Protein 2K49 (pdb70)

InterPro domains:
  IPR010879 Domain of unknown function DUF1508 [PF07411] (11-56)
  IPR010879 Domain of unknown function DUF1508 [PF07411] (61-108)
  IPR036913 YegP-like superfamily [SSF160113] (1-55)
  IPR036913 YegP-like superfamily [SSF160113] (62-109)
  IPR051141 UPF0339 domain-containing protein [PTHR40606] (1-110)

Sequence (118 aa):
MSGWYELSKSSNDQFKFVLKAGNGEVILTSELYTGKSGAMNGIESVQTNSPIEARYAKEVAKNDKPYFNLKAANHQIIGTSQMYSSTAARDNGIKSVMENGKTTTIKDLTLEHHHHHHMSGWYELSKSSNDQFKFVLKAGNGEVILTSELYTGKSGAMNGIESVQTNSPIEARYAKEVAKNDKPYFNLKAANHQIIGTSQMYSSTAARDNGIKSVMENGKTTTIKDLTLEHHHHHHMSGWYELSKSSNDQFKFVLKAGNGEVILTSELYTGKSGAMNGIESVQTNSPIEARYAKEVAKNDKPYFNLKAANHQIIGTSQMYSSTAARDNGIKSVMENGKTTTIKDLTLEHHHHHHMSGWYELSKSSNDQFKFVLKAGNGEVILTSELYTGKSGAMNGIESVQTNSPIEARYAKEVAKNDKPYFNLKAANHQIIGTSQMYSSTAARDNGIKSVMENGKTTTIKDLTLEHHHHHHMSGWYELSKSSNDQFKFVLKAGNGEVILTSELYTGKSGAMNGIESVQTNSPIEARYAKEVAKNDKPYFNLKAANHQIIGTSQMYSSTAARDNGIKSVMENGKTTTIKDLTLEHHHHHHMSGWYELSKSSNDQFKFVLKAGNGEVILTSELYTGKSGAMNGIESVQTNSPIEARYAKEVAKNDKPYFNLKAANHQIIGTSQMYSSTAARDNGIKSVMENGKTTTIKDLTLEHHHHHHMSGWYELSKSSNDQFKFVLKAGNGEVILTSELYTGKSGAMNGIESVQTNSPIEARYAKEVAKNDKPYFNLKAANHQIIGTSQMYSSTAARDNGIKSVMENGKTTTIKDLTLEHHHHHHMSGWYELSKSSNDQFKFVLKAGNGEVILTSELYTGKSGAMNGIESVQTNSPIEARYAKEVAKNDKPYFNLKAANHQIIGTSQMYSSTAARDNGIKSVMENGKTTTIKDLTLEHHHHHHMSGWYELSKSSNDQFKFVLKAGNGEVILTSELYTGKSGAMNGIESVQTNSPIEARYAKEVAKNDKPYFNLKAANHQIIGTSQMYSSTAARDNGIKSVMENGKTTTIKDLTLEHHHHHHMSGWYELSKSSNDQFKFVLKAGNGEVILTSELYTGKSGAMNGIESVQTNSPIEARYAKEVAKNDKPYFNLKAANHQIIGTSQMYSSTAARDNGIKSVMENGKTTTIKDLTLEHHHHHHMSGWYELSKSSNDQFKFVLKAGNGEVILTSELYTGKSGAMNGIESVQTNSPIEARYAKEVAKNDKPYFNLKAANHQIIGTSQMYSSTAARDNGIKSVMENGKTTTIKDLTLEHHHHHHMSGWYELSKSSNDQFKFVLKAGNGEVILTSELYTGKSGAMNGIESVQTNSPIEARYAKEVAKNDKPYFNLKAANHQIIGTSQMYSSTAARDNGIKSVMENGKTTTIKDLTLEHHHHHHMSGWYELSKSSNDQFKFVLKAGNGEVILTSELYTGKSGAMNGIESVQTNSPIEARYAKEVAKNDKPYFNLKAANHQIIGTSQMYSSTAARDNGIKSVMENGKTTTIKDLTLEHHHHHHMSGWYELSKSSNDQFKFVLKAGNGEVILTSELYTGKSGAMNGIESVQTNSPIEARYAKEVAKNDKPYFNLKAANHQIIGTSQMYSSTAARDNGIKSVMENGKTTTIKDLTLEHHHHHHMSGWYELSKSSNDQFKFVLKAGNGEVILTSELYTGKSGAMNGIESVQTNSPIEARYAKEVAKNDKPYFNLKAANHQIIGTSQMYSSTAARDNGIKSVMENGKTTTIKDLTLEHHHHHHMSGWYELSKSSNDQFKFVLKAGNGEVILTSELYTGKSGAMNGIESVQTNSPIEARYAKEVAKNDKPYFNLKAANHQIIGTSQMYSSTAARDNGIKSVMENGKTTTIKDLTLEHHHHHHMSGWYELSKSSNDQFKFVLKAGNGEVILTSELYTGKSGAMNGIESVQTNSPIEARYAKEVAKNDKPYFNLKAANHQIIGTSQMYSSTAARDNGIKSVMENGKTTTIKDLTLEHHHHHHMSGWYELSKSSNDQFKFVLKAGNGEVILTSELYTGKSGAMNGIESVQTNSPIEARYAKEVAKNDKPYFNLKAANHQIIGTSQMYSSTAARDNGIKSVMENGKTTTIKDLTLEHHHHHHMSGWYELSKSSNDQFKFVLKAGNGEVILTSELYTGKSGAMNGIESVQTNSPIEARYAKEVAKNDKPYFNLKAANHQIIGTSQMYSSTAARDNGIKSVMENGKTTTIKDLTLEHHHHHHMSGWYELSKSSNDQFKFVLKAGNGEVILTSELYTGKSGAMNGIESVQTNSPIEARYAKEVAKNDKPYFNLKAANHQIIGTSQMYSSTAARDNGIKSVMENGKTTTIKDLTLEHHHHHH

Foldseek 3Di:
DAWEKEWAADPVRFIWIFTDLNVRHTFWIADTHPDPVVLVVLLVQLLVCLLVCVQKAWDADPVQFIAIFGAGPVRDTSITGDGDNDPVVRVVSSVSSSVHSNDPHYHYCHPPDDDDPD

Structure (mmCIF, N/CA/C/O backbone):
data_2K49
#
_entry.id   2K49
#
loop_
_atom_site.group_PDB
_atom_site.id
_atom_site.type_symbol
_atom_site.label_atom_id
_atom_site.label_alt_id
_atom_site.label_comp_id
_atom_site.label_asym_id
_atom_site.label_entity_id
_atom_site.label_seq_id
_atom_site.pdbx_PDB_ins_code
_atom_site.Cartn_x
_atom_site.Cartn_y
_atom_site.Cartn_z
_atom_site.occupancy
_atom_site.B_iso_or_equiv
_atom_site.auth_seq_id
_atom_site.auth_comp_id
_atom_site.auth_asym_id
_atom_site.auth_atom_id
_atom_site.pdbx_PDB_model_num
ATOM 1 N N . MET A 1 1 ? 9.133 12.968 -2.784 1.00 43.14 1 MET A N 1
ATOM 2 C CA . MET A 1 1 ? 8.345 11.878 -3.427 1.00 43.44 1 MET A CA 1
ATOM 3 C C . MET A 1 1 ? 9.259 10.975 -4.276 1.00 1.32 1 MET A C 1
ATOM 4 O O . MET A 1 1 ? 9.403 11.181 -5.480 1.00 4.13 1 MET A O 1
ATOM 20 N N . SER A 1 2 ? 9.886 9.990 -3.637 1.00 63.42 2 SER A N 1
ATOM 21 C CA . SER A 1 2 ? 10.874 9.125 -4.307 1.00 41.35 2 SER A CA 1
ATOM 22 C C . SER A 1 2 ? 10.235 7.904 -4.990 1.00 44.41 2 SER A C 1
ATOM 23 O O . SER A 1 2 ? 10.859 7.263 -5.836 1.00 64.32 2 SER A O 1
ATOM 31 N N . GLY A 1 3 ? 8.992 7.593 -4.637 1.00 75.03 3 GLY A N 1
ATOM 32 C CA . GLY A 1 3 ? 8.365 6.357 -5.110 1.00 53.14 3 GLY A CA 1
ATOM 33 C C . GLY A 1 3 ? 7.171 6.559 -6.038 1.00 60.02 3 GLY A C 1
ATOM 34 O O . GLY A 1 3 ? 6.764 7.688 -6.319 1.00 54.15 3 GLY A O 1
ATOM 38 N N . TRP A 1 4 ? 6.603 5.443 -6.503 1.00 62.23 4 TRP A N 1
ATOM 39 C CA . TRP A 1 4 ? 5.490 5.464 -7.462 1.00 53.24 4 TRP A CA 1
ATOM 40 C C . TRP A 1 4 ? 4.594 4.222 -7.304 1.00 54.24 4 TRP A C 1
ATOM 41 O O . TRP A 1 4 ? 4.936 3.281 -6.579 1.00 44.23 4 TRP A O 1
ATOM 62 N N . TYR A 1 5 ? 3.460 4.218 -8.005 1.00 42.30 5 TYR A N 1
ATOM 63 C CA . TYR A 1 5 ? 2.510 3.097 -7.957 1.00 50.41 5 TYR A CA 1
ATOM 64 C C . TYR A 1 5 ? 2.527 2.271 -9.253 1.00 31.42 5 TYR A C 1
ATOM 65 O O . TYR A 1 5 ? 2.631 2.816 -10.353 1.00 52.13 5 TYR A O 1
ATOM 83 N N . GLU A 1 6 ? 2.420 0.953 -9.109 1.00 1.12 6 GLU A N 1
ATOM 84 C CA . GLU A 1 6 ? 2.292 0.035 -10.252 1.00 73.13 6 GLU A CA 1
ATOM 85 C C . GLU A 1 6 ? 1.107 -0.924 -10.061 1.00 15.03 6 GLU A C 1
ATOM 86 O O . GLU A 1 6 ? 1.108 -1.750 -9.148 1.00 55.41 6 GLU A O 1
ATOM 98 N N . LEU A 1 7 ? 0.099 -0.804 -10.920 1.00 51.22 7 LEU A N 1
ATOM 99 C CA . LEU A 1 7 ? -1.074 -1.684 -10.880 1.00 22.02 7 LEU A CA 1
ATOM 100 C C . LEU A 1 7 ? -0.897 -2.873 -11.835 1.00 44.25 7 LEU A C 1
ATOM 101 O O . LEU A 1 7 ? -0.622 -2.686 -13.018 1.00 73.34 7 LEU A O 1
ATOM 117 N N . SER A 1 8 ? -1.082 -4.093 -11.338 1.00 53.24 8 SER A N 1
ATOM 118 C CA . SER A 1 8 ? -0.905 -5.294 -12.171 1.00 31.23 8 SER A CA 1
ATOM 119 C C . SER A 1 8 ? -2.098 -6.253 -12.064 1.00 3.22 8 SER A C 1
ATOM 120 O O . SER A 1 8 ? -2.856 -6.221 -11.093 1.00 4.32 8 SER A O 1
ATOM 128 N N . LYS A 1 9 ? -2.262 -7.100 -13.083 1.00 41.30 9 LYS A N 1
ATOM 129 C CA . LYS A 1 9 ? -3.341 -8.094 -13.117 1.00 1.00 9 LYS A CA 1
ATOM 130 C C . LYS A 1 9 ? -2.853 -9.472 -12.635 1.00 12.02 9 LYS A C 1
ATOM 131 O O . LYS A 1 9 ? -1.749 -9.905 -12.965 1.00 63.01 9 LYS A O 1
ATOM 150 N N . SER A 1 10 ? -3.690 -10.150 -11.857 1.00 65.03 10 SER A N 1
ATOM 151 C CA . SER A 1 10 ? -3.397 -11.504 -11.370 1.00 12.31 10 SER A CA 1
ATOM 152 C C . SER A 1 10 ? -4.045 -12.568 -12.267 1.00 71.11 10 SER A C 1
ATOM 153 O O . SER A 1 10 ? -4.752 -12.244 -13.222 1.00 21.42 10 SER A O 1
ATOM 161 N N . SER A 1 11 ? -3.824 -13.840 -11.940 1.00 53.25 11 SER A N 1
ATOM 162 C CA . SER A 1 11 ? -4.365 -14.958 -12.731 1.00 71.22 11 SER A CA 1
ATOM 163 C C . SER A 1 11 ? -5.902 -14.955 -12.751 1.00 61.02 11 SER A C 1
ATOM 164 O O . SER A 1 11 ? -6.521 -15.438 -13.700 1.00 23.10 11 SER A O 1
ATOM 172 N N . ASN A 1 12 ? -6.515 -14.408 -11.700 1.00 44.53 12 ASN A N 1
ATOM 173 C CA . ASN A 1 12 ? -7.983 -14.299 -11.614 1.00 72.42 12 ASN A CA 1
ATOM 174 C C . ASN A 1 12 ? -8.499 -13.016 -12.289 1.00 55.44 12 ASN A C 1
ATOM 175 O O . ASN A 1 12 ? -9.666 -12.652 -12.137 1.00 71.03 12 ASN A O 1
ATOM 186 N N . ASP A 1 13 ? -7.615 -12.331 -13.021 1.00 50.41 13 ASP A N 1
ATOM 187 C CA . ASP A 1 13 ? -7.914 -11.021 -13.626 1.00 62.51 13 ASP A CA 1
ATOM 188 C C . ASP A 1 13 ? -8.024 -9.907 -12.568 1.00 12.43 13 ASP A C 1
ATOM 189 O O . ASP A 1 13 ? -8.190 -8.735 -12.913 1.00 50.44 13 ASP A O 1
ATOM 198 N N . GLN A 1 14 ? -7.900 -10.275 -11.292 1.00 32.13 14 GLN A N 1
ATOM 199 C CA . GLN A 1 14 ? -7.973 -9.309 -10.191 1.00 61.21 14 GLN A CA 1
ATOM 200 C C . GLN A 1 14 ? -6.763 -8.367 -10.199 1.00 42.43 14 GLN A C 1
ATOM 201 O O . GLN A 1 14 ? -5.650 -8.771 -10.534 1.00 44.04 14 GLN A O 1
ATOM 215 N N . PHE A 1 15 ? -6.984 -7.119 -9.814 1.00 34.33 15 PHE A N 1
ATOM 216 C CA . PHE A 1 15 ? -5.946 -6.088 -9.886 1.00 11.02 15 PHE A CA 1
ATOM 217 C C . PHE A 1 15 ? -5.339 -5.799 -8.506 1.00 12.22 15 PHE A C 1
ATOM 218 O O . PHE A 1 15 ? -6.057 -5.669 -7.517 1.00 5.21 15 PHE A O 1
ATOM 235 N N . LYS A 1 16 ? -4.013 -5.695 -8.446 1.00 31.41 16 LYS A N 1
ATOM 236 C CA . LYS A 1 16 ? -3.332 -5.276 -7.216 1.00 15.33 16 LYS A CA 1
ATOM 237 C C . LYS A 1 16 ? -2.193 -4.297 -7.539 1.00 4.33 16 LYS A C 1
ATOM 238 O O . LYS A 1 16 ? -1.420 -4.510 -8.477 1.00 10.15 16 LYS A O 1
ATOM 257 N N . PHE A 1 17 ? -2.108 -3.208 -6.777 1.00 74.03 17 PHE A N 1
ATOM 258 C CA . PHE A 1 17 ? -1.075 -2.191 -7.000 1.00 53.02 17 PHE A CA 1
ATOM 259 C C . PHE A 1 17 ? -0.005 -2.223 -5.901 1.00 30.43 17 PHE A C 1
ATOM 260 O O . PHE A 1 17 ? -0.299 -2.478 -4.730 1.00 23.23 17 PHE A O 1
ATOM 277 N N . VAL A 1 18 ? 1.239 -1.967 -6.293 1.00 22.04 18 VAL A N 1
ATOM 278 C CA . VAL A 1 18 ? 2.366 -1.971 -5.355 1.00 54.43 18 VAL A CA 1
ATOM 279 C C . VAL A 1 18 ? 3.086 -0.611 -5.328 1.00 22.02 18 VAL A C 1
ATOM 280 O O . VAL A 1 18 ? 3.423 -0.044 -6.371 1.00 23.21 18 VAL A O 1
ATOM 293 N N . LEU A 1 19 ? 3.304 -0.092 -4.125 1.00 52.03 19 LEU A N 1
ATOM 294 C CA . LEU A 1 19 ? 4.021 1.173 -3.934 1.00 24.34 19 LEU A CA 1
ATOM 295 C C . LEU A 1 19 ? 5.504 0.916 -3.629 1.00 42.15 19 LEU A C 1
ATOM 296 O O . LEU A 1 19 ? 5.838 0.190 -2.691 1.00 31.33 19 LEU A O 1
ATOM 312 N N . LYS A 1 20 ? 6.390 1.506 -4.431 1.00 33.45 20 LYS A N 1
ATOM 313 C CA . LYS A 1 20 ? 7.837 1.352 -4.228 1.00 63.43 20 LYS A CA 1
ATOM 314 C C . LYS A 1 20 ? 8.451 2.586 -3.550 1.00 41.42 20 LYS A C 1
ATOM 315 O O . LYS A 1 20 ? 8.049 3.714 -3.819 1.00 10.34 20 LYS A O 1
ATOM 334 N N . ALA A 1 21 ? 9.428 2.352 -2.671 1.00 15.14 21 ALA A N 1
ATOM 335 C CA . ALA A 1 21 ? 10.115 3.432 -1.950 1.00 74.41 21 ALA A CA 1
ATOM 336 C C . ALA A 1 21 ? 10.840 4.396 -2.906 1.00 70.03 21 ALA A C 1
ATOM 337 O O . ALA A 1 21 ? 10.640 5.609 -2.844 1.00 2.32 21 ALA A O 1
ATOM 344 N N . GLY A 1 22 ? 11.682 3.840 -3.777 1.00 32.43 22 GLY A N 1
ATOM 345 C CA . GLY A 1 22 ? 12.417 4.656 -4.743 1.00 65.25 22 GLY A CA 1
ATOM 346 C C . GLY A 1 22 ? 13.304 3.833 -5.674 1.00 43.13 22 GLY A C 1
ATOM 347 O O . GLY A 1 22 ? 13.199 3.930 -6.893 1.00 21.33 22 GLY A O 1
ATOM 351 N N . ASN A 1 23 ? 14.167 3.000 -5.096 1.00 64.32 23 ASN A N 1
ATOM 352 C CA . ASN A 1 23 ? 15.101 2.174 -5.885 1.00 13.20 23 ASN A CA 1
ATOM 353 C C . ASN A 1 23 ? 14.403 0.985 -6.576 1.00 64.53 23 ASN A C 1
ATOM 354 O O . ASN A 1 23 ? 15.057 0.162 -7.218 1.00 4.43 23 ASN A O 1
ATOM 365 N N . GLY A 1 24 ? 13.081 0.900 -6.452 1.00 13.42 24 GLY A N 1
ATOM 366 C CA . GLY A 1 24 ? 12.345 -0.253 -6.968 1.00 11.14 24 GLY A CA 1
ATOM 367 C C . GLY A 1 24 ? 11.843 -1.172 -5.857 1.00 21.53 24 GLY A C 1
ATOM 368 O O . GLY A 1 24 ? 10.939 -1.981 -6.068 1.00 12.42 24 GLY A O 1
ATOM 372 N N . GLU A 1 25 ? 12.440 -1.042 -4.675 1.00 54.13 25 GLU A N 1
ATOM 373 C CA . GLU A 1 25 ? 12.017 -1.788 -3.482 1.00 3.13 25 GLU A CA 1
ATOM 374 C C . GLU A 1 25 ? 10.554 -1.474 -3.113 1.00 52.25 25 GLU A C 1
ATOM 375 O O . GLU A 1 25 ? 10.193 -0.313 -2.913 1.00 55.42 25 GLU A O 1
ATOM 387 N N . VAL A 1 26 ? 9.719 -2.509 -3.029 1.00 55.41 26 VAL A N 1
ATOM 388 C CA . VAL A 1 26 ? 8.293 -2.340 -2.714 1.00 44.33 26 VAL A CA 1
ATOM 389 C C . VAL A 1 26 ? 8.057 -2.237 -1.197 1.00 35.44 26 VAL A C 1
ATOM 390 O O . VAL A 1 26 ? 8.505 -3.089 -0.430 1.00 45.23 26 VAL A O 1
ATOM 403 N N . ILE A 1 27 ? 7.346 -1.191 -0.773 1.00 4.41 27 ILE A N 1
ATOM 404 C CA . ILE A 1 27 ? 7.030 -0.986 0.647 1.00 4.54 27 ILE A CA 1
ATOM 405 C C . ILE A 1 27 ? 5.568 -1.348 0.975 1.00 3.14 27 ILE A C 1
ATOM 406 O O . ILE A 1 27 ? 5.275 -1.837 2.064 1.00 23.10 27 ILE A O 1
ATOM 422 N N . LEU A 1 28 ? 4.654 -1.107 0.029 1.00 4.22 28 LEU A N 1
ATOM 423 C CA . LEU A 1 28 ? 3.226 -1.431 0.210 1.00 60.34 28 LEU A CA 1
ATOM 424 C C . LEU A 1 28 ? 2.710 -2.337 -0.916 1.00 13.24 28 LEU A C 1
ATOM 425 O O . LEU A 1 28 ? 2.926 -2.061 -2.095 1.00 51.11 28 LEU A O 1
ATOM 441 N N . THR A 1 29 ? 2.027 -3.415 -0.540 1.00 42.25 29 THR A N 1
ATOM 442 C CA . THR A 1 29 ? 1.398 -4.329 -1.505 1.00 3.53 29 THR A CA 1
ATOM 443 C C . THR A 1 29 ? -0.089 -4.530 -1.181 1.00 50.11 29 THR A C 1
ATOM 444 O O . THR A 1 29 ? -0.436 -5.182 -0.195 1.00 2.20 29 THR A O 1
ATOM 455 N N . SER A 1 30 ? -0.966 -3.964 -2.002 1.00 12.02 30 SER A N 1
ATOM 456 C CA . SER A 1 30 ? -2.415 -4.109 -1.802 1.00 32.42 30 SER A CA 1
ATOM 457 C C . SER A 1 30 ? -2.917 -5.478 -2.279 1.00 71.31 30 SER A C 1
ATOM 458 O O . SER A 1 30 ? -2.366 -6.063 -3.210 1.00 12.20 30 SER A O 1
ATOM 466 N N . GLU A 1 31 ? -3.971 -5.977 -1.634 1.00 73.33 31 GLU A N 1
ATOM 467 C CA . GLU A 1 31 ? -4.517 -7.305 -1.944 1.00 3.32 31 GLU A CA 1
ATOM 468 C C . GLU A 1 31 ? -5.400 -7.270 -3.211 1.00 40.31 31 GLU A C 1
ATOM 469 O O . GLU A 1 31 ? -5.730 -6.200 -3.721 1.00 52.34 31 GLU A O 1
ATOM 481 N N . LEU A 1 32 ? -5.778 -8.448 -3.709 1.00 31.41 32 LEU A N 1
ATOM 482 C CA . LEU A 1 32 ? -6.494 -8.574 -4.988 1.00 40.14 32 LEU A CA 1
ATOM 483 C C . LEU A 1 32 ? -7.866 -7.870 -5.000 1.00 75.44 32 LEU A C 1
ATOM 484 O O . LEU A 1 32 ? -8.808 -8.295 -4.327 1.00 53.22 32 LEU A O 1
ATOM 500 N N . TYR A 1 33 ? -7.965 -6.790 -5.775 1.00 11.35 33 TYR A N 1
ATOM 501 C CA . TYR A 1 33 ? -9.249 -6.138 -6.051 1.00 11.52 33 TYR A CA 1
ATOM 502 C C . TYR A 1 33 ? -9.951 -6.803 -7.244 1.00 23.01 33 TYR A C 1
ATOM 503 O O . TYR A 1 33 ? -9.325 -7.082 -8.265 1.00 43.55 33 TYR A O 1
ATOM 521 N N . THR A 1 34 ? -11.253 -7.044 -7.126 1.00 23.34 34 THR A N 1
ATOM 522 C CA . THR A 1 34 ? -12.024 -7.667 -8.217 1.00 0.23 34 THR A CA 1
ATOM 523 C C . THR A 1 34 ? -12.409 -6.652 -9.305 1.00 51.22 34 THR A C 1
ATOM 524 O O . THR A 1 34 ? -13.006 -7.010 -10.319 1.00 71.32 34 THR A O 1
ATOM 535 N N . GLY A 1 35 ? -12.063 -5.386 -9.087 1.00 32.43 35 GLY A N 1
ATOM 536 C CA . GLY A 1 35 ? -12.350 -4.339 -10.064 1.00 11.33 35 GLY A CA 1
ATOM 537 C C . GLY A 1 35 ? -11.308 -3.223 -10.037 1.00 4.14 35 GLY A C 1
ATOM 538 O O . GLY A 1 35 ? -10.841 -2.834 -8.963 1.00 4.34 35 GLY A O 1
ATOM 542 N N . LYS A 1 36 ? -10.949 -2.697 -11.208 1.00 34.30 36 LYS A N 1
ATOM 543 C CA . LYS A 1 36 ? -9.908 -1.662 -11.301 1.00 51.21 36 LYS A CA 1
ATOM 544 C C . LYS A 1 36 ? -10.348 -0.358 -10.615 1.00 14.33 36 LYS A C 1
ATOM 545 O O . LYS A 1 36 ? -9.536 0.323 -9.991 1.00 14.21 36 LYS A O 1
ATOM 564 N N . SER A 1 37 ? -11.637 -0.030 -10.725 1.00 24.11 37 SER A N 1
ATOM 565 C CA . SER A 1 37 ? -12.206 1.158 -10.064 1.00 42.53 37 SER A CA 1
ATOM 566 C C . SER A 1 37 ? -11.841 1.196 -8.573 1.00 4.25 37 SER A C 1
ATOM 567 O O . SER A 1 37 ? -11.376 2.213 -8.064 1.00 74.34 37 SER A O 1
ATOM 575 N N . GLY A 1 38 ? -12.040 0.071 -7.881 1.00 5.13 38 GLY A N 1
ATOM 576 C CA . GLY A 1 38 ? -11.691 -0.019 -6.465 1.00 65.42 38 GLY A CA 1
ATOM 577 C C . GLY A 1 38 ? -10.193 0.119 -6.202 1.00 20.51 38 GLY A C 1
ATOM 578 O O . GLY A 1 38 ? -9.782 0.729 -5.212 1.00 35.31 38 GLY A O 1
ATOM 582 N N . ALA A 1 39 ? -9.375 -0.451 -7.084 1.00 14.51 39 ALA A N 1
ATOM 583 C CA . ALA A 1 39 ? -7.916 -0.366 -6.955 1.00 2.15 39 ALA A CA 1
ATOM 584 C C . ALA A 1 39 ? -7.414 1.079 -7.131 1.00 43.23 39 ALA A C 1
ATOM 585 O O . ALA A 1 39 ? -6.716 1.617 -6.269 1.00 65.03 39 ALA A O 1
ATOM 592 N N . MET A 1 40 ? -7.786 1.701 -8.247 1.00 3.10 40 MET A N 1
ATOM 593 C CA . MET A 1 40 ? -7.380 3.081 -8.541 1.00 23.33 40 MET A CA 1
ATOM 594 C C . MET A 1 40 ? -7.929 4.060 -7.491 1.00 42.24 40 MET A C 1
ATOM 595 O O . MET A 1 40 ? -7.181 4.866 -6.930 1.00 12.52 40 MET A O 1
ATOM 609 N N . ASN A 1 41 ? -9.235 3.982 -7.223 1.00 54.43 41 ASN A N 1
ATOM 610 C CA . ASN A 1 41 ? -9.854 4.788 -6.164 1.00 55.45 41 ASN A CA 1
ATOM 611 C C . ASN A 1 41 ? -9.162 4.529 -4.817 1.00 34.44 41 ASN A C 1
ATOM 612 O O . ASN A 1 41 ? -9.037 5.428 -3.983 1.00 2.44 41 ASN A O 1
ATOM 623 N N . GLY A 1 42 ? -8.703 3.292 -4.623 1.00 72.21 42 GLY A N 1
ATOM 624 C CA . GLY A 1 42 ? -7.892 2.966 -3.460 1.00 21.21 42 GLY A CA 1
ATOM 625 C C . GLY A 1 42 ? -6.599 3.775 -3.407 1.00 52.31 42 GLY A C 1
ATOM 626 O O . GLY A 1 42 ? -6.209 4.261 -2.346 1.00 32.41 42 GLY A O 1
ATOM 630 N N . ILE A 1 43 ? -5.946 3.944 -4.562 1.00 11.41 43 ILE A N 1
ATOM 631 C CA . ILE A 1 43 ? -4.716 4.744 -4.647 1.00 54.22 43 ILE A CA 1
ATOM 632 C C . ILE A 1 43 ? -4.993 6.213 -4.287 1.00 64.31 43 ILE A C 1
ATOM 633 O O . ILE A 1 43 ? -4.294 6.809 -3.465 1.00 51.11 43 ILE A O 1
ATOM 649 N N . GLU A 1 44 ? -6.028 6.785 -4.900 1.00 42.02 44 GLU A N 1
ATOM 650 C CA . GLU A 1 44 ? -6.435 8.163 -4.607 1.00 44.20 44 GLU A CA 1
ATOM 651 C C . GLU A 1 44 ? -6.822 8.313 -3.125 1.00 2.01 44 GLU A C 1
ATOM 652 O O . GLU A 1 44 ? -6.565 9.348 -2.500 1.00 34.34 44 GLU A O 1
ATOM 664 N N . SER A 1 45 ? -7.431 7.267 -2.566 1.00 71.45 45 SER A N 1
ATOM 665 C CA . SER A 1 45 ? -7.729 7.223 -1.129 1.00 64.43 45 SER A CA 1
ATOM 666 C C . SER A 1 45 ? -6.431 7.303 -0.315 1.00 65.20 45 SER A C 1
ATOM 667 O O . SER A 1 45 ? -6.324 8.094 0.620 1.00 1.10 45 SER A O 1
ATOM 675 N N . VAL A 1 46 ? -5.434 6.494 -0.694 1.00 74.53 46 VAL A N 1
ATOM 676 C CA . VAL A 1 46 ? -4.112 6.532 -0.050 1.00 11.12 46 VAL A CA 1
ATOM 677 C C . VAL A 1 46 ? -3.501 7.945 -0.102 1.00 70.22 46 VAL A C 1
ATOM 678 O O . VAL A 1 46 ? -2.893 8.401 0.865 1.00 14.22 46 VAL A O 1
ATOM 691 N N . GLN A 1 47 ? -3.678 8.636 -1.229 1.00 30.23 47 GLN A N 1
ATOM 692 C CA . GLN A 1 47 ? -3.191 10.017 -1.383 1.00 64.14 47 GLN A CA 1
ATOM 693 C C . GLN A 1 47 ? -3.807 10.953 -0.324 1.00 44.51 47 GLN A C 1
ATOM 694 O O . GLN A 1 47 ? -3.102 11.757 0.290 1.00 0.02 47 GLN A O 1
ATOM 708 N N . THR A 1 48 ? -5.118 10.835 -0.104 1.00 62.12 48 THR A N 1
ATOM 709 C CA . THR A 1 48 ? -5.808 11.628 0.934 1.00 52.31 48 THR A CA 1
ATOM 710 C C . THR A 1 48 ? -5.457 11.143 2.351 1.00 45.00 48 THR A C 1
ATOM 711 O O . THR A 1 48 ? -5.382 11.935 3.290 1.00 12.34 48 THR A O 1
ATOM 722 N N . ASN A 1 49 ? -5.245 9.839 2.496 1.00 41.45 49 ASN A N 1
ATOM 723 C CA . ASN A 1 49 ? -4.900 9.234 3.791 1.00 12.32 49 ASN A CA 1
ATOM 724 C C . ASN A 1 49 ? -3.433 9.498 4.172 1.00 34.54 49 ASN A C 1
ATOM 725 O O . ASN A 1 49 ? -3.088 9.548 5.350 1.00 72.52 49 ASN A O 1
ATOM 736 N N . SER A 1 50 ? -2.581 9.658 3.161 1.00 54.03 50 SER A N 1
ATOM 737 C CA . SER A 1 50 ? -1.131 9.866 3.356 1.00 14.11 50 SER A CA 1
ATOM 738 C C . SER A 1 50 ? -0.802 10.941 4.421 1.00 44.35 50 SER A C 1
ATOM 739 O O . SER A 1 50 ? 0.011 10.692 5.313 1.00 31.31 50 SER A O 1
ATOM 747 N N . PRO A 1 51 ? -1.402 12.156 4.354 1.00 52.03 51 PRO A N 1
ATOM 748 C CA . PRO A 1 51 ? -1.169 13.199 5.370 1.00 4.43 51 PRO A CA 1
ATOM 749 C C . PRO A 1 51 ? -1.944 12.952 6.677 1.00 52.32 51 PRO A C 1
ATOM 750 O O . PRO A 1 51 ? -1.650 13.558 7.711 1.00 44.31 51 PRO A O 1
ATOM 761 N N . ILE A 1 52 ? -2.934 12.060 6.624 1.00 63.31 52 ILE A N 1
ATOM 762 C CA . ILE A 1 52 ? -3.784 11.757 7.784 1.00 50.41 52 ILE A CA 1
ATOM 763 C C . ILE A 1 52 ? -3.355 10.443 8.462 1.00 25.20 52 ILE A C 1
ATOM 764 O O . ILE A 1 52 ? -3.842 9.360 8.129 1.00 63.43 52 ILE A O 1
ATOM 780 N N . GLU A 1 53 ? -2.443 10.555 9.420 1.00 72.33 53 GLU A N 1
ATOM 781 C CA . GLU A 1 53 ? -1.867 9.387 10.096 1.00 21.33 53 GLU A CA 1
ATOM 782 C C . GLU A 1 53 ? -2.934 8.548 10.821 1.00 13.30 53 GLU A C 1
ATOM 783 O O . GLU A 1 53 ? -2.792 7.338 10.955 1.00 61.14 53 GLU A O 1
ATOM 795 N N . ALA A 1 54 ? -4.022 9.183 11.247 1.00 24.34 54 ALA A N 1
ATOM 796 C CA . ALA A 1 54 ? -5.102 8.486 11.969 1.00 14.52 54 ALA A CA 1
ATOM 797 C C . ALA A 1 54 ? -5.685 7.291 11.178 1.00 12.03 54 ALA A C 1
ATOM 798 O O . ALA A 1 54 ? -6.469 6.504 11.715 1.00 2.10 54 ALA A O 1
ATOM 805 N N . ARG A 1 55 ? -5.296 7.162 9.909 1.00 23.25 55 ARG A N 1
ATOM 806 C CA . ARG A 1 55 ? -5.814 6.110 9.026 1.00 2.54 55 ARG A CA 1
ATOM 807 C C . ARG A 1 55 ? -4.950 4.826 9.031 1.00 53.14 55 ARG A C 1
ATOM 808 O O . ARG A 1 55 ? -5.335 3.821 8.422 1.00 4.12 55 ARG A O 1
ATOM 829 N N . TYR A 1 56 ? -3.797 4.843 9.711 1.00 35.41 56 TYR A N 1
ATOM 830 C CA . TYR A 1 56 ? -2.880 3.687 9.684 1.00 62.05 56 TYR A CA 1
ATOM 831 C C . TYR A 1 56 ? -3.367 2.524 10.568 1.00 22.13 56 TYR A C 1
ATOM 832 O O . TYR A 1 56 ? -4.337 2.646 11.320 1.00 5.52 56 TYR A O 1
ATOM 850 N N . ALA A 1 57 ? -2.675 1.391 10.455 1.00 63.32 57 ALA A N 1
ATOM 851 C CA . ALA A 1 57 ? -2.859 0.254 11.362 1.00 25.11 57 ALA A CA 1
ATOM 852 C C . ALA A 1 57 ? -1.529 -0.491 11.565 1.00 35.11 57 ALA A C 1
ATOM 853 O O . ALA A 1 57 ? -1.122 -1.294 10.727 1.00 54.01 57 ALA A O 1
ATOM 860 N N . LYS A 1 58 ? -0.855 -0.228 12.680 1.00 61.02 58 LYS A N 1
ATOM 861 C CA . LYS A 1 58 ? 0.480 -0.794 12.932 1.00 63.12 58 LYS A CA 1
ATOM 862 C C . LYS A 1 58 ? 0.402 -2.075 13.776 1.00 14.20 58 LYS A C 1
ATOM 863 O O . LYS A 1 58 ? -0.132 -2.075 14.888 1.00 64.40 58 LYS A O 1
ATOM 882 N N . GLU A 1 59 ? 0.949 -3.169 13.247 1.00 44.24 59 GLU A N 1
ATOM 883 C CA . GLU A 1 59 ? 0.882 -4.471 13.919 1.00 11.42 59 GLU A CA 1
ATOM 884 C C . GLU A 1 59 ? 2.249 -5.175 13.923 1.00 44.23 59 GLU A C 1
ATOM 885 O O . GLU A 1 59 ? 3.090 -4.945 13.051 1.00 51.02 59 GLU A O 1
ATOM 897 N N . VAL A 1 60 ? 2.470 -6.027 14.921 1.00 22.32 60 VAL A N 1
ATOM 898 C CA . VAL A 1 60 ? 3.696 -6.824 15.010 1.00 64.53 60 VAL A CA 1
ATOM 899 C C . VAL A 1 60 ? 3.366 -8.299 15.279 1.00 53.14 60 VAL A C 1
ATOM 900 O O . VAL A 1 60 ? 2.798 -8.636 16.319 1.00 43.34 60 VAL A O 1
ATOM 913 N N . ALA A 1 61 ? 3.723 -9.170 14.340 1.00 74.01 61 ALA A N 1
ATOM 914 C CA . ALA A 1 61 ? 3.468 -10.608 14.478 1.00 71.43 61 ALA A CA 1
ATOM 915 C C . ALA A 1 61 ? 4.192 -11.201 15.705 1.00 65.35 61 ALA A C 1
ATOM 916 O O . ALA A 1 61 ? 5.224 -10.684 16.135 1.00 53.45 61 ALA A O 1
ATOM 923 N N . LYS A 1 62 ? 3.656 -12.300 16.248 1.00 4.44 62 LYS A N 1
ATOM 924 C CA . LYS A 1 62 ? 4.209 -12.923 17.465 1.00 11.40 62 LYS A CA 1
ATOM 925 C C . LYS A 1 62 ? 5.685 -13.343 17.306 1.00 52.00 62 LYS A C 1
ATOM 926 O O . LYS A 1 62 ? 6.385 -13.549 18.295 1.00 60.32 62 LYS A O 1
ATOM 945 N N . ASN A 1 63 ? 6.149 -13.463 16.062 1.00 21.24 63 ASN A N 1
ATOM 946 C CA . ASN A 1 63 ? 7.566 -13.751 15.782 1.00 12.32 63 ASN A CA 1
ATOM 947 C C . ASN A 1 63 ? 8.383 -12.441 15.702 1.00 33.24 63 ASN A C 1
ATOM 948 O O . ASN A 1 63 ? 9.455 -12.395 15.101 1.00 2.24 63 ASN A O 1
ATOM 959 N N . ASP A 1 64 ? 7.867 -11.379 16.331 1.00 12.21 64 ASP A N 1
ATOM 960 C CA . ASP A 1 64 ? 8.514 -10.058 16.313 1.00 33.52 64 ASP A CA 1
ATOM 961 C C . ASP A 1 64 ? 8.675 -9.521 14.882 1.00 53.51 64 ASP A C 1
ATOM 962 O O . ASP A 1 64 ? 9.686 -8.898 14.546 1.00 41.44 64 ASP A O 1
ATOM 971 N N . LYS A 1 65 ? 7.662 -9.755 14.048 1.00 61.14 65 LYS A N 1
ATOM 972 C CA . LYS A 1 65 ? 7.666 -9.274 12.660 1.00 32.24 65 LYS A CA 1
ATOM 973 C C . LYS A 1 65 ? 6.824 -7.992 12.531 1.00 33.22 65 LYS A C 1
ATOM 974 O O . LYS A 1 65 ? 5.593 -8.050 12.518 1.00 61.02 65 LYS A O 1
ATOM 993 N N . PRO A 1 66 ? 7.471 -6.815 12.457 1.00 62.54 66 PRO A N 1
ATOM 994 C CA . PRO A 1 66 ? 6.766 -5.530 12.370 1.00 44.02 66 PRO A CA 1
ATOM 995 C C . PRO A 1 66 ? 6.263 -5.199 10.950 1.00 12.31 66 PRO A C 1
ATOM 996 O O . PRO A 1 66 ? 7.020 -5.245 9.979 1.00 62.23 66 PRO A O 1
ATOM 1007 N N . TYR A 1 67 ? 4.979 -4.871 10.846 1.00 24.13 67 TYR A N 1
ATOM 1008 C CA . TYR A 1 67 ? 4.370 -4.439 9.581 1.00 24.21 67 TYR A CA 1
ATOM 1009 C C . TYR A 1 67 ? 3.188 -3.491 9.849 1.00 45.21 67 TYR A C 1
ATOM 1010 O O . TYR A 1 67 ? 2.904 -3.151 11.001 1.00 72.50 67 TYR A O 1
ATOM 1028 N N . PHE A 1 68 ? 2.507 -3.052 8.794 1.00 24.23 68 PHE A N 1
ATOM 1029 C CA . PHE A 1 68 ? 1.371 -2.137 8.954 1.00 4.50 68 PHE A CA 1
ATOM 1030 C C . PHE A 1 68 ? 0.403 -2.178 7.760 1.00 64.32 68 PHE A C 1
ATOM 1031 O O . PHE A 1 68 ? 0.799 -2.428 6.620 1.00 12.41 68 PHE A O 1
ATOM 1048 N N . ASN A 1 69 ? -0.872 -1.940 8.050 1.00 64.50 69 ASN A N 1
ATOM 1049 C CA . ASN A 1 69 ? -1.917 -1.835 7.029 1.00 15.25 69 ASN A CA 1
ATOM 1050 C C . ASN A 1 69 ? -2.474 -0.402 6.980 1.00 13.04 69 ASN A C 1
ATOM 1051 O O . ASN A 1 69 ? -2.335 0.362 7.937 1.00 72.31 69 ASN A O 1
ATOM 1062 N N . LEU A 1 70 ? -3.099 -0.039 5.866 1.00 3.12 70 LEU A N 1
ATOM 1063 C CA . LEU A 1 70 ? -3.696 1.294 5.709 1.00 12.35 70 LEU A CA 1
ATOM 1064 C C . LEU A 1 70 ? -5.207 1.188 5.443 1.00 52.51 70 LEU A C 1
ATOM 1065 O O . LEU A 1 70 ? -5.639 0.449 4.550 1.00 2.32 70 LEU A O 1
ATOM 1081 N N . LYS A 1 71 ? -6.004 1.925 6.220 1.00 35.23 71 LYS A N 1
ATOM 1082 C CA . LYS A 1 71 ? -7.465 1.907 6.076 1.00 73.11 71 LYS A CA 1
ATOM 1083 C C . LYS A 1 71 ? -8.014 3.253 5.581 1.00 73.01 71 LYS A C 1
ATOM 1084 O O . LYS A 1 71 ? -7.513 4.317 5.942 1.00 2.23 71 LYS A O 1
ATOM 1103 N N . ALA A 1 72 ? -9.056 3.195 4.754 1.00 64.14 72 ALA A N 1
ATOM 1104 C CA . ALA A 1 72 ? -9.782 4.398 4.334 1.00 62.42 72 ALA A CA 1
ATOM 1105 C C . ALA A 1 72 ? -10.779 4.839 5.421 1.00 74.43 72 ALA A C 1
ATOM 1106 O O . ALA A 1 72 ? -10.918 4.172 6.448 1.00 34.50 72 ALA A O 1
ATOM 1113 N N . ALA A 1 73 ? -11.471 5.956 5.194 1.00 12.14 73 ALA A N 1
ATOM 1114 C CA . ALA A 1 73 ? -12.418 6.506 6.181 1.00 23.01 73 ALA A CA 1
ATOM 1115 C C . ALA A 1 73 ? -13.482 5.481 6.617 1.00 13.03 73 ALA A C 1
ATOM 1116 O O . ALA A 1 73 ? -13.840 5.409 7.791 1.00 75.11 73 ALA A O 1
ATOM 1123 N N . ASN A 1 74 ? -13.975 4.682 5.668 1.00 14.50 74 ASN A N 1
ATOM 1124 C CA . ASN A 1 74 ? -14.995 3.662 5.962 1.00 44.41 74 ASN A CA 1
ATOM 1125 C C . ASN A 1 74 ? -14.373 2.400 6.607 1.00 22.25 74 ASN A C 1
ATOM 1126 O O . ASN A 1 74 ? -15.018 1.355 6.708 1.00 15.02 74 ASN A O 1
ATOM 1137 N N . HIS A 1 75 ? -13.105 2.509 7.018 1.00 14.22 75 HIS A N 1
ATOM 1138 C CA . HIS A 1 75 ? -12.421 1.473 7.820 1.00 24.34 75 HIS A CA 1
ATOM 1139 C C . HIS A 1 75 ? -12.106 0.216 6.985 1.00 63.04 75 HIS A C 1
ATOM 1140 O O . HIS A 1 75 ? -11.936 -0.882 7.520 1.00 64.04 75 HIS A O 1
ATOM 1155 N N . GLN A 1 76 ? -11.995 0.406 5.675 1.00 70.15 76 GLN A N 1
ATOM 1156 C CA . GLN A 1 76 ? -11.689 -0.683 4.736 1.00 74.21 76 GLN A CA 1
ATOM 1157 C C . GLN A 1 76 ? -10.171 -0.827 4.527 1.00 71.43 76 GLN A C 1
ATOM 1158 O O . GLN A 1 76 ? -9.428 0.149 4.651 1.00 53.14 76 GLN A O 1
ATOM 1172 N N . ILE A 1 77 ? -9.715 -2.035 4.194 1.00 32.34 77 ILE A N 1
ATOM 1173 C CA . ILE A 1 77 ? -8.283 -2.295 3.979 1.00 40.03 77 ILE A CA 1
ATOM 1174 C C . ILE A 1 77 ? -7.868 -1.955 2.540 1.00 24.44 77 ILE A C 1
ATOM 1175 O O . ILE A 1 77 ? -8.107 -2.731 1.612 1.00 71.02 77 ILE A O 1
ATOM 1191 N N . ILE A 1 78 ? -7.258 -0.789 2.357 1.00 42.24 78 ILE A N 1
ATOM 1192 C CA . ILE A 1 78 ? -6.824 -0.346 1.024 1.00 51.22 78 ILE A CA 1
ATOM 1193 C C . ILE A 1 78 ? -5.345 -0.674 0.761 1.00 70.34 78 ILE A C 1
ATOM 1194 O O . ILE A 1 78 ? -4.940 -0.865 -0.388 1.00 50.21 78 ILE A O 1
ATOM 1210 N N . GLY A 1 79 ? -4.543 -0.740 1.826 1.00 72.31 79 GLY A N 1
ATOM 1211 C CA . GLY A 1 79 ? -3.118 -1.037 1.679 1.00 14.54 79 GLY A CA 1
ATOM 1212 C C . GLY A 1 79 ? -2.586 -2.007 2.734 1.00 61.14 79 GLY A C 1
ATOM 1213 O O . GLY A 1 79 ? -3.094 -2.060 3.853 1.00 22.12 79 GLY A O 1
ATOM 1217 N N . THR A 1 80 ? -1.552 -2.767 2.373 1.00 55.11 80 THR A N 1
ATOM 1218 C CA . THR A 1 80 ? -0.925 -3.738 3.289 1.00 61.41 80 THR A CA 1
ATOM 1219 C C . THR A 1 80 ? 0.586 -3.837 3.039 1.00 45.05 80 THR A C 1
ATOM 1220 O O . THR A 1 80 ? 1.017 -4.076 1.916 1.00 71.44 80 THR A O 1
ATOM 1231 N N . SER A 1 81 ? 1.385 -3.644 4.084 1.00 55.20 81 SER A N 1
ATOM 1232 C CA . SER A 1 81 ? 2.854 -3.672 3.956 1.00 70.42 81 SER A CA 1
ATOM 1233 C C . SER A 1 81 ? 3.435 -5.074 4.181 1.00 1.13 81 SER A C 1
ATOM 1234 O O . SER A 1 81 ? 2.783 -5.955 4.752 1.00 0.21 81 SER A O 1
ATOM 1242 N N . GLN A 1 82 ? 4.677 -5.271 3.739 1.00 5.15 82 GLN A N 1
ATOM 1243 C CA . GLN A 1 82 ? 5.359 -6.558 3.892 1.00 21.22 82 GLN A CA 1
ATOM 1244 C C . GLN A 1 82 ? 6.166 -6.618 5.200 1.00 62.30 82 GLN A C 1
ATOM 1245 O O . GLN A 1 82 ? 6.863 -5.668 5.560 1.00 11.14 82 GLN A O 1
ATOM 1259 N N . MET A 1 83 ? 6.062 -7.752 5.893 1.00 21.12 83 MET A N 1
ATOM 1260 C CA . MET A 1 83 ? 6.801 -8.008 7.140 1.00 20.12 83 MET A CA 1
ATOM 1261 C C . MET A 1 83 ? 8.272 -7.528 7.081 1.00 52.45 83 MET A C 1
ATOM 1262 O O . MET A 1 83 ? 9.072 -8.020 6.280 1.00 11.10 83 MET A O 1
ATOM 1276 N N . TYR A 1 84 ? 8.613 -6.554 7.932 1.00 31.51 84 TYR A N 1
ATOM 1277 C CA . TYR A 1 84 ? 9.984 -6.026 8.013 1.00 62.50 84 TYR A CA 1
ATOM 1278 C C . TYR A 1 84 ? 10.837 -6.825 9.012 1.00 11.43 84 TYR A C 1
ATOM 1279 O O . TYR A 1 84 ? 10.323 -7.658 9.759 1.00 44.01 84 TYR A O 1
ATOM 1297 N N . SER A 1 85 ? 12.141 -6.561 9.027 1.00 13.02 85 SER A N 1
ATOM 1298 C CA . SER A 1 85 ? 13.061 -7.245 9.949 1.00 52.24 85 SER A CA 1
ATOM 1299 C C . SER A 1 85 ? 13.109 -6.551 11.317 1.00 42.44 85 SER A C 1
ATOM 1300 O O . SER A 1 85 ? 12.815 -7.158 12.349 1.00 1.01 85 SER A O 1
ATOM 1308 N N . SER A 1 86 ? 13.502 -5.279 11.322 1.00 63.42 86 SER A N 1
ATOM 1309 C CA . SER A 1 86 ? 13.582 -4.489 12.559 1.00 74.23 86 SER A CA 1
ATOM 1310 C C . SER A 1 86 ? 12.373 -3.556 12.705 1.00 73.32 86 SER A C 1
ATOM 1311 O O . SER A 1 86 ? 11.706 -3.226 11.719 1.00 23.32 86 SER A O 1
ATOM 1319 N N . THR A 1 87 ? 12.093 -3.124 13.933 1.00 65.31 87 THR A N 1
ATOM 1320 C CA . THR A 1 87 ? 11.020 -2.149 14.177 1.00 45.55 87 THR A CA 1
ATOM 1321 C C . THR A 1 87 ? 11.331 -0.822 13.479 1.00 11.24 87 THR A C 1
ATOM 1322 O O . THR A 1 87 ? 10.457 -0.203 12.870 1.00 23.25 87 THR A O 1
ATOM 1333 N N . ALA A 1 88 ? 12.596 -0.405 13.561 1.00 52.20 88 ALA A N 1
ATOM 1334 C CA . ALA A 1 88 ? 13.069 0.810 12.892 1.00 21.41 88 ALA A CA 1
ATOM 1335 C C . ALA A 1 88 ? 12.811 0.757 11.376 1.00 34.01 88 ALA A C 1
ATOM 1336 O O . ALA A 1 88 ? 12.411 1.755 10.775 1.00 31.42 88 ALA A O 1
ATOM 1343 N N . ALA A 1 89 ? 13.041 -0.408 10.763 1.00 22.32 89 ALA A N 1
ATOM 1344 C CA . ALA A 1 89 ? 12.750 -0.606 9.334 1.00 24.30 89 ALA A CA 1
ATOM 1345 C C . ALA A 1 89 ? 11.290 -0.260 9.009 1.00 74.43 89 ALA A C 1
ATOM 1346 O O . ALA A 1 89 ? 10.999 0.381 7.999 1.00 61.43 89 ALA A O 1
ATOM 1353 N N . ARG A 1 90 ? 10.381 -0.684 9.883 1.00 11.00 90 ARG A N 1
ATOM 1354 C CA . ARG A 1 90 ? 8.951 -0.412 9.713 1.00 33.04 90 ARG A CA 1
ATOM 1355 C C . ARG A 1 90 ? 8.652 1.096 9.741 1.00 30.22 90 ARG A C 1
ATOM 1356 O O . ARG A 1 90 ? 8.065 1.641 8.808 1.00 73.34 90 ARG A O 1
ATOM 1377 N N . ASP A 1 91 ? 9.064 1.763 10.816 1.00 40.42 91 ASP A N 1
ATOM 1378 C CA . ASP A 1 91 ? 8.766 3.187 11.006 1.00 2.52 91 ASP A CA 1
ATOM 1379 C C . ASP A 1 91 ? 9.501 4.082 9.985 1.00 70.24 91 ASP A C 1
ATOM 1380 O O . ASP A 1 91 ? 8.964 5.108 9.551 1.00 75.01 91 ASP A O 1
ATOM 1389 N N . ASN A 1 92 ? 10.717 3.698 9.593 1.00 24.54 92 ASN A N 1
ATOM 1390 C CA . ASN A 1 92 ? 11.417 4.388 8.500 1.00 43.40 92 ASN A CA 1
ATOM 1391 C C . ASN A 1 92 ? 10.694 4.148 7.170 1.00 41.23 92 ASN A C 1
ATOM 1392 O O . ASN A 1 92 ? 10.585 5.048 6.331 1.00 5.51 92 ASN A O 1
ATOM 1403 N N . GLY A 1 93 ? 10.190 2.929 6.988 1.00 33.01 93 GLY A N 1
ATOM 1404 C CA . GLY A 1 93 ? 9.344 2.637 5.843 1.00 30.33 93 GLY A CA 1
ATOM 1405 C C . GLY A 1 93 ? 8.134 3.563 5.786 1.00 44.40 93 GLY A C 1
ATOM 1406 O O . GLY A 1 93 ? 7.849 4.154 4.747 1.00 20.01 93 GLY A O 1
ATOM 1410 N N . ILE A 1 94 ? 7.447 3.709 6.923 1.00 62.14 94 ILE A N 1
ATOM 1411 C CA . ILE A 1 94 ? 6.288 4.608 7.043 1.00 63.01 94 ILE A CA 1
ATOM 1412 C C . ILE A 1 94 ? 6.627 6.044 6.601 1.00 65.20 94 ILE A C 1
ATOM 1413 O O . ILE A 1 94 ? 5.849 6.682 5.889 1.00 33.41 94 ILE A O 1
ATOM 1429 N N . LYS A 1 95 ? 7.788 6.552 7.022 1.00 12.12 95 LYS A N 1
ATOM 1430 C CA . LYS A 1 95 ? 8.235 7.888 6.599 1.00 3.54 95 LYS A CA 1
ATOM 1431 C C . LYS A 1 95 ? 8.322 7.975 5.064 1.00 12.31 95 LYS A C 1
ATOM 1432 O O . LYS A 1 95 ? 7.893 8.962 4.450 1.00 50.22 95 LYS A O 1
ATOM 1451 N N . SER A 1 96 ? 8.874 6.930 4.450 1.00 12.50 96 SER A N 1
ATOM 1452 C CA . SER A 1 96 ? 8.935 6.835 2.987 1.00 44.14 96 SER A CA 1
ATOM 1453 C C . SER A 1 96 ? 7.523 6.782 2.387 1.00 64.41 96 SER A C 1
ATOM 1454 O O . SER A 1 96 ? 7.223 7.487 1.426 1.00 44.33 96 SER A O 1
ATOM 1462 N N . VAL A 1 97 ? 6.660 5.955 2.985 1.00 22.23 97 VAL A N 1
ATOM 1463 C CA . VAL A 1 97 ? 5.264 5.803 2.542 1.00 24.34 97 VAL A CA 1
ATOM 1464 C C . VAL A 1 97 ? 4.527 7.147 2.515 1.00 2.13 97 VAL A C 1
ATOM 1465 O O . VAL A 1 97 ? 3.820 7.463 1.560 1.00 62.41 97 VAL A O 1
ATOM 1478 N N . MET A 1 98 ? 4.684 7.935 3.575 1.00 75.31 98 MET A N 1
ATOM 1479 C CA . MET A 1 98 ? 4.060 9.256 3.635 1.00 41.35 98 MET A CA 1
ATOM 1480 C C . MET A 1 98 ? 4.594 10.166 2.521 1.00 41.34 98 MET A C 1
ATOM 1481 O O . MET A 1 98 ? 3.834 10.905 1.898 1.00 0.11 98 MET A O 1
ATOM 1495 N N . GLU A 1 99 ? 5.900 10.090 2.259 1.00 34.51 99 GLU A N 1
ATOM 1496 C CA . GLU A 1 99 ? 6.524 10.917 1.218 1.00 32.11 99 GLU A CA 1
ATOM 1497 C C . GLU A 1 99 ? 6.046 10.539 -0.201 1.00 60.22 99 GLU A C 1
ATOM 1498 O O . GLU A 1 99 ? 5.629 11.400 -0.976 1.00 44.32 99 GLU A O 1
ATOM 1510 N N . ASN A 1 100 ? 6.127 9.251 -0.544 1.00 3.11 100 ASN A N 1
ATOM 1511 C CA . ASN A 1 100 ? 5.842 8.796 -1.917 1.00 53.52 100 ASN A CA 1
ATOM 1512 C C . ASN A 1 100 ? 4.372 8.388 -2.122 1.00 23.34 100 ASN A C 1
ATOM 1513 O O . ASN A 1 100 ? 3.846 8.496 -3.227 1.00 14.11 100 ASN A O 1
ATOM 1524 N N . GLY A 1 101 ? 3.716 7.930 -1.060 1.00 34.41 101 GLY A N 1
ATOM 1525 C CA . GLY A 1 101 ? 2.311 7.520 -1.144 1.00 21.04 101 GLY A CA 1
ATOM 1526 C C . GLY A 1 101 ? 1.373 8.620 -1.650 1.00 72.40 101 GLY A C 1
ATOM 1527 O O . GLY A 1 101 ? 0.233 8.351 -2.033 1.00 3.20 101 GLY A O 1
ATOM 1531 N N . LYS A 1 102 ? 1.852 9.862 -1.651 1.00 64.32 102 LYS A N 1
ATOM 1532 C CA . LYS A 1 102 ? 1.064 11.005 -2.128 1.00 23.43 102 LYS A CA 1
ATOM 1533 C C . LYS A 1 102 ? 1.444 11.394 -3.572 1.00 33.45 102 LYS A C 1
ATOM 1534 O O . LYS A 1 102 ? 1.112 12.486 -4.037 1.00 42.10 102 LYS A O 1
ATOM 1553 N N . THR A 1 103 ? 2.137 10.496 -4.280 1.00 35.15 103 THR A N 1
ATOM 1554 C CA . THR A 1 103 ? 2.586 10.777 -5.656 1.00 14.31 103 THR A CA 1
ATOM 1555 C C . THR A 1 103 ? 1.483 10.510 -6.689 1.00 53.11 103 THR A C 1
ATOM 1556 O O . THR A 1 103 ? 0.536 9.766 -6.433 1.00 73.50 103 THR A O 1
ATOM 1567 N N . THR A 1 104 ? 1.620 11.120 -7.862 1.00 31.13 104 THR A N 1
ATOM 1568 C CA . THR A 1 104 ? 0.651 10.944 -8.954 1.00 32.22 104 THR A CA 1
ATOM 1569 C C . THR A 1 104 ? 1.164 9.969 -10.024 1.00 70.41 104 THR A C 1
ATOM 1570 O O . THR A 1 104 ? 0.440 9.627 -10.960 1.00 30.14 104 THR A O 1
ATOM 1581 N N . THR A 1 105 ? 2.415 9.529 -9.891 1.00 14.23 105 THR A N 1
ATOM 1582 C CA . THR A 1 105 ? 3.013 8.591 -10.854 1.00 20.42 105 THR A CA 1
ATOM 1583 C C . THR A 1 105 ? 2.410 7.184 -10.712 1.00 74.13 105 THR A C 1
ATOM 1584 O O . THR A 1 105 ? 2.790 6.416 -9.825 1.00 51.22 105 THR A O 1
ATOM 1595 N N . ILE A 1 106 ? 1.457 6.855 -11.586 1.00 44.22 106 ILE A N 1
ATOM 1596 C CA . ILE A 1 106 ? 0.781 5.551 -11.555 1.00 73.12 106 ILE A CA 1
ATOM 1597 C C . ILE A 1 106 ? 0.951 4.798 -12.887 1.00 32.44 106 ILE A C 1
ATOM 1598 O O . ILE A 1 106 ? 0.569 5.296 -13.949 1.00 45.14 106 ILE A O 1
ATOM 1614 N N . LYS A 1 107 ? 1.515 3.593 -12.819 1.00 22.22 107 LYS A N 1
ATOM 1615 C CA . LYS A 1 107 ? 1.743 2.759 -14.007 1.00 24.23 107 LYS A CA 1
ATOM 1616 C C . LYS A 1 107 ? 0.701 1.631 -14.109 1.00 55.21 107 LYS A C 1
ATOM 1617 O O . LYS A 1 107 ? 0.537 0.849 -13.173 1.00 60.10 107 LYS A O 1
ATOM 1636 N N . ASP A 1 108 ? -0.007 1.550 -15.237 1.00 71.14 108 ASP A N 1
ATOM 1637 C CA . ASP A 1 108 ? -0.917 0.431 -15.488 1.00 54.31 108 ASP A CA 1
ATOM 1638 C C . ASP A 1 108 ? -0.181 -0.710 -16.218 1.00 22.43 108 ASP A C 1
ATOM 1639 O O . ASP A 1 108 ? 0.368 -0.516 -17.308 1.00 0.32 108 ASP A O 1
ATOM 1648 N N . LEU A 1 109 ? -0.162 -1.889 -15.604 1.00 62.34 109 LEU A N 1
ATOM 1649 C CA . LEU A 1 109 ? 0.457 -3.083 -16.201 1.00 5.54 109 LEU A CA 1
ATOM 1650 C C . LEU A 1 109 ? -0.608 -4.150 -16.514 1.00 34.51 109 LEU A C 1
ATOM 1651 O O . LEU A 1 109 ? -0.292 -5.320 -16.745 1.00 53.33 109 LEU A O 1
ATOM 1667 N N . THR A 1 110 ? -1.872 -3.731 -16.530 1.00 1.33 110 THR A N 1
ATOM 1668 C CA . THR A 1 110 ? -2.999 -4.655 -16.729 1.00 62.42 110 THR A CA 1
ATOM 1669 C C . THR A 1 110 ? -3.425 -4.709 -18.201 1.00 13.21 110 THR A C 1
ATOM 1670 O O . THR A 1 110 ? -3.577 -5.787 -18.780 1.00 25.20 110 THR A O 1
ATOM 1681 N N . LEU A 1 111 ? -3.616 -3.534 -18.794 1.00 74.13 111 LEU A N 1
ATOM 1682 C CA . LEU A 1 111 ? -4.023 -3.418 -20.196 1.00 20.14 111 LEU A CA 1
ATOM 1683 C C . LEU A 1 111 ? -2.880 -3.839 -21.134 1.00 1.33 111 LEU A C 1
ATOM 1684 O O . LEU A 1 111 ? -3.068 -4.638 -22.056 1.00 14.50 111 LEU A O 1
ATOM 1700 N N . GLU A 1 112 ? -1.694 -3.294 -20.881 1.00 13.03 112 GLU A N 1
ATOM 1701 C CA . GLU A 1 112 ? -0.490 -3.634 -21.645 1.00 55.24 112 GLU A CA 1
ATOM 1702 C C . GLU A 1 112 ? 0.177 -4.892 -21.063 1.00 63.33 112 GLU A C 1
ATOM 1703 O O . GLU A 1 112 ? 0.188 -5.098 -19.847 1.00 50.23 112 GLU A O 1
ATOM 1715 N N . HIS A 1 113 ? 0.742 -5.725 -21.932 1.00 34.13 113 HIS A N 1
ATOM 1716 C CA . HIS A 1 113 ? 1.313 -7.013 -21.521 1.00 74.54 113 HIS A CA 1
ATOM 1717 C C . HIS A 1 113 ? 2.691 -6.845 -20.844 1.00 74.33 113 HIS A C 1
ATOM 1718 O O . HIS A 1 113 ? 3.716 -7.271 -21.374 1.00 41.54 113 HIS A O 1
ATOM 1733 N N . HIS A 1 114 ? 2.706 -6.216 -19.672 1.00 73.51 114 HIS A N 1
ATOM 1734 C CA . HIS A 1 114 ? 3.936 -6.085 -18.876 1.00 61.42 114 HIS A CA 1
ATOM 1735 C C . HIS A 1 114 ? 3.802 -6.853 -17.553 1.00 31.35 114 HIS A C 1
ATOM 1736 O O . HIS A 1 114 ? 3.756 -6.262 -16.471 1.00 54.44 114 HIS A O 1
ATOM 1751 N N . HIS A 1 115 ? 3.730 -8.178 -17.654 1.00 11.40 115 HIS A N 1
ATOM 1752 C CA . HIS A 1 115 ? 3.552 -9.040 -16.483 1.00 25.14 115 HIS A CA 1
ATOM 1753 C C . HIS A 1 115 ? 4.861 -9.145 -15.684 1.00 23.32 115 HIS A C 1
ATOM 1754 O O . HIS A 1 115 ? 5.683 -10.023 -15.934 1.00 60.33 115 HIS A O 1
ATOM 1769 N N . HIS A 1 116 ? 5.060 -8.224 -14.744 1.00 63.30 116 HIS A N 1
ATOM 1770 C CA . HIS A 1 116 ? 6.299 -8.171 -13.955 1.00 15.22 116 HIS A CA 1
ATOM 1771 C C . HIS A 1 116 ? 6.402 -9.329 -12.948 1.00 73.21 116 HIS A C 1
ATOM 1772 O O . HIS A 1 116 ? 7.428 -9.999 -12.864 1.00 53.02 116 HIS A O 1
ATOM 1787 N N . HIS A 1 117 ? 5.340 -9.553 -12.180 1.00 54.12 117 HIS A N 1
ATOM 1788 C CA . HIS A 1 117 ? 5.358 -10.562 -11.115 1.00 61.32 117 HIS A CA 1
ATOM 1789 C C . HIS A 1 117 ? 3.931 -10.977 -10.730 1.00 54.43 117 HIS A C 1
ATOM 1790 O O . HIS A 1 117 ? 3.017 -10.154 -10.744 1.00 45.11 117 HIS A O 1
ATOM 1805 N N . HIS A 1 118 ? 3.742 -12.257 -10.404 1.00 3.31 118 HIS A N 1
ATOM 1806 C CA . HIS A 1 118 ? 2.429 -12.755 -9.956 1.00 2.51 118 HIS A CA 1
ATOM 1807 C C . HIS A 1 118 ? 2.290 -12.704 -8.415 1.00 54.15 118 HIS A C 1
ATOM 1808 O O . HIS A 1 118 ? 1.545 -11.834 -7.910 1.00 37.41 118 HIS A O 1
ATOM 1824 N N . MET A 1 1 ? 12.619 10.257 -10.573 1.00 21.24 1 MET A N 2
ATOM 1825 C CA . MET A 1 1 ? 12.687 9.232 -9.497 1.00 52.41 1 MET A CA 2
ATOM 1826 C C . MET A 1 1 ? 12.189 9.791 -8.153 1.00 23.31 1 MET A C 2
ATOM 1827 O O . MET A 1 1 ? 12.948 10.387 -7.395 1.00 70.30 1 MET A O 2
ATOM 1843 N N . SER A 1 2 ? 10.904 9.597 -7.866 1.00 73.13 2 SER A N 2
ATOM 1844 C CA . SER A 1 2 ? 10.306 10.047 -6.595 1.00 73.13 2 SER A CA 2
ATOM 1845 C C . SER A 1 2 ? 9.411 8.955 -5.993 1.00 21.53 2 SER A C 2
ATOM 1846 O O . SER A 1 2 ? 9.522 8.625 -4.813 1.00 21.44 2 SER A O 2
ATOM 1854 N N . GLY A 1 3 ? 8.542 8.388 -6.825 1.00 12.20 3 GLY A N 2
ATOM 1855 C CA . GLY A 1 3 ? 7.652 7.318 -6.384 1.00 72.21 3 GLY A CA 2
ATOM 1856 C C . GLY A 1 3 ? 6.536 7.047 -7.385 1.00 40.35 3 GLY A C 2
ATOM 1857 O O . GLY A 1 3 ? 6.218 7.908 -8.212 1.00 72.01 3 GLY A O 2
ATOM 1861 N N . TRP A 1 4 ? 5.936 5.857 -7.321 1.00 72.43 4 TRP A N 2
ATOM 1862 C CA . TRP A 1 4 ? 4.836 5.496 -8.232 1.00 20.13 4 TRP A CA 2
ATOM 1863 C C . TRP A 1 4 ? 4.089 4.232 -7.775 1.00 70.22 4 TRP A C 2
ATOM 1864 O O . TRP A 1 4 ? 4.537 3.511 -6.883 1.00 63.52 4 TRP A O 2
ATOM 1885 N N . TYR A 1 5 ? 2.941 3.978 -8.401 1.00 31.01 5 TYR A N 2
ATOM 1886 C CA . TYR A 1 5 ? 2.130 2.787 -8.116 1.00 54.40 5 TYR A CA 2
ATOM 1887 C C . TYR A 1 5 ? 2.137 1.816 -9.311 1.00 65.44 5 TYR A C 2
ATOM 1888 O O . TYR A 1 5 ? 1.934 2.232 -10.449 1.00 25.42 5 TYR A O 2
ATOM 1906 N N . GLU A 1 6 ? 2.364 0.528 -9.058 1.00 71.52 6 GLU A N 2
ATOM 1907 C CA . GLU A 1 6 ? 2.280 -0.494 -10.116 1.00 60.43 6 GLU A CA 2
ATOM 1908 C C . GLU A 1 6 ? 1.122 -1.473 -9.852 1.00 64.11 6 GLU A C 2
ATOM 1909 O O . GLU A 1 6 ? 1.118 -2.200 -8.858 1.00 70.33 6 GLU A O 2
ATOM 1921 N N . LEU A 1 7 ? 0.135 -1.466 -10.749 1.00 12.24 7 LEU A N 2
ATOM 1922 C CA . LEU A 1 7 ? -1.064 -2.305 -10.620 1.00 34.33 7 LEU A CA 2
ATOM 1923 C C . LEU A 1 7 ? -0.962 -3.579 -11.474 1.00 0.12 7 LEU A C 2
ATOM 1924 O O . LEU A 1 7 ? -0.720 -3.511 -12.681 1.00 55.10 7 LEU A O 2
ATOM 1940 N N . SER A 1 8 ? -1.162 -4.739 -10.851 1.00 50.51 8 SER A N 2
ATOM 1941 C CA . SER A 1 8 ? -1.172 -6.016 -11.583 1.00 42.44 8 SER A CA 2
ATOM 1942 C C . SER A 1 8 ? -2.432 -6.834 -11.266 1.00 72.43 8 SER A C 2
ATOM 1943 O O . SER A 1 8 ? -3.053 -6.664 -10.215 1.00 21.30 8 SER A O 2
ATOM 1951 N N . LYS A 1 9 ? -2.805 -7.731 -12.179 1.00 23.42 9 LYS A N 2
ATOM 1952 C CA . LYS A 1 9 ? -4.033 -8.525 -12.036 1.00 60.30 9 LYS A CA 2
ATOM 1953 C C . LYS A 1 9 ? -3.726 -10.001 -11.734 1.00 73.45 9 LYS A C 2
ATOM 1954 O O . LYS A 1 9 ? -3.000 -10.659 -12.482 1.00 74.01 9 LYS A O 2
ATOM 1973 N N . SER A 1 10 ? -4.290 -10.512 -10.644 1.00 54.13 10 SER A N 2
ATOM 1974 C CA . SER A 1 10 ? -4.164 -11.934 -10.288 1.00 72.03 10 SER A CA 2
ATOM 1975 C C . SER A 1 10 ? -5.012 -12.822 -11.207 1.00 64.43 10 SER A C 2
ATOM 1976 O O . SER A 1 10 ? -5.949 -12.348 -11.853 1.00 14.52 10 SER A O 2
ATOM 1984 N N . SER A 1 11 ? -4.695 -14.117 -11.247 1.00 44.53 11 SER A N 2
ATOM 1985 C CA . SER A 1 11 ? -5.454 -15.084 -12.059 1.00 13.30 11 SER A CA 2
ATOM 1986 C C . SER A 1 11 ? -6.921 -15.151 -11.617 1.00 13.40 11 SER A C 2
ATOM 1987 O O . SER A 1 11 ? -7.793 -15.565 -12.378 1.00 54.54 11 SER A O 2
ATOM 1995 N N . ASN A 1 12 ? -7.182 -14.729 -10.380 1.00 32.30 12 ASN A N 2
ATOM 1996 C CA . ASN A 1 12 ? -8.548 -14.664 -9.840 1.00 34.22 12 ASN A CA 2
ATOM 1997 C C . ASN A 1 12 ? -9.317 -13.435 -10.371 1.00 74.41 12 ASN A C 2
ATOM 1998 O O . ASN A 1 12 ? -10.372 -13.076 -9.837 1.00 0.31 12 ASN A O 2
ATOM 2009 N N . ASP A 1 13 ? -8.777 -12.792 -11.416 1.00 3.54 13 ASP A N 2
ATOM 2010 C CA . ASP A 1 13 ? -9.402 -11.613 -12.034 1.00 73.00 13 ASP A CA 2
ATOM 2011 C C . ASP A 1 13 ? -9.496 -10.435 -11.048 1.00 61.43 13 ASP A C 2
ATOM 2012 O O . ASP A 1 13 ? -10.389 -9.593 -11.149 1.00 51.11 13 ASP A O 2
ATOM 2021 N N . GLN A 1 14 ? -8.559 -10.374 -10.106 1.00 55.10 14 GLN A N 2
ATOM 2022 C CA . GLN A 1 14 ? -8.542 -9.313 -9.091 1.00 50.12 14 GLN A CA 2
ATOM 2023 C C . GLN A 1 14 ? -7.284 -8.436 -9.207 1.00 45.24 14 GLN A C 2
ATOM 2024 O O . GLN A 1 14 ? -6.166 -8.940 -9.329 1.00 53.31 14 GLN A O 2
ATOM 2038 N N . PHE A 1 15 ? -7.481 -7.123 -9.153 1.00 53.50 15 PHE A N 2
ATOM 2039 C CA . PHE A 1 15 ? -6.396 -6.149 -9.311 1.00 64.03 15 PHE A CA 2
ATOM 2040 C C . PHE A 1 15 ? -5.819 -5.723 -7.951 1.00 62.21 15 PHE A C 2
ATOM 2041 O O . PHE A 1 15 ? -6.562 -5.452 -7.011 1.00 22.31 15 PHE A O 2
ATOM 2058 N N . LYS A 1 16 ? -4.492 -5.657 -7.855 1.00 61.32 16 LYS A N 2
ATOM 2059 C CA . LYS A 1 16 ? -3.823 -5.173 -6.639 1.00 31.31 16 LYS A CA 2
ATOM 2060 C C . LYS A 1 16 ? -2.538 -4.405 -6.994 1.00 12.52 16 LYS A C 2
ATOM 2061 O O . LYS A 1 16 ? -1.736 -4.851 -7.820 1.00 64.55 16 LYS A O 2
ATOM 2080 N N . PHE A 1 17 ? -2.356 -3.238 -6.378 1.00 63.22 17 PHE A N 2
ATOM 2081 C CA . PHE A 1 17 ? -1.241 -2.344 -6.720 1.00 2.23 17 PHE A CA 2
ATOM 2082 C C . PHE A 1 17 ? -0.165 -2.306 -5.625 1.00 15.42 17 PHE A C 2
ATOM 2083 O O . PHE A 1 17 ? -0.439 -2.568 -4.453 1.00 2.43 17 PHE A O 2
ATOM 2100 N N . VAL A 1 18 ? 1.058 -1.969 -6.022 1.00 64.30 18 VAL A N 2
ATOM 2101 C CA . VAL A 1 18 ? 2.175 -1.810 -5.084 1.00 61.45 18 VAL A CA 2
ATOM 2102 C C . VAL A 1 18 ? 2.760 -0.390 -5.165 1.00 60.01 18 VAL A C 2
ATOM 2103 O O . VAL A 1 18 ? 2.840 0.199 -6.243 1.00 44.40 18 VAL A O 2
ATOM 2116 N N . LEU A 1 19 ? 3.159 0.158 -4.022 1.00 34.32 19 LEU A N 2
ATOM 2117 C CA . LEU A 1 19 ? 3.740 1.504 -3.970 1.00 2.15 19 LEU A CA 2
ATOM 2118 C C . LEU A 1 19 ? 5.270 1.436 -3.878 1.00 23.12 19 LEU A C 2
ATOM 2119 O O . LEU A 1 19 ? 5.822 0.872 -2.930 1.00 5.21 19 LEU A O 2
ATOM 2135 N N . LYS A 1 20 ? 5.943 2.006 -4.872 1.00 61.33 20 LYS A N 2
ATOM 2136 C CA . LYS A 1 20 ? 7.407 2.004 -4.927 1.00 71.41 20 LYS A CA 2
ATOM 2137 C C . LYS A 1 20 ? 7.986 3.409 -4.723 1.00 52.14 20 LYS A C 2
ATOM 2138 O O . LYS A 1 20 ? 7.373 4.409 -5.102 1.00 53.35 20 LYS A O 2
ATOM 2157 N N . ALA A 1 21 ? 9.174 3.471 -4.125 1.00 60.43 21 ALA A N 2
ATOM 2158 C CA . ALA A 1 21 ? 9.927 4.723 -4.018 1.00 3.35 21 ALA A CA 2
ATOM 2159 C C . ALA A 1 21 ? 10.560 5.087 -5.373 1.00 40.21 21 ALA A C 2
ATOM 2160 O O . ALA A 1 21 ? 10.432 4.341 -6.344 1.00 43.24 21 ALA A O 2
ATOM 2167 N N . GLY A 1 22 ? 11.265 6.217 -5.431 1.00 34.31 22 GLY A N 2
ATOM 2168 C CA . GLY A 1 22 ? 11.864 6.676 -6.688 1.00 23.35 22 GLY A CA 2
ATOM 2169 C C . GLY A 1 22 ? 12.826 5.674 -7.322 1.00 52.54 22 GLY A C 2
ATOM 2170 O O . GLY A 1 22 ? 12.989 5.643 -8.544 1.00 31.41 22 GLY A O 2
ATOM 2174 N N . ASN A 1 23 ? 13.468 4.860 -6.491 1.00 35.55 23 ASN A N 2
ATOM 2175 C CA . ASN A 1 23 ? 14.405 3.832 -6.969 1.00 71.13 23 ASN A CA 2
ATOM 2176 C C . ASN A 1 23 ? 13.697 2.498 -7.280 1.00 42.31 23 ASN A C 2
ATOM 2177 O O . ASN A 1 23 ? 14.297 1.585 -7.852 1.00 41.04 23 ASN A O 2
ATOM 2188 N N . GLY A 1 24 ? 12.419 2.398 -6.921 1.00 72.12 24 GLY A N 2
ATOM 2189 C CA . GLY A 1 24 ? 11.668 1.159 -7.121 1.00 3.22 24 GLY A CA 2
ATOM 2190 C C . GLY A 1 24 ? 11.441 0.369 -5.833 1.00 53.41 24 GLY A C 2
ATOM 2191 O O . GLY A 1 24 ? 10.792 -0.676 -5.846 1.00 60.13 24 GLY A O 2
ATOM 2195 N N . GLU A 1 25 ? 11.981 0.869 -4.721 1.00 72.01 25 GLU A N 2
ATOM 2196 C CA . GLU A 1 25 ? 11.819 0.230 -3.406 1.00 24.34 25 GLU A CA 2
ATOM 2197 C C . GLU A 1 25 ? 10.330 0.075 -3.027 1.00 31.55 25 GLU A C 2
ATOM 2198 O O . GLU A 1 25 ? 9.651 1.054 -2.713 1.00 13.24 25 GLU A O 2
ATOM 2210 N N . VAL A 1 26 ? 9.832 -1.162 -3.075 1.00 72.12 26 VAL A N 2
ATOM 2211 C CA . VAL A 1 26 ? 8.426 -1.457 -2.761 1.00 13.14 26 VAL A CA 2
ATOM 2212 C C . VAL A 1 26 ? 8.146 -1.346 -1.255 1.00 34.23 26 VAL A C 2
ATOM 2213 O O . VAL A 1 26 ? 8.522 -2.227 -0.479 1.00 54.30 26 VAL A O 2
ATOM 2226 N N . ILE A 1 27 ? 7.490 -0.264 -0.846 1.00 31.50 27 ILE A N 2
ATOM 2227 C CA . ILE A 1 27 ? 7.143 -0.062 0.565 1.00 74.32 27 ILE A CA 2
ATOM 2228 C C . ILE A 1 27 ? 5.743 -0.615 0.906 1.00 13.52 27 ILE A C 2
ATOM 2229 O O . ILE A 1 27 ? 5.527 -1.139 1.999 1.00 20.25 27 ILE A O 2
ATOM 2245 N N . LEU A 1 28 ? 4.793 -0.511 -0.031 1.00 62.24 28 LEU A N 2
ATOM 2246 C CA . LEU A 1 28 ? 3.416 -0.999 0.199 1.00 11.01 28 LEU A CA 2
ATOM 2247 C C . LEU A 1 28 ? 2.955 -1.989 -0.884 1.00 62.21 28 LEU A C 2
ATOM 2248 O O . LEU A 1 28 ? 3.416 -1.956 -2.027 1.00 73.54 28 LEU A O 2
ATOM 2264 N N . THR A 1 29 ? 2.031 -2.861 -0.497 1.00 60.20 29 THR A N 2
ATOM 2265 C CA . THR A 1 29 ? 1.390 -3.821 -1.408 1.00 41.24 29 THR A CA 2
ATOM 2266 C C . THR A 1 29 ? -0.092 -3.987 -1.033 1.00 53.33 29 THR A C 2
ATOM 2267 O O . THR A 1 29 ? -0.417 -4.346 0.097 1.00 21.44 29 THR A O 2
ATOM 2278 N N . SER A 1 30 ? -0.986 -3.718 -1.977 1.00 25.15 30 SER A N 2
ATOM 2279 C CA . SER A 1 30 ? -2.429 -3.695 -1.693 1.00 2.21 30 SER A CA 2
ATOM 2280 C C . SER A 1 30 ? -3.073 -5.087 -1.790 1.00 3.11 30 SER A C 2
ATOM 2281 O O . SER A 1 30 ? -2.473 -6.035 -2.303 1.00 72.02 30 SER A O 2
ATOM 2289 N N . GLU A 1 31 ? -4.309 -5.193 -1.296 1.00 21.42 31 GLU A N 2
ATOM 2290 C CA . GLU A 1 31 ? -5.066 -6.451 -1.329 1.00 13.42 31 GLU A CA 2
ATOM 2291 C C . GLU A 1 31 ? -5.961 -6.521 -2.586 1.00 72.21 31 GLU A C 2
ATOM 2292 O O . GLU A 1 31 ? -6.167 -5.520 -3.271 1.00 1.52 31 GLU A O 2
ATOM 2304 N N . LEU A 1 32 ? -6.491 -7.708 -2.874 1.00 4.20 32 LEU A N 2
ATOM 2305 C CA . LEU A 1 32 ? -7.211 -7.975 -4.125 1.00 54.25 32 LEU A CA 2
ATOM 2306 C C . LEU A 1 32 ? -8.525 -7.174 -4.274 1.00 22.43 32 LEU A C 2
ATOM 2307 O O . LEU A 1 32 ? -9.472 -7.360 -3.509 1.00 14.15 32 LEU A O 2
ATOM 2323 N N . TYR A 1 33 ? -8.561 -6.285 -5.272 1.00 23.33 33 TYR A N 2
ATOM 2324 C CA . TYR A 1 33 ? -9.799 -5.610 -5.701 1.00 62.15 33 TYR A CA 2
ATOM 2325 C C . TYR A 1 33 ? -10.427 -6.350 -6.893 1.00 51.50 33 TYR A C 2
ATOM 2326 O O . TYR A 1 33 ? -9.716 -6.924 -7.710 1.00 33.21 33 TYR A O 2
ATOM 2344 N N . THR A 1 34 ? -11.747 -6.332 -7.006 1.00 72.31 34 THR A N 2
ATOM 2345 C CA . THR A 1 34 ? -12.428 -6.968 -8.148 1.00 65.31 34 THR A CA 2
ATOM 2346 C C . THR A 1 34 ? -12.591 -6.009 -9.336 1.00 64.11 34 THR A C 2
ATOM 2347 O O . THR A 1 34 ? -13.082 -6.405 -10.392 1.00 44.35 34 THR A O 2
ATOM 2358 N N . GLY A 1 35 ? -12.186 -4.753 -9.162 1.00 62.43 35 GLY A N 2
ATOM 2359 C CA . GLY A 1 35 ? -12.309 -3.769 -10.238 1.00 41.45 35 GLY A CA 2
ATOM 2360 C C . GLY A 1 35 ? -11.087 -2.861 -10.377 1.00 11.42 35 GLY A C 2
ATOM 2361 O O . GLY A 1 35 ? -10.502 -2.435 -9.380 1.00 74.44 35 GLY A O 2
ATOM 2365 N N . LYS A 1 36 ? -10.709 -2.558 -11.620 1.00 71.14 36 LYS A N 2
ATOM 2366 C CA . LYS A 1 36 ? -9.562 -1.681 -11.903 1.00 32.44 36 LYS A CA 2
ATOM 2367 C C . LYS A 1 36 ? -9.795 -0.264 -11.351 1.00 45.31 36 LYS A C 2
ATOM 2368 O O . LYS A 1 36 ? -8.915 0.319 -10.715 1.00 14.43 36 LYS A O 2
ATOM 2387 N N . SER A 1 37 ? -10.987 0.282 -11.592 1.00 21.44 37 SER A N 2
ATOM 2388 C CA . SER A 1 37 ? -11.334 1.625 -11.104 1.00 52.21 37 SER A CA 2
ATOM 2389 C C . SER A 1 37 ? -11.451 1.641 -9.575 1.00 72.43 37 SER A C 2
ATOM 2390 O O . SER A 1 37 ? -11.134 2.642 -8.929 1.00 75.41 37 SER A O 2
ATOM 2398 N N . GLY A 1 38 ? -11.908 0.526 -9.002 1.00 22.11 38 GLY A N 2
ATOM 2399 C CA . GLY A 1 38 ? -11.915 0.371 -7.550 1.00 11.34 38 GLY A CA 2
ATOM 2400 C C . GLY A 1 38 ? -10.505 0.396 -6.967 1.00 53.42 38 GLY A C 2
ATOM 2401 O O . GLY A 1 38 ? -10.253 1.021 -5.933 1.00 5.33 38 GLY A O 2
ATOM 2405 N N . ALA A 1 39 ? -9.582 -0.287 -7.645 1.00 1.33 39 ALA A N 2
ATOM 2406 C CA . ALA A 1 39 ? -8.167 -0.274 -7.267 1.00 34.23 39 ALA A CA 2
ATOM 2407 C C . ALA A 1 39 ? -7.585 1.148 -7.333 1.00 3.12 39 ALA A C 2
ATOM 2408 O O . ALA A 1 39 ? -6.910 1.596 -6.404 1.00 14.34 39 ALA A O 2
ATOM 2415 N N . MET A 1 40 ? -7.857 1.857 -8.432 1.00 4.14 40 MET A N 2
ATOM 2416 C CA . MET A 1 40 ? -7.415 3.248 -8.576 1.00 50.23 40 MET A CA 2
ATOM 2417 C C . MET A 1 40 ? -8.010 4.130 -7.468 1.00 23.31 40 MET A C 2
ATOM 2418 O O . MET A 1 40 ? -7.310 4.957 -6.882 1.00 63.24 40 MET A O 2
ATOM 2432 N N . ASN A 1 41 ? -9.297 3.934 -7.168 1.00 42.34 41 ASN A N 2
ATOM 2433 C CA . ASN A 1 41 ? -9.945 4.627 -6.047 1.00 71.31 41 ASN A CA 2
ATOM 2434 C C . ASN A 1 41 ? -9.144 4.408 -4.752 1.00 33.05 41 ASN A C 2
ATOM 2435 O O . ASN A 1 41 ? -8.950 5.331 -3.957 1.00 11.32 41 ASN A O 2
ATOM 2446 N N . GLY A 1 42 ? -8.676 3.175 -4.556 1.00 71.24 42 GLY A N 2
ATOM 2447 C CA . GLY A 1 42 ? -7.795 2.868 -3.436 1.00 34.10 42 GLY A CA 2
ATOM 2448 C C . GLY A 1 42 ? -6.505 3.685 -3.464 1.00 20.54 42 GLY A C 2
ATOM 2449 O O . GLY A 1 42 ? -6.031 4.142 -2.425 1.00 1.31 42 GLY A O 2
ATOM 2453 N N . ILE A 1 43 ? -5.949 3.885 -4.662 1.00 63.33 43 ILE A N 2
ATOM 2454 C CA . ILE A 1 43 ? -4.726 4.683 -4.831 1.00 61.11 43 ILE A CA 2
ATOM 2455 C C . ILE A 1 43 ? -4.962 6.142 -4.416 1.00 75.04 43 ILE A C 2
ATOM 2456 O O . ILE A 1 43 ? -4.199 6.709 -3.629 1.00 14.52 43 ILE A O 2
ATOM 2472 N N . GLU A 1 44 ? -6.027 6.743 -4.944 1.00 41.10 44 GLU A N 2
ATOM 2473 C CA . GLU A 1 44 ? -6.413 8.109 -4.567 1.00 3.44 44 GLU A CA 2
ATOM 2474 C C . GLU A 1 44 ? -6.644 8.210 -3.048 1.00 72.25 44 GLU A C 2
ATOM 2475 O O . GLU A 1 44 ? -6.369 9.238 -2.423 1.00 32.32 44 GLU A O 2
ATOM 2487 N N . SER A 1 45 ? -7.151 7.124 -2.462 1.00 52.21 45 SER A N 2
ATOM 2488 C CA . SER A 1 45 ? -7.345 7.041 -1.011 1.00 4.34 45 SER A CA 2
ATOM 2489 C C . SER A 1 45 ? -5.997 7.036 -0.274 1.00 11.12 45 SER A C 2
ATOM 2490 O O . SER A 1 45 ? -5.833 7.725 0.730 1.00 52.32 45 SER A O 2
ATOM 2498 N N . VAL A 1 46 ? -5.028 6.269 -0.788 1.00 1.24 46 VAL A N 2
ATOM 2499 C CA . VAL A 1 46 ? -3.672 6.239 -0.216 1.00 14.42 46 VAL A CA 2
ATOM 2500 C C . VAL A 1 46 ? -3.047 7.644 -0.213 1.00 22.32 46 VAL A C 2
ATOM 2501 O O . VAL A 1 46 ? -2.516 8.097 0.802 1.00 35.12 46 VAL A O 2
ATOM 2514 N N . GLN A 1 47 ? -3.133 8.331 -1.350 1.00 43.02 47 GLN A N 2
ATOM 2515 C CA . GLN A 1 47 ? -2.625 9.703 -1.474 1.00 55.11 47 GLN A CA 2
ATOM 2516 C C . GLN A 1 47 ? -3.279 10.642 -0.443 1.00 13.00 47 GLN A C 2
ATOM 2517 O O . GLN A 1 47 ? -2.615 11.493 0.150 1.00 44.24 47 GLN A O 2
ATOM 2531 N N . THR A 1 48 ? -4.585 10.474 -0.239 1.00 40.42 48 THR A N 2
ATOM 2532 C CA . THR A 1 48 ? -5.352 11.311 0.700 1.00 61.02 48 THR A CA 2
ATOM 2533 C C . THR A 1 48 ? -5.054 10.964 2.169 1.00 72.12 48 THR A C 2
ATOM 2534 O O . THR A 1 48 ? -4.977 11.849 3.022 1.00 50.12 48 THR A O 2
ATOM 2545 N N . ASN A 1 49 ? -4.890 9.675 2.456 1.00 42.23 49 ASN A N 2
ATOM 2546 C CA . ASN A 1 49 ? -4.662 9.201 3.829 1.00 15.53 49 ASN A CA 2
ATOM 2547 C C . ASN A 1 49 ? -3.195 9.335 4.266 1.00 44.31 49 ASN A C 2
ATOM 2548 O O . ASN A 1 49 ? -2.919 9.506 5.449 1.00 22.55 49 ASN A O 2
ATOM 2559 N N . SER A 1 50 ? -2.263 9.247 3.311 1.00 61.20 50 SER A N 2
ATOM 2560 C CA . SER A 1 50 ? -0.811 9.298 3.605 1.00 33.53 50 SER A CA 2
ATOM 2561 C C . SER A 1 50 ? -0.429 10.417 4.605 1.00 2.21 50 SER A C 2
ATOM 2562 O O . SER A 1 50 ? 0.275 10.156 5.583 1.00 74.44 50 SER A O 2
ATOM 2570 N N . PRO A 1 51 ? -0.867 11.685 4.386 1.00 25.33 51 PRO A N 2
ATOM 2571 C CA . PRO A 1 51 ? -0.586 12.782 5.334 1.00 32.03 51 PRO A CA 2
ATOM 2572 C C . PRO A 1 51 ? -1.305 12.601 6.685 1.00 75.13 51 PRO A C 2
ATOM 2573 O O . PRO A 1 51 ? -0.855 13.109 7.717 1.00 74.53 51 PRO A O 2
ATOM 2584 N N . ILE A 1 52 ? -2.421 11.875 6.669 1.00 30.33 52 ILE A N 2
ATOM 2585 C CA . ILE A 1 52 ? -3.236 11.661 7.872 1.00 21.05 52 ILE A CA 2
ATOM 2586 C C . ILE A 1 52 ? -2.778 10.408 8.637 1.00 22.04 52 ILE A C 2
ATOM 2587 O O . ILE A 1 52 ? -3.246 9.297 8.381 1.00 12.45 52 ILE A O 2
ATOM 2603 N N . GLU A 1 53 ? -1.864 10.598 9.586 1.00 21.11 53 GLU A N 2
ATOM 2604 C CA . GLU A 1 53 ? -1.284 9.481 10.342 1.00 51.02 53 GLU A CA 2
ATOM 2605 C C . GLU A 1 53 ? -2.350 8.706 11.141 1.00 42.33 53 GLU A C 2
ATOM 2606 O O . GLU A 1 53 ? -2.154 7.545 11.485 1.00 0.54 53 GLU A O 2
ATOM 2618 N N . ALA A 1 54 ? -3.485 9.353 11.415 1.00 64.43 54 ALA A N 2
ATOM 2619 C CA . ALA A 1 54 ? -4.592 8.723 12.154 1.00 63.53 54 ALA A CA 2
ATOM 2620 C C . ALA A 1 54 ? -5.107 7.437 11.473 1.00 71.32 54 ALA A C 2
ATOM 2621 O O . ALA A 1 54 ? -5.736 6.598 12.117 1.00 31.32 54 ALA A O 2
ATOM 2628 N N . ARG A 1 55 ? -4.830 7.279 10.176 1.00 22.55 55 ARG A N 2
ATOM 2629 C CA . ARG A 1 55 ? -5.256 6.080 9.432 1.00 64.41 55 ARG A CA 2
ATOM 2630 C C . ARG A 1 55 ? -4.266 4.910 9.620 1.00 34.54 55 ARG A C 2
ATOM 2631 O O . ARG A 1 55 ? -4.382 3.873 8.959 1.00 13.53 55 ARG A O 2
ATOM 2652 N N . TYR A 1 56 ? -3.309 5.084 10.532 1.00 32.40 56 TYR A N 2
ATOM 2653 C CA . TYR A 1 56 ? -2.240 4.099 10.768 1.00 13.35 56 TYR A CA 2
ATOM 2654 C C . TYR A 1 56 ? -2.773 2.736 11.246 1.00 51.33 56 TYR A C 2
ATOM 2655 O O . TYR A 1 56 ? -3.902 2.619 11.732 1.00 23.40 56 TYR A O 2
ATOM 2673 N N . ALA A 1 57 ? -1.928 1.715 11.112 1.00 11.45 57 ALA A N 2
ATOM 2674 C CA . ALA A 1 57 ? -2.210 0.378 11.644 1.00 30.52 57 ALA A CA 2
ATOM 2675 C C . ALA A 1 57 ? -0.943 -0.496 11.618 1.00 54.14 57 ALA A C 2
ATOM 2676 O O . ALA A 1 57 ? -0.553 -1.006 10.573 1.00 23.22 57 ALA A O 2
ATOM 2683 N N . LYS A 1 58 ? -0.288 -0.651 12.769 1.00 31.43 58 LYS A N 2
ATOM 2684 C CA . LYS A 1 58 ? 0.960 -1.426 12.845 1.00 51.22 58 LYS A CA 2
ATOM 2685 C C . LYS A 1 58 ? 0.753 -2.751 13.589 1.00 72.42 58 LYS A C 2
ATOM 2686 O O . LYS A 1 58 ? 0.336 -2.766 14.750 1.00 25.11 58 LYS A O 2
ATOM 2705 N N . GLU A 1 59 ? 1.073 -3.856 12.923 1.00 10.21 59 GLU A N 2
ATOM 2706 C CA . GLU A 1 59 ? 0.871 -5.195 13.487 1.00 31.13 59 GLU A CA 2
ATOM 2707 C C . GLU A 1 59 ? 2.138 -6.055 13.345 1.00 2.21 59 GLU A C 2
ATOM 2708 O O . GLU A 1 59 ? 2.944 -5.849 12.436 1.00 44.03 59 GLU A O 2
ATOM 2720 N N . VAL A 1 60 ? 2.311 -7.016 14.249 1.00 73.00 60 VAL A N 2
ATOM 2721 C CA . VAL A 1 60 ? 3.467 -7.919 14.216 1.00 74.34 60 VAL A CA 2
ATOM 2722 C C . VAL A 1 60 ? 3.046 -9.335 13.803 1.00 35.24 60 VAL A C 2
ATOM 2723 O O . VAL A 1 60 ? 2.169 -9.939 14.421 1.00 30.34 60 VAL A O 2
ATOM 2736 N N . ALA A 1 61 ? 3.668 -9.853 12.746 1.00 44.13 61 ALA A N 2
ATOM 2737 C CA . ALA A 1 61 ? 3.360 -11.196 12.238 1.00 20.35 61 ALA A CA 2
ATOM 2738 C C . ALA A 1 61 ? 3.608 -12.284 13.297 1.00 74.14 61 ALA A C 2
ATOM 2739 O O . ALA A 1 61 ? 4.471 -12.136 14.164 1.00 31.55 61 ALA A O 2
ATOM 2746 N N . LYS A 1 62 ? 2.866 -13.389 13.197 1.00 62.43 62 LYS A N 2
ATOM 2747 C CA . LYS A 1 62 ? 2.974 -14.506 14.154 1.00 54.14 62 LYS A CA 2
ATOM 2748 C C . LYS A 1 62 ? 4.396 -15.104 14.202 1.00 34.44 62 LYS A C 2
ATOM 2749 O O . LYS A 1 62 ? 4.770 -15.775 15.164 1.00 54.13 62 LYS A O 2
ATOM 2768 N N . ASN A 1 63 ? 5.187 -14.848 13.164 1.00 73.34 63 ASN A N 2
ATOM 2769 C CA . ASN A 1 63 ? 6.585 -15.296 13.119 1.00 2.22 63 ASN A CA 2
ATOM 2770 C C . ASN A 1 63 ? 7.520 -14.218 13.712 1.00 3.41 63 ASN A C 2
ATOM 2771 O O . ASN A 1 63 ? 8.724 -14.210 13.460 1.00 2.30 63 ASN A O 2
ATOM 2782 N N . ASP A 1 64 ? 6.946 -13.307 14.503 1.00 62.14 64 ASP A N 2
ATOM 2783 C CA . ASP A 1 64 ? 7.696 -12.210 15.127 1.00 2.52 64 ASP A CA 2
ATOM 2784 C C . ASP A 1 64 ? 8.373 -11.313 14.065 1.00 1.33 64 ASP A C 2
ATOM 2785 O O . ASP A 1 64 ? 9.601 -11.258 13.950 1.00 14.11 64 ASP A O 2
ATOM 2794 N N . LYS A 1 65 ? 7.541 -10.640 13.266 1.00 32.13 65 LYS A N 2
ATOM 2795 C CA . LYS A 1 65 ? 8.012 -9.701 12.236 1.00 11.41 65 LYS A CA 2
ATOM 2796 C C . LYS A 1 65 ? 7.089 -8.469 12.159 1.00 10.03 65 LYS A C 2
ATOM 2797 O O . LYS A 1 65 ? 5.953 -8.568 11.693 1.00 12.51 65 LYS A O 2
ATOM 2816 N N . PRO A 1 66 ? 7.554 -7.297 12.633 1.00 24.34 66 PRO A N 2
ATOM 2817 C CA . PRO A 1 66 ? 6.745 -6.065 12.639 1.00 61.30 66 PRO A CA 2
ATOM 2818 C C . PRO A 1 66 ? 6.522 -5.462 11.237 1.00 4.51 66 PRO A C 2
ATOM 2819 O O . PRO A 1 66 ? 7.469 -5.203 10.493 1.00 41.54 66 PRO A O 2
ATOM 2830 N N . TYR A 1 67 ? 5.258 -5.236 10.893 1.00 31.53 67 TYR A N 2
ATOM 2831 C CA . TYR A 1 67 ? 4.887 -4.573 9.635 1.00 15.01 67 TYR A CA 2
ATOM 2832 C C . TYR A 1 67 ? 3.793 -3.523 9.884 1.00 72.10 67 TYR A C 2
ATOM 2833 O O . TYR A 1 67 ? 3.391 -3.290 11.029 1.00 34.41 67 TYR A O 2
ATOM 2851 N N . PHE A 1 68 ? 3.324 -2.873 8.823 1.00 71.12 68 PHE A N 2
ATOM 2852 C CA . PHE A 1 68 ? 2.215 -1.926 8.942 1.00 62.40 68 PHE A CA 2
ATOM 2853 C C . PHE A 1 68 ? 1.203 -2.098 7.802 1.00 73.44 68 PHE A C 2
ATOM 2854 O O . PHE A 1 68 ? 1.488 -2.726 6.781 1.00 31.45 68 PHE A O 2
ATOM 2871 N N . ASN A 1 69 ? 0.020 -1.539 7.995 1.00 65.11 69 ASN A N 2
ATOM 2872 C CA . ASN A 1 69 ? -1.076 -1.671 7.042 1.00 10.14 69 ASN A CA 2
ATOM 2873 C C . ASN A 1 69 ? -1.916 -0.387 7.022 1.00 52.23 69 ASN A C 2
ATOM 2874 O O . ASN A 1 69 ? -2.142 0.235 8.059 1.00 60.22 69 ASN A O 2
ATOM 2885 N N . LEU A 1 70 ? -2.373 0.007 5.843 1.00 11.32 70 LEU A N 2
ATOM 2886 C CA . LEU A 1 70 ? -3.094 1.268 5.675 1.00 1.23 70 LEU A CA 2
ATOM 2887 C C . LEU A 1 70 ? -4.560 1.024 5.296 1.00 32.33 70 LEU A C 2
ATOM 2888 O O . LEU A 1 70 ? -4.858 0.296 4.336 1.00 12.05 70 LEU A O 2
ATOM 2904 N N . LYS A 1 71 ? -5.465 1.641 6.058 1.00 4.33 71 LYS A N 2
ATOM 2905 C CA . LYS A 1 71 ? -6.907 1.540 5.811 1.00 41.12 71 LYS A CA 2
ATOM 2906 C C . LYS A 1 71 ? -7.469 2.856 5.255 1.00 41.44 71 LYS A C 2
ATOM 2907 O O . LYS A 1 71 ? -6.913 3.930 5.483 1.00 23.22 71 LYS A O 2
ATOM 2926 N N . ALA A 1 72 ? -8.576 2.765 4.526 1.00 54.41 72 ALA A N 2
ATOM 2927 C CA . ALA A 1 72 ? -9.285 3.952 4.033 1.00 13.24 72 ALA A CA 2
ATOM 2928 C C . ALA A 1 72 ? -10.476 4.309 4.944 1.00 33.23 72 ALA A C 2
ATOM 2929 O O . ALA A 1 72 ? -10.756 3.604 5.914 1.00 54.15 72 ALA A O 2
ATOM 2936 N N . ALA A 1 73 ? -11.169 5.404 4.625 1.00 33.45 73 ALA A N 2
ATOM 2937 C CA . ALA A 1 73 ? -12.295 5.896 5.440 1.00 52.10 73 ALA A CA 2
ATOM 2938 C C . ALA A 1 73 ? -13.359 4.814 5.719 1.00 53.30 73 ALA A C 2
ATOM 2939 O O . ALA A 1 73 ? -13.923 4.757 6.813 1.00 23.30 73 ALA A O 2
ATOM 2946 N N . ASN A 1 74 ? -13.627 3.953 4.734 1.00 12.11 74 ASN A N 2
ATOM 2947 C CA . ASN A 1 74 ? -14.615 2.869 4.891 1.00 1.42 74 ASN A CA 2
ATOM 2948 C C . ASN A 1 74 ? -13.986 1.633 5.578 1.00 2.14 74 ASN A C 2
ATOM 2949 O O . ASN A 1 74 ? -14.546 0.537 5.551 1.00 51.23 74 ASN A O 2
ATOM 2960 N N . HIS A 1 75 ? -12.805 1.827 6.173 1.00 25.31 75 HIS A N 2
ATOM 2961 C CA . HIS A 1 75 ? -12.120 0.794 6.979 1.00 3.42 75 HIS A CA 2
ATOM 2962 C C . HIS A 1 75 ? -11.613 -0.375 6.117 1.00 11.44 75 HIS A C 2
ATOM 2963 O O . HIS A 1 75 ? -11.348 -1.470 6.616 1.00 64.01 75 HIS A O 2
ATOM 2978 N N . GLN A 1 76 ? -11.445 -0.114 4.828 1.00 24.03 76 GLN A N 2
ATOM 2979 C CA . GLN A 1 76 ? -10.975 -1.124 3.874 1.00 63.33 76 GLN A CA 2
ATOM 2980 C C . GLN A 1 76 ? -9.436 -1.172 3.821 1.00 4.51 76 GLN A C 2
ATOM 2981 O O . GLN A 1 76 ? -8.767 -0.159 4.031 1.00 41.33 76 GLN A O 2
ATOM 2995 N N . ILE A 1 77 ? -8.882 -2.348 3.531 1.00 31.11 77 ILE A N 2
ATOM 2996 C CA . ILE A 1 77 ? -7.425 -2.531 3.465 1.00 23.24 77 ILE A CA 2
ATOM 2997 C C . ILE A 1 77 ? -6.869 -2.091 2.098 1.00 75.32 77 ILE A C 2
ATOM 2998 O O . ILE A 1 77 ? -6.996 -2.805 1.099 1.00 15.34 77 ILE A O 2
ATOM 3014 N N . ILE A 1 78 ? -6.249 -0.910 2.057 1.00 72.34 78 ILE A N 2
ATOM 3015 C CA . ILE A 1 78 ? -5.769 -0.344 0.789 1.00 12.14 78 ILE A CA 2
ATOM 3016 C C . ILE A 1 78 ? -4.260 -0.553 0.566 1.00 42.24 78 ILE A C 2
ATOM 3017 O O . ILE A 1 78 ? -3.800 -0.521 -0.575 1.00 5.31 78 ILE A O 2
ATOM 3033 N N . GLY A 1 79 ? -3.483 -0.759 1.636 1.00 54.14 79 GLY A N 2
ATOM 3034 C CA . GLY A 1 79 ? -2.045 -0.995 1.450 1.00 32.44 79 GLY A CA 2
ATOM 3035 C C . GLY A 1 79 ? -1.341 -1.665 2.631 1.00 0.21 79 GLY A C 2
ATOM 3036 O O . GLY A 1 79 ? -1.193 -1.067 3.691 1.00 22.01 79 GLY A O 2
ATOM 3040 N N . THR A 1 80 ? -0.875 -2.901 2.435 1.00 40.24 80 THR A N 2
ATOM 3041 C CA . THR A 1 80 ? -0.111 -3.632 3.467 1.00 41.24 80 THR A CA 2
ATOM 3042 C C . THR A 1 80 ? 1.390 -3.665 3.121 1.00 61.41 80 THR A C 2
ATOM 3043 O O . THR A 1 80 ? 1.760 -3.885 1.970 1.00 41.34 80 THR A O 2
ATOM 3054 N N . SER A 1 81 ? 2.252 -3.448 4.113 1.00 61.34 81 SER A N 2
ATOM 3055 C CA . SER A 1 81 ? 3.710 -3.416 3.877 1.00 42.32 81 SER A CA 2
ATOM 3056 C C . SER A 1 81 ? 4.339 -4.813 3.964 1.00 44.34 81 SER A C 2
ATOM 3057 O O . SER A 1 81 ? 3.658 -5.810 4.206 1.00 63.23 81 SER A O 2
ATOM 3065 N N . GLN A 1 82 ? 5.657 -4.872 3.772 1.00 31.30 82 GLN A N 2
ATOM 3066 C CA . GLN A 1 82 ? 6.411 -6.111 3.970 1.00 11.40 82 GLN A CA 2
ATOM 3067 C C . GLN A 1 82 ? 6.666 -6.355 5.466 1.00 65.45 82 GLN A C 2
ATOM 3068 O O . GLN A 1 82 ? 6.474 -5.460 6.291 1.00 32.05 82 GLN A O 2
ATOM 3082 N N . MET A 1 83 ? 7.108 -7.560 5.807 1.00 34.41 83 MET A N 2
ATOM 3083 C CA . MET A 1 83 ? 7.424 -7.904 7.197 1.00 53.05 83 MET A CA 2
ATOM 3084 C C . MET A 1 83 ? 8.890 -7.577 7.528 1.00 22.51 83 MET A C 2
ATOM 3085 O O . MET A 1 83 ? 9.814 -8.192 6.990 1.00 32.00 83 MET A O 2
ATOM 3099 N N . TYR A 1 84 ? 9.095 -6.602 8.411 1.00 33.33 84 TYR A N 2
ATOM 3100 C CA . TYR A 1 84 ? 10.444 -6.174 8.806 1.00 54.25 84 TYR A CA 2
ATOM 3101 C C . TYR A 1 84 ? 10.961 -6.972 10.014 1.00 33.35 84 TYR A C 2
ATOM 3102 O O . TYR A 1 84 ? 10.306 -7.896 10.494 1.00 65.00 84 TYR A O 2
ATOM 3120 N N . SER A 1 85 ? 12.149 -6.606 10.490 1.00 72.23 85 SER A N 2
ATOM 3121 C CA . SER A 1 85 ? 12.716 -7.172 11.727 1.00 42.23 85 SER A CA 2
ATOM 3122 C C . SER A 1 85 ? 12.998 -6.064 12.748 1.00 11.22 85 SER A C 2
ATOM 3123 O O . SER A 1 85 ? 13.575 -6.308 13.809 1.00 51.13 85 SER A O 2
ATOM 3131 N N . SER A 1 86 ? 12.593 -4.842 12.411 1.00 22.04 86 SER A N 2
ATOM 3132 C CA . SER A 1 86 ? 12.775 -3.681 13.293 1.00 4.31 86 SER A CA 2
ATOM 3133 C C . SER A 1 86 ? 11.518 -2.807 13.327 1.00 63.43 86 SER A C 2
ATOM 3134 O O . SER A 1 86 ? 10.933 -2.503 12.286 1.00 45.21 86 SER A O 2
ATOM 3142 N N . THR A 1 87 ? 11.110 -2.396 14.524 1.00 54.50 87 THR A N 2
ATOM 3143 C CA . THR A 1 87 ? 9.949 -1.512 14.688 1.00 4.54 87 THR A CA 2
ATOM 3144 C C . THR A 1 87 ? 10.260 -0.100 14.186 1.00 75.22 87 THR A C 2
ATOM 3145 O O . THR A 1 87 ? 9.427 0.538 13.539 1.00 1.33 87 THR A O 2
ATOM 3156 N N . ALA A 1 88 ? 11.471 0.376 14.471 1.00 53.11 88 ALA A N 2
ATOM 3157 C CA . ALA A 1 88 ? 11.907 1.698 14.015 1.00 34.44 88 ALA A CA 2
ATOM 3158 C C . ALA A 1 88 ? 11.892 1.790 12.481 1.00 34.44 88 ALA A C 2
ATOM 3159 O O . ALA A 1 88 ? 11.306 2.707 11.914 1.00 13.21 88 ALA A O 2
ATOM 3166 N N . ALA A 1 89 ? 12.511 0.813 11.816 1.00 2.43 89 ALA A N 2
ATOM 3167 C CA . ALA A 1 89 ? 12.520 0.759 10.348 1.00 15.13 89 ALA A CA 2
ATOM 3168 C C . ALA A 1 89 ? 11.095 0.645 9.781 1.00 41.43 89 ALA A C 2
ATOM 3169 O O . ALA A 1 89 ? 10.810 1.114 8.677 1.00 5.20 89 ALA A O 2
ATOM 3176 N N . ARG A 1 90 ? 10.213 0.019 10.554 1.00 34.12 90 ARG A N 2
ATOM 3177 C CA . ARG A 1 90 ? 8.804 -0.148 10.181 1.00 10.24 90 ARG A CA 2
ATOM 3178 C C . ARG A 1 90 ? 8.068 1.211 10.176 1.00 52.43 90 ARG A C 2
ATOM 3179 O O . ARG A 1 90 ? 7.452 1.594 9.177 1.00 73.13 90 ARG A O 2
ATOM 3200 N N . ASP A 1 91 ? 8.144 1.943 11.291 1.00 61.12 91 ASP A N 2
ATOM 3201 C CA . ASP A 1 91 ? 7.509 3.266 11.389 1.00 24.34 91 ASP A CA 2
ATOM 3202 C C . ASP A 1 91 ? 8.206 4.289 10.469 1.00 30.33 91 ASP A C 2
ATOM 3203 O O . ASP A 1 91 ? 7.565 5.202 9.932 1.00 1.34 91 ASP A O 2
ATOM 3212 N N . ASN A 1 92 ? 9.516 4.132 10.286 1.00 3.51 92 ASN A N 2
ATOM 3213 C CA . ASN A 1 92 ? 10.258 4.928 9.302 1.00 52.32 92 ASN A CA 2
ATOM 3214 C C . ASN A 1 92 ? 9.752 4.628 7.883 1.00 73.32 92 ASN A C 2
ATOM 3215 O O . ASN A 1 92 ? 9.671 5.522 7.041 1.00 64.35 92 ASN A O 2
ATOM 3226 N N . GLY A 1 93 ? 9.401 3.365 7.631 1.00 50.22 93 GLY A N 2
ATOM 3227 C CA . GLY A 1 93 ? 8.770 2.996 6.367 1.00 41.13 93 GLY A CA 2
ATOM 3228 C C . GLY A 1 93 ? 7.471 3.759 6.132 1.00 4.43 93 GLY A C 2
ATOM 3229 O O . GLY A 1 93 ? 7.190 4.211 5.019 1.00 34.13 93 GLY A O 2
ATOM 3233 N N . ILE A 1 94 ? 6.673 3.908 7.194 1.00 72.22 94 ILE A N 2
ATOM 3234 C CA . ILE A 1 94 ? 5.468 4.745 7.147 1.00 21.44 94 ILE A CA 2
ATOM 3235 C C . ILE A 1 94 ? 5.812 6.180 6.708 1.00 3.12 94 ILE A C 2
ATOM 3236 O O . ILE A 1 94 ? 5.113 6.779 5.889 1.00 54.30 94 ILE A O 2
ATOM 3252 N N . LYS A 1 95 ? 6.902 6.722 7.254 1.00 32.51 95 LYS A N 2
ATOM 3253 C CA . LYS A 1 95 ? 7.400 8.044 6.837 1.00 62.45 95 LYS A CA 2
ATOM 3254 C C . LYS A 1 95 ? 7.735 8.064 5.334 1.00 63.05 95 LYS A C 2
ATOM 3255 O O . LYS A 1 95 ? 7.420 9.028 4.632 1.00 64.24 95 LYS A O 2
ATOM 3274 N N . SER A 1 96 ? 8.370 6.996 4.845 1.00 24.34 96 SER A N 2
ATOM 3275 C CA . SER A 1 96 ? 8.662 6.854 3.407 1.00 52.12 96 SER A CA 2
ATOM 3276 C C . SER A 1 96 ? 7.381 6.953 2.567 1.00 33.21 96 SER A C 2
ATOM 3277 O O . SER A 1 96 ? 7.393 7.467 1.449 1.00 34.34 96 SER A O 2
ATOM 3285 N N . VAL A 1 97 ? 6.275 6.454 3.114 1.00 64.35 97 VAL A N 2
ATOM 3286 C CA . VAL A 1 97 ? 4.963 6.577 2.463 1.00 61.31 97 VAL A CA 2
ATOM 3287 C C . VAL A 1 97 ? 4.506 8.044 2.426 1.00 42.42 97 VAL A C 2
ATOM 3288 O O . VAL A 1 97 ? 3.978 8.525 1.424 1.00 14.21 97 VAL A O 2
ATOM 3301 N N . MET A 1 98 ? 4.723 8.748 3.532 1.00 13.00 98 MET A N 2
ATOM 3302 C CA . MET A 1 98 ? 4.366 10.167 3.648 1.00 52.54 98 MET A CA 2
ATOM 3303 C C . MET A 1 98 ? 5.240 11.057 2.742 1.00 14.34 98 MET A C 2
ATOM 3304 O O . MET A 1 98 ? 4.835 12.154 2.355 1.00 33.15 98 MET A O 2
ATOM 3318 N N . GLU A 1 99 ? 6.446 10.591 2.427 1.00 72.12 99 GLU A N 2
ATOM 3319 C CA . GLU A 1 99 ? 7.354 11.319 1.528 1.00 30.44 99 GLU A CA 2
ATOM 3320 C C . GLU A 1 99 ? 7.166 10.930 0.049 1.00 40.42 99 GLU A C 2
ATOM 3321 O O . GLU A 1 99 ? 6.907 11.786 -0.798 1.00 63.35 99 GLU A O 2
ATOM 3333 N N . ASN A 1 100 ? 7.316 9.642 -0.256 1.00 45.11 100 ASN A N 2
ATOM 3334 C CA . ASN A 1 100 ? 7.259 9.153 -1.644 1.00 64.44 100 ASN A CA 2
ATOM 3335 C C . ASN A 1 100 ? 5.816 8.890 -2.107 1.00 51.34 100 ASN A C 2
ATOM 3336 O O . ASN A 1 100 ? 5.551 8.776 -3.304 1.00 34.24 100 ASN A O 2
ATOM 3347 N N . GLY A 1 101 ? 4.884 8.808 -1.159 1.00 52.03 101 GLY A N 2
ATOM 3348 C CA . GLY A 1 101 ? 3.487 8.537 -1.493 1.00 2.52 101 GLY A CA 2
ATOM 3349 C C . GLY A 1 101 ? 2.700 9.782 -1.898 1.00 40.34 101 GLY A C 2
ATOM 3350 O O . GLY A 1 101 ? 1.469 9.757 -1.943 1.00 3.23 101 GLY A O 2
ATOM 3354 N N . LYS A 1 102 ? 3.404 10.875 -2.194 1.00 65.53 102 LYS A N 2
ATOM 3355 C CA . LYS A 1 102 ? 2.762 12.113 -2.667 1.00 41.15 102 LYS A CA 2
ATOM 3356 C C . LYS A 1 102 ? 2.684 12.127 -4.206 1.00 70.03 102 LYS A C 2
ATOM 3357 O O . LYS A 1 102 ? 2.443 13.166 -4.827 1.00 42.14 102 LYS A O 2
ATOM 3376 N N . THR A 1 103 ? 2.890 10.960 -4.808 1.00 43.11 103 THR A N 2
ATOM 3377 C CA . THR A 1 103 ? 2.903 10.812 -6.270 1.00 25.34 103 THR A CA 2
ATOM 3378 C C . THR A 1 103 ? 1.525 10.414 -6.824 1.00 21.14 103 THR A C 2
ATOM 3379 O O . THR A 1 103 ? 0.764 9.699 -6.174 1.00 52.10 103 THR A O 2
ATOM 3390 N N . THR A 1 104 ? 1.215 10.886 -8.032 1.00 42.14 104 THR A N 2
ATOM 3391 C CA . THR A 1 104 ? -0.034 10.517 -8.722 1.00 71.34 104 THR A CA 2
ATOM 3392 C C . THR A 1 104 ? 0.249 9.607 -9.926 1.00 75.01 104 THR A C 2
ATOM 3393 O O . THR A 1 104 ? -0.644 9.306 -10.722 1.00 72.50 104 THR A O 2
ATOM 3404 N N . THR A 1 105 ? 1.505 9.163 -10.047 1.00 44.25 105 THR A N 2
ATOM 3405 C CA . THR A 1 105 ? 1.931 8.312 -11.168 1.00 11.05 105 THR A CA 2
ATOM 3406 C C . THR A 1 105 ? 1.462 6.862 -10.992 1.00 53.11 105 THR A C 2
ATOM 3407 O O . THR A 1 105 ? 1.961 6.132 -10.134 1.00 21.11 105 THR A O 2
ATOM 3418 N N . ILE A 1 106 ? 0.495 6.449 -11.810 1.00 71.51 106 ILE A N 2
ATOM 3419 C CA . ILE A 1 106 ? -0.032 5.081 -11.761 1.00 65.01 106 ILE A CA 2
ATOM 3420 C C . ILE A 1 106 ? 0.408 4.274 -12.997 1.00 13.34 106 ILE A C 2
ATOM 3421 O O . ILE A 1 106 ? 0.332 4.759 -14.127 1.00 20.21 106 ILE A O 2
ATOM 3437 N N . LYS A 1 107 ? 0.874 3.049 -12.773 1.00 22.02 107 LYS A N 2
ATOM 3438 C CA . LYS A 1 107 ? 1.324 2.164 -13.855 1.00 64.34 107 LYS A CA 2
ATOM 3439 C C . LYS A 1 107 ? 0.485 0.880 -13.914 1.00 21.31 107 LYS A C 2
ATOM 3440 O O . LYS A 1 107 ? 0.675 -0.039 -13.115 1.00 75.04 107 LYS A O 2
ATOM 3459 N N . ASP A 1 108 ? -0.447 0.822 -14.857 1.00 62.41 108 ASP A N 2
ATOM 3460 C CA . ASP A 1 108 ? -1.284 -0.364 -15.040 1.00 73.44 108 ASP A CA 2
ATOM 3461 C C . ASP A 1 108 ? -0.548 -1.435 -15.866 1.00 12.02 108 ASP A C 2
ATOM 3462 O O . ASP A 1 108 ? -0.450 -1.339 -17.093 1.00 12.25 108 ASP A O 2
ATOM 3471 N N . LEU A 1 109 ? -0.021 -2.449 -15.182 1.00 3.23 109 LEU A N 2
ATOM 3472 C CA . LEU A 1 109 ? 0.747 -3.521 -15.833 1.00 2.25 109 LEU A CA 2
ATOM 3473 C C . LEU A 1 109 ? -0.152 -4.693 -16.257 1.00 5.23 109 LEU A C 2
ATOM 3474 O O . LEU A 1 109 ? 0.334 -5.735 -16.700 1.00 75.12 109 LEU A O 2
ATOM 3490 N N . THR A 1 110 ? -1.462 -4.517 -16.127 1.00 63.33 110 THR A N 2
ATOM 3491 C CA . THR A 1 110 ? -2.415 -5.585 -16.453 1.00 71.01 110 THR A CA 2
ATOM 3492 C C . THR A 1 110 ? -2.576 -5.772 -17.969 1.00 73.14 110 THR A C 2
ATOM 3493 O O . THR A 1 110 ? -3.128 -6.777 -18.420 1.00 24.43 110 THR A O 2
ATOM 3504 N N . LEU A 1 111 ? -2.089 -4.806 -18.748 1.00 45.13 111 LEU A N 2
ATOM 3505 C CA . LEU A 1 111 ? -2.156 -4.881 -20.215 1.00 13.14 111 LEU A CA 2
ATOM 3506 C C . LEU A 1 111 ? -1.004 -5.708 -20.812 1.00 31.51 111 LEU A C 2
ATOM 3507 O O . LEU A 1 111 ? -1.234 -6.622 -21.608 1.00 61.12 111 LEU A O 2
ATOM 3523 N N . GLU A 1 112 ? 0.237 -5.389 -20.434 1.00 62.14 112 GLU A N 2
ATOM 3524 C CA . GLU A 1 112 ? 1.411 -6.059 -21.012 1.00 72.13 112 GLU A CA 2
ATOM 3525 C C . GLU A 1 112 ? 2.546 -6.237 -19.992 1.00 2.35 112 GLU A C 2
ATOM 3526 O O . GLU A 1 112 ? 2.622 -5.527 -18.988 1.00 60.14 112 GLU A O 2
ATOM 3538 N N . HIS A 1 113 ? 3.434 -7.192 -20.275 1.00 15.43 113 HIS A N 2
ATOM 3539 C CA . HIS A 1 113 ? 4.601 -7.460 -19.429 1.00 61.22 113 HIS A CA 2
ATOM 3540 C C . HIS A 1 113 ? 5.692 -8.198 -20.224 1.00 22.23 113 HIS A C 2
ATOM 3541 O O . HIS A 1 113 ? 5.585 -9.400 -20.473 1.00 11.33 113 HIS A O 2
ATOM 3556 N N . HIS A 1 114 ? 6.732 -7.479 -20.647 1.00 10.54 114 HIS A N 2
ATOM 3557 C CA . HIS A 1 114 ? 7.814 -8.103 -21.420 1.00 54.45 114 HIS A CA 2
ATOM 3558 C C . HIS A 1 114 ? 8.876 -8.753 -20.513 1.00 53.04 114 HIS A C 2
ATOM 3559 O O . HIS A 1 114 ? 9.084 -9.965 -20.577 1.00 61.33 114 HIS A O 2
ATOM 3574 N N . HIS A 1 115 ? 9.520 -7.956 -19.646 1.00 54.45 115 HIS A N 2
ATOM 3575 C CA . HIS A 1 115 ? 10.676 -8.431 -18.860 1.00 14.11 115 HIS A CA 2
ATOM 3576 C C . HIS A 1 115 ? 11.625 -9.268 -19.738 1.00 51.44 115 HIS A C 2
ATOM 3577 O O . HIS A 1 115 ? 11.942 -10.421 -19.424 1.00 62.43 115 HIS A O 2
ATOM 3592 N N . HIS A 1 116 ? 12.081 -8.660 -20.832 1.00 10.40 116 HIS A N 2
ATOM 3593 C CA . HIS A 1 116 ? 12.797 -9.377 -21.888 1.00 20.14 116 HIS A CA 2
ATOM 3594 C C . HIS A 1 116 ? 14.180 -9.854 -21.411 1.00 15.23 116 HIS A C 2
ATOM 3595 O O . HIS A 1 116 ? 14.935 -9.098 -20.799 1.00 24.52 116 HIS A O 2
ATOM 3610 N N . HIS A 1 117 ? 14.506 -11.111 -21.706 1.00 22.34 117 HIS A N 2
ATOM 3611 C CA . HIS A 1 117 ? 15.766 -11.715 -21.258 1.00 50.54 117 HIS A CA 2
ATOM 3612 C C . HIS A 1 117 ? 16.975 -11.103 -21.982 1.00 11.33 117 HIS A C 2
ATOM 3613 O O . HIS A 1 117 ? 17.274 -11.458 -23.125 1.00 40.44 117 HIS A O 2
ATOM 3628 N N . HIS A 1 118 ? 17.645 -10.167 -21.315 1.00 65.41 118 HIS A N 2
ATOM 3629 C CA . HIS A 1 118 ? 18.847 -9.524 -21.861 1.00 73.42 118 HIS A CA 2
ATOM 3630 C C . HIS A 1 118 ? 20.080 -10.446 -21.764 1.00 22.40 118 HIS A C 2
ATOM 3631 O O . HIS A 1 118 ? 20.569 -10.671 -20.637 1.00 37.55 118 HIS A O 2
ATOM 3647 N N . MET A 1 1 ? 13.837 12.403 -5.863 1.00 61.42 1 MET A N 3
ATOM 3648 C CA . MET A 1 1 ? 13.561 11.163 -5.087 1.00 3.50 1 MET A CA 3
ATOM 3649 C C . MET A 1 1 ? 12.053 10.854 -5.049 1.00 64.20 1 MET A C 3
ATOM 3650 O O . MET A 1 1 ? 11.529 10.372 -4.045 1.00 45.01 1 MET A O 3
ATOM 3666 N N . SER A 1 2 ? 11.371 11.101 -6.167 1.00 54.30 2 SER A N 3
ATOM 3667 C CA . SER A 1 2 ? 9.920 10.891 -6.264 1.00 20.22 2 SER A CA 3
ATOM 3668 C C . SER A 1 2 ? 9.570 9.404 -6.427 1.00 5.40 2 SER A C 3
ATOM 3669 O O . SER A 1 2 ? 10.320 8.640 -7.037 1.00 52.11 2 SER A O 3
ATOM 3677 N N . GLY A 1 3 ? 8.425 9.005 -5.877 1.00 64.52 3 GLY A N 3
ATOM 3678 C CA . GLY A 1 3 ? 7.972 7.618 -5.975 1.00 72.32 3 GLY A CA 3
ATOM 3679 C C . GLY A 1 3 ? 6.832 7.437 -6.973 1.00 51.00 3 GLY A C 3
ATOM 3680 O O . GLY A 1 3 ? 6.533 8.344 -7.757 1.00 3.20 3 GLY A O 3
ATOM 3684 N N . TRP A 1 4 ? 6.180 6.276 -6.941 1.00 20.20 4 TRP A N 3
ATOM 3685 C CA . TRP A 1 4 ? 5.096 5.971 -7.887 1.00 15.24 4 TRP A CA 3
ATOM 3686 C C . TRP A 1 4 ? 4.302 4.719 -7.472 1.00 62.13 4 TRP A C 3
ATOM 3687 O O . TRP A 1 4 ? 4.755 3.919 -6.652 1.00 22.25 4 TRP A O 3
ATOM 3708 N N . TYR A 1 5 ? 3.116 4.557 -8.060 1.00 34.30 5 TYR A N 3
ATOM 3709 C CA . TYR A 1 5 ? 2.281 3.366 -7.849 1.00 12.20 5 TYR A CA 3
ATOM 3710 C C . TYR A 1 5 ? 2.311 2.456 -9.089 1.00 24.22 5 TYR A C 3
ATOM 3711 O O . TYR A 1 5 ? 2.360 2.938 -10.221 1.00 25.14 5 TYR A O 3
ATOM 3729 N N . GLU A 1 6 ? 2.284 1.144 -8.874 1.00 71.31 6 GLU A N 3
ATOM 3730 C CA . GLU A 1 6 ? 2.215 0.175 -9.977 1.00 24.51 6 GLU A CA 3
ATOM 3731 C C . GLU A 1 6 ? 1.082 -0.838 -9.754 1.00 21.13 6 GLU A C 3
ATOM 3732 O O . GLU A 1 6 ? 1.064 -1.557 -8.754 1.00 65.44 6 GLU A O 3
ATOM 3744 N N . LEU A 1 7 ? 0.140 -0.892 -10.692 1.00 31.25 7 LEU A N 3
ATOM 3745 C CA . LEU A 1 7 ? -1.016 -1.793 -10.587 1.00 42.35 7 LEU A CA 3
ATOM 3746 C C . LEU A 1 7 ? -0.814 -3.074 -11.405 1.00 14.41 7 LEU A C 3
ATOM 3747 O O . LEU A 1 7 ? -0.699 -3.027 -12.628 1.00 22.43 7 LEU A O 3
ATOM 3763 N N . SER A 1 8 ? -0.799 -4.222 -10.733 1.00 40.13 8 SER A N 3
ATOM 3764 C CA . SER A 1 8 ? -0.678 -5.517 -11.418 1.00 71.05 8 SER A CA 3
ATOM 3765 C C . SER A 1 8 ? -1.972 -6.328 -11.286 1.00 44.31 8 SER A C 3
ATOM 3766 O O . SER A 1 8 ? -2.772 -6.091 -10.387 1.00 10.44 8 SER A O 3
ATOM 3774 N N . LYS A 1 9 ? -2.186 -7.279 -12.190 1.00 14.40 9 LYS A N 3
ATOM 3775 C CA . LYS A 1 9 ? -3.404 -8.097 -12.170 1.00 62.12 9 LYS A CA 3
ATOM 3776 C C . LYS A 1 9 ? -3.098 -9.558 -11.801 1.00 15.13 9 LYS A C 3
ATOM 3777 O O . LYS A 1 9 ? -2.045 -10.096 -12.155 1.00 51.03 9 LYS A O 3
ATOM 3796 N N . SER A 1 10 ? -4.022 -10.185 -11.079 1.00 0.34 10 SER A N 3
ATOM 3797 C CA . SER A 1 10 ? -3.891 -11.595 -10.678 1.00 42.32 10 SER A CA 3
ATOM 3798 C C . SER A 1 10 ? -4.501 -12.539 -11.724 1.00 23.45 10 SER A C 3
ATOM 3799 O O . SER A 1 10 ? -5.215 -12.101 -12.628 1.00 21.51 10 SER A O 3
ATOM 3807 N N . SER A 1 11 ? -4.243 -13.840 -11.575 1.00 5.42 11 SER A N 3
ATOM 3808 C CA . SER A 1 11 ? -4.751 -14.858 -12.513 1.00 32.53 11 SER A CA 3
ATOM 3809 C C . SER A 1 11 ? -6.284 -14.952 -12.483 1.00 22.21 11 SER A C 3
ATOM 3810 O O . SER A 1 11 ? -6.900 -15.524 -13.383 1.00 24.42 11 SER A O 3
ATOM 3818 N N . ASN A 1 12 ? -6.899 -14.395 -11.442 1.00 73.11 12 ASN A N 3
ATOM 3819 C CA . ASN A 1 12 ? -8.364 -14.326 -11.345 1.00 2.34 12 ASN A CA 3
ATOM 3820 C C . ASN A 1 12 ? -8.898 -13.015 -11.949 1.00 31.11 12 ASN A C 3
ATOM 3821 O O . ASN A 1 12 ? -10.076 -12.684 -11.788 1.00 33.21 12 ASN A O 3
ATOM 3832 N N . ASP A 1 13 ? -8.023 -12.280 -12.638 1.00 50.21 13 ASP A N 3
ATOM 3833 C CA . ASP A 1 13 ? -8.347 -10.955 -13.182 1.00 23.01 13 ASP A CA 3
ATOM 3834 C C . ASP A 1 13 ? -8.688 -9.939 -12.073 1.00 75.11 13 ASP A C 3
ATOM 3835 O O . ASP A 1 13 ? -9.291 -8.895 -12.329 1.00 70.44 13 ASP A O 3
ATOM 3844 N N . GLN A 1 14 ? -8.275 -10.248 -10.844 1.00 51.13 14 GLN A N 3
ATOM 3845 C CA . GLN A 1 14 ? -8.406 -9.317 -9.717 1.00 61.14 14 GLN A CA 3
ATOM 3846 C C . GLN A 1 14 ? -7.165 -8.415 -9.626 1.00 33.02 14 GLN A C 3
ATOM 3847 O O . GLN A 1 14 ? -6.030 -8.896 -9.644 1.00 44.33 14 GLN A O 3
ATOM 3861 N N . PHE A 1 15 ? -7.388 -7.111 -9.528 1.00 75.03 15 PHE A N 3
ATOM 3862 C CA . PHE A 1 15 ? -6.301 -6.127 -9.576 1.00 51.11 15 PHE A CA 3
ATOM 3863 C C . PHE A 1 15 ? -5.680 -5.877 -8.189 1.00 52.20 15 PHE A C 3
ATOM 3864 O O . PHE A 1 15 ? -6.371 -5.887 -7.176 1.00 11.23 15 PHE A O 3
ATOM 3881 N N . LYS A 1 16 ? -4.367 -5.652 -8.166 1.00 24.43 16 LYS A N 3
ATOM 3882 C CA . LYS A 1 16 ? -3.618 -5.420 -6.921 1.00 3.40 16 LYS A CA 3
ATOM 3883 C C . LYS A 1 16 ? -2.431 -4.466 -7.168 1.00 23.12 16 LYS A C 3
ATOM 3884 O O . LYS A 1 16 ? -1.565 -4.737 -8.007 1.00 64.14 16 LYS A O 3
ATOM 3903 N N . PHE A 1 17 ? -2.392 -3.349 -6.440 1.00 11.24 17 PHE A N 3
ATOM 3904 C CA . PHE A 1 17 ? -1.374 -2.311 -6.670 1.00 22.23 17 PHE A CA 3
ATOM 3905 C C . PHE A 1 17 ? -0.316 -2.255 -5.555 1.00 51.25 17 PHE A C 3
ATOM 3906 O O . PHE A 1 17 ? -0.580 -2.586 -4.397 1.00 63.41 17 PHE A O 3
ATOM 3923 N N . VAL A 1 18 ? 0.887 -1.821 -5.930 1.00 45.43 18 VAL A N 3
ATOM 3924 C CA . VAL A 1 18 ? 2.004 -1.654 -4.995 1.00 24.22 18 VAL A CA 3
ATOM 3925 C C . VAL A 1 18 ? 2.552 -0.217 -5.041 1.00 61.23 18 VAL A C 3
ATOM 3926 O O . VAL A 1 18 ? 2.416 0.479 -6.049 1.00 74.11 18 VAL A O 3
ATOM 3939 N N . LEU A 1 19 ? 3.171 0.223 -3.948 1.00 41.33 19 LEU A N 3
ATOM 3940 C CA . LEU A 1 19 ? 3.752 1.572 -3.874 1.00 50.00 19 LEU A CA 3
ATOM 3941 C C . LEU A 1 19 ? 5.287 1.527 -3.779 1.00 32.45 19 LEU A C 3
ATOM 3942 O O . LEU A 1 19 ? 5.850 0.911 -2.868 1.00 70.11 19 LEU A O 3
ATOM 3958 N N . LYS A 1 20 ? 5.952 2.186 -4.730 1.00 63.20 20 LYS A N 3
ATOM 3959 C CA . LYS A 1 20 ? 7.415 2.312 -4.731 1.00 24.12 20 LYS A CA 3
ATOM 3960 C C . LYS A 1 20 ? 7.860 3.640 -4.104 1.00 53.35 20 LYS A C 3
ATOM 3961 O O . LYS A 1 20 ? 7.251 4.687 -4.337 1.00 42.13 20 LYS A O 3
ATOM 3980 N N . ALA A 1 21 ? 8.924 3.591 -3.313 1.00 73.22 21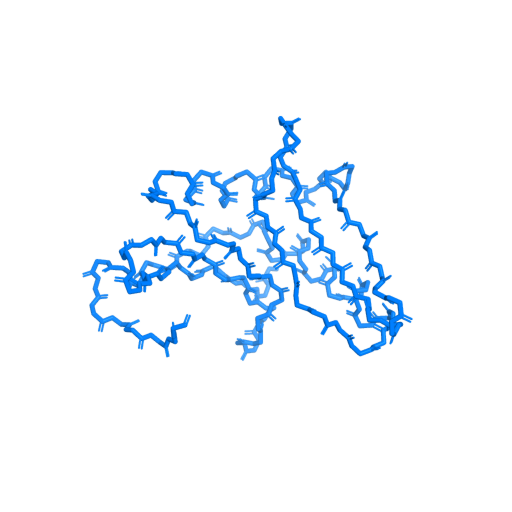 ALA A N 3
ATOM 3981 C CA . ALA A 1 21 ? 9.586 4.804 -2.838 1.00 44.52 21 ALA A CA 3
ATOM 3982 C C . ALA A 1 21 ? 10.513 5.368 -3.928 1.00 62.42 21 ALA A C 3
ATOM 3983 O O . ALA A 1 21 ? 10.645 4.780 -5.003 1.00 63.13 21 ALA A O 3
ATOM 3990 N N . GLY A 1 22 ? 11.165 6.496 -3.647 1.00 21.24 22 GLY A N 3
ATOM 3991 C CA . GLY A 1 22 ? 12.053 7.126 -4.630 1.00 40.43 22 GLY A CA 3
ATOM 3992 C C . GLY A 1 22 ? 13.162 6.210 -5.161 1.00 53.01 22 GLY A C 3
ATOM 3993 O O . GLY A 1 22 ? 13.716 6.451 -6.236 1.00 51.41 22 GLY A O 3
ATOM 3997 N N . ASN A 1 23 ? 13.485 5.160 -4.409 1.00 12.03 23 ASN A N 3
ATOM 3998 C CA . ASN A 1 23 ? 14.540 4.211 -4.794 1.00 20.31 23 ASN A CA 3
ATOM 3999 C C . ASN A 1 23 ? 13.972 2.974 -5.520 1.00 55.31 23 ASN A C 3
ATOM 4000 O O . ASN A 1 23 ? 14.711 2.048 -5.856 1.00 20.22 23 ASN A O 3
ATOM 4011 N N . GLY A 1 24 ? 12.660 2.964 -5.754 1.00 31.34 24 GLY A N 3
ATOM 4012 C CA . GLY A 1 24 ? 12.015 1.833 -6.424 1.00 41.23 24 GLY A CA 3
ATOM 4013 C C . GLY A 1 24 ? 11.729 0.656 -5.492 1.00 34.04 24 GLY A C 3
ATOM 4014 O O . GLY A 1 24 ? 11.510 -0.468 -5.950 1.00 21.24 24 GLY A O 3
ATOM 4018 N N . GLU A 1 25 ? 11.725 0.910 -4.185 1.00 25.52 25 GLU A N 3
ATOM 4019 C CA . GLU A 1 25 ? 11.479 -0.138 -3.185 1.00 3.33 25 GLU A CA 3
ATOM 4020 C C . GLU A 1 25 ? 9.992 -0.199 -2.794 1.00 70.42 25 GLU A C 3
ATOM 4021 O O . GLU A 1 25 ? 9.343 0.836 -2.628 1.00 73.21 25 GLU A O 3
ATOM 4033 N N . VAL A 1 26 ? 9.459 -1.414 -2.655 1.00 43.45 26 VAL A N 3
ATOM 4034 C CA . VAL A 1 26 ? 8.048 -1.611 -2.304 1.00 55.23 26 VAL A CA 3
ATOM 4035 C C . VAL A 1 26 ? 7.819 -1.493 -0.791 1.00 33.20 26 VAL A C 3
ATOM 4036 O O . VAL A 1 26 ? 8.395 -2.239 0.002 1.00 72.20 26 VAL A O 3
ATOM 4049 N N . ILE A 1 27 ? 6.969 -0.553 -0.403 1.00 53.13 27 ILE A N 3
ATOM 4050 C CA . ILE A 1 27 ? 6.643 -0.326 1.011 1.00 14.32 27 ILE A CA 3
ATOM 4051 C C . ILE A 1 27 ? 5.207 -0.766 1.350 1.00 73.00 27 ILE A C 3
ATOM 4052 O O . ILE A 1 27 ? 4.956 -1.338 2.410 1.00 32.11 27 ILE A O 3
ATOM 4068 N N . LEU A 1 28 ? 4.262 -0.487 0.448 1.00 3.05 28 LEU A N 3
ATOM 4069 C CA . LEU A 1 28 ? 2.858 -0.881 0.640 1.00 3.22 28 LEU A CA 3
ATOM 4070 C C . LEU A 1 28 ? 2.340 -1.712 -0.549 1.00 44.30 28 LEU A C 3
ATOM 4071 O O . LEU A 1 28 ? 2.413 -1.284 -1.701 1.00 62.22 28 LEU A O 3
ATOM 4087 N N . THR A 1 29 ? 1.815 -2.896 -0.246 1.00 45.10 29 THR A N 3
ATOM 4088 C CA . THR A 1 29 ? 1.211 -3.792 -1.250 1.00 2.23 29 THR A CA 3
ATOM 4089 C C . THR A 1 29 ? -0.194 -4.233 -0.809 1.00 62.52 29 THR A C 3
ATOM 4090 O O . THR A 1 29 ? -0.337 -4.995 0.146 1.00 64.11 29 THR A O 3
ATOM 4101 N N . SER A 1 30 ? -1.226 -3.760 -1.499 1.00 12.44 30 SER A N 3
ATOM 4102 C CA . SER A 1 30 ? -2.613 -4.086 -1.117 1.00 32.43 30 SER A CA 3
ATOM 4103 C C . SER A 1 30 ? -3.060 -5.448 -1.680 1.00 34.00 30 SER A C 3
ATOM 4104 O O . SER A 1 30 ? -2.406 -6.020 -2.556 1.00 55.34 30 SER A O 3
ATOM 4112 N N . GLU A 1 31 ? -4.179 -5.959 -1.166 1.00 3.22 31 GLU A N 3
ATOM 4113 C CA . GLU A 1 31 ? -4.734 -7.247 -1.610 1.00 12.43 31 GLU A CA 3
ATOM 4114 C C . GLU A 1 31 ? -5.505 -7.112 -2.941 1.00 31.02 31 GLU A C 3
ATOM 4115 O O . GLU A 1 31 ? -5.432 -6.086 -3.617 1.00 11.24 31 GLU A O 3
ATOM 4127 N N . LEU A 1 32 ? -6.240 -8.164 -3.309 1.00 10.12 32 LEU A N 3
ATOM 4128 C CA . LEU A 1 32 ? -6.958 -8.214 -4.591 1.00 35.24 32 LEU A CA 3
ATOM 4129 C C . LEU A 1 32 ? -8.169 -7.259 -4.638 1.00 4.11 32 LEU A C 3
ATOM 4130 O O . LEU A 1 32 ? -8.807 -6.983 -3.622 1.00 3.24 32 LEU A O 3
ATOM 4146 N N . TYR A 1 33 ? -8.467 -6.762 -5.839 1.00 15.23 33 TYR A N 3
ATOM 4147 C CA . TYR A 1 33 ? -9.650 -5.928 -6.091 1.00 31.41 33 TYR A CA 3
ATOM 4148 C C . TYR A 1 33 ? -10.457 -6.481 -7.278 1.00 75.31 33 TYR A C 3
ATOM 4149 O O . TYR A 1 33 ? -9.884 -6.944 -8.266 1.00 72.43 33 TYR A O 3
ATOM 4167 N N . THR A 1 34 ? -11.783 -6.417 -7.176 1.00 22.20 34 THR A N 3
ATOM 4168 C CA . THR A 1 34 ? -12.683 -6.949 -8.213 1.00 43.34 34 THR A CA 3
ATOM 4169 C C . THR A 1 34 ? -12.455 -6.299 -9.586 1.00 32.31 34 THR A C 3
ATOM 4170 O O . THR A 1 34 ? -12.375 -6.989 -10.603 1.00 24.12 34 THR A O 3
ATOM 4181 N N . GLY A 1 35 ? -12.363 -4.968 -9.614 1.00 50.13 35 GLY A N 3
ATOM 4182 C CA . GLY A 1 35 ? -12.152 -4.254 -10.873 1.00 44.11 35 GLY A CA 3
ATOM 4183 C C . GLY A 1 35 ? -11.110 -3.143 -10.772 1.00 51.45 35 GLY A C 3
ATOM 4184 O O . GLY A 1 35 ? -10.827 -2.641 -9.680 1.00 43.41 35 GLY A O 3
ATOM 4188 N N . LYS A 1 36 ? -10.548 -2.741 -11.917 1.00 15.24 36 LYS A N 3
ATOM 4189 C CA . LYS A 1 36 ? -9.503 -1.710 -11.948 1.00 22.31 36 LYS A CA 3
ATOM 4190 C C . LYS A 1 36 ? -10.003 -0.375 -11.375 1.00 53.23 36 LYS A C 3
ATOM 4191 O O . LYS A 1 36 ? -9.255 0.330 -10.700 1.00 70.11 36 LYS A O 3
ATOM 4210 N N . SER A 1 37 ? -11.266 -0.034 -11.638 1.00 64.32 37 SER A N 3
ATOM 4211 C CA . SER A 1 37 ? -11.861 1.206 -11.102 1.00 24.22 37 SER A CA 3
ATOM 4212 C C . SER A 1 37 ? -11.729 1.274 -9.572 1.00 15.35 37 SER A C 3
ATOM 4213 O O . SER A 1 37 ? -11.336 2.301 -9.014 1.00 52.33 37 SER A O 3
ATOM 4221 N N . GLY A 1 38 ? -12.041 0.164 -8.901 1.00 20.24 38 GLY A N 3
ATOM 4222 C CA . GLY A 1 38 ? -11.918 0.098 -7.448 1.00 0.55 38 GLY A CA 3
ATOM 4223 C C . GLY A 1 38 ? -10.467 0.187 -6.974 1.00 22.32 38 GLY A C 3
ATOM 4224 O O . GLY A 1 38 ? -10.175 0.823 -5.962 1.00 31.23 38 GLY A O 3
ATOM 4228 N N . ALA A 1 39 ? -9.560 -0.459 -7.710 1.00 40.02 39 ALA A N 3
ATOM 4229 C CA . ALA A 1 39 ? -8.127 -0.415 -7.390 1.00 44.11 39 ALA A CA 3
ATOM 4230 C C . ALA A 1 39 ? -7.566 1.009 -7.519 1.00 23.12 39 ALA A C 3
ATOM 4231 O O . ALA A 1 39 ? -6.847 1.485 -6.640 1.00 44.22 39 ALA A O 3
ATOM 4238 N N . MET A 1 40 ? -7.907 1.686 -8.616 1.00 72.31 40 MET A N 3
ATOM 4239 C CA . MET A 1 40 ? -7.508 3.081 -8.816 1.00 32.31 40 MET A CA 3
ATOM 4240 C C . MET A 1 40 ? -8.090 3.964 -7.704 1.00 73.04 40 MET A C 3
ATOM 4241 O O . MET A 1 40 ? -7.371 4.722 -7.057 1.00 34.01 40 MET A O 3
ATOM 4255 N N . ASN A 1 41 ? -9.400 3.835 -7.471 1.00 31.44 41 ASN A N 3
ATOM 4256 C CA . ASN A 1 41 ? -10.060 4.530 -6.359 1.00 11.13 41 ASN A CA 3
ATOM 4257 C C . ASN A 1 41 ? -9.330 4.260 -5.033 1.00 40.14 41 ASN A C 3
ATOM 4258 O O . ASN A 1 41 ? -9.221 5.141 -4.179 1.00 55.51 41 ASN A O 3
ATOM 4269 N N . GLY A 1 42 ? -8.827 3.036 -4.875 1.00 71.21 42 GLY A N 3
ATOM 4270 C CA . GLY A 1 42 ? -7.995 2.708 -3.726 1.00 72.41 42 GLY A CA 3
ATOM 4271 C C . GLY A 1 42 ? -6.701 3.521 -3.687 1.00 1.31 42 GLY A C 3
ATOM 4272 O O . GLY A 1 42 ? -6.306 4.015 -2.633 1.00 14.32 42 GLY A O 3
ATOM 4276 N N . ILE A 1 43 ? -6.059 3.682 -4.848 1.00 44.24 43 ILE A N 3
ATOM 4277 C CA . ILE A 1 43 ? -4.812 4.453 -4.953 1.00 11.44 43 ILE A CA 3
ATOM 4278 C C . ILE A 1 43 ? -5.039 5.930 -4.586 1.00 2.30 43 ILE A C 3
ATOM 4279 O O . ILE A 1 43 ? -4.324 6.485 -3.748 1.00 14.20 43 ILE A O 3
ATOM 4295 N N . GLU A 1 44 ? -6.038 6.556 -5.212 1.00 50.31 44 GLU A N 3
ATOM 4296 C CA . GLU A 1 44 ? -6.441 7.922 -4.850 1.00 40.43 44 GLU A CA 3
ATOM 4297 C C . GLU A 1 44 ? -6.710 8.031 -3.340 1.00 34.42 44 GLU A C 3
ATOM 4298 O O . GLU A 1 44 ? -6.292 8.992 -2.686 1.00 71.44 44 GLU A O 3
ATOM 4310 N N . SER A 1 45 ? -7.400 7.031 -2.791 1.00 1.55 45 SER A N 3
ATOM 4311 C CA . SER A 1 45 ? -7.655 6.969 -1.345 1.00 42.13 45 SER A CA 3
ATOM 4312 C C . SER A 1 45 ? -6.339 6.929 -0.554 1.00 10.14 45 SER A C 3
ATOM 4313 O O . SER A 1 45 ? -6.188 7.631 0.443 1.00 53.42 45 SER A O 3
ATOM 4321 N N . VAL A 1 46 ? -5.389 6.107 -1.002 1.00 54.52 46 VAL A N 3
ATOM 4322 C CA . VAL A 1 46 ? -4.072 6.019 -0.355 1.00 11.30 46 VAL A CA 3
ATOM 4323 C C . VAL A 1 46 ? -3.368 7.382 -0.354 1.00 51.30 46 VAL A C 3
ATOM 4324 O O . VAL A 1 46 ? -2.802 7.793 0.655 1.00 4.51 46 VAL A O 3
ATOM 4337 N N . GLN A 1 47 ? -3.426 8.085 -1.483 1.00 74.24 47 GLN A N 3
ATOM 4338 C CA . GLN A 1 47 ? -2.871 9.440 -1.582 1.00 32.14 47 GLN A CA 3
ATOM 4339 C C . GLN A 1 47 ? -3.503 10.374 -0.530 1.00 51.31 47 GLN A C 3
ATOM 4340 O O . GLN A 1 47 ? -2.834 11.242 0.032 1.00 50.14 47 GLN A O 3
ATOM 4354 N N . THR A 1 48 ? -4.795 10.180 -0.267 1.00 64.43 48 THR A N 3
ATOM 4355 C CA . THR A 1 48 ? -5.518 10.978 0.738 1.00 1.12 48 THR A CA 3
ATOM 4356 C C . THR A 1 48 ? -5.147 10.578 2.179 1.00 24.43 48 THR A C 3
ATOM 4357 O O . THR A 1 48 ? -4.906 11.438 3.027 1.00 22.50 48 THR A O 3
ATOM 4368 N N . ASN A 1 49 ? -5.095 9.269 2.449 1.00 3.53 49 ASN A N 3
ATOM 4369 C CA . ASN A 1 49 ? -4.852 8.753 3.813 1.00 50.14 49 ASN A CA 3
ATOM 4370 C C . ASN A 1 49 ? -3.362 8.778 4.209 1.00 31.23 49 ASN A C 3
ATOM 4371 O O . ASN A 1 49 ? -3.036 8.913 5.385 1.00 3.34 49 ASN A O 3
ATOM 4382 N N . SER A 1 50 ? -2.470 8.645 3.226 1.00 21.22 50 SER A N 3
ATOM 4383 C CA . SER A 1 50 ? -1.015 8.523 3.483 1.00 3.02 50 SER A CA 3
ATOM 4384 C C . SER A 1 50 ? -0.453 9.636 4.397 1.00 51.14 50 SER A C 3
ATOM 4385 O O . SER A 1 50 ? 0.225 9.336 5.381 1.00 14.23 50 SER A O 3
ATOM 4393 N N . PRO A 1 51 ? -0.712 10.936 4.104 1.00 34.25 51 PRO A N 3
ATOM 4394 C CA . PRO A 1 51 ? -0.211 12.036 4.951 1.00 54.14 51 PRO A CA 3
ATOM 4395 C C . PRO A 1 51 ? -0.950 12.148 6.300 1.00 72.05 51 PRO A C 3
ATOM 4396 O O . PRO A 1 51 ? -0.596 12.975 7.146 1.00 1.45 51 PRO A O 3
ATOM 4407 N N . ILE A 1 52 ? -1.976 11.316 6.495 1.00 63.04 52 ILE A N 3
ATOM 4408 C CA . ILE A 1 52 ? -2.759 11.314 7.737 1.00 71.31 52 ILE A CA 3
ATOM 4409 C C . ILE A 1 52 ? -2.408 10.097 8.610 1.00 13.10 52 ILE A C 3
ATOM 4410 O O . ILE A 1 52 ? -2.940 8.999 8.423 1.00 65.02 52 ILE A O 3
ATOM 4426 N N . GLU A 1 53 ? -1.513 10.308 9.572 1.00 24.23 53 GLU A N 3
ATOM 4427 C CA . GLU A 1 53 ? -1.008 9.231 10.432 1.00 62.11 53 GLU A CA 3
ATOM 4428 C C . GLU A 1 53 ? -2.135 8.520 11.203 1.00 71.24 53 GLU A C 3
ATOM 4429 O O . GLU A 1 53 ? -2.060 7.322 11.470 1.00 21.15 53 GLU A O 3
ATOM 4441 N N . ALA A 1 54 ? -3.195 9.257 11.529 1.00 74.03 54 ALA A N 3
ATOM 4442 C CA . ALA A 1 54 ? -4.328 8.699 12.282 1.00 4.20 54 ALA A CA 3
ATOM 4443 C C . ALA A 1 54 ? -5.097 7.618 11.494 1.00 23.42 54 ALA A C 3
ATOM 4444 O O . ALA A 1 54 ? -5.991 6.970 12.040 1.00 61.30 54 ALA A O 3
ATOM 4451 N N . ARG A 1 55 ? -4.748 7.429 10.218 1.00 63.30 55 ARG A N 3
ATOM 4452 C CA . ARG A 1 55 ? -5.442 6.458 9.355 1.00 64.23 55 ARG A CA 3
ATOM 4453 C C . ARG A 1 55 ? -4.697 5.113 9.239 1.00 64.35 55 ARG A C 3
ATOM 4454 O O . ARG A 1 55 ? -5.235 4.153 8.677 1.00 1.42 55 ARG A O 3
ATOM 4475 N N . TYR A 1 56 ? -3.468 5.030 9.757 1.00 40.33 56 TYR A N 3
ATOM 4476 C CA . TYR A 1 56 ? -2.658 3.809 9.598 1.00 21.53 56 TYR A CA 3
ATOM 4477 C C . TYR A 1 56 ? -2.993 2.736 10.649 1.00 32.30 56 TYR A C 3
ATOM 4478 O O . TYR A 1 56 ? -3.870 2.917 11.495 1.00 75.25 56 TYR A O 3
ATOM 4496 N N . ALA A 1 57 ? -2.278 1.617 10.587 1.00 34.12 57 ALA A N 3
ATOM 4497 C CA . ALA A 1 57 ? -2.344 0.585 11.623 1.00 1.42 57 ALA A CA 3
ATOM 4498 C C . ALA A 1 57 ? -1.018 -0.189 11.689 1.00 44.44 57 ALA A C 3
ATOM 4499 O O . ALA A 1 57 ? -0.768 -1.077 10.876 1.00 24.42 57 ALA A O 3
ATOM 4506 N N . LYS A 1 58 ? -0.161 0.156 12.651 1.00 1.43 58 LYS A N 3
ATOM 4507 C CA . LYS A 1 58 ? 1.161 -0.478 12.760 1.00 13.31 58 LYS A CA 3
ATOM 4508 C C . LYS A 1 58 ? 1.235 -1.446 13.949 1.00 62.44 58 LYS A C 3
ATOM 4509 O O . LYS A 1 58 ? 1.091 -1.048 15.109 1.00 62.22 58 LYS A O 3
ATOM 4528 N N . GLU A 1 59 ? 1.464 -2.724 13.648 1.00 54.33 59 GLU A N 3
ATOM 4529 C CA . GLU A 1 59 ? 1.542 -3.774 14.674 1.00 1.40 59 GLU A CA 3
ATOM 4530 C C . GLU A 1 59 ? 2.708 -4.734 14.392 1.00 31.10 59 GLU A C 3
ATOM 4531 O O . GLU A 1 59 ? 3.509 -4.511 13.479 1.00 45.44 59 GLU A O 3
ATOM 4543 N N . VAL A 1 60 ? 2.814 -5.790 15.192 1.00 42.11 60 VAL A N 3
ATOM 4544 C CA . VAL A 1 60 ? 3.854 -6.808 15.010 1.00 50.32 60 VAL A CA 3
ATOM 4545 C C . VAL A 1 60 ? 3.239 -8.215 14.960 1.00 73.31 60 VAL A C 3
ATOM 4546 O O . VAL A 1 60 ? 2.380 -8.557 15.774 1.00 2.52 60 VAL A O 3
ATOM 4559 N N . ALA A 1 61 ? 3.666 -9.023 13.993 1.00 74.40 61 ALA A N 3
ATOM 4560 C CA . ALA A 1 61 ? 3.218 -10.416 13.905 1.00 45.04 61 ALA A CA 3
ATOM 4561 C C . ALA A 1 61 ? 3.775 -11.251 15.067 1.00 64.11 61 ALA A C 3
ATOM 4562 O O . ALA A 1 61 ? 4.873 -10.988 15.555 1.00 34.23 61 ALA A O 3
ATOM 4569 N N . LYS A 1 62 ? 3.023 -12.271 15.482 1.00 75.25 62 LYS A N 3
ATOM 4570 C CA . LYS A 1 62 ? 3.378 -13.098 16.648 1.00 42.31 62 LYS A CA 3
ATOM 4571 C C . LYS A 1 62 ? 4.834 -13.607 16.605 1.00 1.51 62 LYS A C 3
ATOM 4572 O O . LYS A 1 62 ? 5.494 -13.714 17.639 1.00 31.12 62 LYS A O 3
ATOM 4591 N N . ASN A 1 63 ? 5.334 -13.907 15.408 1.00 52.15 63 ASN A N 3
ATOM 4592 C CA . ASN A 1 63 ? 6.706 -14.414 15.243 1.00 62.52 63 ASN A CA 3
ATOM 4593 C C . ASN A 1 63 ? 7.722 -13.253 15.118 1.00 63.10 63 ASN A C 3
ATOM 4594 O O . ASN A 1 63 ? 8.805 -13.417 14.553 1.00 32.12 63 ASN A O 3
ATOM 4605 N N . ASP A 1 64 ? 7.361 -12.087 15.666 1.00 32.21 64 ASP A N 3
ATOM 4606 C CA . ASP A 1 64 ? 8.226 -10.895 15.669 1.00 31.21 64 ASP A CA 3
ATOM 4607 C C . ASP A 1 64 ? 8.491 -10.340 14.256 1.00 30.01 64 ASP A C 3
ATOM 4608 O O . ASP A 1 64 ? 9.618 -9.963 13.920 1.00 64.34 64 ASP A O 3
ATOM 4617 N N . LYS A 1 65 ? 7.439 -10.270 13.442 1.00 33.35 65 LYS A N 3
ATOM 4618 C CA . LYS A 1 65 ? 7.505 -9.595 12.138 1.00 71.45 65 LYS A CA 3
ATOM 4619 C C . LYS A 1 65 ? 6.695 -8.286 12.160 1.00 24.02 65 LYS A C 3
ATOM 4620 O O . LYS A 1 65 ? 5.481 -8.297 11.952 1.00 64.14 65 LYS A O 3
ATOM 4639 N N . PRO A 1 66 ? 7.344 -7.142 12.446 1.00 52.44 66 PRO A N 3
ATOM 4640 C CA . PRO A 1 66 ? 6.664 -5.834 12.479 1.00 64.32 66 PRO A CA 3
ATOM 4641 C C . PRO A 1 66 ? 6.204 -5.360 11.086 1.00 43.32 66 PRO A C 3
ATOM 4642 O O . PRO A 1 66 ? 6.978 -5.358 10.130 1.00 54.12 66 PRO A O 3
ATOM 4653 N N . TYR A 1 67 ? 4.937 -4.952 10.987 1.00 63.40 67 TYR A N 3
ATOM 4654 C CA . TYR A 1 67 ? 4.368 -4.461 9.724 1.00 72.35 67 TYR A CA 3
ATOM 4655 C C . TYR A 1 67 ? 3.337 -3.348 9.986 1.00 50.41 67 TYR A C 3
ATOM 4656 O O . TYR A 1 67 ? 2.984 -3.071 11.137 1.00 62.51 67 TYR A O 3
ATOM 4674 N N . PHE A 1 68 ? 2.858 -2.708 8.921 1.00 21.23 68 PHE A N 3
ATOM 4675 C CA . PHE A 1 68 ? 1.841 -1.658 9.052 1.00 43.43 68 PHE A CA 3
ATOM 4676 C C . PHE A 1 68 ? 0.876 -1.638 7.854 1.00 64.53 68 PHE A C 3
ATOM 4677 O O . PHE A 1 68 ? 1.292 -1.679 6.696 1.00 73.31 68 PHE A O 3
ATOM 4694 N N . ASN A 1 69 ? -0.417 -1.585 8.151 1.00 34.32 69 ASN A N 3
ATOM 4695 C CA . ASN A 1 69 ? -1.459 -1.519 7.123 1.00 13.35 69 ASN A CA 3
ATOM 4696 C C . ASN A 1 69 ? -2.112 -0.127 7.093 1.00 45.41 69 ASN A C 3
ATOM 4697 O O . ASN A 1 69 ? -2.075 0.612 8.077 1.00 52.35 69 ASN A O 3
ATOM 4708 N N . LEU A 1 70 ? -2.703 0.224 5.957 1.00 71.54 70 LEU A N 3
ATOM 4709 C CA . LEU A 1 70 ? -3.396 1.507 5.795 1.00 73.10 70 LEU A CA 3
ATOM 4710 C C . LEU A 1 70 ? -4.879 1.278 5.471 1.00 14.22 70 LEU A C 3
ATOM 4711 O O . LEU A 1 70 ? -5.217 0.579 4.505 1.00 41.44 70 LEU A O 3
ATOM 4727 N N . LYS A 1 71 ? -5.761 1.863 6.280 1.00 43.05 71 LYS A N 3
ATOM 4728 C CA . LYS A 1 71 ? -7.208 1.677 6.122 1.00 21.12 71 LYS A CA 3
ATOM 4729 C C . LYS A 1 71 ? -7.924 3.006 5.832 1.00 64.03 71 LYS A C 3
ATOM 4730 O O . LYS A 1 71 ? -7.659 4.021 6.477 1.00 31.44 71 LYS A O 3
ATOM 4749 N N . ALA A 1 72 ? -8.843 2.987 4.864 1.00 72.42 72 ALA A N 3
ATOM 4750 C CA . ALA A 1 72 ? -9.644 4.173 4.522 1.00 22.04 72 ALA A CA 3
ATOM 4751 C C . ALA A 1 72 ? -10.695 4.473 5.605 1.00 62.04 72 ALA A C 3
ATOM 4752 O O . ALA A 1 72 ? -10.820 3.730 6.577 1.00 63.42 72 ALA A O 3
ATOM 4759 N N . ALA A 1 73 ? -11.449 5.561 5.430 1.00 30.10 73 ALA A N 3
ATOM 4760 C CA . ALA A 1 73 ? -12.454 5.993 6.419 1.00 70.24 73 ALA A CA 3
ATOM 4761 C C . ALA A 1 73 ? -13.417 4.858 6.826 1.00 23.21 73 ALA A C 3
ATOM 4762 O O . ALA A 1 73 ? -13.710 4.676 8.007 1.00 51.31 73 ALA A O 3
ATOM 4769 N N . ASN A 1 74 ? -13.895 4.088 5.845 1.00 35.21 74 ASN A N 3
ATOM 4770 C CA . ASN A 1 74 ? -14.821 2.969 6.109 1.00 13.14 74 ASN A CA 3
ATOM 4771 C C . ASN A 1 74 ? -14.085 1.749 6.711 1.00 70.10 74 ASN A C 3
ATOM 4772 O O . ASN A 1 74 ? -14.661 0.671 6.849 1.00 73.11 74 ASN A O 3
ATOM 4783 N N . HIS A 1 75 ? -12.806 1.938 7.053 1.00 71.33 75 HIS A N 3
ATOM 4784 C CA . HIS A 1 75 ? -11.982 0.914 7.731 1.00 42.02 75 HIS A CA 3
ATOM 4785 C C . HIS A 1 75 ? -11.597 -0.235 6.783 1.00 34.41 75 HIS A C 3
ATOM 4786 O O . HIS A 1 75 ? -11.255 -1.335 7.219 1.00 74.33 75 HIS A O 3
ATOM 4801 N N . GLN A 1 76 ? -11.606 0.058 5.487 1.00 52.11 76 GLN A N 3
ATOM 4802 C CA . GLN A 1 76 ? -11.273 -0.926 4.454 1.00 44.14 76 GLN A CA 3
ATOM 4803 C C . GLN A 1 76 ? -9.767 -0.912 4.142 1.00 3.33 76 GLN A C 3
ATOM 4804 O O . GLN A 1 76 ? -9.119 0.136 4.211 1.00 60.33 76 GLN A O 3
ATOM 4818 N N . ILE A 1 77 ? -9.215 -2.073 3.799 1.00 30.13 77 ILE A N 3
ATOM 4819 C CA . ILE A 1 77 ? -7.788 -2.180 3.470 1.00 3.14 77 ILE A CA 3
ATOM 4820 C C . ILE A 1 77 ? -7.469 -1.533 2.113 1.00 73.53 77 ILE A C 3
ATOM 4821 O O . ILE A 1 77 ? -7.927 -1.995 1.067 1.00 21.13 77 ILE A O 3
ATOM 4837 N N . ILE A 1 78 ? -6.693 -0.453 2.142 1.00 54.02 78 ILE A N 3
ATOM 4838 C CA . ILE A 1 78 ? -6.201 0.185 0.914 1.00 34.55 78 ILE A CA 3
ATOM 4839 C C . ILE A 1 78 ? -4.677 0.035 0.786 1.00 15.13 78 ILE A C 3
ATOM 4840 O O . ILE A 1 78 ? -4.097 0.311 -0.263 1.00 42.13 78 ILE A O 3
ATOM 4856 N N . GLY A 1 79 ? -4.033 -0.402 1.869 1.00 24.45 79 GLY A N 3
ATOM 4857 C CA . GLY A 1 79 ? -2.597 -0.662 1.840 1.00 34.41 79 GLY A CA 3
ATOM 4858 C C . GLY A 1 79 ? -2.160 -1.702 2.868 1.00 33.53 79 GLY A C 3
ATOM 4859 O O . GLY A 1 79 ? -2.676 -1.732 3.984 1.00 55.11 79 GLY A O 3
ATOM 4863 N N . THR A 1 80 ? -1.205 -2.553 2.498 1.00 65.13 80 THR A N 3
ATOM 4864 C CA . THR A 1 80 ? -0.675 -3.578 3.413 1.00 23.33 80 THR A CA 3
ATOM 4865 C C . THR A 1 80 ? 0.840 -3.738 3.235 1.00 12.45 80 THR A C 3
ATOM 4866 O O . THR A 1 80 ? 1.307 -4.091 2.158 1.00 25.21 80 THR A O 3
ATOM 4877 N N . SER A 1 81 ? 1.607 -3.472 4.285 1.00 74.55 81 SER A N 3
ATOM 4878 C CA . SER A 1 81 ? 3.070 -3.604 4.212 1.00 72.11 81 SER A CA 3
ATOM 4879 C C . SER A 1 81 ? 3.517 -5.054 4.456 1.00 65.24 81 SER A C 3
ATOM 4880 O O . SER A 1 81 ? 2.713 -5.905 4.837 1.00 4.24 81 SER A O 3
ATOM 4888 N N . GLN A 1 82 ? 4.804 -5.323 4.245 1.00 62.01 82 GLN A N 3
ATOM 4889 C CA . GLN A 1 82 ? 5.347 -6.683 4.365 1.00 62.54 82 GLN A CA 3
ATOM 4890 C C . GLN A 1 82 ? 5.941 -6.943 5.759 1.00 3.33 82 GLN A C 3
ATOM 4891 O O . GLN A 1 82 ? 6.263 -6.017 6.501 1.00 40.41 82 GLN A O 3
ATOM 4905 N N . MET A 1 83 ? 6.076 -8.220 6.104 1.00 43.31 83 MET A N 3
ATOM 4906 C CA . MET A 1 83 ? 6.667 -8.629 7.381 1.00 74.31 83 MET A CA 3
ATOM 4907 C C . MET A 1 83 ? 8.165 -8.270 7.457 1.00 73.20 83 MET A C 3
ATOM 4908 O O . MET A 1 83 ? 9.016 -8.981 6.915 1.00 43.14 83 MET A O 3
ATOM 4922 N N . TYR A 1 84 ? 8.478 -7.159 8.124 1.00 71.34 84 TYR A N 3
ATOM 4923 C CA . TYR A 1 84 ? 9.866 -6.698 8.265 1.00 33.45 84 TYR A CA 3
ATOM 4924 C C . TYR A 1 84 ? 10.653 -7.511 9.305 1.00 72.25 84 TYR A C 3
ATOM 4925 O O . TYR A 1 84 ? 10.081 -8.190 10.160 1.00 53.30 84 TYR A O 3
ATOM 4943 N N . SER A 1 85 ? 11.979 -7.429 9.223 1.00 72.10 85 SER A N 3
ATOM 4944 C CA . SER A 1 85 ? 12.862 -8.066 10.209 1.00 5.35 85 SER A CA 3
ATOM 4945 C C . SER A 1 85 ? 13.004 -7.199 11.467 1.00 24.11 85 SER A C 3
ATOM 4946 O O . SER A 1 85 ? 13.027 -7.706 12.593 1.00 71.35 85 SER A O 3
ATOM 4954 N N . SER A 1 86 ? 13.078 -5.884 11.268 1.00 44.42 86 SER A N 3
ATOM 4955 C CA . SER A 1 86 ? 13.310 -4.936 12.369 1.00 24.42 86 SER A CA 3
ATOM 4956 C C . SER A 1 86 ? 12.188 -3.892 12.464 1.00 1.12 86 SER A C 3
ATOM 4957 O O . SER A 1 86 ? 11.598 -3.507 11.451 1.00 52.03 86 SER A O 3
ATOM 4965 N N . THR A 1 87 ? 11.911 -3.422 13.681 1.00 42.22 87 THR A N 3
ATOM 4966 C CA . THR A 1 87 ? 10.874 -2.400 13.907 1.00 23.12 87 THR A CA 3
ATOM 4967 C C . THR A 1 87 ? 11.253 -1.069 13.244 1.00 22.13 87 THR A C 3
ATOM 4968 O O . THR A 1 87 ? 10.397 -0.368 12.695 1.00 15.12 87 THR A O 3
ATOM 4979 N N . ALA A 1 88 ? 12.540 -0.727 13.304 1.00 12.42 88 ALA A N 3
ATOM 4980 C CA . ALA A 1 88 ? 13.068 0.467 12.631 1.00 73.24 88 ALA A CA 3
ATOM 4981 C C . ALA A 1 88 ? 12.772 0.438 11.124 1.00 70.41 88 ALA A C 3
ATOM 4982 O O . ALA A 1 88 ? 12.345 1.439 10.546 1.00 14.25 88 ALA A O 3
ATOM 4989 N N . ALA A 1 89 ? 12.985 -0.723 10.501 1.00 3.33 89 ALA A N 3
ATOM 4990 C CA . ALA A 1 89 ? 12.684 -0.911 9.075 1.00 45.02 89 ALA A CA 3
ATOM 4991 C C . ALA A 1 89 ? 11.215 -0.581 8.768 1.00 54.45 89 ALA A C 3
ATOM 4992 O O . ALA A 1 89 ? 10.905 0.063 7.765 1.00 74.13 89 ALA A O 3
ATOM 4999 N N . ARG A 1 90 ? 10.320 -1.024 9.650 1.00 55.22 90 ARG A N 3
ATOM 5000 C CA . ARG A 1 90 ? 8.892 -0.706 9.540 1.00 52.11 90 ARG A CA 3
ATOM 5001 C C . ARG A 1 90 ? 8.662 0.817 9.553 1.00 3.21 90 ARG A C 3
ATOM 5002 O O . ARG A 1 90 ? 7.896 1.351 8.748 1.00 61.51 90 ARG A O 3
ATOM 5023 N N . ASP A 1 91 ? 9.342 1.504 10.472 1.00 40.40 91 ASP A N 3
ATOM 5024 C CA . ASP A 1 91 ? 9.224 2.959 10.603 1.00 1.35 91 ASP A CA 3
ATOM 5025 C C . ASP A 1 91 ? 9.756 3.665 9.341 1.00 2.41 91 ASP A C 3
ATOM 5026 O O . ASP A 1 91 ? 9.186 4.661 8.885 1.00 31.04 91 ASP A O 3
ATOM 5035 N N . ASN A 1 92 ? 10.840 3.131 8.773 1.00 12.02 92 ASN A N 3
ATOM 5036 C CA . ASN A 1 92 ? 11.386 3.643 7.509 1.00 74.22 92 ASN A CA 3
ATOM 5037 C C . ASN A 1 92 ? 10.342 3.558 6.388 1.00 73.44 92 ASN A C 3
ATOM 5038 O O . ASN A 1 92 ? 10.216 4.470 5.564 1.00 42.02 92 ASN A O 3
ATOM 5049 N N . GLY A 1 93 ? 9.602 2.451 6.357 1.00 51.25 93 GLY A N 3
ATOM 5050 C CA . GLY A 1 93 ? 8.491 2.316 5.423 1.00 34.23 93 GLY A CA 3
ATOM 5051 C C . GLY A 1 93 ? 7.442 3.410 5.610 1.00 1.15 93 GLY A C 3
ATOM 5052 O O . GLY A 1 93 ? 6.938 3.974 4.634 1.00 0.12 93 GLY A O 3
ATOM 5056 N N . ILE A 1 94 ? 7.126 3.718 6.869 1.00 2.11 94 ILE A N 3
ATOM 5057 C CA . ILE A 1 94 ? 6.180 4.794 7.195 1.00 51.04 94 ILE A CA 3
ATOM 5058 C C . ILE A 1 94 ? 6.661 6.150 6.642 1.00 13.40 94 ILE A C 3
ATOM 5059 O O . ILE A 1 94 ? 5.894 6.882 6.012 1.00 42.43 94 ILE A O 3
ATOM 5075 N N . LYS A 1 95 ? 7.936 6.476 6.874 1.00 12.31 95 LYS A N 3
ATOM 5076 C CA . LYS A 1 95 ? 8.535 7.707 6.323 1.00 73.42 95 LYS A CA 3
ATOM 5077 C C . LYS A 1 95 ? 8.363 7.757 4.797 1.00 52.44 95 LYS A C 3
ATOM 5078 O O . LYS A 1 95 ? 7.981 8.782 4.219 1.00 14.43 95 LYS A O 3
ATOM 5097 N N . SER A 1 96 ? 8.654 6.627 4.162 1.00 1.50 96 SER A N 3
ATOM 5098 C CA . SER A 1 96 ? 8.618 6.511 2.704 1.00 14.21 96 SER A CA 3
ATOM 5099 C C . SER A 1 96 ? 7.210 6.728 2.131 1.00 12.31 96 SER A C 3
ATOM 5100 O O . SER A 1 96 ? 7.048 7.436 1.139 1.00 54.53 96 SER A O 3
ATOM 5108 N N . VAL A 1 97 ? 6.192 6.125 2.747 1.00 1.14 97 VAL A N 3
ATOM 5109 C CA . VAL A 1 97 ? 4.820 6.248 2.233 1.00 20.53 97 VAL A CA 3
ATOM 5110 C C . VAL A 1 97 ? 4.240 7.658 2.453 1.00 15.24 97 VAL A C 3
ATOM 5111 O O . VAL A 1 97 ? 3.674 8.244 1.529 1.00 0.55 97 VAL A O 3
ATOM 5124 N N . MET A 1 98 ? 4.403 8.217 3.657 1.00 72.42 98 MET A N 3
ATOM 5125 C CA . MET A 1 98 ? 3.898 9.571 3.943 1.00 33.31 98 MET A CA 3
ATOM 5126 C C . MET A 1 98 ? 4.542 10.611 3.006 1.00 22.55 98 MET A C 3
ATOM 5127 O O . MET A 1 98 ? 3.915 11.609 2.644 1.00 51.02 98 MET A O 3
ATOM 5141 N N . GLU A 1 99 ? 5.800 10.374 2.628 1.00 41.32 99 GLU A N 3
ATOM 5142 C CA . GLU A 1 99 ? 6.502 11.242 1.673 1.00 25.35 99 GLU A CA 3
ATOM 5143 C C . GLU A 1 99 ? 6.040 10.989 0.226 1.00 45.35 99 GLU A C 3
ATOM 5144 O O . GLU A 1 99 ? 5.589 11.905 -0.466 1.00 32.11 99 GLU A O 3
ATOM 5156 N N . ASN A 1 100 ? 6.142 9.737 -0.223 1.00 14.41 100 ASN A N 3
ATOM 5157 C CA . ASN A 1 100 ? 5.835 9.379 -1.616 1.00 0.52 100 ASN A CA 3
ATOM 5158 C C . ASN A 1 100 ? 4.338 9.097 -1.836 1.00 13.42 100 ASN A C 3
ATOM 5159 O O . ASN A 1 100 ? 3.947 8.577 -2.877 1.00 1.01 100 ASN A O 3
ATOM 5170 N N . GLY A 1 101 ? 3.502 9.457 -0.863 1.00 60.15 101 GLY A N 3
ATOM 5171 C CA . GLY A 1 101 ? 2.054 9.307 -1.019 1.00 24.01 101 GLY A CA 3
ATOM 5172 C C . GLY A 1 101 ? 1.392 10.499 -1.708 1.00 45.10 101 GLY A C 3
ATOM 5173 O O . GLY A 1 101 ? 0.172 10.655 -1.659 1.00 75.35 101 GLY A O 3
ATOM 5177 N N . LYS A 1 102 ? 2.194 11.351 -2.348 1.00 60.33 102 LYS A N 3
ATOM 5178 C CA . LYS A 1 102 ? 1.668 12.514 -3.081 1.00 0.21 102 LYS A CA 3
ATOM 5179 C C . LYS A 1 102 ? 1.794 12.320 -4.601 1.00 44.02 102 LYS A C 3
ATOM 5180 O O . LYS A 1 102 ? 1.300 13.135 -5.382 1.00 50.53 102 LYS A O 3
ATOM 5199 N N . THR A 1 103 ? 2.454 11.238 -5.013 1.00 32.13 103 THR A N 3
ATOM 5200 C CA . THR A 1 103 ? 2.697 10.972 -6.440 1.00 5.30 103 THR A CA 3
ATOM 5201 C C . THR A 1 103 ? 1.435 10.473 -7.158 1.00 45.32 103 THR A C 3
ATOM 5202 O O . THR A 1 103 ? 0.749 9.569 -6.680 1.00 24.32 103 THR A O 3
ATOM 5213 N N . THR A 1 104 ? 1.136 11.070 -8.312 1.00 62.13 104 THR A N 3
ATOM 5214 C CA . THR A 1 104 ? -0.032 10.672 -9.117 1.00 2.52 104 THR A CA 3
ATOM 5215 C C . THR A 1 104 ? 0.366 9.709 -10.243 1.00 23.30 104 THR A C 3
ATOM 5216 O O . THR A 1 104 ? -0.464 9.326 -11.071 1.00 55.35 104 THR A O 3
ATOM 5227 N N . THR A 1 105 ? 1.639 9.317 -10.261 1.00 24.44 105 THR A N 3
ATOM 5228 C CA . THR A 1 105 ? 2.165 8.411 -11.289 1.00 12.14 105 THR A CA 3
ATOM 5229 C C . THR A 1 105 ? 1.735 6.961 -11.032 1.00 14.14 105 THR A C 3
ATOM 5230 O O . THR A 1 105 ? 2.196 6.325 -10.083 1.00 24.41 105 THR A O 3
ATOM 5241 N N . ILE A 1 106 ? 0.847 6.450 -11.880 1.00 12.45 106 ILE A N 3
ATOM 5242 C CA . ILE A 1 106 ? 0.350 5.073 -11.763 1.00 5.32 106 ILE A CA 3
ATOM 5243 C C . ILE A 1 106 ? 0.694 4.256 -13.019 1.00 22.35 106 ILE A C 3
ATOM 5244 O O . ILE A 1 106 ? 0.208 4.551 -14.112 1.00 65.32 106 ILE A O 3
ATOM 5260 N N . LYS A 1 107 ? 1.541 3.242 -12.869 1.00 70.23 107 LYS A N 3
ATOM 5261 C CA . LYS A 1 107 ? 1.911 2.372 -13.992 1.00 11.53 107 LYS A CA 3
ATOM 5262 C C . LYS A 1 107 ? 0.942 1.189 -14.121 1.00 3.10 107 LYS A C 3
ATOM 5263 O O . LYS A 1 107 ? 0.773 0.406 -13.184 1.00 60.01 107 LYS A O 3
ATOM 5282 N N . ASP A 1 108 ? 0.308 1.059 -15.281 1.00 43.23 108 ASP A N 3
ATOM 5283 C CA . ASP A 1 108 ? -0.536 -0.102 -15.565 1.00 31.53 108 ASP A CA 3
ATOM 5284 C C . ASP A 1 108 ? 0.335 -1.319 -15.929 1.00 62.20 108 ASP A C 3
ATOM 5285 O O . ASP A 1 108 ? 0.986 -1.341 -16.976 1.00 63.44 108 ASP A O 3
ATOM 5294 N N . LEU A 1 109 ? 0.360 -2.317 -15.050 1.00 74.15 109 LEU A N 3
ATOM 5295 C CA . LEU A 1 109 ? 1.101 -3.557 -15.308 1.00 22.35 109 LEU A CA 3
ATOM 5296 C C . LEU A 1 109 ? 0.156 -4.676 -15.775 1.00 64.20 109 LEU A C 3
ATOM 5297 O O . LEU A 1 109 ? 0.564 -5.833 -15.908 1.00 52.03 109 LEU A O 3
ATOM 5313 N N . THR A 1 110 ? -1.103 -4.330 -16.026 1.00 75.32 110 THR A N 3
ATOM 5314 C CA . THR A 1 110 ? -2.117 -5.325 -16.406 1.00 52.42 110 THR A CA 3
ATOM 5315 C C . THR A 1 110 ? -2.115 -5.575 -17.916 1.00 54.01 110 THR A C 3
ATOM 5316 O O . THR A 1 110 ? -2.491 -6.653 -18.379 1.00 3.01 110 THR A O 3
ATOM 5327 N N . LEU A 1 111 ? -1.701 -4.570 -18.683 1.00 4.32 111 LEU A N 3
ATOM 5328 C CA . LEU A 1 111 ? -1.592 -4.699 -20.140 1.00 74.30 111 LEU A CA 3
ATOM 5329 C C . LEU A 1 111 ? -0.413 -5.602 -20.547 1.00 64.03 111 LEU A C 3
ATOM 5330 O O . LEU A 1 111 ? -0.605 -6.645 -21.180 1.00 4.11 111 LEU A O 3
ATOM 5346 N N . GLU A 1 112 ? 0.803 -5.205 -20.163 1.00 20.40 112 GLU A N 3
ATOM 5347 C CA . GLU A 1 112 ? 2.025 -5.896 -20.608 1.00 15.21 112 GLU A CA 3
ATOM 5348 C C . GLU A 1 112 ? 3.159 -5.793 -19.572 1.00 40.42 112 GLU A C 3
ATOM 5349 O O . GLU A 1 112 ? 3.180 -4.880 -18.742 1.00 71.21 112 GLU A O 3
ATOM 5361 N N . HIS A 1 113 ? 4.100 -6.739 -19.628 1.00 50.44 113 HIS A N 3
ATOM 5362 C CA . HIS A 1 113 ? 5.325 -6.659 -18.824 1.00 41.15 113 HIS A CA 3
ATOM 5363 C C . HIS A 1 113 ? 6.347 -5.712 -19.472 1.00 42.54 113 HIS A C 3
ATOM 5364 O O . HIS A 1 113 ? 6.796 -5.934 -20.598 1.00 64.34 113 HIS A O 3
ATOM 5379 N N . HIS A 1 114 ? 6.709 -4.658 -18.751 1.00 52.34 114 HIS A N 3
ATOM 5380 C CA . HIS A 1 114 ? 7.685 -3.680 -19.240 1.00 22.30 114 HIS A CA 3
ATOM 5381 C C . HIS A 1 114 ? 9.123 -4.205 -19.063 1.00 3.24 114 HIS A C 3
ATOM 5382 O O . HIS A 1 114 ? 9.524 -4.583 -17.961 1.00 13.24 114 HIS A O 3
ATOM 5397 N N . HIS A 1 115 ? 9.887 -4.235 -20.153 1.00 45.32 115 HIS A N 3
ATOM 5398 C CA . HIS A 1 115 ? 11.261 -4.757 -20.129 1.00 72.11 115 HIS A CA 3
ATOM 5399 C C . HIS A 1 115 ? 12.298 -3.619 -20.133 1.00 12.22 115 HIS A C 3
ATOM 5400 O O . HIS A 1 115 ? 12.994 -3.391 -19.140 1.00 74.40 115 HIS A O 3
ATOM 5415 N N . HIS A 1 116 ? 12.393 -2.903 -21.254 1.00 61.53 116 HIS A N 3
ATOM 5416 C CA . HIS A 1 116 ? 13.348 -1.800 -21.382 1.00 14.40 116 HIS A CA 3
ATOM 5417 C C . HIS A 1 116 ? 12.775 -0.498 -20.808 1.00 53.43 116 HIS A C 3
ATOM 5418 O O . HIS A 1 116 ? 11.756 0.014 -21.280 1.00 45.01 116 HIS A O 3
ATOM 5433 N N . HIS A 1 117 ? 13.443 0.033 -19.794 1.00 42.11 117 HIS A N 3
ATOM 5434 C CA . HIS A 1 117 ? 13.040 1.289 -19.160 1.00 35.41 117 HIS A CA 3
ATOM 5435 C C . HIS A 1 117 ? 14.274 2.125 -18.796 1.00 72.43 117 HIS A C 3
ATOM 5436 O O . HIS A 1 117 ? 15.156 1.660 -18.070 1.00 74.05 117 HIS A O 3
ATOM 5451 N N . HIS A 1 118 ? 14.338 3.350 -19.311 1.00 43.54 118 HIS A N 3
ATOM 5452 C CA . HIS A 1 118 ? 15.464 4.251 -19.036 1.00 2.23 118 HIS A CA 3
ATOM 5453 C C . HIS A 1 118 ? 15.371 4.851 -17.617 1.00 73.42 118 HIS A C 3
ATOM 5454 O O . HIS A 1 118 ? 14.610 5.827 -17.428 1.00 38.18 118 HIS A O 3
ATOM 5470 N N . MET A 1 1 ? 8.344 12.137 -1.619 1.00 74.40 1 MET A N 4
ATOM 5471 C CA . MET A 1 1 ? 8.264 12.997 -2.829 1.00 23.43 1 MET A CA 4
ATOM 5472 C C . MET A 1 1 ? 8.408 12.154 -4.113 1.00 73.32 1 MET A C 4
ATOM 5473 O O . MET A 1 1 ? 7.569 12.228 -5.012 1.00 60.21 1 MET A O 4
ATOM 5489 N N . SER A 1 2 ? 9.463 11.335 -4.184 1.00 42.43 2 SER A N 4
ATOM 5490 C CA . SER A 1 2 ? 9.721 10.496 -5.372 1.00 42.54 2 SER A CA 4
ATOM 5491 C C . SER A 1 2 ? 9.279 9.037 -5.160 1.00 33.33 2 SER A C 4
ATOM 5492 O O . SER A 1 2 ? 9.839 8.323 -4.328 1.00 22.21 2 SER A O 4
ATOM 5500 N N . GLY A 1 3 ? 8.278 8.602 -5.929 1.00 1.32 3 GLY A N 4
ATOM 5501 C CA . GLY A 1 3 ? 7.782 7.227 -5.843 1.00 73.33 3 GLY A CA 4
ATOM 5502 C C . GLY A 1 3 ? 6.728 6.922 -6.906 1.00 52.53 3 GLY A C 4
ATOM 5503 O O . GLY A 1 3 ? 6.297 7.824 -7.627 1.00 31.42 3 GLY A O 4
ATOM 5507 N N . TRP A 1 4 ? 6.308 5.660 -7.013 1.00 71.33 4 TRP A N 4
ATOM 5508 C CA . TRP A 1 4 ? 5.306 5.269 -8.020 1.00 2.13 4 TRP A CA 4
ATOM 5509 C C . TRP A 1 4 ? 4.527 3.997 -7.628 1.00 65.35 4 TRP A C 4
ATOM 5510 O O . TRP A 1 4 ? 4.981 3.193 -6.810 1.00 11.23 4 TRP A O 4
ATOM 5531 N N . TYR A 1 5 ? 3.349 3.829 -8.230 1.00 44.45 5 TYR A N 4
ATOM 5532 C CA . TYR A 1 5 ? 2.509 2.641 -8.016 1.00 63.20 5 TYR A CA 4
ATOM 5533 C C . TYR A 1 5 ? 2.536 1.716 -9.242 1.00 71.22 5 TYR A C 4
ATOM 5534 O O . TYR A 1 5 ? 2.298 2.163 -10.361 1.00 21.45 5 TYR A O 4
ATOM 5552 N N . GLU A 1 6 ? 2.820 0.433 -9.037 1.00 32.25 6 GLU A N 4
ATOM 5553 C CA . GLU A 1 6 ? 2.763 -0.553 -10.127 1.00 54.21 6 GLU A CA 4
ATOM 5554 C C . GLU A 1 6 ? 1.532 -1.460 -9.991 1.00 11.25 6 GLU A C 4
ATOM 5555 O O . GLU A 1 6 ? 1.398 -2.202 -9.016 1.00 11.52 6 GLU A O 4
ATOM 5567 N N . LEU A 1 7 ? 0.630 -1.387 -10.971 1.00 0.03 7 LEU A N 4
ATOM 5568 C CA . LEU A 1 7 ? -0.598 -2.192 -10.969 1.00 43.42 7 LEU A CA 4
ATOM 5569 C C . LEU A 1 7 ? -0.449 -3.467 -11.815 1.00 42.15 7 LEU A C 4
ATOM 5570 O O . LEU A 1 7 ? -0.004 -3.420 -12.963 1.00 31.31 7 LEU A O 4
ATOM 5586 N N . SER A 1 8 ? -0.848 -4.598 -11.243 1.00 43.14 8 SER A N 4
ATOM 5587 C CA . SER A 1 8 ? -0.805 -5.891 -11.936 1.00 15.51 8 SER A CA 4
ATOM 5588 C C . SER A 1 8 ? -2.115 -6.659 -11.726 1.00 15.05 8 SER A C 4
ATOM 5589 O O . SER A 1 8 ? -2.849 -6.396 -10.777 1.00 20.15 8 SER A O 4
ATOM 5597 N N . LYS A 1 9 ? -2.416 -7.605 -12.613 1.00 2.14 9 LYS A N 4
ATOM 5598 C CA . LYS A 1 9 ? -3.640 -8.407 -12.491 1.00 11.50 9 LYS A CA 4
ATOM 5599 C C . LYS A 1 9 ? -3.314 -9.900 -12.319 1.00 1.23 9 LYS A C 4
ATOM 5600 O O . LYS A 1 9 ? -2.492 -10.454 -13.047 1.00 4.14 9 LYS A O 4
ATOM 5619 N N . SER A 1 10 ? -3.967 -10.540 -11.349 1.00 15.22 10 SER A N 4
ATOM 5620 C CA . SER A 1 10 ? -3.709 -11.954 -11.024 1.00 25.13 10 SER A CA 4
ATOM 5621 C C . SER A 1 10 ? -4.473 -12.908 -11.953 1.00 75.20 10 SER A C 4
ATOM 5622 O O . SER A 1 10 ? -5.313 -12.485 -12.749 1.00 62.23 10 SER A O 4
ATOM 5630 N N . SER A 1 11 ? -4.190 -14.205 -11.822 1.00 71.24 11 SER A N 4
ATOM 5631 C CA . SER A 1 11 ? -4.855 -15.243 -12.630 1.00 33.43 11 SER A CA 4
ATOM 5632 C C . SER A 1 11 ? -6.384 -15.218 -12.450 1.00 65.10 11 SER A C 4
ATOM 5633 O O . SER A 1 11 ? -7.126 -15.684 -13.314 1.00 23.12 11 SER A O 4
ATOM 5641 N N . ASN A 1 12 ? -6.844 -14.665 -11.323 1.00 74.13 12 ASN A N 4
ATOM 5642 C CA . ASN A 1 12 ? -8.283 -14.561 -11.029 1.00 13.11 12 ASN A CA 4
ATOM 5643 C C . ASN A 1 12 ? -8.910 -13.336 -11.713 1.00 42.13 12 ASN A C 4
ATOM 5644 O O . ASN A 1 12 ? -10.076 -13.015 -11.482 1.00 62.11 12 ASN A O 4
ATOM 5655 N N . ASP A 1 13 ? -8.120 -12.652 -12.543 1.00 3.34 13 ASP A N 4
ATOM 5656 C CA . ASP A 1 13 ? -8.548 -11.419 -13.215 1.00 60.15 13 ASP A CA 4
ATOM 5657 C C . ASP A 1 13 ? -8.824 -10.300 -12.184 1.00 20.12 13 ASP A C 4
ATOM 5658 O O . ASP A 1 13 ? -9.568 -9.355 -12.443 1.00 15.15 13 ASP A O 4
ATOM 5667 N N . GLN A 1 14 ? -8.190 -10.415 -11.012 1.00 4.32 14 GLN A N 4
ATOM 5668 C CA . GLN A 1 14 ? -8.305 -9.406 -9.950 1.00 42.15 14 GLN A CA 4
ATOM 5669 C C . GLN A 1 14 ? -7.060 -8.507 -9.910 1.00 72.02 14 GLN A C 4
ATOM 5670 O O . GLN A 1 14 ? -5.938 -8.977 -10.099 1.00 63.54 14 GLN A O 4
ATOM 5684 N N . PHE A 1 15 ? -7.262 -7.224 -9.638 1.00 65.33 15 PHE A N 4
ATOM 5685 C CA . PHE A 1 15 ? -6.179 -6.237 -9.692 1.00 61.55 15 PHE A CA 4
ATOM 5686 C C . PHE A 1 15 ? -5.495 -6.040 -8.328 1.00 12.12 15 PHE A C 4
ATOM 5687 O O . PHE A 1 15 ? -6.152 -5.937 -7.296 1.00 45.03 15 PHE A O 4
ATOM 5704 N N . LYS A 1 16 ? -4.167 -5.983 -8.352 1.00 32.43 16 LYS A N 4
ATOM 5705 C CA . LYS A 1 16 ? -3.354 -5.737 -7.155 1.00 73.45 16 LYS A CA 4
ATOM 5706 C C . LYS A 1 16 ? -2.206 -4.765 -7.485 1.00 14.50 16 LYS A C 4
ATOM 5707 O O . LYS A 1 16 ? -1.488 -4.947 -8.474 1.00 53.04 16 LYS A O 4
ATOM 5726 N N . PHE A 1 17 ? -2.035 -3.733 -6.665 1.00 73.33 17 PHE A N 4
ATOM 5727 C CA . PHE A 1 17 ? -1.010 -2.712 -6.913 1.00 5.21 17 PHE A CA 4
ATOM 5728 C C . PHE A 1 17 ? -0.010 -2.608 -5.751 1.00 74.14 17 PHE A C 4
ATOM 5729 O O . PHE A 1 17 ? -0.345 -2.877 -4.596 1.00 5.42 17 PHE A O 4
ATOM 5746 N N . VAL A 1 18 ? 1.226 -2.232 -6.076 1.00 21.34 18 VAL A N 4
ATOM 5747 C CA . VAL A 1 18 ? 2.285 -2.070 -5.073 1.00 52.13 18 VAL A CA 4
ATOM 5748 C C . VAL A 1 18 ? 2.947 -0.686 -5.178 1.00 61.44 18 VAL A C 4
ATOM 5749 O O . VAL A 1 18 ? 3.194 -0.186 -6.277 1.00 13.43 18 VAL A O 4
ATOM 5762 N N . LEU A 1 19 ? 3.227 -0.072 -4.033 1.00 0.32 19 LEU A N 4
ATOM 5763 C CA . LEU A 1 19 ? 3.887 1.239 -3.996 1.00 32.10 19 LEU A CA 4
ATOM 5764 C C . LEU A 1 19 ? 5.401 1.088 -3.780 1.00 63.25 19 LEU A C 4
ATOM 5765 O O . LEU A 1 19 ? 5.846 0.501 -2.790 1.00 2.11 19 LEU A O 4
ATOM 5781 N N . LYS A 1 20 ? 6.182 1.618 -4.719 1.00 1.31 20 LYS A N 4
ATOM 5782 C CA . LYS A 1 20 ? 7.645 1.569 -4.638 1.00 33.43 20 LYS A CA 4
ATOM 5783 C C . LYS A 1 20 ? 8.241 2.951 -4.343 1.00 4.54 20 LYS A C 4
ATOM 5784 O O . LYS A 1 20 ? 7.734 3.976 -4.808 1.00 3.32 20 LYS A O 4
ATOM 5803 N N . ALA A 1 21 ? 9.319 2.971 -3.566 1.00 64.54 21 ALA A N 4
ATOM 5804 C CA . ALA A 1 21 ? 10.052 4.209 -3.287 1.00 42.23 21 ALA A CA 4
ATOM 5805 C C . ALA A 1 21 ? 11.002 4.563 -4.445 1.00 54.33 21 ALA A C 4
ATOM 5806 O O . ALA A 1 21 ? 11.037 3.868 -5.465 1.00 11.31 21 ALA A O 4
ATOM 5813 N N . GLY A 1 22 ? 11.783 5.633 -4.284 1.00 11.23 22 GLY A N 4
ATOM 5814 C CA . GLY A 1 22 ? 12.696 6.073 -5.338 1.00 21.12 22 GLY A CA 4
ATOM 5815 C C . GLY A 1 22 ? 13.723 5.014 -5.735 1.00 24.24 22 GLY A C 4
ATOM 5816 O O . GLY A 1 22 ? 14.204 4.998 -6.873 1.00 14.54 22 GLY A O 4
ATOM 5820 N N . ASN A 1 23 ? 14.065 4.132 -4.797 1.00 21.10 23 ASN A N 4
ATOM 5821 C CA . ASN A 1 23 ? 15.032 3.053 -5.049 1.00 30.32 23 ASN A CA 4
ATOM 5822 C C . ASN A 1 23 ? 14.381 1.854 -5.768 1.00 11.15 23 ASN A C 4
ATOM 5823 O O . ASN A 1 23 ? 15.068 0.927 -6.199 1.00 52.01 23 ASN A O 4
ATOM 5834 N N . GLY A 1 24 ? 13.054 1.876 -5.892 1.00 73.31 24 GLY A N 4
ATOM 5835 C CA . GLY A 1 24 ? 12.338 0.788 -6.552 1.00 33.44 24 GLY A CA 4
ATOM 5836 C C . GLY A 1 24 ? 11.959 -0.358 -5.614 1.00 71.44 24 GLY A C 4
ATOM 5837 O O . GLY A 1 24 ? 11.567 -1.435 -6.069 1.00 73.32 24 GLY A O 4
ATOM 5841 N N . GLU A 1 25 ? 12.072 -0.137 -4.306 1.00 63.21 25 GLU A N 4
ATOM 5842 C CA . GLU A 1 25 ? 11.695 -1.158 -3.317 1.00 23.33 25 GLU A CA 4
ATOM 5843 C C . GLU A 1 25 ? 10.230 -0.992 -2.876 1.00 62.42 25 GLU A C 4
ATOM 5844 O O . GLU A 1 25 ? 9.755 0.128 -2.676 1.00 10.12 25 GLU A O 4
ATOM 5856 N N . VAL A 1 26 ? 9.523 -2.114 -2.732 1.00 3.21 26 VAL A N 4
ATOM 5857 C CA . VAL A 1 26 ? 8.094 -2.096 -2.387 1.00 52.55 26 VAL A CA 4
ATOM 5858 C C . VAL A 1 26 ? 7.864 -1.876 -0.882 1.00 10.25 26 VAL A C 4
ATOM 5859 O O . VAL A 1 26 ? 8.265 -2.692 -0.052 1.00 30.24 26 VAL A O 4
ATOM 5872 N N . ILE A 1 27 ? 7.200 -0.776 -0.539 1.00 42.41 27 ILE A N 4
ATOM 5873 C CA . ILE A 1 27 ? 6.865 -0.474 0.858 1.00 53.13 27 ILE A CA 4
ATOM 5874 C C . ILE A 1 27 ? 5.438 -0.931 1.217 1.00 53.11 27 ILE A C 4
ATOM 5875 O O . ILE A 1 27 ? 5.204 -1.475 2.298 1.00 43.54 27 ILE A O 4
ATOM 5891 N N . LEU A 1 28 ? 4.494 -0.732 0.294 1.00 11.12 28 LEU A N 4
ATOM 5892 C CA . LEU A 1 28 ? 3.083 -1.097 0.519 1.00 22.14 28 LEU A CA 4
ATOM 5893 C C . LEU A 1 28 ? 2.570 -2.046 -0.574 1.00 71.43 28 LEU A C 4
ATOM 5894 O O . LEU A 1 28 ? 2.750 -1.794 -1.767 1.00 4.34 28 LEU A O 4
ATOM 5910 N N . THR A 1 29 ? 1.918 -3.126 -0.151 1.00 22.45 29 THR A N 4
ATOM 5911 C CA . THR A 1 29 ? 1.332 -4.108 -1.073 1.00 34.21 29 THR A CA 4
ATOM 5912 C C . THR A 1 29 ? -0.163 -4.303 -0.784 1.00 33.21 29 THR A C 4
ATOM 5913 O O . THR A 1 29 ? -0.544 -4.685 0.323 1.00 5.30 29 THR A O 4
ATOM 5924 N N . SER A 1 30 ? -1.010 -4.034 -1.774 1.00 73.22 30 SER A N 4
ATOM 5925 C CA . SER A 1 30 ? -2.468 -4.174 -1.606 1.00 23.50 30 SER A CA 4
ATOM 5926 C C . SER A 1 30 ? -2.958 -5.573 -2.007 1.00 24.14 30 SER A C 4
ATOM 5927 O O . SER A 1 30 ? -2.296 -6.286 -2.766 1.00 70.22 30 SER A O 4
ATOM 5935 N N . GLU A 1 31 ? -4.127 -5.954 -1.494 1.00 32.22 31 GLU A N 4
ATOM 5936 C CA . GLU A 1 31 ? -4.730 -7.256 -1.799 1.00 64.21 31 GLU A CA 4
ATOM 5937 C C . GLU A 1 31 ? -5.463 -7.243 -3.155 1.00 32.53 31 GLU A C 4
ATOM 5938 O O . GLU A 1 31 ? -5.381 -6.274 -3.911 1.00 21.44 31 GLU A O 4
ATOM 5950 N N . LEU A 1 32 ? -6.174 -8.330 -3.458 1.00 43.44 32 LEU A N 4
ATOM 5951 C CA . LEU A 1 32 ? -6.872 -8.469 -4.743 1.00 31.42 32 LEU A CA 4
ATOM 5952 C C . LEU A 1 32 ? -8.203 -7.692 -4.778 1.00 15.03 32 LEU A C 4
ATOM 5953 O O . LEU A 1 32 ? -9.071 -7.878 -3.923 1.00 52.33 32 LEU A O 4
ATOM 5969 N N . TYR A 1 33 ? -8.341 -6.819 -5.774 1.00 52.00 33 TYR A N 4
ATOM 5970 C CA . TYR A 1 33 ? -9.589 -6.083 -6.023 1.00 14.02 33 TYR A CA 4
ATOM 5971 C C . TYR A 1 33 ? -10.320 -6.644 -7.257 1.00 33.42 33 TYR A C 4
ATOM 5972 O O . TYR A 1 33 ? -9.687 -7.020 -8.243 1.00 53.10 33 TYR A O 4
ATOM 5990 N N . THR A 1 34 ? -11.650 -6.693 -7.201 1.00 2.42 34 THR A N 4
ATOM 5991 C CA . THR A 1 34 ? -12.456 -7.216 -8.319 1.00 5.34 34 THR A CA 4
ATOM 5992 C C . THR A 1 34 ? -12.540 -6.228 -9.498 1.00 70.12 34 THR A C 4
ATOM 5993 O O . THR A 1 34 ? -12.980 -6.592 -10.593 1.00 74.53 34 THR A O 4
ATOM 6004 N N . GLY A 1 35 ? -12.121 -4.983 -9.271 1.00 63.01 35 GLY A N 4
ATOM 6005 C CA . GLY A 1 35 ? -12.158 -3.967 -10.319 1.00 65.34 35 GLY A CA 4
ATOM 6006 C C . GLY A 1 35 ? -10.971 -3.007 -10.276 1.00 61.41 35 GLY A C 4
ATOM 6007 O O . GLY A 1 35 ? -10.472 -2.659 -9.201 1.00 2.14 35 GLY A O 4
ATOM 6011 N N . LYS A 1 36 ? -10.527 -2.562 -11.451 1.00 20.33 36 LYS A N 4
ATOM 6012 C CA . LYS A 1 36 ? -9.399 -1.631 -11.555 1.00 21.11 36 LYS A CA 4
ATOM 6013 C C . LYS A 1 36 ? -9.785 -0.232 -11.058 1.00 43.11 36 LYS A C 4
ATOM 6014 O O . LYS A 1 36 ? -8.973 0.471 -10.456 1.00 54.41 36 LYS A O 4
ATOM 6033 N N . SER A 1 37 ? -11.029 0.166 -11.318 1.00 73.23 37 SER A N 4
ATOM 6034 C CA . SER A 1 37 ? -11.548 1.454 -10.841 1.00 5.40 37 SER A CA 4
ATOM 6035 C C . SER A 1 37 ? -11.435 1.564 -9.315 1.00 61.33 37 SER A C 4
ATOM 6036 O O . SER A 1 37 ? -10.918 2.552 -8.791 1.00 11.30 37 SER A O 4
ATOM 6044 N N . GLY A 1 38 ? -11.912 0.534 -8.610 1.00 43.42 38 GLY A N 4
ATOM 6045 C CA . GLY A 1 38 ? -11.787 0.480 -7.156 1.00 24.42 38 GLY A CA 4
ATOM 6046 C C . GLY A 1 38 ? -10.338 0.421 -6.682 1.00 14.32 38 GLY A C 4
ATOM 6047 O O . GLY A 1 38 ? -9.982 1.038 -5.678 1.00 52.25 38 GLY A O 4
ATOM 6051 N N . ALA A 1 39 ? -9.500 -0.322 -7.407 1.00 62.22 39 ALA A N 4
ATOM 6052 C CA . ALA A 1 39 ? -8.065 -0.401 -7.099 1.00 60.43 39 ALA A CA 4
ATOM 6053 C C . ALA A 1 39 ? -7.391 0.981 -7.183 1.00 2.42 39 ALA A C 4
ATOM 6054 O O . ALA A 1 39 ? -6.735 1.427 -6.236 1.00 53.20 39 ALA A O 4
ATOM 6061 N N . MET A 1 40 ? -7.556 1.659 -8.321 1.00 24.44 40 MET A N 4
ATOM 6062 C CA . MET A 1 40 ? -7.023 3.015 -8.495 1.00 13.22 40 MET A CA 4
ATOM 6063 C C . MET A 1 40 ? -7.647 3.976 -7.472 1.00 15.03 40 MET A C 4
ATOM 6064 O O . MET A 1 40 ? -6.961 4.817 -6.895 1.00 34.55 40 MET A O 4
ATOM 6078 N N . ASN A 1 41 ? -8.951 3.826 -7.235 1.00 70.02 41 ASN A N 4
ATOM 6079 C CA . ASN A 1 41 ? -9.643 4.576 -6.180 1.00 41.32 41 ASN A CA 4
ATOM 6080 C C . ASN A 1 41 ? -8.961 4.351 -4.816 1.00 24.44 41 ASN A C 4
ATOM 6081 O O . ASN A 1 41 ? -8.859 5.269 -3.997 1.00 12.33 41 ASN A O 4
ATOM 6092 N N . GLY A 1 42 ? -8.502 3.121 -4.581 1.00 33.33 42 GLY A N 4
ATOM 6093 C CA . GLY A 1 42 ? -7.686 2.835 -3.409 1.00 21.53 42 GLY A CA 4
ATOM 6094 C C . GLY A 1 42 ? -6.401 3.656 -3.388 1.00 52.33 42 GLY A C 4
ATOM 6095 O O . GLY A 1 42 ? -5.985 4.140 -2.335 1.00 63.44 42 GLY A O 4
ATOM 6099 N N . ILE A 1 43 ? -5.782 3.832 -4.560 1.00 23.45 43 ILE A N 4
ATOM 6100 C CA . ILE A 1 43 ? -4.572 4.663 -4.686 1.00 62.12 43 ILE A CA 4
ATOM 6101 C C . ILE A 1 43 ? -4.877 6.131 -4.333 1.00 10.11 43 ILE A C 4
ATOM 6102 O O . ILE A 1 43 ? -4.151 6.763 -3.564 1.00 14.11 43 ILE A O 4
ATOM 6118 N N . GLU A 1 44 ? -5.961 6.660 -4.902 1.00 12.32 44 GLU A N 4
ATOM 6119 C CA . GLU A 1 44 ? -6.456 7.999 -4.552 1.00 54.41 44 GLU A CA 4
ATOM 6120 C C . GLU A 1 44 ? -6.626 8.125 -3.028 1.00 23.20 44 GLU A C 4
ATOM 6121 O O . GLU A 1 44 ? -6.222 9.118 -2.409 1.00 70.15 44 GLU A O 4
ATOM 6133 N N . SER A 1 45 ? -7.219 7.091 -2.431 1.00 42.14 45 SER A N 4
ATOM 6134 C CA . SER A 1 45 ? -7.409 7.031 -0.977 1.00 23.53 45 SER A CA 4
ATOM 6135 C C . SER A 1 45 ? -6.065 7.062 -0.236 1.00 53.33 45 SER A C 4
ATOM 6136 O O . SER A 1 45 ? -5.945 7.703 0.804 1.00 52.12 45 SER A O 4
ATOM 6144 N N . VAL A 1 46 ? -5.057 6.371 -0.774 1.00 31.24 46 VAL A N 4
ATOM 6145 C CA . VAL A 1 46 ? -3.702 6.398 -0.198 1.00 74.05 46 VAL A CA 4
ATOM 6146 C C . VAL A 1 46 ? -3.168 7.839 -0.119 1.00 21.51 46 VAL A C 4
ATOM 6147 O O . VAL A 1 46 ? -2.571 8.239 0.884 1.00 24.25 46 VAL A O 4
ATOM 6160 N N . GLN A 1 47 ? -3.403 8.612 -1.178 1.00 55.12 47 GLN A N 4
ATOM 6161 C CA . GLN A 1 47 ? -3.007 10.024 -1.214 1.00 72.25 47 GLN A CA 4
ATOM 6162 C C . GLN A 1 47 ? -3.676 10.814 -0.076 1.00 25.42 47 GLN A C 4
ATOM 6163 O O . GLN A 1 47 ? -3.031 11.616 0.606 1.00 65.14 47 GLN A O 4
ATOM 6177 N N . THR A 1 48 ? -4.975 10.576 0.121 1.00 33.10 48 THR A N 4
ATOM 6178 C CA . THR A 1 48 ? -5.738 11.222 1.206 1.00 74.45 48 THR A CA 4
ATOM 6179 C C . THR A 1 48 ? -5.268 10.756 2.596 1.00 24.11 48 THR A C 4
ATOM 6180 O O . THR A 1 48 ? -5.170 11.551 3.530 1.00 12.41 48 THR A O 4
ATOM 6191 N N . ASN A 1 49 ? -4.985 9.459 2.717 1.00 72.33 49 ASN A N 4
ATOM 6192 C CA . ASN A 1 49 ? -4.547 8.855 3.986 1.00 50.13 49 ASN A CA 4
ATOM 6193 C C . ASN A 1 49 ? -3.112 9.259 4.360 1.00 4.15 49 ASN A C 4
ATOM 6194 O O . ASN A 1 49 ? -2.755 9.288 5.536 1.00 75.32 49 ASN A O 4
ATOM 6205 N N . SER A 1 50 ? -2.304 9.545 3.341 1.00 1.30 50 SER A N 4
ATOM 6206 C CA . SER A 1 50 ? -0.870 9.862 3.495 1.00 72.14 50 SER A CA 4
ATOM 6207 C C . SER A 1 50 ? -0.534 10.765 4.714 1.00 33.23 50 SER A C 4
ATOM 6208 O O . SER A 1 50 ? 0.332 10.414 5.516 1.00 73.32 50 SER A O 4
ATOM 6216 N N . PRO A 1 51 ? -1.189 11.941 4.886 1.00 43.20 51 PRO A N 4
ATOM 6217 C CA . PRO A 1 51 ? -0.882 12.851 6.008 1.00 50.12 51 PRO A CA 4
ATOM 6218 C C . PRO A 1 51 ? -1.619 12.509 7.319 1.00 30.13 51 PRO A C 4
ATOM 6219 O O . PRO A 1 51 ? -1.541 13.260 8.296 1.00 55.33 51 PRO A O 4
ATOM 6230 N N . ILE A 1 52 ? -2.323 11.378 7.350 1.00 71.11 52 ILE A N 4
ATOM 6231 C CA . ILE A 1 52 ? -3.159 11.016 8.508 1.00 23.10 52 ILE A CA 4
ATOM 6232 C C . ILE A 1 52 ? -2.606 9.789 9.263 1.00 21.11 52 ILE A C 4
ATOM 6233 O O . ILE A 1 52 ? -2.712 8.656 8.791 1.00 32.34 52 ILE A O 4
ATOM 6249 N N . GLU A 1 53 ? -2.038 10.025 10.449 1.00 65.32 53 GLU A N 4
ATOM 6250 C CA . GLU A 1 53 ? -1.488 8.946 11.291 1.00 14.43 53 GLU A CA 4
ATOM 6251 C C . GLU A 1 53 ? -2.551 7.877 11.621 1.00 63.33 53 GLU A C 4
ATOM 6252 O O . GLU A 1 53 ? -2.257 6.683 11.657 1.00 42.43 53 GLU A O 4
ATOM 6264 N N . ALA A 1 54 ? -3.791 8.322 11.849 1.00 63.31 54 ALA A N 4
ATOM 6265 C CA . ALA A 1 54 ? -4.906 7.424 12.199 1.00 75.05 54 ALA A CA 4
ATOM 6266 C C . ALA A 1 54 ? -5.187 6.360 11.119 1.00 23.40 54 ALA A C 4
ATOM 6267 O O . ALA A 1 54 ? -5.886 5.375 11.372 1.00 64.01 54 ALA A O 4
ATOM 6274 N N . ARG A 1 55 ? -4.657 6.565 9.914 1.00 54.44 55 ARG A N 4
ATOM 6275 C CA . ARG A 1 55 ? -4.847 5.610 8.815 1.00 22.00 55 ARG A CA 4
ATOM 6276 C C . ARG A 1 55 ? -3.741 4.543 8.809 1.00 45.13 55 ARG A C 4
ATOM 6277 O O . ARG A 1 55 ? -3.909 3.462 8.244 1.00 31.44 55 ARG A O 4
ATOM 6298 N N . TYR A 1 56 ? -2.614 4.854 9.448 1.00 13.30 56 TYR A N 4
ATOM 6299 C CA . TYR A 1 56 ? -1.492 3.917 9.545 1.00 64.54 56 TYR A CA 4
ATOM 6300 C C . TYR A 1 56 ? -1.587 3.065 10.820 1.00 74.11 56 TYR A C 4
ATOM 6301 O O . TYR A 1 56 ? -1.158 3.481 11.899 1.00 74.11 56 TYR A O 4
ATOM 6319 N N . ALA A 1 57 ? -2.167 1.875 10.687 1.00 13.42 57 ALA A N 4
ATOM 6320 C CA . ALA A 1 57 ? -2.315 0.947 11.813 1.00 73.03 57 ALA A CA 4
ATOM 6321 C C . ALA A 1 57 ? -1.184 -0.092 11.821 1.00 73.43 57 ALA A C 4
ATOM 6322 O O . ALA A 1 57 ? -1.177 -1.022 11.017 1.00 4.52 57 ALA A O 4
ATOM 6329 N N . LYS A 1 58 ? -0.236 0.063 12.743 1.00 44.23 58 LYS A N 4
ATOM 6330 C CA . LYS A 1 58 ? 0.970 -0.778 12.765 1.00 63.32 58 LYS A CA 4
ATOM 6331 C C . LYS A 1 58 ? 0.897 -1.870 13.844 1.00 11.21 58 LYS A C 4
ATOM 6332 O O . LYS A 1 58 ? 0.623 -1.596 15.013 1.00 52.20 58 LYS A O 4
ATOM 6351 N N . GLU A 1 59 ? 1.162 -3.112 13.433 1.00 52.23 59 GLU A N 4
ATOM 6352 C CA . GLU A 1 59 ? 1.134 -4.268 14.339 1.00 72.43 59 GLU A CA 4
ATOM 6353 C C . GLU A 1 59 ? 2.369 -5.158 14.129 1.00 24.55 59 GLU A C 4
ATOM 6354 O O . GLU A 1 59 ? 3.281 -4.811 13.373 1.00 33.52 59 GLU A O 4
ATOM 6366 N N . VAL A 1 60 ? 2.402 -6.299 14.810 1.00 60.05 60 VAL A N 4
ATOM 6367 C CA . VAL A 1 60 ? 3.507 -7.256 14.678 1.00 34.24 60 VAL A CA 4
ATOM 6368 C C . VAL A 1 60 ? 2.995 -8.640 14.255 1.00 11.13 60 VAL A C 4
ATOM 6369 O O . VAL A 1 60 ? 2.093 -9.197 14.883 1.00 23.14 60 VAL A O 4
ATOM 6382 N N . ALA A 1 61 ? 3.575 -9.183 13.185 1.00 3.03 61 ALA A N 4
ATOM 6383 C CA . ALA A 1 61 ? 3.207 -10.513 12.688 1.00 15.23 61 ALA A CA 4
ATOM 6384 C C . ALA A 1 61 ? 3.481 -11.609 13.732 1.00 23.31 61 ALA A C 4
ATOM 6385 O O . ALA A 1 61 ? 4.332 -11.448 14.608 1.00 40.21 61 ALA A O 4
ATOM 6392 N N . LYS A 1 62 ? 2.765 -12.727 13.611 1.00 41.11 62 LYS A N 4
ATOM 6393 C CA . LYS A 1 62 ? 2.856 -13.837 14.575 1.00 3.12 62 LYS A CA 4
ATOM 6394 C C . LYS A 1 62 ? 4.301 -14.342 14.766 1.00 42.12 62 LYS A C 4
ATOM 6395 O O . LYS A 1 62 ? 4.672 -14.784 15.856 1.00 42.42 62 LYS A O 4
ATOM 6414 N N . ASN A 1 63 ? 5.112 -14.268 13.710 1.00 1.20 63 ASN A N 4
ATOM 6415 C CA . ASN A 1 63 ? 6.522 -14.685 13.782 1.00 43.32 63 ASN A CA 4
ATOM 6416 C C . ASN A 1 63 ? 7.423 -13.539 14.290 1.00 63.34 63 ASN A C 4
ATOM 6417 O O . ASN A 1 63 ? 8.645 -13.580 14.129 1.00 5.41 63 ASN A O 4
ATOM 6428 N N . ASP A 1 64 ? 6.807 -12.525 14.895 1.00 31.23 64 ASP A N 4
ATOM 6429 C CA . ASP A 1 64 ? 7.511 -11.336 15.386 1.00 1.12 64 ASP A CA 4
ATOM 6430 C C . ASP A 1 64 ? 8.166 -10.544 14.235 1.00 70.13 64 ASP A C 4
ATOM 6431 O O . ASP A 1 64 ? 9.386 -10.551 14.059 1.00 42.24 64 ASP A O 4
ATOM 6440 N N . LYS A 1 65 ? 7.322 -9.909 13.420 1.00 32.31 65 LYS A N 4
ATOM 6441 C CA . LYS A 1 65 ? 7.775 -8.980 12.372 1.00 41.14 65 LYS A CA 4
ATOM 6442 C C . LYS A 1 65 ? 6.884 -7.724 12.355 1.00 75.53 65 LYS A C 4
ATOM 6443 O O . LYS A 1 65 ? 5.711 -7.792 11.984 1.00 35.24 65 LYS A O 4
ATOM 6462 N N . PRO A 1 66 ? 7.425 -6.565 12.766 1.00 60.02 66 PRO A N 4
ATOM 6463 C CA . PRO A 1 66 ? 6.648 -5.318 12.844 1.00 12.32 66 PRO A CA 4
ATOM 6464 C C . PRO A 1 66 ? 6.366 -4.687 11.468 1.00 72.45 66 PRO A C 4
ATOM 6465 O O . PRO A 1 66 ? 7.285 -4.307 10.742 1.00 54.34 66 PRO A O 4
ATOM 6476 N N . TYR A 1 67 ? 5.086 -4.573 11.118 1.00 0.42 67 TYR A N 4
ATOM 6477 C CA . TYR A 1 67 ? 4.672 -3.923 9.866 1.00 24.42 67 TYR A CA 4
ATOM 6478 C C . TYR A 1 67 ? 3.435 -3.042 10.101 1.00 55.24 67 TYR A C 4
ATOM 6479 O O . TYR A 1 67 ? 2.945 -2.941 11.228 1.00 72.53 67 TYR A O 4
ATOM 6497 N N . PHE A 1 68 ? 2.927 -2.407 9.048 1.00 63.02 68 PHE A N 4
ATOM 6498 C CA . PHE A 1 68 ? 1.770 -1.514 9.185 1.00 21.22 68 PHE A CA 4
ATOM 6499 C C . PHE A 1 68 ? 0.770 -1.673 8.030 1.00 44.22 68 PHE A C 4
ATOM 6500 O O . PHE A 1 68 ? 1.136 -1.994 6.899 1.00 14.32 68 PHE A O 4
ATOM 6517 N N . ASN A 1 69 ? -0.503 -1.458 8.338 1.00 71.52 69 ASN A N 4
ATOM 6518 C CA . ASN A 1 69 ? -1.568 -1.466 7.335 1.00 70.12 69 ASN A CA 4
ATOM 6519 C C . ASN A 1 69 ? -2.091 -0.045 7.097 1.00 35.54 69 ASN A C 4
ATOM 6520 O O . ASN A 1 69 ? -2.046 0.804 7.990 1.00 45.21 69 ASN A O 4
ATOM 6531 N N . LEU A 1 70 ? -2.601 0.204 5.897 1.00 25.32 70 LEU A N 4
ATOM 6532 C CA . LEU A 1 70 ? -3.151 1.513 5.549 1.00 73.50 70 LEU A CA 4
ATOM 6533 C C . LEU A 1 70 ? -4.671 1.424 5.358 1.00 23.01 70 LEU A C 4
ATOM 6534 O O . LEU A 1 70 ? -5.164 0.712 4.468 1.00 12.34 70 LEU A O 4
ATOM 6550 N N . LYS A 1 71 ? -5.402 2.140 6.211 1.00 51.22 71 LYS A N 4
ATOM 6551 C CA . LYS A 1 71 ? -6.866 2.120 6.204 1.00 23.03 71 LYS A CA 4
ATOM 6552 C C . LYS A 1 71 ? -7.455 3.397 5.585 1.00 53.10 71 LYS A C 4
ATOM 6553 O O . LYS A 1 71 ? -6.900 4.483 5.729 1.00 33.15 71 LYS A O 4
ATOM 6572 N N . ALA A 1 72 ? -8.582 3.250 4.890 1.00 24.34 72 ALA A N 4
ATOM 6573 C CA . ALA A 1 72 ? -9.317 4.397 4.337 1.00 3.31 72 ALA A CA 4
ATOM 6574 C C . ALA A 1 72 ? -10.255 5.023 5.387 1.00 53.04 72 ALA A C 4
ATOM 6575 O O . ALA A 1 72 ? -10.351 4.529 6.511 1.00 71.42 72 ALA A O 4
ATOM 6582 N N . ALA A 1 73 ? -10.941 6.107 5.011 1.00 31.55 73 ALA A N 4
ATOM 6583 C CA . ALA A 1 73 ? -11.825 6.854 5.929 1.00 24.44 73 ALA A CA 4
ATOM 6584 C C . ALA A 1 73 ? -12.843 5.958 6.667 1.00 2.44 73 ALA A C 4
ATOM 6585 O O . ALA A 1 73 ? -13.103 6.154 7.856 1.00 50.42 73 ALA A O 4
ATOM 6592 N N . ASN A 1 74 ? -13.414 4.977 5.967 1.00 31.24 74 ASN A N 4
ATOM 6593 C CA . ASN A 1 74 ? -14.398 4.055 6.572 1.00 12.54 74 ASN A CA 4
ATOM 6594 C C . ASN A 1 74 ? -13.704 2.972 7.436 1.00 65.11 74 ASN A C 4
ATOM 6595 O O . ASN A 1 74 ? -14.344 2.040 7.914 1.00 62.21 74 ASN A O 4
ATOM 6606 N N . HIS A 1 75 ? -12.391 3.121 7.634 1.00 1.42 75 HIS A N 4
ATOM 6607 C CA . HIS A 1 75 ? -11.584 2.174 8.428 1.00 21.40 75 HIS A CA 4
ATOM 6608 C C . HIS A 1 75 ? -11.521 0.796 7.753 1.00 60.44 75 HIS A C 4
ATOM 6609 O O . HIS A 1 75 ? -12.031 -0.198 8.273 1.00 55.52 75 HIS A O 4
ATOM 6624 N N . GLN A 1 76 ? -10.907 0.761 6.575 1.00 12.32 76 GLN A N 4
ATOM 6625 C CA . GLN A 1 76 ? -10.803 -0.467 5.777 1.00 63.13 76 GLN A CA 4
ATOM 6626 C C . GLN A 1 76 ? -9.375 -0.655 5.234 1.00 4.34 76 GLN A C 4
ATOM 6627 O O . GLN A 1 76 ? -8.730 0.314 4.827 1.00 32.15 76 GLN A O 4
ATOM 6641 N N . ILE A 1 77 ? -8.887 -1.894 5.217 1.00 40.11 77 ILE A N 4
ATOM 6642 C CA . ILE A 1 77 ? -7.526 -2.184 4.739 1.00 43.44 77 ILE A CA 4
ATOM 6643 C C . ILE A 1 77 ? -7.421 -2.037 3.214 1.00 72.30 77 ILE A C 4
ATOM 6644 O O . ILE A 1 77 ? -7.791 -2.942 2.460 1.00 63.01 77 ILE A O 4
ATOM 6660 N N . ILE A 1 78 ? -6.937 -0.886 2.755 1.00 64.10 78 ILE A N 4
ATOM 6661 C CA . ILE A 1 78 ? -6.703 -0.675 1.322 1.00 53.44 78 ILE A CA 4
ATOM 6662 C C . ILE A 1 78 ? -5.262 -1.044 0.938 1.00 72.12 78 ILE A C 4
ATOM 6663 O O . ILE A 1 78 ? -4.970 -1.305 -0.230 1.00 32.34 78 ILE A O 4
ATOM 6679 N N . GLY A 1 79 ? -4.365 -1.050 1.929 1.00 5.32 79 GLY A N 4
ATOM 6680 C CA . GLY A 1 79 ? -2.977 -1.451 1.689 1.00 54.23 79 GLY A CA 4
ATOM 6681 C C . GLY A 1 79 ? -2.344 -2.164 2.885 1.00 2.53 79 GLY A C 4
ATOM 6682 O O . GLY A 1 79 ? -2.680 -1.880 4.035 1.00 42.42 79 GLY A O 4
ATOM 6686 N N . THR A 1 80 ? -1.426 -3.092 2.615 1.00 43.41 80 THR A N 4
ATOM 6687 C CA . THR A 1 80 ? -0.708 -3.824 3.673 1.00 43.40 80 THR A CA 4
ATOM 6688 C C . THR A 1 80 ? 0.800 -3.864 3.381 1.00 42.43 80 THR A C 4
ATOM 6689 O O . THR A 1 80 ? 1.217 -4.321 2.317 1.00 43.32 80 THR A O 4
ATOM 6700 N N . SER A 1 81 ? 1.623 -3.381 4.311 1.00 73.51 81 SER A N 4
ATOM 6701 C CA . SER A 1 81 ? 3.082 -3.371 4.108 1.00 31.14 81 SER A CA 4
ATOM 6702 C C . SER A 1 81 ? 3.680 -4.772 4.278 1.00 34.33 81 SER A C 4
ATOM 6703 O O . SER A 1 81 ? 3.079 -5.652 4.904 1.00 62.00 81 SER A O 4
ATOM 6711 N N . GLN A 1 82 ? 4.869 -4.974 3.723 1.00 63.34 82 GLN A N 4
ATOM 6712 C CA . GLN A 1 82 ? 5.575 -6.249 3.867 1.00 61.01 82 GLN A CA 4
ATOM 6713 C C . GLN A 1 82 ? 6.198 -6.370 5.267 1.00 20.24 82 GLN A C 4
ATOM 6714 O O . GLN A 1 82 ? 6.342 -5.377 5.984 1.00 22.41 82 GLN A O 4
ATOM 6728 N N . MET A 1 83 ? 6.563 -7.590 5.654 1.00 20.32 83 MET A N 4
ATOM 6729 C CA . MET A 1 83 ? 7.167 -7.835 6.969 1.00 14.13 83 MET A CA 4
ATOM 6730 C C . MET A 1 83 ? 8.582 -7.228 7.061 1.00 4.04 83 MET A C 4
ATOM 6731 O O . MET A 1 83 ? 9.482 -7.590 6.300 1.00 14.22 83 MET A O 4
ATOM 6745 N N . TYR A 1 84 ? 8.764 -6.284 7.984 1.00 4.11 84 TYR A N 4
ATOM 6746 C CA . TYR A 1 84 ? 10.069 -5.647 8.197 1.00 3.05 84 TYR A CA 4
ATOM 6747 C C . TYR A 1 84 ? 10.895 -6.403 9.249 1.00 71.20 84 TYR A C 4
ATOM 6748 O O . TYR A 1 84 ? 10.401 -7.329 9.897 1.00 75.40 84 TYR A O 4
ATOM 6766 N N . SER A 1 85 ? 12.157 -6.011 9.408 1.00 15.45 85 SER A N 4
ATOM 6767 C CA . SER A 1 85 ? 13.046 -6.629 10.405 1.00 35.15 85 SER A CA 4
ATOM 6768 C C . SER A 1 85 ? 12.788 -6.071 11.813 1.00 14.55 85 SER A C 4
ATOM 6769 O O . SER A 1 85 ? 12.338 -6.791 12.706 1.00 31.00 85 SER A O 4
ATOM 6777 N N . SER A 1 86 ? 13.082 -4.787 12.008 1.00 22.44 86 SER A N 4
ATOM 6778 C CA . SER A 1 86 ? 12.857 -4.125 13.302 1.00 33.14 86 SER A CA 4
ATOM 6779 C C . SER A 1 86 ? 11.837 -2.987 13.185 1.00 33.11 86 SER A C 4
ATOM 6780 O O . SER A 1 86 ? 11.381 -2.645 12.092 1.00 32.33 86 SER A O 4
ATOM 6788 N N . THR A 1 87 ? 11.490 -2.396 14.327 1.00 52.54 87 THR A N 4
ATOM 6789 C CA . THR A 1 87 ? 10.541 -1.273 14.373 1.00 20.50 87 THR A CA 4
ATOM 6790 C C . THR A 1 87 ? 11.031 -0.072 13.553 1.00 33.31 87 THR A C 4
ATOM 6791 O O . THR A 1 87 ? 10.237 0.621 12.917 1.00 22.11 87 THR A O 4
ATOM 6802 N N . ALA A 1 88 ? 12.341 0.169 13.578 1.00 41.34 88 ALA A N 4
ATOM 6803 C CA . ALA A 1 88 ? 12.955 1.252 12.794 1.00 4.34 88 ALA A CA 4
ATOM 6804 C C . ALA A 1 88 ? 12.624 1.130 11.296 1.00 0.22 88 ALA A C 4
ATOM 6805 O O . ALA A 1 88 ? 12.259 2.114 10.648 1.00 55.44 88 ALA A O 4
ATOM 6812 N N . ALA A 1 89 ? 12.751 -0.084 10.759 1.00 0.04 89 ALA A N 4
ATOM 6813 C CA . ALA A 1 89 ? 12.401 -0.357 9.360 1.00 20.43 89 ALA A CA 4
ATOM 6814 C C . ALA A 1 89 ? 10.914 -0.072 9.078 1.00 30.10 89 ALA A C 4
ATOM 6815 O O . ALA A 1 89 ? 10.559 0.428 8.010 1.00 21.00 89 ALA A O 4
ATOM 6822 N N . ARG A 1 90 ? 10.051 -0.396 10.042 1.00 60.20 90 ARG A N 4
ATOM 6823 C CA . ARG A 1 90 ? 8.614 -0.113 9.925 1.00 12.42 90 ARG A CA 4
ATOM 6824 C C . ARG A 1 90 ? 8.354 1.402 9.889 1.00 72.21 90 ARG A C 4
ATOM 6825 O O . ARG A 1 90 ? 7.631 1.901 9.025 1.00 14.22 90 ARG A O 4
ATOM 6846 N N . ASP A 1 91 ? 8.956 2.123 10.832 1.00 0.35 91 ASP A N 4
ATOM 6847 C CA . ASP A 1 91 ? 8.867 3.586 10.877 1.00 10.13 91 ASP A CA 4
ATOM 6848 C C . ASP A 1 91 ? 9.379 4.197 9.557 1.00 43.32 91 ASP A C 4
ATOM 6849 O O . ASP A 1 91 ? 8.845 5.195 9.066 1.00 71.31 91 ASP A O 4
ATOM 6858 N N . ASN A 1 92 ? 10.413 3.575 8.990 1.00 73.43 92 ASN A N 4
ATOM 6859 C CA . ASN A 1 92 ? 10.946 3.970 7.681 1.00 71.24 92 ASN A CA 4
ATOM 6860 C C . ASN A 1 92 ? 9.893 3.776 6.578 1.00 65.31 92 ASN A C 4
ATOM 6861 O O . ASN A 1 92 ? 9.720 4.634 5.706 1.00 13.24 92 ASN A O 4
ATOM 6872 N N . GLY A 1 93 ? 9.198 2.639 6.618 1.00 14.41 93 GLY A N 4
ATOM 6873 C CA . GLY A 1 93 ? 8.114 2.391 5.676 1.00 20.41 93 GLY A CA 4
ATOM 6874 C C . GLY A 1 93 ? 7.027 3.462 5.744 1.00 3.43 93 GLY A C 4
ATOM 6875 O O . GLY A 1 93 ? 6.581 3.970 4.715 1.00 33.23 93 GLY A O 4
ATOM 6879 N N . ILE A 1 94 ? 6.622 3.819 6.963 1.00 65.34 94 ILE A N 4
ATOM 6880 C CA . ILE A 1 94 ? 5.589 4.841 7.180 1.00 52.32 94 ILE A CA 4
ATOM 6881 C C . ILE A 1 94 ? 5.986 6.203 6.575 1.00 65.24 94 ILE A C 4
ATOM 6882 O O . ILE A 1 94 ? 5.249 6.768 5.769 1.00 21.20 94 ILE A O 4
ATOM 6898 N N . LYS A 1 95 ? 7.156 6.719 6.948 1.00 51.42 95 LYS A N 4
ATOM 6899 C CA . LYS A 1 95 ? 7.604 8.038 6.467 1.00 34.23 95 LYS A CA 4
ATOM 6900 C C . LYS A 1 95 ? 7.775 8.073 4.936 1.00 21.01 95 LYS A C 4
ATOM 6901 O O . LYS A 1 95 ? 7.541 9.103 4.300 1.00 64.20 95 LYS A O 4
ATOM 6920 N N . SER A 1 96 ? 8.170 6.943 4.345 1.00 64.31 96 SER A N 4
ATOM 6921 C CA . SER A 1 96 ? 8.351 6.865 2.885 1.00 3.11 96 SER A CA 4
ATOM 6922 C C . SER A 1 96 ? 7.004 6.949 2.148 1.00 25.33 96 SER A C 4
ATOM 6923 O O . SER A 1 96 ? 6.854 7.725 1.204 1.00 43.31 96 SER A O 4
ATOM 6931 N N . VAL A 1 97 ? 6.021 6.155 2.582 1.00 13.42 97 VAL A N 4
ATOM 6932 C CA . VAL A 1 97 ? 4.679 6.195 1.983 1.00 72.40 97 VAL A CA 4
ATOM 6933 C C . VAL A 1 97 ? 3.976 7.538 2.255 1.00 20.24 97 VAL A C 4
ATOM 6934 O O . VAL A 1 97 ? 3.235 8.039 1.410 1.00 43.32 97 VAL A O 4
ATOM 6947 N N . MET A 1 98 ? 4.217 8.127 3.426 1.00 24.34 98 MET A N 4
ATOM 6948 C CA . MET A 1 98 ? 3.714 9.477 3.718 1.00 72.05 98 MET A CA 4
ATOM 6949 C C . MET A 1 98 ? 4.287 10.494 2.718 1.00 20.53 98 MET A C 4
ATOM 6950 O O . MET A 1 98 ? 3.605 11.426 2.294 1.00 72.15 98 MET A O 4
ATOM 6964 N N . GLU A 1 99 ? 5.546 10.297 2.341 1.00 65.12 99 GLU A N 4
ATOM 6965 C CA . GLU A 1 99 ? 6.228 11.192 1.400 1.00 61.32 99 GLU A CA 4
ATOM 6966 C C . GLU A 1 99 ? 5.879 10.911 -0.073 1.00 60.23 99 GLU A C 4
ATOM 6967 O O . GLU A 1 99 ? 5.750 11.839 -0.873 1.00 52.11 99 GLU A O 4
ATOM 6979 N N . ASN A 1 100 ? 5.756 9.640 -0.442 1.00 53.41 100 ASN A N 4
ATOM 6980 C CA . ASN A 1 100 ? 5.602 9.261 -1.855 1.00 4.44 100 ASN A CA 4
ATOM 6981 C C . ASN A 1 100 ? 4.155 8.914 -2.232 1.00 51.55 100 ASN A C 4
ATOM 6982 O O . ASN A 1 100 ? 3.774 9.023 -3.396 1.00 13.01 100 ASN A O 4
ATOM 6993 N N . GLY A 1 101 ? 3.348 8.527 -1.252 1.00 32.03 101 GLY A N 4
ATOM 6994 C CA . GLY A 1 101 ? 1.975 8.100 -1.526 1.00 2.55 101 GLY A CA 4
ATOM 6995 C C . GLY A 1 101 ? 1.067 9.208 -2.070 1.00 44.42 101 GLY A C 4
ATOM 6996 O O . GLY A 1 101 ? -0.089 8.955 -2.410 1.00 24.33 101 GLY A O 4
ATOM 7000 N N . LYS A 1 102 ? 1.583 10.435 -2.159 1.00 72.03 102 LYS A N 4
ATOM 7001 C CA . LYS A 1 102 ? 0.791 11.578 -2.633 1.00 15.44 102 LYS A CA 4
ATOM 7002 C C . LYS A 1 102 ? 0.781 11.682 -4.171 1.00 24.32 102 LYS A C 4
ATOM 7003 O O . LYS A 1 102 ? -0.117 12.300 -4.750 1.00 74.21 102 LYS A O 4
ATOM 7022 N N . THR A 1 103 ? 1.776 11.083 -4.831 1.00 42.44 103 THR A N 4
ATOM 7023 C CA . THR A 1 103 ? 1.950 11.250 -6.288 1.00 44.55 103 THR A CA 4
ATOM 7024 C C . THR A 1 103 ? 0.901 10.481 -7.107 1.00 32.20 103 THR A C 4
ATOM 7025 O O . THR A 1 103 ? 0.256 9.555 -6.612 1.00 62.44 103 THR A O 4
ATOM 7036 N N . THR A 1 104 ? 0.737 10.883 -8.370 1.00 23.32 104 THR A N 4
ATOM 7037 C CA . THR A 1 104 ? -0.176 10.200 -9.304 1.00 3.41 104 THR A CA 4
ATOM 7038 C C . THR A 1 104 ? 0.594 9.309 -10.287 1.00 22.13 104 THR A C 4
ATOM 7039 O O . THR A 1 104 ? 0.014 8.757 -11.224 1.00 12.24 104 THR A O 4
ATOM 7050 N N . THR A 1 105 ? 1.906 9.183 -10.076 1.00 1.22 105 THR A N 4
ATOM 7051 C CA . THR A 1 105 ? 2.765 8.355 -10.937 1.00 50.41 105 THR A CA 4
ATOM 7052 C C . THR A 1 105 ? 2.391 6.866 -10.830 1.00 5.03 105 THR A C 4
ATOM 7053 O O . THR A 1 105 ? 2.731 6.196 -9.853 1.00 1.14 105 THR A O 4
ATOM 7064 N N . ILE A 1 106 ? 1.679 6.354 -11.836 1.00 13.43 106 ILE A N 4
ATOM 7065 C CA . ILE A 1 106 ? 1.183 4.967 -11.812 1.00 2.21 106 ILE A CA 4
ATOM 7066 C C . ILE A 1 106 ? 1.562 4.195 -13.092 1.00 70.12 106 ILE A C 4
ATOM 7067 O O . ILE A 1 106 ? 1.246 4.618 -14.203 1.00 62.11 106 ILE A O 4
ATOM 7083 N N . LYS A 1 107 ? 2.254 3.070 -12.921 1.00 62.24 107 LYS A N 4
ATOM 7084 C CA . LYS A 1 107 ? 2.579 2.167 -14.033 1.00 2.21 107 LYS A CA 4
ATOM 7085 C C . LYS A 1 107 ? 1.526 1.051 -14.141 1.00 71.22 107 LYS A C 4
ATOM 7086 O O . LYS A 1 107 ? 1.301 0.310 -13.181 1.00 61.23 107 LYS A O 4
ATOM 7105 N N . ASP A 1 108 ? 0.888 0.919 -15.303 1.00 74.25 108 ASP A N 4
ATOM 7106 C CA . ASP A 1 108 ? -0.118 -0.128 -15.511 1.00 54.11 108 ASP A CA 4
ATOM 7107 C C . ASP A 1 108 ? 0.454 -1.302 -16.323 1.00 4.05 108 ASP A C 4
ATOM 7108 O O . ASP A 1 108 ? 0.983 -1.118 -17.420 1.00 53.21 108 ASP A O 4
ATOM 7117 N N . LEU A 1 109 ? 0.329 -2.512 -15.776 1.00 42.23 109 LEU A N 4
ATOM 7118 C CA . LEU A 1 109 ? 0.817 -3.724 -16.446 1.00 31.31 109 LEU A CA 4
ATOM 7119 C C . LEU A 1 109 ? -0.347 -4.632 -16.893 1.00 55.14 109 LEU A C 4
ATOM 7120 O O . LEU A 1 109 ? -0.140 -5.800 -17.226 1.00 3.25 109 LEU A O 4
ATOM 7136 N N . THR A 1 110 ? -1.567 -4.084 -16.922 1.00 24.10 110 THR A N 4
ATOM 7137 C CA . THR A 1 110 ? -2.773 -4.874 -17.239 1.00 2.04 110 THR A CA 4
ATOM 7138 C C . THR A 1 110 ? -3.232 -4.676 -18.694 1.00 54.22 110 THR A C 4
ATOM 7139 O O . THR A 1 110 ? -3.687 -5.621 -19.344 1.00 13.52 110 THR A O 4
ATOM 7150 N N . LEU A 1 111 ? -3.126 -3.442 -19.187 1.00 25.03 111 LEU A N 4
ATOM 7151 C CA . LEU A 1 111 ? -3.483 -3.108 -20.574 1.00 42.30 111 LEU A CA 4
ATOM 7152 C C . LEU A 1 111 ? -2.456 -3.652 -21.575 1.00 2.15 111 LEU A C 4
ATOM 7153 O O . LEU A 1 111 ? -2.778 -3.906 -22.739 1.00 65.12 111 LEU A O 4
ATOM 7169 N N . GLU A 1 112 ? -1.223 -3.822 -21.116 1.00 52.40 112 GLU A N 4
ATOM 7170 C CA . GLU A 1 112 ? -0.120 -4.247 -21.979 1.00 72.42 112 GLU A CA 4
ATOM 7171 C C . GLU A 1 112 ? -0.234 -5.728 -22.383 1.00 42.34 112 GLU A C 4
ATOM 7172 O O . GLU A 1 112 ? -0.725 -6.565 -21.617 1.00 53.43 112 GLU A O 4
ATOM 7184 N N . HIS A 1 113 ? 0.256 -6.042 -23.582 1.00 54.01 113 HIS A N 4
ATOM 7185 C CA . HIS A 1 113 ? 0.051 -7.354 -24.208 1.00 24.23 113 HIS A CA 4
ATOM 7186 C C . HIS A 1 113 ? 0.999 -8.438 -23.649 1.00 20.42 113 HIS A C 4
ATOM 7187 O O . HIS A 1 113 ? 1.876 -8.942 -24.357 1.00 52.53 113 HIS A O 4
ATOM 7202 N N . HIS A 1 114 ? 0.794 -8.797 -22.379 1.00 62.50 114 HIS A N 4
ATOM 7203 C CA . HIS A 1 114 ? 1.557 -9.863 -21.700 1.00 64.43 114 HIS A CA 4
ATOM 7204 C C . HIS A 1 114 ? 3.067 -9.564 -21.591 1.00 20.33 114 HIS A C 4
ATOM 7205 O O . HIS A 1 114 ? 3.688 -9.033 -22.514 1.00 22.04 114 HIS A O 4
ATOM 7220 N N . HIS A 1 115 ? 3.654 -9.940 -20.454 1.00 1.21 115 HIS A N 4
ATOM 7221 C CA . HIS A 1 115 ? 5.092 -9.742 -20.205 1.00 33.12 115 HIS A CA 4
ATOM 7222 C C . HIS A 1 115 ? 5.685 -10.877 -19.358 1.00 33.43 115 HIS A C 4
ATOM 7223 O O . HIS A 1 115 ? 5.112 -11.284 -18.348 1.00 31.15 115 HIS A O 4
ATOM 7238 N N . HIS A 1 116 ? 6.847 -11.370 -19.781 1.00 71.44 116 HIS A N 4
ATOM 7239 C CA . HIS A 1 116 ? 7.563 -12.426 -19.057 1.00 71.43 116 HIS A CA 4
ATOM 7240 C C . HIS A 1 116 ? 7.963 -11.978 -17.639 1.00 51.14 116 HIS A C 4
ATOM 7241 O O . HIS A 1 116 ? 8.257 -10.804 -17.404 1.00 74.54 116 HIS A O 4
ATOM 7256 N N . HIS A 1 117 ? 7.975 -12.919 -16.700 1.00 53.03 117 HIS A N 4
ATOM 7257 C CA . HIS A 1 117 ? 8.370 -12.623 -15.320 1.00 73.34 117 HIS A CA 4
ATOM 7258 C C . HIS A 1 117 ? 8.824 -13.888 -14.576 1.00 71.30 117 HIS A C 4
ATOM 7259 O O . HIS A 1 117 ? 8.591 -15.009 -15.027 1.00 15.44 117 HIS A O 4
ATOM 7274 N N . HIS A 1 118 ? 9.481 -13.691 -13.437 1.00 23.13 118 HIS A N 4
ATOM 7275 C CA . HIS A 1 118 ? 9.846 -14.801 -12.544 1.00 72.10 118 HIS A CA 4
ATOM 7276 C C . HIS A 1 118 ? 8.591 -15.470 -11.937 1.00 73.43 118 HIS A C 4
ATOM 7277 O O . HIS A 1 118 ? 8.439 -16.706 -12.070 1.00 38.26 118 HIS A O 4
ATOM 7293 N N . MET A 1 1 ? 11.543 12.305 -9.679 1.00 65.24 1 MET A N 5
ATOM 7294 C CA . MET A 1 1 ? 10.240 11.639 -9.413 1.00 63.34 1 MET A CA 5
ATOM 7295 C C . MET A 1 1 ? 10.393 10.531 -8.360 1.00 34.31 1 MET A C 5
ATOM 7296 O O . MET A 1 1 ? 10.661 9.376 -8.689 1.00 32.02 1 MET A O 5
ATOM 7312 N N . SER A 1 2 ? 10.238 10.895 -7.091 1.00 62.42 2 SER A N 5
ATOM 7313 C CA . SER A 1 2 ? 10.365 9.940 -5.982 1.00 72.24 2 SER A CA 5
ATOM 7314 C C . SER A 1 2 ? 8.993 9.431 -5.527 1.00 54.35 2 SER A C 5
ATOM 7315 O O . SER A 1 2 ? 8.196 10.185 -4.968 1.00 32.02 2 SER A O 5
ATOM 7323 N N . GLY A 1 3 ? 8.721 8.152 -5.786 1.00 33.24 3 GLY A N 5
ATOM 7324 C CA . GLY A 1 3 ? 7.458 7.545 -5.371 1.00 61.52 3 GLY A CA 5
ATOM 7325 C C . GLY A 1 3 ? 6.489 7.315 -6.528 1.00 44.24 3 GLY A C 5
ATOM 7326 O O . GLY A 1 3 ? 6.209 8.233 -7.308 1.00 53.34 3 GLY A O 5
ATOM 7330 N N . TRP A 1 4 ? 5.973 6.089 -6.643 1.00 55.05 4 TRP A N 5
ATOM 7331 C CA . TRP A 1 4 ? 5.004 5.747 -7.691 1.00 74.12 4 TRP A CA 5
ATOM 7332 C C . TRP A 1 4 ? 4.217 4.472 -7.348 1.00 54.11 4 TRP A C 5
ATOM 7333 O O . TRP A 1 4 ? 4.622 3.682 -6.492 1.00 31.42 4 TRP A O 5
ATOM 7354 N N . TYR A 1 5 ? 3.087 4.282 -8.027 1.00 21.14 5 TYR A N 5
ATOM 7355 C CA . TYR A 1 5 ? 2.272 3.069 -7.875 1.00 33.11 5 TYR A CA 5
ATOM 7356 C C . TYR A 1 5 ? 2.438 2.157 -9.095 1.00 3.42 5 TYR A C 5
ATOM 7357 O O . TYR A 1 5 ? 2.613 2.636 -10.212 1.00 3.15 5 TYR A O 5
ATOM 7375 N N . GLU A 1 6 ? 2.374 0.847 -8.883 1.00 62.33 6 GLU A N 5
ATOM 7376 C CA . GLU A 1 6 ? 2.377 -0.117 -9.993 1.00 73.03 6 GLU A CA 5
ATOM 7377 C C . GLU A 1 6 ? 1.241 -1.137 -9.835 1.00 73.33 6 GLU A C 5
ATOM 7378 O O . GLU A 1 6 ? 1.267 -1.972 -8.929 1.00 21.05 6 GLU A O 5
ATOM 7390 N N . LEU A 1 7 ? 0.242 -1.059 -10.713 1.00 31.14 7 LEU A N 5
ATOM 7391 C CA . LEU A 1 7 ? -0.924 -1.952 -10.644 1.00 71.54 7 LEU A CA 5
ATOM 7392 C C . LEU A 1 7 ? -0.714 -3.229 -11.467 1.00 62.14 7 LEU A C 5
ATOM 7393 O O . LEU A 1 7 ? -0.488 -3.168 -12.676 1.00 43.42 7 LEU A O 5
ATOM 7409 N N . SER A 1 8 ? -0.815 -4.383 -10.813 1.00 43.31 8 SER A N 5
ATOM 7410 C CA . SER A 1 8 ? -0.700 -5.677 -11.504 1.00 11.43 8 SER A CA 5
ATOM 7411 C C . SER A 1 8 ? -1.993 -6.488 -11.370 1.00 22.04 8 SER A C 5
ATOM 7412 O O . SER A 1 8 ? -2.719 -6.364 -10.383 1.00 3.21 8 SER A O 5
ATOM 7420 N N . LYS A 1 9 ? -2.283 -7.317 -12.368 1.00 63.10 9 LYS A N 5
ATOM 7421 C CA . LYS A 1 9 ? -3.512 -8.122 -12.373 1.00 53.34 9 LYS A CA 5
ATOM 7422 C C . LYS A 1 9 ? -3.227 -9.603 -12.085 1.00 42.44 9 LYS A C 5
ATOM 7423 O O . LYS A 1 9 ? -2.255 -10.176 -12.583 1.00 64.23 9 LYS A O 5
ATOM 7442 N N . SER A 1 10 ? -4.083 -10.215 -11.278 1.00 53.42 10 SER A N 5
ATOM 7443 C CA . SER A 1 10 ? -4.065 -11.669 -11.083 1.00 20.31 10 SER A CA 5
ATOM 7444 C C . SER A 1 10 ? -4.935 -12.352 -12.146 1.00 20.11 10 SER A C 5
ATOM 7445 O O . SER A 1 10 ? -5.951 -11.799 -12.567 1.00 71.50 10 SER A O 5
ATOM 7453 N N . SER A 1 11 ? -4.552 -13.559 -12.567 1.00 40.52 11 SER A N 5
ATOM 7454 C CA . SER A 1 11 ? -5.307 -14.299 -13.599 1.00 31.11 11 SER A CA 5
ATOM 7455 C C . SER A 1 11 ? -6.769 -14.548 -13.184 1.00 55.14 11 SER A C 5
ATOM 7456 O O . SER A 1 11 ? -7.591 -14.978 -13.992 1.00 62.41 11 SER A O 5
ATOM 7464 N N . ASN A 1 12 ? -7.085 -14.275 -11.918 1.00 33.42 12 ASN A N 5
ATOM 7465 C CA . ASN A 1 12 ? -8.462 -14.367 -11.415 1.00 70.43 12 ASN A CA 5
ATOM 7466 C C . ASN A 1 12 ? -9.266 -13.087 -11.721 1.00 3.31 12 ASN A C 5
ATOM 7467 O O . ASN A 1 12 ? -10.372 -12.909 -11.209 1.00 30.21 12 ASN A O 5
ATOM 7478 N N . ASP A 1 13 ? -8.694 -12.205 -12.552 1.00 30.45 13 ASP A N 5
ATOM 7479 C CA . ASP A 1 13 ? -9.317 -10.919 -12.921 1.00 45.43 13 ASP A CA 5
ATOM 7480 C C . ASP A 1 13 ? -9.372 -9.940 -11.734 1.00 0.22 13 ASP A C 5
ATOM 7481 O O . ASP A 1 13 ? -10.085 -8.935 -11.777 1.00 35.21 13 ASP A O 5
ATOM 7490 N N . GLN A 1 14 ? -8.600 -10.227 -10.687 1.00 72.34 14 GLN A N 5
ATOM 7491 C CA . GLN A 1 14 ? -8.522 -9.350 -9.515 1.00 34.51 14 GLN A CA 5
ATOM 7492 C C . GLN A 1 14 ? -7.190 -8.588 -9.484 1.00 74.12 14 GLN A C 5
ATOM 7493 O O . GLN A 1 14 ? -6.122 -9.166 -9.685 1.00 31.02 14 GLN A O 5
ATOM 7507 N N . PHE A 1 15 ? -7.263 -7.290 -9.216 1.00 34.24 15 PHE A N 5
ATOM 7508 C CA . PHE A 1 15 ? -6.101 -6.401 -9.319 1.00 23.23 15 PHE A CA 5
ATOM 7509 C C . PHE A 1 15 ? -5.473 -6.097 -7.953 1.00 12.24 15 PHE A C 5
ATOM 7510 O O . PHE A 1 15 ? -6.169 -5.974 -6.946 1.00 54.41 15 PHE A O 5
ATOM 7527 N N . LYS A 1 16 ? -4.149 -5.969 -7.936 1.00 64.12 16 LYS A N 5
ATOM 7528 C CA . LYS A 1 16 ? -3.416 -5.549 -6.741 1.00 73.33 16 LYS A CA 5
ATOM 7529 C C . LYS A 1 16 ? -2.223 -4.660 -7.136 1.00 33.00 16 LYS A C 5
ATOM 7530 O O . LYS A 1 16 ? -1.439 -5.002 -8.029 1.00 3.01 16 LYS A O 5
ATOM 7549 N N . PHE A 1 17 ? -2.098 -3.504 -6.489 1.00 53.34 17 PHE A N 5
ATOM 7550 C CA . PHE A 1 17 ? -1.027 -2.555 -6.806 1.00 63.21 17 PHE A CA 5
ATOM 7551 C C . PHE A 1 17 ? 0.011 -2.468 -5.680 1.00 53.00 17 PHE A C 5
ATOM 7552 O O . PHE A 1 17 ? -0.283 -2.754 -4.516 1.00 14.21 17 PHE A O 5
ATOM 7569 N N . VAL A 1 18 ? 1.224 -2.066 -6.042 1.00 73.02 18 VAL A N 5
ATOM 7570 C CA . VAL A 1 18 ? 2.308 -1.892 -5.073 1.00 32.22 18 VAL A CA 5
ATOM 7571 C C . VAL A 1 18 ? 2.819 -0.445 -5.081 1.00 11.42 18 VAL A C 5
ATOM 7572 O O . VAL A 1 18 ? 2.920 0.187 -6.133 1.00 70.22 18 VAL A O 5
ATOM 7585 N N . LEU A 1 19 ? 3.111 0.079 -3.900 1.00 23.22 19 LEU A N 5
ATOM 7586 C CA . LEU A 1 19 ? 3.645 1.436 -3.766 1.00 0.53 19 LEU A CA 5
ATOM 7587 C C . LEU A 1 19 ? 5.156 1.402 -3.508 1.00 41.13 19 LEU A C 5
ATOM 7588 O O . LEU A 1 19 ? 5.614 0.847 -2.503 1.00 45.32 19 LEU A O 5
ATOM 7604 N N . LYS A 1 20 ? 5.921 1.983 -4.427 1.00 13.54 20 LYS A N 5
ATOM 7605 C CA . LYS A 1 20 ? 7.380 2.021 -4.316 1.00 25.10 20 LYS A CA 5
ATOM 7606 C C . LYS A 1 20 ? 7.884 3.447 -4.070 1.00 71.33 20 LYS A C 5
ATOM 7607 O O . LYS A 1 20 ? 7.431 4.400 -4.708 1.00 73.13 20 LYS A O 5
ATOM 7626 N N . ALA A 1 21 ? 8.819 3.585 -3.137 1.00 34.43 21 ALA A N 5
ATOM 7627 C CA . ALA A 1 21 ? 9.448 4.875 -2.858 1.00 33.32 21 ALA A CA 5
ATOM 7628 C C . ALA A 1 21 ? 10.490 5.237 -3.933 1.00 33.34 21 ALA A C 5
ATOM 7629 O O . ALA A 1 21 ? 10.683 4.492 -4.895 1.00 52.22 21 ALA A O 5
ATOM 7636 N N . GLY A 1 22 ? 11.167 6.375 -3.758 1.00 64.32 22 GLY A N 5
ATOM 7637 C CA . GLY A 1 22 ? 12.170 6.823 -4.733 1.00 62.33 22 GLY A CA 5
ATOM 7638 C C . GLY A 1 22 ? 13.269 5.792 -4.998 1.00 61.21 22 GLY A C 5
ATOM 7639 O O . GLY A 1 22 ? 13.866 5.768 -6.073 1.00 10.55 22 GLY A O 5
ATOM 7643 N N . ASN A 1 23 ? 13.535 4.942 -4.009 1.00 61.24 23 ASN A N 5
ATOM 7644 C CA . ASN A 1 23 ? 14.542 3.874 -4.127 1.00 54.33 23 ASN A CA 5
ATOM 7645 C C . ASN A 1 23 ? 13.967 2.613 -4.816 1.00 71.15 23 ASN A C 5
ATOM 7646 O O . ASN A 1 23 ? 14.627 1.576 -4.885 1.00 4.51 23 ASN A O 5
ATOM 7657 N N . GLY A 1 24 ? 12.743 2.705 -5.336 1.00 21.33 24 GLY A N 5
ATOM 7658 C CA . GLY A 1 24 ? 12.059 1.516 -5.843 1.00 21.34 24 GLY A CA 5
ATOM 7659 C C . GLY A 1 24 ? 11.702 0.554 -4.712 1.00 11.15 24 GLY A C 5
ATOM 7660 O O . GLY A 1 24 ? 11.442 -0.633 -4.930 1.00 63.40 24 GLY A O 5
ATOM 7664 N N . GLU A 1 25 ? 11.688 1.100 -3.500 1.00 0.10 25 GLU A N 5
ATOM 7665 C CA . GLU A 1 25 ? 11.476 0.337 -2.268 1.00 73.23 25 GLU A CA 5
ATOM 7666 C C . GLU A 1 25 ? 9.986 0.019 -2.055 1.00 43.33 25 GLU A C 5
ATOM 7667 O O . GLU A 1 25 ? 9.172 0.922 -1.849 1.00 63.20 25 GLU A O 5
ATOM 7679 N N . VAL A 1 26 ? 9.633 -1.267 -2.126 1.00 63.31 26 VAL A N 5
ATOM 7680 C CA . VAL A 1 26 ? 8.247 -1.704 -1.914 1.00 71.00 26 VAL A CA 5
ATOM 7681 C C . VAL A 1 26 ? 7.845 -1.572 -0.438 1.00 74.25 26 VAL A C 5
ATOM 7682 O O . VAL A 1 26 ? 8.298 -2.334 0.419 1.00 3.50 26 VAL A O 5
ATOM 7695 N N . ILE A 1 27 ? 6.997 -0.592 -0.149 1.00 74.10 27 ILE A N 5
ATOM 7696 C CA . ILE A 1 27 ? 6.563 -0.321 1.226 1.00 4.34 27 ILE A CA 5
ATOM 7697 C C . ILE A 1 27 ? 5.121 -0.794 1.488 1.00 34.25 27 ILE A C 5
ATOM 7698 O O . ILE A 1 27 ? 4.832 -1.382 2.530 1.00 74.42 27 ILE A O 5
ATOM 7714 N N . LEU A 1 28 ? 4.216 -0.541 0.539 1.00 33.53 28 LEU A N 5
ATOM 7715 C CA . LEU A 1 28 ? 2.806 -0.946 0.677 1.00 13.10 28 LEU A CA 5
ATOM 7716 C C . LEU A 1 28 ? 2.342 -1.798 -0.516 1.00 54.02 28 LEU A C 5
ATOM 7717 O O . LEU A 1 28 ? 2.798 -1.615 -1.645 1.00 31.21 28 LEU A O 5
ATOM 7733 N N . THR A 1 29 ? 1.439 -2.737 -0.250 1.00 14.32 29 THR A N 5
ATOM 7734 C CA . THR A 1 29 ? 0.806 -3.545 -1.303 1.00 43.04 29 THR A CA 5
ATOM 7735 C C . THR A 1 29 ? -0.684 -3.751 -0.992 1.00 35.34 29 THR A C 5
ATOM 7736 O O . THR A 1 29 ? -1.046 -4.051 0.144 1.00 2.43 29 THR A O 5
ATOM 7747 N N . SER A 1 30 ? -1.546 -3.592 -1.991 1.00 34.11 30 SER A N 5
ATOM 7748 C CA . SER A 1 30 ? -3.001 -3.694 -1.776 1.00 70.32 30 SER A CA 5
ATOM 7749 C C . SER A 1 30 ? -3.497 -5.143 -1.838 1.00 21.54 30 SER A C 5
ATOM 7750 O O . SER A 1 30 ? -2.746 -6.067 -2.174 1.00 52.41 30 SER A O 5
ATOM 7758 N N . GLU A 1 31 ? -4.772 -5.335 -1.507 1.00 72.43 31 GLU A N 5
ATOM 7759 C CA . GLU A 1 31 ? -5.423 -6.643 -1.639 1.00 22.15 31 GLU A CA 5
ATOM 7760 C C . GLU A 1 31 ? -5.978 -6.839 -3.061 1.00 70.54 31 GLU A C 5
ATOM 7761 O O . GLU A 1 31 ? -5.759 -6.006 -3.945 1.00 1.13 31 GLU A O 5
ATOM 7773 N N . LEU A 1 32 ? -6.694 -7.941 -3.279 1.00 75.31 32 LEU A N 5
ATOM 7774 C CA . LEU A 1 32 ? -7.240 -8.260 -4.604 1.00 71.32 32 LEU A CA 5
ATOM 7775 C C . LEU A 1 32 ? -8.586 -7.559 -4.864 1.00 1.14 32 LEU A C 5
ATOM 7776 O O . LEU A 1 32 ? -9.641 -8.030 -4.433 1.00 44.34 32 LEU A O 5
ATOM 7792 N N . TYR A 1 33 ? -8.535 -6.431 -5.568 1.00 61.34 33 TYR A N 5
ATOM 7793 C CA . TYR A 1 33 ? -9.749 -5.720 -5.989 1.00 21.33 33 TYR A CA 5
ATOM 7794 C C . TYR A 1 33 ? -10.460 -6.469 -7.125 1.00 43.54 33 TYR A C 5
ATOM 7795 O O . TYR A 1 33 ? -9.824 -6.911 -8.080 1.00 74.21 33 TYR A O 5
ATOM 7813 N N . THR A 1 34 ? -11.780 -6.589 -7.029 1.00 65.55 34 THR A N 5
ATOM 7814 C CA . THR A 1 34 ? -12.574 -7.300 -8.045 1.00 13.45 34 THR A CA 5
ATOM 7815 C C . THR A 1 34 ? -12.880 -6.418 -9.267 1.00 60.33 34 THR A C 5
ATOM 7816 O O . THR A 1 34 ? -13.620 -6.817 -10.171 1.00 52.33 34 THR A O 5
ATOM 7827 N N . GLY A 1 35 ? -12.294 -5.221 -9.295 1.00 73.55 35 GLY A N 5
ATOM 7828 C CA . GLY A 1 35 ? -12.474 -4.310 -10.421 1.00 3.41 35 GLY A CA 5
ATOM 7829 C C . GLY A 1 35 ? -11.317 -3.328 -10.577 1.00 65.40 35 GLY A C 5
ATOM 7830 O O . GLY A 1 35 ? -10.787 -2.822 -9.583 1.00 71.13 35 GLY A O 5
ATOM 7834 N N . LYS A 1 36 ? -10.925 -3.042 -11.821 1.00 11.43 36 LYS A N 5
ATOM 7835 C CA . LYS A 1 36 ? -9.789 -2.146 -12.082 1.00 54.01 36 LYS A CA 5
ATOM 7836 C C . LYS A 1 36 ? -10.122 -0.698 -11.690 1.00 1.01 36 LYS A C 5
ATOM 7837 O O . LYS A 1 36 ? -9.290 -0.002 -11.112 1.00 23.50 36 LYS A O 5
ATOM 7856 N N . SER A 1 37 ? -11.341 -0.257 -12.005 1.00 42.14 37 SER A N 5
ATOM 7857 C CA . SER A 1 37 ? -11.819 1.071 -11.584 1.00 12.25 37 SER A CA 5
ATOM 7858 C C . SER A 1 37 ? -11.756 1.207 -10.057 1.00 22.54 37 SER A C 5
ATOM 7859 O O . SER A 1 37 ? -11.320 2.230 -9.526 1.00 2.54 37 SER A O 5
ATOM 7867 N N . GLY A 1 38 ? -12.186 0.157 -9.357 1.00 14.32 38 GLY A N 5
ATOM 7868 C CA . GLY A 1 38 ? -12.078 0.124 -7.901 1.00 10.40 38 GLY A CA 5
ATOM 7869 C C . GLY A 1 38 ? -10.630 0.184 -7.414 1.00 62.30 38 GLY A C 5
ATOM 7870 O O . GLY A 1 38 ? -10.324 0.866 -6.435 1.00 5.03 38 GLY A O 5
ATOM 7874 N N . ALA A 1 39 ? -9.738 -0.533 -8.100 1.00 22.13 39 ALA A N 5
ATOM 7875 C CA . ALA A 1 39 ? -8.305 -0.503 -7.776 1.00 44.40 39 ALA A CA 5
ATOM 7876 C C . ALA A 1 39 ? -7.709 0.894 -8.002 1.00 4.20 39 ALA A C 5
ATOM 7877 O O . ALA A 1 39 ? -6.910 1.380 -7.200 1.00 42.15 39 ALA A O 5
ATOM 7884 N N . MET A 1 40 ? -8.104 1.539 -9.100 1.00 34.42 40 MET A N 5
ATOM 7885 C CA . MET A 1 40 ? -7.674 2.910 -9.388 1.00 33.22 40 MET A CA 5
ATOM 7886 C C . MET A 1 40 ? -8.129 3.860 -8.270 1.00 71.13 40 MET A C 5
ATOM 7887 O O . MET A 1 40 ? -7.322 4.591 -7.688 1.00 51.32 40 MET A O 5
ATOM 7901 N N . ASN A 1 41 ? -9.429 3.825 -7.968 1.00 13.53 41 ASN A N 5
ATOM 7902 C CA . ASN A 1 41 ? -10.004 4.642 -6.892 1.00 10.41 41 ASN A CA 5
ATOM 7903 C C . ASN A 1 41 ? -9.317 4.339 -5.550 1.00 53.45 41 ASN A C 5
ATOM 7904 O O . ASN A 1 41 ? -9.110 5.232 -4.725 1.00 44.50 41 ASN A O 5
ATOM 7915 N N . GLY A 1 42 ? -8.965 3.068 -5.346 1.00 24.30 42 GLY A N 5
ATOM 7916 C CA . GLY A 1 42 ? -8.199 2.672 -4.171 1.00 1.50 42 GLY A CA 5
ATOM 7917 C C . GLY A 1 42 ? -6.863 3.397 -4.080 1.00 62.31 42 GLY A C 5
ATOM 7918 O O . GLY A 1 42 ? -6.431 3.791 -2.995 1.00 42.44 42 GLY A O 5
ATOM 7922 N N . ILE A 1 43 ? -6.214 3.589 -5.229 1.00 63.43 43 ILE A N 5
ATOM 7923 C CA . ILE A 1 43 ? -4.954 4.331 -5.287 1.00 11.43 43 ILE A CA 5
ATOM 7924 C C . ILE A 1 43 ? -5.167 5.796 -4.885 1.00 55.41 43 ILE A C 5
ATOM 7925 O O . ILE A 1 43 ? -4.411 6.350 -4.090 1.00 54.20 43 ILE A O 5
ATOM 7941 N N . GLU A 1 44 ? -6.217 6.408 -5.430 1.00 74.22 44 GLU A N 5
ATOM 7942 C CA . GLU A 1 44 ? -6.576 7.790 -5.088 1.00 3.33 44 GLU A CA 5
ATOM 7943 C C . GLU A 1 44 ? -6.897 7.921 -3.587 1.00 74.11 44 GLU A C 5
ATOM 7944 O O . GLU A 1 44 ? -6.628 8.955 -2.964 1.00 61.33 44 GLU A O 5
ATOM 7956 N N . SER A 1 45 ? -7.463 6.859 -3.008 1.00 21.42 45 SER A N 5
ATOM 7957 C CA . SER A 1 45 ? -7.663 6.793 -1.554 1.00 41.01 45 SER A CA 5
ATOM 7958 C C . SER A 1 45 ? -6.312 6.828 -0.827 1.00 10.52 45 SER A C 5
ATOM 7959 O O . SER A 1 45 ? -6.107 7.635 0.076 1.00 14.52 45 SER A O 5
ATOM 7967 N N . VAL A 1 46 ? -5.381 5.968 -1.251 1.00 24.32 46 VAL A N 5
ATOM 7968 C CA . VAL A 1 46 ? -4.024 5.942 -0.679 1.00 71.51 46 VAL A CA 5
ATOM 7969 C C . VAL A 1 46 ? -3.346 7.318 -0.792 1.00 41.22 46 VAL A C 5
ATOM 7970 O O . VAL A 1 46 ? -2.718 7.789 0.156 1.00 34.34 46 VAL A O 5
ATOM 7983 N N . GLN A 1 47 ? -3.490 7.960 -1.951 1.00 74.44 47 GLN A N 5
ATOM 7984 C CA . GLN A 1 47 ? -2.984 9.323 -2.158 1.00 33.45 47 GLN A CA 5
ATOM 7985 C C . GLN A 1 47 ? -3.583 10.302 -1.132 1.00 43.43 47 GLN A C 5
ATOM 7986 O O . GLN A 1 47 ? -2.918 11.235 -0.683 1.00 13.21 47 GLN A O 5
ATOM 8000 N N . THR A 1 48 ? -4.848 10.078 -0.767 1.00 74.13 48 THR A N 5
ATOM 8001 C CA . THR A 1 48 ? -5.528 10.902 0.248 1.00 14.15 48 THR A CA 5
ATOM 8002 C C . THR A 1 48 ? -5.099 10.501 1.673 1.00 5.03 48 THR A C 5
ATOM 8003 O O . THR A 1 48 ? -5.044 11.334 2.577 1.00 24.23 48 THR A O 5
ATOM 8014 N N . ASN A 1 49 ? -4.787 9.220 1.858 1.00 12.34 49 ASN A N 5
ATOM 8015 C CA . ASN A 1 49 ? -4.403 8.680 3.171 1.00 50.00 49 ASN A CA 5
ATOM 8016 C C . ASN A 1 49 ? -2.935 8.984 3.525 1.00 23.24 49 ASN A C 5
ATOM 8017 O O . ASN A 1 49 ? -2.587 9.115 4.696 1.00 42.23 49 ASN A O 5
ATOM 8028 N N . SER A 1 50 ? -2.083 9.092 2.507 1.00 52.00 50 SER A N 5
ATOM 8029 C CA . SER A 1 50 ? -0.644 9.364 2.701 1.00 43.32 50 SER A CA 5
ATOM 8030 C C . SER A 1 50 ? -0.377 10.622 3.563 1.00 42.24 50 SER A C 5
ATOM 8031 O O . SER A 1 50 ? 0.444 10.578 4.484 1.00 11.51 50 SER A O 5
ATOM 8039 N N . PRO A 1 51 ? -1.038 11.772 3.280 1.00 5.54 51 PRO A N 5
ATOM 8040 C CA . PRO A 1 51 ? -0.878 12.988 4.097 1.00 13.21 51 PRO A CA 5
ATOM 8041 C C . PRO A 1 51 ? -1.657 12.939 5.428 1.00 53.33 51 PRO A C 5
ATOM 8042 O O . PRO A 1 51 ? -1.691 13.922 6.172 1.00 52.44 51 PRO A O 5
ATOM 8053 N N . ILE A 1 52 ? -2.284 11.796 5.724 1.00 61.25 52 ILE A N 5
ATOM 8054 C CA . ILE A 1 52 ? -3.036 11.615 6.974 1.00 42.11 52 ILE A CA 5
ATOM 8055 C C . ILE A 1 52 ? -2.478 10.428 7.785 1.00 12.53 52 ILE A C 5
ATOM 8056 O O . ILE A 1 52 ? -2.871 9.278 7.581 1.00 55.44 52 ILE A O 5
ATOM 8072 N N . GLU A 1 53 ? -1.557 10.719 8.705 1.00 64.31 53 GLU A N 5
ATOM 8073 C CA . GLU A 1 53 ? -0.910 9.678 9.524 1.00 1.51 53 GLU A CA 5
ATOM 8074 C C . GLU A 1 53 ? -1.934 8.799 10.268 1.00 60.32 53 GLU A C 5
ATOM 8075 O O . GLU A 1 53 ? -1.725 7.601 10.450 1.00 70.32 53 GLU A O 5
ATOM 8087 N N . ALA A 1 54 ? -3.059 9.391 10.662 1.00 2.14 54 ALA A N 5
ATOM 8088 C CA . ALA A 1 54 ? -4.099 8.677 11.422 1.00 53.01 54 ALA A CA 5
ATOM 8089 C C . ALA A 1 54 ? -4.700 7.472 10.659 1.00 23.44 54 ALA A C 5
ATOM 8090 O O . ALA A 1 54 ? -5.561 6.768 11.189 1.00 51.23 54 ALA A O 5
ATOM 8097 N N . ARG A 1 55 ? -4.254 7.240 9.422 1.00 42.03 55 ARG A N 5
ATOM 8098 C CA . ARG A 1 55 ? -4.770 6.133 8.606 1.00 21.44 55 ARG A CA 5
ATOM 8099 C C . ARG A 1 55 ? -4.003 4.812 8.818 1.00 3.34 55 ARG A C 5
ATOM 8100 O O . ARG A 1 55 ? -4.577 3.733 8.645 1.00 32.42 55 ARG A O 5
ATOM 8121 N N . TYR A 1 56 ? -2.718 4.879 9.180 1.00 15.20 56 TYR A N 5
ATOM 8122 C CA . TYR A 1 56 ? -1.909 3.652 9.288 1.00 42.44 56 TYR A CA 5
ATOM 8123 C C . TYR A 1 56 ? -2.277 2.819 10.531 1.00 73.30 56 TYR A C 5
ATOM 8124 O O . TYR A 1 56 ? -2.944 3.297 11.452 1.00 15.42 56 TYR A O 5
ATOM 8142 N N . ALA A 1 57 ? -1.842 1.565 10.537 1.00 11.32 57 ALA A N 5
ATOM 8143 C CA . ALA A 1 57 ? -2.101 0.648 11.649 1.00 5.11 57 ALA A CA 5
ATOM 8144 C C . ALA A 1 57 ? -0.870 -0.238 11.918 1.00 50.40 57 ALA A C 5
ATOM 8145 O O . ALA A 1 57 ? -0.554 -1.125 11.125 1.00 12.42 57 ALA A O 5
ATOM 8152 N N . LYS A 1 58 ? -0.171 0.008 13.031 1.00 54.11 58 LYS A N 5
ATOM 8153 C CA . LYS A 1 58 ? 1.115 -0.660 13.308 1.00 30.11 58 LYS A CA 5
ATOM 8154 C C . LYS A 1 58 ? 0.950 -1.941 14.143 1.00 32.54 58 LYS A C 5
ATOM 8155 O O . LYS A 1 58 ? 0.241 -1.952 15.150 1.00 64.23 58 LYS A O 5
ATOM 8174 N N . GLU A 1 59 ? 1.625 -3.017 13.726 1.00 52.32 59 GLU A N 5
ATOM 8175 C CA . GLU A 1 59 ? 1.636 -4.272 14.490 1.00 61.15 59 GLU A CA 5
ATOM 8176 C C . GLU A 1 59 ? 2.864 -5.135 14.134 1.00 73.25 59 GLU A C 5
ATOM 8177 O O . GLU A 1 59 ? 3.403 -5.053 13.027 1.00 41.44 59 GLU A O 5
ATOM 8189 N N . VAL A 1 60 ? 3.316 -5.943 15.091 1.00 71.43 60 VAL A N 5
ATOM 8190 C CA . VAL A 1 60 ? 4.427 -6.876 14.874 1.00 10.43 60 VAL A CA 5
ATOM 8191 C C . VAL A 1 60 ? 3.963 -8.327 15.086 1.00 54.54 60 VAL A C 5
ATOM 8192 O O . VAL A 1 60 ? 3.594 -8.712 16.195 1.00 65.31 60 VAL A O 5
ATOM 8205 N N . ALA A 1 61 ? 3.990 -9.124 14.018 1.00 61.33 61 ALA A N 5
ATOM 8206 C CA . ALA A 1 61 ? 3.524 -10.518 14.069 1.00 14.33 61 ALA A CA 5
ATOM 8207 C C . ALA A 1 61 ? 4.246 -11.342 15.153 1.00 51.30 61 ALA A C 5
ATOM 8208 O O . ALA A 1 61 ? 5.371 -11.025 15.550 1.00 20.33 61 ALA A O 5
ATOM 8215 N N . LYS A 1 62 ? 3.593 -12.408 15.619 1.00 12.15 62 LYS A N 5
ATOM 8216 C CA . LYS A 1 62 ? 4.148 -13.267 16.677 1.00 21.40 62 LYS A CA 5
ATOM 8217 C C . LYS A 1 62 ? 5.440 -13.966 16.221 1.00 54.24 62 LYS A C 5
ATOM 8218 O O . LYS A 1 62 ? 6.277 -14.340 17.042 1.00 63.04 62 LYS A O 5
ATOM 8237 N N . ASN A 1 63 ? 5.609 -14.121 14.910 1.00 73.42 63 ASN A N 5
ATOM 8238 C CA . ASN A 1 63 ? 6.869 -14.630 14.349 1.00 14.11 63 ASN A CA 5
ATOM 8239 C C . ASN A 1 63 ? 7.934 -13.508 14.297 1.00 60.14 63 ASN A C 5
ATOM 8240 O O . ASN A 1 63 ? 8.972 -13.643 13.649 1.00 60.43 63 ASN A O 5
ATOM 8251 N N . ASP A 1 64 ? 7.653 -12.401 14.995 1.00 25.22 64 ASP A N 5
ATOM 8252 C CA . ASP A 1 64 ? 8.543 -11.233 15.051 1.00 33.23 64 ASP A CA 5
ATOM 8253 C C . ASP A 1 64 ? 8.730 -10.587 13.671 1.00 64.02 64 ASP A C 5
ATOM 8254 O O . ASP A 1 64 ? 9.832 -10.193 13.283 1.00 53.30 64 ASP A O 5
ATOM 8263 N N . LYS A 1 65 ? 7.621 -10.463 12.942 1.00 63.42 65 LYS A N 5
ATOM 8264 C CA . LYS A 1 65 ? 7.604 -9.764 11.657 1.00 72.30 65 LYS A CA 5
ATOM 8265 C C . LYS A 1 65 ? 6.929 -8.390 11.808 1.00 22.04 65 LYS A C 5
ATOM 8266 O O . LYS A 1 65 ? 5.702 -8.302 11.874 1.00 12.22 65 LYS A O 5
ATOM 8285 N N . PRO A 1 66 ? 7.717 -7.304 11.910 1.00 50.01 66 PRO A N 5
ATOM 8286 C CA . PRO A 1 66 ? 7.169 -5.943 12.001 1.00 53.03 66 PRO A CA 5
ATOM 8287 C C . PRO A 1 66 ? 6.576 -5.452 10.668 1.00 54.15 66 PRO A C 5
ATOM 8288 O O . PRO A 1 66 ? 7.262 -5.418 9.644 1.00 21.42 66 PRO A O 5
ATOM 8299 N N . TYR A 1 67 ? 5.294 -5.081 10.689 1.00 22.33 67 TYR A N 5
ATOM 8300 C CA . TYR A 1 67 ? 4.620 -4.545 9.500 1.00 21.13 67 TYR A CA 5
ATOM 8301 C C . TYR A 1 67 ? 3.535 -3.528 9.893 1.00 24.21 67 TYR A C 5
ATOM 8302 O O . TYR A 1 67 ? 3.380 -3.187 11.071 1.00 14.32 67 TYR A O 5
ATOM 8320 N N . PHE A 1 68 ? 2.814 -3.013 8.903 1.00 41.23 68 PHE A N 5
ATOM 8321 C CA . PHE A 1 68 ? 1.718 -2.075 9.157 1.00 34.22 68 PHE A CA 5
ATOM 8322 C C . PHE A 1 68 ? 0.678 -2.103 8.029 1.00 14.45 68 PHE A C 5
ATOM 8323 O O . PHE A 1 68 ? 1.005 -2.348 6.866 1.00 64.30 68 PHE A O 5
ATOM 8340 N N . ASN A 1 69 ? -0.578 -1.864 8.390 1.00 34.42 69 ASN A N 5
ATOM 8341 C CA . ASN A 1 69 ? -1.679 -1.835 7.424 1.00 21.12 69 ASN A CA 5
ATOM 8342 C C . ASN A 1 69 ? -2.182 -0.401 7.210 1.00 71.34 69 ASN A C 5
ATOM 8343 O O . ASN A 1 69 ? -2.013 0.460 8.072 1.00 54.33 69 ASN A O 5
ATOM 8354 N N . LEU A 1 70 ? -2.802 -0.149 6.062 1.00 63.42 70 LEU A N 5
ATOM 8355 C CA . LEU A 1 70 ? -3.327 1.180 5.740 1.00 64.44 70 LEU A CA 5
ATOM 8356 C C . LEU A 1 70 ? -4.861 1.169 5.671 1.00 32.23 70 LEU A C 5
ATOM 8357 O O . LEU A 1 70 ? -5.460 0.399 4.907 1.00 60.31 70 LEU A O 5
ATOM 8373 N N . LYS A 1 71 ? -5.487 2.032 6.472 1.00 42.01 71 LYS A N 5
ATOM 8374 C CA . LYS A 1 71 ? -6.948 2.148 6.512 1.00 13.24 71 LYS A CA 5
ATOM 8375 C C . LYS A 1 71 ? -7.446 3.312 5.639 1.00 61.35 71 LYS A C 5
ATOM 8376 O O . LYS A 1 71 ? -6.814 4.364 5.565 1.00 61.13 71 LYS A O 5
ATOM 8395 N N . ALA A 1 72 ? -8.582 3.107 4.979 1.00 64.42 72 ALA A N 5
ATOM 8396 C CA . ALA A 1 72 ? -9.226 4.154 4.176 1.00 0.12 72 ALA A CA 5
ATOM 8397 C C . ALA A 1 72 ? -10.206 4.987 5.024 1.00 32.23 72 ALA A C 5
ATOM 8398 O O . ALA A 1 72 ? -10.398 4.715 6.208 1.00 50.23 72 ALA A O 5
ATOM 8405 N N . ALA A 1 73 ? -10.822 6.000 4.410 1.00 42.31 73 ALA A N 5
ATOM 8406 C CA . ALA A 1 73 ? -11.760 6.894 5.114 1.00 40.03 73 ALA A CA 5
ATOM 8407 C C . ALA A 1 73 ? -12.879 6.125 5.849 1.00 12.33 73 ALA A C 5
ATOM 8408 O O . ALA A 1 73 ? -13.292 6.510 6.945 1.00 43.33 73 ALA A O 5
ATOM 8415 N N . ASN A 1 74 ? -13.368 5.038 5.244 1.00 62.41 74 ASN A N 5
ATOM 8416 C CA . ASN A 1 74 ? -14.427 4.213 5.854 1.00 14.11 74 ASN A CA 5
ATOM 8417 C C . ASN A 1 74 ? -13.825 3.143 6.793 1.00 20.41 74 ASN A C 5
ATOM 8418 O O . ASN A 1 74 ? -14.460 2.132 7.095 1.00 2.10 74 ASN A O 5
ATOM 8429 N N . HIS A 1 75 ? -12.571 3.362 7.213 1.00 34.54 75 HIS A N 5
ATOM 8430 C CA . HIS A 1 75 ? -11.915 2.540 8.253 1.00 3.54 75 HIS A CA 5
ATOM 8431 C C . HIS A 1 75 ? -11.501 1.148 7.721 1.00 54.31 75 HIS A C 5
ATOM 8432 O O . HIS A 1 75 ? -10.934 0.333 8.448 1.00 2.45 75 HIS A O 5
ATOM 8447 N N . GLN A 1 76 ? -11.754 0.899 6.442 1.00 12.30 76 GLN A N 5
ATOM 8448 C CA . GLN A 1 76 ? -11.476 -0.406 5.827 1.00 52.31 76 GLN A CA 5
ATOM 8449 C C . GLN A 1 76 ? -9.971 -0.602 5.547 1.00 63.13 76 GLN A C 5
ATOM 8450 O O . GLN A 1 76 ? -9.256 0.356 5.243 1.00 45.20 76 GLN A O 5
ATOM 8464 N N . ILE A 1 77 ? -9.497 -1.846 5.652 1.00 44.24 77 ILE A N 5
ATOM 8465 C CA . ILE A 1 77 ? -8.095 -2.173 5.356 1.00 51.31 77 ILE A CA 5
ATOM 8466 C C . ILE A 1 77 ? -7.870 -2.314 3.840 1.00 13.20 77 ILE A C 5
ATOM 8467 O O . ILE A 1 77 ? -8.180 -3.353 3.248 1.00 42.14 77 ILE A O 5
ATOM 8483 N N . ILE A 1 78 ? -7.346 -1.261 3.215 1.00 45.11 78 ILE A N 5
ATOM 8484 C CA . ILE A 1 78 ? -7.095 -1.262 1.764 1.00 64.11 78 ILE A CA 5
ATOM 8485 C C . ILE A 1 78 ? -5.652 -1.672 1.429 1.00 31.31 78 ILE A C 5
ATOM 8486 O O . ILE A 1 78 ? -5.399 -2.299 0.399 1.00 1.51 78 ILE A O 5
ATOM 8502 N N . GLY A 1 79 ? -4.709 -1.320 2.303 1.00 14.23 79 GLY A N 5
ATOM 8503 C CA . GLY A 1 79 ? -3.304 -1.615 2.043 1.00 62.43 79 GLY A CA 5
ATOM 8504 C C . GLY A 1 79 ? -2.636 -2.434 3.141 1.00 31.53 79 GLY A C 5
ATOM 8505 O O . GLY A 1 79 ? -2.999 -2.337 4.313 1.00 65.23 79 GLY A O 5
ATOM 8509 N N . THR A 1 80 ? -1.655 -3.244 2.758 1.00 11.44 80 THR A N 5
ATOM 8510 C CA . THR A 1 80 ? -0.875 -4.042 3.714 1.00 33.44 80 THR A CA 5
ATOM 8511 C C . THR A 1 80 ? 0.614 -3.999 3.361 1.00 43.04 80 THR A C 5
ATOM 8512 O O . THR A 1 80 ? 0.992 -4.174 2.201 1.00 63.02 80 THR A O 5
ATOM 8523 N N . SER A 1 81 ? 1.459 -3.750 4.353 1.00 13.35 81 SER A N 5
ATOM 8524 C CA . SER A 1 81 ? 2.909 -3.721 4.130 1.00 42.34 81 SER A CA 5
ATOM 8525 C C . SER A 1 81 ? 3.519 -5.130 4.182 1.00 53.03 81 SER A C 5
ATOM 8526 O O . SER A 1 81 ? 2.827 -6.117 4.461 1.00 33.41 81 SER A O 5
ATOM 8534 N N . GLN A 1 82 ? 4.816 -5.219 3.910 1.00 14.52 82 GLN A N 5
ATOM 8535 C CA . GLN A 1 82 ? 5.529 -6.499 3.930 1.00 41.13 82 GLN A CA 5
ATOM 8536 C C . GLN A 1 82 ? 6.216 -6.736 5.282 1.00 22.25 82 GLN A C 5
ATOM 8537 O O . GLN A 1 82 ? 6.202 -5.876 6.162 1.00 33.50 82 GLN A O 5
ATOM 8551 N N . MET A 1 83 ? 6.814 -7.911 5.438 1.00 32.55 83 MET A N 5
ATOM 8552 C CA . MET A 1 83 ? 7.532 -8.256 6.668 1.00 11.03 83 MET A CA 5
ATOM 8553 C C . MET A 1 83 ? 8.963 -7.679 6.670 1.00 73.31 83 MET A C 5
ATOM 8554 O O . MET A 1 83 ? 9.835 -8.141 5.928 1.00 42.34 83 MET A O 5
ATOM 8568 N N . TYR A 1 84 ? 9.188 -6.653 7.490 1.00 2.20 84 TYR A N 5
ATOM 8569 C CA . TYR A 1 84 ? 10.517 -6.040 7.627 1.00 62.50 84 TYR A CA 5
ATOM 8570 C C . TYR A 1 84 ? 11.415 -6.868 8.560 1.00 62.21 84 TYR A C 5
ATOM 8571 O O . TYR A 1 84 ? 10.929 -7.673 9.353 1.00 41.43 84 TYR A O 5
ATOM 8589 N N . SER A 1 85 ? 12.729 -6.666 8.467 1.00 21.33 85 SER A N 5
ATOM 8590 C CA . SER A 1 85 ? 13.688 -7.381 9.326 1.00 32.42 85 SER A CA 5
ATOM 8591 C C . SER A 1 85 ? 14.080 -6.557 10.560 1.00 3.11 85 SER A C 5
ATOM 8592 O O . SER A 1 85 ? 14.806 -7.038 11.433 1.00 61.23 85 SER A O 5
ATOM 8600 N N . SER A 1 86 ? 13.596 -5.317 10.632 1.00 74.34 86 SER A N 5
ATOM 8601 C CA . SER A 1 86 ? 13.865 -4.432 11.779 1.00 54.24 86 SER A CA 5
ATOM 8602 C C . SER A 1 86 ? 12.633 -3.583 12.120 1.00 15.30 86 SER A C 5
ATOM 8603 O O . SER A 1 86 ? 11.931 -3.105 11.227 1.00 14.01 86 SER A O 5
ATOM 8611 N N . THR A 1 87 ? 12.384 -3.381 13.414 1.00 52.42 87 THR A N 5
ATOM 8612 C CA . THR A 1 87 ? 11.208 -2.626 13.875 1.00 0.44 87 THR A CA 5
ATOM 8613 C C . THR A 1 87 ? 11.269 -1.156 13.437 1.00 70.34 87 THR A C 5
ATOM 8614 O O . THR A 1 87 ? 10.299 -0.611 12.902 1.00 24.31 87 THR A O 5
ATOM 8625 N N . ALA A 1 88 ? 12.424 -0.527 13.648 1.00 53.41 88 ALA A N 5
ATOM 8626 C CA . ALA A 1 88 ? 12.640 0.857 13.215 1.00 24.11 88 ALA A CA 5
ATOM 8627 C C . ALA A 1 88 ? 12.415 1.010 11.704 1.00 11.20 88 ALA A C 5
ATOM 8628 O O . ALA A 1 88 ? 11.846 2.000 11.249 1.00 31.14 88 ALA A O 5
ATOM 8635 N N . ALA A 1 89 ? 12.855 0.011 10.936 1.00 42.02 89 ALA A N 5
ATOM 8636 C CA . ALA A 1 89 ? 12.660 -0.002 9.479 1.00 43.35 89 ALA A CA 5
ATOM 8637 C C . ALA A 1 89 ? 11.170 -0.012 9.109 1.00 40.35 89 ALA A C 5
ATOM 8638 O O . ALA A 1 89 ? 10.768 0.541 8.086 1.00 11.44 89 ALA A O 5
ATOM 8645 N N . ARG A 1 90 ? 10.356 -0.643 9.952 1.00 32.23 90 ARG A N 5
ATOM 8646 C CA . ARG A 1 90 ? 8.903 -0.673 9.757 1.00 0.21 90 ARG A CA 5
ATOM 8647 C C . ARG A 1 90 ? 8.311 0.734 9.926 1.00 61.44 90 ARG A C 5
ATOM 8648 O O . ARG A 1 90 ? 7.589 1.230 9.056 1.00 2.24 90 ARG A O 5
ATOM 8669 N N . ASP A 1 91 ? 8.614 1.373 11.054 1.00 4.44 91 ASP A N 5
ATOM 8670 C CA . ASP A 1 91 ? 8.173 2.752 11.296 1.00 63.33 91 ASP A CA 5
ATOM 8671 C C . ASP A 1 91 ? 8.794 3.730 10.276 1.00 13.03 91 ASP A C 5
ATOM 8672 O O . ASP A 1 91 ? 8.197 4.758 9.944 1.00 22.44 91 ASP A O 5
ATOM 8681 N N . ASN A 1 92 ? 9.989 3.403 9.781 1.00 35.22 92 ASN A N 5
ATOM 8682 C CA . ASN A 1 92 ? 10.610 4.164 8.687 1.00 1.51 92 ASN A CA 5
ATOM 8683 C C . ASN A 1 92 ? 9.867 3.931 7.362 1.00 44.21 92 ASN A C 5
ATOM 8684 O O . ASN A 1 92 ? 9.775 4.832 6.528 1.00 70.22 92 ASN A O 5
ATOM 8695 N N . GLY A 1 93 ? 9.334 2.722 7.173 1.00 30.23 93 GLY A N 5
ATOM 8696 C CA . GLY A 1 93 ? 8.474 2.451 6.023 1.00 74.51 93 GLY A CA 5
ATOM 8697 C C . GLY A 1 93 ? 7.235 3.342 6.017 1.00 71.25 93 GLY A C 5
ATOM 8698 O O . GLY A 1 93 ? 6.789 3.811 4.968 1.00 51.31 93 GLY A O 5
ATOM 8702 N N . ILE A 1 94 ? 6.685 3.582 7.207 1.00 42.21 94 ILE A N 5
ATOM 8703 C CA . ILE A 1 94 ? 5.575 4.527 7.378 1.00 73.43 94 ILE A CA 5
ATOM 8704 C C . ILE A 1 94 ? 6.001 5.949 6.978 1.00 23.24 94 ILE A C 5
ATOM 8705 O O . ILE A 1 94 ? 5.278 6.661 6.280 1.00 42.24 94 ILE A O 5
ATOM 8721 N N . LYS A 1 95 ? 7.187 6.351 7.419 1.00 4.12 95 LYS A N 5
ATOM 8722 C CA . LYS A 1 95 ? 7.781 7.620 6.993 1.00 42.30 95 LYS A CA 5
ATOM 8723 C C . LYS A 1 95 ? 7.968 7.645 5.463 1.00 1.44 95 LYS A C 5
ATOM 8724 O O . LYS A 1 95 ? 7.764 8.670 4.808 1.00 32.44 95 LYS A O 5
ATOM 8743 N N . SER A 1 96 ? 8.326 6.496 4.901 1.00 24.02 96 SER A N 5
ATOM 8744 C CA . SER A 1 96 ? 8.512 6.358 3.452 1.00 51.31 96 SER A CA 5
ATOM 8745 C C . SER A 1 96 ? 7.190 6.558 2.690 1.00 21.22 96 SER A C 5
ATOM 8746 O O . SER A 1 96 ? 7.166 7.206 1.644 1.00 0.45 96 SER A O 5
ATOM 8754 N N . VAL A 1 97 ? 6.085 6.016 3.218 1.00 30.33 97 VAL A N 5
ATOM 8755 C CA . VAL A 1 97 ? 4.778 6.155 2.553 1.00 64.03 97 VAL A CA 5
ATOM 8756 C C . VAL A 1 97 ? 4.158 7.551 2.757 1.00 12.22 97 VAL A C 5
ATOM 8757 O O . VAL A 1 97 ? 3.455 8.047 1.880 1.00 52.01 97 VAL A O 5
ATOM 8770 N N . MET A 1 98 ? 4.412 8.195 3.894 1.00 22.21 98 MET A N 5
ATOM 8771 C CA . MET A 1 98 ? 3.921 9.565 4.099 1.00 1.25 98 MET A CA 5
ATOM 8772 C C . MET A 1 98 ? 4.681 10.562 3.199 1.00 14.42 98 MET A C 5
ATOM 8773 O O . MET A 1 98 ? 4.162 11.627 2.857 1.00 22.41 98 MET A O 5
ATOM 8787 N N . GLU A 1 99 ? 5.920 10.217 2.840 1.00 50.44 99 GLU A N 5
ATOM 8788 C CA . GLU A 1 99 ? 6.704 11.004 1.874 1.00 51.14 99 GLU A CA 5
ATOM 8789 C C . GLU A 1 99 ? 6.323 10.680 0.411 1.00 61.14 99 GLU A C 5
ATOM 8790 O O . GLU A 1 99 ? 5.915 11.562 -0.345 1.00 60.13 99 GLU A O 5
ATOM 8802 N N . ASN A 1 100 ? 6.443 9.407 0.027 1.00 35.55 100 ASN A N 5
ATOM 8803 C CA . ASN A 1 100 ? 6.298 8.993 -1.383 1.00 30.42 100 ASN A CA 5
ATOM 8804 C C . ASN A 1 100 ? 4.879 8.506 -1.732 1.00 3.21 100 ASN A C 5
ATOM 8805 O O . ASN A 1 100 ? 4.593 8.209 -2.889 1.00 44.52 100 ASN A O 5
ATOM 8816 N N . GLY A 1 101 ? 4.002 8.419 -0.736 1.00 64.10 101 GLY A N 5
ATOM 8817 C CA . GLY A 1 101 ? 2.656 7.891 -0.962 1.00 73.10 101 GLY A CA 5
ATOM 8818 C C . GLY A 1 101 ? 1.745 8.833 -1.743 1.00 12.32 101 GLY A C 5
ATOM 8819 O O . GLY A 1 101 ? 1.016 8.401 -2.632 1.00 12.42 101 GLY A O 5
ATOM 8823 N N . LYS A 1 102 ? 1.784 10.121 -1.411 1.00 74.11 102 LYS A N 5
ATOM 8824 C CA . LYS A 1 102 ? 0.928 11.130 -2.063 1.00 54.34 102 LYS A CA 5
ATOM 8825 C C . LYS A 1 102 ? 1.437 11.519 -3.469 1.00 24.32 102 LYS A C 5
ATOM 8826 O O . LYS A 1 102 ? 1.443 12.691 -3.846 1.00 41.42 102 LYS A O 5
ATOM 8845 N N . THR A 1 103 ? 1.837 10.515 -4.249 1.00 3.03 103 THR A N 5
ATOM 8846 C CA . THR A 1 103 ? 2.292 10.719 -5.633 1.00 31.31 103 THR A CA 5
ATOM 8847 C C . THR A 1 103 ? 1.175 10.423 -6.647 1.00 33.33 103 THR A C 5
ATOM 8848 O O . THR A 1 103 ? 0.462 9.425 -6.531 1.00 73.52 103 THR A O 5
ATOM 8859 N N . THR A 1 104 ? 1.029 11.281 -7.657 1.00 3.11 104 THR A N 5
ATOM 8860 C CA . THR A 1 104 ? 0.012 11.079 -8.706 1.00 30.41 104 THR A CA 5
ATOM 8861 C C . THR A 1 104 ? 0.533 10.171 -9.830 1.00 62.03 104 THR A C 5
ATOM 8862 O O . THR A 1 104 ? -0.153 9.932 -10.831 1.00 63.42 104 THR A O 5
ATOM 8873 N N . THR A 1 105 ? 1.747 9.654 -9.648 1.00 20.42 105 THR A N 5
ATOM 8874 C CA . THR A 1 105 ? 2.401 8.805 -10.652 1.00 23.13 105 THR A CA 5
ATOM 8875 C C . THR A 1 105 ? 1.923 7.348 -10.559 1.00 51.22 105 THR A C 5
ATOM 8876 O O . THR A 1 105 ? 2.380 6.583 -9.707 1.00 33.14 105 THR A O 5
ATOM 8887 N N . ILE A 1 106 ? 0.993 6.974 -11.434 1.00 4.22 106 ILE A N 5
ATOM 8888 C CA . ILE A 1 106 ? 0.429 5.618 -11.442 1.00 73.32 106 ILE A CA 5
ATOM 8889 C C . ILE A 1 106 ? 0.876 4.831 -12.687 1.00 55.43 106 ILE A C 5
ATOM 8890 O O . ILE A 1 106 ? 0.670 5.273 -13.818 1.00 71.23 106 ILE A O 5
ATOM 8906 N N . LYS A 1 107 ? 1.486 3.667 -12.476 1.00 32.55 107 LYS A N 5
ATOM 8907 C CA . LYS A 1 107 ? 1.934 2.806 -13.580 1.00 11.13 107 LYS A CA 5
ATOM 8908 C C . LYS A 1 107 ? 0.971 1.632 -13.805 1.00 2.22 107 LYS A C 5
ATOM 8909 O O . LYS A 1 107 ? 0.335 1.140 -12.867 1.00 15.20 107 LYS A O 5
ATOM 8928 N N . ASP A 1 108 ? 0.887 1.172 -15.052 1.00 35.22 108 ASP A N 5
ATOM 8929 C CA . ASP A 1 108 ? -0.003 0.065 -15.420 1.00 54.35 108 ASP A CA 5
ATOM 8930 C C . ASP A 1 108 ? 0.809 -1.182 -15.824 1.00 1.44 108 ASP A C 5
ATOM 8931 O O . ASP A 1 108 ? 1.515 -1.179 -16.837 1.00 34.32 108 ASP A O 5
ATOM 8940 N N . LEU A 1 109 ? 0.710 -2.244 -15.022 1.00 42.34 109 LEU A N 5
ATOM 8941 C CA . LEU A 1 109 ? 1.368 -3.522 -15.328 1.00 74.33 109 LEU A CA 5
ATOM 8942 C C . LEU A 1 109 ? 0.339 -4.602 -15.700 1.00 63.11 109 LEU A C 5
ATOM 8943 O O . LEU A 1 109 ? 0.673 -5.783 -15.798 1.00 32.03 109 LEU A O 5
ATOM 8959 N N . THR A 1 110 ? -0.911 -4.189 -15.916 1.00 32.35 110 THR A N 5
ATOM 8960 C CA . THR A 1 110 ? -1.984 -5.129 -16.280 1.00 34.12 110 THR A CA 5
ATOM 8961 C C . THR A 1 110 ? -2.112 -5.259 -17.801 1.00 40.44 110 THR A C 5
ATOM 8962 O O . THR A 1 110 ? -2.756 -6.178 -18.304 1.00 22.23 110 THR A O 5
ATOM 8973 N N . LEU A 1 111 ? -1.512 -4.316 -18.527 1.00 14.53 111 LEU A N 5
ATOM 8974 C CA . LEU A 1 111 ? -1.469 -4.366 -19.993 1.00 20.54 111 LEU A CA 5
ATOM 8975 C C . LEU A 1 111 ? -0.767 -5.638 -20.497 1.00 14.02 111 LEU A C 5
ATOM 8976 O O . LEU A 1 111 ? -1.348 -6.435 -21.239 1.00 61.34 111 LEU A O 5
ATOM 8992 N N . GLU A 1 112 ? 0.482 -5.823 -20.080 1.00 52.04 112 GLU A N 5
ATOM 8993 C CA . GLU A 1 112 ? 1.315 -6.932 -20.558 1.00 70.22 112 GLU A CA 5
ATOM 8994 C C . GLU A 1 112 ? 1.153 -8.191 -19.695 1.00 23.22 112 GLU A C 5
ATOM 8995 O O . GLU A 1 112 ? 1.332 -8.147 -18.475 1.00 34.23 112 GLU A O 5
ATOM 9007 N N . HIS A 1 113 ? 0.813 -9.315 -20.328 1.00 65.41 113 HIS A N 5
ATOM 9008 C CA . HIS A 1 113 ? 0.900 -10.618 -19.657 1.00 21.10 113 HIS A CA 5
ATOM 9009 C C . HIS A 1 113 ? 2.381 -10.971 -19.413 1.00 13.14 113 HIS A C 5
ATOM 9010 O O . HIS A 1 113 ? 2.953 -11.849 -20.065 1.00 23.44 113 HIS A O 5
ATOM 9025 N N . HIS A 1 114 ? 2.992 -10.245 -18.474 1.00 0.22 114 HIS A N 5
ATOM 9026 C CA . HIS A 1 114 ? 4.444 -10.291 -18.241 1.00 54.10 114 HIS A CA 5
ATOM 9027 C C . HIS A 1 114 ? 4.995 -11.720 -18.099 1.00 10.54 114 HIS A C 5
ATOM 9028 O O . HIS A 1 114 ? 4.895 -12.344 -17.041 1.00 53.13 114 HIS A O 5
ATOM 9043 N N . HIS A 1 115 ? 5.582 -12.225 -19.183 1.00 70.20 115 HIS A N 5
ATOM 9044 C CA . HIS A 1 115 ? 6.222 -13.542 -19.179 1.00 33.54 115 HIS A CA 5
ATOM 9045 C C . HIS A 1 115 ? 7.686 -13.422 -18.725 1.00 11.22 115 HIS A C 5
ATOM 9046 O O . HIS A 1 115 ? 8.572 -13.055 -19.501 1.00 15.33 115 HIS A O 5
ATOM 9061 N N . HIS A 1 116 ? 7.925 -13.701 -17.449 1.00 61.32 116 HIS A N 5
ATOM 9062 C CA . HIS A 1 116 ? 9.255 -13.555 -16.855 1.00 52.14 116 HIS A CA 5
ATOM 9063 C C . HIS A 1 116 ? 10.023 -14.885 -16.897 1.00 1.15 116 HIS A C 5
ATOM 9064 O O . HIS A 1 116 ? 9.923 -15.708 -15.983 1.00 42.50 116 HIS A O 5
ATOM 9079 N N . HIS A 1 117 ? 10.777 -15.092 -17.976 1.00 54.32 117 HIS A N 5
ATOM 9080 C CA . HIS A 1 117 ? 11.529 -16.336 -18.173 1.00 50.11 117 HIS A CA 5
ATOM 9081 C C . HIS A 1 117 ? 13.034 -16.070 -18.340 1.00 52.33 117 HIS A C 5
ATOM 9082 O O . HIS A 1 117 ? 13.443 -15.207 -19.121 1.00 71.13 117 HIS A O 5
ATOM 9097 N N . HIS A 1 118 ? 13.849 -16.827 -17.611 1.00 53.14 118 HIS A N 5
ATOM 9098 C CA . HIS A 1 118 ? 15.311 -16.731 -17.715 1.00 41.43 118 HIS A CA 5
ATOM 9099 C C . HIS A 1 118 ? 15.860 -17.659 -18.827 1.00 13.25 118 HIS A C 5
ATOM 9100 O O . HIS A 1 118 ? 16.043 -18.870 -18.566 1.00 38.11 118 HIS A O 5
ATOM 9116 N N . MET A 1 1 ? 14.325 11.713 -5.177 1.00 53.12 1 MET A N 6
ATOM 9117 C CA . MET A 1 1 ? 13.537 10.630 -5.832 1.00 2.14 1 MET A CA 6
ATOM 9118 C C . MET A 1 1 ? 12.056 10.707 -5.446 1.00 50.45 1 MET A C 6
ATOM 9119 O O . MET A 1 1 ? 11.664 11.497 -4.591 1.00 74.51 1 MET A O 6
ATOM 9135 N N . SER A 1 2 ? 11.236 9.888 -6.100 1.00 30.21 2 SER A N 6
ATOM 9136 C CA . SER A 1 2 ? 9.815 9.766 -5.747 1.00 23.32 2 SER A CA 6
ATOM 9137 C C . SER A 1 2 ? 9.281 8.383 -6.131 1.00 61.24 2 SER A C 6
ATOM 9138 O O . SER A 1 2 ? 9.846 7.701 -6.993 1.00 42.40 2 SER A O 6
ATOM 9146 N N . GLY A 1 3 ? 8.192 7.970 -5.491 1.00 1.04 3 GLY A N 6
ATOM 9147 C CA . GLY A 1 3 ? 7.647 6.632 -5.711 1.00 71.55 3 GLY A CA 6
ATOM 9148 C C . GLY A 1 3 ? 6.620 6.562 -6.834 1.00 20.45 3 GLY A C 6
ATOM 9149 O O . GLY A 1 3 ? 6.380 7.546 -7.540 1.00 10.14 3 GLY A O 6
ATOM 9153 N N . TRP A 1 4 ? 6.017 5.387 -6.999 1.00 64.20 4 TRP A N 6
ATOM 9154 C CA . TRP A 1 4 ? 4.986 5.169 -8.018 1.00 34.44 4 TRP A CA 6
ATOM 9155 C C . TRP A 1 4 ? 4.162 3.909 -7.714 1.00 52.32 4 TRP A C 6
ATOM 9156 O O . TRP A 1 4 ? 4.558 3.081 -6.888 1.00 42.32 4 TRP A O 6
ATOM 9177 N N . TYR A 1 5 ? 3.020 3.772 -8.387 1.00 64.22 5 TYR A N 6
ATOM 9178 C CA . TYR A 1 5 ? 2.157 2.592 -8.232 1.00 22.11 5 TYR A CA 6
ATOM 9179 C C . TYR A 1 5 ? 2.253 1.670 -9.459 1.00 3.00 5 TYR A C 6
ATOM 9180 O O . TYR A 1 5 ? 2.145 2.131 -10.592 1.00 2.22 5 TYR A O 6
ATOM 9198 N N . GLU A 1 6 ? 2.454 0.376 -9.232 1.00 62.41 6 GLU A N 6
ATOM 9199 C CA . GLU A 1 6 ? 2.413 -0.616 -10.319 1.00 24.02 6 GLU A CA 6
ATOM 9200 C C . GLU A 1 6 ? 1.183 -1.528 -10.185 1.00 42.32 6 GLU A C 6
ATOM 9201 O O . GLU A 1 6 ? 1.102 -2.361 -9.278 1.00 13.22 6 GLU A O 6
ATOM 9213 N N . LEU A 1 7 ? 0.226 -1.356 -11.094 1.00 22.45 7 LEU A N 6
ATOM 9214 C CA . LEU A 1 7 ? -1.019 -2.136 -11.081 1.00 13.31 7 LEU A CA 6
ATOM 9215 C C . LEU A 1 7 ? -0.932 -3.338 -12.033 1.00 74.14 7 LEU A C 6
ATOM 9216 O O . LEU A 1 7 ? -0.578 -3.189 -13.199 1.00 63.23 7 LEU A O 6
ATOM 9232 N N . SER A 1 8 ? -1.248 -4.532 -11.538 1.00 74.42 8 SER A N 6
ATOM 9233 C CA . SER A 1 8 ? -1.255 -5.738 -12.384 1.00 55.32 8 SER A CA 6
ATOM 9234 C C . SER A 1 8 ? -2.504 -6.600 -12.148 1.00 41.42 8 SER A C 6
ATOM 9235 O O . SER A 1 8 ? -3.115 -6.555 -11.077 1.00 44.31 8 SER A O 6
ATOM 9243 N N . LYS A 1 9 ? -2.877 -7.388 -13.164 1.00 15.11 9 LYS A N 6
ATOM 9244 C CA . LYS A 1 9 ? -4.044 -8.277 -13.086 1.00 53.52 9 LYS A CA 6
ATOM 9245 C C . LYS A 1 9 ? -3.634 -9.733 -12.789 1.00 35.44 9 LYS A C 6
ATOM 9246 O O . LYS A 1 9 ? -2.861 -10.341 -13.538 1.00 21.51 9 LYS A O 6
ATOM 9265 N N . SER A 1 10 ? -4.154 -10.288 -11.698 1.00 45.30 10 SER A N 6
ATOM 9266 C CA . SER A 1 10 ? -3.953 -11.707 -11.380 1.00 5.22 10 SER A CA 6
ATOM 9267 C C . SER A 1 10 ? -4.762 -12.601 -12.335 1.00 41.44 10 SER A C 6
ATOM 9268 O O . SER A 1 10 ? -5.650 -12.126 -13.044 1.00 11.20 10 SER A O 6
ATOM 9276 N N . SER A 1 11 ? -4.471 -13.899 -12.330 1.00 14.40 11 SER A N 6
ATOM 9277 C CA . SER A 1 11 ? -5.071 -14.849 -13.287 1.00 75.53 11 SER A CA 6
ATOM 9278 C C . SER A 1 11 ? -6.611 -14.891 -13.212 1.00 13.21 11 SER A C 6
ATOM 9279 O O . SER A 1 11 ? -7.268 -15.330 -14.154 1.00 0.31 11 SER A O 6
ATOM 9287 N N . ASN A 1 12 ? -7.183 -14.434 -12.102 1.00 40.40 12 ASN A N 6
ATOM 9288 C CA . ASN A 1 12 ? -8.645 -14.420 -11.923 1.00 32.20 12 ASN A CA 6
ATOM 9289 C C . ASN A 1 12 ? -9.250 -13.025 -12.177 1.00 23.43 12 ASN A C 6
ATOM 9290 O O . ASN A 1 12 ? -10.334 -12.707 -11.680 1.00 2.23 12 ASN A O 6
ATOM 9301 N N . ASP A 1 13 ? -8.541 -12.207 -12.959 1.00 50.41 13 ASP A N 6
ATOM 9302 C CA . ASP A 1 13 ? -8.996 -10.857 -13.335 1.00 44.35 13 ASP A CA 6
ATOM 9303 C C . ASP A 1 13 ? -9.003 -9.870 -12.152 1.00 22.31 13 ASP A C 6
ATOM 9304 O O . ASP A 1 13 ? -9.422 -8.722 -12.305 1.00 73.43 13 ASP A O 6
ATOM 9313 N N . GLN A 1 14 ? -8.528 -10.301 -10.984 1.00 65.24 14 GLN A N 6
ATOM 9314 C CA . GLN A 1 14 ? -8.463 -9.413 -9.819 1.00 30.34 14 GLN A CA 6
ATOM 9315 C C . GLN A 1 14 ? -7.235 -8.493 -9.897 1.00 12.34 14 GLN A C 6
ATOM 9316 O O . GLN A 1 14 ? -6.140 -8.923 -10.263 1.00 12.41 14 GLN A O 6
ATOM 9330 N N . PHE A 1 15 ? -7.433 -7.224 -9.555 1.00 43.03 15 PHE A N 6
ATOM 9331 C CA . PHE A 1 15 ? -6.376 -6.210 -9.664 1.00 41.00 15 PHE A CA 6
ATOM 9332 C C . PHE A 1 15 ? -5.742 -5.889 -8.306 1.00 12.23 15 PHE A C 6
ATOM 9333 O O . PHE A 1 15 ? -6.435 -5.788 -7.295 1.00 32.21 15 PHE A O 6
ATOM 9350 N N . LYS A 1 16 ? -4.427 -5.717 -8.294 1.00 14.23 16 LYS A N 6
ATOM 9351 C CA . LYS A 1 16 ? -3.720 -5.233 -7.100 1.00 24.21 16 LYS A CA 6
ATOM 9352 C C . LYS A 1 16 ? -2.549 -4.330 -7.510 1.00 42.43 16 LYS A C 6
ATOM 9353 O O . LYS A 1 16 ? -1.964 -4.506 -8.583 1.00 10.43 16 LYS A O 6
ATOM 9372 N N . PHE A 1 17 ? -2.224 -3.350 -6.675 1.00 23.42 17 PHE A N 6
ATOM 9373 C CA . PHE A 1 17 ? -1.143 -2.407 -6.983 1.00 71.34 17 PHE A CA 6
ATOM 9374 C C . PHE A 1 17 ? -0.096 -2.358 -5.864 1.00 40.45 17 PHE A C 6
ATOM 9375 O O . PHE A 1 17 ? -0.402 -2.605 -4.695 1.00 4.22 17 PHE A O 6
ATOM 9392 N N . VAL A 1 18 ? 1.142 -2.036 -6.240 1.00 11.31 18 VAL A N 6
ATOM 9393 C CA . VAL A 1 18 ? 2.251 -1.918 -5.287 1.00 2.21 18 VAL A CA 6
ATOM 9394 C C . VAL A 1 18 ? 2.860 -0.507 -5.323 1.00 43.43 18 VAL A C 6
ATOM 9395 O O . VAL A 1 18 ? 3.016 0.091 -6.391 1.00 10.23 18 VAL A O 6
ATOM 9408 N N . LEU A 1 19 ? 3.192 0.025 -4.151 1.00 53.24 19 LEU A N 6
ATOM 9409 C CA . LEU A 1 19 ? 3.760 1.372 -4.034 1.00 52.12 19 LEU A CA 6
ATOM 9410 C C . LEU A 1 19 ? 5.265 1.321 -3.733 1.00 73.22 19 LEU A C 6
ATOM 9411 O O . LEU A 1 19 ? 5.697 0.703 -2.760 1.00 54.31 19 LEU A O 6
ATOM 9427 N N . LYS A 1 20 ? 6.058 1.975 -4.578 1.00 54.53 20 LYS A N 6
ATOM 9428 C CA . LYS A 1 20 ? 7.516 2.029 -4.406 1.00 4.52 20 LYS A CA 6
ATOM 9429 C C . LYS A 1 20 ? 7.948 3.194 -3.496 1.00 44.41 20 LYS A C 6
ATOM 9430 O O . LYS A 1 20 ? 7.350 4.268 -3.514 1.00 75.33 20 LYS A O 6
ATOM 9449 N N . ALA A 1 21 ? 9.014 2.975 -2.722 1.00 44.12 21 ALA A N 6
ATOM 9450 C CA . ALA A 1 21 ? 9.574 4.004 -1.829 1.00 70.35 21 ALA A CA 6
ATOM 9451 C C . ALA A 1 21 ? 10.574 4.916 -2.559 1.00 34.02 21 ALA A C 6
ATOM 9452 O O . ALA A 1 21 ? 11.486 5.477 -1.949 1.00 33.52 21 ALA A O 6
ATOM 9459 N N . GLY A 1 22 ? 10.388 5.067 -3.863 1.00 41.44 22 GLY A N 6
ATOM 9460 C CA . GLY A 1 22 ? 11.289 5.887 -4.665 1.00 23.45 22 GLY A CA 6
ATOM 9461 C C . GLY A 1 22 ? 12.502 5.116 -5.171 1.00 34.40 22 GLY A C 6
ATOM 9462 O O . GLY A 1 22 ? 12.850 5.194 -6.350 1.00 64.05 22 GLY A O 6
ATOM 9466 N N . ASN A 1 23 ? 13.141 4.363 -4.280 1.00 64.04 23 ASN A N 6
ATOM 9467 C CA . ASN A 1 23 ? 14.336 3.584 -4.630 1.00 43.25 23 ASN A CA 6
ATOM 9468 C C . ASN A 1 23 ? 13.990 2.326 -5.449 1.00 42.11 23 ASN A C 6
ATOM 9469 O O . ASN A 1 23 ? 14.879 1.650 -5.976 1.00 3.41 23 ASN A O 6
ATOM 9480 N N . GLY A 1 24 ? 12.700 2.014 -5.549 1.00 23.41 24 GLY A N 6
ATOM 9481 C CA . GLY A 1 24 ? 12.260 0.849 -6.313 1.00 62.34 24 GLY A CA 6
ATOM 9482 C C . GLY A 1 24 ? 11.617 -0.243 -5.457 1.00 41.43 24 GLY A C 6
ATOM 9483 O O . GLY A 1 24 ? 10.905 -1.102 -5.977 1.00 13.23 24 GLY A O 6
ATOM 9487 N N . GLU A 1 25 ? 11.852 -0.211 -4.144 1.00 71.14 25 GLU A N 6
ATOM 9488 C CA . GLU A 1 25 ? 11.303 -1.231 -3.238 1.00 51.12 25 GLU A CA 6
ATOM 9489 C C . GLU A 1 25 ? 9.824 -0.960 -2.906 1.00 22.23 25 GLU A C 6
ATOM 9490 O O . GLU A 1 25 ? 9.391 0.191 -2.853 1.00 71.32 25 GLU A O 6
ATOM 9502 N N . VAL A 1 26 ? 9.061 -2.029 -2.681 1.00 24.03 26 VAL A N 6
ATOM 9503 C CA . VAL A 1 26 ? 7.625 -1.920 -2.392 1.00 44.41 26 VAL A CA 6
ATOM 9504 C C . VAL A 1 26 ? 7.351 -1.739 -0.891 1.00 62.30 26 VAL A C 6
ATOM 9505 O O . VAL A 1 26 ? 7.623 -2.627 -0.082 1.00 64.00 26 VAL A O 6
ATOM 9518 N N . ILE A 1 27 ? 6.797 -0.588 -0.526 1.00 65.21 27 ILE A N 6
ATOM 9519 C CA . ILE A 1 27 ? 6.417 -0.316 0.866 1.00 41.13 27 ILE A CA 6
ATOM 9520 C C . ILE A 1 27 ? 4.976 -0.768 1.167 1.00 3.35 27 ILE A C 6
ATOM 9521 O O . ILE A 1 27 ? 4.735 -1.466 2.151 1.00 1.03 27 ILE A O 6
ATOM 9537 N N . LEU A 1 28 ? 4.024 -0.387 0.310 1.00 41.24 28 LEU A N 6
ATOM 9538 C CA . LEU A 1 28 ? 2.607 -0.739 0.519 1.00 2.13 28 LEU A CA 6
ATOM 9539 C C . LEU A 1 28 ? 2.017 -1.481 -0.692 1.00 4.51 28 LEU A C 6
ATOM 9540 O O . LEU A 1 28 ? 2.068 -0.996 -1.820 1.00 53.34 28 LEU A O 6
ATOM 9556 N N . THR A 1 29 ? 1.449 -2.654 -0.431 1.00 24.10 29 THR A N 6
ATOM 9557 C CA . THR A 1 29 ? 0.731 -3.437 -1.448 1.00 12.23 29 THR A CA 6
ATOM 9558 C C . THR A 1 29 ? -0.721 -3.660 -1.010 1.00 53.43 29 THR A C 6
ATOM 9559 O O . THR A 1 29 ? -0.974 -4.119 0.105 1.00 74.34 29 THR A O 6
ATOM 9570 N N . SER A 1 30 ? -1.673 -3.327 -1.875 1.00 32.32 30 SER A N 6
ATOM 9571 C CA . SER A 1 30 ? -3.099 -3.468 -1.533 1.00 62.23 30 SER A CA 6
ATOM 9572 C C . SER A 1 30 ? -3.618 -4.885 -1.819 1.00 32.52 30 SER A C 6
ATOM 9573 O O . SER A 1 30 ? -2.888 -5.742 -2.321 1.00 5.30 30 SER A O 6
ATOM 9581 N N . GLU A 1 31 ? -4.886 -5.119 -1.494 1.00 34.35 31 GLU A N 6
ATOM 9582 C CA . GLU A 1 31 ? -5.519 -6.428 -1.694 1.00 44.31 31 GLU A CA 6
ATOM 9583 C C . GLU A 1 31 ? -6.131 -6.559 -3.099 1.00 44.41 31 GLU A C 6
ATOM 9584 O O . GLU A 1 31 ? -6.126 -5.613 -3.888 1.00 53.33 31 GLU A O 6
ATOM 9596 N N . LEU A 1 32 ? -6.655 -7.744 -3.405 1.00 21.33 32 LEU A N 6
ATOM 9597 C CA . LEU A 1 32 ? -7.237 -8.020 -4.725 1.00 43.14 32 LEU A CA 6
ATOM 9598 C C . LEU A 1 32 ? -8.623 -7.368 -4.903 1.00 74.54 32 LEU A C 6
ATOM 9599 O O . LEU A 1 32 ? -9.585 -7.726 -4.220 1.00 23.31 32 LEU A O 6
ATOM 9615 N N . TYR A 1 33 ? -8.712 -6.406 -5.819 1.00 64.32 33 TYR A N 6
ATOM 9616 C CA . TYR A 1 33 ? -9.992 -5.783 -6.193 1.00 73.42 33 TYR A CA 6
ATOM 9617 C C . TYR A 1 33 ? -10.634 -6.524 -7.379 1.00 74.03 33 TYR A C 6
ATOM 9618 O O . TYR A 1 33 ? -9.941 -7.160 -8.170 1.00 51.14 33 TYR A O 6
ATOM 9636 N N . THR A 1 34 ? -11.956 -6.432 -7.509 1.00 23.13 34 THR A N 6
ATOM 9637 C CA . THR A 1 34 ? -12.665 -7.069 -8.633 1.00 35.41 34 THR A CA 6
ATOM 9638 C C . THR A 1 34 ? -12.681 -6.169 -9.876 1.00 12.34 34 THR A C 6
ATOM 9639 O O . THR A 1 34 ? -12.752 -6.655 -11.005 1.00 74.44 34 THR A O 6
ATOM 9650 N N . GLY A 1 35 ? -12.620 -4.853 -9.662 1.00 43.11 35 GLY A N 6
ATOM 9651 C CA . GLY A 1 35 ? -12.607 -3.904 -10.774 1.00 71.12 35 GLY A CA 6
ATOM 9652 C C . GLY A 1 35 ? -11.384 -2.985 -10.769 1.00 23.13 35 GLY A C 6
ATOM 9653 O O . GLY A 1 35 ? -10.959 -2.511 -9.713 1.00 71.13 35 GLY A O 6
ATOM 9657 N N . LYS A 1 36 ? -10.821 -2.720 -11.954 1.00 73.02 36 LYS A N 6
ATOM 9658 C CA . LYS A 1 36 ? -9.645 -1.843 -12.077 1.00 32.33 36 LYS A CA 6
ATOM 9659 C C . LYS A 1 36 ? -9.949 -0.430 -11.559 1.00 72.51 36 LYS A C 6
ATOM 9660 O O . LYS A 1 36 ? -9.115 0.199 -10.901 1.00 10.21 36 LYS A O 6
ATOM 9679 N N . SER A 1 37 ? -11.152 0.061 -11.852 1.00 51.25 37 SER A N 6
ATOM 9680 C CA . SER A 1 37 ? -11.604 1.366 -11.346 1.00 51.40 37 SER A CA 6
ATOM 9681 C C . SER A 1 37 ? -11.579 1.404 -9.809 1.00 31.21 37 SER A C 6
ATOM 9682 O O . SER A 1 37 ? -11.190 2.408 -9.208 1.00 1.01 37 SER A O 6
ATOM 9690 N N . GLY A 1 38 ? -11.984 0.296 -9.182 1.00 20.42 38 GLY A N 6
ATOM 9691 C CA . GLY A 1 38 ? -11.952 0.198 -7.724 1.00 30.21 38 GLY A CA 6
ATOM 9692 C C . GLY A 1 38 ? -10.534 0.224 -7.163 1.00 14.52 38 GLY A C 6
ATOM 9693 O O . GLY A 1 38 ? -10.264 0.885 -6.159 1.00 44.30 38 GLY A O 6
ATOM 9697 N N . ALA A 1 39 ? -9.624 -0.497 -7.815 1.00 52.31 39 ALA A N 6
ATOM 9698 C CA . ALA A 1 39 ? -8.208 -0.493 -7.432 1.00 44.54 39 ALA A CA 6
ATOM 9699 C C . ALA A 1 39 ? -7.630 0.931 -7.448 1.00 3.54 39 ALA A C 6
ATOM 9700 O O . ALA A 1 39 ? -6.997 1.376 -6.487 1.00 64.41 39 ALA A O 6
ATOM 9707 N N . MET A 1 40 ? -7.864 1.654 -8.543 1.00 52.52 40 MET A N 6
ATOM 9708 C CA . MET A 1 40 ? -7.405 3.040 -8.652 1.00 25.00 40 MET A CA 6
ATOM 9709 C C . MET A 1 40 ? -8.103 3.931 -7.609 1.00 11.11 40 MET A C 6
ATOM 9710 O O . MET A 1 40 ? -7.481 4.814 -7.024 1.00 13.20 40 MET A O 6
ATOM 9724 N N . ASN A 1 41 ? -9.390 3.673 -7.358 1.00 51.34 41 ASN A N 6
ATOM 9725 C CA . ASN A 1 41 ? -10.119 4.353 -6.274 1.00 20.42 41 ASN A CA 6
ATOM 9726 C C . ASN A 1 41 ? -9.391 4.148 -4.934 1.00 15.53 41 ASN A C 6
ATOM 9727 O O . ASN A 1 41 ? -9.307 5.060 -4.105 1.00 42.30 41 ASN A O 6
ATOM 9738 N N . GLY A 1 42 ? -8.862 2.939 -4.737 1.00 35.54 42 GLY A N 6
ATOM 9739 C CA . GLY A 1 42 ? -8.010 2.668 -3.589 1.00 55.43 42 GLY A CA 6
ATOM 9740 C C . GLY A 1 42 ? -6.767 3.552 -3.574 1.00 12.03 42 GLY A C 6
ATOM 9741 O O . GLY A 1 42 ? -6.354 4.037 -2.521 1.00 24.23 42 GLY A O 6
ATOM 9745 N N . ILE A 1 43 ? -6.185 3.783 -4.754 1.00 32.20 43 ILE A N 6
ATOM 9746 C CA . ILE A 1 43 ? -5.015 4.662 -4.884 1.00 11.04 43 ILE A CA 6
ATOM 9747 C C . ILE A 1 43 ? -5.361 6.105 -4.483 1.00 42.31 43 ILE A C 6
ATOM 9748 O O . ILE A 1 43 ? -4.601 6.764 -3.770 1.00 45.53 43 ILE A O 6
ATOM 9764 N N . GLU A 1 44 ? -6.516 6.589 -4.941 1.00 63.33 44 GLU A N 6
ATOM 9765 C CA . GLU A 1 44 ? -7.006 7.918 -4.551 1.00 70.15 44 GLU A CA 6
ATOM 9766 C C . GLU A 1 44 ? -7.217 7.989 -3.029 1.00 3.21 44 GLU A C 6
ATOM 9767 O O . GLU A 1 44 ? -6.906 8.996 -2.389 1.00 3.13 44 GLU A O 6
ATOM 9779 N N . SER A 1 45 ? -7.728 6.901 -2.451 1.00 31.33 45 SER A N 6
ATOM 9780 C CA . SER A 1 45 ? -7.873 6.795 -0.991 1.00 64.44 45 SER A CA 6
ATOM 9781 C C . SER A 1 45 ? -6.503 6.861 -0.297 1.00 41.30 45 SER A C 6
ATOM 9782 O O . SER A 1 45 ? -6.366 7.453 0.776 1.00 61.35 45 SER A O 6
ATOM 9790 N N . VAL A 1 46 ? -5.491 6.252 -0.919 1.00 51.42 46 VAL A N 6
ATOM 9791 C CA . VAL A 1 46 ? -4.106 6.358 -0.436 1.00 12.44 46 VAL A CA 6
ATOM 9792 C C . VAL A 1 46 ? -3.614 7.813 -0.492 1.00 64.23 46 VAL A C 6
ATOM 9793 O O . VAL A 1 46 ? -2.969 8.294 0.435 1.00 52.44 46 VAL A O 6
ATOM 9806 N N . GLN A 1 47 ? -3.936 8.514 -1.580 1.00 63.42 47 GLN A N 6
ATOM 9807 C CA . GLN A 1 47 ? -3.593 9.938 -1.725 1.00 21.22 47 GLN A CA 6
ATOM 9808 C C . GLN A 1 47 ? -4.197 10.781 -0.588 1.00 11.03 47 GLN A C 6
ATOM 9809 O O . GLN A 1 47 ? -3.610 11.771 -0.148 1.00 22.13 47 GLN A O 6
ATOM 9823 N N . THR A 1 48 ? -5.384 10.391 -0.131 1.00 21.44 48 THR A N 6
ATOM 9824 C CA . THR A 1 48 ? -6.065 11.085 0.975 1.00 61.42 48 THR A CA 6
ATOM 9825 C C . THR A 1 48 ? -5.445 10.737 2.341 1.00 11.20 48 THR A C 6
ATOM 9826 O O . THR A 1 48 ? -5.189 11.618 3.162 1.00 22.35 48 THR A O 6
ATOM 9837 N N . ASN A 1 49 ? -5.212 9.446 2.572 1.00 71.23 49 ASN A N 6
ATOM 9838 C CA . ASN A 1 49 ? -4.749 8.949 3.878 1.00 24.04 49 ASN A CA 6
ATOM 9839 C C . ASN A 1 49 ? -3.228 9.105 4.085 1.00 24.50 49 ASN A C 6
ATOM 9840 O O . ASN A 1 49 ? -2.771 9.229 5.218 1.00 3.02 49 ASN A O 6
ATOM 9851 N N . SER A 1 50 ? -2.455 9.081 2.996 1.00 1.11 50 SER A N 6
ATOM 9852 C CA . SER A 1 50 ? -0.976 9.167 3.070 1.00 11.43 50 SER A CA 6
ATOM 9853 C C . SER A 1 50 ? -0.480 10.308 3.988 1.00 2.21 50 SER A C 6
ATOM 9854 O O . SER A 1 50 ? 0.375 10.080 4.844 1.00 22.13 50 SER A O 6
ATOM 9862 N N . PRO A 1 51 ? -0.989 11.557 3.835 1.00 33.11 51 PRO A N 6
ATOM 9863 C CA . PRO A 1 51 ? -0.574 12.677 4.696 1.00 61.15 51 PRO A CA 6
ATOM 9864 C C . PRO A 1 51 ? -1.289 12.708 6.064 1.00 22.11 51 PRO A C 6
ATOM 9865 O O . PRO A 1 51 ? -1.120 13.656 6.838 1.00 74.51 51 PRO A O 6
ATOM 9876 N N . ILE A 1 52 ? -2.073 11.674 6.368 1.00 41.51 52 ILE A N 6
ATOM 9877 C CA . ILE A 1 52 ? -2.851 11.624 7.617 1.00 1.11 52 ILE A CA 6
ATOM 9878 C C . ILE A 1 52 ? -2.487 10.399 8.474 1.00 53.01 52 ILE A C 6
ATOM 9879 O O . ILE A 1 52 ? -2.937 9.280 8.208 1.00 73.42 52 ILE A O 6
ATOM 9895 N N . GLU A 1 53 ? -1.688 10.618 9.518 1.00 61.13 53 GLU A N 6
ATOM 9896 C CA . GLU A 1 53 ? -1.280 9.534 10.422 1.00 1.32 53 GLU A CA 6
ATOM 9897 C C . GLU A 1 53 ? -2.485 8.920 11.155 1.00 34.54 53 GLU A C 6
ATOM 9898 O O . GLU A 1 53 ? -2.447 7.765 11.560 1.00 22.11 53 GLU A O 6
ATOM 9910 N N . ALA A 1 54 ? -3.566 9.686 11.301 1.00 72.21 54 ALA A N 6
ATOM 9911 C CA . ALA A 1 54 ? -4.781 9.191 11.971 1.00 74.22 54 ALA A CA 6
ATOM 9912 C C . ALA A 1 54 ? -5.382 7.946 11.280 1.00 13.52 54 ALA A C 6
ATOM 9913 O O . ALA A 1 54 ? -6.286 7.304 11.818 1.00 64.31 54 ALA A O 6
ATOM 9920 N N . ARG A 1 55 ? -4.884 7.612 10.086 1.00 13.44 55 ARG A N 6
ATOM 9921 C CA . ARG A 1 55 ? -5.326 6.410 9.359 1.00 45.55 55 ARG A CA 6
ATOM 9922 C C . ARG A 1 55 ? -4.274 5.288 9.457 1.00 61.13 55 ARG A C 6
ATOM 9923 O O . ARG A 1 55 ? -4.254 4.361 8.644 1.00 1.53 55 ARG A O 6
ATOM 9944 N N . TYR A 1 56 ? -3.419 5.379 10.475 1.00 72.05 56 TYR A N 6
ATOM 9945 C CA . TYR A 1 56 ? -2.297 4.449 10.654 1.00 12.34 56 TYR A CA 6
ATOM 9946 C C . TYR A 1 56 ? -2.748 3.033 11.050 1.00 24.31 56 TYR A C 6
ATOM 9947 O O . TYR A 1 56 ? -3.838 2.828 11.592 1.00 44.02 56 TYR A O 6
ATOM 9965 N N . ALA A 1 57 ? -1.880 2.064 10.777 1.00 65.25 57 ALA A N 6
ATOM 9966 C CA . ALA A 1 57 ? -1.990 0.726 11.356 1.00 31.41 57 ALA A CA 6
ATOM 9967 C C . ALA A 1 57 ? -0.592 0.170 11.660 1.00 74.22 57 ALA A C 6
ATOM 9968 O O . ALA A 1 57 ? 0.097 -0.326 10.771 1.00 64.23 57 ALA A O 6
ATOM 9975 N N . LYS A 1 58 ? -0.175 0.271 12.918 1.00 74.22 58 LYS A N 6
ATOM 9976 C CA . LYS A 1 58 ? 1.147 -0.200 13.351 1.00 65.43 58 LYS A CA 6
ATOM 9977 C C . LYS A 1 58 ? 0.997 -1.507 14.144 1.00 52.11 58 LYS A C 6
ATOM 9978 O O . LYS A 1 58 ? 0.417 -1.516 15.231 1.00 2.50 58 LYS A O 6
ATOM 9997 N N . GLU A 1 59 ? 1.500 -2.612 13.596 1.00 50.43 59 GLU A N 6
ATOM 9998 C CA . GLU A 1 59 ? 1.267 -3.934 14.191 1.00 21.10 59 GLU A CA 6
ATOM 9999 C C . GLU A 1 59 ? 2.554 -4.784 14.233 1.00 33.13 59 GLU A C 6
ATOM 10000 O O . GLU A 1 59 ? 3.600 -4.387 13.701 1.00 12.14 59 GLU A O 6
ATOM 10012 N N . VAL A 1 60 ? 2.477 -5.939 14.894 1.00 51.24 60 VAL A N 6
ATOM 10013 C CA . VAL A 1 60 ? 3.594 -6.886 14.962 1.00 15.11 60 VAL A CA 6
ATOM 10014 C C . VAL A 1 60 ? 3.115 -8.313 14.645 1.00 10.31 60 VAL A C 6
ATOM 10015 O O . VAL A 1 60 ? 2.081 -8.755 15.146 1.00 4.21 60 VAL A O 6
ATOM 10028 N N . ALA A 1 61 ? 3.864 -9.023 13.804 1.00 73.11 61 ALA A N 6
ATOM 10029 C CA . ALA A 1 61 ? 3.529 -10.407 13.447 1.00 51.23 61 ALA A CA 6
ATOM 10030 C C . ALA A 1 61 ? 3.784 -11.374 14.615 1.00 5.53 61 ALA A C 6
ATOM 10031 O O . ALA A 1 61 ? 4.576 -11.086 15.513 1.00 71.34 61 ALA A O 6
ATOM 10038 N N . LYS A 1 62 ? 3.130 -12.535 14.577 1.00 24.15 62 LYS A N 6
ATOM 10039 C CA . LYS A 1 62 ? 3.266 -13.550 15.634 1.00 1.33 62 LYS A CA 6
ATOM 10040 C C . LYS A 1 62 ? 4.711 -14.067 15.756 1.00 71.41 62 LYS A C 6
ATOM 10041 O O . LYS A 1 62 ? 5.085 -14.666 16.761 1.00 35.21 62 LYS A O 6
ATOM 10060 N N . ASN A 1 63 ? 5.520 -13.823 14.726 1.00 72.02 63 ASN A N 6
ATOM 10061 C CA . ASN A 1 63 ? 6.956 -14.131 14.770 1.00 41.04 63 ASN A CA 6
ATOM 10062 C C . ASN A 1 63 ? 7.755 -12.997 15.447 1.00 33.33 63 ASN A C 6
ATOM 10063 O O . ASN A 1 63 ? 8.982 -12.959 15.358 1.00 50.03 63 ASN A O 6
ATOM 10074 N N . ASP A 1 64 ? 7.047 -12.076 16.114 1.00 73.23 64 ASP A N 6
ATOM 10075 C CA . ASP A 1 64 ? 7.668 -10.910 16.763 1.00 62.25 64 ASP A CA 6
ATOM 10076 C C . ASP A 1 64 ? 8.302 -9.972 15.710 1.00 34.23 64 ASP A C 6
ATOM 10077 O O . ASP A 1 64 ? 9.148 -9.131 16.019 1.00 45.53 64 ASP A O 6
ATOM 10086 N N . LYS A 1 65 ? 7.855 -10.111 14.463 1.00 12.22 65 LYS A N 6
ATOM 10087 C CA . LYS A 1 65 ? 8.358 -9.300 13.347 1.00 32.13 65 LYS A CA 6
ATOM 10088 C C . LYS A 1 65 ? 7.384 -8.155 13.021 1.00 40.13 65 LYS A C 6
ATOM 10089 O O . LYS A 1 65 ? 6.271 -8.397 12.553 1.00 34.32 65 LYS A O 6
ATOM 10108 N N . PRO A 1 66 ? 7.782 -6.895 13.271 1.00 4.12 66 PRO A N 6
ATOM 10109 C CA . PRO A 1 66 ? 6.890 -5.737 13.103 1.00 42.34 66 PRO A CA 6
ATOM 10110 C C . PRO A 1 66 ? 6.605 -5.370 11.633 1.00 0.13 66 PRO A C 6
ATOM 10111 O O . PRO A 1 66 ? 7.442 -5.557 10.751 1.00 43.23 66 PRO A O 6
ATOM 10122 N N . TYR A 1 67 ? 5.405 -4.848 11.387 1.00 23.12 67 TYR A N 6
ATOM 10123 C CA . TYR A 1 67 ? 5.015 -4.346 10.064 1.00 61.23 67 TYR A CA 6
ATOM 10124 C C . TYR A 1 67 ? 3.815 -3.398 10.199 1.00 65.21 67 TYR A C 6
ATOM 10125 O O . TYR A 1 67 ? 3.332 -3.155 11.309 1.00 22.21 67 TYR A O 6
ATOM 10143 N N . PHE A 1 68 ? 3.330 -2.855 9.090 1.00 30.13 68 PHE A N 6
ATOM 10144 C CA . PHE A 1 68 ? 2.218 -1.904 9.149 1.00 64.24 68 PHE A CA 6
ATOM 10145 C C . PHE A 1 68 ? 1.269 -2.039 7.952 1.00 63.21 68 PHE A C 6
ATOM 10146 O O . PHE A 1 68 ? 1.569 -2.712 6.965 1.00 74.04 68 PHE A O 6
ATOM 10163 N N . ASN A 1 69 ? 0.115 -1.391 8.066 1.00 14.53 69 ASN A N 6
ATOM 10164 C CA . ASN A 1 69 ? -0.895 -1.381 7.004 1.00 13.44 69 ASN A CA 6
ATOM 10165 C C . ASN A 1 69 ? -1.482 0.025 6.823 1.00 60.43 69 ASN A C 6
ATOM 10166 O O . ASN A 1 69 ? -1.409 0.861 7.725 1.00 1.22 69 ASN A O 6
ATOM 10177 N N . LEU A 1 70 ? -2.059 0.278 5.655 1.00 53.20 70 LEU A N 6
ATOM 10178 C CA . LEU A 1 70 ? -2.777 1.527 5.395 1.00 71.35 70 LEU A CA 6
ATOM 10179 C C . LEU A 1 70 ? -4.273 1.240 5.216 1.00 1.03 70 LEU A C 6
ATOM 10180 O O . LEU A 1 70 ? -4.660 0.359 4.440 1.00 44.41 70 LEU A O 6
ATOM 10196 N N . LYS A 1 71 ? -5.107 1.977 5.944 1.00 74.32 71 LYS A N 6
ATOM 10197 C CA . LYS A 1 71 ? -6.551 1.735 5.951 1.00 53.02 71 LYS A CA 6
ATOM 10198 C C . LYS A 1 71 ? -7.345 2.932 5.414 1.00 71.42 71 LYS A C 6
ATOM 10199 O O . LYS A 1 71 ? -6.881 4.072 5.448 1.00 73.42 71 LYS A O 6
ATOM 10218 N N . ALA A 1 72 ? -8.542 2.653 4.907 1.00 45.25 72 ALA A N 6
ATOM 10219 C CA . ALA A 1 72 ? -9.496 3.703 4.540 1.00 42.15 72 ALA A CA 6
ATOM 10220 C C . ALA A 1 72 ? -10.413 4.032 5.728 1.00 65.42 72 ALA A C 6
ATOM 10221 O O . ALA A 1 72 ? -10.338 3.386 6.776 1.00 62.43 72 ALA A O 6
ATOM 10228 N N . ALA A 1 73 ? -11.289 5.024 5.560 1.00 53.34 73 ALA A N 6
ATOM 10229 C CA . ALA A 1 73 ? -12.179 5.475 6.643 1.00 24.33 73 ALA A CA 6
ATOM 10230 C C . ALA A 1 73 ? -12.945 4.317 7.312 1.00 55.50 73 ALA A C 6
ATOM 10231 O O . ALA A 1 73 ? -13.071 4.272 8.537 1.00 33.23 73 ALA A O 6
ATOM 10238 N N . ASN A 1 74 ? -13.438 3.368 6.513 1.00 20.21 74 ASN A N 6
ATOM 10239 C CA . ASN A 1 74 ? -14.203 2.227 7.044 1.00 2.02 74 ASN A CA 6
ATOM 10240 C C . ASN A 1 74 ? -13.274 1.096 7.546 1.00 3.13 74 ASN A C 6
ATOM 10241 O O . ASN A 1 74 ? -13.678 -0.059 7.636 1.00 14.23 74 ASN A O 6
ATOM 10252 N N . HIS A 1 75 ? -12.024 1.445 7.860 1.00 74.51 75 HIS A N 6
ATOM 10253 C CA . HIS A 1 75 ? -11.075 0.528 8.530 1.00 41.14 75 HIS A CA 6
ATOM 10254 C C . HIS A 1 75 ? -10.630 -0.632 7.624 1.00 22.11 75 HIS A C 6
ATOM 10255 O O . HIS A 1 75 ? -10.023 -1.598 8.089 1.00 53.41 75 HIS A O 6
ATOM 10270 N N . GLN A 1 76 ? -10.908 -0.518 6.332 1.00 24.32 76 GLN A N 6
ATOM 10271 C CA . GLN A 1 76 ? -10.554 -1.559 5.359 1.00 63.33 76 GLN A CA 6
ATOM 10272 C C . GLN A 1 76 ? -9.092 -1.434 4.908 1.00 42.13 76 GLN A C 6
ATOM 10273 O O . GLN A 1 76 ? -8.541 -0.331 4.849 1.00 54.31 76 GLN A O 6
ATOM 10287 N N . ILE A 1 77 ? -8.474 -2.562 4.579 1.00 55.05 77 ILE A N 6
ATOM 10288 C CA . ILE A 1 77 ? -7.069 -2.583 4.170 1.00 1.52 77 ILE A CA 6
ATOM 10289 C C . ILE A 1 77 ? -6.895 -2.132 2.710 1.00 12.55 77 ILE A C 6
ATOM 10290 O O . ILE A 1 77 ? -7.317 -2.820 1.780 1.00 73.02 77 ILE A O 6
ATOM 10306 N N . ILE A 1 78 ? -6.289 -0.962 2.520 1.00 11.02 78 ILE A N 6
ATOM 10307 C CA . ILE A 1 78 ? -5.953 -0.471 1.175 1.00 24.31 78 ILE A CA 6
ATOM 10308 C C . ILE A 1 78 ? -4.436 -0.518 0.937 1.00 65.25 78 ILE A C 6
ATOM 10309 O O . ILE A 1 78 ? -3.951 -0.187 -0.144 1.00 41.33 78 ILE A O 6
ATOM 10325 N N . GLY A 1 79 ? -3.691 -0.916 1.968 1.00 74.44 79 GLY A N 6
ATOM 10326 C CA . GLY A 1 79 ? -2.247 -1.089 1.841 1.00 55.11 79 GLY A CA 6
ATOM 10327 C C . GLY A 1 79 ? -1.664 -2.026 2.896 1.00 62.53 79 GLY A C 6
ATOM 10328 O O . GLY A 1 79 ? -2.084 -2.003 4.050 1.00 25.33 79 GLY A O 6
ATOM 10332 N N . THR A 1 80 ? -0.696 -2.848 2.501 1.00 72.50 80 THR A N 6
ATOM 10333 C CA . THR A 1 80 ? -0.017 -3.771 3.428 1.00 55.50 80 THR A CA 6
ATOM 10334 C C . THR A 1 80 ? 1.498 -3.763 3.193 1.00 11.35 80 THR A C 6
ATOM 10335 O O . THR A 1 80 ? 1.950 -3.848 2.052 1.00 44.34 80 THR A O 6
ATOM 10346 N N . SER A 1 81 ? 2.281 -3.660 4.264 1.00 3.32 81 SER A N 6
ATOM 10347 C CA . SER A 1 81 ? 3.748 -3.655 4.143 1.00 0.31 81 SER A CA 6
ATOM 10348 C C . SER A 1 81 ? 4.322 -5.071 4.220 1.00 30.23 81 SER A C 6
ATOM 10349 O O . SER A 1 81 ? 3.619 -6.028 4.552 1.00 53.34 81 SER A O 6
ATOM 10357 N N . GLN A 1 82 ? 5.608 -5.200 3.909 1.00 54.54 82 GLN A N 6
ATOM 10358 C CA . GLN A 1 82 ? 6.320 -6.468 4.084 1.00 41.41 82 GLN A CA 6
ATOM 10359 C C . GLN A 1 82 ? 6.622 -6.720 5.570 1.00 55.31 82 GLN A C 6
ATOM 10360 O O . GLN A 1 82 ? 6.639 -5.788 6.376 1.00 32.13 82 GLN A O 6
ATOM 10374 N N . MET A 1 83 ? 6.840 -7.981 5.928 1.00 35.44 83 MET A N 6
ATOM 10375 C CA . MET A 1 83 ? 7.240 -8.336 7.297 1.00 70.11 83 MET A CA 6
ATOM 10376 C C . MET A 1 83 ? 8.671 -7.850 7.600 1.00 72.23 83 MET A C 6
ATOM 10377 O O . MET A 1 83 ? 9.647 -8.405 7.094 1.00 63.32 83 MET A O 6
ATOM 10391 N N . TYR A 1 84 ? 8.788 -6.800 8.414 1.00 34.31 84 TYR A N 6
ATOM 10392 C CA . TYR A 1 84 ? 10.096 -6.218 8.744 1.00 33.22 84 TYR A CA 6
ATOM 10393 C C . TYR A 1 84 ? 10.789 -6.968 9.890 1.00 43.02 84 TYR A C 6
ATOM 10394 O O . TYR A 1 84 ? 10.170 -7.759 10.604 1.00 44.54 84 TYR A O 6
ATOM 10412 N N . SER A 1 85 ? 12.081 -6.703 10.056 1.00 52.21 85 SER A N 6
ATOM 10413 C CA . SER A 1 85 ? 12.875 -7.304 11.134 1.00 52.44 85 SER A CA 6
ATOM 10414 C C . SER A 1 85 ? 12.972 -6.360 12.343 1.00 12.33 85 SER A C 6
ATOM 10415 O O . SER A 1 85 ? 12.981 -6.805 13.494 1.00 14.34 85 SER A O 6
ATOM 10423 N N . SER A 1 86 ? 13.051 -5.057 12.075 1.00 40.13 86 SER A N 6
ATOM 10424 C CA . SER A 1 86 ? 13.169 -4.045 13.138 1.00 63.11 86 SER A CA 6
ATOM 10425 C C . SER A 1 86 ? 11.964 -3.098 13.152 1.00 23.03 86 SER A C 6
ATOM 10426 O O . SER A 1 86 ? 11.375 -2.805 12.109 1.00 33.22 86 SER A O 6
ATOM 10434 N N . THR A 1 87 ? 11.600 -2.615 14.341 1.00 64.51 87 THR A N 6
ATOM 10435 C CA . THR A 1 87 ? 10.516 -1.628 14.468 1.00 74.03 87 THR A CA 6
ATOM 10436 C C . THR A 1 87 ? 10.894 -0.320 13.766 1.00 52.33 87 THR A C 6
ATOM 10437 O O . THR A 1 87 ? 10.037 0.376 13.212 1.00 4.22 87 THR A O 6
ATOM 10448 N N . ALA A 1 88 ? 12.188 -0.001 13.794 1.00 41.24 88 ALA A N 6
ATOM 10449 C CA . ALA A 1 88 ? 12.722 1.178 13.106 1.00 0.21 88 ALA A CA 6
ATOM 10450 C C . ALA A 1 88 ? 12.419 1.133 11.601 1.00 23.13 88 ALA A C 6
ATOM 10451 O O . ALA A 1 88 ? 11.905 2.096 11.033 1.00 64.23 88 ALA A O 6
ATOM 10458 N N . ALA A 1 89 ? 12.724 0.000 10.960 1.00 4.05 89 ALA A N 6
ATOM 10459 C CA . ALA A 1 89 ? 12.453 -0.177 9.528 1.00 22.13 89 ALA A CA 6
ATOM 10460 C C . ALA A 1 89 ? 10.954 -0.038 9.220 1.00 70.21 89 ALA A C 6
ATOM 10461 O O . ALA A 1 89 ? 10.566 0.500 8.179 1.00 13.01 89 ALA A O 6
ATOM 10468 N N . ARG A 1 90 ? 10.116 -0.521 10.138 1.00 54.34 90 ARG A N 6
ATOM 10469 C CA . ARG A 1 90 ? 8.660 -0.387 10.013 1.00 51.44 90 ARG A CA 6
ATOM 10470 C C . ARG A 1 90 ? 8.236 1.093 9.946 1.00 41.03 90 ARG A C 6
ATOM 10471 O O . ARG A 1 90 ? 7.516 1.508 9.034 1.00 23.12 90 ARG A O 6
ATOM 10492 N N . ASP A 1 91 ? 8.688 1.889 10.916 1.00 74.02 91 ASP A N 6
ATOM 10493 C CA . ASP A 1 91 ? 8.337 3.315 10.962 1.00 60.13 91 ASP A CA 6
ATOM 10494 C C . ASP A 1 91 ? 9.029 4.089 9.823 1.00 21.43 91 ASP A C 6
ATOM 10495 O O . ASP A 1 91 ? 8.528 5.115 9.353 1.00 44.54 91 ASP A O 6
ATOM 10504 N N . ASN A 1 92 ? 10.192 3.599 9.387 1.00 5.33 92 ASN A N 6
ATOM 10505 C CA . ASN A 1 92 ? 10.844 4.115 8.177 1.00 25.11 92 ASN A CA 6
ATOM 10506 C C . ASN A 1 92 ? 9.925 3.946 6.958 1.00 73.20 92 ASN A C 6
ATOM 10507 O O . ASN A 1 92 ? 9.786 4.856 6.141 1.00 30.21 92 ASN A O 6
ATOM 10518 N N . GLY A 1 93 ? 9.297 2.773 6.851 1.00 21.33 93 GLY A N 6
ATOM 10519 C CA . GLY A 1 93 ? 8.317 2.533 5.797 1.00 2.10 93 GLY A CA 6
ATOM 10520 C C . GLY A 1 93 ? 7.152 3.518 5.849 1.00 3.25 93 GLY A C 6
ATOM 10521 O O . GLY A 1 93 ? 6.754 4.079 4.826 1.00 20.25 93 GLY A O 6
ATOM 10525 N N . ILE A 1 94 ? 6.616 3.738 7.051 1.00 51.24 94 ILE A N 6
ATOM 10526 C CA . ILE A 1 94 ? 5.555 4.733 7.260 1.00 44.33 94 ILE A CA 6
ATOM 10527 C C . ILE A 1 94 ? 5.996 6.127 6.775 1.00 11.33 94 ILE A C 6
ATOM 10528 O O . ILE A 1 94 ? 5.261 6.821 6.070 1.00 61.15 94 ILE A O 6
ATOM 10544 N N . LYS A 1 95 ? 7.207 6.532 7.147 1.00 13.11 95 LYS A N 6
ATOM 10545 C CA . LYS A 1 95 ? 7.773 7.794 6.664 1.00 12.02 95 LYS A CA 6
ATOM 10546 C C . LYS A 1 95 ? 7.983 7.762 5.137 1.00 35.11 95 LYS A C 6
ATOM 10547 O O . LYS A 1 95 ? 7.834 8.777 4.458 1.00 50.24 95 LYS A O 6
ATOM 10566 N N . SER A 1 96 ? 8.301 6.581 4.603 1.00 13.33 96 SER A N 6
ATOM 10567 C CA . SER A 1 96 ? 8.525 6.412 3.158 1.00 65.41 96 SER A CA 6
ATOM 10568 C C . SER A 1 96 ? 7.228 6.587 2.354 1.00 31.30 96 SER A C 6
ATOM 10569 O O . SER A 1 96 ? 7.250 7.122 1.245 1.00 15.24 96 SER A O 6
ATOM 10577 N N . VAL A 1 97 ? 6.097 6.134 2.905 1.00 30.12 97 VAL A N 6
ATOM 10578 C CA . VAL A 1 97 ? 4.799 6.309 2.233 1.00 21.24 97 VAL A CA 6
ATOM 10579 C C . VAL A 1 97 ? 4.267 7.747 2.391 1.00 15.02 97 VAL A C 6
ATOM 10580 O O . VAL A 1 97 ? 3.548 8.247 1.530 1.00 65.11 97 VAL A O 6
ATOM 10593 N N . MET A 1 98 ? 4.633 8.420 3.482 1.00 34.42 98 MET A N 6
ATOM 10594 C CA . MET A 1 98 ? 4.306 9.845 3.640 1.00 55.44 98 MET A CA 6
ATOM 10595 C C . MET A 1 98 ? 5.184 10.716 2.723 1.00 4.30 98 MET A C 6
ATOM 10596 O O . MET A 1 98 ? 4.793 11.814 2.332 1.00 14.05 98 MET A O 6
ATOM 10610 N N . GLU A 1 99 ? 6.379 10.225 2.402 1.00 73.33 99 GLU A N 6
ATOM 10611 C CA . GLU A 1 99 ? 7.283 10.907 1.462 1.00 4.23 99 GLU A CA 6
ATOM 10612 C C . GLU A 1 99 ? 6.902 10.641 -0.008 1.00 4.41 99 GLU A C 6
ATOM 10613 O O . GLU A 1 99 ? 6.629 11.569 -0.772 1.00 35.44 99 GLU A O 6
ATOM 10625 N N . ASN A 1 100 ? 6.873 9.365 -0.390 1.00 1.14 100 ASN A N 6
ATOM 10626 C CA . ASN A 1 100 ? 6.675 8.973 -1.796 1.00 22.43 100 ASN A CA 6
ATOM 10627 C C . ASN A 1 100 ? 5.207 8.657 -2.125 1.00 53.22 100 ASN A C 6
ATOM 10628 O O . ASN A 1 100 ? 4.794 8.770 -3.278 1.00 14.23 100 ASN A O 6
ATOM 10639 N N . GLY A 1 101 ? 4.428 8.275 -1.114 1.00 11.03 101 GLY A N 6
ATOM 10640 C CA . GLY A 1 101 ? 3.052 7.823 -1.340 1.00 0.55 101 GLY A CA 6
ATOM 10641 C C . GLY A 1 101 ? 2.169 8.840 -2.058 1.00 1.43 101 GLY A C 6
ATOM 10642 O O . GLY A 1 101 ? 1.340 8.470 -2.885 1.00 33.03 101 GLY A O 6
ATOM 10646 N N . LYS A 1 102 ? 2.358 10.121 -1.759 1.00 10.34 102 LYS A N 6
ATOM 10647 C CA . LYS A 1 102 ? 1.576 11.196 -2.390 1.00 14.02 102 LYS A CA 6
ATOM 10648 C C . LYS A 1 102 ? 2.075 11.513 -3.819 1.00 52.14 102 LYS A C 6
ATOM 10649 O O . LYS A 1 102 ? 2.168 12.675 -4.224 1.00 20.41 102 LYS A O 6
ATOM 10668 N N . THR A 1 103 ? 2.368 10.459 -4.585 1.00 20.50 103 THR A N 6
ATOM 10669 C CA . THR A 1 103 ? 2.813 10.585 -5.984 1.00 43.14 103 THR A CA 6
ATOM 10670 C C . THR A 1 103 ? 1.667 10.295 -6.962 1.00 55.41 103 THR A C 6
ATOM 10671 O O . THR A 1 103 ? 0.807 9.460 -6.695 1.00 64.20 103 THR A O 6
ATOM 10682 N N . THR A 1 104 ? 1.663 10.980 -8.099 1.00 55.44 104 THR A N 6
ATOM 10683 C CA . THR A 1 104 ? 0.628 10.775 -9.121 1.00 74.21 104 THR A CA 6
ATOM 10684 C C . THR A 1 104 ? 1.141 9.924 -10.290 1.00 72.35 104 THR A C 6
ATOM 10685 O O . THR A 1 104 ? 0.468 9.788 -11.312 1.00 24.13 104 THR A O 6
ATOM 10696 N N . THR A 1 105 ? 2.334 9.344 -10.134 1.00 62.14 105 THR A N 6
ATOM 10697 C CA . THR A 1 105 ? 2.897 8.445 -11.154 1.00 71.51 105 THR A CA 6
ATOM 10698 C C . THR A 1 105 ? 2.351 7.016 -10.995 1.00 73.33 105 THR A C 6
ATOM 10699 O O . THR A 1 105 ? 2.735 6.291 -10.074 1.00 41.23 105 THR A O 6
ATOM 10710 N N . ILE A 1 106 ? 1.451 6.615 -11.889 1.00 13.54 106 ILE A N 6
ATOM 10711 C CA . ILE A 1 106 ? 0.849 5.276 -11.837 1.00 20.43 106 ILE A CA 6
ATOM 10712 C C . ILE A 1 106 ? 1.130 4.484 -13.126 1.00 74.15 106 ILE A C 6
ATOM 10713 O O . ILE A 1 106 ? 0.722 4.886 -14.217 1.00 54.23 106 ILE A O 6
ATOM 10729 N N . LYS A 1 107 ? 1.844 3.370 -12.991 1.00 50.12 107 LYS A N 6
ATOM 10730 C CA . LYS A 1 107 ? 2.167 2.495 -14.127 1.00 14.34 107 LYS A CA 6
ATOM 10731 C C . LYS A 1 107 ? 1.191 1.304 -14.199 1.00 12.42 107 LYS A C 6
ATOM 10732 O O . LYS A 1 107 ? 1.159 0.462 -13.297 1.00 63.12 107 LYS A O 6
ATOM 10751 N N . ASP A 1 108 ? 0.390 1.234 -15.262 1.00 12.42 108 ASP A N 6
ATOM 10752 C CA . ASP A 1 108 ? -0.522 0.104 -15.460 1.00 15.11 108 ASP A CA 6
ATOM 10753 C C . ASP A 1 108 ? 0.163 -1.018 -16.258 1.00 54.23 108 ASP A C 6
ATOM 10754 O O . ASP A 1 108 ? 0.685 -0.795 -17.351 1.00 11.21 108 ASP A O 6
ATOM 10763 N N . LEU A 1 109 ? 0.155 -2.225 -15.702 1.00 40.41 109 LEU A N 6
ATOM 10764 C CA . LEU A 1 109 ? 0.772 -3.385 -16.354 1.00 42.03 109 LEU A CA 6
ATOM 10765 C C . LEU A 1 109 ? -0.286 -4.391 -16.840 1.00 0.23 109 LEU A C 6
ATOM 10766 O O . LEU A 1 109 ? 0.045 -5.509 -17.241 1.00 41.50 109 LEU A O 6
ATOM 10782 N N . THR A 1 110 ? -1.559 -3.992 -16.807 1.00 71.14 110 THR A N 6
ATOM 10783 C CA . THR A 1 110 ? -2.654 -4.873 -17.246 1.00 51.33 110 THR A CA 6
ATOM 10784 C C . THR A 1 110 ? -2.898 -4.726 -18.751 1.00 14.35 110 THR A C 6
ATOM 10785 O O . THR A 1 110 ? -3.194 -5.700 -19.447 1.00 71.13 110 THR A O 6
ATOM 10796 N N . LEU A 1 111 ? -2.772 -3.496 -19.235 1.00 52.14 111 LEU A N 6
ATOM 10797 C CA . LEU A 1 111 ? -2.910 -3.182 -20.658 1.00 12.35 111 LEU A CA 6
ATOM 10798 C C . LEU A 1 111 ? -1.549 -3.268 -21.372 1.00 53.11 111 LEU A C 6
ATOM 10799 O O . LEU A 1 111 ? -1.374 -4.036 -22.319 1.00 3.02 111 LEU A O 6
ATOM 10815 N N . GLU A 1 112 ? -0.586 -2.476 -20.895 1.00 43.04 112 GLU A N 6
ATOM 10816 C CA . GLU A 1 112 ? 0.754 -2.419 -21.496 1.00 13.11 112 GLU A CA 6
ATOM 10817 C C . GLU A 1 112 ? 1.798 -3.156 -20.648 1.00 42.31 112 GLU A C 6
ATOM 10818 O O . GLU A 1 112 ? 1.938 -2.913 -19.451 1.00 43.15 112 GLU A O 6
ATOM 10830 N N . HIS A 1 113 ? 2.541 -4.053 -21.288 1.00 2.52 113 HIS A N 6
ATOM 10831 C CA . HIS A 1 113 ? 3.615 -4.788 -20.620 1.00 1.33 113 HIS A CA 6
ATOM 10832 C C . HIS A 1 113 ? 4.955 -4.067 -20.836 1.00 51.21 113 HIS A C 6
ATOM 10833 O O . HIS A 1 113 ? 5.808 -4.519 -21.606 1.00 74.31 113 HIS A O 6
ATOM 10848 N N . HIS A 1 114 ? 5.114 -2.927 -20.165 1.00 61.41 114 HIS A N 6
ATOM 10849 C CA . HIS A 1 114 ? 6.270 -2.051 -20.377 1.00 54.20 114 HIS A CA 6
ATOM 10850 C C . HIS A 1 114 ? 7.569 -2.659 -19.814 1.00 54.23 114 HIS A C 6
ATOM 10851 O O . HIS A 1 114 ? 7.916 -2.452 -18.651 1.00 1.22 114 HIS A O 6
ATOM 10866 N N . HIS A 1 115 ? 8.280 -3.408 -20.654 1.00 53.42 115 HIS A N 6
ATOM 10867 C CA . HIS A 1 115 ? 9.549 -4.037 -20.268 1.00 52.01 115 HIS A CA 6
ATOM 10868 C C . HIS A 1 115 ? 10.741 -3.138 -20.645 1.00 23.02 115 HIS A C 6
ATOM 10869 O O . HIS A 1 115 ? 10.962 -2.840 -21.821 1.00 51.45 115 HIS A O 6
ATOM 10884 N N . HIS A 1 116 ? 11.514 -2.716 -19.642 1.00 3.12 116 HIS A N 6
ATOM 10885 C CA . HIS A 1 116 ? 12.586 -1.731 -19.850 1.00 72.24 116 HIS A CA 6
ATOM 10886 C C . HIS A 1 116 ? 13.986 -2.340 -19.675 1.00 33.31 116 HIS A C 6
ATOM 10887 O O . HIS A 1 116 ? 14.280 -2.987 -18.670 1.00 70.20 116 HIS A O 6
ATOM 10902 N N . HIS A 1 117 ? 14.846 -2.120 -20.667 1.00 41.33 117 HIS A N 6
ATOM 10903 C CA . HIS A 1 117 ? 16.248 -2.552 -20.595 1.00 30.43 117 HIS A CA 6
ATOM 10904 C C . HIS A 1 117 ? 17.086 -1.584 -19.748 1.00 74.22 117 HIS A C 6
ATOM 10905 O O . HIS A 1 117 ? 18.135 -1.952 -19.220 1.00 41.32 117 HIS A O 6
ATOM 10920 N N . HIS A 1 118 ? 16.618 -0.340 -19.636 1.00 51.20 118 HIS A N 6
ATOM 10921 C CA . HIS A 1 118 ? 17.251 0.660 -18.765 1.00 73.51 118 HIS A CA 6
ATOM 10922 C C . HIS A 1 118 ? 16.488 0.781 -17.428 1.00 40.24 118 HIS A C 6
ATOM 10923 O O . HIS A 1 118 ? 15.447 1.473 -17.387 1.00 37.31 118 HIS A O 6
ATOM 10939 N N . MET A 1 1 ? 7.827 12.151 -2.766 1.00 3.31 1 MET A N 7
ATOM 10940 C CA . MET A 1 1 ? 6.922 11.962 -3.934 1.00 20.31 1 MET A CA 7
ATOM 10941 C C . MET A 1 1 ? 7.644 11.250 -5.098 1.00 51.34 1 MET A C 7
ATOM 10942 O O . MET A 1 1 ? 7.027 10.909 -6.105 1.00 32.24 1 MET A O 7
ATOM 10958 N N . SER A 1 2 ? 8.951 11.010 -4.942 1.00 2.12 2 SER A N 7
ATOM 10959 C CA . SER A 1 2 ? 9.759 10.355 -5.990 1.00 64.44 2 SER A CA 7
ATOM 10960 C C . SER A 1 2 ? 9.341 8.894 -6.235 1.00 12.25 2 SER A C 7
ATOM 10961 O O . SER A 1 2 ? 9.683 8.308 -7.267 1.00 62.41 2 SER A O 7
ATOM 10969 N N . GLY A 1 3 ? 8.611 8.314 -5.285 1.00 75.13 3 GLY A N 7
ATOM 10970 C CA . GLY A 1 3 ? 8.128 6.944 -5.428 1.00 51.03 3 GLY A CA 7
ATOM 10971 C C . GLY A 1 3 ? 6.992 6.812 -6.435 1.00 51.45 3 GLY A C 7
ATOM 10972 O O . GLY A 1 3 ? 6.486 7.813 -6.946 1.00 11.41 3 GLY A O 7
ATOM 10976 N N . TRP A 1 4 ? 6.577 5.578 -6.714 1.00 1.22 4 TRP A N 7
ATOM 10977 C CA . TRP A 1 4 ? 5.538 5.328 -7.720 1.00 71.20 4 TRP A CA 7
ATOM 10978 C C . TRP A 1 4 ? 4.736 4.048 -7.428 1.00 22.23 4 TRP A C 7
ATOM 10979 O O . TRP A 1 4 ? 5.160 3.195 -6.642 1.00 0.43 4 TRP A O 7
ATOM 11000 N N . TYR A 1 5 ? 3.579 3.928 -8.080 1.00 34.21 5 TYR A N 7
ATOM 11001 C CA . TYR A 1 5 ? 2.719 2.744 -7.956 1.00 1.23 5 TYR A CA 7
ATOM 11002 C C . TYR A 1 5 ? 2.789 1.869 -9.215 1.00 11.31 5 TYR A C 7
ATOM 11003 O O . TYR A 1 5 ? 2.856 2.374 -10.333 1.00 55.44 5 TYR A O 7
ATOM 11021 N N . GLU A 1 6 ? 2.770 0.555 -9.026 1.00 43.00 6 GLU A N 7
ATOM 11022 C CA . GLU A 1 6 ? 2.690 -0.394 -10.144 1.00 11.44 6 GLU A CA 7
ATOM 11023 C C . GLU A 1 6 ? 1.507 -1.354 -9.955 1.00 3.33 6 GLU A C 7
ATOM 11024 O O . GLU A 1 6 ? 1.461 -2.118 -8.988 1.00 65.52 6 GLU A O 7
ATOM 11036 N N . LEU A 1 7 ? 0.543 -1.294 -10.871 1.00 14.51 7 LEU A N 7
ATOM 11037 C CA . LEU A 1 7 ? -0.660 -2.127 -10.785 1.00 54.23 7 LEU A CA 7
ATOM 11038 C C . LEU A 1 7 ? -0.484 -3.448 -11.549 1.00 30.42 7 LEU A C 7
ATOM 11039 O O . LEU A 1 7 ? -0.209 -3.450 -12.750 1.00 70.22 7 LEU A O 7
ATOM 11055 N N . SER A 1 8 ? -0.660 -4.566 -10.850 1.00 64.12 8 SER A N 7
ATOM 11056 C CA . SER A 1 8 ? -0.551 -5.898 -11.463 1.00 35.22 8 SER A CA 7
ATOM 11057 C C . SER A 1 8 ? -1.875 -6.668 -11.349 1.00 21.21 8 SER A C 7
ATOM 11058 O O . SER A 1 8 ? -2.714 -6.355 -10.506 1.00 65.10 8 SER A O 7
ATOM 11066 N N . LYS A 1 9 ? -2.068 -7.666 -12.211 1.00 22.24 9 LYS A N 7
ATOM 11067 C CA . LYS A 1 9 ? -3.332 -8.415 -12.251 1.00 63.33 9 LYS A CA 7
ATOM 11068 C C . LYS A 1 9 ? -3.119 -9.903 -11.928 1.00 53.11 9 LYS A C 7
ATOM 11069 O O . LYS A 1 9 ? -2.270 -10.567 -12.527 1.00 35.42 9 LYS A O 7
ATOM 11088 N N . SER A 1 10 ? -3.892 -10.417 -10.974 1.00 40.11 10 SER A N 7
ATOM 11089 C CA . SER A 1 10 ? -3.812 -11.832 -10.575 1.00 24.53 10 SER A CA 7
ATOM 11090 C C . SER A 1 10 ? -4.580 -12.737 -11.554 1.00 61.15 10 SER A C 7
ATOM 11091 O O . SER A 1 10 ? -5.222 -12.256 -12.490 1.00 73.31 10 SER A O 7
ATOM 11099 N N . SER A 1 11 ? -4.528 -14.049 -11.317 1.00 55.45 11 SER A N 7
ATOM 11100 C CA . SER A 1 11 ? -5.151 -15.040 -12.214 1.00 52.21 11 SER A CA 7
ATOM 11101 C C . SER A 1 11 ? -6.660 -14.805 -12.371 1.00 11.34 11 SER A C 7
ATOM 11102 O O . SER A 1 11 ? -7.229 -15.034 -13.439 1.00 22.21 11 SER A O 7
ATOM 11110 N N . ASN A 1 12 ? -7.305 -14.350 -11.302 1.00 71.24 12 ASN A N 7
ATOM 11111 C CA . ASN A 1 12 ? -8.755 -14.104 -11.309 1.00 62.21 12 ASN A CA 7
ATOM 11112 C C . ASN A 1 12 ? -9.104 -12.724 -11.898 1.00 63.54 12 ASN A C 7
ATOM 11113 O O . ASN A 1 12 ? -10.209 -12.220 -11.687 1.00 65.13 12 ASN A O 7
ATOM 11124 N N . ASP A 1 13 ? -8.162 -12.118 -12.631 1.00 41.11 13 ASP A N 7
ATOM 11125 C CA . ASP A 1 13 ? -8.332 -10.759 -13.170 1.00 63.01 13 ASP A CA 7
ATOM 11126 C C . ASP A 1 13 ? -8.544 -9.726 -12.047 1.00 75.51 13 ASP A C 7
ATOM 11127 O O . ASP A 1 13 ? -9.026 -8.620 -12.284 1.00 12.31 13 ASP A O 7
ATOM 11136 N N . GLN A 1 14 ? -8.155 -10.093 -10.827 1.00 0.34 14 GLN A N 7
ATOM 11137 C CA . GLN A 1 14 ? -8.226 -9.182 -9.679 1.00 71.34 14 GLN A CA 7
ATOM 11138 C C . GLN A 1 14 ? -6.981 -8.284 -9.623 1.00 71.21 14 GLN A C 7
ATOM 11139 O O . GLN A 1 14 ? -5.858 -8.747 -9.828 1.00 31.43 14 GLN A O 7
ATOM 11153 N N . PHE A 1 15 ? -7.188 -7.005 -9.338 1.00 51.12 15 PHE A N 7
ATOM 11154 C CA . PHE A 1 15 ? -6.126 -6.001 -9.450 1.00 33.14 15 PHE A CA 7
ATOM 11155 C C . PHE A 1 15 ? -5.445 -5.712 -8.100 1.00 50.04 15 PHE A C 7
ATOM 11156 O O . PHE A 1 15 ? -6.105 -5.544 -7.076 1.00 42.41 15 PHE A O 7
ATOM 11173 N N . LYS A 1 16 ? -4.115 -5.643 -8.123 1.00 54.01 16 LYS A N 7
ATOM 11174 C CA . LYS A 1 16 ? -3.312 -5.366 -6.926 1.00 45.50 16 LYS A CA 7
ATOM 11175 C C . LYS A 1 16 ? -2.128 -4.437 -7.262 1.00 64.42 16 LYS A C 7
ATOM 11176 O O . LYS A 1 16 ? -1.296 -4.756 -8.116 1.00 35.05 16 LYS A O 7
ATOM 11195 N N . PHE A 1 17 ? -2.050 -3.287 -6.596 1.00 31.31 17 PHE A N 7
ATOM 11196 C CA . PHE A 1 17 ? -0.964 -2.331 -6.845 1.00 43.22 17 PHE A CA 7
ATOM 11197 C C . PHE A 1 17 ? 0.062 -2.318 -5.701 1.00 20.22 17 PHE A C 7
ATOM 11198 O O . PHE A 1 17 ? -0.271 -2.565 -4.539 1.00 75.44 17 PHE A O 7
ATOM 11215 N N . VAL A 1 18 ? 1.319 -2.047 -6.052 1.00 53.11 18 VAL A N 7
ATOM 11216 C CA . VAL A 1 18 ? 2.409 -1.961 -5.073 1.00 41.11 18 VAL A CA 7
ATOM 11217 C C . VAL A 1 18 ? 3.090 -0.584 -5.120 1.00 24.24 18 VAL A C 7
ATOM 11218 O O . VAL A 1 18 ? 3.263 -0.001 -6.192 1.00 50.51 18 VAL A O 7
ATOM 11231 N N . LEU A 1 19 ? 3.468 -0.071 -3.952 1.00 34.35 19 LEU A N 7
ATOM 11232 C CA . LEU A 1 19 ? 4.115 1.244 -3.850 1.00 20.14 19 LEU A CA 7
ATOM 11233 C C . LEU A 1 19 ? 5.623 1.113 -3.580 1.00 53.41 19 LEU A C 7
ATOM 11234 O O . LEU A 1 19 ? 6.040 0.574 -2.552 1.00 32.40 19 LEU A O 7
ATOM 11250 N N . LYS A 1 20 ? 6.436 1.610 -4.514 1.00 24.31 20 LYS A N 7
ATOM 11251 C CA . LYS A 1 20 ? 7.897 1.619 -4.354 1.00 60.50 20 LYS A CA 7
ATOM 11252 C C . LYS A 1 20 ? 8.385 2.971 -3.804 1.00 20.33 20 LYS A C 7
ATOM 11253 O O . LYS A 1 20 ? 8.004 4.029 -4.302 1.00 11.33 20 LYS A O 7
ATOM 11272 N N . ALA A 1 21 ? 9.259 2.922 -2.801 1.00 22.23 21 ALA A N 7
ATOM 11273 C CA . ALA A 1 21 ? 9.726 4.129 -2.095 1.00 21.22 21 ALA A CA 7
ATOM 11274 C C . ALA A 1 21 ? 10.815 4.902 -2.866 1.00 40.30 21 ALA A C 7
ATOM 11275 O O . ALA A 1 21 ? 11.731 5.471 -2.266 1.00 24.15 21 ALA A O 7
ATOM 11282 N N . GLY A 1 22 ? 10.704 4.936 -4.187 1.00 42.40 22 GLY A N 7
ATOM 11283 C CA . GLY A 1 22 ? 11.658 5.680 -5.009 1.00 72.13 22 GLY A CA 7
ATOM 11284 C C . GLY A 1 22 ? 12.913 4.885 -5.363 1.00 65.24 22 GLY A C 7
ATOM 11285 O O . GLY A 1 22 ? 13.338 4.860 -6.519 1.00 53.15 22 GLY A O 7
ATOM 11289 N N . ASN A 1 23 ? 13.500 4.223 -4.369 1.00 3.54 23 ASN A N 7
ATOM 11290 C CA . ASN A 1 23 ? 14.723 3.429 -4.567 1.00 32.24 23 ASN A CA 7
ATOM 11291 C C . ASN A 1 23 ? 14.433 2.101 -5.293 1.00 33.23 23 ASN A C 7
ATOM 11292 O O . ASN A 1 23 ? 15.352 1.359 -5.642 1.00 12.15 23 ASN A O 7
ATOM 11303 N N . GLY A 1 24 ? 13.153 1.807 -5.511 1.00 70.10 24 GLY A N 7
ATOM 11304 C CA . GLY A 1 24 ? 12.759 0.556 -6.157 1.00 23.34 24 GLY A CA 7
ATOM 11305 C C . GLY A 1 24 ? 12.218 -0.474 -5.169 1.00 24.10 24 GLY A C 7
ATOM 11306 O O . GLY A 1 24 ? 11.583 -1.452 -5.561 1.00 5.12 24 GLY A O 7
ATOM 11310 N N . GLU A 1 25 ? 12.464 -0.244 -3.882 1.00 12.30 25 GLU A N 7
ATOM 11311 C CA . GLU A 1 25 ? 11.994 -1.144 -2.825 1.00 30.20 25 GLU A CA 7
ATOM 11312 C C . GLU A 1 25 ? 10.504 -0.916 -2.513 1.00 33.10 25 GLU A C 7
ATOM 11313 O O . GLU A 1 25 ? 10.065 0.216 -2.301 1.00 71.12 25 GLU A O 7
ATOM 11325 N N . VAL A 1 26 ? 9.730 -2.002 -2.501 1.00 70.04 26 VAL A N 7
ATOM 11326 C CA . VAL A 1 26 ? 8.283 -1.931 -2.254 1.00 42.13 26 VAL A CA 7
ATOM 11327 C C . VAL A 1 26 ? 7.961 -1.832 -0.753 1.00 64.32 26 VAL A C 7
ATOM 11328 O O . VAL A 1 26 ? 8.325 -2.707 0.032 1.00 53.41 26 VAL A O 7
ATOM 11341 N N . ILE A 1 27 ? 7.269 -0.763 -0.359 1.00 61.35 27 ILE A N 7
ATOM 11342 C CA . ILE A 1 27 ? 6.868 -0.586 1.040 1.00 43.33 27 ILE A CA 7
ATOM 11343 C C . ILE A 1 27 ? 5.435 -1.093 1.296 1.00 61.43 27 ILE A C 7
ATOM 11344 O O . ILE A 1 27 ? 5.164 -1.689 2.338 1.00 3.12 27 ILE A O 7
ATOM 11360 N N . LEU A 1 28 ? 4.532 -0.888 0.328 1.00 21.23 28 LEU A N 7
ATOM 11361 C CA . LEU A 1 28 ? 3.110 -1.272 0.476 1.00 32.45 28 LEU A CA 7
ATOM 11362 C C . LEU A 1 28 ? 2.650 -2.215 -0.647 1.00 13.10 28 LEU A C 7
ATOM 11363 O O . LEU A 1 28 ? 2.959 -2.004 -1.820 1.00 64.13 28 LEU A O 7
ATOM 11379 N N . THR A 1 29 ? 1.897 -3.246 -0.267 1.00 43.10 29 THR A N 7
ATOM 11380 C CA . THR A 1 29 ? 1.287 -4.184 -1.222 1.00 20.22 29 THR A CA 7
ATOM 11381 C C . THR A 1 29 ? -0.219 -4.319 -0.951 1.00 44.44 29 THR A C 7
ATOM 11382 O O . THR A 1 29 ? -0.624 -4.804 0.106 1.00 3.14 29 THR A O 7
ATOM 11393 N N . SER A 1 30 ? -1.050 -3.883 -1.894 1.00 42.24 30 SER A N 7
ATOM 11394 C CA . SER A 1 30 ? -2.512 -3.933 -1.715 1.00 75.40 30 SER A CA 7
ATOM 11395 C C . SER A 1 30 ? -3.092 -5.318 -2.037 1.00 32.34 30 SER A C 7
ATOM 11396 O O . SER A 1 30 ? -2.444 -6.151 -2.678 1.00 72.13 30 SER A O 7
ATOM 11404 N N . GLU A 1 31 ? -4.322 -5.558 -1.580 1.00 72.42 31 GLU A N 7
ATOM 11405 C CA . GLU A 1 31 ? -5.010 -6.832 -1.823 1.00 51.03 31 GLU A CA 7
ATOM 11406 C C . GLU A 1 31 ? -5.693 -6.872 -3.198 1.00 23.34 31 GLU A C 7
ATOM 11407 O O . GLU A 1 31 ? -5.573 -5.944 -4.000 1.00 51.45 31 GLU A O 7
ATOM 11419 N N . LEU A 1 32 ? -6.417 -7.959 -3.458 1.00 51.34 32 LEU A N 7
ATOM 11420 C CA . LEU A 1 32 ? -7.029 -8.192 -4.769 1.00 52.21 32 LEU A CA 7
ATOM 11421 C C . LEU A 1 32 ? -8.368 -7.454 -4.933 1.00 31.20 32 LEU A C 7
ATOM 11422 O O . LEU A 1 32 ? -9.416 -7.924 -4.484 1.00 4.24 32 LEU A O 7
ATOM 11438 N N . TYR A 1 33 ? -8.319 -6.292 -5.580 1.00 4.23 33 TYR A N 7
ATOM 11439 C CA . TYR A 1 33 ? -9.530 -5.534 -5.913 1.00 5.24 33 TYR A CA 7
ATOM 11440 C C . TYR A 1 33 ? -10.318 -6.209 -7.045 1.00 73.41 33 TYR A C 7
ATOM 11441 O O . TYR A 1 33 ? -9.743 -6.685 -8.024 1.00 52.25 33 TYR A O 7
ATOM 11459 N N . THR A 1 34 ? -11.642 -6.227 -6.916 1.00 23.45 34 THR A N 7
ATOM 11460 C CA . THR A 1 34 ? -12.523 -6.806 -7.943 1.00 22.01 34 THR A CA 7
ATOM 11461 C C . THR A 1 34 ? -12.890 -5.779 -9.030 1.00 75.04 34 THR A C 7
ATOM 11462 O O . THR A 1 34 ? -13.826 -5.986 -9.807 1.00 45.42 34 THR A O 7
ATOM 11473 N N . GLY A 1 35 ? -12.134 -4.682 -9.091 1.00 63.42 35 GLY A N 7
ATOM 11474 C CA . GLY A 1 35 ? -12.373 -3.641 -10.086 1.00 52.11 35 GLY A CA 7
ATOM 11475 C C . GLY A 1 35 ? -11.135 -2.786 -10.352 1.00 62.35 35 GLY A C 7
ATOM 11476 O O . GLY A 1 35 ? -10.498 -2.300 -9.417 1.00 2.14 35 GLY A O 7
ATOM 11480 N N . LYS A 1 36 ? -10.802 -2.599 -11.628 1.00 4.02 36 LYS A N 7
ATOM 11481 C CA . LYS A 1 36 ? -9.619 -1.826 -12.036 1.00 15.33 36 LYS A CA 7
ATOM 11482 C C . LYS A 1 36 ? -9.688 -0.374 -11.534 1.00 21.24 36 LYS A C 7
ATOM 11483 O O . LYS A 1 36 ? -8.784 0.100 -10.832 1.00 54.34 36 LYS A O 7
ATOM 11502 N N . SER A 1 37 ? -10.764 0.329 -11.887 1.00 72.44 37 SER A N 7
ATOM 11503 C CA . SER A 1 37 ? -10.995 1.690 -11.380 1.00 54.13 37 SER A CA 7
ATOM 11504 C C . SER A 1 37 ? -11.100 1.687 -9.847 1.00 14.12 37 SER A C 7
ATOM 11505 O O . SER A 1 37 ? -10.753 2.665 -9.191 1.00 63.40 37 SER A O 7
ATOM 11513 N N . GLY A 1 38 ? -11.574 0.569 -9.289 1.00 21.12 38 GLY A N 7
ATOM 11514 C CA . GLY A 1 38 ? -11.650 0.414 -7.839 1.00 0.20 38 GLY A CA 7
ATOM 11515 C C . GLY A 1 38 ? -10.274 0.393 -7.175 1.00 0.41 38 GLY A C 7
ATOM 11516 O O . GLY A 1 38 ? -10.085 0.952 -6.093 1.00 62.40 38 GLY A O 7
ATOM 11520 N N . ALA A 1 39 ? -9.309 -0.257 -7.825 1.00 42.30 39 ALA A N 7
ATOM 11521 C CA . ALA A 1 39 ? -7.922 -0.272 -7.345 1.00 4.21 39 ALA A CA 7
ATOM 11522 C C . ALA A 1 39 ? -7.326 1.142 -7.353 1.00 53.21 39 ALA A C 7
ATOM 11523 O O . ALA A 1 39 ? -6.736 1.593 -6.368 1.00 74.01 39 ALA A O 7
ATOM 11530 N N . MET A 1 40 ? -7.499 1.844 -8.470 1.00 52.22 40 MET A N 7
ATOM 11531 C CA . MET A 1 40 ? -7.066 3.240 -8.576 1.00 63.54 40 MET A CA 7
ATOM 11532 C C . MET A 1 40 ? -7.772 4.107 -7.518 1.00 54.31 40 MET A C 7
ATOM 11533 O O . MET A 1 40 ? -7.156 4.980 -6.902 1.00 0.42 40 MET A O 7
ATOM 11547 N N . ASN A 1 41 ? -9.063 3.845 -7.306 1.00 2.44 41 ASN A N 7
ATOM 11548 C CA . ASN A 1 41 ? -9.823 4.467 -6.211 1.00 72.43 41 ASN A CA 7
ATOM 11549 C C . ASN A 1 41 ? -9.135 4.220 -4.858 1.00 11.42 41 ASN A C 7
ATOM 11550 O O . ASN A 1 41 ? -9.106 5.099 -3.989 1.00 24.14 41 ASN A O 7
ATOM 11561 N N . GLY A 1 42 ? -8.583 3.020 -4.685 1.00 42.44 42 GLY A N 7
ATOM 11562 C CA . GLY A 1 42 ? -7.767 2.732 -3.514 1.00 12.20 42 GLY A CA 7
ATOM 11563 C C . GLY A 1 42 ? -6.567 3.669 -3.413 1.00 24.52 42 GLY A C 7
ATOM 11564 O O . GLY A 1 42 ? -6.217 4.133 -2.326 1.00 73.11 42 GLY A O 7
ATOM 11568 N N . ILE A 1 43 ? -5.956 3.973 -4.561 1.00 61.33 43 ILE A N 7
ATOM 11569 C CA . ILE A 1 43 ? -4.828 4.911 -4.608 1.00 41.14 43 ILE A CA 7
ATOM 11570 C C . ILE A 1 43 ? -5.274 6.331 -4.211 1.00 54.33 43 ILE A C 7
ATOM 11571 O O . ILE A 1 43 ? -4.542 7.052 -3.540 1.00 31.53 43 ILE A O 7
ATOM 11587 N N . GLU A 1 44 ? -6.487 6.720 -4.622 1.00 32.40 44 GLU A N 7
ATOM 11588 C CA . GLU A 1 44 ? -7.078 7.997 -4.185 1.00 64.42 44 GLU A CA 7
ATOM 11589 C C . GLU A 1 44 ? -7.226 8.032 -2.660 1.00 12.52 44 GLU A C 7
ATOM 11590 O O . GLU A 1 44 ? -6.942 9.043 -2.008 1.00 52.43 44 GLU A O 7
ATOM 11602 N N . SER A 1 45 ? -7.679 6.917 -2.096 1.00 74.32 45 SER A N 7
ATOM 11603 C CA . SER A 1 45 ? -7.778 6.776 -0.644 1.00 24.41 45 SER A CA 7
ATOM 11604 C C . SER A 1 45 ? -6.406 7.006 0.009 1.00 65.22 45 SER A C 7
ATOM 11605 O O . SER A 1 45 ? -6.296 7.680 1.031 1.00 22.45 45 SER A O 7
ATOM 11613 N N . VAL A 1 46 ? -5.354 6.456 -0.606 1.00 35.23 46 VAL A N 7
ATOM 11614 C CA . VAL A 1 46 ? -3.979 6.677 -0.138 1.00 63.01 46 VAL A CA 7
ATOM 11615 C C . VAL A 1 46 ? -3.553 8.148 -0.323 1.00 5.21 46 VAL A C 7
ATOM 11616 O O . VAL A 1 46 ? -2.887 8.717 0.536 1.00 12.30 46 VAL A O 7
ATOM 11629 N N . GLN A 1 47 ? -3.952 8.757 -1.445 1.00 2.33 47 GLN A N 7
ATOM 11630 C CA . GLN A 1 47 ? -3.686 10.184 -1.706 1.00 73.13 47 GLN A CA 7
ATOM 11631 C C . GLN A 1 47 ? -4.180 11.062 -0.548 1.00 63.03 47 GLN A C 7
ATOM 11632 O O . GLN A 1 47 ? -3.562 12.070 -0.206 1.00 33.11 47 GLN A O 7
ATOM 11646 N N . THR A 1 48 ? -5.308 10.675 0.039 1.00 53.01 48 THR A N 7
ATOM 11647 C CA . THR A 1 48 ? -5.872 11.393 1.191 1.00 41.30 48 THR A CA 7
ATOM 11648 C C . THR A 1 48 ? -5.181 10.990 2.505 1.00 60.24 48 THR A C 7
ATOM 11649 O O . THR A 1 48 ? -4.772 11.844 3.294 1.00 42.25 48 THR A O 7
ATOM 11660 N N . ASN A 1 49 ? -5.050 9.683 2.725 1.00 61.12 49 ASN A N 7
ATOM 11661 C CA . ASN A 1 49 ? -4.499 9.141 3.981 1.00 70.21 49 ASN A CA 7
ATOM 11662 C C . ASN A 1 49 ? -2.989 9.397 4.148 1.00 63.02 49 ASN A C 7
ATOM 11663 O O . ASN A 1 49 ? -2.496 9.453 5.270 1.00 22.32 49 ASN A O 7
ATOM 11674 N N . SER A 1 50 ? -2.267 9.522 3.032 1.00 44.04 50 SER A N 7
ATOM 11675 C CA . SER A 1 50 ? -0.786 9.620 3.031 1.00 40.45 50 SER A CA 7
ATOM 11676 C C . SER A 1 50 ? -0.211 10.508 4.162 1.00 23.52 50 SER A C 7
ATOM 11677 O O . SER A 1 50 ? 0.640 10.049 4.924 1.00 73.13 50 SER A O 7
ATOM 11685 N N . PRO A 1 51 ? -0.634 11.788 4.298 1.00 2.25 51 PRO A N 7
ATOM 11686 C CA . PRO A 1 51 ? -0.120 12.671 5.358 1.00 43.45 51 PRO A CA 7
ATOM 11687 C C . PRO A 1 51 ? -0.915 12.589 6.678 1.00 21.44 51 PRO A C 7
ATOM 11688 O O . PRO A 1 51 ? -0.625 13.314 7.634 1.00 53.23 51 PRO A O 7
ATOM 11699 N N . ILE A 1 52 ? -1.904 11.701 6.732 1.00 51.21 52 ILE A N 7
ATOM 11700 C CA . ILE A 1 52 ? -2.815 11.619 7.881 1.00 73.52 52 ILE A CA 7
ATOM 11701 C C . ILE A 1 52 ? -2.553 10.372 8.749 1.00 1.15 52 ILE A C 7
ATOM 11702 O O . ILE A 1 52 ? -3.011 9.270 8.438 1.00 53.44 52 ILE A O 7
ATOM 11718 N N . GLU A 1 53 ? -1.830 10.566 9.852 1.00 64.02 53 GLU A N 7
ATOM 11719 C CA . GLU A 1 53 ? -1.525 9.485 10.802 1.00 74.43 53 GLU A CA 7
ATOM 11720 C C . GLU A 1 53 ? -2.806 8.933 11.458 1.00 11.13 53 GLU A C 7
ATOM 11721 O O . GLU A 1 53 ? -2.856 7.780 11.870 1.00 1.40 53 GLU A O 7
ATOM 11733 N N . ALA A 1 54 ? -3.844 9.764 11.541 1.00 53.21 54 ALA A N 7
ATOM 11734 C CA . ALA A 1 54 ? -5.123 9.364 12.154 1.00 73.43 54 ALA A CA 7
ATOM 11735 C C . ALA A 1 54 ? -5.711 8.076 11.535 1.00 43.34 54 ALA A C 7
ATOM 11736 O O . ALA A 1 54 ? -6.475 7.364 12.184 1.00 11.53 54 ALA A O 7
ATOM 11743 N N . ARG A 1 55 ? -5.346 7.780 10.287 1.00 40.34 55 ARG A N 7
ATOM 11744 C CA . ARG A 1 55 ? -5.858 6.592 9.579 1.00 23.43 55 ARG A CA 7
ATOM 11745 C C . ARG A 1 55 ? -4.908 5.384 9.741 1.00 41.23 55 ARG A C 7
ATOM 11746 O O . ARG A 1 55 ? -4.931 4.450 8.937 1.00 61.04 55 ARG A O 7
ATOM 11767 N N . TYR A 1 56 ? -4.097 5.397 10.800 1.00 62.53 56 TYR A N 7
ATOM 11768 C CA . TYR A 1 56 ? -3.003 4.427 10.959 1.00 51.01 56 TYR A CA 7
ATOM 11769 C C . TYR A 1 56 ? -3.461 3.020 11.384 1.00 64.50 56 TYR A C 7
ATOM 11770 O O . TYR A 1 56 ? -4.606 2.799 11.791 1.00 2.43 56 TYR A O 7
ATOM 11788 N N . ALA A 1 57 ? -2.519 2.080 11.271 1.00 43.02 57 ALA A N 7
ATOM 11789 C CA . ALA A 1 57 ? -2.665 0.717 11.792 1.00 62.44 57 ALA A CA 7
ATOM 11790 C C . ALA A 1 57 ? -1.289 0.020 11.853 1.00 32.52 57 ALA A C 7
ATOM 11791 O O . ALA A 1 57 ? -0.751 -0.405 10.834 1.00 70.25 57 ALA A O 7
ATOM 11798 N N . LYS A 1 58 ? -0.697 -0.049 13.048 1.00 42.50 58 LYS A N 7
ATOM 11799 C CA . LYS A 1 58 ? 0.622 -0.683 13.235 1.00 11.24 58 LYS A CA 7
ATOM 11800 C C . LYS A 1 58 ? 0.480 -2.040 13.950 1.00 34.02 58 LYS A C 7
ATOM 11801 O O . LYS A 1 58 ? -0.198 -2.138 14.974 1.00 33.25 58 LYS A O 7
ATOM 11820 N N . GLU A 1 59 ? 1.119 -3.086 13.414 1.00 21.25 59 GLU A N 7
ATOM 11821 C CA . GLU A 1 59 ? 1.050 -4.430 14.019 1.00 52.44 59 GLU A CA 7
ATOM 11822 C C . GLU A 1 59 ? 2.390 -5.181 13.935 1.00 52.24 59 GLU A C 7
ATOM 11823 O O . GLU A 1 59 ? 3.319 -4.762 13.241 1.00 73.32 59 GLU A O 7
ATOM 11835 N N . VAL A 1 60 ? 2.479 -6.292 14.667 1.00 53.44 60 VAL A N 7
ATOM 11836 C CA . VAL A 1 60 ? 3.642 -7.184 14.608 1.00 64.50 60 VAL A CA 7
ATOM 11837 C C . VAL A 1 60 ? 3.191 -8.637 14.369 1.00 13.44 60 VAL A C 7
ATOM 11838 O O . VAL A 1 60 ? 2.397 -9.184 15.138 1.00 12.12 60 VAL A O 7
ATOM 11851 N N . ALA A 1 61 ? 3.686 -9.250 13.296 1.00 73.22 61 ALA A N 7
ATOM 11852 C CA . ALA A 1 61 ? 3.335 -10.634 12.959 1.00 14.14 61 ALA A CA 7
ATOM 11853 C C . ALA A 1 61 ? 3.853 -11.624 14.016 1.00 41.20 61 ALA A C 7
ATOM 11854 O O . ALA A 1 61 ? 4.844 -11.358 14.699 1.00 31.12 61 ALA A O 7
ATOM 11861 N N . LYS A 1 62 ? 3.197 -12.780 14.121 1.00 53.33 62 LYS A N 7
ATOM 11862 C CA . LYS A 1 62 ? 3.559 -13.800 15.121 1.00 4.31 62 LYS A CA 7
ATOM 11863 C C . LYS A 1 62 ? 4.968 -14.362 14.891 1.00 21.55 62 LYS A C 7
ATOM 11864 O O . LYS A 1 62 ? 5.523 -15.049 15.750 1.00 20.53 62 LYS A O 7
ATOM 11883 N N . ASN A 1 63 ? 5.546 -14.065 13.729 1.00 32.10 63 ASN A N 7
ATOM 11884 C CA . ASN A 1 63 ? 6.931 -14.446 13.430 1.00 4.44 63 ASN A CA 7
ATOM 11885 C C . ASN A 1 63 ? 7.924 -13.395 13.970 1.00 32.51 63 ASN A C 7
ATOM 11886 O O . ASN A 1 63 ? 9.113 -13.426 13.637 1.00 10.23 63 ASN A O 7
ATOM 11897 N N . ASP A 1 64 ? 7.419 -12.473 14.802 1.00 4.30 64 ASP A N 7
ATOM 11898 C CA . ASP A 1 64 ? 8.213 -11.355 15.338 1.00 53.32 64 ASP A CA 7
ATOM 11899 C C . ASP A 1 64 ? 8.653 -10.394 14.221 1.00 21.12 64 ASP A C 7
ATOM 11900 O O . ASP A 1 64 ? 9.631 -9.658 14.360 1.00 34.34 64 ASP A O 7
ATOM 11909 N N . LYS A 1 65 ? 7.905 -10.399 13.122 1.00 24.11 65 LYS A N 7
ATOM 11910 C CA . LYS A 1 65 ? 8.150 -9.489 11.998 1.00 15.25 65 LYS A CA 7
ATOM 11911 C C . LYS A 1 65 ? 7.170 -8.303 12.039 1.00 10.40 65 LYS A C 7
ATOM 11912 O O . LYS A 1 65 ? 5.966 -8.480 11.851 1.00 53.54 65 LYS A O 7
ATOM 11931 N N . PRO A 1 66 ? 7.664 -7.079 12.306 1.00 4.32 66 PRO A N 7
ATOM 11932 C CA . PRO A 1 66 ? 6.809 -5.883 12.375 1.00 70.14 66 PRO A CA 7
ATOM 11933 C C . PRO A 1 66 ? 6.349 -5.379 10.992 1.00 75.52 66 PRO A C 7
ATOM 11934 O O . PRO A 1 66 ? 7.109 -5.389 10.023 1.00 60.20 66 PRO A O 7
ATOM 11945 N N . TYR A 1 67 ? 5.100 -4.928 10.918 1.00 12.14 67 TYR A N 7
ATOM 11946 C CA . TYR A 1 67 ? 4.538 -4.369 9.680 1.00 11.13 67 TYR A CA 7
ATOM 11947 C C . TYR A 1 67 ? 3.434 -3.353 10.001 1.00 22.45 67 TYR A C 7
ATOM 11948 O O . TYR A 1 67 ? 3.156 -3.065 11.171 1.00 24.52 67 TYR A O 7
ATOM 11966 N N . PHE A 1 68 ? 2.813 -2.797 8.967 1.00 63.13 68 PHE A N 7
ATOM 11967 C CA . PHE A 1 68 ? 1.682 -1.886 9.153 1.00 54.42 68 PHE A CA 7
ATOM 11968 C C . PHE A 1 68 ? 0.720 -1.954 7.958 1.00 21.44 68 PHE A C 7
ATOM 11969 O O . PHE A 1 68 ? 1.089 -2.396 6.866 1.00 60.41 68 PHE A O 7
ATOM 11986 N N . ASN A 1 69 ? -0.514 -1.528 8.181 1.00 62.13 69 ASN A N 7
ATOM 11987 C CA . ASN A 1 69 ? -1.542 -1.525 7.141 1.00 4.42 69 ASN A CA 7
ATOM 11988 C C . ASN A 1 69 ? -2.271 -0.175 7.085 1.00 32.24 69 ASN A C 7
ATOM 11989 O O . ASN A 1 69 ? -2.400 0.524 8.090 1.00 23.12 69 ASN A O 7
ATOM 12000 N N . LEU A 1 70 ? -2.742 0.186 5.896 1.00 5.23 70 LEU A N 7
ATOM 12001 C CA . LEU A 1 70 ? -3.425 1.461 5.681 1.00 32.53 70 LEU A CA 7
ATOM 12002 C C . LEU A 1 70 ? -4.908 1.226 5.371 1.00 52.22 70 LEU A C 7
ATOM 12003 O O . LEU A 1 70 ? -5.260 0.346 4.573 1.00 70.14 70 LEU A O 7
ATOM 12019 N N . LYS A 1 71 ? -5.772 2.014 6.006 1.00 25.43 71 LYS A N 7
ATOM 12020 C CA . LYS A 1 71 ? -7.223 1.824 5.898 1.00 23.54 71 LYS A CA 7
ATOM 12021 C C . LYS A 1 71 ? -7.937 3.106 5.436 1.00 72.02 71 LYS A C 7
ATOM 12022 O O . LYS A 1 71 ? -7.550 4.216 5.800 1.00 15.51 71 LYS A O 7
ATOM 12041 N N . ALA A 1 72 ? -8.983 2.938 4.628 1.00 43.33 72 ALA A N 7
ATOM 12042 C CA . ALA A 1 72 ? -9.838 4.060 4.208 1.00 11.22 72 ALA A CA 7
ATOM 12043 C C . ALA A 1 72 ? -10.718 4.556 5.372 1.00 1.44 72 ALA A C 7
ATOM 12044 O O . ALA A 1 72 ? -10.650 4.026 6.480 1.00 14.53 72 ALA A O 7
ATOM 12051 N N . ALA A 1 73 ? -11.530 5.584 5.119 1.00 51.11 73 ALA A N 7
ATOM 12052 C CA . ALA A 1 73 ? -12.373 6.201 6.161 1.00 1.55 73 ALA A CA 7
ATOM 12053 C C . ALA A 1 73 ? -13.211 5.173 6.954 1.00 23.44 73 ALA A C 7
ATOM 12054 O O . ALA A 1 73 ? -13.378 5.305 8.166 1.00 45.22 73 ALA A O 7
ATOM 12061 N N . ASN A 1 74 ? -13.730 4.149 6.274 1.00 42.10 74 ASN A N 7
ATOM 12062 C CA . ASN A 1 74 ? -14.536 3.105 6.937 1.00 54.54 74 ASN A CA 7
ATOM 12063 C C . ASN A 1 74 ? -13.649 1.990 7.541 1.00 64.10 74 ASN A C 7
ATOM 12064 O O . ASN A 1 74 ? -14.134 0.920 7.912 1.00 14.23 74 ASN A O 7
ATOM 12075 N N . HIS A 1 75 ? -12.343 2.251 7.615 1.00 74.43 75 HIS A N 7
ATOM 12076 C CA . HIS A 1 75 ? -11.366 1.325 8.228 1.00 70.32 75 HIS A CA 7
ATOM 12077 C C . HIS A 1 75 ? -11.166 0.053 7.392 1.00 63.31 75 HIS A C 7
ATOM 12078 O O . HIS A 1 75 ? -10.666 -0.959 7.887 1.00 14.41 75 HIS A O 7
ATOM 12093 N N . GLN A 1 76 ? -11.533 0.119 6.121 1.00 4.54 76 GLN A N 7
ATOM 12094 C CA . GLN A 1 76 ? -11.342 -1.002 5.199 1.00 25.21 76 GLN A CA 7
ATOM 12095 C C . GLN A 1 76 ? -9.883 -1.073 4.716 1.00 11.04 76 GLN A C 7
ATOM 12096 O O . GLN A 1 76 ? -9.273 -0.048 4.395 1.00 31.44 76 GLN A O 7
ATOM 12110 N N . ILE A 1 77 ? -9.324 -2.281 4.677 1.00 74.53 77 ILE A N 7
ATOM 12111 C CA . ILE A 1 77 ? -7.933 -2.482 4.252 1.00 62.23 77 ILE A CA 7
ATOM 12112 C C . ILE A 1 77 ? -7.719 -2.085 2.781 1.00 54.20 77 ILE A C 7
ATOM 12113 O O . ILE A 1 77 ? -8.214 -2.747 1.867 1.00 42.43 77 ILE A O 7
ATOM 12129 N N . ILE A 1 78 ? -6.989 -0.991 2.561 1.00 53.21 78 ILE A N 7
ATOM 12130 C CA . ILE A 1 78 ? -6.648 -0.550 1.202 1.00 23.45 78 ILE A CA 7
ATOM 12131 C C . ILE A 1 78 ? -5.177 -0.849 0.864 1.00 33.34 78 ILE A C 7
ATOM 12132 O O . ILE A 1 78 ? -4.803 -0.926 -0.305 1.00 73.13 78 ILE A O 7
ATOM 12148 N N . GLY A 1 79 ? -4.342 -1.016 1.894 1.00 25.14 79 GLY A N 7
ATOM 12149 C CA . GLY A 1 79 ? -2.937 -1.350 1.669 1.00 12.34 79 GLY A CA 7
ATOM 12150 C C . GLY A 1 79 ? -2.306 -2.123 2.826 1.00 40.31 79 GLY A C 7
ATOM 12151 O O . GLY A 1 79 ? -2.575 -1.837 3.991 1.00 4.02 79 GLY A O 7
ATOM 12155 N N . THR A 1 80 ? -1.474 -3.116 2.506 1.00 24.53 80 THR A N 7
ATOM 12156 C CA . THR A 1 80 ? -0.725 -3.876 3.525 1.00 44.21 80 THR A CA 7
ATOM 12157 C C . THR A 1 80 ? 0.761 -3.961 3.181 1.00 44.11 80 THR A C 7
ATOM 12158 O O . THR A 1 80 ? 1.135 -4.485 2.133 1.00 31.51 80 THR A O 7
ATOM 12169 N N . SER A 1 81 ? 1.607 -3.450 4.066 1.00 2.44 81 SER A N 7
ATOM 12170 C CA . SER A 1 81 ? 3.059 -3.514 3.875 1.00 2.40 81 SER A CA 7
ATOM 12171 C C . SER A 1 81 ? 3.583 -4.950 3.973 1.00 74.34 81 SER A C 7
ATOM 12172 O O . SER A 1 81 ? 2.874 -5.861 4.408 1.00 61.21 81 SER A O 7
ATOM 12180 N N . GLN A 1 82 ? 4.825 -5.148 3.550 1.00 54.33 82 GLN A N 7
ATOM 12181 C CA . GLN A 1 82 ? 5.493 -6.441 3.701 1.00 42.01 82 GLN A CA 7
ATOM 12182 C C . GLN A 1 82 ? 6.040 -6.604 5.127 1.00 62.41 82 GLN A C 7
ATOM 12183 O O . GLN A 1 82 ? 6.279 -5.617 5.824 1.00 32.55 82 GLN A O 7
ATOM 12197 N N . MET A 1 83 ? 6.234 -7.847 5.555 1.00 51.40 83 MET A N 7
ATOM 12198 C CA . MET A 1 83 ? 6.784 -8.122 6.887 1.00 24.54 83 MET A CA 7
ATOM 12199 C C . MET A 1 83 ? 8.248 -7.652 6.977 1.00 54.32 83 MET A C 7
ATOM 12200 O O . MET A 1 83 ? 9.144 -8.261 6.384 1.00 34.14 83 MET A O 7
ATOM 12214 N N . TYR A 1 84 ? 8.481 -6.563 7.707 1.00 73.44 84 TYR A N 7
ATOM 12215 C CA . TYR A 1 84 ? 9.819 -5.967 7.810 1.00 61.13 84 TYR A CA 7
ATOM 12216 C C . TYR A 1 84 ? 10.714 -6.733 8.797 1.00 72.52 84 TYR A C 7
ATOM 12217 O O . TYR A 1 84 ? 10.232 -7.506 9.625 1.00 74.43 84 TYR A O 7
ATOM 12235 N N . SER A 1 85 ? 12.021 -6.507 8.698 1.00 72.23 85 SER A N 7
ATOM 12236 C CA . SER A 1 85 ? 12.991 -7.134 9.610 1.00 21.05 85 SER A CA 7
ATOM 12237 C C . SER A 1 85 ? 13.072 -6.387 10.950 1.00 20.35 85 SER A C 7
ATOM 12238 O O . SER A 1 85 ? 13.133 -7.004 12.016 1.00 43.44 85 SER A O 7
ATOM 12246 N N . SER A 1 86 ? 13.091 -5.056 10.894 1.00 52.41 86 SER A N 7
ATOM 12247 C CA . SER A 1 86 ? 13.178 -4.225 12.107 1.00 54.25 86 SER A CA 7
ATOM 12248 C C . SER A 1 86 ? 12.013 -3.236 12.198 1.00 43.05 86 SER A C 7
ATOM 12249 O O . SER A 1 86 ? 11.342 -2.947 11.202 1.00 11.22 86 SER A O 7
ATOM 12257 N N . THR A 1 87 ? 11.777 -2.704 13.398 1.00 12.51 87 THR A N 7
ATOM 12258 C CA . THR A 1 87 ? 10.753 -1.669 13.592 1.00 31.10 87 THR A CA 7
ATOM 12259 C C . THR A 1 87 ? 11.159 -0.371 12.892 1.00 4.25 87 THR A C 7
ATOM 12260 O O . THR A 1 87 ? 10.313 0.355 12.378 1.00 1.43 87 THR A O 7
ATOM 12271 N N . ALA A 1 88 ? 12.466 -0.097 12.865 1.00 62.32 88 ALA A N 7
ATOM 12272 C CA . ALA A 1 88 ? 13.004 1.074 12.164 1.00 64.21 88 ALA A CA 7
ATOM 12273 C C . ALA A 1 88 ? 12.631 1.053 10.674 1.00 22.42 88 ALA A C 7
ATOM 12274 O O . ALA A 1 88 ? 12.266 2.083 10.100 1.00 24.41 88 ALA A O 7
ATOM 12281 N N . ALA A 1 89 ? 12.727 -0.124 10.052 1.00 5.21 89 ALA A N 7
ATOM 12282 C CA . ALA A 1 89 ? 12.294 -0.302 8.662 1.00 44.54 89 ALA A CA 7
ATOM 12283 C C . ALA A 1 89 ? 10.797 0.019 8.510 1.00 12.53 89 ALA A C 7
ATOM 12284 O O . ALA A 1 89 ? 10.379 0.671 7.553 1.00 2.31 89 ALA A O 7
ATOM 12291 N N . ARG A 1 90 ? 10.000 -0.440 9.473 1.00 33.05 90 ARG A N 7
ATOM 12292 C CA . ARG A 1 90 ? 8.561 -0.145 9.501 1.00 44.12 90 ARG A CA 7
ATOM 12293 C C . ARG A 1 90 ? 8.304 1.368 9.611 1.00 74.20 90 ARG A C 7
ATOM 12294 O O . ARG A 1 90 ? 7.533 1.935 8.838 1.00 34.12 90 ARG A O 7
ATOM 12315 N N . ASP A 1 91 ? 8.962 2.008 10.575 1.00 13.24 91 ASP A N 7
ATOM 12316 C CA . ASP A 1 91 ? 8.812 3.447 10.811 1.00 11.53 91 ASP A CA 7
ATOM 12317 C C . ASP A 1 91 ? 9.188 4.269 9.567 1.00 14.34 91 ASP A C 7
ATOM 12318 O O . ASP A 1 91 ? 8.394 5.075 9.079 1.00 42.14 91 ASP A O 7
ATOM 12327 N N . ASN A 1 92 ? 10.399 4.058 9.052 1.00 64.54 92 ASN A N 7
ATOM 12328 C CA . ASN A 1 92 ? 10.849 4.757 7.843 1.00 53.22 92 ASN A CA 7
ATOM 12329 C C . ASN A 1 92 ? 10.011 4.364 6.618 1.00 71.31 92 ASN A C 7
ATOM 12330 O O . ASN A 1 92 ? 9.918 5.125 5.650 1.00 33.33 92 ASN A O 7
ATOM 12341 N N . GLY A 1 93 ? 9.398 3.182 6.664 1.00 2.30 93 GLY A N 7
ATOM 12342 C CA . GLY A 1 93 ? 8.415 2.809 5.655 1.00 72.41 93 GLY A CA 7
ATOM 12343 C C . GLY A 1 93 ? 7.193 3.722 5.703 1.00 74.54 93 GLY A C 7
ATOM 12344 O O . GLY A 1 93 ? 6.819 4.323 4.697 1.00 14.24 93 GLY A O 7
ATOM 12348 N N . ILE A 1 94 ? 6.602 3.851 6.895 1.00 41.34 94 ILE A N 7
ATOM 12349 C CA . ILE A 1 94 ? 5.474 4.767 7.123 1.00 74.14 94 ILE A CA 7
ATOM 12350 C C . ILE A 1 94 ? 5.829 6.201 6.700 1.00 14.14 94 ILE A C 7
ATOM 12351 O O . ILE A 1 94 ? 5.066 6.865 5.994 1.00 21.51 94 ILE A O 7
ATOM 12367 N N . LYS A 1 95 ? 6.998 6.669 7.138 1.00 4.31 95 LYS A N 7
ATOM 12368 C CA . LYS A 1 95 ? 7.522 7.977 6.726 1.00 53.05 95 LYS A CA 7
ATOM 12369 C C . LYS A 1 95 ? 7.538 8.107 5.194 1.00 34.15 95 LYS A C 7
ATOM 12370 O O . LYS A 1 95 ? 7.047 9.088 4.634 1.00 41.42 95 LYS A O 7
ATOM 12389 N N . SER A 1 96 ? 8.082 7.090 4.524 1.00 25.21 96 SER A N 7
ATOM 12390 C CA . SER A 1 96 ? 8.143 7.068 3.054 1.00 21.24 96 SER A CA 7
ATOM 12391 C C . SER A 1 96 ? 6.740 7.038 2.426 1.00 75.44 96 SER A C 7
ATOM 12392 O O . SER A 1 96 ? 6.542 7.528 1.314 1.00 22.23 96 SER A O 7
ATOM 12400 N N . VAL A 1 97 ? 5.770 6.460 3.135 1.00 51.43 97 VAL A N 7
ATOM 12401 C CA . VAL A 1 97 ? 4.367 6.497 2.700 1.00 31.24 97 VAL A CA 7
ATOM 12402 C C . VAL A 1 97 ? 3.819 7.931 2.768 1.00 64.32 97 VAL A C 7
ATOM 12403 O O . VAL A 1 97 ? 3.128 8.388 1.863 1.00 22.44 97 VAL A O 7
ATOM 12416 N N . MET A 1 98 ? 4.145 8.632 3.848 1.00 34.31 98 MET A N 7
ATOM 12417 C CA . MET A 1 98 ? 3.764 10.040 4.008 1.00 10.24 98 MET A CA 7
ATOM 12418 C C . MET A 1 98 ? 4.436 10.923 2.939 1.00 42.42 98 MET A C 7
ATOM 12419 O O . MET A 1 98 ? 3.927 11.985 2.579 1.00 52.44 98 MET A O 7
ATOM 12433 N N . GLU A 1 99 ? 5.591 10.478 2.451 1.00 64.34 99 GLU A N 7
ATOM 12434 C CA . GLU A 1 99 ? 6.338 11.200 1.414 1.00 42.34 99 GLU A CA 7
ATOM 12435 C C . GLU A 1 99 ? 5.875 10.850 -0.015 1.00 45.25 99 GLU A C 7
ATOM 12436 O O . GLU A 1 99 ? 5.772 11.729 -0.876 1.00 11.34 99 GLU A O 7
ATOM 12448 N N . ASN A 1 100 ? 5.608 9.568 -0.280 1.00 3.23 100 ASN A N 7
ATOM 12449 C CA . ASN A 1 100 ? 5.371 9.103 -1.659 1.00 52.51 100 ASN A CA 7
ATOM 12450 C C . ASN A 1 100 ? 3.946 8.578 -1.896 1.00 72.04 100 ASN A C 7
ATOM 12451 O O . ASN A 1 100 ? 3.531 8.433 -3.041 1.00 35.32 100 ASN A O 7
ATOM 12462 N N . GLY A 1 101 ? 3.200 8.295 -0.830 1.00 12.43 101 GLY A N 7
ATOM 12463 C CA . GLY A 1 101 ? 1.821 7.817 -0.984 1.00 22.21 101 GLY A CA 7
ATOM 12464 C C . GLY A 1 101 ? 0.954 8.775 -1.797 1.00 15.24 101 GLY A C 7
ATOM 12465 O O . GLY A 1 101 ? -0.026 8.375 -2.429 1.00 25.33 101 GLY A O 7
ATOM 12469 N N . LYS A 1 102 ? 1.334 10.049 -1.782 1.00 55.13 102 LYS A N 7
ATOM 12470 C CA . LYS A 1 102 ? 0.636 11.096 -2.530 1.00 72.15 102 LYS A CA 7
ATOM 12471 C C . LYS A 1 102 ? 1.344 11.411 -3.868 1.00 24.00 102 LYS A C 7
ATOM 12472 O O . LYS A 1 102 ? 1.368 12.562 -4.316 1.00 22.22 102 LYS A O 7
ATOM 12491 N N . THR A 1 103 ? 1.911 10.382 -4.514 1.00 32.02 103 THR A N 7
ATOM 12492 C CA . THR A 1 103 ? 2.554 10.551 -5.838 1.00 35.01 103 THR A CA 7
ATOM 12493 C C . THR A 1 103 ? 1.571 10.280 -6.984 1.00 3.24 103 THR A C 7
ATOM 12494 O O . THR A 1 103 ? 0.538 9.643 -6.789 1.00 64.25 103 THR A O 7
ATOM 12505 N N . THR A 1 104 ? 1.902 10.744 -8.186 1.00 74.11 104 THR A N 7
ATOM 12506 C CA . THR A 1 104 ? 0.999 10.608 -9.340 1.00 72.05 104 THR A CA 7
ATOM 12507 C C . THR A 1 104 ? 1.520 9.604 -10.381 1.00 14.44 104 THR A C 7
ATOM 12508 O O . THR A 1 104 ? 0.814 9.270 -11.334 1.00 75.13 104 THR A O 7
ATOM 12519 N N . THR A 1 105 ? 2.749 9.119 -10.205 1.00 33.42 105 THR A N 7
ATOM 12520 C CA . THR A 1 105 ? 3.328 8.139 -11.138 1.00 20.11 105 THR A CA 7
ATOM 12521 C C . THR A 1 105 ? 2.733 6.741 -10.916 1.00 0.42 105 THR A C 7
ATOM 12522 O O . THR A 1 105 ? 3.059 6.064 -9.941 1.00 31.24 105 THR A O 7
ATOM 12533 N N . ILE A 1 106 ? 1.852 6.316 -11.821 1.00 71.31 106 ILE A N 7
ATOM 12534 C CA . ILE A 1 106 ? 1.190 5.008 -11.708 1.00 11.54 106 ILE A CA 7
ATOM 12535 C C . ILE A 1 106 ? 1.371 4.177 -12.993 1.00 54.51 106 ILE A C 7
ATOM 12536 O O . ILE A 1 106 ? 0.821 4.512 -14.045 1.00 14.54 106 ILE A O 7
ATOM 12552 N N . LYS A 1 107 ? 2.152 3.101 -12.896 1.00 14.45 107 LYS A N 7
ATOM 12553 C CA . LYS A 1 107 ? 2.423 2.210 -14.033 1.00 22.14 107 LYS A CA 7
ATOM 12554 C C . LYS A 1 107 ? 1.361 1.096 -14.143 1.00 32.14 107 LYS A C 7
ATOM 12555 O O . LYS A 1 107 ? 1.067 0.403 -13.166 1.00 72.14 107 LYS A O 7
ATOM 12574 N N . ASP A 1 108 ? 0.792 0.922 -15.335 1.00 64.15 108 ASP A N 7
ATOM 12575 C CA . ASP A 1 108 ? -0.211 -0.124 -15.570 1.00 3.41 108 ASP A CA 7
ATOM 12576 C C . ASP A 1 108 ? 0.443 -1.379 -16.178 1.00 34.45 108 ASP A C 7
ATOM 12577 O O . ASP A 1 108 ? 0.909 -1.355 -17.320 1.00 23.04 108 ASP A O 7
ATOM 12586 N N . LEU A 1 109 ? 0.485 -2.464 -15.407 1.00 53.33 109 LEU A N 7
ATOM 12587 C CA . LEU A 1 109 ? 1.057 -3.736 -15.877 1.00 43.33 109 LEU A CA 7
ATOM 12588 C C . LEU A 1 109 ? -0.015 -4.834 -15.977 1.00 21.33 109 LEU A C 7
ATOM 12589 O O . LEU A 1 109 ? 0.301 -6.009 -16.173 1.00 31.04 109 LEU A O 7
ATOM 12605 N N . THR A 1 110 ? -1.285 -4.446 -15.861 1.00 5.42 110 THR A N 7
ATOM 12606 C CA . THR A 1 110 ? -2.397 -5.412 -15.862 1.00 10.31 110 THR A CA 7
ATOM 12607 C C . THR A 1 110 ? -2.833 -5.788 -17.277 1.00 23.44 110 THR A C 7
ATOM 12608 O O . THR A 1 110 ? -3.371 -6.875 -17.503 1.00 73.12 110 THR A O 7
ATOM 12619 N N . LEU A 1 111 ? -2.596 -4.885 -18.220 1.00 64.13 111 LEU A N 7
ATOM 12620 C CA . LEU A 1 111 ? -3.052 -5.061 -19.601 1.00 14.21 111 LEU A CA 7
ATOM 12621 C C . LEU A 1 111 ? -2.208 -6.096 -20.369 1.00 24.24 111 LEU A C 7
ATOM 12622 O O . LEU A 1 111 ? -2.706 -7.159 -20.755 1.00 20.34 111 LEU A O 7
ATOM 12638 N N . GLU A 1 112 ? -0.930 -5.789 -20.578 1.00 45.34 112 GLU A N 7
ATOM 12639 C CA . GLU A 1 112 ? -0.067 -6.616 -21.437 1.00 15.41 112 GLU A CA 7
ATOM 12640 C C . GLU A 1 112 ? 0.900 -7.515 -20.642 1.00 51.21 112 GLU A C 7
ATOM 12641 O O . GLU A 1 112 ? 1.088 -7.355 -19.432 1.00 72.03 112 GLU A O 7
ATOM 12653 N N . HIS A 1 113 ? 1.529 -8.445 -21.358 1.00 43.43 113 HIS A N 7
ATOM 12654 C CA . HIS A 1 113 ? 2.454 -9.423 -20.769 1.00 35.00 113 HIS A CA 7
ATOM 12655 C C . HIS A 1 113 ? 3.922 -9.095 -21.132 1.00 3.31 113 HIS A C 7
ATOM 12656 O O . HIS A 1 113 ? 4.748 -9.987 -21.295 1.00 15.24 113 HIS A O 7
ATOM 12671 N N . HIS A 1 114 ? 4.252 -7.807 -21.218 1.00 74.35 114 HIS A N 7
ATOM 12672 C CA . HIS A 1 114 ? 5.605 -7.379 -21.626 1.00 23.33 114 HIS A CA 7
ATOM 12673 C C . HIS A 1 114 ? 6.519 -7.106 -20.419 1.00 61.21 114 HIS A C 7
ATOM 12674 O O . HIS A 1 114 ? 7.544 -6.439 -20.546 1.00 62.32 114 HIS A O 7
ATOM 12689 N N . HIS A 1 115 ? 6.165 -7.653 -19.258 1.00 0.21 115 HIS A N 7
ATOM 12690 C CA . HIS A 1 115 ? 6.937 -7.431 -18.026 1.00 30.22 115 HIS A CA 7
ATOM 12691 C C . HIS A 1 115 ? 8.304 -8.146 -18.065 1.00 12.03 115 HIS A C 7
ATOM 12692 O O . HIS A 1 115 ? 9.166 -7.890 -17.222 1.00 13.44 115 HIS A O 7
ATOM 12707 N N . HIS A 1 116 ? 8.480 -9.047 -19.039 1.00 60.23 116 HIS A N 7
ATOM 12708 C CA . HIS A 1 116 ? 9.732 -9.802 -19.225 1.00 62.02 116 HIS A CA 7
ATOM 12709 C C . HIS A 1 116 ? 9.979 -10.794 -18.072 1.00 73.22 116 HIS A C 7
ATOM 12710 O O . HIS A 1 116 ? 9.866 -12.010 -18.247 1.00 2.53 116 HIS A O 7
ATOM 12725 N N . HIS A 1 117 ? 10.310 -10.271 -16.891 1.00 32.22 117 HIS A N 7
ATOM 12726 C CA . HIS A 1 117 ? 10.518 -11.108 -15.704 1.00 72.20 117 HIS A CA 7
ATOM 12727 C C . HIS A 1 117 ? 9.209 -11.793 -15.283 1.00 35.23 117 HIS A C 7
ATOM 12728 O O . HIS A 1 117 ? 8.166 -11.144 -15.168 1.00 24.03 117 HIS A O 7
ATOM 12743 N N . HIS A 1 118 ? 9.275 -13.099 -15.038 1.00 70.03 118 HIS A N 7
ATOM 12744 C CA . HIS A 1 118 ? 8.088 -13.881 -14.660 1.00 73.51 118 HIS A CA 7
ATOM 12745 C C . HIS A 1 118 ? 8.396 -14.874 -13.518 1.00 72.41 118 HIS A C 7
ATOM 12746 O O . HIS A 1 118 ? 9.138 -15.854 -13.748 1.00 38.74 118 HIS A O 7
ATOM 12762 N N . MET A 1 1 ? 12.467 13.697 -3.126 1.00 34.10 1 MET A N 8
ATOM 12763 C CA . MET A 1 1 ? 12.487 12.219 -3.315 1.00 60.41 1 MET A CA 8
ATOM 12764 C C . MET A 1 1 ? 11.103 11.587 -3.070 1.00 71.02 1 MET A C 8
ATOM 12765 O O . MET A 1 1 ? 10.602 11.569 -1.943 1.00 12.10 1 MET A O 8
ATOM 12781 N N . SER A 1 2 ? 10.492 11.074 -4.139 1.00 42.30 2 SER A N 8
ATOM 12782 C CA . SER A 1 2 ? 9.172 10.423 -4.061 1.00 15.01 2 SER A CA 8
ATOM 12783 C C . SER A 1 2 ? 9.150 9.119 -4.870 1.00 20.21 2 SER A C 8
ATOM 12784 O O . SER A 1 2 ? 10.106 8.798 -5.576 1.00 10.22 2 SER A O 8
ATOM 12792 N N . GLY A 1 3 ? 8.048 8.376 -4.776 1.00 51.15 3 GLY A N 8
ATOM 12793 C CA . GLY A 1 3 ? 7.943 7.095 -5.475 1.00 54.54 3 GLY A CA 8
ATOM 12794 C C . GLY A 1 3 ? 6.841 7.065 -6.530 1.00 20.34 3 GLY A C 8
ATOM 12795 O O . GLY A 1 3 ? 6.560 8.078 -7.176 1.00 43.11 3 GLY A O 8
ATOM 12799 N N . TRP A 1 4 ? 6.220 5.898 -6.710 1.00 44.33 4 TRP A N 8
ATOM 12800 C CA . TRP A 1 4 ? 5.136 5.732 -7.691 1.00 13.31 4 TRP A CA 8
ATOM 12801 C C . TRP A 1 4 ? 4.299 4.472 -7.404 1.00 34.13 4 TRP A C 8
ATOM 12802 O O . TRP A 1 4 ? 4.725 3.586 -6.662 1.00 34.35 4 TRP A O 8
ATOM 12823 N N . TYR A 1 5 ? 3.107 4.400 -7.998 1.00 50.41 5 TYR A N 8
ATOM 12824 C CA . TYR A 1 5 ? 2.201 3.253 -7.810 1.00 74.22 5 TYR A CA 8
ATOM 12825 C C . TYR A 1 5 ? 2.156 2.364 -9.063 1.00 20.52 5 TYR A C 8
ATOM 12826 O O . TYR A 1 5 ? 1.957 2.859 -10.168 1.00 5.31 5 TYR A O 8
ATOM 12844 N N . GLU A 1 6 ? 2.335 1.057 -8.891 1.00 51.03 6 GLU A N 8
ATOM 12845 C CA . GLU A 1 6 ? 2.220 0.098 -10.004 1.00 45.25 6 GLU A CA 8
ATOM 12846 C C . GLU A 1 6 ? 1.048 -0.876 -9.783 1.00 3.42 6 GLU A C 8
ATOM 12847 O O . GLU A 1 6 ? 1.028 -1.626 -8.810 1.00 32.04 6 GLU A O 8
ATOM 12859 N N . LEU A 1 7 ? 0.074 -0.861 -10.692 1.00 73.22 7 LEU A N 8
ATOM 12860 C CA . LEU A 1 7 ? -1.084 -1.763 -10.610 1.00 71.42 7 LEU A CA 8
ATOM 12861 C C . LEU A 1 7 ? -0.821 -3.078 -11.360 1.00 22.42 7 LEU A C 8
ATOM 12862 O O . LEU A 1 7 ? -0.412 -3.064 -12.520 1.00 73.11 7 LEU A O 8
ATOM 12878 N N . SER A 1 8 ? -1.083 -4.209 -10.707 1.00 63.30 8 SER A N 8
ATOM 12879 C CA . SER A 1 8 ? -0.861 -5.529 -11.322 1.00 72.41 8 SER A CA 8
ATOM 12880 C C . SER A 1 8 ? -2.150 -6.359 -11.376 1.00 2.11 8 SER A C 8
ATOM 12881 O O . SER A 1 8 ? -3.087 -6.132 -10.604 1.00 64.03 8 SER A O 8
ATOM 12889 N N . LYS A 1 9 ? -2.184 -7.327 -12.294 1.00 42.12 9 LYS A N 8
ATOM 12890 C CA . LYS A 1 9 ? -3.372 -8.163 -12.516 1.00 43.42 9 LYS A CA 8
ATOM 12891 C C . LYS A 1 9 ? -3.171 -9.566 -11.907 1.00 72.25 9 LYS A C 8
ATOM 12892 O O . LYS A 1 9 ? -2.147 -10.212 -12.129 1.00 53.44 9 LYS A O 8
ATOM 12911 N N . SER A 1 10 ? -4.155 -10.027 -11.135 1.00 42.33 10 SER A N 8
ATOM 12912 C CA . SER A 1 10 ? -4.039 -11.291 -10.383 1.00 71.22 10 SER A CA 8
ATOM 12913 C C . SER A 1 10 ? -4.558 -12.510 -11.168 1.00 43.42 10 SER A C 8
ATOM 12914 O O . SER A 1 10 ? -5.126 -12.381 -12.258 1.00 53.22 10 SER A O 8
ATOM 12922 N N . SER A 1 11 ? -4.373 -13.695 -10.581 1.00 13.44 11 SER A N 8
ATOM 12923 C CA . SER A 1 11 ? -4.808 -14.965 -11.182 1.00 2.14 11 SER A CA 8
ATOM 12924 C C . SER A 1 11 ? -6.333 -15.023 -11.322 1.00 5.11 11 SER A C 8
ATOM 12925 O O . SER A 1 11 ? -6.861 -15.553 -12.301 1.00 54.10 11 SER A O 8
ATOM 12933 N N . ASN A 1 12 ? -7.036 -14.481 -10.329 1.00 4.25 12 ASN A N 8
ATOM 12934 C CA . ASN A 1 12 ? -8.502 -14.390 -10.363 1.00 54.04 12 ASN A CA 8
ATOM 12935 C C . ASN A 1 12 ? -8.968 -13.182 -11.192 1.00 60.01 12 ASN A C 8
ATOM 12936 O O . ASN A 1 12 ? -10.145 -12.823 -11.171 1.00 71.54 12 ASN A O 8
ATOM 12947 N N . ASP A 1 13 ? -8.027 -12.559 -11.905 1.00 43.31 13 ASP A N 8
ATOM 12948 C CA . ASP A 1 13 ? -8.285 -11.342 -12.680 1.00 53.44 13 ASP A CA 8
ATOM 12949 C C . ASP A 1 13 ? -8.667 -10.154 -11.781 1.00 41.51 13 ASP A C 8
ATOM 12950 O O . ASP A 1 13 ? -9.131 -9.118 -12.260 1.00 51.13 13 ASP A O 8
ATOM 12959 N N . GLN A 1 14 ? -8.439 -10.309 -10.478 1.00 35.10 14 GLN A N 8
ATOM 12960 C CA . GLN A 1 14 ? -8.584 -9.208 -9.526 1.00 2.33 14 GLN A CA 8
ATOM 12961 C C . GLN A 1 14 ? -7.391 -8.247 -9.636 1.00 4.12 14 GLN A C 8
ATOM 12962 O O . GLN A 1 14 ? -6.361 -8.590 -10.223 1.00 62.40 14 GLN A O 8
ATOM 12976 N N . PHE A 1 15 ? -7.518 -7.051 -9.067 1.00 52.20 15 PHE A N 8
ATOM 12977 C CA . PHE A 1 15 ? -6.482 -6.019 -9.220 1.00 2.12 15 PHE A CA 8
ATOM 12978 C C . PHE A 1 15 ? -5.831 -5.640 -7.883 1.00 31.54 15 PHE A C 8
ATOM 12979 O O . PHE A 1 15 ? -6.507 -5.485 -6.868 1.00 73.01 15 PHE A O 8
ATOM 12996 N N . LYS A 1 16 ? -4.506 -5.497 -7.905 1.00 74.21 16 LYS A N 8
ATOM 12997 C CA . LYS A 1 16 ? -3.728 -5.127 -6.714 1.00 1.45 16 LYS A CA 8
ATOM 12998 C C . LYS A 1 16 ? -2.543 -4.223 -7.096 1.00 51.03 16 LYS A C 8
ATOM 12999 O O . LYS A 1 16 ? -1.799 -4.524 -8.033 1.00 22.51 16 LYS A O 8
ATOM 13018 N N . PHE A 1 17 ? -2.365 -3.122 -6.374 1.00 63.45 17 PHE A N 8
ATOM 13019 C CA . PHE A 1 17 ? -1.309 -2.153 -6.690 1.00 35.42 17 PHE A CA 8
ATOM 13020 C C . PHE A 1 17 ? -0.214 -2.114 -5.609 1.00 33.25 17 PHE A C 8
ATOM 13021 O O . PHE A 1 17 ? -0.459 -2.411 -4.437 1.00 65.21 17 PHE A O 8
ATOM 13038 N N . VAL A 1 18 ? 0.996 -1.745 -6.020 1.00 34.23 18 VAL A N 8
ATOM 13039 C CA . VAL A 1 18 ? 2.138 -1.641 -5.108 1.00 3.33 18 VAL A CA 8
ATOM 13040 C C . VAL A 1 18 ? 2.780 -0.244 -5.163 1.00 14.53 18 VAL A C 8
ATOM 13041 O O . VAL A 1 18 ? 3.071 0.280 -6.239 1.00 15.23 18 VAL A O 8
ATOM 13054 N N . LEU A 1 19 ? 2.982 0.361 -3.997 1.00 33.15 19 LEU A N 8
ATOM 13055 C CA . LEU A 1 19 ? 3.652 1.661 -3.897 1.00 54.21 19 LEU A CA 8
ATOM 13056 C C . LEU A 1 19 ? 5.165 1.488 -3.711 1.00 54.35 19 LEU A C 8
ATOM 13057 O O . LEU A 1 19 ? 5.622 0.950 -2.699 1.00 32.34 19 LEU A O 8
ATOM 13073 N N . LYS A 1 20 ? 5.933 1.932 -4.698 1.00 41.21 20 LYS A N 8
ATOM 13074 C CA . LYS A 1 20 ? 7.396 1.872 -4.638 1.00 4.43 20 LYS A CA 8
ATOM 13075 C C . LYS A 1 20 ? 7.990 3.214 -4.196 1.00 30.11 20 LYS A C 8
ATOM 13076 O O . LYS A 1 20 ? 7.520 4.275 -4.605 1.00 41.44 20 LYS A O 8
ATOM 13095 N N . ALA A 1 21 ? 9.018 3.161 -3.354 1.00 62.51 21 ALA A N 8
ATOM 13096 C CA . ALA A 1 21 ? 9.749 4.367 -2.955 1.00 14.40 21 ALA A CA 8
ATOM 13097 C C . ALA A 1 21 ? 10.730 4.804 -4.057 1.00 54.31 21 ALA A C 8
ATOM 13098 O O . ALA A 1 21 ? 10.897 4.104 -5.060 1.00 64.33 21 ALA A O 8
ATOM 13105 N N . GLY A 1 22 ? 11.380 5.951 -3.866 1.00 45.54 22 GLY A N 8
ATOM 13106 C CA . GLY A 1 22 ? 12.311 6.470 -4.871 1.00 4.15 22 GLY A CA 8
ATOM 13107 C C . GLY A 1 22 ? 13.419 5.489 -5.259 1.00 24.54 22 GLY A C 8
ATOM 13108 O O . GLY A 1 22 ? 13.934 5.536 -6.375 1.00 32.21 22 GLY A O 8
ATOM 13112 N N . ASN A 1 23 ? 13.783 4.589 -4.343 1.00 14.11 23 ASN A N 8
ATOM 13113 C CA . ASN A 1 23 ? 14.842 3.601 -4.602 1.00 5.25 23 ASN A CA 8
ATOM 13114 C C . ASN A 1 23 ? 14.326 2.374 -5.386 1.00 13.34 23 ASN A C 8
ATOM 13115 O O . ASN A 1 23 ? 15.087 1.446 -5.675 1.00 42.23 23 ASN A O 8
ATOM 13126 N N . GLY A 1 24 ? 13.034 2.371 -5.722 1.00 51.42 24 GLY A N 8
ATOM 13127 C CA . GLY A 1 24 ? 12.463 1.309 -6.554 1.00 20.51 24 GLY A CA 8
ATOM 13128 C C . GLY A 1 24 ? 11.908 0.117 -5.768 1.00 34.42 24 GLY A C 8
ATOM 13129 O O . GLY A 1 24 ? 11.445 -0.856 -6.364 1.00 11.52 24 GLY A O 8
ATOM 13133 N N . GLU A 1 25 ? 11.946 0.182 -4.436 1.00 2.41 25 GLU A N 8
ATOM 13134 C CA . GLU A 1 25 ? 11.444 -0.916 -3.593 1.00 44.44 25 GLU A CA 8
ATOM 13135 C C . GLU A 1 25 ? 9.987 -0.683 -3.158 1.00 74.45 25 GLU A C 8
ATOM 13136 O O . GLU A 1 25 ? 9.581 0.447 -2.885 1.00 73.14 25 GLU A O 8
ATOM 13148 N N . VAL A 1 26 ? 9.213 -1.764 -3.092 1.00 40.23 26 VAL A N 8
ATOM 13149 C CA . VAL A 1 26 ? 7.809 -1.697 -2.680 1.00 2.53 26 VAL A CA 8
ATOM 13150 C C . VAL A 1 26 ? 7.665 -1.568 -1.155 1.00 61.01 26 VAL A C 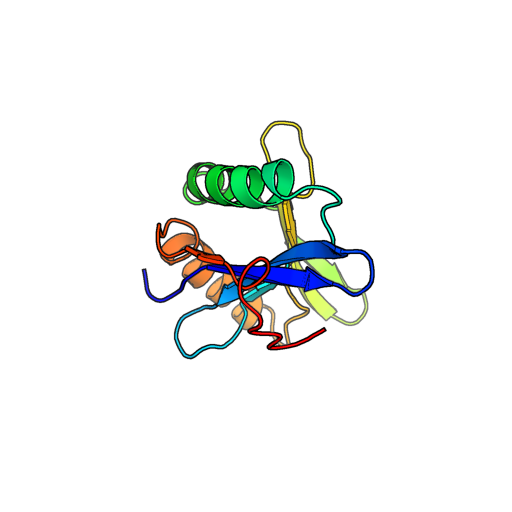8
ATOM 13151 O O . VAL A 1 26 ? 8.059 -2.464 -0.407 1.00 44.34 26 VAL A O 8
ATOM 13164 N N . ILE A 1 27 ? 7.102 -0.452 -0.701 1.00 10.40 27 ILE A N 8
ATOM 13165 C CA . ILE A 1 27 ? 6.840 -0.244 0.730 1.00 45.44 27 ILE A CA 8
ATOM 13166 C C . ILE A 1 27 ? 5.437 -0.740 1.126 1.00 21.02 27 ILE A C 8
ATOM 13167 O O . ILE A 1 27 ? 5.271 -1.401 2.149 1.00 33.20 27 ILE A O 8
ATOM 13183 N N . LEU A 1 28 ? 4.433 -0.425 0.304 1.00 63.43 28 LEU A N 8
ATOM 13184 C CA . LEU A 1 28 ? 3.031 -0.788 0.590 1.00 41.43 28 LEU A CA 8
ATOM 13185 C C . LEU A 1 28 ? 2.412 -1.587 -0.575 1.00 33.31 28 LEU A C 8
ATOM 13186 O O . LEU A 1 28 ? 2.501 -1.186 -1.731 1.00 31.44 28 LEU A O 8
ATOM 13202 N N . THR A 1 29 ? 1.796 -2.724 -0.259 1.00 5.11 29 THR A N 8
ATOM 13203 C CA . THR A 1 29 ? 1.090 -3.553 -1.256 1.00 2.04 29 THR A CA 8
ATOM 13204 C C . THR A 1 29 ? -0.395 -3.701 -0.892 1.00 32.21 29 THR A C 8
ATOM 13205 O O . THR A 1 29 ? -0.726 -3.969 0.259 1.00 62.33 29 THR A O 8
ATOM 13216 N N . SER A 1 30 ? -1.290 -3.526 -1.863 1.00 14.15 30 SER A N 8
ATOM 13217 C CA . SER A 1 30 ? -2.736 -3.646 -1.607 1.00 61.21 30 SER A CA 8
ATOM 13218 C C . SER A 1 30 ? -3.213 -5.099 -1.718 1.00 22.21 30 SER A C 8
ATOM 13219 O O . SER A 1 30 ? -2.467 -5.982 -2.146 1.00 0.52 30 SER A O 8
ATOM 13227 N N . GLU A 1 31 ? -4.464 -5.339 -1.336 1.00 50.44 31 GLU A N 8
ATOM 13228 C CA . GLU A 1 31 ? -5.082 -6.661 -1.482 1.00 3.13 31 GLU A CA 8
ATOM 13229 C C . GLU A 1 31 ? -5.810 -6.792 -2.832 1.00 42.04 31 GLU A C 8
ATOM 13230 O O . GLU A 1 31 ? -5.682 -5.933 -3.708 1.00 54.14 31 GLU A O 8
ATOM 13242 N N . LEU A 1 32 ? -6.568 -7.873 -2.988 1.00 1.51 32 LEU A N 8
ATOM 13243 C CA . LEU A 1 32 ? -7.263 -8.163 -4.248 1.00 12.22 32 LEU A CA 8
ATOM 13244 C C . LEU A 1 32 ? -8.622 -7.447 -4.341 1.00 54.20 32 LEU A C 8
ATOM 13245 O O . LEU A 1 32 ? -9.584 -7.830 -3.674 1.00 73.23 32 LEU A O 8
ATOM 13261 N N . TYR A 1 33 ? -8.691 -6.407 -5.171 1.00 1.42 33 TYR A N 8
ATOM 13262 C CA . TYR A 1 33 ? -9.950 -5.692 -5.418 1.00 3.24 33 TYR A CA 8
ATOM 13263 C C . TYR A 1 33 ? -10.838 -6.446 -6.418 1.00 24.23 33 TYR A C 8
ATOM 13264 O O . TYR A 1 33 ? -10.354 -7.253 -7.212 1.00 65.21 33 TYR A O 8
ATOM 13282 N N . THR A 1 34 ? -12.139 -6.167 -6.376 1.00 11.12 34 THR A N 8
ATOM 13283 C CA . THR A 1 34 ? -13.102 -6.785 -7.298 1.00 25.52 34 THR A CA 8
ATOM 13284 C C . THR A 1 34 ? -12.873 -6.340 -8.752 1.00 75.30 34 THR A C 8
ATOM 13285 O O . THR A 1 34 ? -12.862 -7.160 -9.671 1.00 14.31 34 THR A O 8
ATOM 13296 N N . GLY A 1 35 ? -12.695 -5.034 -8.950 1.00 65.24 35 GLY A N 8
ATOM 13297 C CA . GLY A 1 35 ? -12.443 -4.497 -10.287 1.00 1.43 35 GLY A CA 8
ATOM 13298 C C . GLY A 1 35 ? -11.461 -3.327 -10.286 1.00 14.14 35 GLY A C 8
ATOM 13299 O O . GLY A 1 35 ? -11.125 -2.780 -9.229 1.00 42.51 35 GLY A O 8
ATOM 13303 N N . LYS A 1 36 ? -11.001 -2.929 -11.473 1.00 70.21 36 LYS A N 8
ATOM 13304 C CA . LYS A 1 36 ? -10.020 -1.845 -11.599 1.00 52.32 36 LYS A CA 8
ATOM 13305 C C . LYS A 1 36 ? -10.584 -0.505 -11.100 1.00 44.32 36 LYS A C 8
ATOM 13306 O O . LYS A 1 36 ? -9.836 0.339 -10.608 1.00 62.14 36 LYS A O 8
ATOM 13325 N N . SER A 1 37 ? -11.899 -0.318 -11.213 1.00 64.11 37 SER A N 8
ATOM 13326 C CA . SER A 1 37 ? -12.547 0.910 -10.724 1.00 50.23 37 SER A CA 8
ATOM 13327 C C . SER A 1 37 ? -12.264 1.136 -9.230 1.00 13.14 37 SER A C 8
ATOM 13328 O O . SER A 1 37 ? -11.822 2.214 -8.822 1.00 51.23 37 SER A O 8
ATOM 13336 N N . GLY A 1 38 ? -12.510 0.106 -8.420 1.00 61.41 38 GLY A N 8
ATOM 13337 C CA . GLY A 1 38 ? -12.230 0.186 -6.990 1.00 1.44 38 GLY A CA 8
ATOM 13338 C C . GLY A 1 38 ? -10.735 0.174 -6.675 1.00 73.21 38 GLY A C 8
ATOM 13339 O O . GLY A 1 38 ? -10.291 0.791 -5.705 1.00 20.43 38 GLY A O 8
ATOM 13343 N N . ALA A 1 39 ? -9.960 -0.537 -7.496 1.00 64.21 39 ALA A N 8
ATOM 13344 C CA . ALA A 1 39 ? -8.501 -0.599 -7.335 1.00 41.13 39 ALA A CA 8
ATOM 13345 C C . ALA A 1 39 ? -7.849 0.783 -7.499 1.00 61.53 39 ALA A C 8
ATOM 13346 O O . ALA A 1 39 ? -7.081 1.223 -6.643 1.00 55.44 39 ALA A O 8
ATOM 13353 N N . MET A 1 40 ? -8.165 1.466 -8.601 1.00 21.24 40 MET A N 8
ATOM 13354 C CA . MET A 1 40 ? -7.629 2.809 -8.851 1.00 52.34 40 MET A CA 8
ATOM 13355 C C . MET A 1 40 ? -8.130 3.804 -7.797 1.00 54.44 40 MET A C 8
ATOM 13356 O O . MET A 1 40 ? -7.350 4.596 -7.263 1.00 52.03 40 MET A O 8
ATOM 13370 N N . ASN A 1 41 ? -9.427 3.743 -7.480 1.00 74.40 41 ASN A N 8
ATOM 13371 C CA . ASN A 1 41 ? -9.990 4.545 -6.382 1.00 41.30 41 ASN A CA 8
ATOM 13372 C C . ASN A 1 41 ? -9.205 4.299 -5.084 1.00 4.42 41 ASN A C 8
ATOM 13373 O O . ASN A 1 41 ? -8.979 5.217 -4.296 1.00 11.11 41 ASN A O 8
ATOM 13384 N N . GLY A 1 42 ? -8.785 3.050 -4.882 1.00 12.34 42 GLY A N 8
ATOM 13385 C CA . GLY A 1 42 ? -7.921 2.715 -3.760 1.00 41.13 42 GLY A CA 8
ATOM 13386 C C . GLY A 1 42 ? -6.585 3.449 -3.814 1.00 1.54 42 GLY A C 8
ATOM 13387 O O . GLY A 1 42 ? -6.092 3.924 -2.793 1.00 34.43 42 GLY A O 8
ATOM 13391 N N . ILE A 1 43 ? -6.009 3.561 -5.015 1.00 1.31 43 ILE A N 8
ATOM 13392 C CA . ILE A 1 43 ? -4.742 4.282 -5.204 1.00 72.32 43 ILE A CA 8
ATOM 13393 C C . ILE A 1 43 ? -4.907 5.763 -4.843 1.00 14.03 43 ILE A C 8
ATOM 13394 O O . ILE A 1 43 ? -4.107 6.337 -4.102 1.00 43.54 43 ILE A O 8
ATOM 13410 N N . GLU A 1 44 ? -5.965 6.368 -5.377 1.00 45.45 44 GLU A N 8
ATOM 13411 C CA . GLU A 1 44 ? -6.300 7.764 -5.086 1.00 72.24 44 GLU A CA 8
ATOM 13412 C C . GLU A 1 44 ? -6.573 7.956 -3.585 1.00 21.21 44 GLU A C 8
ATOM 13413 O O . GLU A 1 44 ? -6.170 8.957 -2.987 1.00 71.24 44 GLU A O 8
ATOM 13425 N N . SER A 1 45 ? -7.237 6.974 -2.979 1.00 73.13 45 SER A N 8
ATOM 13426 C CA . SER A 1 45 ? -7.482 6.982 -1.532 1.00 74.43 45 SER A CA 8
ATOM 13427 C C . SER A 1 45 ? -6.156 6.965 -0.755 1.00 44.31 45 SER A C 8
ATOM 13428 O O . SER A 1 45 ? -5.987 7.700 0.212 1.00 3.35 45 SER A O 8
ATOM 13436 N N . VAL A 1 46 ? -5.209 6.129 -1.198 1.00 41.24 46 VAL A N 8
ATOM 13437 C CA . VAL A 1 46 ? -3.868 6.085 -0.594 1.00 73.15 46 VAL A CA 8
ATOM 13438 C C . VAL A 1 46 ? -3.175 7.454 -0.684 1.00 52.25 46 VAL A C 8
ATOM 13439 O O . VAL A 1 46 ? -2.598 7.931 0.288 1.00 3.22 46 VAL A O 8
ATOM 13452 N N . GLN A 1 47 ? -3.245 8.085 -1.856 1.00 65.04 47 GLN A N 8
ATOM 13453 C CA . GLN A 1 47 ? -2.673 9.425 -2.055 1.00 63.22 47 GLN A CA 8
ATOM 13454 C C . GLN A 1 47 ? -3.265 10.446 -1.063 1.00 50.51 47 GLN A C 8
ATOM 13455 O O . GLN A 1 47 ? -2.583 11.373 -0.622 1.00 70.44 47 GLN A O 8
ATOM 13469 N N . THR A 1 48 ? -4.540 10.274 -0.726 1.00 14.43 48 THR A N 8
ATOM 13470 C CA . THR A 1 48 ? -5.210 11.126 0.272 1.00 73.11 48 THR A CA 8
ATOM 13471 C C . THR A 1 48 ? -4.842 10.728 1.715 1.00 11.43 48 THR A C 8
ATOM 13472 O O . THR A 1 48 ? -4.577 11.586 2.559 1.00 13.53 48 THR A O 8
ATOM 13483 N N . ASN A 1 49 ? -4.816 9.426 1.984 1.00 63.10 49 ASN A N 8
ATOM 13484 C CA . ASN A 1 49 ? -4.656 8.901 3.351 1.00 55.41 49 ASN A CA 8
ATOM 13485 C C . ASN A 1 49 ? -3.190 8.859 3.828 1.00 24.34 49 ASN A C 8
ATOM 13486 O O . ASN A 1 49 ? -2.929 8.992 5.019 1.00 15.32 49 ASN A O 8
ATOM 13497 N N . SER A 1 50 ? -2.245 8.677 2.906 1.00 54.44 50 SER A N 8
ATOM 13498 C CA . SER A 1 50 ? -0.812 8.586 3.262 1.00 2.22 50 SER A CA 8
ATOM 13499 C C . SER A 1 50 ? -0.325 9.795 4.090 1.00 3.12 50 SER A C 8
ATOM 13500 O O . SER A 1 50 ? 0.331 9.614 5.116 1.00 35.31 50 SER A O 8
ATOM 13508 N N . PRO A 1 51 ? -0.617 11.051 3.666 1.00 14.01 51 PRO A N 8
ATOM 13509 C CA . PRO A 1 51 ? -0.255 12.243 4.458 1.00 62.14 51 PRO A CA 8
ATOM 13510 C C . PRO A 1 51 ? -1.122 12.413 5.720 1.00 73.41 51 PRO A C 8
ATOM 13511 O O . PRO A 1 51 ? -0.889 13.311 6.530 1.00 22.44 51 PRO A O 8
ATOM 13522 N N . ILE A 1 52 ? -2.134 11.557 5.872 1.00 25.34 52 ILE A N 8
ATOM 13523 C CA . ILE A 1 52 ? -3.006 11.578 7.051 1.00 62.34 52 ILE A CA 8
ATOM 13524 C C . ILE A 1 52 ? -2.674 10.406 7.987 1.00 12.11 52 ILE A C 8
ATOM 13525 O O . ILE A 1 52 ? -3.229 9.310 7.866 1.00 24.41 52 ILE A O 8
ATOM 13541 N N . GLU A 1 53 ? -1.755 10.654 8.917 1.00 44.51 53 GLU A N 8
ATOM 13542 C CA . GLU A 1 53 ? -1.255 9.622 9.837 1.00 72.03 53 GLU A CA 8
ATOM 13543 C C . GLU A 1 53 ? -2.387 8.878 10.566 1.00 54.24 53 GLU A C 8
ATOM 13544 O O . GLU A 1 53 ? -2.252 7.705 10.894 1.00 62.41 53 GLU A O 8
ATOM 13556 N N . ALA A 1 54 ? -3.510 9.561 10.784 1.00 24.31 54 ALA A N 8
ATOM 13557 C CA . ALA A 1 54 ? -4.654 8.998 11.523 1.00 44.33 54 ALA A CA 8
ATOM 13558 C C . ALA A 1 54 ? -5.264 7.749 10.847 1.00 41.44 54 ALA A C 8
ATOM 13559 O O . ALA A 1 54 ? -6.156 7.108 11.407 1.00 11.41 54 ALA A O 8
ATOM 13566 N N . ARG A 1 55 ? -4.795 7.410 9.646 1.00 13.44 55 ARG A N 8
ATOM 13567 C CA . ARG A 1 55 ? -5.271 6.212 8.937 1.00 70.04 55 ARG A CA 8
ATOM 13568 C C . ARG A 1 55 ? -4.303 5.025 9.115 1.00 3.14 55 ARG A C 8
ATOM 13569 O O . ARG A 1 55 ? -4.366 4.042 8.372 1.00 43.13 55 ARG A O 8
ATOM 13590 N N . TYR A 1 56 ? -3.424 5.123 10.111 1.00 33.42 56 TYR A N 8
ATOM 13591 C CA . TYR A 1 56 ? -2.425 4.080 10.388 1.00 1.53 56 TYR A CA 8
ATOM 13592 C C . TYR A 1 56 ? -3.051 2.819 11.014 1.00 41.11 56 TYR A C 8
ATOM 13593 O O . TYR A 1 56 ? -4.082 2.881 11.685 1.00 21.33 56 TYR A O 8
ATOM 13611 N N . ALA A 1 57 ? -2.408 1.677 10.786 1.00 33.44 57 ALA A N 8
ATOM 13612 C CA . ALA A 1 57 ? -2.784 0.420 11.445 1.00 33.52 57 ALA A CA 8
ATOM 13613 C C . ALA A 1 57 ? -1.534 -0.403 11.799 1.00 3.13 57 ALA A C 8
ATOM 13614 O O . ALA A 1 57 ? -0.852 -0.933 10.918 1.00 31.54 57 ALA A O 8
ATOM 13621 N N . LYS A 1 58 ? -1.234 -0.503 13.095 1.00 30.22 58 LYS A N 8
ATOM 13622 C CA . LYS A 1 58 ? -0.001 -1.152 13.565 1.00 10.13 58 LYS A CA 8
ATOM 13623 C C . LYS A 1 58 ? -0.183 -2.673 13.724 1.00 3.00 58 LYS A C 8
ATOM 13624 O O . LYS A 1 58 ? -0.935 -3.133 14.587 1.00 75.31 58 LYS A O 8
ATOM 13643 N N . GLU A 1 59 ? 0.515 -3.447 12.891 1.00 5.41 59 GLU A N 8
ATOM 13644 C CA . GLU A 1 59 ? 0.431 -4.916 12.922 1.00 20.24 59 GLU A CA 8
ATOM 13645 C C . GLU A 1 59 ? 1.822 -5.558 13.086 1.00 31.04 59 GLU A C 8
ATOM 13646 O O . GLU A 1 59 ? 2.791 -5.128 12.464 1.00 73.45 59 GLU A O 8
ATOM 13658 N N . VAL A 1 60 ? 1.924 -6.588 13.924 1.00 65.43 60 VAL A N 8
ATOM 13659 C CA . VAL A 1 60 ? 3.190 -7.315 14.102 1.00 62.11 60 VAL A CA 8
ATOM 13660 C C . VAL A 1 60 ? 2.986 -8.831 13.980 1.00 54.24 60 VAL A C 8
ATOM 13661 O O . VAL A 1 60 ? 2.148 -9.416 14.670 1.00 12.22 60 VAL A O 8
ATOM 13674 N N . ALA A 1 61 ? 3.753 -9.464 13.095 1.00 31.01 61 ALA A N 8
ATOM 13675 C CA . ALA A 1 61 ? 3.689 -10.916 12.920 1.00 20.05 61 ALA A CA 8
ATOM 13676 C C . ALA A 1 61 ? 4.242 -11.641 14.154 1.00 73.10 61 ALA A C 8
ATOM 13677 O O . ALA A 1 61 ? 5.230 -11.207 14.742 1.00 73.22 61 ALA A O 8
ATOM 13684 N N . LYS A 1 62 ? 3.623 -12.761 14.526 1.00 24.05 62 LYS A N 8
ATOM 13685 C CA . LYS A 1 62 ? 4.014 -13.501 15.739 1.00 44.14 62 LYS A CA 8
ATOM 13686 C C . LYS A 1 62 ? 5.449 -14.062 15.664 1.00 24.20 62 LYS A C 8
ATOM 13687 O O . LYS A 1 62 ? 5.934 -14.679 16.610 1.00 13.20 62 LYS A O 8
ATOM 13706 N N . ASN A 1 63 ? 6.120 -13.839 14.537 1.00 12.51 63 ASN A N 8
ATOM 13707 C CA . ASN A 1 63 ? 7.557 -14.116 14.417 1.00 5.54 63 ASN A CA 8
ATOM 13708 C C . ASN A 1 63 ? 8.382 -12.854 14.726 1.00 40.02 63 ASN A C 8
ATOM 13709 O O . ASN A 1 63 ? 9.540 -12.741 14.320 1.00 44.15 63 ASN A O 8
ATOM 13720 N N . ASP A 1 64 ? 7.764 -11.909 15.445 1.00 53.44 64 ASP A N 8
ATOM 13721 C CA . ASP A 1 64 ? 8.401 -10.638 15.822 1.00 60.43 64 ASP A CA 8
ATOM 13722 C C . ASP A 1 64 ? 8.758 -9.785 14.592 1.00 0.00 64 ASP A C 8
ATOM 13723 O O . ASP A 1 64 ? 9.636 -8.927 14.654 1.00 35.13 64 ASP A O 8
ATOM 13732 N N . LYS A 1 65 ? 8.046 -10.009 13.490 1.00 50.31 65 LYS A N 8
ATOM 13733 C CA . LYS A 1 65 ? 8.256 -9.244 12.257 1.00 12.42 65 LYS A CA 8
ATOM 13734 C C . LYS A 1 65 ? 7.220 -8.110 12.141 1.00 4.43 65 LYS A C 8
ATOM 13735 O O . LYS A 1 65 ? 6.057 -8.354 11.809 1.00 0.43 65 LYS A O 8
ATOM 13754 N N . PRO A 1 66 ? 7.622 -6.859 12.435 1.00 52.12 66 PRO A N 8
ATOM 13755 C CA . PRO A 1 66 ? 6.701 -5.714 12.453 1.00 42.23 66 PRO A CA 8
ATOM 13756 C C . PRO A 1 66 ? 6.358 -5.164 11.056 1.00 13.13 66 PRO A C 8
ATOM 13757 O O . PRO A 1 66 ? 7.197 -5.128 10.151 1.00 45.51 66 PRO A O 8
ATOM 13768 N N . TYR A 1 67 ? 5.110 -4.727 10.906 1.00 64.14 67 TYR A N 8
ATOM 13769 C CA . TYR A 1 67 ? 4.627 -4.111 9.665 1.00 4.03 67 TYR A CA 8
ATOM 13770 C C . TYR A 1 67 ? 3.415 -3.203 9.948 1.00 42.12 67 TYR A C 8
ATOM 13771 O O . TYR A 1 67 ? 3.062 -2.965 11.107 1.00 21.12 67 TYR A O 8
ATOM 13789 N N . PHE A 1 68 ? 2.819 -2.644 8.900 1.00 33.41 68 PHE A N 8
ATOM 13790 C CA . PHE A 1 68 ? 1.630 -1.797 9.053 1.00 63.32 68 PHE A CA 8
ATOM 13791 C C . PHE A 1 68 ? 0.765 -1.819 7.788 1.00 24.40 68 PHE A C 8
ATOM 13792 O O . PHE A 1 68 ? 1.252 -2.100 6.696 1.00 0.44 68 PHE A O 8
ATOM 13809 N N . ASN A 1 69 ? -0.519 -1.524 7.935 1.00 20.03 69 ASN A N 8
ATOM 13810 C CA . ASN A 1 69 ? -1.424 -1.470 6.787 1.00 32.40 69 ASN A CA 8
ATOM 13811 C C . ASN A 1 69 ? -2.176 -0.135 6.739 1.00 44.12 69 ASN A C 8
ATOM 13812 O O . ASN A 1 69 ? -2.320 0.550 7.753 1.00 63.34 69 ASN A O 8
ATOM 13823 N N . LEU A 1 70 ? -2.635 0.235 5.550 1.00 73.25 70 LEU A N 8
ATOM 13824 C CA . LEU A 1 70 ? -3.369 1.485 5.354 1.00 74.53 70 LEU A CA 8
ATOM 13825 C C . LEU A 1 70 ? -4.829 1.193 4.984 1.00 22.03 70 LEU A C 8
ATOM 13826 O O . LEU A 1 70 ? -5.109 0.409 4.067 1.00 71.14 70 LEU A O 8
ATOM 13842 N N . LYS A 1 71 ? -5.753 1.820 5.705 1.00 31.41 71 LYS A N 8
ATOM 13843 C CA . LYS A 1 71 ? -7.188 1.625 5.479 1.00 2.51 71 LYS A CA 8
ATOM 13844 C C . LYS A 1 71 ? -7.880 2.924 5.044 1.00 1.50 71 LYS A C 8
ATOM 13845 O O . LYS A 1 71 ? -7.694 3.981 5.649 1.00 63.33 71 LYS A O 8
ATOM 13864 N N . ALA A 1 72 ? -8.678 2.829 3.982 1.00 55.44 72 ALA A N 8
ATOM 13865 C CA . ALA A 1 72 ? -9.453 3.964 3.466 1.00 43.31 72 ALA A CA 8
ATOM 13866 C C . ALA A 1 72 ? -10.561 4.399 4.445 1.00 1.04 72 ALA A C 8
ATOM 13867 O O . ALA A 1 72 ? -10.732 3.798 5.507 1.00 10.40 72 ALA A O 8
ATOM 13874 N N . ALA A 1 73 ? -11.302 5.448 4.080 1.00 11.14 73 ALA A N 8
ATOM 13875 C CA . ALA A 1 73 ? -12.403 5.961 4.914 1.00 64.43 73 ALA A CA 8
ATOM 13876 C C . ALA A 1 73 ? -13.386 4.850 5.333 1.00 53.31 73 ALA A C 8
ATOM 13877 O O . ALA A 1 73 ? -13.793 4.776 6.489 1.00 54.44 73 ALA A O 8
ATOM 13884 N N . ASN A 1 74 ? -13.749 3.976 4.391 1.00 31.05 74 ASN A N 8
ATOM 13885 C CA . ASN A 1 74 ? -14.662 2.856 4.679 1.00 75.05 74 ASN A CA 8
ATOM 13886 C C . ASN A 1 74 ? -13.952 1.735 5.472 1.00 22.10 74 ASN A C 8
AT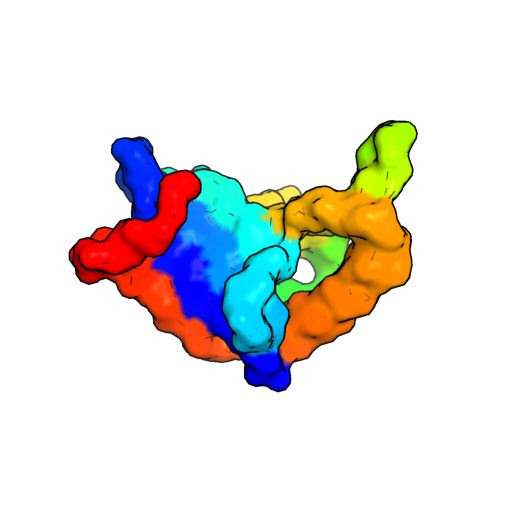OM 13887 O O . ASN A 1 74 ? -14.555 0.715 5.804 1.00 4.53 74 ASN A O 8
ATOM 13898 N N . HIS A 1 75 ? -12.662 1.939 5.751 1.00 1.22 75 HIS A N 8
ATOM 13899 C CA . HIS A 1 75 ? -11.847 1.002 6.550 1.00 13.33 75 HIS A CA 8
ATOM 13900 C C . HIS A 1 75 ? -11.516 -0.278 5.771 1.00 71.10 75 HIS A C 8
ATOM 13901 O O . HIS A 1 75 ? -11.397 -1.362 6.340 1.00 52.00 75 HIS A O 8
ATOM 13916 N N . GLN A 1 76 ? -11.325 -0.118 4.466 1.00 74.24 76 GLN A N 8
ATOM 13917 C CA . GLN A 1 76 ? -10.908 -1.216 3.587 1.00 71.33 76 GLN A CA 8
ATOM 13918 C C . GLN A 1 76 ? -9.378 -1.231 3.426 1.00 41.45 76 GLN A C 8
ATOM 13919 O O . GLN A 1 76 ? -8.742 -0.172 3.376 1.00 35.13 76 GLN A O 8
ATOM 13933 N N . ILE A 1 77 ? -8.793 -2.423 3.350 1.00 75.42 77 ILE A N 8
ATOM 13934 C CA . ILE A 1 77 ? -7.338 -2.564 3.212 1.00 54.35 77 ILE A CA 8
ATOM 13935 C C . ILE A 1 77 ? -6.854 -2.085 1.832 1.00 41.12 77 ILE A C 8
ATOM 13936 O O . ILE A 1 77 ? -6.910 -2.823 0.846 1.00 23.02 77 ILE A O 8
ATOM 13952 N N . ILE A 1 78 ? -6.405 -0.836 1.768 1.00 53.21 78 ILE A N 8
ATOM 13953 C CA . ILE A 1 78 ? -5.885 -0.268 0.519 1.00 31.04 78 ILE A CA 8
ATOM 13954 C C . ILE A 1 78 ? -4.359 -0.407 0.433 1.00 41.12 78 ILE A C 8
ATOM 13955 O O . ILE A 1 78 ? -3.769 -0.238 -0.632 1.00 61.03 78 ILE A O 8
ATOM 13971 N N . GLY A 1 79 ? -3.725 -0.716 1.561 1.00 4.22 79 GLY A N 8
ATOM 13972 C CA . GLY A 1 79 ? -2.285 -0.942 1.572 1.00 1.35 79 GLY A CA 8
ATOM 13973 C C . GLY A 1 79 ? -1.834 -1.852 2.708 1.00 33.01 79 GLY A C 8
ATOM 13974 O O . GLY A 1 79 ? -2.468 -1.903 3.758 1.00 20.34 79 GLY A O 8
ATOM 13978 N N . THR A 1 80 ? -0.754 -2.592 2.486 1.00 1.44 80 THR A N 8
ATOM 13979 C CA . THR A 1 80 ? -0.136 -3.433 3.525 1.00 15.52 80 THR A CA 8
ATOM 13980 C C . THR A 1 80 ? 1.372 -3.542 3.283 1.00 21.31 80 THR A C 8
ATOM 13981 O O . THR A 1 80 ? 1.805 -4.003 2.230 1.00 2.41 80 THR A O 8
ATOM 13992 N N . SER A 1 81 ? 2.171 -3.104 4.250 1.00 60.44 81 SER A N 8
ATOM 13993 C CA . SER A 1 81 ? 3.630 -3.072 4.090 1.00 33.12 81 SER A CA 8
ATOM 13994 C C . SER A 1 81 ? 4.246 -4.465 4.218 1.00 31.42 81 SER A C 8
ATOM 13995 O O . SER A 1 81 ? 3.654 -5.372 4.803 1.00 50.33 81 SER A O 8
ATOM 14003 N N . GLN A 1 82 ? 5.446 -4.624 3.670 1.00 14.12 82 GLN A N 8
ATOM 14004 C CA . GLN A 1 82 ? 6.206 -5.863 3.822 1.00 31.44 82 GLN A CA 8
ATOM 14005 C C . GLN A 1 82 ? 6.587 -6.090 5.296 1.00 2.12 82 GLN A C 8
ATOM 14006 O O . GLN A 1 82 ? 6.913 -5.142 6.018 1.00 1.21 82 GLN A O 8
ATOM 14020 N N . MET A 1 83 ? 6.519 -7.338 5.751 1.00 34.54 83 MET A N 8
ATOM 14021 C CA . MET A 1 83 ? 6.893 -7.669 7.127 1.00 31.23 83 MET A CA 8
ATOM 14022 C C . MET A 1 83 ? 8.412 -7.542 7.326 1.00 13.14 83 MET A C 8
ATOM 14023 O O . MET A 1 83 ? 9.177 -8.417 6.907 1.00 1.31 83 MET A O 8
ATOM 14037 N N . TYR A 1 84 ? 8.836 -6.441 7.946 1.00 14.45 84 TYR A N 8
ATOM 14038 C CA . TYR A 1 84 ? 10.258 -6.197 8.220 1.00 42.24 84 TYR A CA 8
ATOM 14039 C C . TYR A 1 84 ? 10.764 -7.073 9.377 1.00 51.42 84 TYR A C 8
ATOM 14040 O O . TYR A 1 84 ? 9.980 -7.709 10.076 1.00 30.04 84 TYR A O 8
ATOM 14058 N N . SER A 1 85 ? 12.079 -7.112 9.564 1.00 62.12 85 SER A N 8
ATOM 14059 C CA . SER A 1 85 ? 12.679 -7.873 10.671 1.00 33.42 85 SER A CA 8
ATOM 14060 C C . SER A 1 85 ? 12.896 -6.987 11.908 1.00 51.05 85 SER A C 8
ATOM 14061 O O . SER A 1 85 ? 12.543 -7.366 13.024 1.00 54.32 85 SER A O 8
ATOM 14069 N N . SER A 1 86 ? 13.478 -5.805 11.707 1.00 62.01 86 SER A N 8
ATOM 14070 C CA . SER A 1 86 ? 13.714 -4.857 12.813 1.00 11.52 86 SER A CA 8
ATOM 14071 C C . SER A 1 86 ? 12.589 -3.815 12.910 1.00 61.24 86 SER A C 8
ATOM 14072 O O . SER A 1 86 ? 12.055 -3.365 11.894 1.00 13.33 86 SER A O 8
ATOM 14080 N N . THR A 1 87 ? 12.248 -3.417 14.136 1.00 45.31 87 THR A N 8
ATOM 14081 C CA . THR A 1 87 ? 11.163 -2.447 14.369 1.00 33.52 87 THR A CA 8
ATOM 14082 C C . THR A 1 87 ? 11.471 -1.088 13.727 1.00 52.41 87 THR A C 8
ATOM 14083 O O . THR A 1 87 ? 10.604 -0.472 13.103 1.00 31.12 87 THR A O 8
ATOM 14094 N N . ALA A 1 88 ? 12.713 -0.631 13.883 1.00 42.40 88 ALA A N 8
ATOM 14095 C CA . ALA A 1 88 ? 13.172 0.631 13.284 1.00 54.10 88 ALA A CA 8
ATOM 14096 C C . ALA A 1 88 ? 12.869 0.692 11.777 1.00 32.24 88 ALA A C 8
ATOM 14097 O O . ALA A 1 88 ? 12.358 1.692 11.275 1.00 53.23 88 ALA A O 8
ATOM 14104 N N . ALA A 1 89 ? 13.174 -0.396 11.066 1.00 10.14 89 ALA A N 8
ATOM 14105 C CA . ALA A 1 89 ? 12.908 -0.488 9.623 1.00 4.45 89 ALA A CA 8
ATOM 14106 C C . ALA A 1 89 ? 11.418 -0.282 9.305 1.00 14.31 89 ALA A C 8
ATOM 14107 O O . ALA A 1 89 ? 11.062 0.304 8.280 1.00 13.33 89 ALA A O 8
ATOM 14114 N N . ARG A 1 90 ? 10.554 -0.756 10.199 1.00 34.12 90 ARG A N 8
ATOM 14115 C CA . ARG A 1 90 ? 9.104 -0.620 10.033 1.00 65.34 90 ARG A CA 8
ATOM 14116 C C . ARG A 1 90 ? 8.669 0.849 10.185 1.00 10.44 90 ARG A C 8
ATOM 14117 O O . ARG A 1 90 ? 7.868 1.356 9.393 1.00 61.11 90 ARG A O 8
ATOM 14138 N N . ASP A 1 91 ? 9.200 1.528 11.201 1.00 2.11 91 ASP A N 8
ATOM 14139 C CA . ASP A 1 91 ? 8.887 2.943 11.426 1.00 24.14 91 ASP A CA 8
ATOM 14140 C C . ASP A 1 91 ? 9.406 3.803 10.259 1.00 23.42 91 ASP A C 8
ATOM 14141 O O . ASP A 1 91 ? 8.735 4.735 9.807 1.00 54.24 91 ASP A O 8
ATOM 14150 N N . ASN A 1 92 ? 10.603 3.469 9.768 1.00 55.04 92 ASN A N 8
ATOM 14151 C CA . ASN A 1 92 ? 11.144 4.089 8.552 1.00 41.23 92 ASN A CA 8
ATOM 14152 C C . ASN A 1 92 ? 10.178 3.908 7.369 1.00 41.43 92 ASN A C 8
ATOM 14153 O O . ASN A 1 92 ? 10.001 4.813 6.552 1.00 24.43 92 ASN A O 8
ATOM 14164 N N . GLY A 1 93 ? 9.561 2.731 7.281 1.00 74.32 93 GLY A N 8
ATOM 14165 C CA . GLY A 1 93 ? 8.529 2.497 6.276 1.00 61.43 93 GLY A CA 8
ATOM 14166 C C . GLY A 1 93 ? 7.352 3.461 6.413 1.00 43.14 93 GLY A C 8
ATOM 14167 O O . GLY A 1 93 ? 6.815 3.948 5.416 1.00 0.13 93 GLY A O 8
ATOM 14171 N N . ILE A 1 94 ? 6.959 3.742 7.659 1.00 24.13 94 ILE A N 8
ATOM 14172 C CA . ILE A 1 94 ? 5.859 4.677 7.940 1.00 15.35 94 ILE A CA 8
ATOM 14173 C C . ILE A 1 94 ? 6.150 6.082 7.382 1.00 11.32 94 ILE A C 8
ATOM 14174 O O . ILE A 1 94 ? 5.340 6.647 6.639 1.00 54.24 94 ILE A O 8
ATOM 14190 N N . LYS A 1 95 ? 7.305 6.652 7.734 1.00 35.20 95 LYS A N 8
ATOM 14191 C CA . LYS A 1 95 ? 7.699 7.961 7.191 1.00 24.31 95 LYS A CA 8
ATOM 14192 C C . LYS A 1 95 ? 7.847 7.892 5.660 1.00 70.21 95 LYS A C 8
ATOM 14193 O O . LYS A 1 95 ? 7.465 8.820 4.944 1.00 70.44 95 LYS A O 8
ATOM 14212 N N . SER A 1 96 ? 8.381 6.774 5.167 1.00 40.32 96 SER A N 8
ATOM 14213 C CA . SER A 1 96 ? 8.586 6.580 3.727 1.00 25.33 96 SER A CA 8
ATOM 14214 C C . SER A 1 96 ? 7.269 6.682 2.947 1.00 45.30 96 SER A C 8
ATOM 14215 O O . SER A 1 96 ? 7.211 7.343 1.915 1.00 72.22 96 SER A O 8
ATOM 14223 N N . VAL A 1 97 ? 6.212 6.039 3.438 1.00 52.53 97 VAL A N 8
ATOM 14224 C CA . VAL A 1 97 ? 4.928 6.043 2.726 1.00 24.34 97 VAL A CA 8
ATOM 14225 C C . VAL A 1 97 ? 4.202 7.399 2.825 1.00 1.20 97 VAL A C 8
ATOM 14226 O O . VAL A 1 97 ? 3.650 7.878 1.838 1.00 73.15 97 VAL A O 8
ATOM 14239 N N . MET A 1 98 ? 4.216 8.036 3.999 1.00 33.33 98 MET A N 8
ATOM 14240 C CA . MET A 1 98 ? 3.549 9.340 4.156 1.00 70.34 98 MET A CA 8
ATOM 14241 C C . MET A 1 98 ? 4.227 10.426 3.296 1.00 52.52 98 MET A C 8
ATOM 14242 O O . MET A 1 98 ? 3.588 11.398 2.883 1.00 23.21 98 MET A O 8
ATOM 14256 N N . GLU A 1 99 ? 5.527 10.256 3.034 1.00 63.34 99 GLU A N 8
ATOM 14257 C CA . GLU A 1 99 ? 6.278 11.186 2.178 1.00 2.14 99 GLU A CA 8
ATOM 14258 C C . GLU A 1 99 ? 6.198 10.786 0.690 1.00 30.21 99 GLU A C 8
ATOM 14259 O O . GLU A 1 99 ? 5.759 11.568 -0.152 1.00 34.54 99 GLU A O 8
ATOM 14271 N N . ASN A 1 100 ? 6.613 9.561 0.373 1.00 45.31 100 ASN A N 8
ATOM 14272 C CA . ASN A 1 100 ? 6.637 9.077 -1.018 1.00 13.41 100 ASN A CA 8
ATOM 14273 C C . ASN A 1 100 ? 5.224 8.845 -1.587 1.00 1.43 100 ASN A C 8
ATOM 14274 O O . ASN A 1 100 ? 5.015 8.947 -2.795 1.00 31.54 100 ASN A O 8
ATOM 14285 N N . GLY A 1 101 ? 4.266 8.544 -0.710 1.00 1.51 101 GLY A N 8
ATOM 14286 C CA . GLY A 1 101 ? 2.894 8.255 -1.141 1.00 34.33 101 GLY A CA 8
ATOM 14287 C C . GLY A 1 101 ? 2.128 9.479 -1.643 1.00 41.14 101 GLY A C 8
ATOM 14288 O O . GLY A 1 101 ? 0.985 9.365 -2.092 1.00 1.10 101 GLY A O 8
ATOM 14292 N N . LYS A 1 102 ? 2.755 10.653 -1.575 1.00 0.22 102 LYS A N 8
ATOM 14293 C CA . LYS A 1 102 ? 2.143 11.888 -2.084 1.00 13.42 102 LYS A CA 8
ATOM 14294 C C . LYS A 1 102 ? 2.138 11.910 -3.625 1.00 4.42 102 LYS A C 8
ATOM 14295 O O . LYS A 1 102 ? 1.499 12.766 -4.243 1.00 12.51 102 LYS A O 8
ATOM 14314 N N . THR A 1 103 ? 2.853 10.959 -4.230 1.00 13.13 103 THR A N 8
ATOM 14315 C CA . THR A 1 103 ? 3.018 10.896 -5.690 1.00 14.23 103 THR A CA 8
ATOM 14316 C C . THR A 1 103 ? 1.703 10.626 -6.439 1.00 63.03 103 THR A C 8
ATOM 14317 O O . THR A 1 103 ? 0.871 9.828 -6.006 1.00 62.20 103 THR A O 8
ATOM 14328 N N . THR A 1 104 ? 1.534 11.296 -7.578 1.00 74.01 104 THR A N 8
ATOM 14329 C CA . THR A 1 104 ? 0.362 11.097 -8.444 1.00 34.32 104 THR A CA 8
ATOM 14330 C C . THR A 1 104 ? 0.687 10.165 -9.616 1.00 41.32 104 THR A C 8
ATOM 14331 O O . THR A 1 104 ? -0.149 9.928 -10.491 1.00 11.50 104 THR A O 8
ATOM 14342 N N . THR A 1 105 ? 1.899 9.623 -9.612 1.00 11.24 105 THR A N 8
ATOM 14343 C CA . THR A 1 105 ? 2.398 8.811 -10.729 1.00 3.23 105 THR A CA 8
ATOM 14344 C C . THR A 1 105 ? 1.940 7.345 -10.617 1.00 71.12 105 THR A C 8
ATOM 14345 O O . THR A 1 105 ? 2.262 6.656 -9.647 1.00 13.32 105 THR A O 8
ATOM 14356 N N . ILE A 1 106 ? 1.190 6.871 -11.616 1.00 50.33 106 ILE A N 8
ATOM 14357 C CA . ILE A 1 106 ? 0.643 5.504 -11.606 1.00 25.34 106 ILE A CA 8
ATOM 14358 C C . ILE A 1 106 ? 1.013 4.723 -12.887 1.00 14.04 106 ILE A C 8
ATOM 14359 O O . ILE A 1 106 ? 1.061 5.287 -13.982 1.00 61.44 106 ILE A O 8
ATOM 14375 N N . LYS A 1 107 ? 1.289 3.428 -12.730 1.00 34.21 107 LYS A N 8
ATOM 14376 C CA . LYS A 1 107 ? 1.554 2.514 -13.854 1.00 53.52 107 LYS A CA 8
ATOM 14377 C C . LYS A 1 107 ? 0.466 1.430 -13.945 1.00 32.25 107 LYS A C 8
ATOM 14378 O O . LYS A 1 107 ? -0.016 0.937 -12.925 1.00 21.21 107 LYS A O 8
ATOM 14397 N N . ASP A 1 108 ? 0.090 1.056 -15.166 1.00 22.44 108 ASP A N 8
ATOM 14398 C CA . ASP A 1 108 ? -0.867 -0.036 -15.375 1.00 74.34 108 ASP A CA 8
ATOM 14399 C C . ASP A 1 108 ? -0.168 -1.255 -16.007 1.00 64.22 108 ASP A C 8
ATOM 14400 O O . ASP A 1 108 ? 0.190 -1.240 -17.187 1.00 14.30 108 ASP A O 8
ATOM 14409 N N . LEU A 1 109 ? 0.027 -2.305 -15.213 1.00 21.41 109 LEU A N 8
ATOM 14410 C CA . LEU A 1 109 ? 0.667 -3.542 -15.685 1.00 23.25 109 LEU A CA 8
ATOM 14411 C C . LEU A 1 109 ? -0.376 -4.644 -15.950 1.00 31.21 109 LEU A C 8
ATOM 14412 O O . LEU A 1 109 ? -0.049 -5.833 -15.985 1.00 52.53 109 LEU A O 8
ATOM 14428 N N . THR A 1 110 ? -1.630 -4.236 -16.151 1.00 4.43 110 THR A N 8
ATOM 14429 C CA . THR A 1 110 ? -2.744 -5.186 -16.324 1.00 32.42 110 THR A CA 8
ATOM 14430 C C . THR A 1 110 ? -3.168 -5.307 -17.796 1.00 32.05 110 THR A C 8
ATOM 14431 O O . THR A 1 110 ? -3.383 -6.408 -18.306 1.00 21.12 110 THR A O 8
ATOM 14442 N N . LEU A 1 111 ? -3.290 -4.166 -18.466 1.00 33.51 111 LEU A N 8
ATOM 14443 C CA . LEU A 1 111 ? -3.674 -4.128 -19.883 1.00 32.32 111 LEU A CA 8
ATOM 14444 C C . LEU A 1 111 ? -2.560 -4.689 -20.781 1.00 33.24 111 LEU A C 8
ATOM 14445 O O . LEU A 1 111 ? -2.810 -5.487 -21.686 1.00 73.35 111 LEU A O 8
ATOM 14461 N N . GLU A 1 112 ? -1.332 -4.262 -20.518 1.00 41.45 112 GLU A N 8
ATOM 14462 C CA . GLU A 1 112 ? -0.175 -4.663 -21.320 1.00 4.35 112 GLU A CA 8
ATOM 14463 C C . GLU A 1 112 ? 0.516 -5.896 -20.728 1.00 5.42 112 GLU A C 8
ATOM 14464 O O . GLU A 1 112 ? 0.657 -6.014 -19.511 1.00 12.43 112 GLU A O 8
ATOM 14476 N N . HIS A 1 113 ? 0.976 -6.800 -21.590 1.00 12.32 113 HIS A N 8
ATOM 14477 C CA . HIS A 1 113 ? 1.753 -7.965 -21.139 1.00 25.05 113 HIS A CA 8
ATOM 14478 C C . HIS A 1 113 ? 3.240 -7.599 -20.957 1.00 53.43 113 HIS A C 8
ATOM 14479 O O . HIS A 1 113 ? 4.125 -8.444 -21.100 1.00 21.14 113 HIS A O 8
ATOM 14494 N N . HIS A 1 114 ? 3.493 -6.342 -20.591 1.00 35.44 114 HIS A N 8
ATOM 14495 C CA . HIS A 1 114 ? 4.853 -5.804 -20.453 1.00 5.35 114 HIS A CA 8
ATOM 14496 C C . HIS A 1 114 ? 5.429 -6.085 -19.047 1.00 3.21 114 HIS A C 8
ATOM 14497 O O . HIS A 1 114 ? 6.147 -5.261 -18.478 1.00 14.03 114 HIS A O 8
ATOM 14512 N N . HIS A 1 115 ? 5.124 -7.264 -18.509 1.00 31.22 115 HIS A N 8
ATOM 14513 C CA . HIS A 1 115 ? 5.607 -7.683 -17.184 1.00 24.33 115 HIS A CA 8
ATOM 14514 C C . HIS A 1 115 ? 7.134 -7.515 -17.034 1.00 22.23 115 HIS A C 8
ATOM 14515 O O . HIS A 1 115 ? 7.906 -7.959 -17.884 1.00 72.21 115 HIS A O 8
ATOM 14530 N N . HIS A 1 116 ? 7.562 -6.896 -15.934 1.00 70.55 116 HIS A N 8
ATOM 14531 C CA . HIS A 1 116 ? 8.985 -6.593 -15.706 1.00 73.52 116 HIS A CA 8
ATOM 14532 C C . HIS A 1 116 ? 9.716 -7.744 -14.978 1.00 34.35 116 HIS A C 8
ATOM 14533 O O . HIS A 1 116 ? 10.562 -7.509 -14.114 1.00 3.11 116 HIS A O 8
ATOM 14548 N N . HIS A 1 117 ? 9.395 -8.985 -15.348 1.00 4.11 117 HIS A N 8
ATOM 14549 C CA . HIS A 1 117 ? 10.020 -10.178 -14.749 1.00 62.33 117 HIS A CA 8
ATOM 14550 C C . HIS A 1 117 ? 10.042 -11.356 -15.737 1.00 31.45 117 HIS A C 8
ATOM 14551 O O . HIS A 1 117 ? 9.387 -11.325 -16.775 1.00 1.44 117 HIS A O 8
ATOM 14566 N N . HIS A 1 118 ? 10.804 -12.393 -15.402 1.00 65.24 118 HIS A N 8
ATOM 14567 C CA . HIS A 1 118 ? 10.833 -13.632 -16.191 1.00 53.25 118 HIS A CA 8
ATOM 14568 C C . HIS A 1 118 ? 10.488 -14.848 -15.310 1.00 50.22 118 HIS A C 8
ATOM 14569 O O . HIS A 1 118 ? 11.348 -15.256 -14.490 1.00 36.83 118 HIS A O 8
ATOM 14585 N N . MET A 1 1 ? 13.533 11.448 -4.283 1.00 5.23 1 MET A N 9
ATOM 14586 C CA . MET A 1 1 ? 12.300 11.495 -5.125 1.00 20.21 1 MET A CA 9
ATOM 14587 C C . MET A 1 1 ? 11.121 10.783 -4.445 1.00 11.14 1 MET A C 9
ATOM 14588 O O . MET A 1 1 ? 11.313 9.947 -3.562 1.00 14.13 1 MET A O 9
ATOM 14604 N N . SER A 1 2 ? 9.900 11.128 -4.857 1.00 3.02 2 SER A N 9
ATOM 14605 C CA . SER A 1 2 ? 8.704 10.375 -4.452 1.00 11.34 2 SER A CA 9
ATOM 14606 C C . SER A 1 2 ? 8.458 9.229 -5.441 1.00 2.42 2 SER A C 9
ATOM 14607 O O . SER A 1 2 ? 8.512 9.435 -6.654 1.00 60.10 2 SER A O 9
ATOM 14615 N N . GLY A 1 3 ? 8.193 8.034 -4.919 1.00 42.22 3 GLY A N 9
ATOM 14616 C CA . GLY A 1 3 ? 8.058 6.842 -5.757 1.00 53.51 3 GLY A CA 9
ATOM 14617 C C . GLY A 1 3 ? 6.860 6.857 -6.711 1.00 52.42 3 GLY A C 9
ATOM 14618 O O . GLY A 1 3 ? 6.494 7.896 -7.264 1.00 3.00 3 GLY A O 9
ATOM 14622 N N . TRP A 1 4 ? 6.255 5.688 -6.916 1.00 23.35 4 TRP A N 9
ATOM 14623 C CA . TRP A 1 4 ? 5.157 5.544 -7.879 1.00 25.00 4 TRP A CA 9
ATOM 14624 C C . TRP A 1 4 ? 4.249 4.348 -7.541 1.00 34.41 4 TRP A C 9
ATOM 14625 O O . TRP A 1 4 ? 4.517 3.590 -6.605 1.00 14.52 4 TRP A O 9
ATOM 14646 N N . TYR A 1 5 ? 3.181 4.192 -8.323 1.00 72.24 5 TYR A N 9
ATOM 14647 C CA . TYR A 1 5 ? 2.218 3.095 -8.149 1.00 14.32 5 TYR A CA 9
ATOM 14648 C C . TYR A 1 5 ? 2.236 2.147 -9.357 1.00 41.22 5 TYR A C 9
ATOM 14649 O O . TYR A 1 5 ? 2.178 2.596 -10.499 1.00 3.33 5 TYR A O 9
ATOM 14667 N N . GLU A 1 6 ? 2.316 0.840 -9.107 1.00 54.33 6 GLU A N 9
ATOM 14668 C CA . GLU A 1 6 ? 2.216 -0.161 -10.183 1.00 45.01 6 GLU A CA 9
ATOM 14669 C C . GLU A 1 6 ? 1.111 -1.191 -9.886 1.00 34.43 6 GLU A C 9
ATOM 14670 O O . GLU A 1 6 ? 1.179 -1.935 -8.905 1.00 23.34 6 GLU A O 9
ATOM 14682 N N . LEU A 1 7 ? 0.087 -1.216 -10.739 1.00 11.40 7 LEU A N 9
ATOM 14683 C CA . LEU A 1 7 ? -1.048 -2.136 -10.588 1.00 72.14 7 LEU A CA 9
ATOM 14684 C C . LEU A 1 7 ? -0.812 -3.445 -11.358 1.00 24.12 7 LEU A C 9
ATOM 14685 O O . LEU A 1 7 ? -0.358 -3.428 -12.497 1.00 44.34 7 LEU A O 9
ATOM 14701 N N . SER A 1 8 ? -1.145 -4.576 -10.739 1.00 70.04 8 SER A N 9
ATOM 14702 C CA . SER A 1 8 ? -0.965 -5.892 -11.373 1.00 35.04 8 SER A CA 9
ATOM 14703 C C . SER A 1 8 ? -2.235 -6.747 -11.264 1.00 33.22 8 SER A C 9
ATOM 14704 O O . SER A 1 8 ? -3.075 -6.521 -10.395 1.00 53.50 8 SER A O 9
ATOM 14712 N N . LYS A 1 9 ? -2.373 -7.729 -12.152 1.00 23.42 9 LYS A N 9
ATOM 14713 C CA . LYS A 1 9 ? -3.558 -8.595 -12.182 1.00 41.14 9 LYS A CA 9
ATOM 14714 C C . LYS A 1 9 ? -3.238 -10.019 -11.687 1.00 54.22 9 LYS A C 9
ATOM 14715 O O . LYS A 1 9 ? -2.097 -10.477 -11.761 1.00 20.35 9 LYS A O 9
ATOM 14734 N N . SER A 1 10 ? -4.258 -10.707 -11.169 1.00 73.33 10 SER A N 9
ATOM 14735 C CA . SER A 1 10 ? -4.130 -12.112 -10.737 1.00 30.51 10 SER A CA 9
ATOM 14736 C C . SER A 1 10 ? -4.888 -13.055 -11.686 1.00 54.43 10 SER A C 9
ATOM 14737 O O . SER A 1 10 ? -5.630 -12.608 -12.560 1.00 13.34 10 SER A O 9
ATOM 14745 N N . SER A 1 11 ? -4.727 -14.362 -11.480 1.00 64.25 11 SER A N 9
ATOM 14746 C CA . SER A 1 11 ? -5.362 -15.382 -12.338 1.00 20.31 11 SER A CA 9
ATOM 14747 C C . SER A 1 11 ? -6.897 -15.308 -12.285 1.00 73.35 11 SER A C 9
ATOM 14748 O O . SER A 1 11 ? -7.583 -15.826 -13.164 1.00 10.23 11 SER A O 9
ATOM 14756 N N . ASN A 1 12 ? -7.428 -14.656 -11.251 1.00 13.32 12 ASN A N 9
ATOM 14757 C CA . ASN A 1 12 ? -8.882 -14.468 -11.108 1.00 73.10 12 ASN A CA 9
ATOM 14758 C C . ASN A 1 12 ? -9.367 -13.230 -11.888 1.00 1.01 12 ASN A C 9
ATOM 14759 O O . ASN A 1 12 ? -10.532 -12.841 -11.789 1.00 21.12 12 ASN A O 9
ATOM 14770 N N . ASP A 1 13 ? -8.454 -12.617 -12.650 1.00 62.13 13 ASP A N 9
ATOM 14771 C CA . ASP A 1 13 ? -8.719 -11.360 -13.366 1.00 54.14 13 ASP A CA 9
ATOM 14772 C C . ASP A 1 13 ? -8.929 -10.193 -12.374 1.00 51.53 13 ASP A C 9
ATOM 14773 O O . ASP A 1 13 ? -9.421 -9.122 -12.731 1.00 4.45 13 ASP A O 9
ATOM 14782 N N . GLN A 1 14 ? -8.524 -10.418 -11.124 1.00 10.15 14 GLN A N 9
ATOM 14783 C CA . GLN A 1 14 ? -8.576 -9.388 -10.078 1.00 51.41 14 GLN A CA 9
ATOM 14784 C C . GLN A 1 14 ? -7.317 -8.506 -10.106 1.00 71.21 14 GLN A C 9
ATOM 14785 O O . GLN A 1 14 ? -6.328 -8.837 -10.760 1.00 11.35 14 GLN A O 9
ATOM 14799 N N . PHE A 1 15 ? -7.354 -7.394 -9.373 1.00 62.33 15 PHE A N 9
ATOM 14800 C CA . PHE A 1 15 ? -6.277 -6.395 -9.423 1.00 41.04 15 PHE A CA 9
ATOM 14801 C C . PHE A 1 15 ? -5.626 -6.163 -8.050 1.00 30.12 15 PHE A C 9
ATOM 14802 O O . PHE A 1 15 ? -6.275 -6.266 -7.016 1.00 52.23 15 PHE A O 9
ATOM 14819 N N . LYS A 1 16 ? -4.332 -5.851 -8.066 1.00 42.20 16 LYS A N 9
ATOM 14820 C CA . LYS A 1 16 ? -3.561 -5.580 -6.846 1.00 22.15 16 LYS A CA 9
ATOM 14821 C C . LYS A 1 16 ? -2.402 -4.609 -7.142 1.00 73.25 16 LYS A C 9
ATOM 14822 O O . LYS A 1 16 ? -1.549 -4.881 -7.989 1.00 52.24 16 LYS A O 9
ATOM 14841 N N . PHE A 1 17 ? -2.376 -3.469 -6.453 1.00 33.23 17 PHE A N 9
ATOM 14842 C CA . PHE A 1 17 ? -1.369 -2.431 -6.722 1.00 54.52 17 PHE A CA 9
ATOM 14843 C C . PHE A 1 17 ? -0.282 -2.376 -5.639 1.00 12.52 17 PHE A C 9
ATOM 14844 O O . PHE A 1 17 ? -0.512 -2.735 -4.480 1.00 63.42 17 PHE A O 9
ATOM 14861 N N . VAL A 1 18 ? 0.905 -1.926 -6.037 1.00 32.13 18 VAL A N 9
ATOM 14862 C CA . VAL A 1 18 ? 2.028 -1.742 -5.113 1.00 53.33 18 VAL A CA 9
ATOM 14863 C C . VAL A 1 18 ? 2.515 -0.284 -5.114 1.00 22.41 18 VAL A C 9
ATOM 14864 O O . VAL A 1 18 ? 2.502 0.387 -6.148 1.00 72.34 18 VAL A O 9
ATOM 14877 N N . LEU A 1 19 ? 2.931 0.195 -3.948 1.00 33.32 19 LEU A N 9
ATOM 14878 C CA . LEU A 1 19 ? 3.495 1.540 -3.805 1.00 61.33 19 LEU A CA 9
ATOM 14879 C C . LEU A 1 19 ? 4.994 1.463 -3.494 1.00 1.01 19 LEU A C 9
ATOM 14880 O O . LEU A 1 19 ? 5.416 0.730 -2.596 1.00 50.23 19 LEU A O 9
ATOM 14896 N N . LYS A 1 20 ? 5.793 2.226 -4.236 1.00 55.24 20 LYS A N 9
ATOM 14897 C CA . LYS A 1 20 ? 7.251 2.201 -4.081 1.00 34.10 20 LYS A CA 9
ATOM 14898 C C . LYS A 1 20 ? 7.814 3.551 -3.625 1.00 54.31 20 LYS A C 9
ATOM 14899 O O . LYS A 1 20 ? 7.168 4.593 -3.759 1.00 3.03 20 LYS A O 9
ATOM 14918 N N . ALA A 1 21 ? 9.028 3.514 -3.082 1.00 72.43 21 ALA A N 9
ATOM 14919 C CA . ALA A 1 21 ? 9.771 4.728 -2.740 1.00 73.11 21 ALA A CA 9
ATOM 14920 C C . ALA A 1 21 ? 10.590 5.224 -3.943 1.00 21.33 21 ALA A C 9
ATOM 14921 O O . ALA A 1 21 ? 10.660 4.552 -4.977 1.00 71.44 21 ALA A O 9
ATOM 14928 N N . GLY A 1 22 ? 11.220 6.390 -3.801 1.00 23.25 22 GLY A N 9
ATOM 14929 C CA . GLY A 1 22 ? 11.995 6.976 -4.897 1.00 2.10 22 GLY A CA 9
ATOM 14930 C C . GLY A 1 22 ? 13.146 6.095 -5.388 1.00 1.12 22 GLY A C 9
ATOM 14931 O O . GLY A 1 22 ? 13.654 6.288 -6.491 1.00 4.15 22 GLY A O 9
ATOM 14935 N N . ASN A 1 23 ? 13.552 5.124 -4.571 1.00 31.42 23 ASN A N 9
ATOM 14936 C CA . ASN A 1 23 ? 14.655 4.219 -4.924 1.00 64.24 23 ASN A CA 9
ATOM 14937 C C . ASN A 1 23 ? 14.171 2.971 -5.691 1.00 31.25 23 ASN A C 9
ATOM 14938 O O . ASN A 1 23 ? 14.982 2.199 -6.207 1.00 1.14 23 ASN A O 9
ATOM 14949 N N . GLY A 1 24 ? 12.852 2.779 -5.771 1.00 53.45 24 GLY A N 9
ATOM 14950 C CA . GLY A 1 24 ? 12.297 1.631 -6.488 1.00 72.55 24 GLY A CA 9
ATOM 14951 C C . GLY A 1 24 ? 11.890 0.469 -5.581 1.00 32.33 24 GLY A C 9
ATOM 14952 O O . GLY A 1 24 ? 11.394 -0.554 -6.063 1.00 5.55 24 GLY A O 9
ATOM 14956 N N . GLU A 1 25 ? 12.099 0.614 -4.275 1.00 60.01 25 GLU A N 9
ATOM 14957 C CA . GLU A 1 25 ? 11.710 -0.420 -3.305 1.00 62.33 25 GLU A CA 9
ATOM 14958 C C . GLU A 1 25 ? 10.221 -0.307 -2.932 1.00 70.40 25 GLU A C 9
ATOM 14959 O O . GLU A 1 25 ? 9.702 0.792 -2.742 1.00 44.42 25 GLU A O 9
ATOM 14971 N N . VAL A 1 26 ? 9.543 -1.448 -2.831 1.00 2.51 26 VAL A N 9
ATOM 14972 C CA . VAL A 1 26 ? 8.132 -1.479 -2.422 1.00 64.14 26 VAL A CA 9
ATOM 14973 C C . VAL A 1 26 ? 7.985 -1.246 -0.910 1.00 63.21 26 VAL A C 9
ATOM 14974 O O . VAL A 1 26 ? 8.704 -1.847 -0.108 1.00 42.10 26 VAL A O 9
ATOM 14987 N N . ILE A 1 27 ? 7.061 -0.367 -0.530 1.00 64.15 27 ILE A N 9
ATOM 14988 C CA . ILE A 1 27 ? 6.773 -0.098 0.886 1.00 14.22 27 ILE A CA 9
ATOM 14989 C C . ILE A 1 27 ? 5.374 -0.606 1.285 1.00 71.30 27 ILE A C 9
ATOM 14990 O O . ILE A 1 27 ? 5.199 -1.204 2.344 1.00 13.15 27 ILE A O 9
ATOM 15006 N N . LEU A 1 28 ? 4.377 -0.358 0.433 1.00 71.34 28 LEU A N 9
ATOM 15007 C CA . LEU A 1 28 ? 2.993 -0.795 0.696 1.00 25.32 28 LEU A CA 9
ATOM 15008 C C . LEU A 1 28 ? 2.435 -1.630 -0.472 1.00 72.30 28 LEU A C 9
ATOM 15009 O O . LEU A 1 28 ? 2.727 -1.363 -1.635 1.00 64.44 28 LEU A O 9
ATOM 15025 N N . THR A 1 29 ? 1.643 -2.653 -0.155 1.00 63.32 29 THR A N 9
ATOM 15026 C CA . THR A 1 29 ? 0.964 -3.472 -1.179 1.00 3.21 29 THR A CA 9
ATOM 15027 C C . THR A 1 29 ? -0.465 -3.821 -0.738 1.00 32.34 29 THR A C 9
ATOM 15028 O O . THR A 1 29 ? -0.708 -4.104 0.435 1.00 34.03 29 THR A O 9
ATOM 15039 N N . SER A 1 30 ? -1.414 -3.788 -1.670 1.00 60.21 30 SER A N 9
ATOM 15040 C CA . SER A 1 30 ? -2.825 -4.069 -1.345 1.00 31.24 30 SER A CA 9
ATOM 15041 C C . SER A 1 30 ? -3.233 -5.500 -1.740 1.00 4.51 30 SER A C 9
ATOM 15042 O O . SER A 1 30 ? -2.394 -6.312 -2.136 1.00 64.15 30 SER A O 9
ATOM 15050 N N . GLU A 1 31 ? -4.525 -5.803 -1.615 1.00 43.13 31 GLU A N 9
ATOM 15051 C CA . GLU A 1 31 ? -5.052 -7.142 -1.921 1.00 73.51 31 GLU A CA 9
ATOM 15052 C C . GLU A 1 31 ? -5.784 -7.180 -3.278 1.00 53.03 31 GLU A C 9
ATOM 15053 O O . GLU A 1 31 ? -5.695 -6.245 -4.073 1.00 3.14 31 GLU A O 9
ATOM 15065 N N . LEU A 1 32 ? -6.509 -8.275 -3.532 1.00 32.33 32 LEU A N 9
ATOM 15066 C CA . LEU A 1 32 ? -7.189 -8.488 -4.820 1.00 41.03 32 LEU A CA 9
ATOM 15067 C C . LEU A 1 32 ? -8.552 -7.770 -4.906 1.00 42.25 32 LEU A C 9
ATOM 15068 O O . LEU A 1 32 ? -9.545 -8.216 -4.324 1.00 1.33 32 LEU A O 9
ATOM 15084 N N . TYR A 1 33 ? -8.586 -6.657 -5.638 1.00 13.21 33 TYR A N 9
ATOM 15085 C CA . TYR A 1 33 ? -9.836 -5.957 -5.951 1.00 2.52 33 TYR A CA 9
ATOM 15086 C C . TYR A 1 33 ? -10.566 -6.634 -7.119 1.00 11.20 33 TYR A C 9
ATOM 15087 O O . TYR A 1 33 ? -9.941 -7.250 -7.982 1.00 14.22 33 TYR A O 9
ATOM 15105 N N . THR A 1 34 ? -11.890 -6.508 -7.146 1.00 13.33 34 THR A N 9
ATOM 15106 C CA . THR A 1 34 ? -12.705 -7.097 -8.216 1.00 50.01 34 THR A CA 9
ATOM 15107 C C . THR A 1 34 ? -12.596 -6.295 -9.521 1.00 34.23 34 THR A C 9
ATOM 15108 O O . THR A 1 34 ? -12.366 -6.856 -10.591 1.00 54.33 34 THR A O 9
ATOM 15119 N N . GLY A 1 35 ? -12.778 -4.978 -9.423 1.00 71.03 35 GLY A N 9
ATOM 15120 C CA . GLY A 1 35 ? -12.670 -4.108 -10.592 1.00 61.24 35 GLY A CA 9
ATOM 15121 C C . GLY A 1 35 ? -11.475 -3.158 -10.525 1.00 42.40 35 GLY A C 9
ATOM 15122 O O . GLY A 1 35 ? -11.074 -2.726 -9.439 1.00 23.34 35 GLY A O 9
ATOM 15126 N N . LYS A 1 36 ? -10.910 -2.815 -11.686 1.00 71.24 36 LYS A N 9
ATOM 15127 C CA . LYS A 1 36 ? -9.741 -1.923 -11.744 1.00 24.13 36 LYS A CA 9
ATOM 15128 C C . LYS A 1 36 ? -10.096 -0.501 -11.282 1.00 62.44 36 LYS A C 9
ATOM 15129 O O . LYS A 1 36 ? -9.254 0.212 -10.731 1.00 22.35 36 LYS A O 9
ATOM 15148 N N . SER A 1 37 ? -11.349 -0.100 -11.498 1.00 33.32 37 SER A N 9
ATOM 15149 C CA . SER A 1 37 ? -11.849 1.187 -10.990 1.00 41.04 37 SER A CA 9
ATOM 15150 C C . SER A 1 37 ? -11.722 1.261 -9.462 1.00 41.31 37 SER A C 9
ATOM 15151 O O . SER A 1 37 ? -11.198 2.233 -8.921 1.00 74.32 37 SER A O 9
ATOM 15159 N N . GLY A 1 38 ? -12.197 0.220 -8.775 1.00 52.11 38 GLY A N 9
ATOM 15160 C CA . GLY A 1 38 ? -12.054 0.143 -7.324 1.00 22.21 38 GLY A CA 9
ATOM 15161 C C . GLY A 1 38 ? -10.595 0.130 -6.873 1.00 70.45 38 GLY A C 9
ATOM 15162 O O . GLY A 1 38 ? -10.254 0.694 -5.833 1.00 42.23 38 GLY A O 9
ATOM 15166 N N . ALA A 1 39 ? -9.736 -0.517 -7.662 1.00 62.41 39 ALA A N 9
ATOM 15167 C CA . ALA A 1 39 ? -8.296 -0.554 -7.384 1.00 31.44 39 ALA A CA 9
ATOM 15168 C C . ALA A 1 39 ? -7.671 0.852 -7.457 1.00 2.23 39 ALA A C 9
ATOM 15169 O O . ALA A 1 39 ? -6.991 1.288 -6.527 1.00 64.12 39 ALA A O 9
ATOM 15176 N N . MET A 1 40 ? -7.909 1.559 -8.565 1.00 12.01 40 MET A N 9
ATOM 15177 C CA . MET A 1 40 ? -7.419 2.935 -8.721 1.00 24.40 40 MET A CA 9
ATOM 15178 C C . MET A 1 40 ? -8.004 3.840 -7.626 1.00 60.41 40 MET A C 9
ATOM 15179 O O . MET A 1 40 ? -7.288 4.634 -7.015 1.00 62.13 40 MET A O 9
ATOM 15193 N N . ASN A 1 41 ? -9.306 3.701 -7.380 1.00 42.13 41 ASN A N 9
ATOM 15194 C CA . ASN A 1 41 ? -9.983 4.410 -6.285 1.00 62.31 41 ASN A CA 9
ATOM 15195 C C . ASN A 1 41 ? -9.238 4.191 -4.957 1.00 62.15 41 ASN A C 9
ATOM 15196 O O . ASN A 1 41 ? -9.011 5.131 -4.188 1.00 71.55 41 ASN A O 9
ATOM 15207 N N . GLY A 1 42 ? -8.862 2.938 -4.698 1.00 51.02 42 GLY A N 9
ATOM 15208 C CA . GLY A 1 42 ? -8.040 2.620 -3.538 1.00 70.11 42 GLY A CA 9
ATOM 15209 C C . GLY A 1 42 ? -6.699 3.348 -3.560 1.00 32.15 42 GLY A C 9
ATOM 15210 O O . GLY A 1 42 ? -6.212 3.804 -2.524 1.00 74.34 42 GLY A O 9
ATOM 15214 N N . ILE A 1 43 ? -6.116 3.484 -4.752 1.00 44.52 43 ILE A N 9
ATOM 15215 C CA . ILE A 1 43 ? -4.846 4.200 -4.919 1.00 33.13 43 ILE A CA 9
ATOM 15216 C C . ILE A 1 43 ? -4.999 5.678 -4.538 1.00 63.55 43 ILE A C 9
ATOM 15217 O O . ILE A 1 43 ? -4.212 6.223 -3.763 1.00 42.24 43 ILE A O 9
ATOM 15233 N N . GLU A 1 44 ? -6.027 6.320 -5.091 1.00 72.42 44 GLU A N 9
ATOM 15234 C CA . GLU A 1 44 ? -6.326 7.721 -4.785 1.00 21.22 44 GLU A CA 9
ATOM 15235 C C . GLU A 1 44 ? -6.620 7.893 -3.287 1.00 21.32 44 GLU A C 9
ATOM 15236 O O . GLU A 1 44 ? -6.351 8.944 -2.701 1.00 4.20 44 GLU A O 9
ATOM 15248 N N . SER A 1 45 ? -7.171 6.843 -2.675 1.00 63.30 45 SER A N 9
ATOM 15249 C CA . SER A 1 45 ? -7.365 6.803 -1.220 1.00 33.34 45 SER A CA 9
ATOM 15250 C C . SER A 1 45 ? -6.013 6.787 -0.494 1.00 42.32 45 SER A C 9
ATOM 15251 O O . SER A 1 45 ? -5.818 7.512 0.479 1.00 33.50 45 SER A O 9
ATOM 15259 N N . VAL A 1 46 ? -5.076 5.966 -0.978 1.00 22.31 46 VAL A N 9
ATOM 15260 C CA . VAL A 1 46 ? -3.715 5.926 -0.421 1.00 73.52 46 VAL A CA 9
ATOM 15261 C C . VAL A 1 46 ? -3.048 7.307 -0.501 1.00 44.40 46 VAL A C 9
ATOM 15262 O O . VAL A 1 46 ? -2.477 7.789 0.474 1.00 22.13 46 VAL A O 9
ATOM 15275 N N . GLN A 1 47 ? -3.138 7.936 -1.670 1.00 64.30 47 GLN A N 9
ATOM 15276 C CA . GLN A 1 47 ? -2.607 9.292 -1.877 1.00 35.43 47 GLN A CA 9
ATOM 15277 C C . GLN A 1 47 ? -3.210 10.295 -0.875 1.00 32.22 47 GLN A C 9
ATOM 15278 O O . GLN A 1 47 ? -2.493 11.082 -0.253 1.00 0.24 47 GLN A O 9
ATOM 15292 N N . THR A 1 48 ? -4.533 10.256 -0.730 1.00 52.43 48 THR A N 9
ATOM 15293 C CA . THR A 1 48 ? -5.256 11.161 0.179 1.00 24.00 48 THR A CA 9
ATOM 15294 C C . THR A 1 48 ? -4.920 10.884 1.654 1.00 34.31 48 THR A C 9
ATOM 15295 O O . THR A 1 48 ? -4.784 11.810 2.458 1.00 54.23 48 THR A O 9
ATOM 15306 N N . ASN A 1 49 ? -4.785 9.607 1.996 1.00 61.24 49 ASN A N 9
ATOM 15307 C CA . ASN A 1 49 ? -4.506 9.178 3.376 1.00 0.10 49 ASN A CA 9
ATOM 15308 C C . ASN A 1 49 ? -3.014 9.295 3.731 1.00 44.21 49 ASN A C 9
ATOM 15309 O O . ASN A 1 49 ? -2.663 9.417 4.900 1.00 1.34 49 ASN A O 9
ATOM 15320 N N . SER A 1 50 ? -2.152 9.219 2.714 1.00 30.41 50 SER A N 9
ATOM 15321 C CA . SER A 1 50 ? -0.680 9.285 2.883 1.00 14.13 50 SER A CA 9
ATOM 15322 C C . SER A 1 50 ? -0.209 10.296 3.961 1.00 14.43 50 SER A C 9
ATOM 15323 O O . SER A 1 50 ? 0.545 9.925 4.861 1.00 22.32 50 SER A O 9
ATOM 15331 N N . PRO A 1 51 ? -0.626 11.586 3.902 1.00 14.40 51 PRO A N 9
ATOM 15332 C CA . PRO A 1 51 ? -0.189 12.594 4.885 1.00 63.12 51 PRO A CA 9
ATOM 15333 C C . PRO A 1 51 ? -0.999 12.582 6.199 1.00 45.21 51 PRO A C 9
ATOM 15334 O O . PRO A 1 51 ? -0.798 13.437 7.065 1.00 63.24 51 PRO A O 9
ATOM 15345 N N . ILE A 1 52 ? -1.899 11.613 6.352 1.00 51.43 52 ILE A N 9
ATOM 15346 C CA . ILE A 1 52 ? -2.787 11.556 7.525 1.00 72.33 52 ILE A CA 9
ATOM 15347 C C . ILE A 1 52 ? -2.405 10.415 8.488 1.00 15.32 52 ILE A C 9
ATOM 15348 O O . ILE A 1 52 ? -2.740 9.251 8.258 1.00 4.54 52 ILE A O 9
ATOM 15364 N N . GLU A 1 53 ? -1.716 10.762 9.577 1.00 53.11 53 GLU A N 9
ATOM 15365 C CA . GLU A 1 53 ? -1.358 9.795 10.632 1.00 63.54 53 GLU A CA 9
ATOM 15366 C C . GLU A 1 53 ? -2.608 9.073 11.179 1.00 51.33 53 GLU A C 9
ATOM 15367 O O . GLU A 1 53 ? -2.559 7.894 11.541 1.00 61.21 53 GLU A O 9
ATOM 15379 N N . ALA A 1 54 ? -3.735 9.783 11.210 1.00 23.31 54 ALA A N 9
ATOM 15380 C CA . ALA A 1 54 ? -4.996 9.235 11.731 1.00 33.22 54 ALA A CA 9
ATOM 15381 C C . ALA A 1 54 ? -5.562 8.077 10.879 1.00 51.42 54 ALA A C 9
ATOM 15382 O O . ALA A 1 54 ? -6.578 7.485 11.242 1.00 33.43 54 ALA A O 9
ATOM 15389 N N . ARG A 1 55 ? -4.931 7.762 9.742 1.00 1.32 55 ARG A N 9
ATOM 15390 C CA . ARG A 1 55 ? -5.372 6.626 8.905 1.00 33.13 55 ARG A CA 9
ATOM 15391 C C . ARG A 1 55 ? -4.390 5.447 8.995 1.00 13.10 55 ARG A C 9
ATOM 15392 O O . ARG A 1 55 ? -4.542 4.439 8.298 1.00 52.32 55 ARG A O 9
ATOM 15413 N N . TYR A 1 56 ? -3.392 5.576 9.864 1.00 71.43 56 TYR A N 9
ATOM 15414 C CA . TYR A 1 56 ? -2.329 4.574 10.000 1.00 65.22 56 TYR A CA 9
ATOM 15415 C C . TYR A 1 56 ? -2.686 3.472 11.024 1.00 2.11 56 TYR A C 9
ATOM 15416 O O . TYR A 1 56 ? -3.358 3.732 12.022 1.00 24.40 56 TYR A O 9
ATOM 15434 N N . ALA A 1 57 ? -2.217 2.243 10.768 1.00 23.43 57 ALA A N 9
ATOM 15435 C CA . ALA A 1 57 ? -2.426 1.109 11.687 1.00 62.32 57 ALA A CA 9
ATOM 15436 C C . ALA A 1 57 ? -1.179 0.204 11.768 1.00 12.20 57 ALA A C 9
ATOM 15437 O O . ALA A 1 57 ? -0.459 0.037 10.783 1.00 64.34 57 ALA A O 9
ATOM 15444 N N . LYS A 1 58 ? -0.930 -0.381 12.944 1.00 55.02 58 LYS A N 9
ATOM 15445 C CA . LYS A 1 58 ? 0.235 -1.263 13.150 1.00 65.20 58 LYS A CA 9
ATOM 15446 C C . LYS A 1 58 ? -0.177 -2.740 13.265 1.00 62.43 58 LYS A C 9
ATOM 15447 O O . LYS A 1 58 ? -1.163 -3.065 13.924 1.00 11.11 58 LYS A O 9
ATOM 15466 N N . GLU A 1 59 ? 0.600 -3.631 12.644 1.00 3.24 59 GLU A N 9
ATOM 15467 C CA . GLU A 1 59 ? 0.350 -5.079 12.717 1.00 72.02 59 GLU A CA 9
ATOM 15468 C C . GLU A 1 59 ? 1.649 -5.867 12.947 1.00 11.20 59 GLU A C 9
ATOM 15469 O O . GLU A 1 59 ? 2.602 -5.758 12.177 1.00 30.51 59 GLU A O 9
ATOM 15481 N N . VAL A 1 60 ? 1.678 -6.671 14.005 1.00 52.31 60 VAL A N 9
ATOM 15482 C CA . VAL A 1 60 ? 2.840 -7.516 14.304 1.00 50.34 60 VAL A CA 9
ATOM 15483 C C . VAL A 1 60 ? 2.450 -8.999 14.300 1.00 52.14 60 VAL A C 9
ATOM 15484 O O . VAL A 1 60 ? 1.715 -9.459 15.175 1.00 60.45 60 VAL A O 9
ATOM 15497 N N . ALA A 1 61 ? 2.932 -9.740 13.306 1.00 40.24 61 ALA A N 9
ATOM 15498 C CA . ALA A 1 61 ? 2.641 -11.174 13.209 1.00 15.20 61 ALA A CA 9
ATOM 15499 C C . ALA A 1 61 ? 3.356 -11.966 14.317 1.00 41.22 61 ALA A C 9
ATOM 15500 O O . ALA A 1 61 ? 4.456 -11.596 14.733 1.00 63.53 61 ALA A O 9
ATOM 15507 N N . LYS A 1 62 ? 2.743 -13.064 14.783 1.00 70.45 62 LYS A N 9
ATOM 15508 C CA . LYS A 1 62 ? 3.338 -13.893 15.851 1.00 41.24 62 LYS A CA 9
ATOM 15509 C C . LYS A 1 62 ? 4.698 -14.470 15.401 1.00 10.21 62 LYS A C 9
ATOM 15510 O O . LYS A 1 62 ? 5.480 -14.967 16.205 1.00 13.10 62 LYS A O 9
ATOM 15529 N N . ASN A 1 63 ? 4.978 -14.367 14.106 1.00 40.23 63 ASN A N 9
ATOM 15530 C CA . ASN A 1 63 ? 6.302 -14.684 13.554 1.00 11.13 63 ASN A CA 9
ATOM 15531 C C . ASN A 1 63 ? 7.326 -13.581 13.935 1.00 4.13 63 ASN A C 9
ATOM 15532 O O . ASN A 1 63 ? 8.433 -13.535 13.398 1.00 75.15 63 ASN A O 9
ATOM 15543 N N . ASP A 1 64 ? 6.934 -12.691 14.862 1.00 43.22 64 ASP A N 9
ATOM 15544 C CA . ASP A 1 64 ? 7.772 -11.565 15.299 1.00 5.24 64 ASP A CA 9
ATOM 15545 C C . ASP A 1 64 ? 8.147 -10.656 14.120 1.00 22.13 64 ASP A C 9
ATOM 15546 O O . ASP A 1 64 ? 9.268 -10.149 14.033 1.00 54.23 64 ASP A O 9
ATOM 15555 N N . LYS A 1 65 ? 7.186 -10.446 13.224 1.00 70.32 65 LYS A N 9
ATOM 15556 C CA . LYS A 1 65 ? 7.370 -9.560 12.073 1.00 24.54 65 LYS A CA 9
ATOM 15557 C C . LYS A 1 65 ? 6.562 -8.265 12.258 1.00 2.41 65 LYS A C 9
ATOM 15558 O O . LYS A 1 65 ? 5.344 -8.256 12.054 1.00 4.42 65 LYS A O 9
ATOM 15577 N N . PRO A 1 66 ? 7.218 -7.167 12.683 1.00 33.14 66 PRO A N 9
ATOM 15578 C CA . PRO A 1 66 ? 6.554 -5.869 12.854 1.00 33.13 66 PRO A CA 9
ATOM 15579 C C . PRO A 1 66 ? 6.340 -5.121 11.525 1.00 30.50 66 PRO A C 9
ATOM 15580 O O . PRO A 1 66 ? 7.260 -4.501 10.989 1.00 12.30 66 PRO A O 9
ATOM 15591 N N . TYR A 1 67 ? 5.125 -5.193 10.992 1.00 24.11 67 TYR A N 9
ATOM 15592 C CA . TYR A 1 67 ? 4.768 -4.465 9.769 1.00 31.55 67 TYR A CA 9
ATOM 15593 C C . TYR A 1 67 ? 3.593 -3.509 10.035 1.00 54.12 67 TYR A C 9
ATOM 15594 O O . TYR A 1 67 ? 3.162 -3.350 11.180 1.00 33.51 67 TYR A O 9
ATOM 15612 N N . PHE A 1 68 ? 3.101 -2.829 9.002 1.00 42.22 68 PHE A N 9
ATOM 15613 C CA . PHE A 1 68 ? 2.003 -1.875 9.189 1.00 72.01 68 PHE A CA 9
ATOM 15614 C C . PHE A 1 68 ? 0.995 -1.886 8.030 1.00 13.32 68 PHE A C 9
ATOM 15615 O O . PHE A 1 68 ? 1.252 -2.437 6.954 1.00 2.33 68 PHE A O 9
ATOM 15632 N N . ASN A 1 69 ? -0.163 -1.275 8.272 1.00 45.34 69 ASN A N 9
ATOM 15633 C CA . ASN A 1 69 ? -1.236 -1.195 7.277 1.00 12.55 69 ASN A CA 9
ATOM 15634 C C . ASN A 1 69 ? -1.726 0.249 7.103 1.00 60.04 69 ASN A C 9
ATOM 15635 O O . ASN A 1 69 ? -1.540 1.098 7.979 1.00 74.23 69 ASN A O 9
ATOM 15646 N N . LEU A 1 70 ? -2.359 0.510 5.967 1.00 1.25 70 LEU A N 9
ATOM 15647 C CA . LEU A 1 70 ? -3.010 1.794 5.702 1.00 72.21 70 LEU A CA 9
ATOM 15648 C C . LEU A 1 70 ? -4.492 1.562 5.367 1.00 54.42 70 LEU A C 9
ATOM 15649 O O . LEU A 1 70 ? -4.823 0.758 4.484 1.00 40.35 70 LEU A O 9
ATOM 15665 N N . LYS A 1 71 ? -5.381 2.254 6.079 1.00 65.11 71 LYS A N 9
ATOM 15666 C CA . LYS A 1 71 ? -6.827 2.058 5.916 1.00 4.24 71 LYS A CA 9
ATOM 15667 C C . LYS A 1 71 ? -7.533 3.329 5.429 1.00 41.10 71 LYS A C 9
ATOM 15668 O O . LYS A 1 71 ? -7.211 4.441 5.851 1.00 71.12 71 LYS A O 9
ATOM 15687 N N . ALA A 1 72 ? -8.511 3.152 4.546 1.00 54.54 72 ALA A N 9
ATOM 15688 C CA . ALA A 1 72 ? -9.357 4.262 4.103 1.00 71.30 72 ALA A CA 9
ATOM 15689 C C . ALA A 1 72 ? -10.365 4.652 5.200 1.00 2.32 72 ALA A C 9
ATOM 15690 O O . ALA A 1 72 ? -10.409 4.026 6.262 1.00 34.32 72 ALA A O 9
ATOM 15697 N N . ALA A 1 73 ? -11.165 5.686 4.948 1.00 50.14 73 ALA A N 9
ATOM 15698 C CA . ALA A 1 73 ? -12.151 6.172 5.928 1.00 51.31 73 ALA A CA 9
ATOM 15699 C C . ALA A 1 73 ? -13.045 5.040 6.471 1.00 41.53 73 ALA A C 9
ATOM 15700 O O . ALA A 1 73 ? -13.271 4.935 7.676 1.00 31.42 73 ALA A O 9
ATOM 15707 N N . ASN A 1 74 ? -13.523 4.176 5.575 1.00 25.44 74 ASN A N 9
ATOM 15708 C CA . ASN A 1 74 ? -14.402 3.057 5.959 1.00 21.41 74 ASN A CA 9
ATOM 15709 C C . ASN A 1 74 ? -13.611 1.875 6.572 1.00 11.15 74 ASN A C 9
ATOM 15710 O O . ASN A 1 74 ? -14.133 0.771 6.712 1.00 12.04 74 ASN A O 9
ATOM 15721 N N . HIS A 1 75 ? -12.348 2.119 6.921 1.00 73.00 75 HIS A N 9
ATOM 15722 C CA . HIS A 1 75 ? -11.508 1.143 7.653 1.00 1.53 75 HIS A CA 9
ATOM 15723 C C . HIS A 1 75 ? -11.040 -0.019 6.760 1.00 4.30 75 HIS A C 9
ATOM 15724 O O . HIS A 1 75 ? -10.478 -0.999 7.247 1.00 1.03 75 HIS A O 9
ATOM 15739 N N . GLN A 1 76 ? -11.257 0.109 5.459 1.00 12.34 76 GLN A N 9
ATOM 15740 C CA . GLN A 1 76 ? -10.894 -0.940 4.502 1.00 55.23 76 GLN A CA 9
ATOM 15741 C C . GLN A 1 76 ? -9.378 -0.964 4.239 1.00 2.52 76 GLN A C 9
ATOM 15742 O O . GLN A 1 76 ? -8.726 0.084 4.192 1.00 51.21 76 GLN A O 9
ATOM 15756 N N . ILE A 1 77 ? -8.828 -2.165 4.069 1.00 33.12 77 ILE A N 9
ATOM 15757 C CA . ILE A 1 77 ? -7.396 -2.333 3.806 1.00 30.44 77 ILE A CA 9
ATOM 15758 C C . ILE A 1 77 ? -7.030 -1.903 2.378 1.00 73.34 77 ILE A C 9
ATOM 15759 O O . ILE A 1 77 ? -7.397 -2.561 1.401 1.00 33.20 77 ILE A O 9
ATOM 15775 N N . ILE A 1 78 ? -6.323 -0.781 2.263 1.00 53.44 78 ILE A N 9
ATOM 15776 C CA . ILE A 1 78 ? -5.831 -0.302 0.966 1.00 51.54 78 ILE A CA 9
ATOM 15777 C C . ILE A 1 78 ? -4.303 -0.429 0.870 1.00 70.31 78 ILE A C 9
ATOM 15778 O O . ILE A 1 78 ? -3.730 -0.353 -0.215 1.00 30.30 78 ILE A O 9
ATOM 15794 N N . GLY A 1 79 ? -3.647 -0.616 2.016 1.00 70.21 79 GLY A N 9
ATOM 15795 C CA . GLY A 1 79 ? -2.200 -0.799 2.025 1.00 63.02 79 GLY A CA 9
ATOM 15796 C C . GLY A 1 79 ? -1.715 -1.767 3.106 1.00 72.20 79 GLY A C 9
ATOM 15797 O O . GLY A 1 79 ? -2.151 -1.698 4.252 1.00 44.11 79 GLY A O 9
ATOM 15801 N N . THR A 1 80 ? -0.822 -2.677 2.728 1.00 21.34 80 THR A N 9
ATOM 15802 C CA . THR A 1 80 ? -0.162 -3.589 3.680 1.00 0.15 80 THR A CA 9
ATOM 15803 C C . THR A 1 80 ? 1.326 -3.730 3.333 1.00 5.40 80 THR A C 9
ATOM 15804 O O . THR A 1 80 ? 1.674 -4.135 2.225 1.00 35.42 80 THR A O 9
ATOM 15815 N N . SER A 1 81 ? 2.199 -3.388 4.275 1.00 12.31 81 SER A N 9
ATOM 15816 C CA . SER A 1 81 ? 3.650 -3.371 4.022 1.00 13.40 81 SER A CA 9
ATOM 15817 C C . SER A 1 81 ? 4.255 -4.780 3.986 1.00 51.44 81 SER A C 9
ATOM 15818 O O . SER A 1 81 ? 3.595 -5.771 4.314 1.00 25.24 81 SER A O 9
ATOM 15826 N N . GLN A 1 82 ? 5.520 -4.857 3.583 1.00 63.32 82 GLN A N 9
ATOM 15827 C CA . GLN A 1 82 ? 6.268 -6.117 3.619 1.00 11.15 82 GLN A CA 9
ATOM 15828 C C . GLN A 1 82 ? 6.665 -6.473 5.062 1.00 65.32 82 GLN A C 9
ATOM 15829 O O . GLN A 1 82 ? 6.463 -5.684 5.988 1.00 4.30 82 GLN A O 9
ATOM 15843 N N . MET A 1 83 ? 7.230 -7.662 5.244 1.00 31.32 83 MET A N 9
ATOM 15844 C CA . MET A 1 83 ? 7.649 -8.118 6.572 1.00 53.43 83 MET A CA 9
ATOM 15845 C C . MET A 1 83 ? 9.024 -7.541 6.955 1.00 32.10 83 MET A C 9
ATOM 15846 O O . MET A 1 83 ? 10.060 -7.953 6.431 1.00 45.44 83 MET A O 9
ATOM 15860 N N . TYR A 1 84 ? 9.020 -6.563 7.857 1.00 13.43 84 TYR A N 9
ATOM 15861 C CA . TYR A 1 84 ? 10.264 -5.965 8.354 1.00 24.43 84 TYR A CA 9
ATOM 15862 C C . TYR A 1 84 ? 10.851 -6.800 9.498 1.00 40.02 84 TYR A C 9
ATOM 15863 O O . TYR A 1 84 ? 10.115 -7.385 10.289 1.00 64.53 84 TYR A O 9
ATOM 15881 N N . SER A 1 85 ? 12.175 -6.852 9.585 1.00 22.52 85 SER A N 9
ATOM 15882 C CA . SER A 1 85 ? 12.845 -7.571 10.678 1.00 24.32 85 SER A CA 9
ATOM 15883 C C . SER A 1 85 ? 13.221 -6.609 11.809 1.00 61.41 85 SER A C 9
ATOM 15884 O O . SER A 1 85 ? 13.206 -6.973 12.989 1.00 60.04 85 SER A O 9
ATOM 15892 N N . SER A 1 86 ? 13.556 -5.375 11.441 1.00 62.34 86 SER A N 9
ATOM 15893 C CA . SER A 1 86 ? 13.900 -4.332 12.414 1.00 74.12 86 SER A CA 9
ATOM 15894 C C . SER A 1 86 ? 12.775 -3.297 12.542 1.00 32.52 86 SER A C 9
ATOM 15895 O O . SER A 1 86 ? 12.224 -2.828 11.541 1.00 24.41 86 SER A O 9
ATOM 15903 N N . THR A 1 87 ? 12.444 -2.935 13.781 1.00 70.11 87 THR A N 9
ATOM 15904 C CA . THR A 1 87 ? 11.373 -1.966 14.056 1.00 0.44 87 THR A CA 9
ATOM 15905 C C . THR A 1 87 ? 11.670 -0.590 13.445 1.00 32.01 87 THR A C 9
ATOM 15906 O O . THR A 1 87 ? 10.777 0.059 12.897 1.00 53.11 87 THR A O 9
ATOM 15917 N N . ALA A 1 88 ? 12.930 -0.157 13.528 1.00 10.43 88 ALA A N 9
ATOM 15918 C CA . ALA A 1 88 ? 13.350 1.131 12.959 1.00 55.40 88 ALA A CA 9
ATOM 15919 C C . ALA A 1 88 ? 12.994 1.239 11.467 1.00 44.22 88 ALA A C 9
ATOM 15920 O O . ALA A 1 88 ? 12.495 2.268 11.009 1.00 33.03 88 ALA A O 9
ATOM 15927 N N . ALA A 1 89 ? 13.239 0.163 10.717 1.00 63.05 89 ALA A N 9
ATOM 15928 C CA . ALA A 1 89 ? 12.921 0.127 9.283 1.00 20.41 89 ALA A CA 9
ATOM 15929 C C . ALA A 1 89 ? 11.411 0.271 9.036 1.00 51.23 89 ALA A C 9
ATOM 15930 O O . ALA A 1 89 ? 10.980 0.820 8.019 1.00 0.31 89 ALA A O 9
ATOM 15937 N N . ARG A 1 90 ? 10.617 -0.224 9.982 1.00 53.33 90 ARG A N 9
ATOM 15938 C CA . ARG A 1 90 ? 9.155 -0.134 9.906 1.00 41.43 90 ARG A CA 9
ATOM 15939 C C . ARG A 1 90 ? 8.688 1.321 10.092 1.00 61.54 90 ARG A C 9
ATOM 15940 O O . ARG A 1 90 ? 7.918 1.843 9.285 1.00 63.14 90 ARG A O 9
ATOM 15961 N N . ASP A 1 91 ? 9.154 1.969 11.163 1.00 21.11 91 ASP A N 9
ATOM 15962 C CA . ASP A 1 91 ? 8.788 3.366 11.443 1.00 0.13 91 ASP A CA 9
ATOM 15963 C C . ASP A 1 91 ? 9.318 4.322 10.355 1.00 60.43 91 ASP A C 9
ATOM 15964 O O . ASP A 1 91 ? 8.618 5.253 9.934 1.00 55.32 91 ASP A O 9
ATOM 15973 N N . ASN A 1 92 ? 10.545 4.086 9.887 1.00 24.24 92 ASN A N 9
ATOM 15974 C CA . ASN A 1 92 ? 11.075 4.825 8.733 1.00 23.14 92 ASN A CA 9
ATOM 15975 C C . ASN A 1 92 ? 10.199 4.583 7.495 1.00 23.01 92 ASN A C 9
ATOM 15976 O O . ASN A 1 92 ? 9.986 5.487 6.684 1.00 0.23 92 ASN A O 9
ATOM 15987 N N . GLY A 1 93 ? 9.688 3.355 7.366 1.00 41.21 93 GLY A N 9
ATOM 15988 C CA . GLY A 1 93 ? 8.739 3.033 6.302 1.00 3.35 93 GLY A CA 9
ATOM 15989 C C . GLY A 1 93 ? 7.472 3.881 6.375 1.00 24.25 93 GLY A C 9
ATOM 15990 O O . GLY A 1 93 ? 6.928 4.296 5.350 1.00 41.11 93 GLY A O 9
ATOM 15994 N N . ILE A 1 94 ? 7.007 4.146 7.598 1.00 45.42 94 ILE A N 9
ATOM 15995 C CA . ILE A 1 94 ? 5.863 5.040 7.819 1.00 31.22 94 ILE A CA 9
ATOM 15996 C C . ILE A 1 94 ? 6.142 6.427 7.231 1.00 43.05 94 ILE A C 9
ATOM 15997 O O . ILE A 1 94 ? 5.351 6.961 6.451 1.00 62.21 94 ILE A O 9
ATOM 16013 N N . LYS A 1 95 ? 7.276 7.011 7.613 1.00 1.25 95 LYS A N 9
ATOM 16014 C CA . LYS A 1 95 ? 7.690 8.303 7.059 1.00 14.52 95 LYS A CA 9
ATOM 16015 C C . LYS A 1 95 ? 7.846 8.220 5.532 1.00 33.32 95 LYS A C 9
ATOM 16016 O O . LYS A 1 95 ? 7.487 9.149 4.805 1.00 4.43 95 LYS A O 9
ATOM 16035 N N . SER A 1 96 ? 8.360 7.088 5.053 1.00 72.44 96 SER A N 9
ATOM 16036 C CA . SER A 1 96 ? 8.539 6.861 3.614 1.00 34.33 96 SER A CA 9
ATOM 16037 C C . SER A 1 96 ? 7.209 6.948 2.853 1.00 41.32 96 SER A C 9
ATOM 16038 O O . SER A 1 96 ? 7.108 7.661 1.856 1.00 4.24 96 SER A O 9
ATOM 16046 N N . VAL A 1 97 ? 6.181 6.238 3.323 1.00 73.13 97 VAL A N 9
ATOM 16047 C CA . VAL A 1 97 ? 4.881 6.245 2.637 1.00 70.53 97 VAL A CA 9
ATOM 16048 C C . VAL A 1 97 ? 4.175 7.608 2.743 1.00 22.41 97 VAL A C 9
ATOM 16049 O O . VAL A 1 97 ? 3.424 7.990 1.849 1.00 21.44 97 VAL A O 9
ATOM 16062 N N . MET A 1 98 ? 4.430 8.355 3.815 1.00 53.33 98 MET A N 9
ATOM 16063 C CA . MET A 1 98 ? 3.875 9.712 3.940 1.00 21.25 98 MET A CA 9
ATOM 16064 C C . MET A 1 98 ? 4.508 10.674 2.912 1.00 62.11 98 MET A C 9
ATOM 16065 O O . MET A 1 98 ? 3.821 11.509 2.323 1.00 71.01 98 MET A O 9
ATOM 16079 N N . GLU A 1 99 ? 5.820 10.543 2.697 1.00 71.30 99 GLU A N 9
ATOM 16080 C CA . GLU A 1 99 ? 6.550 11.405 1.749 1.00 44.22 99 GLU A CA 9
ATOM 16081 C C . GLU A 1 99 ? 6.381 10.937 0.286 1.00 64.22 99 GLU A C 9
ATOM 16082 O O . GLU A 1 99 ? 6.332 11.751 -0.639 1.00 43.10 99 GLU A O 9
ATOM 16094 N N . ASN A 1 100 ? 6.290 9.626 0.082 1.00 12.22 100 ASN A N 9
ATOM 16095 C CA . ASN A 1 100 ? 6.200 9.051 -1.271 1.00 5.15 100 ASN A CA 9
ATOM 16096 C C . ASN A 1 100 ? 4.750 8.792 -1.712 1.00 62.11 100 ASN A C 9
ATOM 16097 O O . ASN A 1 100 ? 4.398 9.051 -2.857 1.00 5.44 100 ASN A O 9
ATOM 16108 N N . GLY A 1 101 ? 3.914 8.300 -0.797 1.00 1.51 101 GLY A N 9
ATOM 16109 C CA . GLY A 1 101 ? 2.536 7.926 -1.138 1.00 32.34 101 GLY A CA 9
ATOM 16110 C C . GLY A 1 101 ? 1.712 9.053 -1.764 1.00 74.32 101 GLY A C 9
ATOM 16111 O O . GLY A 1 101 ? 0.691 8.803 -2.404 1.00 41.22 101 GLY A O 9
ATOM 16115 N N . LYS A 1 102 ? 2.154 10.293 -1.585 1.00 62.35 102 LYS A N 9
ATOM 16116 C CA . LYS A 1 102 ? 1.464 11.453 -2.162 1.00 70.33 102 LYS A CA 9
ATOM 16117 C C . LYS A 1 102 ? 1.759 11.610 -3.671 1.00 23.41 102 LYS A C 9
ATOM 16118 O O . LYS A 1 102 ? 1.341 12.589 -4.292 1.00 14.41 102 LYS A O 9
ATOM 16137 N N . THR A 1 103 ? 2.480 10.644 -4.249 1.00 31.43 103 THR A N 9
ATOM 16138 C CA . THR A 1 103 ? 2.831 10.675 -5.681 1.00 25.51 103 THR A CA 9
ATOM 16139 C C . THR A 1 103 ? 1.636 10.331 -6.581 1.00 21.24 103 THR A C 9
ATOM 16140 O O . THR A 1 103 ? 0.782 9.517 -6.226 1.00 51.32 103 THR A O 9
ATOM 16151 N N . THR A 1 104 ? 1.595 10.951 -7.756 1.00 71.44 104 THR A N 9
ATOM 16152 C CA . THR A 1 104 ? 0.507 10.737 -8.721 1.00 53.30 104 THR A CA 9
ATOM 16153 C C . THR A 1 104 ? 0.960 9.906 -9.931 1.00 31.54 104 THR A C 9
ATOM 16154 O O . THR A 1 104 ? 0.205 9.726 -10.889 1.00 13.31 104 THR A O 9
ATOM 16165 N N . THR A 1 105 ? 2.191 9.396 -9.891 1.00 35.13 105 THR A N 9
ATOM 16166 C CA . THR A 1 105 ? 2.720 8.567 -10.987 1.00 55.32 105 THR A CA 9
ATOM 16167 C C . THR A 1 105 ? 2.100 7.157 -10.972 1.00 13.01 105 THR A C 9
ATOM 16168 O O . THR A 1 105 ? 2.545 6.278 -10.230 1.00 53.54 105 THR A O 9
ATOM 16179 N N . ILE A 1 106 ? 1.063 6.954 -11.783 1.00 2.11 106 ILE A N 9
ATOM 16180 C CA . ILE A 1 106 ? 0.368 5.660 -11.856 1.00 33.33 106 ILE A CA 9
ATOM 16181 C C . ILE A 1 106 ? 0.880 4.813 -13.033 1.00 74.43 106 ILE A C 9
ATOM 16182 O O . ILE A 1 106 ? 1.046 5.312 -14.146 1.00 61.25 106 ILE A O 9
ATOM 16198 N N . LYS A 1 107 ? 1.136 3.534 -12.776 1.00 3.31 107 LYS A N 9
ATOM 16199 C CA . LYS A 1 107 ? 1.571 2.593 -13.817 1.00 52.11 107 LYS A CA 9
ATOM 16200 C C . LYS A 1 107 ? 0.715 1.319 -13.795 1.00 44.31 107 LYS A C 9
ATOM 16201 O O . LYS A 1 107 ? 0.564 0.683 -12.753 1.00 54.22 107 LYS A O 9
ATOM 16220 N N . ASP A 1 108 ? 0.157 0.950 -14.941 1.00 61.50 108 ASP A N 9
ATOM 16221 C CA . ASP A 1 108 ? -0.620 -0.287 -15.050 1.00 23.35 108 ASP A CA 9
ATOM 16222 C C . ASP A 1 108 ? 0.231 -1.427 -15.637 1.00 12.22 108 ASP A C 9
ATOM 16223 O O . ASP A 1 108 ? 1.036 -1.215 -16.548 1.00 21.33 108 ASP A O 9
ATOM 16232 N N . LEU A 1 109 ? 0.064 -2.633 -15.093 1.00 12.11 109 LEU A N 9
ATOM 16233 C CA . LEU A 1 109 ? 0.768 -3.827 -15.588 1.00 72.34 109 LEU A CA 9
ATOM 16234 C C . LEU A 1 109 ? -0.227 -4.938 -15.967 1.00 22.32 109 LEU A C 9
ATOM 16235 O O . LEU A 1 109 ? 0.153 -6.101 -16.128 1.00 55.31 109 LEU A O 9
ATOM 16251 N N . THR A 1 110 ? -1.499 -4.570 -16.112 1.00 4.31 110 THR A N 9
ATOM 16252 C CA . THR A 1 110 ? -2.568 -5.537 -16.406 1.00 34.35 110 THR A CA 9
ATOM 16253 C C . THR A 1 110 ? -2.892 -5.577 -17.905 1.00 25.33 110 THR A C 9
ATOM 16254 O O . THR A 1 110 ? -3.196 -6.632 -18.462 1.00 73.04 110 THR A O 9
ATOM 16265 N N . LEU A 1 111 ? -2.851 -4.412 -18.542 1.00 50.31 111 LEU A N 9
ATOM 16266 C CA . LEU A 1 111 ? -3.050 -4.295 -19.989 1.00 13.23 111 LEU A CA 9
ATOM 16267 C C . LEU A 1 111 ? -1.752 -4.625 -20.743 1.00 42.23 111 LEU A C 9
ATOM 16268 O O . LEU A 1 111 ? -1.770 -5.254 -21.802 1.00 21.30 111 LEU A O 9
ATOM 16284 N N . GLU A 1 112 ? -0.629 -4.183 -20.181 1.00 24.42 112 GLU A N 9
ATOM 16285 C CA . GLU A 1 112 ? 0.697 -4.448 -20.752 1.00 33.30 112 GLU A CA 9
ATOM 16286 C C . GLU A 1 112 ? 1.498 -5.409 -19.852 1.00 44.10 112 GLU A C 9
ATOM 16287 O O . GLU A 1 112 ? 0.928 -6.095 -19.001 1.00 4.43 112 GLU A O 9
ATOM 16299 N N . HIS A 1 113 ? 2.817 -5.477 -20.049 1.00 23.42 113 HIS A N 9
ATOM 16300 C CA . HIS A 1 113 ? 3.673 -6.343 -19.224 1.00 44.42 113 HIS A CA 9
ATOM 16301 C C . HIS A 1 113 ? 5.078 -5.738 -19.010 1.00 64.24 113 HIS A C 9
ATOM 16302 O O . HIS A 1 113 ? 5.981 -6.411 -18.512 1.00 44.12 113 HIS A O 9
ATOM 16317 N N . HIS A 1 114 ? 5.262 -4.464 -19.359 1.00 2.22 114 HIS A N 9
ATOM 16318 C CA . HIS A 1 114 ? 6.569 -3.809 -19.187 1.00 11.42 114 HIS A CA 9
ATOM 16319 C C . HIS A 1 114 ? 6.769 -3.345 -17.736 1.00 73.51 114 HIS A C 9
ATOM 16320 O O . HIS A 1 114 ? 6.039 -2.485 -17.246 1.00 4.12 114 HIS A O 9
ATOM 16335 N N . HIS A 1 115 ? 7.768 -3.907 -17.059 1.00 73.23 115 HIS A N 9
ATOM 16336 C CA . HIS A 1 115 ? 8.036 -3.574 -15.654 1.00 13.42 115 HIS A CA 9
ATOM 16337 C C . HIS A 1 115 ? 9.476 -3.065 -15.461 1.00 63.54 115 HIS A C 9
ATOM 16338 O O . HIS A 1 115 ? 10.439 -3.738 -15.830 1.00 51.44 115 HIS A O 9
ATOM 16353 N N . HIS A 1 116 ? 9.614 -1.868 -14.890 1.00 53.30 116 HIS A N 9
ATOM 16354 C CA . HIS A 1 116 ? 10.933 -1.272 -14.636 1.00 74.22 116 HIS A CA 9
ATOM 16355 C C . HIS A 1 116 ? 11.730 -2.037 -13.567 1.00 44.12 116 HIS A C 9
ATOM 16356 O O . HIS A 1 116 ? 11.473 -1.895 -12.373 1.00 14.41 116 HIS A O 9
ATOM 16371 N N . HIS A 1 117 ? 12.680 -2.862 -14.006 1.00 53.15 117 HIS A N 9
ATOM 16372 C CA . HIS A 1 117 ? 13.713 -3.383 -13.102 1.00 11.24 117 HIS A CA 9
ATOM 16373 C C . HIS A 1 117 ? 14.690 -2.243 -12.758 1.00 3.44 117 HIS A C 9
ATOM 16374 O O . HIS A 1 117 ? 15.334 -2.235 -11.706 1.00 45.52 117 HIS A O 9
ATOM 16389 N N . HIS A 1 118 ? 14.787 -1.293 -13.689 1.00 63.44 118 HIS A N 9
ATOM 16390 C CA . HIS A 1 118 ? 15.511 -0.029 -13.498 1.00 72.34 118 HIS A CA 9
ATOM 16391 C C . HIS A 1 118 ? 14.930 1.062 -14.419 1.00 2.54 118 HIS A C 9
ATOM 16392 O O . HIS A 1 118 ? 15.309 1.107 -15.611 1.00 38.24 118 HIS A O 9
ATOM 16408 N N . MET A 1 1 ? 13.708 12.076 -8.819 1.00 21.34 1 MET A N 10
ATOM 16409 C CA . MET A 1 1 ? 12.930 10.812 -8.932 1.00 52.42 1 MET A CA 10
ATOM 16410 C C . MET A 1 1 ? 11.921 10.679 -7.779 1.00 34.52 1 MET A C 10
ATOM 16411 O O . MET A 1 1 ? 12.300 10.488 -6.624 1.00 22.15 1 MET A O 10
ATOM 16427 N N . SER A 1 2 ? 10.636 10.805 -8.099 1.00 55.20 2 SER A N 10
ATOM 16428 C CA . SER A 1 2 ? 9.563 10.655 -7.103 1.00 42.32 2 SER A CA 10
ATOM 16429 C C . SER A 1 2 ? 9.062 9.204 -7.048 1.00 74.33 2 SER A C 10
ATOM 16430 O O . SER A 1 2 ? 9.564 8.337 -7.763 1.00 15.45 2 SER A O 10
ATOM 16438 N N . GLY A 1 3 ? 8.075 8.947 -6.196 1.00 43.43 3 GLY A N 10
ATOM 16439 C CA . GLY A 1 3 ? 7.497 7.610 -6.094 1.00 62.00 3 GLY A CA 10
ATOM 16440 C C . GLY A 1 3 ? 6.369 7.380 -7.095 1.00 61.35 3 GLY A C 10
ATOM 16441 O O . GLY A 1 3 ? 5.962 8.305 -7.805 1.00 22.44 3 GLY A O 10
ATOM 16445 N N . TRP A 1 4 ? 5.852 6.153 -7.157 1.00 4.14 4 TRP A N 10
ATOM 16446 C CA . TRP A 1 4 ? 4.747 5.837 -8.071 1.00 61.55 4 TRP A CA 10
ATOM 16447 C C . TRP A 1 4 ? 3.990 4.565 -7.653 1.00 21.44 4 TRP A C 10
ATOM 16448 O O . TRP A 1 4 ? 4.457 3.784 -6.820 1.00 54.12 4 TRP A O 10
ATOM 16469 N N . TYR A 1 5 ? 2.811 4.372 -8.246 1.00 13.40 5 TYR A N 10
ATOM 16470 C CA . TYR A 1 5 ? 1.978 3.189 -7.982 1.00 44.53 5 TYR A CA 10
ATOM 16471 C C . TYR A 1 5 ? 1.932 2.254 -9.199 1.00 1.43 5 TYR A C 10
ATOM 16472 O O . TYR A 1 5 ? 1.625 2.687 -10.308 1.00 2.41 5 TYR A O 10
ATOM 16490 N N . GLU A 1 6 ? 2.226 0.975 -8.991 1.00 31.31 6 GLU A N 10
ATOM 16491 C CA . GLU A 1 6 ? 2.095 -0.033 -10.052 1.00 22.34 6 GLU A CA 10
ATOM 16492 C C . GLU A 1 6 ? 0.925 -0.991 -9.767 1.00 54.33 6 GLU A C 10
ATOM 16493 O O . GLU A 1 6 ? 0.960 -1.762 -8.810 1.00 61.32 6 GLU A O 10
ATOM 16505 N N . LEU A 1 7 ? -0.116 -0.928 -10.601 1.00 21.34 7 LEU A N 10
ATOM 16506 C CA . LEU A 1 7 ? -1.306 -1.780 -10.438 1.00 42.45 7 LEU A CA 10
ATOM 16507 C C . LEU A 1 7 ? -1.235 -3.019 -11.340 1.00 11.01 7 LEU A C 10
ATOM 16508 O O . LEU A 1 7 ? -1.164 -2.897 -12.560 1.00 14.01 7 LEU A O 10
ATOM 16524 N N . SER A 1 8 ? -1.295 -4.209 -10.745 1.00 22.11 8 SER A N 10
ATOM 16525 C CA . SER A 1 8 ? -1.172 -5.460 -11.510 1.00 13.24 8 SER A CA 10
ATOM 16526 C C . SER A 1 8 ? -2.410 -6.356 -11.372 1.00 34.54 8 SER A C 10
ATOM 16527 O O . SER A 1 8 ? -3.181 -6.238 -10.418 1.00 71.23 8 SER A O 10
ATOM 16535 N N . LYS A 1 9 ? -2.594 -7.252 -12.340 1.00 44.43 9 LYS A N 10
ATOM 16536 C CA . LYS A 1 9 ? -3.705 -8.212 -12.324 1.00 22.32 9 LYS A CA 10
ATOM 16537 C C . LYS A 1 9 ? -3.239 -9.597 -11.838 1.00 61.40 9 LYS A C 10
ATOM 16538 O O . LYS A 1 9 ? -2.271 -10.157 -12.357 1.00 41.13 9 LYS A O 10
ATOM 16557 N N . SER A 1 10 ? -3.936 -10.141 -10.843 1.00 61.40 10 SER A N 10
ATOM 16558 C CA . SER A 1 10 ? -3.628 -11.479 -10.309 1.00 1.23 10 SER A CA 10
ATOM 16559 C C . SER A 1 10 ? -4.290 -12.590 -11.146 1.00 75.32 10 SER A C 10
ATOM 16560 O O . SER A 1 10 ? -5.000 -12.316 -12.115 1.00 33.21 10 SER A O 10
ATOM 16568 N N . SER A 1 11 ? -4.067 -13.847 -10.758 1.00 65.03 11 SER A N 10
ATOM 16569 C CA . SER A 1 11 ? -4.651 -14.998 -11.470 1.00 54.44 11 SER A CA 10
ATOM 16570 C C . SER A 1 11 ? -6.183 -14.992 -11.368 1.00 30.24 11 SER A C 10
ATOM 16571 O O . SER A 1 11 ? -6.881 -15.409 -12.294 1.00 15.34 11 SER A O 10
ATOM 16579 N N . ASN A 1 12 ? -6.705 -14.494 -10.245 1.00 0.24 12 ASN A N 10
ATOM 16580 C CA . ASN A 1 12 ? -8.159 -14.344 -10.060 1.00 30.52 12 ASN A CA 10
ATOM 16581 C C . ASN A 1 12 ? -8.714 -13.160 -10.873 1.00 44.23 12 ASN A C 10
ATOM 16582 O O . ASN A 1 12 ? -9.880 -12.794 -10.724 1.00 22.33 12 ASN A O 10
ATOM 16593 N N . ASP A 1 13 ? -7.857 -12.547 -11.700 1.00 3.22 13 ASP A N 10
ATOM 16594 C CA . ASP A 1 13 ? -8.206 -11.355 -12.497 1.00 51.34 13 ASP A CA 10
ATOM 16595 C C . ASP A 1 13 ? -8.278 -10.088 -11.618 1.00 63.13 13 ASP A C 10
ATOM 16596 O O . ASP A 1 13 ? -8.147 -8.965 -12.116 1.00 3.10 13 ASP A O 10
ATOM 16605 N N . GLN A 1 14 ? -8.472 -10.287 -10.311 1.00 54.22 14 GLN A N 10
ATOM 16606 C CA . GLN A 1 14 ? -8.516 -9.195 -9.335 1.00 62.15 14 GLN A CA 10
ATOM 16607 C C . GLN A 1 14 ? -7.239 -8.338 -9.375 1.00 51.32 14 GLN A C 10
ATOM 16608 O O . GLN A 1 14 ? -6.161 -8.814 -9.736 1.00 14.25 14 GLN A O 10
ATOM 16622 N N . PHE A 1 15 ? -7.369 -7.081 -8.972 1.00 40.32 15 PHE A N 10
ATOM 16623 C CA . PHE A 1 15 ? -6.298 -6.095 -9.125 1.00 74.33 15 PHE A CA 10
ATOM 16624 C C . PHE A 1 15 ? -5.609 -5.776 -7.791 1.00 11.31 15 PHE A C 10
ATOM 16625 O O . PHE A 1 15 ? -6.263 -5.616 -6.759 1.00 4.11 15 PHE A O 10
ATOM 16642 N N . LYS A 1 16 ? -4.286 -5.689 -7.830 1.00 61.15 16 LYS A N 10
ATOM 16643 C CA . LYS A 1 16 ? -3.482 -5.358 -6.652 1.00 1.52 16 LYS A CA 10
ATOM 16644 C C . LYS A 1 16 ? -2.362 -4.373 -7.025 1.00 43.00 16 LYS A C 10
ATOM 16645 O O . LYS A 1 16 ? -1.567 -4.636 -7.932 1.00 12.53 16 LYS A O 10
ATOM 16664 N N . PHE A 1 17 ? -2.306 -3.232 -6.344 1.00 22.35 17 PHE A N 10
ATOM 16665 C CA . PHE A 1 17 ? -1.298 -2.209 -6.642 1.00 44.04 17 PHE A CA 10
ATOM 16666 C C . PHE A 1 17 ? -0.221 -2.129 -5.555 1.00 53.02 17 PHE A C 10
ATOM 16667 O O . PHE A 1 17 ? -0.466 -2.432 -4.383 1.00 52.12 17 PHE A O 10
ATOM 16684 N N . VAL A 1 18 ? 0.980 -1.720 -5.956 1.00 51.11 18 VAL A N 10
ATOM 16685 C CA . VAL A 1 18 ? 2.107 -1.582 -5.033 1.00 15.31 18 VAL A CA 10
ATOM 16686 C C . VAL A 1 18 ? 2.653 -0.142 -5.020 1.00 73.34 18 VAL A C 10
ATOM 16687 O O . VAL A 1 18 ? 2.820 0.482 -6.070 1.00 53.45 18 VAL A O 10
ATOM 16700 N N . LEU A 1 19 ? 2.912 0.382 -3.825 1.00 15.14 19 LEU A N 10
ATOM 16701 C CA . LEU A 1 19 ? 3.518 1.710 -3.672 1.00 3.13 19 LEU A CA 10
ATOM 16702 C C . LEU A 1 19 ? 5.048 1.603 -3.646 1.00 12.10 19 LEU A C 10
ATOM 16703 O O . LEU A 1 19 ? 5.624 0.954 -2.768 1.00 21.22 19 LEU A O 10
ATOM 16719 N N . LYS A 1 20 ? 5.700 2.230 -4.620 1.00 52.02 20 LYS A N 10
ATOM 16720 C CA . LYS A 1 20 ? 7.159 2.164 -4.746 1.00 71.42 20 LYS A CA 10
ATOM 16721 C C . LYS A 1 20 ? 7.804 3.542 -4.545 1.00 22.13 20 LYS A C 10
ATOM 16722 O O . LYS A 1 20 ? 7.298 4.556 -5.030 1.00 62.54 20 LYS A O 10
ATOM 16741 N N . ALA A 1 21 ? 8.921 3.569 -3.821 1.00 43.21 21 ALA A N 10
ATOM 16742 C CA . ALA A 1 21 ? 9.647 4.817 -3.552 1.00 4.42 21 ALA A CA 10
ATOM 16743 C C . ALA A 1 21 ? 10.488 5.263 -4.761 1.00 52.10 21 ALA A C 10
ATOM 16744 O O . ALA A 1 21 ? 10.552 4.567 -5.776 1.00 63.31 21 ALA A O 10
ATOM 16751 N N . GLY A 1 22 ? 11.150 6.420 -4.637 1.00 73.23 22 GLY A N 10
ATOM 16752 C CA . GLY A 1 22 ? 11.970 6.948 -5.731 1.00 54.05 22 GLY A CA 10
ATOM 16753 C C . GLY A 1 22 ? 13.138 6.038 -6.117 1.00 73.10 22 GLY A C 10
ATOM 16754 O O . GLY A 1 22 ? 13.706 6.171 -7.201 1.00 22.44 22 GLY A O 10
ATOM 16758 N N . ASN A 1 23 ? 13.502 5.115 -5.226 1.00 61.41 23 ASN A N 10
ATOM 16759 C CA . ASN A 1 23 ? 14.570 4.140 -5.496 1.00 0.14 23 ASN A CA 10
ATOM 16760 C C . ASN A 1 23 ? 14.013 2.874 -6.179 1.00 10.04 23 ASN A C 10
ATOM 16761 O O . ASN A 1 23 ? 14.762 1.964 -6.539 1.00 31.11 23 ASN A O 10
ATOM 16772 N N . GLY A 1 24 ? 12.693 2.826 -6.343 1.00 62.50 24 GLY A N 10
ATOM 16773 C CA . GLY A 1 24 ? 12.043 1.684 -6.979 1.00 2.40 24 GLY A CA 10
ATOM 16774 C C . GLY A 1 24 ? 11.744 0.529 -6.023 1.00 43.43 24 GLY A C 10
ATOM 16775 O O . GLY A 1 24 ? 11.382 -0.563 -6.460 1.00 32.31 24 GLY A O 10
ATOM 16779 N N . GLU A 1 25 ? 11.888 0.763 -4.718 1.00 65.13 25 GLU A N 10
ATOM 16780 C CA . GLU A 1 25 ? 11.617 -0.276 -3.716 1.00 60.43 25 GLU A CA 10
ATOM 16781 C C . GLU A 1 25 ? 10.133 -0.288 -3.313 1.00 2.04 25 GLU A C 10
ATOM 16782 O O . GLU A 1 25 ? 9.524 0.768 -3.116 1.00 33.43 25 GLU A O 10
ATOM 16794 N N . VAL A 1 26 ? 9.558 -1.484 -3.193 1.00 41.11 26 VAL A N 10
ATOM 16795 C CA . VAL A 1 26 ? 8.146 -1.638 -2.819 1.00 24.31 26 VAL A CA 10
ATOM 16796 C C . VAL A 1 26 ? 7.963 -1.589 -1.293 1.00 44.03 26 VAL A C 10
ATOM 16797 O O . VAL A 1 26 ? 8.616 -2.333 -0.559 1.00 5.43 26 VAL A O 10
ATOM 16810 N N . ILE A 1 27 ? 7.074 -0.715 -0.818 1.00 73.43 27 ILE A N 10
ATOM 16811 C CA . ILE A 1 27 ? 6.791 -0.602 0.622 1.00 21.30 27 ILE A CA 10
ATOM 16812 C C . ILE A 1 27 ? 5.359 -1.062 0.977 1.00 14.55 27 ILE A C 10
ATOM 16813 O O . ILE A 1 27 ? 5.139 -1.663 2.028 1.00 73.33 27 ILE A O 10
ATOM 16829 N N . LEU A 1 28 ? 4.386 -0.779 0.105 1.00 21.02 28 LEU A N 10
ATOM 16830 C CA . LEU A 1 28 ? 2.982 -1.176 0.343 1.00 40.55 28 LEU A CA 10
ATOM 16831 C C . LEU A 1 28 ? 2.411 -1.997 -0.827 1.00 41.02 28 LEU A C 10
ATOM 16832 O O . LEU A 1 28 ? 2.755 -1.774 -1.986 1.00 62.14 28 LEU A O 10
ATOM 16848 N N . THR A 1 29 ? 1.541 -2.954 -0.503 1.00 63.10 29 THR A N 10
ATOM 16849 C CA . THR A 1 29 ? 0.814 -3.748 -1.510 1.00 73.01 29 THR A CA 10
ATOM 16850 C C . THR A 1 29 ? -0.657 -3.937 -1.093 1.00 13.43 29 THR A C 10
ATOM 16851 O O . THR A 1 29 ? -0.937 -4.321 0.041 1.00 43.32 29 THR A O 10
ATOM 16862 N N . SER A 1 30 ? -1.588 -3.659 -2.005 1.00 53.45 30 SER A N 10
ATOM 16863 C CA . SER A 1 30 ? -3.029 -3.674 -1.681 1.00 11.15 30 SER A CA 10
ATOM 16864 C C . SER A 1 30 ? -3.628 -5.087 -1.679 1.00 43.33 30 SER A C 10
ATOM 16865 O O . SER A 1 30 ? -2.954 -6.073 -1.994 1.00 44.02 30 SER A O 10
ATOM 16873 N N . GLU A 1 31 ? -4.911 -5.170 -1.315 1.00 13.40 31 GLU A N 10
ATOM 16874 C CA . GLU A 1 31 ? -5.671 -6.420 -1.423 1.00 64.45 31 GLU A CA 10
ATOM 16875 C C . GLU A 1 31 ? -6.146 -6.649 -2.870 1.00 43.52 31 GLU A C 10
ATOM 16876 O O . GLU A 1 31 ? -5.790 -5.893 -3.778 1.00 70.45 31 GLU A O 10
ATOM 16888 N N . LEU A 1 32 ? -6.946 -7.694 -3.083 1.00 13.35 32 LEU A N 10
ATOM 16889 C CA . LEU A 1 32 ? -7.422 -8.044 -4.429 1.00 41.32 32 LEU A CA 10
ATOM 16890 C C . LEU A 1 32 ? -8.795 -7.420 -4.737 1.00 13.44 32 LEU A C 10
ATOM 16891 O O . LEU A 1 32 ? -9.832 -7.893 -4.264 1.00 15.20 32 LEU A O 10
ATOM 16907 N N . TYR A 1 33 ? -8.792 -6.357 -5.540 1.00 11.34 33 TYR A N 10
ATOM 16908 C CA . TYR A 1 33 ? -10.031 -5.680 -5.952 1.00 22.35 33 TYR A CA 10
ATOM 16909 C C . TYR A 1 33 ? -10.678 -6.366 -7.168 1.00 65.22 33 TYR A C 10
ATOM 16910 O O . TYR A 1 33 ? -9.989 -6.772 -8.099 1.00 11.52 33 TYR A O 10
ATOM 16928 N N . THR A 1 34 ? -12.003 -6.478 -7.158 1.00 50.20 34 THR A N 10
ATOM 16929 C CA . THR A 1 34 ? -12.739 -7.099 -8.273 1.00 42.41 34 THR A CA 10
ATOM 16930 C C . THR A 1 34 ? -12.714 -6.221 -9.536 1.00 54.30 34 THR A C 10
ATOM 16931 O O . THR A 1 34 ? -12.444 -6.706 -10.638 1.00 64.41 34 THR A O 10
ATOM 16942 N N . GLY A 1 35 ? -13.010 -4.931 -9.366 1.00 45.11 35 GLY A N 10
ATOM 16943 C CA . GLY A 1 35 ? -12.992 -3.988 -10.486 1.00 61.34 35 GLY A CA 10
ATOM 16944 C C . GLY A 1 35 ? -11.782 -3.056 -10.458 1.00 73.44 35 GLY A C 10
ATOM 16945 O O . GLY A 1 35 ? -11.374 -2.590 -9.391 1.00 21.53 35 GLY A O 10
ATOM 16949 N N . LYS A 1 36 ? -11.214 -2.765 -11.633 1.00 62.44 36 LYS A N 10
ATOM 16950 C CA . LYS A 1 36 ? -9.990 -1.953 -11.713 1.00 55.22 36 LYS A CA 10
ATOM 16951 C C . LYS A 1 36 ? -10.228 -0.498 -11.284 1.00 73.43 36 LYS A C 10
ATOM 16952 O O . LYS A 1 36 ? -9.374 0.111 -10.639 1.00 41.30 36 LYS A O 10
ATOM 16971 N N . SER A 1 37 ? -11.385 0.060 -11.637 1.00 52.22 37 SER A N 10
ATOM 16972 C CA . SER A 1 37 ? -11.720 1.437 -11.244 1.00 72.41 37 SER A CA 10
ATOM 16973 C C . SER A 1 37 ? -11.734 1.584 -9.715 1.00 52.24 37 SER A C 10
ATOM 16974 O O . SER A 1 37 ? -11.225 2.563 -9.171 1.00 74.23 37 SER A O 10
ATOM 16982 N N . GLY A 1 38 ? -12.315 0.597 -9.027 1.00 71.43 38 GLY A N 10
ATOM 16983 C CA . GLY A 1 38 ? -12.282 0.570 -7.566 1.00 3.22 38 GLY A CA 10
ATOM 16984 C C . GLY A 1 38 ? -10.860 0.482 -7.016 1.00 33.54 38 GLY A C 10
ATOM 16985 O O . GLY A 1 38 ? -10.526 1.127 -6.022 1.00 25.55 38 GLY A O 10
ATOM 16989 N N . ALA A 1 39 ? -10.022 -0.320 -7.674 1.00 64.23 39 ALA A N 10
ATOM 16990 C CA . ALA A 1 39 ? -8.606 -0.433 -7.311 1.00 40.02 39 ALA A CA 10
ATOM 16991 C C . ALA A 1 39 ? -7.882 0.915 -7.462 1.00 44.22 39 ALA A C 10
ATOM 16992 O O . ALA A 1 39 ? -7.140 1.337 -6.574 1.00 43.21 39 ALA A O 10
ATOM 16999 N N . MET A 1 40 ? -8.103 1.589 -8.593 1.00 31.45 40 MET A N 10
ATOM 17000 C CA . MET A 1 40 ? -7.521 2.916 -8.827 1.00 71.51 40 MET A CA 10
ATOM 17001 C C . MET A 1 40 ? -8.034 3.926 -7.792 1.00 2.04 40 MET A C 10
ATOM 17002 O O . MET A 1 40 ? -7.263 4.717 -7.251 1.00 24.43 40 MET A O 10
ATOM 17016 N N . ASN A 1 41 ? -9.335 3.879 -7.510 1.00 35.13 41 ASN A N 10
ATOM 17017 C CA . ASN A 1 41 ? -9.929 4.699 -6.446 1.00 43.13 41 ASN A CA 10
ATOM 17018 C C . ASN A 1 41 ? -9.196 4.455 -5.115 1.00 64.41 41 ASN A C 10
ATOM 17019 O O . ASN A 1 41 ? -8.972 5.380 -4.328 1.00 2.53 41 ASN A O 10
ATOM 17030 N N . GLY A 1 42 ? -8.824 3.196 -4.880 1.00 44.24 42 GLY A N 10
ATOM 17031 C CA . GLY A 1 42 ? -7.987 2.851 -3.737 1.00 51.05 42 GLY A CA 10
ATOM 17032 C C . GLY A 1 42 ? -6.601 3.490 -3.815 1.00 33.25 42 GLY A C 10
ATOM 17033 O O . GLY A 1 42 ? -6.062 3.941 -2.804 1.00 33.20 42 GLY A O 10
ATOM 17037 N N . ILE A 1 43 ? -6.037 3.551 -5.025 1.00 14.13 43 ILE A N 10
ATOM 17038 C CA . ILE A 1 43 ? -4.724 4.173 -5.245 1.00 34.20 43 ILE A CA 10
ATOM 17039 C C . ILE A 1 43 ? -4.750 5.653 -4.843 1.00 3.24 43 ILE A C 10
ATOM 17040 O O . ILE A 1 43 ? -3.885 6.133 -4.105 1.00 33.31 43 ILE A O 10
ATOM 17056 N N . GLU A 1 44 ? -5.756 6.369 -5.330 1.00 44.33 44 GLU A N 10
ATOM 17057 C CA . GLU A 1 44 ? -5.930 7.782 -4.995 1.00 74.33 44 GLU A CA 10
ATOM 17058 C C . GLU A 1 44 ? -6.274 7.957 -3.506 1.00 55.13 44 GLU A C 10
ATOM 17059 O O . GLU A 1 44 ? -5.915 8.962 -2.890 1.00 3.35 44 GLU A O 10
ATOM 17071 N N . SER A 1 45 ? -6.970 6.970 -2.933 1.00 53.40 45 SER A N 10
ATOM 17072 C CA . SER A 1 45 ? -7.225 6.944 -1.483 1.00 60.32 45 SER A CA 10
ATOM 17073 C C . SER A 1 45 ? -5.901 6.887 -0.706 1.00 31.40 45 SER A C 10
ATOM 17074 O O . SER A 1 45 ? -5.731 7.569 0.306 1.00 2.43 45 SER A O 10
ATOM 17082 N N . VAL A 1 46 ? -4.956 6.078 -1.200 1.00 34.54 46 VAL A N 10
ATOM 17083 C CA . VAL A 1 46 ? -3.605 6.030 -0.632 1.00 70.14 46 VAL A CA 10
ATOM 17084 C C . VAL A 1 46 ? -2.930 7.410 -0.715 1.00 22.23 46 VAL A C 10
ATOM 17085 O O . VAL A 1 46 ? -2.337 7.871 0.253 1.00 5.23 46 VAL A O 10
ATOM 17098 N N . GLN A 1 47 ? -3.040 8.074 -1.871 1.00 30.14 47 GLN A N 10
ATOM 17099 C CA . GLN A 1 47 ? -2.515 9.442 -2.035 1.00 41.42 47 GLN A CA 10
ATOM 17100 C C . GLN A 1 47 ? -3.068 10.383 -0.948 1.00 3.40 47 GLN A C 10
ATOM 17101 O O . GLN A 1 47 ? -2.374 11.283 -0.469 1.00 0.30 47 GLN A O 10
ATOM 17115 N N . THR A 1 48 ? -4.326 10.168 -0.574 1.00 60.35 48 THR A N 10
ATOM 17116 C CA . THR A 1 48 ? -4.979 10.962 0.475 1.00 30.24 48 THR A CA 10
ATOM 17117 C C . THR A 1 48 ? -4.464 10.601 1.878 1.00 72.44 48 THR A C 10
ATOM 17118 O O . THR A 1 48 ? -4.114 11.479 2.668 1.00 72.55 48 THR A O 10
ATOM 17129 N N . ASN A 1 49 ? -4.406 9.304 2.166 1.00 0.10 49 ASN A N 10
ATOM 17130 C CA . ASN A 1 49 ? -4.101 8.807 3.516 1.00 53.22 49 ASN A CA 10
ATOM 17131 C C . ASN A 1 49 ? -2.593 8.791 3.838 1.00 43.42 49 ASN A C 10
ATOM 17132 O O . ASN A 1 49 ? -2.211 8.927 4.998 1.00 53.15 49 ASN A O 10
ATOM 17143 N N . SER A 1 50 ? -1.749 8.614 2.821 1.00 23.53 50 SER A N 10
ATOM 17144 C CA . SER A 1 50 ? -0.284 8.489 3.017 1.00 15.33 50 SER A CA 10
ATOM 17145 C C . SER A 1 50 ? 0.315 9.588 3.923 1.00 64.04 50 SER A C 10
ATOM 17146 O O . SER A 1 50 ? 1.029 9.276 4.876 1.00 13.11 50 SER A O 10
ATOM 17154 N N . PRO A 1 51 ? 0.063 10.892 3.652 1.00 22.13 51 PRO A N 10
ATOM 17155 C CA . PRO A 1 51 ? 0.593 11.982 4.493 1.00 73.40 51 PRO A CA 10
ATOM 17156 C C . PRO A 1 51 ? -0.207 12.195 5.793 1.00 44.32 51 PRO A C 10
ATOM 17157 O O . PRO A 1 51 ? 0.047 13.142 6.539 1.00 23.34 51 PRO A O 10
ATOM 17168 N N . ILE A 1 52 ? -1.167 11.308 6.062 1.00 71.13 52 ILE A N 10
ATOM 17169 C CA . ILE A 1 52 ? -2.019 11.406 7.255 1.00 12.12 52 ILE A CA 10
ATOM 17170 C C . ILE A 1 52 ? -1.828 10.193 8.185 1.00 60.51 52 ILE A C 10
ATOM 17171 O O . ILE A 1 52 ? -2.427 9.135 7.974 1.00 23.23 52 ILE A O 10
ATOM 17187 N N . GLU A 1 53 ? -1.000 10.354 9.220 1.00 45.53 53 GLU A N 10
ATOM 17188 C CA . GLU A 1 53 ? -0.732 9.266 10.175 1.00 42.11 53 GLU A CA 10
ATOM 17189 C C . GLU A 1 53 ? -2.019 8.751 10.840 1.00 12.34 53 GLU A C 10
ATOM 17190 O O . GLU A 1 53 ? -2.100 7.592 11.227 1.00 1.21 53 GLU A O 10
ATOM 17202 N N . ALA A 1 54 ? -3.029 9.618 10.949 1.00 72.43 54 ALA A N 10
ATOM 17203 C CA . ALA A 1 54 ? -4.297 9.270 11.612 1.00 21.52 54 ALA A CA 10
ATOM 17204 C C . ALA A 1 54 ? -5.030 8.092 10.935 1.00 63.30 54 ALA A C 10
ATOM 17205 O O . ALA A 1 54 ? -6.040 7.606 11.447 1.00 62.21 54 ALA A O 10
ATOM 17212 N N . ARG A 1 55 ? -4.528 7.643 9.783 1.00 44.12 55 ARG A N 10
ATOM 17213 C CA . ARG A 1 55 ? -5.122 6.504 9.064 1.00 65.14 55 ARG A CA 10
ATOM 17214 C C . ARG A 1 55 ? -4.287 5.224 9.271 1.00 12.31 55 ARG A C 10
ATOM 17215 O O . ARG A 1 55 ? -4.413 4.256 8.517 1.00 12.04 55 ARG A O 10
ATOM 17236 N N . TYR A 1 56 ? -3.463 5.231 10.318 1.00 35.20 56 TYR A N 10
ATOM 17237 C CA . TYR A 1 56 ? -2.504 4.150 10.596 1.00 43.51 56 TYR A CA 10
ATOM 17238 C C . TYR A 1 56 ? -3.170 2.810 10.969 1.00 20.33 56 TYR A C 10
ATOM 17239 O O . TYR A 1 56 ? -4.365 2.738 11.266 1.00 25.11 56 TYR A O 10
ATOM 17257 N N . ALA A 1 57 ? -2.348 1.758 10.966 1.00 23.44 57 ALA A N 10
ATOM 17258 C CA . ALA A 1 57 ? -2.733 0.436 11.474 1.00 73.21 57 ALA A CA 10
ATOM 17259 C C . ALA A 1 57 ? -1.492 -0.457 11.644 1.00 64.24 57 ALA A C 10
ATOM 17260 O O . ALA A 1 57 ? -0.986 -1.016 10.679 1.00 42.40 57 ALA A O 10
ATOM 17267 N N . LYS A 1 58 ? -0.990 -0.583 12.871 1.00 71.21 58 LYS A N 10
ATOM 17268 C CA . LYS A 1 58 ? 0.212 -1.392 13.129 1.00 25.24 58 LYS A CA 10
ATOM 17269 C C . LYS A 1 58 ? -0.135 -2.734 13.789 1.00 65.30 58 LYS A C 10
ATOM 17270 O O . LYS A 1 58 ? -1.011 -2.812 14.651 1.00 1.00 58 LYS A O 10
ATOM 17289 N N . GLU A 1 59 ? 0.577 -3.778 13.372 1.00 53.43 59 GLU A N 10
ATOM 17290 C CA . GLU A 1 59 ? 0.386 -5.134 13.901 1.00 72.14 59 GLU A CA 10
ATOM 17291 C C . GLU A 1 59 ? 1.733 -5.862 14.017 1.00 11.35 59 GLU A C 10
ATOM 17292 O O . GLU A 1 59 ? 2.632 -5.655 13.202 1.00 63.21 59 GLU A O 10
ATOM 17304 N N . VAL A 1 60 ? 1.872 -6.712 15.026 1.00 53.40 60 VAL A N 10
ATOM 17305 C CA . VAL A 1 60 ? 3.090 -7.505 15.206 1.00 73.15 60 VAL A CA 10
ATOM 17306 C C . VAL A 1 60 ? 2.813 -8.992 14.950 1.00 25.32 60 VAL A C 10
ATOM 17307 O O . VAL A 1 60 ? 2.066 -9.631 15.695 1.00 20.03 60 VAL A O 10
ATOM 17320 N N . ALA A 1 61 ? 3.400 -9.539 13.886 1.00 0.31 61 ALA A N 10
ATOM 17321 C CA . ALA A 1 61 ? 3.259 -10.965 13.584 1.00 43.33 61 ALA A CA 10
ATOM 17322 C C . ALA A 1 61 ? 3.858 -11.821 14.709 1.00 23.40 61 ALA A C 10
ATOM 17323 O O . ALA A 1 61 ? 4.913 -11.489 15.259 1.00 21.22 61 ALA A O 10
ATOM 17330 N N . LYS A 1 62 ? 3.192 -12.929 15.044 1.00 22.53 62 LYS A N 10
ATOM 17331 C CA . LYS A 1 62 ? 3.632 -13.794 16.155 1.00 1.45 62 LYS A CA 10
ATOM 17332 C C . LYS A 1 62 ? 5.041 -14.377 15.922 1.00 44.11 62 LYS A C 10
ATOM 17333 O O . LYS A 1 62 ? 5.605 -15.039 16.795 1.00 34.42 62 LYS A O 10
ATOM 17352 N N . ASN A 1 63 ? 5.607 -14.115 14.744 1.00 11.32 63 ASN A N 10
ATOM 17353 C CA . ASN A 1 63 ? 7.004 -14.459 14.443 1.00 64.11 63 ASN A CA 10
ATOM 17354 C C . ASN A 1 63 ? 7.971 -13.401 15.011 1.00 10.01 63 ASN A C 10
ATOM 17355 O O . ASN A 1 63 ? 9.151 -13.370 14.645 1.00 64.12 63 ASN A O 10
ATOM 17366 N N . ASP A 1 64 ? 7.452 -12.533 15.892 1.00 3.34 64 ASP A N 10
ATOM 17367 C CA . ASP A 1 64 ? 8.220 -11.423 16.474 1.00 41.11 64 ASP A CA 10
ATOM 17368 C C . ASP A 1 64 ? 8.661 -10.432 15.384 1.00 50.44 64 ASP A C 10
ATOM 17369 O O . ASP A 1 64 ? 9.753 -9.859 15.433 1.00 24.32 64 ASP A O 10
ATOM 17378 N N . LYS A 1 65 ? 7.773 -10.222 14.412 1.00 35.04 65 LYS A N 10
ATOM 17379 C CA . LYS A 1 65 ? 8.047 -9.368 13.252 1.00 52.02 65 LYS A CA 10
ATOM 17380 C C . LYS A 1 65 ? 6.908 -8.353 13.032 1.00 51.44 65 LYS A C 10
ATOM 17381 O O . LYS A 1 65 ? 5.814 -8.719 12.600 1.00 54.51 65 LYS A O 10
ATOM 17400 N N . PRO A 1 66 ? 7.147 -7.065 13.352 1.00 72.31 66 PRO A N 10
ATOM 17401 C CA . PRO A 1 66 ? 6.131 -6.010 13.224 1.00 65.43 66 PRO A CA 10
ATOM 17402 C C . PRO A 1 66 ? 5.987 -5.448 11.797 1.00 40.51 66 PRO A C 10
ATOM 17403 O O . PRO A 1 66 ? 6.943 -5.413 11.020 1.00 41.04 66 PRO A O 10
ATOM 17414 N N . TYR A 1 67 ? 4.777 -4.997 11.471 1.00 33.30 67 TYR A N 10
ATOM 17415 C CA . TYR A 1 67 ? 4.494 -4.364 10.181 1.00 61.44 67 TYR A CA 10
ATOM 17416 C C . TYR A 1 67 ? 3.311 -3.390 10.303 1.00 1.32 67 TYR A C 10
ATOM 17417 O O . TYR A 1 67 ? 2.763 -3.192 11.393 1.00 65.21 67 TYR A O 10
ATOM 17435 N N . PHE A 1 68 ? 2.919 -2.774 9.189 1.00 73.50 68 PHE A N 10
ATOM 17436 C CA . PHE A 1 68 ? 1.803 -1.818 9.198 1.00 44.14 68 PHE A CA 10
ATOM 17437 C C . PHE A 1 68 ? 0.923 -1.937 7.941 1.00 4.12 68 PHE A C 10
ATOM 17438 O O . PHE A 1 68 ? 1.361 -2.408 6.887 1.00 74.03 68 PHE A O 10
ATOM 17455 N N . ASN A 1 69 ? -0.324 -1.504 8.068 1.00 35.23 69 ASN A N 10
ATOM 17456 C CA . ASN A 1 69 ? -1.285 -1.508 6.968 1.00 41.45 69 ASN A CA 10
ATOM 17457 C C . ASN A 1 69 ? -1.885 -0.108 6.781 1.00 21.25 69 ASN A C 10
ATOM 17458 O O . ASN A 1 69 ? -1.983 0.668 7.732 1.00 13.23 69 ASN A O 10
ATOM 17469 N N . LEU A 1 70 ? -2.277 0.211 5.555 1.00 24.43 70 LEU A N 10
ATOM 17470 C CA . LEU A 1 70 ? -2.966 1.469 5.262 1.00 11.31 70 LEU A CA 10
ATOM 17471 C C . LEU A 1 70 ? -4.414 1.179 4.844 1.00 1.54 70 LEU A C 10
ATOM 17472 O O . LEU A 1 70 ? -4.669 0.280 4.032 1.00 74.42 70 LEU A O 10
ATOM 17488 N N . LYS A 1 71 ? -5.359 1.932 5.403 1.00 51.23 71 LYS A N 10
ATOM 17489 C CA . LYS A 1 71 ? -6.784 1.648 5.206 1.00 14.41 71 LYS A CA 10
ATOM 17490 C C . LYS A 1 71 ? -7.554 2.836 4.610 1.00 71.42 71 LYS A C 10
ATOM 17491 O O . LYS A 1 71 ? -7.185 3.996 4.787 1.00 71.14 71 LYS A O 10
ATOM 17510 N N . ALA A 1 72 ? -8.634 2.519 3.900 1.00 40.31 72 ALA A N 10
ATOM 17511 C CA . ALA A 1 72 ? -9.597 3.522 3.434 1.00 71.15 72 ALA A CA 10
ATOM 17512 C C . ALA A 1 72 ? -10.634 3.819 4.530 1.00 15.44 72 ALA A C 10
ATOM 17513 O O . ALA A 1 72 ? -10.566 3.259 5.625 1.00 34.10 72 ALA A O 10
ATOM 17520 N N . ALA A 1 73 ? -11.573 4.717 4.246 1.00 42.41 73 ALA A N 10
ATOM 17521 C CA . ALA A 1 73 ? -12.613 5.095 5.220 1.00 24.32 73 ALA A CA 10
ATOM 17522 C C . ALA A 1 73 ? -13.329 3.870 5.835 1.00 61.22 73 ALA A C 10
ATOM 17523 O O . ALA A 1 73 ? -13.612 3.847 7.032 1.00 3.11 73 ALA A O 10
ATOM 17530 N N . ASN A 1 74 ? -13.602 2.846 5.022 1.00 42.34 74 ASN A N 10
ATOM 17531 C CA . ASN A 1 74 ? -14.275 1.625 5.507 1.00 55.15 74 ASN A CA 10
ATOM 17532 C C . ASN A 1 74 ? -13.276 0.628 6.147 1.00 65.33 74 ASN A C 10
ATOM 17533 O O . ASN A 1 74 ? -13.597 -0.541 6.364 1.00 12.23 74 ASN A O 10
ATOM 17544 N N . HIS A 1 75 ? -12.059 1.098 6.421 1.00 73.30 75 HIS A N 10
ATOM 17545 C CA . HIS A 1 75 ? -11.022 0.298 7.108 1.00 42.42 75 HIS A CA 10
ATOM 17546 C C . HIS A 1 75 ? -10.520 -0.878 6.247 1.00 10.02 75 HIS A C 10
ATOM 17547 O O . HIS A 1 75 ? -9.836 -1.772 6.739 1.00 71.41 75 HIS A O 10
ATOM 17562 N N . GLN A 1 76 ? -10.849 -0.853 4.959 1.00 44.13 76 GLN A N 10
ATOM 17563 C CA . GLN A 1 76 ? -10.365 -1.863 4.011 1.00 43.33 76 GLN A CA 10
ATOM 17564 C C . GLN A 1 76 ? -8.857 -1.700 3.767 1.00 51.22 76 GLN A C 10
ATOM 17565 O O . GLN A 1 76 ? -8.343 -0.577 3.730 1.00 42.41 76 GLN A O 10
ATOM 17579 N N . ILE A 1 77 ? -8.156 -2.816 3.598 1.00 4.23 77 ILE A N 10
ATOM 17580 C CA . ILE A 1 77 ? -6.698 -2.794 3.450 1.00 2.01 77 ILE A CA 10
ATOM 17581 C C . ILE A 1 77 ? -6.277 -2.350 2.039 1.00 75.44 77 ILE A C 10
ATOM 17582 O O . ILE A 1 77 ? -6.161 -3.165 1.120 1.00 73.43 77 ILE A O 10
ATOM 17598 N N . ILE A 1 78 ? -6.058 -1.048 1.874 1.00 10.24 78 ILE A N 10
ATOM 17599 C CA . ILE A 1 78 ? -5.590 -0.503 0.595 1.00 34.34 78 ILE A CA 10
ATOM 17600 C C . ILE A 1 78 ? -4.060 -0.596 0.487 1.00 34.11 78 ILE A C 10
ATOM 17601 O O . ILE A 1 78 ? -3.481 -0.349 -0.569 1.00 64.31 78 ILE A O 10
ATOM 17617 N N . GLY A 1 79 ? -3.408 -0.956 1.595 1.00 55.23 79 GLY A N 10
ATOM 17618 C CA . GLY A 1 79 ? -1.961 -1.148 1.586 1.00 43.43 79 GLY A CA 10
ATOM 17619 C C . GLY A 1 79 ? -1.461 -2.071 2.695 1.00 62.03 79 GLY A C 10
ATOM 17620 O O . GLY A 1 79 ? -1.853 -1.934 3.851 1.00 62.02 79 GLY A O 10
ATOM 17624 N N . THR A 1 80 ? -0.598 -3.018 2.337 1.00 32.32 80 THR A N 10
ATOM 17625 C CA . THR A 1 80 ? 0.059 -3.905 3.313 1.00 40.44 80 THR A CA 10
ATOM 17626 C C . THR A 1 80 ? 1.577 -3.889 3.124 1.00 40.31 80 THR A C 10
ATOM 17627 O O . THR A 1 80 ? 2.064 -4.020 2.004 1.00 2.50 80 THR A O 10
ATOM 17638 N N . SER A 1 81 ? 2.322 -3.717 4.214 1.00 32.23 81 SER A N 10
ATOM 17639 C CA . SER A 1 81 ? 3.791 -3.765 4.156 1.00 65.31 81 SER A CA 10
ATOM 17640 C C . SER A 1 81 ? 4.312 -5.172 4.483 1.00 33.10 81 SER A C 10
ATOM 17641 O O . SER A 1 81 ? 3.550 -6.050 4.895 1.00 53.04 81 SER A O 10
ATOM 17649 N N . GLN A 1 82 ? 5.614 -5.383 4.297 1.00 15.51 82 GLN A N 10
ATOM 17650 C CA . GLN A 1 82 ? 6.223 -6.700 4.518 1.00 64.44 82 GLN A CA 10
ATOM 17651 C C . GLN A 1 82 ? 6.496 -6.960 6.008 1.00 61.31 82 GLN A C 10
ATOM 17652 O O . GLN A 1 82 ? 6.523 -6.033 6.817 1.00 63.10 82 GLN A O 10
ATOM 17666 N N . MET A 1 83 ? 6.697 -8.228 6.364 1.00 35.21 83 MET A N 10
ATOM 17667 C CA . MET A 1 83 ? 7.026 -8.598 7.746 1.00 53.14 83 MET A CA 10
ATOM 17668 C C . MET A 1 83 ? 8.462 -8.170 8.085 1.00 33.42 83 MET A C 10
ATOM 17669 O O . MET A 1 83 ? 9.423 -8.878 7.768 1.00 13.43 83 MET A O 10
ATOM 17683 N N . TYR A 1 84 ? 8.606 -7.001 8.704 1.00 73.13 84 TYR A N 10
ATOM 17684 C CA . TYR A 1 84 ? 9.929 -6.441 9.001 1.00 72.13 84 TYR A CA 10
ATOM 17685 C C . TYR A 1 84 ? 10.546 -7.063 10.264 1.00 63.11 84 TYR A C 10
ATOM 17686 O O . TYR A 1 84 ? 9.848 -7.373 11.226 1.00 44.10 84 TYR A O 10
ATOM 17704 N N . SER A 1 85 ? 11.865 -7.238 10.250 1.00 71.41 85 SER A N 10
ATOM 17705 C CA . SER A 1 85 ? 12.590 -7.782 11.407 1.00 2.53 85 SER A CA 10
ATOM 17706 C C . SER A 1 85 ? 12.999 -6.667 12.383 1.00 10.24 85 SER A C 10
ATOM 17707 O O . SER A 1 85 ? 13.665 -6.915 13.390 1.00 52.54 85 SER A O 10
ATOM 17715 N N . SER A 1 86 ? 12.599 -5.437 12.068 1.00 32.31 86 SER A N 10
ATOM 17716 C CA . SER A 1 86 ? 12.912 -4.270 12.904 1.00 21.24 86 SER A CA 10
ATOM 17717 C C . SER A 1 86 ? 11.729 -3.293 12.984 1.00 73.15 86 SER A C 10
ATOM 17718 O O . SER A 1 86 ? 11.112 -2.958 11.969 1.00 2.23 86 SER A O 10
ATOM 17726 N N . THR A 1 87 ? 11.425 -2.830 14.196 1.00 0.53 87 THR A N 10
ATOM 17727 C CA . THR A 1 87 ? 10.391 -1.806 14.404 1.00 31.31 87 THR A CA 10
ATOM 17728 C C . THR A 1 87 ? 10.785 -0.483 13.738 1.00 32.04 87 THR A C 10
ATOM 17729 O O . THR A 1 87 ? 9.935 0.247 13.218 1.00 64.12 87 THR A O 10
ATOM 17740 N N . ALA A 1 88 ? 12.085 -0.190 13.750 1.00 54.33 88 ALA A N 10
ATOM 17741 C CA . ALA A 1 88 ? 12.618 1.014 13.112 1.00 34.35 88 ALA A CA 10
ATOM 17742 C C . ALA A 1 88 ? 12.354 1.006 11.600 1.00 10.40 88 ALA A C 10
ATOM 17743 O O . ALA A 1 88 ? 11.994 2.029 11.018 1.00 13.54 88 ALA A O 10
ATOM 17750 N N . ALA A 1 89 ? 12.535 -0.157 10.973 1.00 71.41 89 ALA A N 10
ATOM 17751 C CA . ALA A 1 89 ? 12.242 -0.328 9.543 1.00 34.31 89 ALA A CA 10
ATOM 17752 C C . ALA A 1 89 ? 10.776 0.011 9.229 1.00 12.35 89 ALA A C 10
ATOM 17753 O O . ALA A 1 89 ? 10.472 0.642 8.217 1.00 34.45 89 ALA A O 10
ATOM 17760 N N . ARG A 1 90 ? 9.873 -0.424 10.109 1.00 10.43 90 ARG A N 10
ATOM 17761 C CA . ARG A 1 90 ? 8.445 -0.110 9.981 1.00 21.52 90 ARG A CA 10
ATOM 17762 C C . ARG A 1 90 ? 8.192 1.409 10.016 1.00 42.03 90 ARG A C 10
ATOM 17763 O O . ARG A 1 90 ? 7.579 1.971 9.105 1.00 70.10 90 ARG A O 10
ATOM 17784 N N . ASP A 1 91 ? 8.664 2.059 11.078 1.00 53.40 91 ASP A N 10
ATOM 17785 C CA . ASP A 1 91 ? 8.444 3.496 11.278 1.00 21.15 91 ASP A CA 10
ATOM 17786 C C . ASP A 1 91 ? 9.119 4.326 10.167 1.00 64.12 91 ASP A C 10
ATOM 17787 O O . ASP A 1 91 ? 8.567 5.324 9.685 1.00 1.33 91 ASP A O 10
ATOM 17796 N N . ASN A 1 92 ? 10.320 3.914 9.766 1.00 61.44 92 ASN A N 10
ATOM 17797 C CA . ASN A 1 92 ? 11.000 4.524 8.620 1.00 35.44 92 ASN A CA 10
ATOM 17798 C C . ASN A 1 92 ? 10.173 4.312 7.343 1.00 23.30 92 ASN A C 10
ATOM 17799 O O . ASN A 1 92 ? 10.074 5.202 6.496 1.00 31.25 92 ASN A O 10
ATOM 17810 N N . GLY A 1 93 ? 9.572 3.130 7.229 1.00 11.42 93 GLY A N 10
ATOM 17811 C CA . GLY A 1 93 ? 8.670 2.839 6.125 1.00 2.31 93 GLY A CA 10
ATOM 17812 C C . GLY A 1 93 ? 7.491 3.805 6.062 1.00 10.32 93 GLY A C 10
ATOM 17813 O O . GLY A 1 93 ? 7.172 4.325 4.997 1.00 53.55 93 GLY A O 10
ATOM 17817 N N . ILE A 1 94 ? 6.852 4.054 7.210 1.00 74.42 94 ILE A N 10
ATOM 17818 C CA . ILE A 1 94 ? 5.746 5.023 7.285 1.00 2.55 94 ILE A CA 10
ATOM 17819 C C . ILE A 1 94 ? 6.171 6.408 6.763 1.00 54.11 94 ILE A C 10
ATOM 17820 O O . ILE A 1 94 ? 5.448 7.041 5.989 1.00 63.43 94 ILE A O 10
ATOM 17836 N N . LYS A 1 95 ? 7.349 6.877 7.176 1.00 52.34 95 LYS A N 10
ATOM 17837 C CA . LYS A 1 95 ? 7.888 8.141 6.654 1.00 70.12 95 LYS A CA 10
ATOM 17838 C C . LYS A 1 95 ? 8.125 8.067 5.134 1.00 61.42 95 LYS A C 10
ATOM 17839 O O . LYS A 1 95 ? 7.898 9.041 4.408 1.00 12.31 95 LYS A O 10
ATOM 17858 N N . SER A 1 96 ? 8.577 6.911 4.653 1.00 4.45 96 SER A N 10
ATOM 17859 C CA . SER A 1 96 ? 8.719 6.690 3.208 1.00 62.40 96 SER A CA 10
ATOM 17860 C C . SER A 1 96 ? 7.365 6.857 2.499 1.00 71.43 96 SER A C 10
ATOM 17861 O O . SER A 1 96 ? 7.274 7.514 1.462 1.00 74.54 96 SER A O 10
ATOM 17869 N N . VAL A 1 97 ? 6.312 6.286 3.092 1.00 52.24 97 VAL A N 10
ATOM 17870 C CA . VAL A 1 97 ? 4.950 6.363 2.539 1.00 4.22 97 VAL A CA 10
ATOM 17871 C C . VAL A 1 97 ? 4.477 7.818 2.381 1.00 43.31 97 VAL A C 10
ATOM 17872 O O . VAL A 1 97 ? 4.002 8.214 1.319 1.00 64.14 97 VAL A O 10
ATOM 17885 N N . MET A 1 98 ? 4.604 8.616 3.442 1.00 32.43 98 MET A N 10
ATOM 17886 C CA . MET A 1 98 ? 4.183 10.023 3.392 1.00 10.31 98 MET A CA 10
ATOM 17887 C C . MET A 1 98 ? 5.025 10.828 2.383 1.00 52.23 98 MET A C 10
ATOM 17888 O O . MET A 1 98 ? 4.572 11.846 1.855 1.00 75.15 98 MET A O 10
ATOM 17902 N N . GLU A 1 99 ? 6.261 10.382 2.142 1.00 1.10 99 GLU A N 10
ATOM 17903 C CA . GLU A 1 99 ? 7.129 11.010 1.136 1.00 51.31 99 GLU A CA 10
ATOM 17904 C C . GLU A 1 99 ? 6.677 10.691 -0.305 1.00 4.15 99 GLU A C 10
ATOM 17905 O O . GLU A 1 99 ? 6.433 11.596 -1.106 1.00 42.22 99 GLU A O 10
ATOM 17917 N N . ASN A 1 100 ? 6.565 9.404 -0.633 1.00 11.32 100 ASN A N 10
ATOM 17918 C CA . ASN A 1 100 ? 6.299 8.979 -2.016 1.00 3.14 100 ASN A CA 10
ATOM 17919 C C . ASN A 1 100 ? 4.796 8.824 -2.321 1.00 30.24 100 ASN A C 10
ATOM 17920 O O . ASN A 1 100 ? 4.354 9.139 -3.423 1.00 12.35 100 ASN A O 10
ATOM 17931 N N . GLY A 1 101 ? 4.020 8.355 -1.345 1.00 4.22 101 GLY A N 10
ATOM 17932 C CA . GLY A 1 101 ? 2.585 8.122 -1.546 1.00 73.23 101 GLY A CA 10
ATOM 17933 C C . GLY A 1 101 ? 1.799 9.356 -2.004 1.00 11.00 101 GLY A C 10
ATOM 17934 O O . GLY A 1 101 ? 0.695 9.236 -2.538 1.00 74.51 101 GLY A O 10
ATOM 17938 N N . LYS A 1 102 ? 2.361 10.546 -1.805 1.00 72.42 102 LYS A N 10
ATOM 17939 C CA . LYS A 1 102 ? 1.705 11.790 -2.231 1.00 52.05 102 LYS A CA 10
ATOM 17940 C C . LYS A 1 102 ? 1.896 12.055 -3.739 1.00 40.13 102 LYS A C 10
ATOM 17941 O O . LYS A 1 102 ? 1.495 13.105 -4.248 1.00 35.33 102 LYS A O 10
ATOM 17960 N N . THR A 1 103 ? 2.502 11.100 -4.447 1.00 32.42 103 THR A N 10
ATOM 17961 C CA . THR A 1 103 ? 2.740 11.228 -5.896 1.00 21.34 103 THR A CA 10
ATOM 17962 C C . THR A 1 103 ? 1.450 11.094 -6.712 1.00 64.54 103 THR A C 10
ATOM 17963 O O . THR A 1 103 ? 0.464 10.514 -6.256 1.00 12.13 103 THR A O 10
ATOM 17974 N N . THR A 1 104 ? 1.476 11.620 -7.930 1.00 3.31 104 THR A N 10
ATOM 17975 C CA . THR A 1 104 ? 0.338 11.521 -8.851 1.00 12.30 104 THR A CA 10
ATOM 17976 C C . THR A 1 104 ? 0.612 10.506 -9.970 1.00 44.35 104 THR A C 10
ATOM 17977 O O . THR A 1 104 ? -0.253 10.242 -10.809 1.00 21.31 104 THR A O 10
ATOM 17988 N N . THR A 1 105 ? 1.813 9.928 -9.973 1.00 13.22 105 THR A N 10
ATOM 17989 C CA . THR A 1 105 ? 2.228 8.993 -11.032 1.00 72.35 105 THR A CA 10
ATOM 17990 C C . THR A 1 105 ? 1.692 7.570 -10.801 1.00 73.21 105 THR A C 10
ATOM 17991 O O . THR A 1 105 ? 2.118 6.869 -9.881 1.00 31.44 105 THR A O 10
ATOM 18002 N N . ILE A 1 106 ? 0.756 7.149 -11.650 1.00 20.11 106 ILE A N 10
ATOM 18003 C CA . ILE A 1 106 ? 0.185 5.798 -11.585 1.00 50.34 106 ILE A CA 10
ATOM 18004 C C . ILE A 1 106 ? 0.532 4.996 -12.854 1.00 72.22 106 ILE A C 10
ATOM 18005 O O . ILE A 1 106 ? 0.552 5.545 -13.957 1.00 33.40 106 ILE A O 10
ATOM 18021 N N . LYS A 1 107 ? 0.814 3.705 -12.691 1.00 25.13 107 LYS A N 10
ATOM 18022 C CA . LYS A 1 107 ? 1.162 2.830 -13.820 1.00 52.22 107 LYS A CA 10
ATOM 18023 C C . LYS A 1 107 ? 0.221 1.616 -13.902 1.00 71.43 107 LYS A C 10
ATOM 18024 O O . LYS A 1 107 ? 0.156 0.796 -12.983 1.00 32.14 107 LYS A O 10
ATOM 18043 N N . ASP A 1 108 ? -0.508 1.517 -15.010 1.00 62.50 108 ASP A N 10
ATOM 18044 C CA . ASP A 1 108 ? -1.418 0.397 -15.250 1.00 13.42 108 ASP A CA 10
ATOM 18045 C C . ASP A 1 108 ? -0.657 -0.795 -15.861 1.00 61.44 108 ASP A C 10
ATOM 18046 O O . ASP A 1 108 ? -0.181 -0.725 -16.998 1.00 24.22 108 ASP A O 10
ATOM 18055 N N . LEU A 1 109 ? -0.538 -1.886 -15.107 1.00 73.35 109 LEU A N 10
ATOM 18056 C CA . LEU A 1 109 ? 0.170 -3.082 -15.587 1.00 4.12 109 LEU A CA 10
ATOM 18057 C C . LEU A 1 109 ? -0.801 -4.139 -16.141 1.00 31.34 109 LEU A C 10
ATOM 18058 O O . LEU A 1 109 ? -0.383 -5.246 -16.490 1.00 24.40 109 LEU A O 10
ATOM 18074 N N . THR A 1 110 ? -2.091 -3.804 -16.223 1.00 72.10 110 THR A N 10
ATOM 18075 C CA . THR A 1 110 ? -3.106 -4.751 -16.714 1.00 62.54 110 THR A CA 10
ATOM 18076 C C . THR A 1 110 ? -3.243 -4.669 -18.238 1.00 40.42 110 THR A C 10
ATOM 18077 O O . THR A 1 110 ? -3.435 -5.682 -18.913 1.00 74.35 110 THR A O 10
ATOM 18088 N N . LEU A 1 111 ? -3.142 -3.455 -18.773 1.00 32.53 111 LEU A N 10
ATOM 18089 C CA . LEU A 1 111 ? -3.120 -3.233 -20.221 1.00 33.10 111 LEU A CA 10
ATOM 18090 C C . LEU A 1 111 ? -1.693 -3.429 -20.761 1.00 13.20 111 LEU A C 10
ATOM 18091 O O . LEU A 1 111 ? -1.489 -3.863 -21.900 1.00 1.24 111 LEU A O 10
ATOM 18107 N N . GLU A 1 112 ? -0.710 -3.098 -19.925 1.00 61.13 112 GLU A N 10
ATOM 18108 C CA . GLU A 1 112 ? 0.700 -3.379 -20.216 1.00 74.10 112 GLU A CA 10
ATOM 18109 C C . GLU A 1 112 ? 1.095 -4.768 -19.694 1.00 64.42 112 GLU A C 10
ATOM 18110 O O . GLU A 1 112 ? 0.249 -5.531 -19.236 1.00 45.43 112 GLU A O 10
ATOM 18122 N N . HIS A 1 113 ? 2.382 -5.104 -19.778 1.00 42.01 113 HIS A N 10
ATOM 18123 C CA . HIS A 1 113 ? 2.876 -6.393 -19.276 1.00 11.51 113 HIS A CA 10
ATOM 18124 C C . HIS A 1 113 ? 4.190 -6.210 -18.502 1.00 12.04 113 HIS A C 10
ATOM 18125 O O . HIS A 1 113 ? 5.272 -6.204 -19.090 1.00 0.02 113 HIS A O 10
ATOM 18140 N N . HIS A 1 114 ? 4.093 -6.039 -17.188 1.00 73.40 114 HIS A N 10
ATOM 18141 C CA . HIS A 1 114 ? 5.280 -5.832 -16.349 1.00 73.23 114 HIS A CA 10
ATOM 18142 C C . HIS A 1 114 ? 5.854 -7.175 -15.863 1.00 71.30 114 HIS A C 10
ATOM 18143 O O . HIS A 1 114 ? 5.451 -7.691 -14.819 1.00 35.05 114 HIS A O 10
ATOM 18158 N N . HIS A 1 115 ? 6.794 -7.732 -16.627 1.00 21.43 115 HIS A N 10
ATOM 18159 C CA . HIS A 1 115 ? 7.362 -9.054 -16.319 1.00 14.14 115 HIS A CA 10
ATOM 18160 C C . HIS A 1 115 ? 8.300 -9.007 -15.099 1.00 11.24 115 HIS A C 10
ATOM 18161 O O . HIS A 1 115 ? 9.335 -8.338 -15.117 1.00 70.04 115 HIS A O 10
ATOM 18176 N N . HIS A 1 116 ? 7.922 -9.720 -14.040 1.00 10.23 116 HIS A N 10
ATOM 18177 C CA . HIS A 1 116 ? 8.705 -9.754 -12.799 1.00 10.15 116 HIS A CA 10
ATOM 18178 C C . HIS A 1 116 ? 8.527 -11.095 -12.068 1.00 13.12 116 HIS A C 10
ATOM 18179 O O . HIS A 1 116 ? 7.586 -11.270 -11.286 1.00 3.20 116 HIS A O 10
ATOM 18194 N N . HIS A 1 117 ? 9.431 -12.040 -12.322 1.00 65.25 117 HIS A N 10
ATOM 18195 C CA . HIS A 1 117 ? 9.346 -13.368 -11.706 1.00 71.53 117 HIS A CA 10
ATOM 18196 C C . HIS A 1 117 ? 9.591 -13.297 -10.186 1.00 15.11 117 HIS A C 10
ATOM 18197 O O . HIS A 1 117 ? 10.528 -12.640 -9.722 1.00 10.41 117 HIS A O 10
ATOM 18212 N N . HIS A 1 118 ? 8.743 -13.984 -9.422 1.00 2.25 118 HIS A N 10
ATOM 18213 C CA . HIS A 1 118 ? 8.802 -13.966 -7.953 1.00 53.14 118 HIS A CA 10
ATOM 18214 C C . HIS A 1 118 ? 8.590 -15.377 -7.358 1.00 31.54 118 HIS A C 10
ATOM 18215 O O . HIS A 1 118 ? 9.516 -15.903 -6.696 1.00 38.22 118 HIS A O 10
ATOM 18231 N N . MET A 1 1 ? 14.422 10.627 -9.643 1.00 0.00 1 MET A N 11
ATOM 18232 C CA . MET A 1 1 ? 13.994 9.421 -8.881 1.00 52.33 1 MET A CA 11
ATOM 18233 C C . MET A 1 1 ? 12.712 9.700 -8.080 1.00 12.11 1 MET A C 11
ATOM 18234 O O . MET A 1 1 ? 12.771 10.192 -6.954 1.00 32.50 1 MET A O 11
ATOM 18250 N N . SER A 1 2 ? 11.560 9.392 -8.674 1.00 42.12 2 SER A N 11
ATOM 18251 C CA . SER A 1 2 ? 10.255 9.637 -8.036 1.00 41.44 2 SER A CA 11
ATOM 18252 C C . SER A 1 2 ? 9.633 8.328 -7.530 1.00 74.24 2 SER A C 11
ATOM 18253 O O . SER A 1 2 ? 10.128 7.242 -7.830 1.00 30.25 2 SER A O 11
ATOM 18261 N N . GLY A 1 3 ? 8.555 8.442 -6.758 1.00 31.13 3 GLY A N 11
ATOM 18262 C CA . GLY A 1 3 ? 7.782 7.269 -6.350 1.00 34.52 3 GLY A CA 11
ATOM 18263 C C . GLY A 1 3 ? 6.562 7.056 -7.242 1.00 31.04 3 GLY A C 11
ATOM 18264 O O . GLY A 1 3 ? 6.087 8.001 -7.877 1.00 55.43 3 GLY A O 11
ATOM 18268 N N . TRP A 1 4 ? 6.038 5.831 -7.298 1.00 20.02 4 TRP A N 11
ATOM 18269 C CA . TRP A 1 4 ? 4.904 5.533 -8.188 1.00 50.31 4 TRP A CA 11
ATOM 18270 C C . TRP A 1 4 ? 4.098 4.297 -7.747 1.00 52.35 4 TRP A C 11
ATOM 18271 O O . TRP A 1 4 ? 4.543 3.502 -6.915 1.00 62.04 4 TRP A O 11
ATOM 18292 N N . TYR A 1 5 ? 2.900 4.154 -8.325 1.00 15.55 5 TYR A N 11
ATOM 18293 C CA . TYR A 1 5 ? 2.049 2.974 -8.111 1.00 63.11 5 TYR A CA 11
ATOM 18294 C C . TYR A 1 5 ? 2.047 2.073 -9.356 1.00 43.33 5 TYR A C 11
ATOM 18295 O O . TYR A 1 5 ? 1.764 2.538 -10.459 1.00 14.10 5 TYR A O 11
ATOM 18313 N N . GLU A 1 6 ? 2.352 0.791 -9.186 1.00 32.33 6 GLU A N 11
ATOM 18314 C CA . GLU A 1 6 ? 2.245 -0.177 -10.286 1.00 55.53 6 GLU A CA 11
ATOM 18315 C C . GLU A 1 6 ? 0.975 -1.028 -10.157 1.00 1.04 6 GLU A C 11
ATOM 18316 O O . GLU A 1 6 ? 0.873 -1.887 -9.278 1.00 22.42 6 GLU A O 11
ATOM 18328 N N . LEU A 1 7 ? 0.004 -0.767 -11.029 1.00 13.34 7 LEU A N 11
ATOM 18329 C CA . LEU A 1 7 ? -1.258 -1.510 -11.044 1.00 25.32 7 LEU A CA 11
ATOM 18330 C C . LEU A 1 7 ? -1.173 -2.713 -11.994 1.00 54.33 7 LEU A C 11
ATOM 18331 O O . LEU A 1 7 ? -0.998 -2.549 -13.201 1.00 34.44 7 LEU A O 11
ATOM 18347 N N . SER A 1 8 ? -1.303 -3.918 -11.454 1.00 3.31 8 SER A N 11
ATOM 18348 C CA . SER A 1 8 ? -1.265 -5.134 -12.275 1.00 43.34 8 SER A CA 11
ATOM 18349 C C . SER A 1 8 ? -2.464 -6.037 -11.974 1.00 72.32 8 SER A C 11
ATOM 18350 O O . SER A 1 8 ? -3.080 -5.940 -10.912 1.00 32.41 8 SER A O 11
ATOM 18358 N N . LYS A 1 9 ? -2.808 -6.906 -12.916 1.00 74.15 9 LYS A N 11
ATOM 18359 C CA . LYS A 1 9 ? -3.946 -7.812 -12.742 1.00 3.01 9 LYS A CA 11
ATOM 18360 C C . LYS A 1 9 ? -3.477 -9.256 -12.500 1.00 72.21 9 LYS A C 11
ATOM 18361 O O . LYS A 1 9 ? -2.526 -9.728 -13.125 1.00 35.12 9 LYS A O 11
ATOM 18380 N N . SER A 1 10 ? -4.147 -9.942 -11.581 1.00 43.21 10 SER A N 11
ATOM 18381 C CA . SER A 1 10 ? -3.840 -11.345 -11.267 1.00 41.12 10 SER A CA 11
ATOM 18382 C C . SER A 1 10 ? -4.458 -12.302 -12.292 1.00 13.21 10 SER A C 11
ATOM 18383 O O . SER A 1 10 ? -5.312 -11.910 -13.090 1.00 44.41 10 SER A O 11
ATOM 18391 N N . SER A 1 11 ? -4.041 -13.567 -12.245 1.00 62.01 11 SER A N 11
ATOM 18392 C CA . SER A 1 11 ? -4.576 -14.604 -13.143 1.00 42.21 11 SER A CA 11
ATOM 18393 C C . SER A 1 11 ? -6.078 -14.813 -12.911 1.00 55.33 11 SER A C 11
ATOM 18394 O O . SER A 1 11 ? -6.793 -15.291 -13.789 1.00 63.23 11 SER A O 11
ATOM 18402 N N . ASN A 1 12 ? -6.550 -14.444 -11.719 1.00 21.32 12 ASN A N 11
ATOM 18403 C CA . ASN A 1 12 ? -7.983 -14.506 -11.394 1.00 21.55 12 ASN A CA 11
ATOM 18404 C C . ASN A 1 12 ? -8.721 -13.231 -11.849 1.00 1.10 12 ASN A C 11
ATOM 18405 O O . ASN A 1 12 ? -9.847 -12.975 -11.426 1.00 1.32 12 ASN A O 11
ATOM 18416 N N . ASP A 1 13 ? -8.067 -12.432 -12.700 1.00 34.14 13 ASP A N 11
ATOM 18417 C CA . ASP A 1 13 ? -8.635 -11.173 -13.223 1.00 55.45 13 ASP A CA 11
ATOM 18418 C C . ASP A 1 13 ? -8.970 -10.155 -12.116 1.00 12.52 13 ASP A C 11
ATOM 18419 O O . ASP A 1 13 ? -9.680 -9.175 -12.355 1.00 33.24 13 ASP A O 11
ATOM 18428 N N . GLN A 1 14 ? -8.440 -10.377 -10.915 1.00 30.34 14 GLN A N 11
ATOM 18429 C CA . GLN A 1 14 ? -8.566 -9.411 -9.820 1.00 54.20 14 GLN A CA 11
ATOM 18430 C C . GLN A 1 14 ? -7.343 -8.479 -9.794 1.00 23.04 14 GLN A C 11
ATOM 18431 O O . GLN A 1 14 ? -6.213 -8.918 -10.005 1.00 73.42 14 GLN A O 11
ATOM 18445 N N . PHE A 1 15 ? -7.573 -7.199 -9.526 1.00 44.13 15 PHE A N 11
ATOM 18446 C CA . PHE A 1 15 ? -6.527 -6.175 -9.668 1.00 24.20 15 PHE A CA 11
ATOM 18447 C C . PHE A 1 15 ? -5.787 -5.895 -8.352 1.00 54.22 15 PHE A C 11
ATOM 18448 O O . PHE A 1 15 ? -6.374 -5.935 -7.272 1.00 54.34 15 PHE A O 11
ATOM 18465 N N . LYS A 1 16 ? -4.492 -5.614 -8.466 1.00 34.51 16 LYS A N 11
ATOM 18466 C CA . LYS A 1 16 ? -3.641 -5.281 -7.318 1.00 52.01 16 LYS A CA 11
ATOM 18467 C C . LYS A 1 16 ? -2.703 -4.115 -7.674 1.00 24.53 16 LYS A C 11
ATOM 18468 O O . LYS A 1 16 ? -2.413 -3.883 -8.849 1.00 33.25 16 LYS A O 11
ATOM 18487 N N . PHE A 1 17 ? -2.221 -3.388 -6.669 1.00 75.45 17 PHE A N 11
ATOM 18488 C CA . PHE A 1 17 ? -1.256 -2.306 -6.909 1.00 71.31 17 PHE A CA 11
ATOM 18489 C C . PHE A 1 17 ? -0.165 -2.264 -5.828 1.00 72.41 17 PHE A C 11
ATOM 18490 O O . PHE A 1 17 ? -0.415 -2.557 -4.654 1.00 53.25 17 PHE A O 11
ATOM 18507 N N . VAL A 1 18 ? 1.050 -1.911 -6.238 1.00 12.21 18 VAL A N 11
ATOM 18508 C CA . VAL A 1 18 ? 2.181 -1.791 -5.312 1.00 42.21 18 VAL A CA 11
ATOM 18509 C C . VAL A 1 18 ? 2.776 -0.375 -5.343 1.00 15.40 18 VAL A C 11
ATOM 18510 O O . VAL A 1 18 ? 2.793 0.282 -6.385 1.00 20.45 18 VAL A O 11
ATOM 18523 N N . LEU A 1 19 ? 3.257 0.090 -4.196 1.00 52.41 19 LEU A N 11
ATOM 18524 C CA . LEU A 1 19 ? 3.867 1.418 -4.093 1.00 4.21 19 LEU A CA 11
ATOM 18525 C C . LEU A 1 19 ? 5.396 1.309 -3.982 1.00 4.22 19 LEU A C 11
ATOM 18526 O O . LEU A 1 19 ? 5.921 0.756 -3.009 1.00 2.41 19 LEU A O 11
ATOM 18542 N N . LYS A 1 20 ? 6.101 1.824 -4.987 1.00 42.34 20 LYS A N 11
ATOM 18543 C CA . LYS A 1 20 ? 7.568 1.779 -5.016 1.00 2.51 20 LYS A CA 11
ATOM 18544 C C . LYS A 1 20 ? 8.185 3.158 -4.741 1.00 4.11 20 LYS A C 11
ATOM 18545 O O . LYS A 1 20 ? 7.640 4.191 -5.138 1.00 3.45 20 LYS A O 11
ATOM 18564 N N . ALA A 1 21 ? 9.328 3.160 -4.055 1.00 33.41 21 ALA A N 11
ATOM 18565 C CA . ALA A 1 21 ? 10.057 4.397 -3.752 1.00 30.04 21 ALA A CA 11
ATOM 18566 C C . ALA A 1 21 ? 10.959 4.823 -4.923 1.00 0.34 21 ALA A C 11
ATOM 18567 O O . ALA A 1 21 ? 11.001 4.164 -5.964 1.00 34.14 21 ALA A O 11
ATOM 18574 N N . GLY A 1 22 ? 11.694 5.921 -4.736 1.00 15.34 22 GLY A N 11
ATOM 18575 C CA . GLY A 1 22 ? 12.557 6.455 -5.790 1.00 25.04 22 GLY A CA 11
ATOM 18576 C C . GLY A 1 22 ? 13.607 5.466 -6.300 1.00 64.40 22 GLY A C 11
ATOM 18577 O O . GLY A 1 22 ? 14.104 5.602 -7.419 1.00 51.33 22 GLY A O 11
ATOM 18581 N N . ASN A 1 23 ? 13.958 4.480 -5.479 1.00 0.14 23 ASN A N 11
ATOM 18582 C CA . ASN A 1 23 ? 14.944 3.459 -5.863 1.00 4.40 23 ASN A CA 11
ATOM 18583 C C . ASN A 1 23 ? 14.273 2.232 -6.508 1.00 12.11 23 ASN A C 11
ATOM 18584 O O . ASN A 1 23 ? 14.952 1.345 -7.028 1.00 73.02 23 ASN A O 11
ATOM 18595 N N . GLY A 1 24 ? 12.943 2.188 -6.470 1.00 4.23 24 GLY A N 11
ATOM 18596 C CA . GLY A 1 24 ? 12.204 1.060 -7.029 1.00 60.12 24 GLY A CA 11
ATOM 18597 C C . GLY A 1 24 ? 11.829 0.001 -5.992 1.00 42.43 24 GLY A C 11
ATOM 18598 O O . GLY A 1 24 ? 11.249 -1.031 -6.337 1.00 60.15 24 GLY A O 11
ATOM 18602 N N . GLU A 1 25 ? 12.154 0.251 -4.722 1.00 24.21 25 GLU A N 11
ATOM 18603 C CA . GLU A 1 25 ? 11.845 -0.696 -3.642 1.00 44.13 25 GLU A CA 11
ATOM 18604 C C . GLU A 1 25 ? 10.346 -0.676 -3.297 1.00 21.15 25 GLU A C 11
ATOM 18605 O O . GLU A 1 25 ? 9.731 0.389 -3.224 1.00 1.04 25 GLU A O 11
ATOM 18617 N N . VAL A 1 26 ? 9.765 -1.856 -3.081 1.00 41.02 26 VAL A N 11
ATOM 18618 C CA . VAL A 1 26 ? 8.328 -1.971 -2.807 1.00 50.11 26 VAL A CA 11
ATOM 18619 C C . VAL A 1 26 ? 8.027 -1.804 -1.309 1.00 52.44 26 VAL A C 11
ATOM 18620 O O . VAL A 1 26 ? 8.260 -2.715 -0.512 1.00 0.32 26 VAL A O 11
ATOM 18633 N N . ILE A 1 27 ? 7.507 -0.640 -0.922 1.00 34.23 27 ILE A N 11
ATOM 18634 C CA . ILE A 1 27 ? 7.167 -0.390 0.482 1.00 52.03 27 ILE A CA 11
ATOM 18635 C C . ILE A 1 27 ? 5.767 -0.932 0.832 1.00 11.15 27 ILE A C 11
ATOM 18636 O O . ILE A 1 27 ? 5.575 -1.533 1.890 1.00 60.42 27 ILE A O 11
ATOM 18652 N N . LEU A 1 28 ? 4.798 -0.752 -0.071 1.00 61.24 28 LEU A N 11
ATOM 18653 C CA . LEU A 1 28 ? 3.418 -1.226 0.163 1.00 30.52 28 LEU A CA 11
ATOM 18654 C C . LEU A 1 28 ? 2.921 -2.143 -0.964 1.00 65.02 28 LEU A C 11
ATOM 18655 O O . LEU A 1 28 ? 3.297 -1.991 -2.126 1.00 13.14 28 LEU A O 11
ATOM 18671 N N . THR A 1 29 ? 2.072 -3.099 -0.597 1.00 70.22 29 THR A N 11
ATOM 18672 C CA . THR A 1 29 ? 1.355 -3.947 -1.560 1.00 54.21 29 THR A CA 11
ATOM 18673 C C . THR A 1 29 ? -0.063 -4.225 -1.053 1.00 45.51 29 THR A C 11
ATOM 18674 O O . THR A 1 29 ? -0.245 -4.593 0.104 1.00 20.32 29 THR A O 11
ATOM 18685 N N . SER A 1 30 ? -1.065 -4.029 -1.902 1.00 60.13 30 SER A N 11
ATOM 18686 C CA . SER A 1 30 ? -2.464 -4.281 -1.511 1.00 41.42 30 SER A CA 11
ATOM 18687 C C . SER A 1 30 ? -2.976 -5.604 -2.100 1.00 12.31 30 SER A C 11
ATOM 18688 O O . SER A 1 30 ? -2.444 -6.094 -3.101 1.00 22.33 30 SER A O 11
ATOM 18696 N N . GLU A 1 31 ? -4.007 -6.174 -1.477 1.00 14.13 31 GLU A N 11
ATOM 18697 C CA . GLU A 1 31 ? -4.590 -7.444 -1.934 1.00 22.20 31 GLU A CA 11
ATOM 18698 C C . GLU A 1 31 ? -5.437 -7.273 -3.212 1.00 23.21 31 GLU A C 11
ATOM 18699 O O . GLU A 1 31 ? -5.436 -6.216 -3.844 1.00 5.24 31 GLU A O 11
ATOM 18711 N N . LEU A 1 32 ? -6.159 -8.328 -3.587 1.00 12.41 32 LEU A N 11
ATOM 18712 C CA . LEU A 1 32 ? -6.926 -8.340 -4.835 1.00 5.41 32 LEU A CA 11
ATOM 18713 C C . LEU A 1 32 ? -8.282 -7.626 -4.705 1.00 23.45 32 LEU A C 11
ATOM 18714 O O . LEU A 1 32 ? -9.062 -7.890 -3.784 1.00 33.54 32 LEU A O 11
ATOM 18730 N N . TYR A 1 33 ? -8.546 -6.716 -5.640 1.00 74.11 33 TYR A N 11
ATOM 18731 C CA . TYR A 1 33 ? -9.842 -6.037 -5.748 1.00 71.02 33 TYR A CA 11
ATOM 18732 C C . TYR A 1 33 ? -10.704 -6.680 -6.843 1.00 63.50 33 TYR A C 11
ATOM 18733 O O . TYR A 1 33 ? -10.182 -7.280 -7.785 1.00 13.22 33 TYR A O 11
ATOM 18751 N N . THR A 1 34 ? -12.024 -6.542 -6.724 1.00 20.10 34 THR A N 11
ATOM 18752 C CA . THR A 1 34 ? -12.955 -7.141 -7.695 1.00 44.14 34 THR A CA 11
ATOM 18753 C C . THR A 1 34 ? -12.992 -6.358 -9.016 1.00 20.42 34 THR A C 11
ATOM 18754 O O . THR A 1 34 ? -13.283 -6.921 -10.074 1.00 14.30 34 THR A O 11
ATOM 18765 N N . GLY A 1 35 ? -12.698 -5.062 -8.949 1.00 12.13 35 GLY A N 11
ATOM 18766 C CA . GLY A 1 35 ? -12.666 -4.223 -10.145 1.00 43.12 35 GLY A CA 11
ATOM 18767 C C . GLY A 1 35 ? -11.479 -3.263 -10.165 1.00 63.15 35 GLY A C 11
ATOM 18768 O O . GLY A 1 35 ? -10.933 -2.911 -9.115 1.00 55.24 35 GLY A O 11
ATOM 18772 N N . LYS A 1 36 ? -11.074 -2.838 -11.362 1.00 1.34 36 LYS A N 11
ATOM 18773 C CA . LYS A 1 36 ? -9.932 -1.927 -11.516 1.00 20.32 36 LYS A CA 11
ATOM 18774 C C . LYS A 1 36 ? -10.216 -0.553 -10.889 1.00 40.35 36 LYS A C 11
ATOM 18775 O O . LYS A 1 36 ? -9.368 0.012 -10.196 1.00 63.45 36 LYS A O 11
ATOM 18794 N N . SER A 1 37 ? -11.413 -0.023 -11.132 1.00 4.21 37 SER A N 11
ATOM 18795 C CA . SER A 1 37 ? -11.832 1.261 -10.551 1.00 63.12 37 SER A CA 11
ATOM 18796 C C . SER A 1 37 ? -11.747 1.234 -9.018 1.00 71.11 37 SER A C 11
ATOM 18797 O O . SER A 1 37 ? -11.338 2.214 -8.388 1.00 71.51 37 SER A O 11
ATOM 18805 N N . GLY A 1 38 ? -12.127 0.100 -8.424 1.00 4.24 38 GLY A N 11
ATOM 18806 C CA . GLY A 1 38 ? -11.999 -0.081 -6.981 1.00 5.21 38 GLY A CA 11
ATOM 18807 C C . GLY A 1 38 ? -10.549 -0.017 -6.510 1.00 70.23 38 GLY A C 11
ATOM 18808 O O . GLY A 1 38 ? -10.242 0.620 -5.502 1.00 12.34 38 GLY A O 11
ATOM 18812 N N . ALA A 1 39 ? -9.656 -0.678 -7.247 1.00 42.42 39 ALA A N 11
ATOM 18813 C CA . ALA A 1 39 ? -8.218 -0.612 -6.964 1.00 41.12 39 ALA A CA 11
ATOM 18814 C C . ALA A 1 39 ? -7.706 0.837 -7.015 1.00 63.22 39 ALA A C 11
ATOM 18815 O O . ALA A 1 39 ? -6.985 1.289 -6.123 1.00 11.53 39 ALA A O 11
ATOM 18822 N N . MET A 1 40 ? -8.100 1.568 -8.058 1.00 53.24 40 MET A N 11
ATOM 18823 C CA . MET A 1 40 ? -7.734 2.985 -8.188 1.00 23.45 40 MET A CA 11
ATOM 18824 C C . MET A 1 40 ? -8.309 3.808 -7.026 1.00 65.33 40 MET A C 11
ATOM 18825 O O . MET A 1 40 ? -7.635 4.686 -6.483 1.00 25.32 40 MET A O 11
ATOM 18839 N N . ASN A 1 41 ? -9.552 3.502 -6.639 1.00 52.35 41 ASN A N 11
ATOM 18840 C CA . ASN A 1 41 ? -10.195 4.130 -5.473 1.00 62.43 41 ASN A CA 11
ATOM 18841 C C . ASN A 1 41 ? -9.278 4.017 -4.241 1.00 5.14 41 ASN A C 11
ATOM 18842 O O . ASN A 1 41 ? -9.095 4.980 -3.489 1.00 21.44 41 ASN A O 11
ATOM 18853 N N . GLY A 1 42 ? -8.691 2.834 -4.061 1.00 25.52 42 GLY A N 11
ATOM 18854 C CA . GLY A 1 42 ? -7.708 2.634 -3.007 1.00 1.15 42 GLY A CA 11
ATOM 18855 C C . GLY A 1 42 ? -6.454 3.484 -3.200 1.00 43.21 42 GLY A C 11
ATOM 18856 O O . GLY A 1 42 ? -5.910 4.020 -2.234 1.00 51.21 42 GLY A O 11
ATOM 18860 N N . ILE A 1 43 ? -6.011 3.636 -4.451 1.00 54.31 43 ILE A N 11
ATOM 18861 C CA . ILE A 1 43 ? -4.796 4.406 -4.757 1.00 30.44 43 ILE A CA 11
ATOM 18862 C C . ILE A 1 43 ? -4.958 5.889 -4.383 1.00 71.35 43 ILE A C 11
ATOM 18863 O O . ILE A 1 43 ? -4.128 6.455 -3.668 1.00 54.14 43 ILE A O 11
ATOM 18879 N N . GLU A 1 44 ? -6.039 6.511 -4.856 1.00 14.41 44 GLU A N 11
ATOM 18880 C CA . GLU A 1 44 ? -6.320 7.917 -4.533 1.00 50.43 44 GLU A CA 11
ATOM 18881 C C . GLU A 1 44 ? -6.547 8.092 -3.022 1.00 64.33 44 GLU A C 11
ATOM 18882 O O . GLU A 1 44 ? -6.169 9.109 -2.433 1.00 0.34 44 GLU A O 11
ATOM 18894 N N . SER A 1 45 ? -7.151 7.079 -2.394 1.00 61.14 45 SER A N 11
ATOM 18895 C CA . SER A 1 45 ? -7.326 7.071 -0.937 1.00 40.30 45 SER A CA 11
ATOM 18896 C C . SER A 1 45 ? -5.963 7.129 -0.234 1.00 40.43 45 SER A C 11
ATOM 18897 O O . SER A 1 45 ? -5.768 7.910 0.696 1.00 25.22 45 SER A O 11
ATOM 18905 N N . VAL A 1 46 ? -5.013 6.310 -0.702 1.00 13.00 46 VAL A N 11
ATOM 18906 C CA . VAL A 1 46 ? -3.635 6.333 -0.187 1.00 65.52 46 VAL A CA 11
ATOM 18907 C C . VAL A 1 46 ? -3.014 7.734 -0.313 1.00 54.12 46 VAL A C 11
ATOM 18908 O O . VAL A 1 46 ? -2.368 8.220 0.616 1.00 34.25 46 VAL A O 11
ATOM 18921 N N . GLN A 1 47 ? -3.227 8.380 -1.460 1.00 63.53 47 GLN A N 11
ATOM 18922 C CA . GLN A 1 47 ? -2.726 9.745 -1.695 1.00 11.15 47 GLN A CA 11
ATOM 18923 C C . GLN A 1 47 ? -3.240 10.729 -0.627 1.00 54.15 47 GLN A C 11
ATOM 18924 O O . GLN A 1 47 ? -2.519 11.634 -0.199 1.00 0.13 47 GLN A O 11
ATOM 18938 N N . THR A 1 48 ? -4.497 10.558 -0.218 1.00 13.45 48 THR A N 11
ATOM 18939 C CA . THR A 1 48 ? -5.093 11.393 0.841 1.00 14.51 48 THR A CA 11
ATOM 18940 C C . THR A 1 48 ? -4.629 10.955 2.244 1.00 35.32 48 THR A C 11
ATOM 18941 O O . THR A 1 48 ? -4.395 11.785 3.126 1.00 33.11 48 THR A O 11
ATOM 18952 N N . ASN A 1 49 ? -4.497 9.646 2.433 1.00 10.10 49 ASN A N 11
ATOM 18953 C CA . ASN A 1 49 ? -4.148 9.051 3.734 1.00 65.23 49 ASN A CA 11
ATOM 18954 C C . ASN A 1 49 ? -2.650 9.191 4.073 1.00 4.04 49 ASN A C 11
ATOM 18955 O O . ASN A 1 49 ? -2.279 9.183 5.244 1.00 11.01 49 ASN A O 11
ATOM 18966 N N . SER A 1 50 ? -1.809 9.279 3.039 1.00 71.13 50 SER A N 11
ATOM 18967 C CA . SER A 1 50 ? -0.333 9.287 3.181 1.00 52.40 50 SER A CA 11
ATOM 18968 C C . SER A 1 50 ? 0.193 10.077 4.410 1.00 54.03 50 SER A C 11
ATOM 18969 O O . SER A 1 50 ? 0.954 9.525 5.209 1.00 62.55 50 SER A O 11
ATOM 18977 N N . PRO A 1 51 ? -0.180 11.370 4.593 1.00 1.44 51 PRO A N 11
ATOM 18978 C CA . PRO A 1 51 ? 0.328 12.183 5.718 1.00 54.13 51 PRO A CA 11
ATOM 18979 C C . PRO A 1 51 ? -0.461 11.995 7.033 1.00 22.11 51 PRO A C 11
ATOM 18980 O O . PRO A 1 51 ? -0.258 12.731 8.000 1.00 42.40 51 PRO A O 11
ATOM 18991 N N . ILE A 1 52 ? -1.358 11.011 7.065 1.00 4.10 52 ILE A N 11
ATOM 18992 C CA . ILE A 1 52 ? -2.219 10.768 8.233 1.00 22.55 52 ILE A CA 11
ATOM 18993 C C . ILE A 1 52 ? -1.913 9.407 8.890 1.00 35.24 52 ILE A C 11
ATOM 18994 O O . ILE A 1 52 ? -2.448 8.376 8.478 1.00 1.15 52 ILE A O 11
ATOM 19010 N N . GLU A 1 53 ? -1.057 9.407 9.918 1.00 41.04 53 GLU A N 11
ATOM 19011 C CA . GLU A 1 53 ? -0.699 8.167 10.631 1.00 73.41 53 GLU A CA 11
ATOM 19012 C C . GLU A 1 53 ? -1.924 7.497 11.274 1.00 34.01 53 GLU A C 11
ATOM 19013 O O . GLU A 1 53 ? -1.922 6.288 11.514 1.00 12.41 53 GLU A O 11
ATOM 19025 N N . ALA A 1 54 ? -2.966 8.281 11.547 1.00 15.40 54 ALA A N 11
ATOM 19026 C CA . ALA A 1 54 ? -4.217 7.751 12.111 1.00 11.24 54 ALA A CA 11
ATOM 19027 C C . ALA A 1 54 ? -4.847 6.677 11.202 1.00 24.31 54 ALA A C 11
ATOM 19028 O O . ALA A 1 54 ? -5.592 5.814 11.668 1.00 12.53 54 ALA A O 11
ATOM 19035 N N . ARG A 1 55 ? -4.541 6.740 9.908 1.00 63.22 55 ARG A N 11
ATOM 19036 C CA . ARG A 1 55 ? -5.035 5.754 8.938 1.00 33.24 55 ARG A CA 11
ATOM 19037 C C . ARG A 1 55 ? -4.098 4.536 8.835 1.00 53.20 55 ARG A C 11
ATOM 19038 O O . ARG A 1 55 ? -4.489 3.481 8.326 1.00 3.15 55 ARG A O 11
ATOM 19059 N N . TYR A 1 56 ? -2.867 4.683 9.329 1.00 5.05 56 TYR A N 11
ATOM 19060 C CA . TYR A 1 56 ? -1.885 3.592 9.308 1.00 11.33 56 TYR A CA 11
ATOM 19061 C C . TYR A 1 56 ? -2.048 2.668 10.520 1.00 22.51 56 TYR A C 11
ATOM 19062 O O . TYR A 1 56 ? -1.692 3.027 11.646 1.00 61.04 56 TYR A O 11
ATOM 19080 N N . ALA A 1 57 ? -2.587 1.481 10.284 1.00 12.12 57 ALA A N 11
ATOM 19081 C CA . ALA A 1 57 ? -2.705 0.467 11.329 1.00 5.21 57 ALA A CA 11
ATOM 19082 C C . ALA A 1 57 ? -1.372 -0.274 11.516 1.00 14.32 57 ALA A C 11
ATOM 19083 O O . ALA A 1 57 ? -1.024 -1.156 10.730 1.00 54.45 57 ALA A O 11
ATOM 19090 N N . LYS A 1 58 ? -0.622 0.096 12.552 1.00 0.22 58 LYS A N 11
ATOM 19091 C CA . LYS A 1 58 ? 0.691 -0.511 12.810 1.00 2.41 58 LYS A CA 11
ATOM 19092 C C . LYS A 1 58 ? 0.577 -1.652 13.833 1.00 25.21 58 LYS A C 11
ATOM 19093 O O . LYS A 1 58 ? 0.332 -1.426 15.019 1.00 10.41 58 LYS A O 11
ATOM 19112 N N . GLU A 1 59 ? 0.773 -2.878 13.360 1.00 25.03 59 GLU A N 11
ATOM 19113 C CA . GLU A 1 59 ? 0.592 -4.078 14.185 1.00 73.43 59 GLU A CA 11
ATOM 19114 C C . GLU A 1 59 ? 1.838 -4.974 14.147 1.00 64.11 59 GLU A C 11
ATOM 19115 O O . GLU A 1 59 ? 2.712 -4.810 13.294 1.00 62.20 59 GLU A O 11
ATOM 19127 N N . VAL A 1 60 ? 1.918 -5.918 15.078 1.00 2.44 60 VAL A N 11
ATOM 19128 C CA . VAL A 1 60 ? 3.045 -6.853 15.141 1.00 31.20 60 VAL A CA 11
ATOM 19129 C C . VAL A 1 60 ? 2.600 -8.287 14.811 1.00 63.10 60 VAL A C 11
ATOM 19130 O O . VAL A 1 60 ? 1.613 -8.788 15.354 1.00 40.24 60 VAL A O 11
ATOM 19143 N N . ALA A 1 61 ? 3.328 -8.931 13.902 1.00 52.54 61 ALA A N 11
ATOM 19144 C CA . ALA A 1 61 ? 3.037 -10.311 13.502 1.00 75.33 61 ALA A CA 11
ATOM 19145 C C . ALA A 1 61 ? 3.397 -11.306 14.613 1.00 15.11 61 ALA A C 11
ATOM 19146 O O . ALA A 1 61 ? 4.163 -10.988 15.524 1.00 15.32 61 ALA A O 11
ATOM 19153 N N . LYS A 1 62 ? 2.875 -12.526 14.511 1.00 60.11 62 LYS A N 11
ATOM 19154 C CA . LYS A 1 62 ? 3.072 -13.542 15.553 1.00 72.51 62 LYS A CA 11
ATOM 19155 C C . LYS A 1 62 ? 4.556 -13.923 15.699 1.00 63.34 62 LYS A C 11
ATOM 19156 O O . LYS A 1 62 ? 4.977 -14.430 16.741 1.00 73.45 62 LYS A O 11
ATOM 19175 N N . ASN A 1 63 ? 5.345 -13.666 14.655 1.00 50.54 63 ASN A N 11
ATOM 19176 C CA . ASN A 1 63 ? 6.799 -13.885 14.698 1.00 54.13 63 ASN A CA 11
ATOM 19177 C C . ASN A 1 63 ? 7.534 -12.717 15.383 1.00 55.50 63 ASN A C 11
ATOM 19178 O O . ASN A 1 63 ? 8.761 -12.618 15.293 1.00 1.40 63 ASN A O 11
ATOM 19189 N N . ASP A 1 64 ? 6.783 -11.833 16.052 1.00 11.12 64 ASP A N 11
ATOM 19190 C CA . ASP A 1 64 ? 7.355 -10.636 16.689 1.00 43.42 64 ASP A CA 11
ATOM 19191 C C . ASP A 1 64 ? 7.945 -9.674 15.638 1.00 12.55 64 ASP A C 11
ATOM 19192 O O . ASP A 1 64 ? 8.860 -8.896 15.923 1.00 34.32 64 ASP A O 11
ATOM 19201 N N . LYS A 1 65 ? 7.395 -9.732 14.426 1.00 52.41 65 LYS A N 11
ATOM 19202 C CA . LYS A 1 65 ? 7.822 -8.865 13.321 1.00 65.03 65 LYS A CA 11
ATOM 19203 C C . LYS A 1 65 ? 6.824 -7.713 13.108 1.00 54.13 65 LYS A C 11
ATOM 19204 O O . LYS A 1 65 ? 5.694 -7.938 12.668 1.00 3.32 65 LYS A O 11
ATOM 19223 N N . PRO A 1 66 ? 7.216 -6.466 13.426 1.00 31.32 66 PRO A N 11
ATOM 19224 C CA . PRO A 1 66 ? 6.337 -5.295 13.267 1.00 12.51 66 PRO A CA 11
ATOM 19225 C C . PRO A 1 66 ? 6.105 -4.898 11.793 1.00 45.44 66 PRO A C 11
ATOM 19226 O O . PRO A 1 66 ? 7.033 -4.879 10.982 1.00 44.24 66 PRO A O 11
ATOM 19237 N N . TYR A 1 67 ? 4.854 -4.580 11.466 1.00 1.11 67 TYR A N 11
ATOM 19238 C CA . TYR A 1 67 ? 4.474 -4.136 10.120 1.00 11.30 67 TYR A CA 11
ATOM 19239 C C . TYR A 1 67 ? 3.388 -3.050 10.204 1.00 53.32 67 TYR A C 11
ATOM 19240 O O . TYR A 1 67 ? 2.991 -2.637 11.299 1.00 34.30 67 TYR A O 11
ATOM 19258 N N . PHE A 1 68 ? 2.911 -2.579 9.055 1.00 22.14 68 PHE A N 11
ATOM 19259 C CA . PHE A 1 68 ? 1.853 -1.567 9.033 1.00 11.44 68 PHE A CA 11
ATOM 19260 C C . PHE A 1 68 ? 0.961 -1.692 7.787 1.00 30.23 68 PHE A C 11
ATOM 19261 O O . PHE A 1 68 ? 1.443 -1.891 6.668 1.00 50.52 68 PHE A O 11
ATOM 19278 N N . ASN A 1 69 ? -0.346 -1.582 7.999 1.00 43.10 69 ASN A N 11
ATOM 19279 C CA . ASN A 1 69 ? -1.318 -1.591 6.906 1.00 42.31 69 ASN A CA 11
ATOM 19280 C C . ASN A 1 69 ? -2.046 -0.244 6.819 1.00 74.23 69 ASN A C 11
ATOM 19281 O O . ASN A 1 69 ? -2.232 0.443 7.822 1.00 52.11 69 ASN A O 11
ATOM 19292 N N . LEU A 1 70 ? -2.469 0.124 5.618 1.00 61.41 70 LEU A N 11
ATOM 19293 C CA . LEU A 1 70 ? -3.175 1.386 5.400 1.00 52.20 70 LEU A CA 11
ATOM 19294 C C . LEU A 1 70 ? -4.638 1.119 5.029 1.00 22.42 70 LEU A C 11
ATOM 19295 O O . LEU A 1 70 ? -4.930 0.280 4.167 1.00 11.14 70 LEU A O 11
ATOM 19311 N N . LYS A 1 71 ? -5.554 1.824 5.695 1.00 32.44 71 LYS A N 11
ATOM 19312 C CA . LYS A 1 71 ? -6.992 1.605 5.512 1.00 60.03 71 LYS A CA 11
ATOM 19313 C C . LYS A 1 71 ? -7.715 2.877 5.030 1.00 75.11 71 LYS A C 11
ATOM 19314 O O . LYS A 1 71 ? -7.345 3.994 5.393 1.00 4.15 71 LYS A O 11
ATOM 19333 N N . ALA A 1 72 ? -8.740 2.684 4.200 1.00 63.52 72 ALA A N 11
ATOM 19334 C CA . ALA A 1 72 ? -9.607 3.783 3.745 1.00 24.33 72 ALA A CA 11
ATOM 19335 C C . ALA A 1 72 ? -10.650 4.149 4.819 1.00 72.30 72 ALA A C 11
ATOM 19336 O O . ALA A 1 72 ? -10.688 3.536 5.884 1.00 31.40 72 ALA A O 11
ATOM 19343 N N . ALA A 1 73 ? -11.487 5.154 4.541 1.00 3.05 73 ALA A N 11
ATOM 19344 C CA . ALA A 1 73 ? -12.524 5.599 5.494 1.00 5.40 73 ALA A CA 11
ATOM 19345 C C . ALA A 1 73 ? -13.437 4.443 5.957 1.00 54.43 73 ALA A C 11
ATOM 19346 O O . ALA A 1 73 ? -13.818 4.371 7.124 1.00 42.31 73 ALA A O 11
ATOM 19353 N N . ASN A 1 74 ? -13.780 3.538 5.037 1.00 32.31 74 ASN A N 11
ATOM 19354 C CA . ASN A 1 74 ? -14.599 2.355 5.365 1.00 44.24 74 ASN A CA 11
ATOM 19355 C C . ASN A 1 74 ? -13.771 1.304 6.138 1.00 62.44 74 ASN A C 11
ATOM 19356 O O . ASN A 1 74 ? -14.256 0.219 6.454 1.00 63.14 74 ASN A O 11
ATOM 19367 N N . HIS A 1 75 ? -12.507 1.638 6.415 1.00 44.20 75 HIS A N 11
ATOM 19368 C CA . HIS A 1 75 ? -11.595 0.787 7.203 1.00 70.24 75 HIS A CA 11
ATOM 19369 C C . HIS A 1 75 ? -11.179 -0.469 6.422 1.00 4.22 75 HIS A C 11
ATOM 19370 O O . HIS A 1 75 ? -10.739 -1.465 6.995 1.00 44.33 75 HIS A O 11
ATOM 19385 N N . GLN A 1 76 ? -11.296 -0.387 5.103 1.00 50.45 76 GLN A N 11
ATOM 19386 C CA . GLN A 1 76 ? -10.908 -1.479 4.207 1.00 44.11 76 GLN A CA 11
ATOM 19387 C C . GLN A 1 76 ? -9.396 -1.444 3.931 1.00 73.01 76 GLN A C 11
ATOM 19388 O O . GLN A 1 76 ? -8.788 -0.370 3.910 1.00 10.34 76 GLN A O 11
ATOM 19402 N N . ILE A 1 77 ? -8.792 -2.608 3.721 1.00 4.12 77 ILE A N 11
ATOM 19403 C CA . ILE A 1 77 ? -7.356 -2.681 3.428 1.00 41.44 77 ILE A CA 11
ATOM 19404 C C . ILE A 1 77 ? -7.037 -2.136 2.026 1.00 40.21 77 ILE A C 11
ATOM 19405 O O . ILE A 1 77 ? -7.483 -2.684 1.014 1.00 64.03 77 ILE A O 11
ATOM 19421 N N . ILE A 1 78 ? -6.286 -1.038 1.980 1.00 1.35 78 ILE A N 11
ATOM 19422 C CA . ILE A 1 78 ? -5.815 -0.473 0.708 1.00 15.54 78 ILE A CA 11
ATOM 19423 C C . ILE A 1 78 ? -4.283 -0.537 0.600 1.00 74.32 78 ILE A C 11
ATOM 19424 O O . ILE A 1 78 ? -3.709 -0.226 -0.442 1.00 41.00 78 ILE A O 11
ATOM 19440 N N . GLY A 1 79 ? -3.623 -0.925 1.693 1.00 70.13 79 GLY A N 11
ATOM 19441 C CA . GLY A 1 79 ? -2.177 -1.132 1.658 1.00 4.05 79 GLY A CA 11
ATOM 19442 C C . GLY A 1 79 ? -1.676 -2.072 2.753 1.00 34.03 79 GLY A C 11
ATOM 19443 O O . GLY A 1 79 ? -2.115 -1.987 3.895 1.00 41.22 79 GLY A O 11
ATOM 19447 N N . THR A 1 80 ? -0.763 -2.973 2.399 1.00 5.33 80 THR A N 11
ATOM 19448 C CA . THR A 1 80 ? -0.125 -3.875 3.375 1.00 12.12 80 THR A CA 11
ATOM 19449 C C . THR A 1 80 ? 1.396 -3.914 3.164 1.00 23.01 80 THR A C 11
ATOM 19450 O O . THR A 1 80 ? 1.868 -4.148 2.049 1.00 51.22 80 THR A O 11
ATOM 19461 N N . SER A 1 81 ? 2.167 -3.664 4.222 1.00 55.22 81 SER A N 11
ATOM 19462 C CA . SER A 1 81 ? 3.635 -3.734 4.134 1.00 64.42 81 SER A CA 11
ATOM 19463 C C . SER A 1 81 ? 4.158 -5.107 4.575 1.00 54.21 81 SER A C 11
ATOM 19464 O O . SER A 1 81 ? 3.449 -5.877 5.228 1.00 53.40 81 SER A O 11
ATOM 19472 N N . GLN A 1 82 ? 5.401 -5.410 4.209 1.00 20.53 82 GLN A N 11
ATOM 19473 C CA . GLN A 1 82 ? 6.027 -6.685 4.578 1.00 41.31 82 GLN A CA 11
ATOM 19474 C C . GLN A 1 82 ? 6.622 -6.629 5.993 1.00 41.43 82 GLN A C 11
ATOM 19475 O O . GLN A 1 82 ? 7.279 -5.657 6.359 1.00 3.14 82 GLN A O 11
ATOM 19489 N N . MET A 1 83 ? 6.378 -7.684 6.771 1.00 34.40 83 MET A N 11
ATOM 19490 C CA . MET A 1 83 ? 6.852 -7.783 8.160 1.00 4.13 83 MET A CA 11
ATOM 19491 C C . MET A 1 83 ? 8.355 -7.475 8.294 1.00 70.20 83 MET A C 11
ATOM 19492 O O . MET A 1 83 ? 9.201 -8.187 7.744 1.00 62.51 83 MET A O 11
ATOM 19506 N N . TYR A 1 84 ? 8.672 -6.413 9.036 1.00 1.44 84 TYR A N 11
ATOM 19507 C CA . TYR A 1 84 ? 10.063 -5.999 9.264 1.00 35.13 84 TYR A CA 11
ATOM 19508 C C . TYR A 1 84 ? 10.644 -6.666 10.524 1.00 2.24 84 TYR A C 11
ATOM 19509 O O . TYR A 1 84 ? 9.909 -7.218 11.341 1.00 73.34 84 TYR A O 11
ATOM 19527 N N . SER A 1 85 ? 11.967 -6.609 10.683 1.00 35.01 85 SER A N 11
ATOM 19528 C CA . SER A 1 85 ? 12.629 -7.216 11.852 1.00 32.43 85 SER A CA 11
ATOM 19529 C C . SER A 1 85 ? 12.713 -6.241 13.038 1.00 70.44 85 SER A C 11
ATOM 19530 O O . SER A 1 85 ? 12.920 -6.655 14.181 1.00 34.33 85 SER A O 11
ATOM 19538 N N . SER A 1 86 ? 12.564 -4.945 12.763 1.00 52.05 86 SER A N 11
ATOM 19539 C CA . SER A 1 86 ? 12.641 -3.910 13.810 1.00 30.14 86 SER A CA 11
ATOM 19540 C C . SER A 1 86 ? 11.549 -2.846 13.634 1.00 75.21 86 SER A C 11
ATOM 19541 O O . SER A 1 86 ? 11.054 -2.621 12.527 1.00 70.44 86 SER A O 11
ATOM 19549 N N . THR A 1 87 ? 11.188 -2.182 14.732 1.00 21.12 87 THR A N 11
ATOM 19550 C CA . THR A 1 87 ? 10.197 -1.099 14.691 1.00 71.22 87 THR A CA 11
ATOM 19551 C C . THR A 1 87 ? 10.722 0.092 13.882 1.00 32.02 87 THR A C 11
ATOM 19552 O O . THR A 1 87 ? 9.972 0.742 13.155 1.00 25.11 87 THR A O 11
ATOM 19563 N N . ALA A 1 88 ? 12.024 0.358 14.005 1.00 75.35 88 ALA A N 11
ATOM 19564 C CA . ALA A 1 88 ? 12.686 1.417 13.237 1.00 51.14 88 ALA A CA 11
ATOM 19565 C C . ALA A 1 88 ? 12.493 1.219 11.727 1.00 3.20 88 ALA A C 11
ATOM 19566 O O . ALA A 1 88 ? 12.219 2.174 10.998 1.00 70.35 88 ALA A O 11
ATOM 19573 N N . ALA A 1 89 ? 12.638 -0.026 11.269 1.00 54.44 89 ALA A N 11
ATOM 19574 C CA . ALA A 1 89 ? 12.414 -0.366 9.859 1.00 62.32 89 ALA A CA 11
ATOM 19575 C C . ALA A 1 89 ? 10.947 -0.139 9.454 1.00 4.04 89 ALA A C 11
ATOM 19576 O O . ALA A 1 89 ? 10.660 0.325 8.348 1.00 31.41 89 ALA A O 11
ATOM 19583 N N . ARG A 1 90 ? 10.026 -0.468 10.360 1.00 54.02 90 ARG A N 11
ATOM 19584 C CA . ARG A 1 90 ? 8.589 -0.248 10.134 1.00 3.33 90 ARG A CA 11
ATOM 19585 C C . ARG A 1 90 ? 8.278 1.247 9.948 1.00 30.10 90 ARG A C 11
ATOM 19586 O O . ARG A 1 90 ? 7.696 1.654 8.938 1.00 4.14 90 ARG A O 11
ATOM 19607 N N . ASP A 1 91 ? 8.669 2.057 10.931 1.00 23.45 91 ASP A N 11
ATOM 19608 C CA . ASP A 1 91 ? 8.477 3.507 10.866 1.00 73.30 91 ASP A CA 11
ATOM 19609 C C . ASP A 1 91 ? 9.233 4.121 9.678 1.00 61.14 91 ASP A C 11
ATOM 19610 O O . ASP A 1 91 ? 8.755 5.064 9.051 1.00 12.33 91 ASP A O 11
ATOM 19619 N N . ASN A 1 92 ? 10.407 3.568 9.364 1.00 35.40 92 ASN A N 11
ATOM 19620 C CA . ASN A 1 92 ? 11.168 3.983 8.178 1.00 10.15 92 ASN A CA 11
ATOM 19621 C C . ASN A 1 92 ? 10.320 3.819 6.905 1.00 22.44 92 ASN A C 11
ATOM 19622 O O . ASN A 1 92 ? 10.304 4.691 6.030 1.00 43.20 92 ASN A O 11
ATOM 19633 N N . GLY A 1 93 ? 9.609 2.695 6.822 1.00 44.11 93 GLY A N 11
ATOM 19634 C CA . GLY A 1 93 ? 8.675 2.476 5.727 1.00 3.04 93 GLY A CA 11
ATOM 19635 C C . GLY A 1 93 ? 7.570 3.526 5.694 1.00 45.41 93 GLY A C 11
ATOM 19636 O O . GLY A 1 93 ? 7.357 4.174 4.672 1.00 1.12 93 GLY A O 11
ATOM 19640 N N . ILE A 1 94 ? 6.895 3.714 6.833 1.00 72.31 94 ILE A N 11
ATOM 19641 C CA . ILE A 1 94 ? 5.812 4.705 6.957 1.00 64.44 94 ILE A CA 11
ATOM 19642 C C . ILE A 1 94 ? 6.269 6.104 6.504 1.00 11.33 94 ILE A C 11
ATOM 19643 O O . ILE A 1 94 ? 5.565 6.793 5.764 1.00 25.24 94 ILE A O 11
ATOM 19659 N N . LYS A 1 95 ? 7.461 6.507 6.940 1.00 62.23 95 LYS A N 11
ATOM 19660 C CA . LYS A 1 95 ? 8.067 7.771 6.503 1.00 54.24 95 LYS A CA 11
ATOM 19661 C C . LYS A 1 95 ? 8.214 7.804 4.973 1.00 72.41 95 LYS A C 11
ATOM 19662 O O . LYS A 1 95 ? 7.889 8.798 4.317 1.00 11.44 95 LYS A O 11
ATOM 19681 N N . SER A 1 96 ? 8.692 6.698 4.411 1.00 35.45 96 SER A N 11
ATOM 19682 C CA . SER A 1 96 ? 8.830 6.562 2.956 1.00 21.13 96 SER A CA 11
ATOM 19683 C C . SER A 1 96 ? 7.463 6.655 2.257 1.00 71.54 96 SER A C 11
ATOM 19684 O O . SER A 1 96 ? 7.363 7.153 1.136 1.00 41.53 96 SER A O 11
ATOM 19692 N N . VAL A 1 97 ? 6.410 6.177 2.923 1.00 50.45 97 VAL A N 11
ATOM 19693 C CA . VAL A 1 97 ? 5.049 6.279 2.386 1.00 23.32 97 VAL A CA 11
ATOM 19694 C C . VAL A 1 97 ? 4.569 7.738 2.390 1.00 72.44 97 VAL A C 11
ATOM 19695 O O . VAL A 1 97 ? 3.862 8.171 1.486 1.00 63.44 97 VAL A O 11
ATOM 19708 N N . MET A 1 98 ? 4.962 8.491 3.415 1.00 33.13 98 MET A N 11
ATOM 19709 C CA . MET A 1 98 ? 4.633 9.922 3.492 1.00 63.44 98 MET A CA 11
ATOM 19710 C C . MET A 1 98 ? 5.331 10.711 2.371 1.00 3.44 98 MET A C 11
ATOM 19711 O O . MET A 1 98 ? 4.803 11.703 1.871 1.00 13.33 98 MET A O 11
ATOM 19725 N N . GLU A 1 99 ? 6.523 10.259 1.983 1.00 32.53 99 GLU A N 11
ATOM 19726 C CA . GLU A 1 99 ? 7.280 10.898 0.895 1.00 1.14 99 GLU A CA 11
ATOM 19727 C C . GLU A 1 99 ? 6.755 10.498 -0.499 1.00 34.32 99 GLU A C 11
ATOM 19728 O O . GLU A 1 99 ? 6.518 11.354 -1.354 1.00 24.21 99 GLU A O 11
ATOM 19740 N N . ASN A 1 100 ? 6.585 9.194 -0.728 1.00 64.55 100 ASN A N 11
ATOM 19741 C CA . ASN A 1 100 ? 6.203 8.683 -2.058 1.00 32.34 100 ASN A CA 11
ATOM 19742 C C . ASN A 1 100 ? 4.680 8.558 -2.233 1.00 64.00 100 ASN A C 11
ATOM 19743 O O . ASN A 1 100 ? 4.169 8.716 -3.334 1.00 23.30 100 ASN A O 11
ATOM 19754 N N . GLY A 1 101 ? 3.961 8.289 -1.146 1.00 2.14 101 GLY A N 11
ATOM 19755 C CA . GLY A 1 101 ? 2.512 8.070 -1.220 1.00 51.55 101 GLY A CA 11
ATOM 19756 C C . GLY A 1 101 ? 1.721 9.272 -1.735 1.00 74.44 101 GLY A C 11
ATOM 19757 O O . GLY A 1 101 ? 0.533 9.160 -2.025 1.00 72.14 101 GLY A O 11
ATOM 19761 N N . LYS A 1 102 ? 2.377 10.422 -1.843 1.00 41.41 102 LYS A N 11
ATOM 19762 C CA . LYS A 1 102 ? 1.742 11.630 -2.377 1.00 52.43 102 LYS A CA 11
ATOM 19763 C C . LYS A 1 102 ? 1.875 11.710 -3.911 1.00 14.13 102 LYS A C 11
ATOM 19764 O O . LYS A 1 102 ? 1.544 12.728 -4.518 1.00 32.23 102 LYS A O 11
ATOM 19783 N N . THR A 1 103 ? 2.370 10.641 -4.535 1.00 41.52 103 THR A N 11
ATOM 19784 C CA . THR A 1 103 ? 2.575 10.625 -5.992 1.00 34.14 103 THR A CA 11
ATOM 19785 C C . THR A 1 103 ? 1.271 10.386 -6.760 1.00 4.11 103 THR A C 11
ATOM 19786 O O . THR A 1 103 ? 0.400 9.633 -6.323 1.00 10.33 103 THR A O 11
ATOM 19797 N N . THR A 1 104 ? 1.143 11.039 -7.911 1.00 22.44 104 THR A N 11
ATOM 19798 C CA . THR A 1 104 ? 0.009 10.813 -8.814 1.00 64.31 104 THR A CA 11
ATOM 19799 C C . THR A 1 104 ? 0.418 9.927 -9.997 1.00 75.41 104 THR A C 11
ATOM 19800 O O . THR A 1 104 ? -0.366 9.702 -10.923 1.00 61.41 104 THR A O 11
ATOM 19811 N N . THR A 1 105 ? 1.651 9.419 -9.956 1.00 54.23 105 THR A N 11
ATOM 19812 C CA . THR A 1 105 ? 2.183 8.568 -11.028 1.00 32.14 105 THR A CA 11
ATOM 19813 C C . THR A 1 105 ? 1.682 7.123 -10.904 1.00 14.14 105 THR A C 11
ATOM 19814 O O . THR A 1 105 ? 2.166 6.350 -10.078 1.00 11.45 105 THR A O 11
ATOM 19825 N N . ILE A 1 106 ? 0.697 6.766 -11.728 1.00 15.54 106 ILE A N 11
ATOM 19826 C CA . ILE A 1 106 ? 0.120 5.416 -11.709 1.00 13.21 106 ILE A CA 11
ATOM 19827 C C . ILE A 1 106 ? 0.431 4.657 -13.012 1.00 0.13 106 ILE A C 11
ATOM 19828 O O . ILE A 1 106 ? -0.063 5.010 -14.085 1.00 62.40 106 ILE A O 11
ATOM 19844 N N . LYS A 1 107 ? 1.261 3.624 -12.912 1.00 51.40 107 LYS A N 11
ATOM 19845 C CA . LYS A 1 107 ? 1.605 2.778 -14.062 1.00 35.51 107 LYS A CA 11
ATOM 19846 C C . LYS A 1 107 ? 0.584 1.644 -14.249 1.00 74.02 107 LYS A C 11
ATOM 19847 O O . LYS A 1 107 ? 0.531 0.708 -13.448 1.00 62.10 107 LYS A O 11
ATOM 19866 N N . ASP A 1 108 ? -0.231 1.732 -15.300 1.00 4.51 108 ASP A N 11
ATOM 19867 C CA . ASP A 1 108 ? -1.184 0.661 -15.615 1.00 22.14 108 ASP A CA 11
ATOM 19868 C C . ASP A 1 108 ? -0.480 -0.478 -16.371 1.00 53.43 108 ASP A C 11
ATOM 19869 O O . ASP A 1 108 ? -0.084 -0.326 -17.531 1.00 13.44 108 ASP A O 11
ATOM 19878 N N . LEU A 1 109 ? -0.311 -1.612 -15.701 1.00 60.11 109 LEU A N 11
ATOM 19879 C CA . LEU A 1 109 ? 0.326 -2.785 -16.304 1.00 43.33 109 LEU A CA 11
ATOM 19880 C C . LEU A 1 109 ? -0.715 -3.820 -16.759 1.00 42.14 109 LEU A C 11
ATOM 19881 O O . LEU A 1 109 ? -0.364 -4.858 -17.326 1.00 72.51 109 LEU A O 11
ATOM 19897 N N . THR A 1 110 ? -1.993 -3.517 -16.541 1.00 44.32 110 THR A N 11
ATOM 19898 C CA . THR A 1 110 ? -3.073 -4.487 -16.789 1.00 64.44 110 THR A CA 11
ATOM 19899 C C . THR A 1 110 ? -3.434 -4.581 -18.278 1.00 73.15 110 THR A C 11
ATOM 19900 O O . THR A 1 110 ? -3.880 -5.632 -18.747 1.00 13.11 110 THR A O 11
ATOM 19911 N N . LEU A 1 111 ? -3.255 -3.479 -19.010 1.00 52.45 111 LEU A N 11
ATOM 19912 C CA . LEU A 1 111 ? -3.555 -3.440 -20.451 1.00 44.22 111 LEU A CA 11
ATOM 19913 C C . LEU A 1 111 ? -2.781 -4.517 -21.239 1.00 21.43 111 LEU A C 11
ATOM 19914 O O . LEU A 1 111 ? -3.358 -5.512 -21.684 1.00 14.30 111 LEU A O 11
ATOM 19930 N N . GLU A 1 112 ? -1.476 -4.312 -21.410 1.00 24.25 112 GLU A N 11
ATOM 19931 C CA . GLU A 1 112 ? -0.636 -5.236 -22.187 1.00 14.43 112 GLU A CA 11
ATOM 19932 C C . GLU A 1 112 ? 0.037 -6.313 -21.326 1.00 32.54 112 GLU A C 11
ATOM 19933 O O . GLU A 1 112 ? 0.230 -6.145 -20.116 1.00 33.12 112 GLU A O 11
ATOM 19945 N N . HIS A 1 113 ? 0.406 -7.417 -21.978 1.00 12.24 113 HIS A N 11
ATOM 19946 C CA . HIS A 1 113 ? 1.145 -8.505 -21.334 1.00 1.32 113 HIS A CA 11
ATOM 19947 C C . HIS A 1 113 ? 2.562 -8.047 -20.948 1.00 32.40 113 HIS A C 11
ATOM 19948 O O . HIS A 1 113 ? 3.512 -8.202 -21.716 1.00 63.05 113 HIS A O 11
ATOM 19963 N N . HIS A 1 114 ? 2.690 -7.464 -19.760 1.00 54.41 114 HIS A N 11
ATOM 19964 C CA . HIS A 1 114 ? 3.982 -6.967 -19.283 1.00 52.14 114 HIS A CA 11
ATOM 19965 C C . HIS A 1 114 ? 4.868 -8.106 -18.765 1.00 31.54 114 HIS A C 11
ATOM 19966 O O . HIS A 1 114 ? 4.381 -9.078 -18.186 1.00 24.03 114 HIS A O 11
ATOM 19981 N N . HIS A 1 115 ? 6.172 -7.970 -18.979 1.00 20.41 115 HIS A N 11
ATOM 19982 C CA . HIS A 1 115 ? 7.130 -9.026 -18.649 1.00 2.14 115 HIS A CA 11
ATOM 19983 C C . HIS A 1 115 ? 7.536 -8.967 -17.168 1.00 32.34 115 HIS A C 11
ATOM 19984 O O . HIS A 1 115 ? 8.270 -8.072 -16.745 1.00 74.33 115 HIS A O 11
ATOM 19999 N N . HIS A 1 116 ? 7.035 -9.919 -16.384 1.00 25.54 116 HIS A N 11
ATOM 20000 C CA . HIS A 1 116 ? 7.321 -9.978 -14.948 1.00 63.05 116 HIS A CA 11
ATOM 20001 C C . HIS A 1 116 ? 8.767 -10.426 -14.684 1.00 14.41 116 HIS A C 11
ATOM 20002 O O . HIS A 1 116 ? 9.029 -11.602 -14.430 1.00 30.21 116 HIS A O 11
ATOM 20017 N N . HIS A 1 117 ? 9.703 -9.488 -14.774 1.00 72.14 117 HIS A N 11
ATOM 20018 C CA . HIS A 1 117 ? 11.113 -9.770 -14.488 1.00 62.04 117 HIS A CA 11
ATOM 20019 C C . HIS A 1 117 ? 11.546 -9.120 -13.167 1.00 14.20 117 HIS A C 11
ATOM 20020 O O . HIS A 1 117 ? 11.297 -7.936 -12.933 1.00 35.34 117 HIS A O 11
ATOM 20035 N N . HIS A 1 118 ? 12.199 -9.901 -12.310 1.00 13.34 118 HIS A N 11
ATOM 20036 C CA . HIS A 1 118 ? 12.689 -9.400 -11.017 1.00 60.35 118 HIS A CA 11
ATOM 20037 C C . HIS A 1 118 ? 14.116 -8.821 -11.143 1.00 32.10 118 HIS A C 11
ATOM 20038 O O . HIS A 1 118 ? 14.255 -7.583 -11.237 1.00 37.56 118 HIS A O 11
ATOM 20054 N N . MET A 1 1 ? 14.878 10.287 -5.923 1.00 34.24 1 MET A N 12
ATOM 20055 C CA . MET A 1 1 ? 13.692 9.991 -6.778 1.00 13.12 1 MET A CA 12
ATOM 20056 C C . MET A 1 1 ? 12.390 9.982 -5.958 1.00 71.31 1 MET A C 12
ATOM 20057 O O . MET A 1 1 ? 12.409 9.776 -4.743 1.00 71.41 1 MET A O 12
ATOM 20073 N N . SER A 1 2 ? 11.264 10.208 -6.633 1.00 23.22 2 SER A N 12
ATOM 20074 C CA . SER A 1 2 ? 9.937 10.133 -5.997 1.00 10.45 2 SER A CA 12
ATOM 20075 C C . SER A 1 2 ? 9.276 8.776 -6.280 1.00 12.22 2 SER A C 12
ATOM 20076 O O . SER A 1 2 ? 9.550 8.149 -7.304 1.00 21.02 2 SER A O 12
ATOM 20084 N N . GLY A 1 3 ? 8.407 8.331 -5.375 1.00 10.43 3 GLY A N 12
ATOM 20085 C CA . GLY A 1 3 ? 7.722 7.049 -5.550 1.00 52.22 3 GLY A CA 12
ATOM 20086 C C . GLY A 1 3 ? 6.641 7.069 -6.630 1.00 73.53 3 GLY A C 12
ATOM 20087 O O . GLY A 1 3 ? 6.351 8.118 -7.214 1.00 71.30 3 GLY A O 12
ATOM 20091 N N . TRP A 1 4 ? 6.048 5.904 -6.903 1.00 52.43 4 TRP A N 12
ATOM 20092 C CA . TRP A 1 4 ? 4.967 5.793 -7.887 1.00 55.30 4 TRP A CA 12
ATOM 20093 C C . TRP A 1 4 ? 4.066 4.576 -7.607 1.00 14.03 4 TRP A C 12
ATOM 20094 O O . TRP A 1 4 ? 4.456 3.645 -6.898 1.00 14.22 4 TRP A O 12
ATOM 20115 N N . TYR A 1 5 ? 2.858 4.593 -8.174 1.00 32.40 5 TYR A N 12
ATOM 20116 C CA . TYR A 1 5 ? 1.883 3.505 -7.988 1.00 51.04 5 TYR A CA 12
ATOM 20117 C C . TYR A 1 5 ? 1.772 2.643 -9.249 1.00 62.04 5 TYR A C 12
ATOM 20118 O O . TYR A 1 5 ? 1.525 3.161 -10.333 1.00 22.33 5 TYR A O 12
ATOM 20136 N N . GLU A 1 6 ? 1.943 1.330 -9.109 1.00 64.22 6 GLU A N 12
ATOM 20137 C CA . GLU A 1 6 ? 1.822 0.413 -10.253 1.00 43.15 6 GLU A CA 12
ATOM 20138 C C . GLU A 1 6 ? 0.714 -0.629 -10.034 1.00 1.50 6 GLU A C 12
ATOM 20139 O O . GLU A 1 6 ? 0.770 -1.427 -9.096 1.00 0.02 6 GLU A O 12
ATOM 20151 N N . LEU A 1 7 ? -0.297 -0.606 -10.902 1.00 74.43 7 LEU A N 12
ATOM 20152 C CA . LEU A 1 7 ? -1.416 -1.554 -10.828 1.00 24.30 7 LEU A CA 12
ATOM 20153 C C . LEU A 1 7 ? -1.137 -2.806 -11.672 1.00 25.53 7 LEU A C 12
ATOM 20154 O O . LEU A 1 7 ? -0.755 -2.707 -12.836 1.00 33.21 7 LEU A O 12
ATOM 20170 N N . SER A 1 8 ? -1.360 -3.983 -11.096 1.00 44.14 8 SER A N 12
ATOM 20171 C CA . SER A 1 8 ? -1.087 -5.247 -11.797 1.00 54.31 8 SER A CA 12
ATOM 20172 C C . SER A 1 8 ? -2.251 -6.237 -11.655 1.00 33.35 8 SER A C 12
ATOM 20173 O O . SER A 1 8 ? -3.021 -6.177 -10.695 1.00 31.31 8 SER A O 12
ATOM 20181 N N . LYS A 1 9 ? -2.379 -7.146 -12.625 1.00 14.11 9 LYS A N 12
ATOM 20182 C CA . LYS A 1 9 ? -3.451 -8.154 -12.615 1.00 41.35 9 LYS A CA 12
ATOM 20183 C C . LYS A 1 9 ? -3.002 -9.436 -11.884 1.00 43.11 9 LYS A C 12
ATOM 20184 O O . LYS A 1 9 ? -1.807 -9.722 -11.790 1.00 3.12 9 LYS A O 12
ATOM 20203 N N . SER A 1 10 ? -3.969 -10.192 -11.370 1.00 2.44 10 SER A N 12
ATOM 20204 C CA . SER A 1 10 ? -3.700 -11.453 -10.661 1.00 52.44 10 SER A CA 12
ATOM 20205 C C . SER A 1 10 ? -4.322 -12.649 -11.402 1.00 41.52 10 SER A C 12
ATOM 20206 O O . SER A 1 10 ? -4.897 -12.491 -12.482 1.00 23.33 10 SER A O 12
ATOM 20214 N N . SER A 1 11 ? -4.215 -13.836 -10.808 1.00 1.43 11 SER A N 12
ATOM 20215 C CA . SER A 1 11 ? -4.719 -15.082 -11.412 1.00 44.24 11 SER A CA 12
ATOM 20216 C C . SER A 1 11 ? -6.208 -14.986 -11.783 1.00 53.43 11 SER A C 12
ATOM 20217 O O . SER A 1 11 ? -6.592 -15.251 -12.925 1.00 41.11 11 SER A O 12
ATOM 20225 N N . ASN A 1 12 ? -7.034 -14.594 -10.818 1.00 42.11 12 ASN A N 12
ATOM 20226 C CA . ASN A 1 12 ? -8.493 -14.516 -11.010 1.00 71.23 12 ASN A CA 12
ATOM 20227 C C . ASN A 1 12 ? -8.922 -13.236 -11.758 1.00 53.22 12 ASN A C 12
ATOM 20228 O O . ASN A 1 12 ? -10.048 -12.769 -11.587 1.00 31.34 12 ASN A O 12
ATOM 20239 N N . ASP A 1 13 ? -8.023 -12.673 -12.575 1.00 1.13 13 ASP A N 12
ATOM 20240 C CA . ASP A 1 13 ? -8.282 -11.415 -13.306 1.00 31.10 13 ASP A CA 12
ATOM 20241 C C . ASP A 1 13 ? -8.394 -10.215 -12.339 1.00 44.40 13 ASP A C 12
ATOM 20242 O O . ASP A 1 13 ? -8.564 -9.073 -12.760 1.00 65.01 13 ASP A O 12
ATOM 20251 N N . GLN A 1 14 ? -8.267 -10.485 -11.040 1.00 52.31 14 GLN A N 12
ATOM 20252 C CA . GLN A 1 14 ? -8.366 -9.448 -10.006 1.00 73.25 14 GLN A CA 12
ATOM 20253 C C . GLN A 1 14 ? -7.168 -8.493 -10.050 1.00 32.53 14 GLN A C 12
ATOM 20254 O O . GLN A 1 14 ? -6.098 -8.838 -10.555 1.00 41.14 14 GLN A O 12
ATOM 20268 N N . PHE A 1 15 ? -7.345 -7.294 -9.507 1.00 73.21 15 PHE A N 12
ATOM 20269 C CA . PHE A 1 15 ? -6.325 -6.248 -9.610 1.00 33.13 15 PHE A CA 12
ATOM 20270 C C . PHE A 1 15 ? -5.760 -5.857 -8.241 1.00 71.34 15 PHE A C 12
ATOM 20271 O O . PHE A 1 15 ? -6.491 -5.770 -7.256 1.00 4.21 15 PHE A O 12
ATOM 20288 N N . LYS A 1 16 ? -4.449 -5.630 -8.195 1.00 72.12 16 LYS A N 12
ATOM 20289 C CA . LYS A 1 16 ? -3.777 -5.128 -6.989 1.00 1.40 16 LYS A CA 12
ATOM 20290 C C . LYS A 1 16 ? -2.653 -4.155 -7.369 1.00 51.31 16 LYS A C 12
ATOM 20291 O O . LYS A 1 16 ? -1.913 -4.387 -8.330 1.00 12.51 16 LYS A O 12
ATOM 20310 N N . PHE A 1 17 ? -2.529 -3.060 -6.626 1.00 54.04 17 PHE A N 12
ATOM 20311 C CA . PHE A 1 17 ? -1.501 -2.051 -6.913 1.00 21.12 17 PHE A CA 12
ATOM 20312 C C . PHE A 1 17 ? -0.405 -2.041 -5.838 1.00 13.11 17 PHE A C 12
ATOM 20313 O O . PHE A 1 17 ? -0.661 -2.313 -4.661 1.00 65.54 17 PHE A O 12
ATOM 20330 N N . VAL A 1 18 ? 0.818 -1.727 -6.255 1.00 13.11 18 VAL A N 12
ATOM 20331 C CA . VAL A 1 18 ? 1.959 -1.641 -5.341 1.00 32.24 18 VAL A CA 12
ATOM 20332 C C . VAL A 1 18 ? 2.603 -0.245 -5.381 1.00 41.41 18 VAL A C 12
ATOM 20333 O O . VAL A 1 18 ? 2.937 0.273 -6.449 1.00 30.44 18 VAL A O 12
ATOM 20346 N N . LEU A 1 19 ? 2.756 0.372 -4.212 1.00 42.14 19 LEU A N 12
ATOM 20347 C CA . LEU A 1 19 ? 3.424 1.671 -4.105 1.00 33.35 19 LEU A CA 12
ATOM 20348 C C . LEU A 1 19 ? 4.942 1.490 -3.978 1.00 63.25 19 LEU A C 12
ATOM 20349 O O . LEU A 1 19 ? 5.445 1.007 -2.958 1.00 63.23 19 LEU A O 12
ATOM 20365 N N . LYS A 1 20 ? 5.666 1.877 -5.021 1.00 15.13 20 LYS A N 12
ATOM 20366 C CA . LYS A 1 20 ? 7.120 1.721 -5.057 1.00 74.23 20 LYS A CA 12
ATOM 20367 C C . LYS A 1 20 ? 7.820 3.064 -4.813 1.00 53.51 20 LYS A C 12
ATOM 20368 O O . LYS A 1 20 ? 7.600 4.029 -5.541 1.00 11.43 20 LYS A O 12
ATOM 20387 N N . ALA A 1 21 ? 8.662 3.112 -3.792 1.00 1.13 21 ALA A N 12
ATOM 20388 C CA . ALA A 1 21 ? 9.406 4.329 -3.447 1.00 52.42 21 ALA A CA 12
ATOM 20389 C C . ALA A 1 21 ? 10.479 4.648 -4.498 1.00 22.44 21 ALA A C 12
ATOM 20390 O O . ALA A 1 21 ? 10.882 3.774 -5.270 1.00 34.13 21 ALA A O 12
ATOM 20397 N N . GLY A 1 22 ? 10.956 5.893 -4.501 1.00 11.25 22 GLY A N 12
ATOM 20398 C CA . GLY A 1 22 ? 11.943 6.333 -5.488 1.00 71.05 22 GLY A CA 12
ATOM 20399 C C . GLY A 1 22 ? 13.209 5.474 -5.554 1.00 1.14 22 GLY A C 12
ATOM 20400 O O . GLY A 1 22 ? 13.926 5.490 -6.553 1.00 2.31 22 GLY A O 12
ATOM 20404 N N . ASN A 1 23 ? 13.486 4.722 -4.492 1.00 55.50 23 ASN A N 12
ATOM 20405 C CA . ASN A 1 23 ? 14.653 3.831 -4.445 1.00 1.22 23 ASN A CA 12
ATOM 20406 C C . ASN A 1 23 ? 14.387 2.500 -5.185 1.00 73.04 23 ASN A C 12
ATOM 20407 O O . ASN A 1 23 ? 15.237 1.608 -5.212 1.00 73.33 23 ASN A O 12
ATOM 20418 N N . GLY A 1 24 ? 13.216 2.383 -5.806 1.00 52.11 24 GLY A N 12
ATOM 20419 C CA . GLY A 1 24 ? 12.819 1.123 -6.428 1.00 14.23 24 GLY A CA 12
ATOM 20420 C C . GLY A 1 24 ? 12.435 0.071 -5.389 1.00 40.21 24 GLY A C 12
ATOM 20421 O O . GLY A 1 24 ? 12.698 -1.121 -5.558 1.00 32.05 24 GLY A O 12
ATOM 20425 N N . GLU A 1 25 ? 11.802 0.528 -4.310 1.00 74.33 25 GLU A N 12
ATOM 20426 C CA . GLU A 1 25 ? 11.451 -0.328 -3.171 1.00 20.32 25 GLU A CA 12
ATOM 20427 C C . GLU A 1 25 ? 9.937 -0.296 -2.895 1.00 32.52 25 GLU A C 12
ATOM 20428 O O . GLU A 1 25 ? 9.385 0.749 -2.549 1.00 0.11 25 GLU A O 12
ATOM 20440 N N . VAL A 1 26 ? 9.263 -1.432 -3.064 1.00 14.02 26 VAL A N 12
ATOM 20441 C CA . VAL A 1 26 ? 7.819 -1.515 -2.803 1.00 25.42 26 VAL A CA 12
ATOM 20442 C C . VAL A 1 26 ? 7.515 -1.395 -1.300 1.00 11.22 26 VAL A C 12
ATOM 20443 O O . VAL A 1 26 ? 7.665 -2.353 -0.543 1.00 61.21 26 VAL A O 12
ATOM 20456 N N . ILE A 1 27 ? 7.092 -0.210 -0.877 1.00 23.52 27 ILE A N 12
ATOM 20457 C CA . ILE A 1 27 ? 6.836 0.063 0.542 1.00 55.21 27 ILE A CA 12
ATOM 20458 C C . ILE A 1 27 ? 5.442 -0.413 0.991 1.00 52.21 27 ILE A C 12
ATOM 20459 O O . ILE A 1 27 ? 5.294 -0.985 2.071 1.00 50.41 27 ILE A O 12
ATOM 20475 N N . LEU A 1 28 ? 4.421 -0.170 0.166 1.00 55.41 28 LEU A N 12
ATOM 20476 C CA . LEU A 1 28 ? 3.042 -0.596 0.476 1.00 40.31 28 LEU A CA 12
ATOM 20477 C C . LEU A 1 28 ? 2.453 -1.451 -0.660 1.00 33.22 28 LEU A C 12
ATOM 20478 O O . LEU A 1 28 ? 2.415 -1.031 -1.817 1.00 10.31 28 LEU A O 12
ATOM 20494 N N . THR A 1 29 ? 1.984 -2.647 -0.312 1.00 40.34 29 THR A N 12
ATOM 20495 C CA . THR A 1 29 ? 1.369 -3.570 -1.279 1.00 41.44 29 THR A CA 12
ATOM 20496 C C . THR A 1 29 ? -0.106 -3.816 -0.941 1.00 4.04 29 THR A C 12
ATOM 20497 O O . THR A 1 29 ? -0.430 -4.249 0.164 1.00 73.40 29 THR A O 12
ATOM 20508 N N . SER A 1 30 ? -0.998 -3.543 -1.890 1.00 22.14 30 SER A N 12
ATOM 20509 C CA . SER A 1 30 ? -2.441 -3.717 -1.657 1.00 65.21 30 SER A CA 12
ATOM 20510 C C . SER A 1 30 ? -2.902 -5.163 -1.906 1.00 44.03 30 SER A C 12
ATOM 20511 O O . SER A 1 30 ? -2.128 -6.013 -2.354 1.00 14.42 30 SER A O 12
ATOM 20519 N N . GLU A 1 31 ? -4.176 -5.423 -1.622 1.00 50.21 31 GLU A N 12
ATOM 20520 C CA . GLU A 1 31 ? -4.760 -6.767 -1.746 1.00 45.42 31 GLU A CA 12
ATOM 20521 C C . GLU A 1 31 ? -5.538 -6.911 -3.072 1.00 52.01 31 GLU A C 12
ATOM 20522 O O . GLU A 1 31 ? -5.547 -6.001 -3.902 1.00 60.35 31 GLU A O 12
ATOM 20534 N N . LEU A 1 32 ? -6.190 -8.058 -3.267 1.00 14.55 32 LEU A N 12
ATOM 20535 C CA . LEU A 1 32 ? -6.935 -8.324 -4.502 1.00 70.21 32 LEU A CA 12
ATOM 20536 C C . LEU A 1 32 ? -8.318 -7.646 -4.506 1.00 32.11 32 LEU A C 12
ATOM 20537 O O . LEU A 1 32 ? -9.172 -7.943 -3.665 1.00 20.32 32 LEU A O 12
ATOM 20553 N N . TYR A 1 33 ? -8.524 -6.737 -5.457 1.00 71.52 33 TYR A N 12
ATOM 20554 C CA . TYR A 1 33 ? -9.831 -6.108 -5.670 1.00 23.14 33 TYR A CA 12
ATOM 20555 C C . TYR A 1 33 ? -10.662 -6.912 -6.680 1.00 63.23 33 TYR A C 12
ATOM 20556 O O . TYR A 1 33 ? -10.113 -7.571 -7.565 1.00 10.11 33 TYR A O 12
ATOM 20574 N N . THR A 1 34 ? -11.984 -6.850 -6.553 1.00 63.20 34 THR A N 12
ATOM 20575 C CA . THR A 1 34 ? -12.883 -7.580 -7.459 1.00 31.30 34 THR A CA 12
ATOM 20576 C C . THR A 1 34 ? -13.126 -6.807 -8.764 1.00 43.33 34 THR A C 12
ATOM 20577 O O . THR A 1 34 ? -13.575 -7.379 -9.762 1.00 53.34 34 THR A O 12
ATOM 20588 N N . GLY A 1 35 ? -12.834 -5.507 -8.751 1.00 74.24 35 GLY A N 12
ATOM 20589 C CA . GLY A 1 35 ? -13.016 -4.679 -9.939 1.00 12.40 35 GLY A CA 12
ATOM 20590 C C . GLY A 1 35 ? -11.883 -3.678 -10.157 1.00 74.12 35 GLY A C 12
ATOM 20591 O O . GLY A 1 35 ? -11.322 -3.142 -9.198 1.00 52.11 35 GLY A O 12
ATOM 20595 N N . LYS A 1 36 ? -11.558 -3.419 -11.425 1.00 31.44 36 LYS A N 12
ATOM 20596 C CA . LYS A 1 36 ? -10.501 -2.465 -11.788 1.00 20.14 36 LYS A CA 12
ATOM 20597 C C . LYS A 1 36 ? -10.816 -1.055 -11.260 1.00 4.32 36 LYS A C 12
ATOM 20598 O O . LYS A 1 36 ? -9.923 -0.329 -10.814 1.00 54.53 36 LYS A O 12
ATOM 20617 N N . SER A 1 37 ? -12.093 -0.682 -11.312 1.00 11.32 37 SER A N 12
ATOM 20618 C CA . SER A 1 37 ? -12.550 0.612 -10.785 1.00 21.55 37 SER A CA 12
ATOM 20619 C C . SER A 1 37 ? -12.213 0.750 -9.294 1.00 3.52 37 SER A C 12
ATOM 20620 O O . SER A 1 37 ? -11.632 1.750 -8.866 1.00 35.10 37 SER A O 12
ATOM 20628 N N . GLY A 1 38 ? -12.571 -0.271 -8.512 1.00 51.01 38 GLY A N 12
ATOM 20629 C CA . GLY A 1 38 ? -12.255 -0.279 -7.085 1.00 53.32 38 GLY A CA 12
ATOM 20630 C C . GLY A 1 38 ? -10.758 -0.204 -6.808 1.00 74.33 38 GLY A C 12
ATOM 20631 O O . GLY A 1 38 ? -10.322 0.468 -5.873 1.00 62.23 38 GLY A O 12
ATOM 20635 N N . ALA A 1 39 ? -9.970 -0.890 -7.631 1.00 13.20 39 ALA A N 12
ATOM 20636 C CA . ALA A 1 39 ? -8.511 -0.850 -7.518 1.00 54.41 39 ALA A CA 12
ATOM 20637 C C . ALA A 1 39 ? -7.975 0.583 -7.674 1.00 31.01 39 ALA A C 12
ATOM 20638 O O . ALA A 1 39 ? -7.150 1.042 -6.880 1.00 2.53 39 ALA A O 12
ATOM 20645 N N . MET A 1 40 ? -8.449 1.290 -8.702 1.00 0.11 40 MET A N 12
ATOM 20646 C CA . MET A 1 40 ? -8.071 2.694 -8.906 1.00 31.50 40 MET A CA 12
ATOM 20647 C C . MET A 1 40 ? -8.505 3.555 -7.708 1.00 74.53 40 MET A C 12
ATOM 20648 O O . MET A 1 40 ? -7.725 4.363 -7.201 1.00 1.14 40 MET A O 12
ATOM 20662 N N . ASN A 1 41 ? -9.747 3.358 -7.246 1.00 31.04 41 ASN A N 12
ATOM 20663 C CA . ASN A 1 41 ? -10.243 4.039 -6.038 1.00 25.20 41 ASN A CA 12
ATOM 20664 C C . ASN A 1 41 ? -9.273 3.833 -4.864 1.00 51.43 41 ASN A C 12
ATOM 20665 O O . ASN A 1 41 ? -9.027 4.748 -4.070 1.00 65.31 41 ASN A O 12
ATOM 20676 N N . GLY A 1 42 ? -8.733 2.618 -4.762 1.00 31.12 42 GLY A N 12
ATOM 20677 C CA . GLY A 1 42 ? -7.709 2.327 -3.768 1.00 4.12 42 GLY A CA 12
ATOM 20678 C C . GLY A 1 42 ? -6.466 3.191 -3.946 1.00 74.41 42 GLY A C 12
ATOM 20679 O O . GLY A 1 42 ? -5.928 3.724 -2.977 1.00 23.24 42 GLY A O 12
ATOM 20683 N N . ILE A 1 43 ? -6.028 3.361 -5.194 1.00 54.42 43 ILE A N 12
ATOM 20684 C CA . ILE A 1 43 ? -4.842 4.174 -5.495 1.00 30.34 43 ILE A CA 12
ATOM 20685 C C . ILE A 1 43 ? -5.042 5.630 -5.040 1.00 60.30 43 ILE A C 12
ATOM 20686 O O . ILE A 1 43 ? -4.193 6.205 -4.355 1.00 42.21 43 ILE A O 12
ATOM 20702 N N . GLU A 1 44 ? -6.182 6.208 -5.410 1.00 45.13 44 GLU A N 12
ATOM 20703 C CA . GLU A 1 44 ? -6.515 7.587 -5.037 1.00 23.22 44 GLU A CA 12
ATOM 20704 C C . GLU A 1 44 ? -6.641 7.750 -3.513 1.00 13.22 44 GLU A C 12
ATOM 20705 O O . GLU A 1 44 ? -6.224 8.767 -2.948 1.00 61.43 44 GLU A O 12
ATOM 20717 N N . SER A 1 45 ? -7.213 6.744 -2.847 1.00 14.33 45 SER A N 12
ATOM 20718 C CA . SER A 1 45 ? -7.352 6.781 -1.384 1.00 64.23 45 SER A CA 12
ATOM 20719 C C . SER A 1 45 ? -5.975 6.795 -0.709 1.00 42.14 45 SER A C 12
ATOM 20720 O O . SER A 1 45 ? -5.730 7.606 0.178 1.00 11.41 45 SER A O 12
ATOM 20728 N N . VAL A 1 46 ? -5.075 5.912 -1.148 1.00 21.52 46 VAL A N 12
ATOM 20729 C CA . VAL A 1 46 ? -3.702 5.878 -0.625 1.00 54.00 46 VAL A CA 12
ATOM 20730 C C . VAL A 1 46 ? -2.974 7.209 -0.884 1.00 1.30 46 VAL A C 12
ATOM 20731 O O . VAL A 1 46 ? -2.291 7.726 -0.006 1.00 34.32 46 VAL A O 12
ATOM 20744 N N . GLN A 1 47 ? -3.134 7.770 -2.084 1.00 1.42 47 GLN A N 12
ATOM 20745 C CA . GLN A 1 47 ? -2.553 9.086 -2.406 1.00 33.22 47 GLN A CA 12
ATOM 20746 C C . GLN A 1 47 ? -3.017 10.166 -1.410 1.00 32.23 47 GLN A C 12
ATOM 20747 O O . GLN A 1 47 ? -2.258 11.065 -1.043 1.00 1.33 47 GLN A O 12
ATOM 20761 N N . THR A 1 48 ? -4.274 10.067 -0.983 1.00 23.41 48 THR A N 12
ATOM 20762 C CA . THR A 1 48 ? -4.853 11.015 -0.016 1.00 12.10 48 THR A CA 12
ATOM 20763 C C . THR A 1 48 ? -4.467 10.663 1.433 1.00 33.42 48 THR A C 12
ATOM 20764 O O . THR A 1 48 ? -4.219 11.544 2.260 1.00 33.44 48 THR A O 12
ATOM 20775 N N . ASN A 1 49 ? -4.421 9.365 1.721 1.00 30.21 49 ASN A N 12
ATOM 20776 C CA . ASN A 1 49 ? -4.205 8.852 3.081 1.00 2.22 49 ASN A CA 12
ATOM 20777 C C . ASN A 1 49 ? -2.724 8.810 3.496 1.00 22.51 49 ASN A C 12
ATOM 20778 O O . ASN A 1 49 ? -2.414 8.919 4.678 1.00 14.11 49 ASN A O 12
ATOM 20789 N N . SER A 1 50 ? -1.818 8.635 2.532 1.00 52.53 50 SER A N 12
ATOM 20790 C CA . SER A 1 50 ? -0.371 8.548 2.825 1.00 61.24 50 SER A CA 12
ATOM 20791 C C . SER A 1 50 ? 0.137 9.732 3.676 1.00 53.13 50 SER A C 12
ATOM 20792 O O . SER A 1 50 ? 0.818 9.517 4.678 1.00 25.15 50 SER A O 12
ATOM 20800 N N . PRO A 1 51 ? -0.176 11.002 3.307 1.00 34.22 51 PRO A N 12
ATOM 20801 C CA . PRO A 1 51 ? 0.215 12.171 4.125 1.00 63.45 51 PRO A CA 12
ATOM 20802 C C . PRO A 1 51 ? -0.532 12.248 5.475 1.00 42.03 51 PRO A C 12
ATOM 20803 O O . PRO A 1 51 ? -0.291 13.153 6.279 1.00 14.01 51 PRO A O 12
ATOM 20814 N N . ILE A 1 52 ? -1.445 11.304 5.714 1.00 54.25 52 ILE A N 12
ATOM 20815 C CA . ILE A 1 52 ? -2.164 11.211 6.992 1.00 51.30 52 ILE A CA 12
ATOM 20816 C C . ILE A 1 52 ? -1.716 9.958 7.771 1.00 60.43 52 ILE A C 12
ATOM 20817 O O . ILE A 1 52 ? -2.278 8.872 7.606 1.00 5.40 52 ILE A O 12
ATOM 20833 N N . GLU A 1 53 ? -0.707 10.118 8.627 1.00 64.22 53 GLU A N 12
ATOM 20834 C CA . GLU A 1 53 ? -0.094 8.981 9.334 1.00 45.21 53 GLU A CA 12
ATOM 20835 C C . GLU A 1 53 ? -1.116 8.202 10.185 1.00 5.53 53 GLU A C 12
ATOM 20836 O O . GLU A 1 53 ? -0.961 7.004 10.408 1.00 33.14 53 GLU A O 12
ATOM 20848 N N . ALA A 1 54 ? -2.169 8.881 10.639 1.00 33.23 54 ALA A N 12
ATOM 20849 C CA . ALA A 1 54 ? -3.213 8.248 11.461 1.00 4.23 54 ALA A CA 12
ATOM 20850 C C . ALA A 1 54 ? -3.900 7.073 10.736 1.00 51.20 54 ALA A C 12
ATOM 20851 O O . ALA A 1 54 ? -4.506 6.206 11.371 1.00 2.05 54 ALA A O 12
ATOM 20858 N N . ARG A 1 55 ? -3.792 7.040 9.409 1.00 43.34 55 ARG A N 12
ATOM 20859 C CA . ARG A 1 55 ? -4.435 5.995 8.599 1.00 65.32 55 ARG A CA 12
ATOM 20860 C C . ARG A 1 55 ? -3.763 4.618 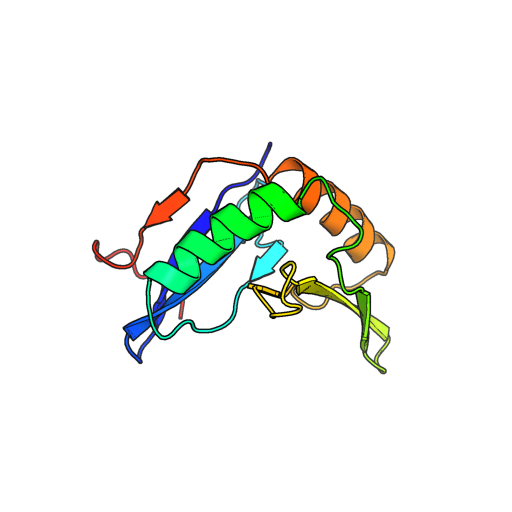8.747 1.00 42.32 55 ARG A C 12
ATOM 20861 O O . ARG A 1 55 ? -4.311 3.612 8.294 1.00 14.32 55 ARG A O 12
ATOM 20882 N N . TYR A 1 56 ? -2.586 4.564 9.374 1.00 22.55 56 TYR A N 12
ATOM 20883 C CA . TYR A 1 56 ? -1.850 3.298 9.499 1.00 54.54 56 TYR A CA 12
ATOM 20884 C C . TYR A 1 56 ? -2.473 2.345 10.539 1.00 3.31 56 TYR A C 12
ATOM 20885 O O . TYR A 1 56 ? -3.429 2.691 11.239 1.00 73.10 56 TYR A O 12
ATOM 20903 N N . ALA A 1 57 ? -1.921 1.140 10.624 1.00 64.42 57 ALA A N 12
ATOM 20904 C CA . ALA A 1 57 ? -2.334 0.157 11.626 1.00 62.43 57 ALA A CA 12
ATOM 20905 C C . ALA A 1 57 ? -1.117 -0.602 12.175 1.00 71.22 57 ALA A C 12
ATOM 20906 O O . ALA A 1 57 ? -0.437 -1.318 11.443 1.00 64.20 57 ALA A O 12
ATOM 20913 N N . LYS A 1 58 ? -0.839 -0.420 13.462 1.00 2.11 58 LYS A N 12
ATOM 20914 C CA . LYS A 1 58 ? 0.297 -1.076 14.126 1.00 51.04 58 LYS A CA 12
ATOM 20915 C C . LYS A 1 58 ? 0.026 -2.576 14.345 1.00 45.11 58 LYS A C 12
ATOM 20916 O O . LYS A 1 58 ? -0.906 -2.942 15.068 1.00 64.52 58 LYS A O 12
ATOM 20935 N N . GLU A 1 59 ? 0.838 -3.438 13.729 1.00 4.15 59 GLU A N 12
ATOM 20936 C CA . GLU A 1 59 ? 0.674 -4.895 13.864 1.00 42.54 59 GLU A CA 12
ATOM 20937 C C . GLU A 1 59 ? 2.018 -5.637 13.916 1.00 45.22 59 GLU A C 12
ATOM 20938 O O . GLU A 1 59 ? 2.876 -5.464 13.051 1.00 51.20 59 GLU A O 12
ATOM 20950 N N . VAL A 1 60 ? 2.188 -6.470 14.939 1.00 63.11 60 VAL A N 12
ATOM 20951 C CA . VAL A 1 60 ? 3.306 -7.415 14.994 1.00 33.53 60 VAL A CA 12
ATOM 20952 C C . VAL A 1 60 ? 2.783 -8.851 14.855 1.00 44.15 60 VAL A C 12
ATOM 20953 O O . VAL A 1 60 ? 2.088 -9.358 15.740 1.00 21.54 60 VAL A O 12
ATOM 20966 N N . ALA A 1 61 ? 3.095 -9.491 13.731 1.00 65.12 61 ALA A N 12
ATOM 20967 C CA . ALA A 1 61 ? 2.636 -10.857 13.456 1.00 12.05 61 ALA A CA 12
ATOM 20968 C C . ALA A 1 61 ? 3.067 -11.838 14.557 1.00 60.24 61 ALA A C 12
ATOM 20969 O O . ALA A 1 61 ? 4.128 -11.681 15.162 1.00 45.04 61 ALA A O 12
ATOM 20976 N N . LYS A 1 62 ? 2.242 -12.859 14.797 1.00 34.41 62 LYS A N 12
ATOM 20977 C CA . LYS A 1 62 ? 2.534 -13.880 15.811 1.00 72.33 62 LYS A CA 12
ATOM 20978 C C . LYS A 1 62 ? 3.833 -14.641 15.476 1.00 60.12 62 LYS A C 12
ATOM 20979 O O . LYS A 1 62 ? 4.425 -15.303 16.329 1.00 55.44 62 LYS A O 12
ATOM 20998 N N . ASN A 1 63 ? 4.268 -14.531 14.221 1.00 24.03 63 ASN A N 12
ATOM 20999 C CA . ASN A 1 63 ? 5.574 -15.050 13.789 1.00 11.15 63 ASN A CA 12
ATOM 21000 C C . ASN A 1 63 ? 6.726 -14.139 14.259 1.00 41.24 63 ASN A C 12
ATOM 21001 O O . ASN A 1 63 ? 7.873 -14.325 13.853 1.00 24.25 63 ASN A O 12
ATOM 21012 N N . ASP A 1 64 ? 6.405 -13.152 15.099 1.00 61.42 64 ASP A N 12
ATOM 21013 C CA . ASP A 1 64 ? 7.369 -12.143 15.548 1.00 25.35 64 ASP A CA 12
ATOM 21014 C C . ASP A 1 64 ? 7.855 -11.291 14.357 1.00 25.14 64 ASP A C 12
ATOM 21015 O O . ASP A 1 64 ? 9.020 -11.347 13.958 1.00 31.33 64 ASP A O 12
ATOM 21024 N N . LYS A 1 65 ? 6.926 -10.525 13.777 1.00 73.23 65 LYS A N 12
ATOM 21025 C CA . LYS A 1 65 ? 7.213 -9.667 12.614 1.00 15.04 65 LYS A CA 12
ATOM 21026 C C . LYS A 1 65 ? 6.527 -8.294 12.758 1.00 41.33 65 LYS A C 12
ATOM 21027 O O . LYS A 1 65 ? 5.306 -8.194 12.626 1.00 75.24 65 LYS A O 12
ATOM 21046 N N . PRO A 1 66 ? 7.291 -7.224 13.054 1.00 32.11 66 PRO A N 12
ATOM 21047 C CA . PRO A 1 66 ? 6.737 -5.865 13.183 1.00 25.02 66 PRO A CA 12
ATOM 21048 C C . PRO A 1 66 ? 6.512 -5.165 11.825 1.00 4.14 66 PRO A C 12
ATOM 21049 O O . PRO A 1 66 ? 7.458 -4.878 11.091 1.00 2.23 66 PRO A O 12
ATOM 21060 N N . TYR A 1 67 ? 5.250 -4.886 11.503 1.00 45.05 67 TYR A N 12
ATOM 21061 C CA . TYR A 1 67 ? 4.889 -4.191 10.259 1.00 22.51 67 TYR A CA 12
ATOM 21062 C C . TYR A 1 67 ? 3.701 -3.241 10.484 1.00 2.03 67 TYR A C 12
ATOM 21063 O O . TYR A 1 67 ? 3.231 -3.076 11.611 1.00 73.30 67 TYR A O 12
ATOM 21081 N N . PHE A 1 68 ? 3.236 -2.595 9.417 1.00 3.34 68 PHE A N 12
ATOM 21082 C CA . PHE A 1 68 ? 2.075 -1.708 9.513 1.00 24.30 68 PHE A CA 12
ATOM 21083 C C . PHE A 1 68 ? 1.151 -1.851 8.294 1.00 54.11 68 PHE A C 12
ATOM 21084 O O . PHE A 1 68 ? 1.605 -2.064 7.166 1.00 23.44 68 PHE A O 12
ATOM 21101 N N . ASN A 1 69 ? -0.148 -1.751 8.544 1.00 51.42 69 ASN A N 12
ATOM 21102 C CA . ASN A 1 69 ? -1.166 -1.792 7.490 1.00 24.40 69 ASN A CA 12
ATOM 21103 C C . ASN A 1 69 ? -1.744 -0.385 7.251 1.00 65.44 69 ASN A C 12
ATOM 21104 O O . ASN A 1 69 ? -1.633 0.491 8.107 1.00 43.34 69 ASN A O 12
ATOM 21115 N N . LEU A 1 70 ? -2.339 -0.172 6.083 1.00 4.35 70 LEU A N 12
ATOM 21116 C CA . LEU A 1 70 ? -2.914 1.129 5.719 1.00 53.05 70 LEU A CA 12
ATOM 21117 C C . LEU A 1 70 ? -4.408 0.984 5.389 1.00 11.42 70 LEU A C 12
ATOM 21118 O O . LEU A 1 70 ? -4.792 0.191 4.518 1.00 35.12 70 LEU A O 12
ATOM 21134 N N . LYS A 1 71 ? -5.242 1.760 6.083 1.00 30.30 71 LYS A N 12
ATOM 21135 C CA . LYS A 1 71 ? -6.700 1.663 5.937 1.00 23.33 71 LYS A CA 12
ATOM 21136 C C . LYS A 1 71 ? -7.329 2.981 5.456 1.00 22.34 71 LYS A C 12
ATOM 21137 O O . LYS A 1 71 ? -6.803 4.067 5.702 1.00 52.02 71 LYS A O 12
ATOM 21156 N N . ALA A 1 72 ? -8.463 2.866 4.767 1.00 63.34 72 ALA A N 12
ATOM 21157 C CA . ALA A 1 72 ? -9.249 4.031 4.344 1.00 52.51 72 ALA A CA 12
ATOM 21158 C C . ALA A 1 72 ? -10.332 4.377 5.386 1.00 1.15 72 ALA A C 12
ATOM 21159 O O . ALA A 1 72 ? -10.483 3.676 6.388 1.00 20.55 72 ALA A O 12
ATOM 21166 N N . ALA A 1 73 ? -11.089 5.449 5.139 1.00 24.33 73 ALA A N 12
ATOM 21167 C CA . ALA A 1 73 ? -12.088 5.950 6.101 1.00 3.30 73 ALA A CA 12
ATOM 21168 C C . ALA A 1 73 ? -13.041 4.847 6.614 1.00 64.15 73 ALA A C 12
ATOM 21169 O O . ALA A 1 73 ? -13.256 4.714 7.821 1.00 21.13 73 ALA A O 12
ATOM 21176 N N . ASN A 1 74 ? -13.585 4.033 5.706 1.00 14.33 74 ASN A N 12
ATOM 21177 C CA . ASN A 1 74 ? -14.511 2.950 6.093 1.00 23.14 74 ASN A CA 12
ATOM 21178 C C . ASN A 1 74 ? -13.771 1.746 6.730 1.00 54.52 74 ASN A C 12
ATOM 21179 O O . ASN A 1 74 ? -14.317 0.647 6.820 1.00 55.25 74 ASN A O 12
ATOM 21190 N N . HIS A 1 75 ? -12.520 1.963 7.151 1.00 42.33 75 HIS A N 12
ATOM 21191 C CA . HIS A 1 75 ? -11.732 0.945 7.879 1.00 42.54 75 HIS A CA 12
ATOM 21192 C C . HIS A 1 75 ? -11.316 -0.217 6.962 1.00 13.03 75 HIS A C 12
ATOM 21193 O O . HIS A 1 75 ? -10.847 -1.258 7.429 1.00 74.31 75 HIS A O 12
ATOM 21208 N N . GLN A 1 76 ? -11.476 -0.016 5.661 1.00 40.03 76 GLN A N 12
ATOM 21209 C CA . GLN A 1 76 ? -11.143 -1.031 4.656 1.00 60.22 76 GLN A CA 12
ATOM 21210 C C . GLN A 1 76 ? -9.628 -1.091 4.406 1.00 3.03 76 GLN A C 12
ATOM 21211 O O . GLN A 1 76 ? -8.932 -0.076 4.488 1.00 30.23 76 GLN A O 12
ATOM 21225 N N . ILE A 1 77 ? -9.126 -2.281 4.098 1.00 43.05 77 ILE A N 12
ATOM 21226 C CA . ILE A 1 77 ? -7.699 -2.470 3.822 1.00 45.23 77 ILE A CA 12
ATOM 21227 C C . ILE A 1 77 ? -7.339 -1.989 2.407 1.00 30.52 77 ILE A C 12
ATOM 21228 O O . ILE A 1 77 ? -7.792 -2.563 1.413 1.00 64.33 77 ILE A O 12
ATOM 21244 N N . ILE A 1 78 ? -6.538 -0.926 2.320 1.00 53.15 78 ILE A N 12
ATOM 21245 C CA . ILE A 1 78 ? -6.100 -0.395 1.021 1.00 54.12 78 ILE A CA 12
ATOM 21246 C C . ILE A 1 78 ? -4.619 -0.700 0.746 1.00 13.03 78 ILE A C 12
ATOM 21247 O O . ILE A 1 78 ? -4.167 -0.625 -0.396 1.00 15.34 78 ILE A O 12
ATOM 21263 N N . GLY A 1 79 ? -3.858 -1.035 1.791 1.00 41.43 79 GLY A N 12
ATOM 21264 C CA . GLY A 1 79 ? -2.461 -1.419 1.592 1.00 24.21 79 GLY A CA 12
ATOM 21265 C C . GLY A 1 79 ? -1.832 -2.095 2.807 1.00 32.14 79 GLY A C 12
ATOM 21266 O O . GLY A 1 79 ? -2.243 -1.859 3.937 1.00 4.52 79 GLY A O 12
ATOM 21270 N N . THR A 1 80 ? -0.834 -2.942 2.568 1.00 25.30 80 THR A N 12
ATOM 21271 C CA . THR A 1 80 ? -0.070 -3.598 3.643 1.00 25.54 80 THR A CA 12
ATOM 21272 C C . THR A 1 80 ? 1.433 -3.514 3.351 1.00 42.00 80 THR A C 12
ATOM 21273 O O . THR A 1 80 ? 1.869 -3.794 2.235 1.00 43.35 80 THR A O 12
ATOM 21284 N N . SER A 1 81 ? 2.226 -3.122 4.346 1.00 71.35 81 SER A N 12
ATOM 21285 C CA . SER A 1 81 ? 3.667 -2.900 4.136 1.00 64.22 81 SER A CA 12
ATOM 21286 C C . SER A 1 81 ? 4.481 -4.204 4.214 1.00 51.41 81 SER A C 12
ATOM 21287 O O . SER A 1 81 ? 3.926 -5.295 4.353 1.00 21.15 81 SER A O 12
ATOM 21295 N N . GLN A 1 82 ? 5.808 -4.076 4.130 1.00 2.41 82 GLN A N 12
ATOM 21296 C CA . GLN A 1 82 ? 6.710 -5.235 4.107 1.00 11.02 82 GLN A CA 12
ATOM 21297 C C . GLN A 1 82 ? 6.811 -5.923 5.479 1.00 44.40 82 GLN A C 12
ATOM 21298 O O . GLN A 1 82 ? 6.411 -5.369 6.502 1.00 2.21 82 GLN A O 12
ATOM 21312 N N . MET A 1 83 ? 7.360 -7.134 5.487 1.00 4.15 83 MET A N 12
ATOM 21313 C CA . MET A 1 83 ? 7.663 -7.838 6.736 1.00 22.30 83 MET A CA 12
ATOM 21314 C C . MET A 1 83 ? 9.028 -7.388 7.290 1.00 14.04 83 MET A C 12
ATOM 21315 O O . MET A 1 83 ? 10.067 -7.984 7.002 1.00 71.55 83 MET A O 12
ATOM 21329 N N . TYR A 1 84 ? 9.019 -6.307 8.066 1.00 74.30 84 TYR A N 12
ATOM 21330 C CA . TYR A 1 84 ? 10.252 -5.747 8.630 1.00 60.41 84 TYR A CA 12
ATOM 21331 C C . TYR A 1 84 ? 10.791 -6.622 9.767 1.00 65.23 84 TYR A C 12
ATOM 21332 O O . TYR A 1 84 ? 10.024 -7.229 10.512 1.00 50.33 84 TYR A O 12
ATOM 21350 N N . SER A 1 85 ? 12.112 -6.687 9.899 1.00 13.40 85 SER A N 12
ATOM 21351 C CA . SER A 1 85 ? 12.743 -7.466 10.975 1.00 43.04 85 SER A CA 12
ATOM 21352 C C . SER A 1 85 ? 12.933 -6.616 12.236 1.00 5.25 85 SER A C 12
ATOM 21353 O O . SER A 1 85 ? 13.299 -7.130 13.292 1.00 32.33 85 SER A O 12
ATOM 21361 N N . SER A 1 86 ? 12.688 -5.310 12.118 1.00 70.44 86 SER A N 12
ATOM 21362 C CA . SER A 1 86 ? 12.869 -4.376 13.241 1.00 21.13 86 SER A CA 12
ATOM 21363 C C . SER A 1 86 ? 11.758 -3.318 13.278 1.00 71.15 86 SER A C 12
ATOM 21364 O O . SER A 1 86 ? 11.214 -2.931 12.241 1.00 64.14 86 SER A O 12
ATOM 21372 N N . THR A 1 87 ? 11.432 -2.845 14.480 1.00 41.04 87 THR A N 12
ATOM 21373 C CA . THR A 1 87 ? 10.384 -1.831 14.663 1.00 53.44 87 THR A CA 12
ATOM 21374 C C . THR A 1 87 ? 10.789 -0.484 14.052 1.00 70.41 87 THR A C 12
ATOM 21375 O O . THR A 1 87 ? 9.969 0.204 13.439 1.00 23.35 87 THR A O 12
ATOM 21386 N N . ALA A 1 88 ? 12.060 -0.115 14.221 1.00 74.24 88 ALA A N 12
ATOM 21387 C CA . ALA A 1 88 ? 12.588 1.135 13.659 1.00 3.54 88 ALA A CA 12
ATOM 21388 C C . ALA A 1 88 ? 12.390 1.199 12.135 1.00 12.24 88 ALA A C 12
ATOM 21389 O O . ALA A 1 88 ? 11.871 2.182 11.605 1.00 22.51 88 ALA A O 12
ATOM 21396 N N . ALA A 1 89 ? 12.792 0.136 11.436 1.00 23.22 89 ALA A N 12
ATOM 21397 C CA . ALA A 1 89 ? 12.627 0.058 9.979 1.00 73.15 89 ALA A CA 12
ATOM 21398 C C . ALA A 1 89 ? 11.157 0.213 9.563 1.00 72.33 89 ALA A C 12
ATOM 21399 O O . ALA A 1 89 ? 10.846 0.839 8.546 1.00 24.33 89 ALA A O 12
ATOM 21406 N N . ARG A 1 90 ? 10.262 -0.371 10.356 1.00 74.02 90 ARG A N 12
ATOM 21407 C CA . ARG A 1 90 ? 8.814 -0.248 10.140 1.00 71.42 90 ARG A CA 12
ATOM 21408 C C . ARG A 1 90 ? 8.378 1.228 10.092 1.00 45.10 90 ARG A C 12
ATOM 21409 O O . ARG A 1 90 ? 7.766 1.681 9.120 1.00 34.13 90 ARG A O 12
ATOM 21430 N N . ASP A 1 91 ? 8.706 1.977 11.144 1.00 53.34 91 ASP A N 12
ATOM 21431 C CA . ASP A 1 91 ? 8.314 3.386 11.239 1.00 43.10 91 ASP A CA 12
ATOM 21432 C C . ASP A 1 91 ? 9.059 4.255 10.206 1.00 21.51 91 ASP A C 12
ATOM 21433 O O . ASP A 1 91 ? 8.541 5.281 9.747 1.00 51.01 91 ASP A O 12
ATOM 21442 N N . ASN A 1 92 ? 10.270 3.840 9.832 1.00 4.55 92 ASN A N 12
ATOM 21443 C CA . ASN A 1 92 ? 10.994 4.488 8.734 1.00 71.53 92 ASN A CA 12
ATOM 21444 C C . ASN A 1 92 ? 10.302 4.204 7.390 1.00 53.32 92 ASN A C 12
ATOM 21445 O O . ASN A 1 92 ? 10.354 5.013 6.460 1.00 3.24 92 ASN A O 12
ATOM 21456 N N . GLY A 1 93 ? 9.646 3.052 7.292 1.00 23.43 93 GLY A N 12
ATOM 21457 C CA . GLY A 1 93 ? 8.787 2.778 6.147 1.00 50.12 93 GLY A CA 12
ATOM 21458 C C . GLY A 1 93 ? 7.586 3.720 6.108 1.00 44.34 93 GLY A C 12
ATOM 21459 O O . GLY A 1 93 ? 7.158 4.163 5.039 1.00 43.43 93 GLY A O 12
ATOM 21463 N N . ILE A 1 94 ? 7.054 4.041 7.291 1.00 32.14 94 ILE A N 12
ATOM 21464 C CA . ILE A 1 94 ? 5.939 4.989 7.422 1.00 2.45 94 ILE A CA 12
ATOM 21465 C C . ILE A 1 94 ? 6.310 6.388 6.893 1.00 42.23 94 ILE A C 12
ATOM 21466 O O . ILE A 1 94 ? 5.536 7.002 6.157 1.00 51.02 94 ILE A O 12
ATOM 21482 N N . LYS A 1 95 ? 7.490 6.902 7.256 1.00 64.10 95 LYS A N 12
ATOM 21483 C CA . LYS A 1 95 ? 7.942 8.189 6.704 1.00 4.03 95 LYS A CA 12
ATOM 21484 C C . LYS A 1 95 ? 8.111 8.085 5.176 1.00 14.03 95 LYS A C 12
ATOM 21485 O O . LYS A 1 95 ? 7.761 9.002 4.434 1.00 51.31 95 LYS A O 12
ATOM 21504 N N . SER A 1 96 ? 8.615 6.935 4.716 1.00 41.04 96 SER A N 12
ATOM 21505 C CA . SER A 1 96 ? 8.802 6.684 3.277 1.00 23.13 96 SER A CA 12
ATOM 21506 C C . SER A 1 96 ? 7.485 6.816 2.497 1.00 62.52 96 SER A C 12
ATOM 21507 O O . SER A 1 96 ? 7.452 7.418 1.423 1.00 55.41 96 SER A O 12
ATOM 21515 N N . VAL A 1 97 ? 6.398 6.253 3.033 1.00 4.41 97 VAL A N 12
ATOM 21516 C CA . VAL A 1 97 ? 5.101 6.287 2.340 1.00 52.14 97 VAL A CA 12
ATOM 21517 C C . VAL A 1 97 ? 4.433 7.672 2.404 1.00 61.12 97 VAL A C 12
ATOM 21518 O O . VAL A 1 97 ? 3.844 8.118 1.424 1.00 12.40 97 VAL A O 12
ATOM 21531 N N . MET A 1 98 ? 4.536 8.369 3.537 1.00 50.45 98 MET A N 12
ATOM 21532 C CA . MET A 1 98 ? 3.941 9.710 3.646 1.00 32.00 98 MET A CA 12
ATOM 21533 C C . MET A 1 98 ? 4.647 10.711 2.706 1.00 51.34 98 MET A C 12
ATOM 21534 O O . MET A 1 98 ? 4.048 11.690 2.264 1.00 71.50 98 MET A O 12
ATOM 21548 N N . GLU A 1 99 ? 5.922 10.448 2.400 1.00 74.12 99 GLU A N 12
ATOM 21549 C CA . GLU A 1 99 ? 6.673 11.248 1.416 1.00 3.30 99 GLU A CA 12
ATOM 21550 C C . GLU A 1 99 ? 6.378 10.807 -0.032 1.00 44.43 99 GLU A C 12
ATOM 21551 O O . GLU A 1 99 ? 5.947 11.610 -0.864 1.00 70.24 99 GLU A O 12
ATOM 21563 N N . ASN A 1 100 ? 6.602 9.527 -0.326 1.00 73.43 100 ASN A N 12
ATOM 21564 C CA . ASN A 1 100 ? 6.497 9.008 -1.701 1.00 74.14 100 ASN A CA 12
ATOM 21565 C C . ASN A 1 100 ? 5.043 8.722 -2.131 1.00 74.23 100 ASN A C 12
ATOM 21566 O O . ASN A 1 100 ? 4.762 8.596 -3.322 1.00 74.32 100 ASN A O 12
ATOM 21577 N N . GLY A 1 101 ? 4.129 8.622 -1.171 1.00 74.33 101 GLY A N 12
ATOM 21578 C CA . GLY A 1 101 ? 2.739 8.268 -1.481 1.00 65.41 101 GLY A CA 12
ATOM 21579 C C . GLY A 1 101 ? 1.904 9.430 -2.018 1.00 52.40 101 GLY A C 12
ATOM 21580 O O . GLY A 1 101 ? 0.766 9.240 -2.451 1.00 30.35 101 GLY A O 12
ATOM 21584 N N . LYS A 1 102 ? 2.465 10.635 -1.997 1.00 55.10 102 LYS A N 12
ATOM 21585 C CA . LYS A 1 102 ? 1.762 11.834 -2.486 1.00 65.22 102 LYS A CA 12
ATOM 21586 C C . LYS A 1 102 ? 1.940 12.017 -4.005 1.00 72.13 102 LYS A C 12
ATOM 21587 O O . LYS A 1 102 ? 1.560 13.048 -4.569 1.00 32.34 102 LYS A O 12
ATOM 21606 N N . THR A 1 103 ? 2.503 11.004 -4.659 1.00 44.25 103 THR A N 12
ATOM 21607 C CA . THR A 1 103 ? 2.794 11.061 -6.100 1.00 31.02 103 THR A CA 12
ATOM 21608 C C . THR A 1 103 ? 1.546 10.822 -6.961 1.00 74.03 103 THR A C 12
ATOM 21609 O O . THR A 1 103 ? 0.710 9.970 -6.657 1.00 15.42 103 THR A O 12
ATOM 21620 N N . THR A 1 104 ? 1.436 11.577 -8.051 1.00 61.23 104 THR A N 12
ATOM 21621 C CA . THR A 1 104 ? 0.329 11.423 -9.003 1.00 50.52 104 THR A CA 12
ATOM 21622 C C . THR A 1 104 ? 0.674 10.421 -10.113 1.00 11.15 104 THR A C 12
ATOM 21623 O O . THR A 1 104 ? -0.163 10.113 -10.962 1.00 24.43 104 THR A O 12
ATOM 21634 N N . THR A 1 105 ? 1.906 9.912 -10.096 1.00 33.13 105 THR A N 12
ATOM 21635 C CA . THR A 1 105 ? 2.366 8.954 -11.113 1.00 32.45 105 THR A CA 12
ATOM 21636 C C . THR A 1 105 ? 1.693 7.582 -10.945 1.00 55.12 105 THR A C 12
ATOM 21637 O O . THR A 1 105 ? 2.095 6.781 -10.098 1.00 35.03 105 THR A O 12
ATOM 21648 N N . ILE A 1 106 ? 0.654 7.325 -11.741 1.00 31.25 106 ILE A N 12
ATOM 21649 C CA . ILE A 1 106 ? -0.044 6.034 -11.708 1.00 0.23 106 ILE A CA 12
ATOM 21650 C C . ILE A 1 106 ? 0.286 5.197 -12.958 1.00 32.04 106 ILE A C 12
ATOM 21651 O O . ILE A 1 106 ? -0.227 5.450 -14.052 1.00 52.43 106 ILE A O 12
ATOM 21667 N N . LYS A 1 107 ? 1.147 4.202 -12.781 1.00 60.13 107 LYS A N 12
ATOM 21668 C CA . LYS A 1 107 ? 1.563 3.318 -13.871 1.00 33.32 107 LYS A CA 12
ATOM 21669 C C . LYS A 1 107 ? 0.693 2.055 -13.933 1.00 12.24 107 LYS A C 12
ATOM 21670 O O . LYS A 1 107 ? 0.487 1.373 -12.929 1.00 42.14 107 LYS A O 12
ATOM 21689 N N . ASP A 1 108 ? 0.178 1.748 -15.115 1.00 0.34 108 ASP A N 12
ATOM 21690 C CA . ASP A 1 108 ? -0.574 0.515 -15.327 1.00 12.04 108 ASP A CA 12
ATOM 21691 C C . ASP A 1 108 ? 0.342 -0.624 -15.813 1.00 33.15 108 ASP A C 12
ATOM 21692 O O . ASP A 1 108 ? 1.233 -0.410 -16.638 1.00 31.12 108 ASP A O 12
ATOM 21701 N N . LEU A 1 109 ? 0.115 -1.826 -15.286 1.00 32.32 109 LEU A N 12
ATOM 21702 C CA . LEU A 1 109 ? 0.826 -3.031 -15.735 1.00 10.12 109 LEU A CA 12
ATOM 21703 C C . LEU A 1 109 ? -0.162 -4.128 -16.180 1.00 21.41 109 LEU A C 12
ATOM 21704 O O . LEU A 1 109 ? 0.246 -5.202 -16.632 1.00 40.04 109 LEU A O 12
ATOM 21720 N N . THR A 1 110 ? -1.467 -3.848 -16.065 1.00 12.22 110 THR A N 12
ATOM 21721 C CA . THR A 1 110 ? -2.506 -4.836 -16.405 1.00 20.54 110 THR A CA 12
ATOM 21722 C C . THR A 1 110 ? -2.796 -4.834 -17.909 1.00 62.43 110 THR A C 12
ATOM 21723 O O . THR A 1 110 ? -2.933 -5.889 -18.530 1.00 0.14 110 THR A O 12
ATOM 21734 N N . LEU A 1 111 ? -2.896 -3.638 -18.479 1.00 22.34 111 LEU A N 12
ATOM 21735 C CA . LEU A 1 111 ? -3.121 -3.467 -19.916 1.00 45.12 111 LEU A CA 12
ATOM 21736 C C . LEU A 1 111 ? -1.778 -3.471 -20.660 1.00 65.15 111 LEU A C 12
ATOM 21737 O O . LEU A 1 111 ? -1.608 -4.137 -21.686 1.00 2.20 111 LEU A O 12
ATOM 21753 N N . GLU A 1 112 ? -0.828 -2.711 -20.120 1.00 11.53 112 GLU A N 12
ATOM 21754 C CA . GLU A 1 112 ? 0.498 -2.553 -20.724 1.00 22.44 112 GLU A CA 12
ATOM 21755 C C . GLU A 1 112 ? 1.609 -2.782 -19.688 1.00 14.14 112 GLU A C 12
ATOM 21756 O O . GLU A 1 112 ? 1.577 -2.210 -18.602 1.00 41.52 112 GLU A O 12
ATOM 21768 N N . HIS A 1 113 ? 2.605 -3.590 -20.029 1.00 51.41 113 HIS A N 12
ATOM 21769 C CA . HIS A 1 113 ? 3.751 -3.811 -19.136 1.00 63.35 113 HIS A CA 12
ATOM 21770 C C . HIS A 1 113 ? 5.075 -3.763 -19.909 1.00 13.12 113 HIS A C 12
ATOM 21771 O O . HIS A 1 113 ? 5.516 -4.760 -20.486 1.00 25.41 113 HIS A O 12
ATOM 21786 N N . HIS A 1 114 ? 5.689 -2.580 -19.928 1.00 64.24 114 HIS A N 12
ATOM 21787 C CA . HIS A 1 114 ? 6.942 -2.357 -20.653 1.00 13.34 114 HIS A CA 12
ATOM 21788 C C . HIS A 1 114 ? 8.142 -2.959 -19.903 1.00 61.03 114 HIS A C 12
ATOM 21789 O O . HIS A 1 114 ? 8.296 -2.774 -18.694 1.00 12.24 114 HIS A O 12
ATOM 21804 N N . HIS A 1 115 ? 8.998 -3.666 -20.633 1.00 2.31 115 HIS A N 12
ATOM 21805 C CA . HIS A 1 115 ? 10.181 -4.303 -20.043 1.00 75.35 115 HIS A CA 12
ATOM 21806 C C . HIS A 1 115 ? 11.438 -3.448 -20.259 1.00 64.35 115 HIS A C 12
ATOM 21807 O O . HIS A 1 115 ? 11.568 -2.764 -21.275 1.00 52.12 115 HIS A O 12
ATOM 21822 N N . HIS A 1 116 ? 12.357 -3.487 -19.296 1.00 51.11 116 HIS A N 12
ATOM 21823 C CA . HIS A 1 116 ? 13.596 -2.700 -19.371 1.00 41.44 116 HIS A CA 12
ATOM 21824 C C . HIS A 1 116 ? 14.831 -3.600 -19.525 1.00 13.54 116 HIS A C 12
ATOM 21825 O O . HIS A 1 116 ? 14.926 -4.660 -18.905 1.00 4.31 116 HIS A O 12
ATOM 21840 N N . HIS A 1 117 ? 15.773 -3.166 -20.355 1.00 72.11 117 HIS A N 12
ATOM 21841 C CA . HIS A 1 117 ? 17.028 -3.894 -20.568 1.00 23.44 117 HIS A CA 12
ATOM 21842 C C . HIS A 1 117 ? 18.190 -2.912 -20.790 1.00 13.12 117 HIS A C 12
ATOM 21843 O O . HIS A 1 117 ? 18.030 -1.892 -21.463 1.00 1.02 117 HIS A O 12
ATOM 21858 N N . HIS A 1 118 ? 19.357 -3.226 -20.231 1.00 1.13 118 HIS A N 12
ATOM 21859 C CA . HIS A 1 118 ? 20.521 -2.330 -20.316 1.00 43.13 118 HIS A CA 12
ATOM 21860 C C . HIS A 1 118 ? 21.852 -3.113 -20.327 1.00 13.03 118 HIS A C 12
ATOM 21861 O O . HIS A 1 118 ? 22.245 -3.667 -19.273 1.00 38.08 118 HIS A O 12
ATOM 21877 N N . MET A 1 1 ? 7.973 13.417 -2.463 1.00 25.34 1 MET A N 13
ATOM 21878 C CA . MET A 1 1 ? 7.644 13.849 -3.848 1.00 14.34 1 MET A CA 13
ATOM 21879 C C . MET A 1 1 ? 8.028 12.776 -4.882 1.00 13.13 1 MET A C 13
ATOM 21880 O O . MET A 1 1 ? 7.506 12.767 -5.994 1.00 24.32 1 MET A O 13
ATOM 21896 N N . SER A 1 2 ? 8.947 11.880 -4.511 1.00 74.20 2 SER A N 13
ATOM 21897 C CA . SER A 1 2 ? 9.346 10.764 -5.384 1.00 61.12 2 SER A CA 13
ATOM 21898 C C . SER A 1 2 ? 8.387 9.573 -5.235 1.00 13.32 2 SER A C 13
ATOM 21899 O O . SER A 1 2 ? 7.385 9.659 -4.527 1.00 52.20 2 SER A O 13
ATOM 21907 N N . GLY A 1 3 ? 8.696 8.467 -5.913 1.00 23.40 3 GLY A N 13
ATOM 21908 C CA . GLY A 1 3 ? 7.893 7.251 -5.785 1.00 40.32 3 GLY A CA 13
ATOM 21909 C C . GLY A 1 3 ? 6.843 7.095 -6.882 1.00 60.23 3 GLY A C 13
ATOM 21910 O O . GLY A 1 3 ? 6.613 8.019 -7.669 1.00 14.11 3 GLY A O 13
ATOM 21914 N N . TRP A 1 4 ? 6.211 5.921 -6.941 1.00 44.42 4 TRP A N 13
ATOM 21915 C CA . TRP A 1 4 ? 5.156 5.652 -7.927 1.00 0.42 4 TRP A CA 13
ATOM 21916 C C . TRP A 1 4 ? 4.347 4.390 -7.572 1.00 24.51 4 TRP A C 13
ATOM 21917 O O . TRP A 1 4 ? 4.764 3.575 -6.741 1.00 74.20 4 TRP A O 13
ATOM 21938 N N . TYR A 1 5 ? 3.184 4.245 -8.211 1.00 44.11 5 TYR A N 13
ATOM 21939 C CA . TYR A 1 5 ? 2.317 3.076 -8.017 1.00 45.35 5 TYR A CA 13
ATOM 21940 C C . TYR A 1 5 ? 2.325 2.166 -9.255 1.00 23.35 5 TYR A C 13
ATOM 21941 O O . TYR A 1 5 ? 2.356 2.644 -10.388 1.00 2.45 5 TYR A O 13
ATOM 21959 N N . GLU A 1 6 ? 2.295 0.855 -9.035 1.00 44.34 6 GLU A N 13
ATOM 21960 C CA . GLU A 1 6 ? 2.175 -0.113 -10.134 1.00 13.34 6 GLU A CA 13
ATOM 21961 C C . GLU A 1 6 ? 0.978 -1.053 -9.921 1.00 53.05 6 GLU A C 13
ATOM 21962 O O . GLU A 1 6 ? 0.961 -1.851 -8.984 1.00 60.43 6 GLU A O 13
ATOM 21974 N N . LEU A 1 7 ? -0.027 -0.941 -10.789 1.00 31.22 7 LEU A N 13
ATOM 21975 C CA . LEU A 1 7 ? -1.212 -1.809 -10.735 1.00 62.32 7 LEU A CA 13
ATOM 21976 C C . LEU A 1 7 ? -1.081 -2.976 -11.720 1.00 64.34 7 LEU A C 13
ATOM 21977 O O . LEU A 1 7 ? -0.923 -2.765 -12.921 1.00 71.34 7 LEU A O 13
ATOM 21993 N N . SER A 1 8 ? -1.173 -4.200 -11.218 1.00 43.35 8 SER A N 13
ATOM 21994 C CA . SER A 1 8 ? -1.046 -5.390 -12.068 1.00 14.21 8 SER A CA 13
ATOM 21995 C C . SER A 1 8 ? -2.210 -6.365 -11.856 1.00 52.11 8 SER A C 13
ATOM 21996 O O . SER A 1 8 ? -2.819 -6.405 -10.785 1.00 51.10 8 SER A O 13
ATOM 22004 N N . LYS A 1 9 ? -2.514 -7.148 -12.884 1.00 13.14 9 LYS A N 13
ATOM 22005 C CA . LYS A 1 9 ? -3.605 -8.124 -12.825 1.00 51.44 9 LYS A CA 13
ATOM 22006 C C . LYS A 1 9 ? -3.072 -9.525 -12.479 1.00 2.24 9 LYS A C 13
ATOM 22007 O O . LYS A 1 9 ? -2.037 -9.953 -12.994 1.00 10.04 9 LYS A O 13
ATOM 22026 N N . SER A 1 10 ? -3.784 -10.230 -11.604 1.00 1.54 10 SER A N 13
ATOM 22027 C CA . SER A 1 10 ? -3.393 -11.588 -11.202 1.00 31.01 10 SER A CA 13
ATOM 22028 C C . SER A 1 10 ? -3.984 -12.648 -12.144 1.00 44.34 10 SER A C 13
ATOM 22029 O O . SER A 1 10 ? -4.809 -12.345 -13.009 1.00 21.33 10 SER A O 13
ATOM 22037 N N . SER A 1 11 ? -3.578 -13.899 -11.942 1.00 52.00 11 SER A N 13
ATOM 22038 C CA . SER A 1 11 ? -3.986 -15.015 -12.812 1.00 75.32 11 SER A CA 13
ATOM 22039 C C . SER A 1 11 ? -5.499 -15.292 -12.759 1.00 44.21 11 SER A C 13
ATOM 22040 O O . SER A 1 11 ? -6.020 -16.062 -13.566 1.00 22.33 11 SER A O 13
ATOM 22048 N N . ASN A 1 12 ? -6.199 -14.674 -11.809 1.00 52.13 12 ASN A N 13
ATOM 22049 C CA . ASN A 1 12 ? -7.653 -14.845 -11.675 1.00 63.23 12 ASN A CA 13
ATOM 22050 C C . ASN A 1 12 ? -8.423 -13.601 -12.159 1.00 3.22 12 ASN A C 13
ATOM 22051 O O . ASN A 1 12 ? -9.621 -13.462 -11.894 1.00 74.03 12 ASN A O 13
ATOM 22062 N N . ASP A 1 13 ? -7.719 -12.704 -12.863 1.00 54.24 13 ASP A N 13
ATOM 22063 C CA . ASP A 1 13 ? -8.314 -11.489 -13.450 1.00 73.23 13 ASP A CA 13
ATOM 22064 C C . ASP A 1 13 ? -8.629 -10.410 -12.384 1.00 33.12 13 ASP A C 13
ATOM 22065 O O . ASP A 1 13 ? -9.267 -9.396 -12.675 1.00 54.31 13 ASP A O 13
ATOM 22074 N N . GLN A 1 14 ? -8.165 -10.620 -11.151 1.00 15.30 14 GLN A N 13
ATOM 22075 C CA . GLN A 1 14 ? -8.308 -9.602 -10.100 1.00 13.12 14 GLN A CA 13
ATOM 22076 C C . GLN A 1 14 ? -7.139 -8.601 -10.140 1.00 22.03 14 GLN A C 13
ATOM 22077 O O . GLN A 1 14 ? -6.057 -8.913 -10.638 1.00 11.35 14 GLN A O 13
ATOM 22091 N N . PHE A 1 15 ? -7.356 -7.403 -9.598 1.00 42.02 15 PHE A N 13
ATOM 22092 C CA . PHE A 1 15 ? -6.354 -6.327 -9.661 1.00 2.23 15 PHE A CA 13
ATOM 22093 C C . PHE A 1 15 ? -5.620 -6.140 -8.323 1.00 55.22 15 PHE A C 13
ATOM 22094 O O . PHE A 1 15 ? -6.220 -6.221 -7.258 1.00 30.32 15 PHE A O 13
ATOM 22111 N N . LYS A 1 16 ? -4.316 -5.883 -8.396 1.00 64.00 16 LYS A N 13
ATOM 22112 C CA . LYS A 1 16 ? -3.489 -5.650 -7.202 1.00 71.10 16 LYS A CA 13
ATOM 22113 C C . LYS A 1 16 ? -2.385 -4.616 -7.489 1.00 24.42 16 LYS A C 13
ATOM 22114 O O . LYS A 1 16 ? -1.661 -4.729 -8.479 1.00 3.42 16 LYS A O 13
ATOM 22133 N N . PHE A 1 17 ? -2.261 -3.605 -6.628 1.00 1.41 17 PHE A N 13
ATOM 22134 C CA . PHE A 1 17 ? -1.247 -2.554 -6.818 1.00 51.25 17 PHE A CA 13
ATOM 22135 C C . PHE A 1 17 ? -0.226 -2.520 -5.672 1.00 64.22 17 PHE A C 13
ATOM 22136 O O . PHE A 1 17 ? -0.521 -2.905 -4.536 1.00 32.32 17 PHE A O 13
ATOM 22153 N N . VAL A 1 18 ? 0.983 -2.060 -5.987 1.00 31.32 18 VAL A N 13
ATOM 22154 C CA . VAL A 1 18 ? 2.052 -1.918 -4.990 1.00 73.11 18 VAL A CA 13
ATOM 22155 C C . VAL A 1 18 ? 2.632 -0.494 -4.988 1.00 20.35 18 VAL A C 13
ATOM 22156 O O . VAL A 1 18 ? 2.722 0.156 -6.032 1.00 1.33 18 VAL A O 13
ATOM 22169 N N . LEU A 1 19 ? 3.014 -0.017 -3.806 1.00 55.13 19 LEU A N 13
ATOM 22170 C CA . LEU A 1 19 ? 3.628 1.309 -3.661 1.00 2.54 19 LEU A CA 13
ATOM 22171 C C . LEU A 1 19 ? 5.142 1.193 -3.439 1.00 70.21 19 LEU A C 13
ATOM 22172 O O . LEU A 1 19 ? 5.595 0.550 -2.486 1.00 73.33 19 LEU A O 13
ATOM 22188 N N . LYS A 1 20 ? 5.921 1.818 -4.324 1.00 72.41 20 LYS A N 13
ATOM 22189 C CA . LYS A 1 20 ? 7.384 1.781 -4.231 1.00 13.10 20 LYS A CA 13
ATOM 22190 C C . LYS A 1 20 ? 7.979 3.192 -4.147 1.00 74.01 20 LYS A C 13
ATOM 22191 O O . LYS A 1 20 ? 7.503 4.121 -4.804 1.00 35.43 20 LYS A O 13
ATOM 22210 N N . ALA A 1 21 ? 9.024 3.340 -3.336 1.00 1.40 21 ALA A N 13
ATOM 22211 C CA . ALA A 1 21 ? 9.694 4.632 -3.162 1.00 4.40 21 ALA A CA 13
ATOM 22212 C C . ALA A 1 21 ? 10.546 5.002 -4.389 1.00 74.02 21 ALA A C 13
ATOM 22213 O O . ALA A 1 21 ? 10.661 4.224 -5.337 1.00 63.11 21 ALA A O 13
ATOM 22220 N N . GLY A 1 22 ? 11.153 6.189 -4.355 1.00 64.04 22 GLY A N 13
ATOM 22221 C CA . GLY A 1 22 ? 11.968 6.661 -5.479 1.00 30.04 22 GLY A CA 13
ATOM 22222 C C . GLY A 1 22 ? 13.136 5.739 -5.843 1.00 22.41 22 GLY A C 13
ATOM 22223 O O . GLY A 1 22 ? 13.682 5.827 -6.944 1.00 61.44 22 GLY A O 13
ATOM 22227 N N . ASN A 1 23 ? 13.522 4.862 -4.921 1.00 45.34 23 ASN A N 13
ATOM 22228 C CA . ASN A 1 23 ? 14.622 3.916 -5.151 1.00 22.52 23 ASN A CA 13
ATOM 22229 C C . ASN A 1 23 ? 14.125 2.590 -5.760 1.00 21.51 23 ASN A C 13
ATOM 22230 O O . ASN A 1 23 ? 14.923 1.704 -6.073 1.00 41.13 23 ASN A O 13
ATOM 22241 N N . GLY A 1 24 ? 12.810 2.458 -5.918 1.00 15.52 24 GLY A N 13
ATOM 22242 C CA . GLY A 1 24 ? 12.231 1.242 -6.491 1.00 55.32 24 GLY A CA 13
ATOM 22243 C C . GLY A 1 24 ? 11.927 0.161 -5.453 1.00 24.33 24 GLY A C 13
ATOM 22244 O O . GLY A 1 24 ? 11.532 -0.954 -5.805 1.00 42.31 24 GLY A O 13
ATOM 22248 N N . GLU A 1 25 ? 12.102 0.494 -4.178 1.00 71.32 25 GLU A N 13
ATOM 22249 C CA . GLU A 1 25 ? 11.877 -0.457 -3.082 1.00 44.54 25 GLU A CA 13
ATOM 22250 C C . GLU A 1 25 ? 10.399 -0.499 -2.664 1.00 61.11 25 GLU A C 13
ATOM 22251 O O . GLU A 1 25 ? 9.760 0.542 -2.481 1.00 5.21 25 GLU A O 13
ATOM 22263 N N . VAL A 1 26 ? 9.862 -1.711 -2.515 1.00 33.20 26 VAL A N 13
ATOM 22264 C CA . VAL A 1 26 ? 8.449 -1.903 -2.163 1.00 65.24 26 VAL A CA 13
ATOM 22265 C C . VAL A 1 26 ? 8.202 -1.696 -0.661 1.00 64.40 26 VAL A C 13
ATOM 22266 O O . VAL A 1 26 ? 8.831 -2.343 0.181 1.00 1.51 26 VAL A O 13
ATOM 22279 N N . ILE A 1 27 ? 7.285 -0.787 -0.332 1.00 14.04 27 ILE A N 13
ATOM 22280 C CA . ILE A 1 27 ? 6.901 -0.547 1.065 1.00 61.10 27 ILE A CA 13
ATOM 22281 C C . ILE A 1 27 ? 5.475 -1.057 1.363 1.00 72.41 27 ILE A C 13
ATOM 22282 O O . ILE A 1 27 ? 5.212 -1.586 2.443 1.00 50.43 27 ILE A O 13
ATOM 22298 N N . LEU A 1 28 ? 4.559 -0.902 0.398 1.00 64.21 28 LEU A N 13
ATOM 22299 C CA . LEU A 1 28 ? 3.160 -1.356 0.559 1.00 21.41 28 LEU A CA 13
ATOM 22300 C C . LEU A 1 28 ? 2.740 -2.305 -0.577 1.00 22.15 28 LEU A C 13
ATOM 22301 O O . LEU A 1 28 ? 3.090 -2.099 -1.741 1.00 41.31 28 LEU A O 13
ATOM 22317 N N . THR A 1 29 ? 1.983 -3.344 -0.225 1.00 64.15 29 THR A N 13
ATOM 22318 C CA . THR A 1 29 ? 1.417 -4.286 -1.205 1.00 42.01 29 THR A CA 13
ATOM 22319 C C . THR A 1 29 ? -0.054 -4.588 -0.878 1.00 62.12 29 THR A C 13
ATOM 22320 O O . THR A 1 29 ? -0.359 -5.184 0.154 1.00 1.32 29 THR A O 13
ATOM 22331 N N . SER A 1 30 ? -0.967 -4.172 -1.756 1.00 32.00 30 SER A N 13
ATOM 22332 C CA . SER A 1 30 ? -2.410 -4.351 -1.511 1.00 32.02 30 SER A CA 13
ATOM 22333 C C . SER A 1 30 ? -2.900 -5.741 -1.947 1.00 45.33 30 SER A C 13
ATOM 22334 O O . SER A 1 30 ? -2.125 -6.561 -2.449 1.00 34.32 30 SER A O 13
ATOM 22342 N N . GLU A 1 31 ? -4.193 -5.997 -1.754 1.00 52.11 31 GLU A N 13
ATOM 22343 C CA . GLU A 1 31 ? -4.786 -7.311 -2.041 1.00 41.43 31 GLU A CA 13
ATOM 22344 C C . GLU A 1 31 ? -5.487 -7.342 -3.411 1.00 43.32 31 GLU A C 13
ATOM 22345 O O . GLU A 1 31 ? -5.352 -6.421 -4.217 1.00 74.23 31 GLU A O 13
ATOM 22357 N N . LEU A 1 32 ? -6.231 -8.420 -3.665 1.00 33.45 32 LEU A N 13
ATOM 22358 C CA . LEU A 1 32 ? -6.927 -8.610 -4.944 1.00 24.23 32 LEU A CA 13
ATOM 22359 C C . LEU A 1 32 ? -8.309 -7.928 -4.964 1.00 33.10 32 LEU A C 13
ATOM 22360 O O . LEU A 1 32 ? -9.255 -8.392 -4.321 1.00 73.13 32 LEU A O 13
ATOM 22376 N N . TYR A 1 33 ? -8.410 -6.827 -5.704 1.00 61.41 33 TYR A N 13
ATOM 22377 C CA . TYR A 1 33 ? -9.688 -6.134 -5.914 1.00 64.23 33 TYR A CA 13
ATOM 22378 C C . TYR A 1 33 ? -10.497 -6.783 -7.049 1.00 42.34 33 TYR A C 13
ATOM 22379 O O . TYR A 1 33 ? -9.943 -7.471 -7.909 1.00 52.14 33 TYR A O 13
ATOM 22397 N N . THR A 1 34 ? -11.806 -6.540 -7.056 1.00 12.02 34 THR A N 13
ATOM 22398 C CA . THR A 1 34 ? -12.695 -7.066 -8.103 1.00 31.43 34 THR A CA 13
ATOM 22399 C C . THR A 1 34 ? -12.713 -6.157 -9.342 1.00 52.54 34 THR A C 13
ATOM 22400 O O . THR A 1 34 ? -12.476 -6.605 -10.468 1.00 3.42 34 THR A O 13
ATOM 22411 N N . GLY A 1 35 ? -12.990 -4.874 -9.128 1.00 40.44 35 GLY A N 13
ATOM 22412 C CA . GLY A 1 35 ? -13.078 -3.922 -10.233 1.00 61.43 35 GLY A CA 13
ATOM 22413 C C . GLY A 1 35 ? -11.863 -3.003 -10.348 1.00 40.32 35 GLY A C 13
ATOM 22414 O O . GLY A 1 35 ? -11.228 -2.664 -9.346 1.00 23.02 35 GLY A O 13
ATOM 22418 N N . LYS A 1 36 ? -11.551 -2.586 -11.575 1.00 3.31 36 LYS A N 13
ATOM 22419 C CA . LYS A 1 36 ? -10.445 -1.658 -11.829 1.00 5.40 36 LYS A CA 13
ATOM 22420 C C . LYS A 1 36 ? -10.669 -0.330 -11.093 1.00 53.20 36 LYS A C 13
ATOM 22421 O O . LYS A 1 36 ? -9.745 0.236 -10.501 1.00 14.25 36 LYS A O 13
ATOM 22440 N N . SER A 1 37 ? -11.911 0.157 -11.128 1.00 23.54 37 SER A N 13
ATOM 22441 C CA . SER A 1 37 ? -12.296 1.373 -10.399 1.00 55.11 37 SER A CA 13
ATOM 22442 C C . SER A 1 37 ? -12.005 1.238 -8.900 1.00 42.41 37 SER A C 13
ATOM 22443 O O . SER A 1 37 ? -11.519 2.173 -8.267 1.00 55.20 37 SER A O 13
ATOM 22451 N N . GLY A 1 38 ? -12.296 0.061 -8.341 1.00 20.33 38 GLY A N 13
ATOM 22452 C CA . GLY A 1 38 ? -12.012 -0.199 -6.932 1.00 34.13 38 GLY A CA 13
ATOM 22453 C C . GLY A 1 38 ? -10.522 -0.135 -6.610 1.00 75.52 38 GLY A C 13
ATOM 22454 O O . GLY A 1 38 ? -10.117 0.443 -5.600 1.00 40.45 38 GLY A O 13
ATOM 22458 N N . ALA A 1 39 ? -9.703 -0.731 -7.476 1.00 40.23 39 ALA A N 13
ATOM 22459 C CA . ALA A 1 39 ? -8.244 -0.696 -7.315 1.00 23.41 39 ALA A CA 13
ATOM 22460 C C . ALA A 1 39 ? -7.709 0.746 -7.349 1.00 5.13 39 ALA A C 13
ATOM 22461 O O . ALA A 1 39 ? -6.926 1.154 -6.486 1.00 73.40 39 ALA A O 13
ATOM 22468 N N . MET A 1 40 ? -8.140 1.517 -8.349 1.00 15.43 40 MET A N 13
ATOM 22469 C CA . MET A 1 40 ? -7.756 2.929 -8.440 1.00 31.43 40 MET A CA 13
ATOM 22470 C C . MET A 1 40 ? -8.243 3.705 -7.206 1.00 25.34 40 MET A C 13
ATOM 22471 O O . MET A 1 40 ? -7.483 4.463 -6.603 1.00 14.15 40 MET A O 13
ATOM 22485 N N . ASN A 1 41 ? -9.504 3.480 -6.822 1.00 64.21 41 ASN A N 13
ATOM 22486 C CA . ASN A 1 41 ? -10.089 4.105 -5.625 1.00 41.41 41 ASN A CA 13
ATOM 22487 C C . ASN A 1 41 ? -9.175 3.892 -4.409 1.00 34.01 41 ASN A C 13
ATOM 22488 O O . ASN A 1 41 ? -8.930 4.814 -3.625 1.00 32.13 41 ASN A O 13
ATOM 22499 N N . GLY A 1 42 ? -8.660 2.671 -4.272 1.00 72.33 42 GLY A N 13
ATOM 22500 C CA . GLY A 1 42 ? -7.686 2.378 -3.230 1.00 1.11 42 GLY A CA 13
ATOM 22501 C C . GLY A 1 42 ? -6.427 3.235 -3.343 1.00 64.11 42 GLY A C 13
ATOM 22502 O O . GLY A 1 42 ? -5.943 3.769 -2.343 1.00 22.13 42 GLY A O 13
ATOM 22506 N N . ILE A 1 43 ? -5.915 3.396 -4.566 1.00 13.31 43 ILE A N 13
ATOM 22507 C CA . ILE A 1 43 ? -4.704 4.194 -4.798 1.00 4.42 43 ILE A CA 13
ATOM 22508 C C . ILE A 1 43 ? -4.932 5.669 -4.426 1.00 23.54 43 ILE A C 13
ATOM 22509 O O . ILE A 1 43 ? -4.136 6.275 -3.702 1.00 23.13 43 ILE A O 13
ATOM 22525 N N . GLU A 1 44 ? -6.030 6.232 -4.924 1.00 41.12 44 GLU A N 13
ATOM 22526 C CA . GLU A 1 44 ? -6.414 7.612 -4.605 1.00 33.02 44 GLU A CA 13
ATOM 22527 C C . GLU A 1 44 ? -6.536 7.803 -3.088 1.00 14.34 44 GLU A C 13
ATOM 22528 O O . GLU A 1 44 ? -6.117 8.825 -2.533 1.00 21.21 44 GLU A O 13
ATOM 22540 N N . SER A 1 45 ? -7.114 6.804 -2.424 1.00 31.42 45 SER A N 13
ATOM 22541 C CA . SER A 1 45 ? -7.257 6.815 -0.965 1.00 55.54 45 SER A CA 13
ATOM 22542 C C . SER A 1 45 ? -5.888 6.818 -0.269 1.00 34.23 45 SER A C 13
ATOM 22543 O O . SER A 1 45 ? -5.701 7.511 0.727 1.00 54.43 45 SER A O 13
ATOM 22551 N N . VAL A 1 46 ? -4.929 6.050 -0.796 1.00 21.22 46 VAL A N 13
ATOM 22552 C CA . VAL A 1 46 ? -3.558 6.056 -0.262 1.00 20.12 46 VAL A CA 13
ATOM 22553 C C . VAL A 1 46 ? -2.949 7.467 -0.344 1.00 41.33 46 VAL A C 13
ATOM 22554 O O . VAL A 1 46 ? -2.387 7.975 0.630 1.00 24.31 46 VAL A O 13
ATOM 22567 N N . GLN A 1 47 ? -3.088 8.096 -1.511 1.00 23.23 47 GLN A N 13
ATOM 22568 C CA . GLN A 1 47 ? -2.626 9.475 -1.727 1.00 25.15 47 GLN A CA 13
ATOM 22569 C C . GLN A 1 47 ? -3.267 10.448 -0.720 1.00 10.13 47 GLN A C 13
ATOM 22570 O O . GLN A 1 47 ? -2.624 11.385 -0.243 1.00 74.12 47 GLN A O 13
ATOM 22584 N N . THR A 1 48 ? -4.539 10.209 -0.403 1.00 54.23 48 THR A N 13
ATOM 22585 C CA . THR A 1 48 ? -5.282 11.047 0.552 1.00 1.03 48 THR A CA 13
ATOM 22586 C C . THR A 1 48 ? -4.876 10.752 2.009 1.00 20.22 48 THR A C 13
ATOM 22587 O O . THR A 1 48 ? -4.814 11.658 2.842 1.00 30.40 48 THR A O 13
ATOM 22598 N N . ASN A 1 49 ? -4.595 9.480 2.303 1.00 72.50 49 ASN A N 13
ATOM 22599 C CA . ASN A 1 49 ? -4.196 9.046 3.654 1.00 60.24 49 ASN A CA 13
ATOM 22600 C C . ASN A 1 49 ? -2.735 9.400 3.970 1.00 72.13 49 ASN A C 13
ATOM 22601 O O . ASN A 1 49 ? -2.378 9.586 5.128 1.00 75.51 49 ASN A O 13
ATOM 22612 N N . SER A 1 50 ? -1.899 9.468 2.934 1.00 75.13 50 SER A N 13
ATOM 22613 C CA . SER A 1 50 ? -0.455 9.743 3.087 1.00 52.43 50 SER A CA 13
ATOM 22614 C C . SER A 1 50 ? -0.159 10.894 4.083 1.00 11.02 50 SER A C 13
ATOM 22615 O O . SER A 1 50 ? 0.673 10.735 4.979 1.00 72.41 50 SER A O 13
ATOM 22623 N N . PRO A 1 51 ? -0.819 12.073 3.957 1.00 33.44 51 PRO A N 13
ATOM 22624 C CA . PRO A 1 51 ? -0.652 13.168 4.929 1.00 44.43 51 PRO A CA 13
ATOM 22625 C C . PRO A 1 51 ? -1.494 12.981 6.213 1.00 51.12 51 PRO A C 13
ATOM 22626 O O . PRO A 1 51 ? -1.286 13.678 7.212 1.00 51.41 51 PRO A O 13
ATOM 22637 N N . ILE A 1 52 ? -2.441 12.040 6.183 1.00 24.13 52 ILE A N 13
ATOM 22638 C CA . ILE A 1 52 ? -3.317 11.768 7.334 1.00 61.20 52 ILE A CA 13
ATOM 22639 C C . ILE A 1 52 ? -2.760 10.616 8.192 1.00 10.11 52 ILE A C 13
ATOM 22640 O O . ILE A 1 52 ? -3.079 9.444 7.976 1.00 23.30 52 ILE A O 13
ATOM 22656 N N . GLU A 1 53 ? -1.927 10.966 9.167 1.00 52.11 53 GLU A N 13
ATOM 22657 C CA . GLU A 1 53 ? -1.253 9.980 10.024 1.00 45.31 53 GLU A CA 13
ATOM 22658 C C . GLU A 1 53 ? -2.242 9.012 10.696 1.00 34.34 53 GLU A C 13
ATOM 22659 O O . GLU A 1 53 ? -2.016 7.806 10.727 1.00 22.51 53 GLU A O 13
ATOM 22671 N N . ALA A 1 54 ? -3.345 9.552 11.212 1.00 35.03 54 ALA A N 13
ATOM 22672 C CA . ALA A 1 54 ? -4.329 8.777 11.987 1.00 52.34 54 ALA A CA 13
ATOM 22673 C C . ALA A 1 54 ? -4.891 7.550 11.236 1.00 24.44 54 ALA A C 13
ATOM 22674 O O . ALA A 1 54 ? -5.532 6.689 11.842 1.00 54.13 54 ALA A O 13
ATOM 22681 N N . ARG A 1 55 ? -4.655 7.465 9.928 1.00 55.32 55 ARG A N 13
ATOM 22682 C CA . ARG A 1 55 ? -5.126 6.323 9.127 1.00 23.21 55 ARG A CA 13
ATOM 22683 C C . ARG A 1 55 ? -4.177 5.111 9.237 1.00 14.14 55 ARG A C 13
ATOM 22684 O O . ARG A 1 55 ? -4.409 4.069 8.611 1.00 63.44 55 ARG A O 13
ATOM 22705 N N . TYR A 1 56 ? -3.129 5.253 10.051 1.00 71.23 56 TYR A N 13
ATOM 22706 C CA . TYR A 1 56 ? -2.106 4.207 10.220 1.00 4.24 56 TYR A CA 13
ATOM 22707 C C . TYR A 1 56 ? -2.654 2.932 10.894 1.00 15.22 56 TYR A C 13
ATOM 22708 O O . TYR A 1 56 ? -3.829 2.849 11.268 1.00 61.14 56 TYR A O 13
ATOM 22726 N N . ALA A 1 57 ? -1.773 1.942 11.042 1.00 22.20 57 ALA A N 13
ATOM 22727 C CA . ALA A 1 57 ? -2.073 0.715 11.787 1.00 61.30 57 ALA A CA 13
ATOM 22728 C C . ALA A 1 57 ? -0.772 0.001 12.197 1.00 62.20 57 ALA A C 13
ATOM 22729 O O . ALA A 1 57 ? -0.131 -0.656 11.379 1.00 3.14 57 ALA A O 13
ATOM 22736 N N . LYS A 1 58 ? -0.371 0.162 13.461 1.00 51.14 58 LYS A N 13
ATOM 22737 C CA . LYS A 1 58 ? 0.858 -0.460 13.978 1.00 62.04 58 LYS A CA 13
ATOM 22738 C C . LYS A 1 58 ? 0.609 -1.918 14.391 1.00 20.42 58 LYS A C 13
ATOM 22739 O O . LYS A 1 58 ? -0.084 -2.183 15.379 1.00 21.13 58 LYS A O 13
ATOM 22758 N N . GLU A 1 59 ? 1.182 -2.865 13.650 1.00 51.22 59 GLU A N 13
ATOM 22759 C CA . GLU A 1 59 ? 0.979 -4.289 13.943 1.00 21.41 59 GLU A CA 13
ATOM 22760 C C . GLU A 1 59 ? 2.294 -5.083 13.984 1.00 42.52 59 GLU A C 13
ATOM 22761 O O . GLU A 1 59 ? 3.265 -4.761 13.299 1.00 70.01 59 GLU A O 13
ATOM 22773 N N . VAL A 1 60 ? 2.308 -6.121 14.816 1.00 33.00 60 VAL A N 13
ATOM 22774 C CA . VAL A 1 60 ? 3.403 -7.094 14.853 1.00 61.54 60 VAL A CA 13
ATOM 22775 C C . VAL A 1 60 ? 2.828 -8.515 14.754 1.00 34.41 60 VAL A C 13
ATOM 22776 O O . VAL A 1 60 ? 2.053 -8.942 15.612 1.00 33.24 60 VAL A O 13
ATOM 22789 N N . ALA A 1 61 ? 3.202 -9.235 13.702 1.00 42.10 61 ALA A N 13
ATOM 22790 C CA . ALA A 1 61 ? 2.624 -10.552 13.417 1.00 14.24 61 ALA A CA 13
ATOM 22791 C C . ALA A 1 61 ? 3.041 -11.623 14.439 1.00 15.32 61 ALA A C 13
ATOM 22792 O O . ALA A 1 61 ? 3.983 -11.434 15.213 1.00 72.32 61 ALA A O 13
ATOM 22799 N N . LYS A 1 62 ? 2.326 -12.752 14.429 1.00 43.14 62 LYS A N 13
ATOM 22800 C CA . LYS A 1 62 ? 2.686 -13.917 15.251 1.00 54.41 62 LYS A CA 13
ATOM 22801 C C . LYS A 1 62 ? 4.153 -14.315 15.039 1.00 50.53 62 LYS A C 13
ATOM 22802 O O . LYS A 1 62 ? 4.809 -14.818 15.947 1.00 40.23 62 LYS A O 13
ATOM 22821 N N . ASN A 1 63 ? 4.661 -14.066 13.830 1.00 55.23 63 ASN A N 13
ATOM 22822 C CA . ASN A 1 63 ? 6.055 -14.370 13.473 1.00 55.22 63 ASN A CA 13
ATOM 22823 C C . ASN A 1 63 ? 7.053 -13.448 14.204 1.00 73.51 63 ASN A C 13
ATOM 22824 O O . ASN A 1 63 ? 8.262 -13.548 13.997 1.00 54.45 63 ASN A O 13
ATOM 22835 N N . ASP A 1 64 ? 6.533 -12.545 15.046 1.00 33.04 64 ASP A N 13
ATOM 22836 C CA . ASP A 1 64 ? 7.347 -11.535 15.742 1.00 2.24 64 ASP A CA 13
ATOM 22837 C C . ASP A 1 64 ? 7.962 -10.535 14.751 1.00 33.02 64 ASP A C 13
ATOM 22838 O O . ASP A 1 64 ? 8.953 -9.864 15.049 1.00 72.31 64 ASP A O 13
ATOM 22847 N N . LYS A 1 65 ? 7.340 -10.426 13.583 1.00 64.35 65 LYS A N 13
ATOM 22848 C CA . LYS A 1 65 ? 7.787 -9.499 12.541 1.00 63.11 65 LYS A CA 13
ATOM 22849 C C . LYS A 1 65 ? 6.901 -8.241 12.512 1.00 60.23 65 LYS A C 13
ATOM 22850 O O . LYS A 1 65 ? 5.678 -8.338 12.362 1.00 5.42 65 LYS A O 13
ATOM 22869 N N . PRO A 1 66 ? 7.498 -7.046 12.677 1.00 40.12 66 PRO A N 13
ATOM 22870 C CA . PRO A 1 66 ? 6.748 -5.784 12.667 1.00 54.33 66 PRO A CA 13
ATOM 22871 C C . PRO A 1 66 ? 6.351 -5.329 11.251 1.00 31.31 66 PRO A C 13
ATOM 22872 O O . PRO A 1 66 ? 7.123 -5.468 10.298 1.00 64.52 66 PRO A O 13
ATOM 22883 N N . TYR A 1 67 ? 5.141 -4.789 11.127 1.00 54.24 67 TYR A N 13
ATOM 22884 C CA . TYR A 1 67 ? 4.649 -4.234 9.860 1.00 32.44 67 TYR A CA 13
ATOM 22885 C C . TYR A 1 67 ? 3.552 -3.188 10.124 1.00 54.44 67 TYR A C 13
ATOM 22886 O O . TYR A 1 67 ? 3.207 -2.913 11.278 1.00 52.40 67 TYR A O 13
ATOM 22904 N N . PHE A 1 68 ? 3.016 -2.594 9.065 1.00 54.54 68 PHE A N 13
ATOM 22905 C CA . PHE A 1 68 ? 1.960 -1.589 9.207 1.00 60.55 68 PHE A CA 13
ATOM 22906 C C . PHE A 1 68 ? 0.966 -1.644 8.039 1.00 54.21 68 PHE A C 13
ATOM 22907 O O . PHE A 1 68 ? 1.333 -1.950 6.904 1.00 2.23 68 PHE A O 13
ATOM 22924 N N . ASN A 1 69 ? -0.294 -1.344 8.330 1.00 3.54 69 ASN A N 13
ATOM 22925 C CA . ASN A 1 69 ? -1.356 -1.353 7.317 1.00 12.22 69 ASN A CA 13
ATOM 22926 C C . ASN A 1 69 ? -2.009 0.030 7.173 1.00 33.51 69 ASN A C 13
ATOM 22927 O O . ASN A 1 69 ? -2.074 0.806 8.130 1.00 55.02 69 ASN A O 13
ATOM 22938 N N . LEU A 1 70 ? -2.497 0.334 5.973 1.00 62.01 70 LEU A N 13
ATOM 22939 C CA . LEU A 1 70 ? -3.124 1.628 5.693 1.00 71.22 70 LEU A CA 13
ATOM 22940 C C . LEU A 1 70 ? -4.630 1.466 5.424 1.00 72.22 70 LEU A C 13
ATOM 22941 O O . LEU A 1 70 ? -5.047 0.601 4.645 1.00 10.10 70 LEU A O 13
ATOM 22957 N N . LYS A 1 71 ? -5.435 2.317 6.064 1.00 54.23 71 LYS A N 13
ATOM 22958 C CA . LYS A 1 71 ? -6.900 2.209 6.010 1.00 43.21 71 LYS A CA 13
ATOM 22959 C C . LYS A 1 71 ? -7.566 3.458 5.412 1.00 44.54 71 LYS A C 13
ATOM 22960 O O . LYS A 1 71 ? -7.138 4.585 5.654 1.00 10.12 71 LYS A O 13
ATOM 22979 N N . ALA A 1 72 ? -8.623 3.240 4.630 1.00 31.55 72 ALA A N 13
ATOM 22980 C CA . ALA A 1 72 ? -9.422 4.336 4.063 1.00 12.51 72 ALA A CA 13
ATOM 22981 C C . ALA A 1 72 ? -10.522 4.791 5.040 1.00 45.54 72 ALA A C 13
ATOM 22982 O O . ALA A 1 72 ? -10.671 4.228 6.127 1.00 2.52 72 ALA A O 13
ATOM 22989 N N . ALA A 1 73 ? -11.288 5.810 4.648 1.00 44.10 73 ALA A N 13
ATOM 22990 C CA . ALA A 1 73 ? -12.357 6.367 5.496 1.00 61.43 73 ALA A CA 13
ATOM 22991 C C . ALA A 1 73 ? -13.315 5.290 6.044 1.00 43.32 73 ALA A C 13
ATOM 22992 O O . ALA A 1 73 ? -13.735 5.351 7.200 1.00 52.30 73 ALA A O 13
ATOM 22999 N N . ASN A 1 74 ? -13.652 4.298 5.218 1.00 43.23 74 ASN A N 13
ATOM 23000 C CA . ASN A 1 74 ? -14.582 3.230 5.632 1.00 35.20 74 ASN A CA 13
ATOM 23001 C C . ASN A 1 74 ? -13.863 2.110 6.427 1.00 74.34 74 ASN A C 13
ATOM 23002 O O . ASN A 1 74 ? -14.400 1.018 6.599 1.00 10.40 74 ASN A O 13
ATOM 23013 N N . HIS A 1 75 ? -12.641 2.397 6.892 1.00 65.52 75 HIS A N 13
ATOM 23014 C CA . HIS A 1 75 ? -11.862 1.484 7.767 1.00 40.13 75 HIS A CA 13
ATOM 23015 C C . HIS A 1 75 ? -11.312 0.265 7.013 1.00 31.32 75 HIS A C 13
ATOM 23016 O O . HIS A 1 75 ? -10.761 -0.654 7.616 1.00 71.11 75 HIS A O 13
ATOM 23031 N N . GLN A 1 76 ? -11.443 0.276 5.697 1.00 51.04 76 GLN A N 13
ATOM 23032 C CA . GLN A 1 76 ? -10.981 -0.833 4.858 1.00 63.03 76 GLN A CA 13
ATOM 23033 C C . GLN A 1 76 ? -9.451 -0.825 4.704 1.00 54.44 76 GLN A C 13
ATOM 23034 O O . GLN A 1 76 ? -8.834 0.236 4.556 1.00 41.42 76 GLN A O 13
ATOM 23048 N N . ILE A 1 77 ? -8.845 -2.008 4.745 1.00 13.51 77 ILE A N 13
ATOM 23049 C CA . ILE A 1 77 ? -7.403 -2.144 4.527 1.00 73.30 77 ILE A CA 13
ATOM 23050 C C . ILE A 1 77 ? -7.067 -2.020 3.031 1.00 44.13 77 ILE A C 13
ATOM 23051 O O . ILE A 1 77 ? -7.205 -2.976 2.267 1.00 24.51 77 ILE A O 13
ATOM 23067 N N . ILE A 1 78 ? -6.662 -0.825 2.613 1.00 62.42 78 ILE A N 13
ATOM 23068 C CA . ILE A 1 78 ? -6.295 -0.584 1.211 1.00 4.42 78 ILE A CA 13
ATOM 23069 C C . ILE A 1 78 ? -4.808 -0.865 0.968 1.00 40.41 78 ILE A C 13
ATOM 23070 O O . ILE A 1 78 ? -4.375 -1.056 -0.167 1.00 30.22 78 ILE A O 13
ATOM 23086 N N . GLY A 1 79 ? -4.031 -0.882 2.047 1.00 50.21 79 GLY A N 13
ATOM 23087 C CA . GLY A 1 79 ? -2.608 -1.173 1.938 1.00 63.41 79 GLY A CA 13
ATOM 23088 C C . GLY A 1 79 ? -2.086 -2.031 3.083 1.00 44.31 79 GLY A C 13
ATOM 23089 O O . GLY A 1 79 ? -2.469 -1.839 4.236 1.00 3.33 79 GLY A O 13
ATOM 23093 N N . THR A 1 80 ? -1.223 -2.986 2.762 1.00 23.33 80 THR A N 13
ATOM 23094 C CA . THR A 1 80 ? -0.560 -3.817 3.776 1.00 12.42 80 THR A CA 13
ATOM 23095 C C . THR A 1 80 ? 0.943 -3.881 3.512 1.00 31.42 80 THR A C 13
ATOM 23096 O O . THR A 1 80 ? 1.371 -4.208 2.406 1.00 3.22 80 THR A O 13
ATOM 23107 N N . SER A 1 81 ? 1.743 -3.543 4.517 1.00 72.41 81 SER A N 13
ATOM 23108 C CA . SER A 1 81 ? 3.202 -3.564 4.370 1.00 34.14 81 SER A CA 13
ATOM 23109 C C . SER A 1 81 ? 3.771 -4.979 4.516 1.00 52.54 81 SER A C 13
ATOM 23110 O O . SER A 1 81 ? 3.053 -5.928 4.844 1.00 3.11 81 SER A O 13
ATOM 23118 N N . GLN A 1 82 ? 5.072 -5.108 4.285 1.00 45.44 82 GLN A N 13
ATOM 23119 C CA . GLN A 1 82 ? 5.750 -6.404 4.335 1.00 24.31 82 GLN A CA 13
ATOM 23120 C C . GLN A 1 82 ? 6.353 -6.665 5.723 1.00 11.44 82 GLN A C 13
ATOM 23121 O O . GLN A 1 82 ? 6.438 -5.765 6.558 1.00 34.41 82 GLN A O 13
ATOM 23135 N N . MET A 1 83 ? 6.767 -7.904 5.964 1.00 22.10 83 MET A N 13
ATOM 23136 C CA . MET A 1 83 ? 7.364 -8.283 7.248 1.00 3.45 83 MET A CA 13
ATOM 23137 C C . MET A 1 83 ? 8.810 -7.763 7.371 1.00 72.32 83 MET A C 13
ATOM 23138 O O . MET A 1 83 ? 9.706 -8.190 6.635 1.00 23.02 83 MET A O 13
ATOM 23152 N N . TYR A 1 84 ? 9.027 -6.826 8.292 1.00 31.44 84 TYR A N 13
ATOM 23153 C CA . TYR A 1 84 ? 10.358 -6.246 8.509 1.00 2.13 84 TYR A CA 13
ATOM 23154 C C . TYR A 1 84 ? 11.163 -7.048 9.545 1.00 2.41 84 TYR A C 13
ATOM 23155 O O . TYR A 1 84 ? 10.612 -7.847 10.306 1.00 74.10 84 TYR A O 13
ATOM 23173 N N . SER A 1 85 ? 12.475 -6.831 9.566 1.00 72.50 85 SER A N 13
ATOM 23174 C CA . SER A 1 85 ? 13.362 -7.520 10.513 1.00 74.43 85 SER A CA 13
ATOM 23175 C C . SER A 1 85 ? 13.441 -6.776 11.853 1.00 21.32 85 SER A C 13
ATOM 23176 O O . SER A 1 85 ? 13.638 -7.389 12.905 1.00 1.13 85 SER A O 13
ATOM 23184 N N . SER A 1 86 ? 13.283 -5.452 11.809 1.00 32.14 86 SER A N 13
ATOM 23185 C CA . SER A 1 86 ? 13.352 -4.613 13.019 1.00 22.35 86 SER A CA 13
ATOM 23186 C C . SER A 1 86 ? 12.287 -3.506 12.993 1.00 22.13 86 SER A C 13
ATOM 23187 O O . SER A 1 86 ? 11.792 -3.132 11.928 1.00 40.31 86 SER A O 13
ATOM 23195 N N . THR A 1 87 ? 11.949 -2.974 14.168 1.00 42.50 87 THR A N 13
ATOM 23196 C CA . THR A 1 87 ? 10.923 -1.921 14.288 1.00 0.41 87 THR A CA 13
ATOM 23197 C C . THR A 1 87 ? 11.294 -0.652 13.508 1.00 12.21 87 THR A C 13
ATOM 23198 O O . THR A 1 87 ? 10.445 -0.047 12.848 1.00 53.05 87 THR A O 13
ATOM 23209 N N . ALA A 1 88 ? 12.567 -0.258 13.585 1.00 14.13 88 ALA A N 13
ATOM 23210 C CA . ALA A 1 88 ? 13.058 0.951 12.906 1.00 35.50 88 ALA A CA 13
ATOM 23211 C C . ALA A 1 88 ? 12.686 0.971 11.414 1.00 73.10 88 ALA A C 13
ATOM 23212 O O . ALA A 1 88 ? 12.161 1.964 10.909 1.00 51.23 88 ALA A O 13
ATOM 23219 N N . ALA A 1 89 ? 12.961 -0.134 10.719 1.00 5.43 89 ALA A N 13
ATOM 23220 C CA . ALA A 1 89 ? 12.631 -0.263 9.294 1.00 4.32 89 ALA A CA 13
ATOM 23221 C C . ALA A 1 89 ? 11.126 -0.064 9.029 1.00 4.32 89 ALA A C 13
ATOM 23222 O O . ALA A 1 89 ? 10.736 0.516 8.014 1.00 71.04 89 ALA A O 13
ATOM 23229 N N . ARG A 1 90 ? 10.293 -0.539 9.956 1.00 53.51 90 ARG A N 13
ATOM 23230 C CA . ARG A 1 90 ? 8.831 -0.428 9.828 1.00 64.13 90 ARG A CA 13
ATOM 23231 C C . ARG A 1 90 ? 8.369 1.038 9.827 1.00 60.11 90 ARG A C 13
ATOM 23232 O O . ARG A 1 90 ? 7.710 1.501 8.890 1.00 61.12 90 ARG A O 13
ATOM 23253 N N . ASP A 1 91 ? 8.725 1.768 10.881 1.00 62.13 91 ASP A N 13
ATOM 23254 C CA . ASP A 1 91 ? 8.313 3.167 11.022 1.00 44.21 91 ASP A CA 13
ATOM 23255 C C . ASP A 1 91 ? 9.009 4.067 9.986 1.00 5.24 91 ASP A C 13
ATOM 23256 O O . ASP A 1 91 ? 8.430 5.049 9.505 1.00 22.32 91 ASP A O 13
ATOM 23265 N N . ASN A 1 92 ? 10.249 3.722 9.635 1.00 31.34 92 ASN A N 13
ATOM 23266 C CA . ASN A 1 92 ? 10.960 4.406 8.552 1.00 71.10 92 ASN A CA 13
ATOM 23267 C C . ASN A 1 92 ? 10.190 4.247 7.229 1.00 52.03 92 ASN A C 13
ATOM 23268 O O . ASN A 1 92 ? 10.034 5.202 6.467 1.00 25.22 92 ASN A O 13
ATOM 23279 N N . GLY A 1 93 ? 9.703 3.030 6.973 1.00 74.52 93 GLY A N 13
ATOM 23280 C CA . GLY A 1 93 ? 8.875 2.773 5.799 1.00 42.34 93 GLY A CA 13
ATOM 23281 C C . GLY A 1 93 ? 7.630 3.653 5.762 1.00 70.40 93 GLY A C 13
ATOM 23282 O O . GLY A 1 93 ? 7.243 4.156 4.706 1.00 31.14 93 GLY A O 13
ATOM 23286 N N . ILE A 1 94 ? 7.006 3.843 6.928 1.00 1.45 94 ILE A N 13
ATOM 23287 C CA . ILE A 1 94 ? 5.859 4.754 7.060 1.00 35.11 94 ILE A CA 13
ATOM 23288 C C . ILE A 1 94 ? 6.221 6.170 6.585 1.00 10.20 94 ILE A C 13
ATOM 23289 O O . ILE A 1 94 ? 5.445 6.815 5.877 1.00 63.42 94 ILE A O 13
ATOM 23305 N N . LYS A 1 95 ? 7.405 6.649 6.975 1.00 40.42 95 LYS A N 13
ATOM 23306 C CA . LYS A 1 95 ? 7.906 7.942 6.485 1.00 71.31 95 LYS A CA 13
ATOM 23307 C C . LYS A 1 95 ? 7.957 7.964 4.948 1.00 25.30 95 LYS A C 13
ATOM 23308 O O . LYS A 1 95 ? 7.575 8.950 4.312 1.00 43.54 95 LYS A O 13
ATOM 23327 N N . SER A 1 96 ? 8.430 6.864 4.360 1.00 3.21 96 SER A N 13
ATOM 23328 C CA . SER A 1 96 ? 8.463 6.715 2.898 1.00 30.21 96 SER A CA 13
ATOM 23329 C C . SER A 1 96 ? 7.054 6.792 2.298 1.00 71.13 96 SER A C 13
ATOM 23330 O O . SER A 1 96 ? 6.867 7.336 1.213 1.00 4.04 96 SER A O 13
ATOM 23338 N N . VAL A 1 97 ? 6.065 6.248 3.005 1.00 41.11 97 VAL A N 13
ATOM 23339 C CA . VAL A 1 97 ? 4.666 6.319 2.558 1.00 61.00 97 VAL A CA 13
ATOM 23340 C C . VAL A 1 97 ? 4.174 7.775 2.518 1.00 73.11 97 VAL A C 13
ATOM 23341 O O . VAL A 1 97 ? 3.503 8.190 1.576 1.00 4.41 97 VAL A O 13
ATOM 23354 N N . MET A 1 98 ? 4.526 8.543 3.547 1.00 62.01 98 MET A N 13
ATOM 23355 C CA . MET A 1 98 ? 4.110 9.949 3.648 1.00 33.55 98 MET A CA 13
ATOM 23356 C C . MET A 1 98 ? 4.709 10.812 2.524 1.00 62.41 98 MET A C 13
ATOM 23357 O O . MET A 1 98 ? 4.032 11.667 1.955 1.00 4.22 98 MET A O 13
ATOM 23371 N N . GLU A 1 99 ? 5.982 10.595 2.212 1.00 45.12 99 GLU A N 13
ATOM 23372 C CA . GLU A 1 99 ? 6.674 11.428 1.221 1.00 11.04 99 GLU A CA 13
ATOM 23373 C C . GLU A 1 99 ? 6.535 10.886 -0.218 1.00 24.34 99 GLU A C 13
ATOM 23374 O O . GLU A 1 99 ? 6.509 11.659 -1.178 1.00 3.44 99 GLU A O 13
ATOM 23386 N N . ASN A 1 100 ? 6.452 9.567 -0.374 1.00 11.14 100 ASN A N 13
ATOM 23387 C CA . ASN A 1 100 ? 6.345 8.956 -1.712 1.00 61.13 100 ASN A CA 13
ATOM 23388 C C . ASN A 1 100 ? 4.883 8.685 -2.110 1.00 12.11 100 ASN A C 13
ATOM 23389 O O . ASN A 1 100 ? 4.527 8.783 -3.281 1.00 5.41 100 ASN A O 13
ATOM 23400 N N . GLY A 1 101 ? 4.037 8.368 -1.132 1.00 2.14 101 GLY A N 13
ATOM 23401 C CA . GLY A 1 101 ? 2.637 8.036 -1.418 1.00 50.23 101 GLY A CA 13
ATOM 23402 C C . GLY A 1 101 ? 1.828 9.196 -2.005 1.00 72.51 101 GLY A C 13
ATOM 23403 O O . GLY A 1 101 ? 0.721 9.000 -2.509 1.00 33.23 101 GLY A O 13
ATOM 23407 N N . LYS A 1 102 ? 2.379 10.406 -1.946 1.00 22.14 102 LYS A N 13
ATOM 23408 C CA . LYS A 1 102 ? 1.704 11.594 -2.488 1.00 34.24 102 LYS A CA 13
ATOM 23409 C C . LYS A 1 102 ? 1.859 11.693 -4.020 1.00 24.31 102 LYS A C 13
ATOM 23410 O O . LYS A 1 102 ? 1.328 12.614 -4.645 1.00 1.32 102 LYS A O 13
ATOM 23429 N N . THR A 1 103 ? 2.587 10.749 -4.619 1.00 64.32 103 THR A N 13
ATOM 23430 C CA . THR A 1 103 ? 2.824 10.756 -6.073 1.00 24.12 103 THR A CA 13
ATOM 23431 C C . THR A 1 103 ? 1.552 10.437 -6.872 1.00 45.24 103 THR A C 13
ATOM 23432 O O . THR A 1 103 ? 0.770 9.555 -6.508 1.00 63.04 103 THR A O 13
ATOM 23443 N N . THR A 1 104 ? 1.353 11.161 -7.969 1.00 32.15 104 THR A N 13
ATOM 23444 C CA . THR A 1 104 ? 0.202 10.938 -8.854 1.00 4.11 104 THR A CA 13
ATOM 23445 C C . THR A 1 104 ? 0.515 9.896 -9.935 1.00 43.12 104 THR A C 13
ATOM 23446 O O . THR A 1 104 ? -0.372 9.471 -10.678 1.00 4.52 104 THR A O 13
ATOM 23457 N N . THR A 1 105 ? 1.780 9.482 -10.014 1.00 13.31 105 THR A N 13
ATOM 23458 C CA . THR A 1 105 ? 2.236 8.550 -11.056 1.00 42.40 105 THR A CA 13
ATOM 23459 C C . THR A 1 105 ? 1.673 7.135 -10.847 1.00 14.12 105 THR A C 13
ATOM 23460 O O . THR A 1 105 ? 2.233 6.332 -10.100 1.00 52.32 105 THR A O 13
ATOM 23471 N N . ILE A 1 106 ? 0.547 6.852 -11.491 1.00 61.03 106 ILE A N 13
ATOM 23472 C CA . ILE A 1 106 ? -0.065 5.518 -11.448 1.00 30.25 106 ILE A CA 13
ATOM 23473 C C . ILE A 1 106 ? 0.246 4.741 -12.737 1.00 45.33 106 ILE A C 13
ATOM 23474 O O . ILE A 1 106 ? -0.233 5.094 -13.818 1.00 30.24 106 ILE A O 13
ATOM 23490 N N . LYS A 1 107 ? 1.055 3.692 -12.625 1.00 25.04 107 LYS A N 13
ATOM 23491 C CA . LYS A 1 107 ? 1.469 2.903 -13.792 1.00 52.54 107 LYS A CA 13
ATOM 23492 C C . LYS A 1 107 ? 0.630 1.626 -13.944 1.00 33.43 107 LYS A C 13
ATOM 23493 O O . LYS A 1 107 ? 0.453 0.862 -12.992 1.00 24.34 107 LYS A O 13
ATOM 23512 N N . ASP A 1 108 ? 0.112 1.406 -15.150 1.00 53.21 108 ASP A N 13
ATOM 23513 C CA . ASP A 1 108 ? -0.708 0.229 -15.448 1.00 64.42 108 ASP A CA 13
ATOM 23514 C C . ASP A 1 108 ? 0.155 -0.943 -15.955 1.00 31.12 108 ASP A C 13
ATOM 23515 O O . ASP A 1 108 ? 1.037 -0.764 -16.800 1.00 33.14 108 ASP A O 13
ATOM 23524 N N . LEU A 1 109 ? -0.101 -2.137 -15.425 1.00 54.53 109 LEU A N 13
ATOM 23525 C CA . LEU A 1 109 ? 0.575 -3.365 -15.873 1.00 3.43 109 LEU A CA 13
ATOM 23526 C C . LEU A 1 109 ? -0.448 -4.414 -16.348 1.00 3.33 109 LEU A C 13
ATOM 23527 O O . LEU A 1 109 ? -0.089 -5.549 -16.667 1.00 62.32 109 LEU A O 13
ATOM 23543 N N . THR A 1 110 ? -1.718 -4.022 -16.400 1.00 3.14 110 THR A N 13
ATOM 23544 C CA . THR A 1 110 ? -2.809 -4.944 -16.751 1.00 54.31 110 THR A CA 13
ATOM 23545 C C . THR A 1 110 ? -2.988 -5.049 -18.270 1.00 21.31 110 THR A C 13
ATOM 23546 O O . THR A 1 110 ? -3.100 -6.147 -18.819 1.00 42.10 110 THR A O 13
ATOM 23557 N N . LEU A 1 111 ? -3.022 -3.901 -18.942 1.00 61.40 111 LEU A N 13
ATOM 23558 C CA . LEU A 1 111 ? -3.156 -3.854 -20.401 1.00 40.44 111 LEU A CA 13
ATOM 23559 C C . LEU A 1 111 ? -1.950 -4.506 -21.092 1.00 5.21 111 LEU A C 13
ATOM 23560 O O . LEU A 1 111 ? -2.092 -5.194 -22.105 1.00 3.20 111 LEU A O 13
ATOM 23576 N N . GLU A 1 112 ? -0.764 -4.284 -20.532 1.00 12.32 112 GLU A N 13
ATOM 23577 C CA . GLU A 1 112 ? 0.474 -4.855 -21.070 1.00 71.35 112 GLU A CA 13
ATOM 23578 C C . GLU A 1 112 ? 1.646 -4.672 -20.097 1.00 24.35 112 GLU A C 13
ATOM 23579 O O . GLU A 1 112 ? 1.543 -3.949 -19.105 1.00 53.41 112 GLU A O 13
ATOM 23591 N N . HIS A 1 113 ? 2.760 -5.337 -20.389 1.00 2.03 113 HIS A N 13
ATOM 23592 C CA . HIS A 1 113 ? 3.990 -5.202 -19.602 1.00 3.41 113 HIS A CA 13
ATOM 23593 C C . HIS A 1 113 ? 5.059 -4.428 -20.392 1.00 34.14 113 HIS A C 13
ATOM 23594 O O . HIS A 1 113 ? 4.986 -4.332 -21.618 1.00 61.32 113 HIS A O 13
ATOM 23609 N N . HIS A 1 114 ? 6.057 -3.890 -19.690 1.00 64.42 114 HIS A N 13
ATOM 23610 C CA . HIS A 1 114 ? 7.119 -3.105 -20.339 1.00 23.13 114 HIS A CA 13
ATOM 23611 C C . HIS A 1 114 ? 8.520 -3.537 -19.880 1.00 32.55 114 HIS A C 13
ATOM 23612 O O . HIS A 1 114 ? 8.693 -4.038 -18.767 1.00 73.22 114 HIS A O 13
ATOM 23627 N N . HIS A 1 115 ? 9.504 -3.325 -20.752 1.00 1.34 115 HIS A N 13
ATOM 23628 C CA . HIS A 1 115 ? 10.906 -3.662 -20.487 1.00 24.33 115 HIS A CA 13
ATOM 23629 C C . HIS A 1 115 ? 11.082 -5.160 -20.191 1.00 42.11 115 HIS A C 13
ATOM 23630 O O . HIS A 1 115 ? 11.352 -5.559 -19.057 1.00 24.11 115 HIS A O 13
ATOM 23645 N N . HIS A 1 116 ? 10.905 -5.982 -21.218 1.00 25.33 116 HIS A N 13
ATOM 23646 C CA . HIS A 1 116 ? 11.075 -7.433 -21.098 1.00 31.01 116 HIS A CA 13
ATOM 23647 C C . HIS A 1 116 ? 12.565 -7.809 -21.027 1.00 42.34 116 HIS A C 13
ATOM 23648 O O . HIS A 1 116 ? 13.268 -7.789 -22.038 1.00 13.51 116 HIS A O 13
ATOM 23663 N N . HIS A 1 117 ? 13.043 -8.147 -19.829 1.00 22.04 117 HIS A N 13
ATOM 23664 C CA . HIS A 1 117 ? 14.466 -8.465 -19.636 1.00 15.12 117 HIS A CA 13
ATOM 23665 C C . HIS A 1 117 ? 14.826 -9.828 -20.257 1.00 53.31 117 HIS A C 13
ATOM 23666 O O . HIS A 1 117 ? 14.076 -10.798 -20.128 1.00 32.12 117 HIS A O 13
ATOM 23681 N N . HIS A 1 118 ? 15.974 -9.895 -20.928 1.00 51.30 118 HIS A N 13
ATOM 23682 C CA . HIS A 1 118 ? 16.409 -11.123 -21.611 1.00 53.53 118 HIS A CA 13
ATOM 23683 C C . HIS A 1 118 ? 17.420 -11.913 -20.757 1.00 74.51 118 HIS A C 13
ATOM 23684 O O . HIS A 1 118 ? 18.595 -11.493 -20.677 1.00 37.54 118 HIS A O 13
ATOM 23700 N N . MET A 1 1 ? 8.455 12.010 -2.619 1.00 35.52 1 MET A N 14
ATOM 23701 C CA . MET A 1 1 ? 7.500 11.772 -3.736 1.00 62.20 1 MET A CA 14
ATOM 23702 C C . MET A 1 1 ? 8.190 11.088 -4.928 1.00 35.43 1 MET A C 14
ATOM 23703 O O . MET A 1 1 ? 7.656 11.069 -6.036 1.00 24.24 1 MET A O 14
ATOM 23719 N N . SER A 1 2 ? 9.369 10.506 -4.692 1.00 41.52 2 SER A N 14
ATOM 23720 C CA . SER A 1 2 ? 10.118 9.803 -5.749 1.00 12.11 2 SER A CA 14
ATOM 23721 C C . SER A 1 2 ? 9.514 8.425 -6.049 1.00 60.11 2 SER A C 14
ATOM 23722 O O . SER A 1 2 ? 9.860 7.790 -7.045 1.00 32.11 2 SER A O 14
ATOM 23730 N N . GLY A 1 3 ? 8.621 7.964 -5.177 1.00 63.53 3 GLY A N 14
ATOM 23731 C CA . GLY A 1 3 ? 7.964 6.676 -5.375 1.00 70.03 3 GLY A CA 14
ATOM 23732 C C . GLY A 1 3 ? 6.832 6.724 -6.400 1.00 52.25 3 GLY A C 14
ATOM 23733 O O . GLY A 1 3 ? 6.455 7.796 -6.874 1.00 54.41 3 GLY A O 14
ATOM 23737 N N . TRP A 1 4 ? 6.279 5.559 -6.725 1.00 22.42 4 TRP A N 14
ATOM 23738 C CA . TRP A 1 4 ? 5.215 5.457 -7.733 1.00 43.32 4 TRP A CA 14
ATOM 23739 C C . TRP A 1 4 ? 4.287 4.260 -7.458 1.00 71.22 4 TRP A C 14
ATOM 23740 O O . TRP A 1 4 ? 4.618 3.369 -6.669 1.00 43.23 4 TRP A O 14
ATOM 23761 N N . TYR A 1 5 ? 3.137 4.238 -8.134 1.00 43.22 5 TYR A N 14
ATOM 23762 C CA . TYR A 1 5 ? 2.170 3.140 -7.996 1.00 54.24 5 TYR A CA 14
ATOM 23763 C C . TYR A 1 5 ? 2.193 2.232 -9.233 1.00 64.12 5 TYR A C 14
ATOM 23764 O O . TYR A 1 5 ? 2.420 2.696 -10.349 1.00 71.22 5 TYR A O 14
ATOM 23782 N N . GLU A 1 6 ? 1.946 0.943 -9.030 1.00 25.35 6 GLU A N 14
ATOM 23783 C CA . GLU A 1 6 ? 1.868 -0.020 -10.136 1.00 42.52 6 GLU A CA 14
ATOM 23784 C C . GLU A 1 6 ? 0.603 -0.880 -10.038 1.00 31.23 6 GLU A C 14
ATOM 23785 O O . GLU A 1 6 ? 0.501 -1.751 -9.174 1.00 50.52 6 GLU A O 14
ATOM 23797 N N . LEU A 1 7 ? -0.355 -0.630 -10.924 1.00 54.23 7 LEU A N 14
ATOM 23798 C CA . LEU A 1 7 ? -1.604 -1.396 -10.961 1.00 42.11 7 LEU A CA 14
ATOM 23799 C C . LEU A 1 7 ? -1.479 -2.602 -11.896 1.00 13.10 7 LEU A C 14
ATOM 23800 O O . LEU A 1 7 ? -1.379 -2.449 -13.111 1.00 34.15 7 LEU A O 14
ATOM 23816 N N . SER A 1 8 ? -1.498 -3.800 -11.332 1.00 5.42 8 SER A N 14
ATOM 23817 C CA . SER A 1 8 ? -1.376 -5.022 -12.133 1.00 42.05 8 SER A CA 14
ATOM 23818 C C . SER A 1 8 ? -2.606 -5.916 -11.970 1.00 15.24 8 SER A C 14
ATOM 23819 O O . SER A 1 8 ? -3.336 -5.819 -10.981 1.00 62.31 8 SER A O 14
ATOM 23827 N N . LYS A 1 9 ? -2.837 -6.784 -12.948 1.00 41.50 9 LYS A N 14
ATOM 23828 C CA . LYS A 1 9 ? -3.957 -7.724 -12.891 1.00 62.11 9 LYS A CA 14
ATOM 23829 C C . LYS A 1 9 ? -3.490 -9.120 -12.447 1.00 1.12 9 LYS A C 14
ATOM 23830 O O . LYS A 1 9 ? -2.443 -9.605 -12.874 1.00 41.22 9 LYS A O 14
ATOM 23849 N N . SER A 1 10 ? -4.272 -9.751 -11.581 1.00 15.43 10 SER A N 14
ATOM 23850 C CA . SER A 1 10 ? -4.004 -11.126 -11.142 1.00 62.54 10 SER A CA 14
ATOM 23851 C C . SER A 1 10 ? -4.526 -12.147 -12.161 1.00 31.40 10 SER A C 14
ATOM 23852 O O . SER A 1 10 ? -5.326 -11.813 -13.033 1.00 1.41 10 SER A O 14
ATOM 23860 N N . SER A 1 11 ? -4.091 -13.399 -12.034 1.00 51.20 11 SER A N 14
ATOM 23861 C CA . SER A 1 11 ? -4.578 -14.481 -12.908 1.00 44.25 11 SER A CA 14
ATOM 23862 C C . SER A 1 11 ? -6.087 -14.692 -12.730 1.00 5.32 11 SER A C 14
ATOM 23863 O O . SER A 1 11 ? -6.751 -15.294 -13.577 1.00 1.14 11 SER A O 14
ATOM 23871 N N . ASN A 1 12 ? -6.619 -14.186 -11.616 1.00 22.21 12 ASN A N 14
ATOM 23872 C CA . ASN A 1 12 ? -8.057 -14.249 -11.328 1.00 64.15 12 ASN A CA 14
ATOM 23873 C C . ASN A 1 12 ? -8.801 -13.041 -11.930 1.00 22.34 12 ASN A C 14
ATOM 23874 O O . ASN A 1 12 ? -9.989 -12.846 -11.668 1.00 55.43 12 ASN A O 14
ATOM 23885 N N . ASP A 1 13 ? -8.082 -12.227 -12.716 1.00 75.14 13 ASP A N 14
ATOM 23886 C CA . ASP A 1 13 ? -8.613 -10.970 -13.276 1.00 70.00 13 ASP A CA 14
ATOM 23887 C C . ASP A 1 13 ? -8.905 -9.928 -12.180 1.00 63.15 13 ASP A C 14
ATOM 23888 O O . ASP A 1 13 ? -9.503 -8.884 -12.441 1.00 73.12 13 ASP A O 14
ATOM 23897 N N . GLN A 1 14 ? -8.452 -10.209 -10.961 1.00 25.32 14 GLN A N 14
ATOM 23898 C CA . GLN A 1 14 ? -8.586 -9.271 -9.843 1.00 70.02 14 GLN A CA 14
ATOM 23899 C C . GLN A 1 14 ? -7.469 -8.224 -9.883 1.00 75.42 14 GLN A C 14
ATOM 23900 O O . GLN A 1 14 ? -6.301 -8.556 -10.091 1.00 12.05 14 GLN A O 14
ATOM 23914 N N . PHE A 1 15 ? -7.827 -6.965 -9.675 1.00 74.34 15 PHE A N 14
ATOM 23915 C CA . PHE A 1 15 ? -6.870 -5.861 -9.794 1.00 22.35 15 PHE A CA 14
ATOM 23916 C C . PHE A 1 15 ? -6.150 -5.590 -8.466 1.00 62.51 15 PHE A C 14
ATOM 23917 O O . PHE A 1 15 ? -6.770 -5.567 -7.405 1.00 53.31 15 PHE A O 14
ATOM 23934 N N . LYS A 1 16 ? -4.834 -5.390 -8.537 1.00 63.11 16 LYS A N 14
ATOM 23935 C CA . LYS A 1 16 ? -4.021 -5.117 -7.346 1.00 5.51 16 LYS A CA 14
ATOM 23936 C C . LYS A 1 16 ? -2.856 -4.168 -7.666 1.00 41.52 16 LYS A C 14
ATOM 23937 O O . LYS A 1 16 ? -2.109 -4.382 -8.625 1.00 23.32 16 LYS A O 14
ATOM 23956 N N . PHE A 1 17 ? -2.696 -3.122 -6.857 1.00 21.22 17 PHE A N 14
ATOM 23957 C CA . PHE A 1 17 ? -1.619 -2.149 -7.060 1.00 15.42 17 PHE A CA 14
ATOM 23958 C C . PHE A 1 17 ? -0.578 -2.204 -5.931 1.00 41.33 17 PHE A C 14
ATOM 23959 O O . PHE A 1 17 ? -0.900 -2.508 -4.779 1.00 42.42 17 PHE A O 14
ATOM 23976 N N . VAL A 1 18 ? 0.675 -1.922 -6.277 1.00 60.23 18 VAL A N 14
ATOM 23977 C CA . VAL A 1 18 ? 1.769 -1.872 -5.297 1.00 75.41 18 VAL A CA 14
ATOM 23978 C C . VAL A 1 18 ? 2.450 -0.493 -5.294 1.00 22.23 18 VAL A C 14
ATOM 23979 O O . VAL A 1 18 ? 2.373 0.252 -6.274 1.00 41.31 18 VAL A O 14
ATOM 23992 N N . LEU A 1 19 ? 3.107 -0.157 -4.188 1.00 15.32 19 LEU A N 14
ATOM 23993 C CA . LEU A 1 19 ? 3.807 1.127 -4.053 1.00 13.13 19 LEU A CA 14
ATOM 23994 C C . LEU A 1 19 ? 5.310 0.915 -3.803 1.00 63.45 19 LEU A C 14
ATOM 23995 O O . LEU A 1 19 ? 5.706 0.275 -2.824 1.00 4.25 19 LEU A O 14
ATOM 24011 N N . LYS A 1 20 ? 6.147 1.444 -4.697 1.00 41.43 20 LYS A N 14
ATOM 24012 C CA . LYS A 1 20 ? 7.606 1.362 -4.529 1.00 2.22 20 LYS A CA 14
ATOM 24013 C C . LYS A 1 20 ? 8.185 2.681 -3.991 1.00 71.05 20 LYS A C 14
ATOM 24014 O O . LYS A 1 20 ? 7.764 3.767 -4.387 1.00 73.50 20 LYS A O 14
ATOM 24033 N N . ALA A 1 21 ? 9.176 2.572 -3.107 1.00 55.43 21 ALA A N 14
ATOM 24034 C CA . ALA A 1 21 ? 9.790 3.743 -2.457 1.00 5.11 21 ALA A CA 14
ATOM 24035 C C . ALA A 1 21 ? 10.788 4.485 -3.369 1.00 31.21 21 ALA A C 14
ATOM 24036 O O . ALA A 1 21 ? 11.700 5.154 -2.887 1.00 24.55 21 ALA A O 14
ATOM 24043 N N . GLY A 1 22 ? 10.608 4.378 -4.681 1.00 75.04 22 GLY A N 14
ATOM 24044 C CA . GLY A 1 22 ? 11.499 5.056 -5.623 1.00 65.23 22 GLY A CA 14
ATOM 24045 C C . GLY A 1 22 ? 12.745 4.243 -5.977 1.00 21.35 22 GLY A C 14
ATOM 24046 O O . GLY A 1 22 ? 13.126 4.157 -7.145 1.00 52.45 22 GLY A O 14
ATOM 24050 N N . ASN A 1 23 ? 13.383 3.649 -4.970 1.00 50.32 23 ASN A N 14
ATOM 24051 C CA . ASN A 1 23 ? 14.600 2.849 -5.183 1.00 73.22 23 ASN A CA 14
ATOM 24052 C C . ASN A 1 23 ? 14.287 1.471 -5.796 1.00 62.34 23 ASN A C 14
ATOM 24053 O O . ASN A 1 23 ? 15.193 0.734 -6.188 1.00 31.23 23 ASN A O 14
ATOM 24064 N N . GLY A 1 24 ? 13.000 1.131 -5.876 1.00 0.14 24 GLY A N 14
ATOM 24065 C CA . GLY A 1 24 ? 12.588 -0.173 -6.398 1.00 62.43 24 GLY A CA 14
ATOM 24066 C C . GLY A 1 24 ? 12.026 -1.101 -5.318 1.00 73.32 24 GLY A C 14
ATOM 24067 O O . GLY A 1 24 ? 11.467 -2.159 -5.621 1.00 41.21 24 GLY A O 14
ATOM 24071 N N . GLU A 1 25 ? 12.166 -0.701 -4.059 1.00 2.14 25 GLU A N 14
ATOM 24072 C CA . GLU A 1 25 ? 11.674 -1.492 -2.927 1.00 64.34 25 GLU A CA 14
ATOM 24073 C C . GLU A 1 25 ? 10.150 -1.355 -2.764 1.00 74.31 25 GLU A C 14
ATOM 24074 O O . GLU A 1 25 ? 9.626 -0.245 -2.635 1.00 31.15 25 GLU A O 14
ATOM 24086 N N . VAL A 1 26 ? 9.444 -2.487 -2.785 1.00 34.31 26 VAL A N 14
ATOM 24087 C CA . VAL A 1 26 ? 7.986 -2.496 -2.616 1.00 11.13 26 VAL A CA 14
ATOM 24088 C C . VAL A 1 26 ? 7.605 -2.381 -1.132 1.00 33.32 26 VAL A C 14
ATOM 24089 O O . VAL A 1 26 ? 7.699 -3.351 -0.377 1.00 65.14 26 VAL A O 14
ATOM 24102 N N . ILE A 1 27 ? 7.178 -1.193 -0.720 1.00 12.22 27 ILE A N 14
ATOM 24103 C CA . ILE A 1 27 ? 6.847 -0.941 0.686 1.00 43.25 27 ILE A CA 14
ATOM 24104 C C . ILE A 1 27 ? 5.406 -1.360 1.032 1.00 63.51 27 ILE A C 14
ATOM 24105 O O . ILE A 1 27 ? 5.147 -1.852 2.130 1.00 60.22 27 ILE A O 14
ATOM 24121 N N . LEU A 1 28 ? 4.466 -1.167 0.100 1.00 73.21 28 LEU A N 14
ATOM 24122 C CA . LEU A 1 28 ? 3.060 -1.565 0.321 1.00 72.51 28 LEU A CA 14
ATOM 24123 C C . LEU A 1 28 ? 2.502 -2.386 -0.852 1.00 34.03 28 LEU A C 14
ATOM 24124 O O . LEU A 1 28 ? 2.568 -1.966 -2.006 1.00 1.43 28 LEU A O 14
ATOM 24140 N N . THR A 1 29 ? 1.955 -3.559 -0.542 1.00 15.44 29 THR A N 14
ATOM 24141 C CA . THR A 1 29 ? 1.204 -4.359 -1.519 1.00 74.03 29 THR A CA 14
ATOM 24142 C C . THR A 1 29 ? -0.279 -4.436 -1.120 1.00 12.34 29 THR A C 14
ATOM 24143 O O . THR A 1 29 ? -0.613 -4.921 -0.039 1.00 73.52 29 THR A O 14
ATOM 24154 N N . SER A 1 30 ? -1.161 -3.949 -1.990 1.00 32.40 30 SER A N 14
ATOM 24155 C CA . SER A 1 30 ? -2.605 -3.901 -1.692 1.00 61.42 30 SER A CA 14
ATOM 24156 C C . SER A 1 30 ? -3.275 -5.286 -1.799 1.00 51.31 30 SER A C 14
ATOM 24157 O O . SER A 1 30 ? -2.603 -6.302 -2.001 1.00 4.21 30 SER A O 14
ATOM 24165 N N . GLU A 1 31 ? -4.602 -5.323 -1.642 1.00 62.24 31 GLU A N 14
ATOM 24166 C CA . GLU A 1 31 ? -5.369 -6.578 -1.716 1.00 30.52 31 GLU A CA 14
ATOM 24167 C C . GLU A 1 31 ? -5.806 -6.903 -3.160 1.00 72.23 31 GLU A C 14
ATOM 24168 O O . GLU A 1 31 ? -5.310 -6.315 -4.123 1.00 63.10 31 GLU A O 14
ATOM 24180 N N . LEU A 1 32 ? -6.721 -7.865 -3.303 1.00 43.20 32 LEU A N 14
ATOM 24181 C CA . LEU A 1 32 ? -7.271 -8.236 -4.615 1.00 4.21 32 LEU A CA 14
ATOM 24182 C C . LEU A 1 32 ? -8.661 -7.614 -4.840 1.00 51.21 32 LEU A C 14
ATOM 24183 O O . LEU A 1 32 ? -9.667 -8.125 -4.342 1.00 21.42 32 LEU A O 14
ATOM 24199 N N . TYR A 1 33 ? -8.710 -6.514 -5.590 1.00 52.53 33 TYR A N 14
ATOM 24200 C CA . TYR A 1 33 ? -9.975 -5.824 -5.885 1.00 32.15 33 TYR A CA 14
ATOM 24201 C C . TYR A 1 33 ? -10.754 -6.527 -7.009 1.00 5.53 33 TYR A C 14
ATOM 24202 O O . TYR A 1 33 ? -10.161 -7.120 -7.912 1.00 13.42 33 TYR A O 14
ATOM 24220 N N . THR A 1 34 ? -12.084 -6.439 -6.959 1.00 11.13 34 THR A N 14
ATOM 24221 C CA . THR A 1 34 ? -12.944 -7.024 -8.004 1.00 14.55 34 THR A CA 14
ATOM 24222 C C . THR A 1 34 ? -13.309 -5.990 -9.080 1.00 2.55 34 THR A C 14
ATOM 24223 O O . THR A 1 34 ? -13.941 -6.322 -10.086 1.00 23.14 34 THR A O 14
ATOM 24234 N N . GLY A 1 35 ? -12.914 -4.736 -8.854 1.00 1.33 35 GLY A N 14
ATOM 24235 C CA . GLY A 1 35 ? -13.167 -3.664 -9.816 1.00 21.43 35 GLY A CA 14
ATOM 24236 C C . GLY A 1 35 ? -11.946 -2.772 -10.041 1.00 50.44 35 GLY A C 14
ATOM 24237 O O . GLY A 1 35 ? -11.269 -2.381 -9.086 1.00 52.32 35 GLY A O 14
ATOM 24241 N N . LYS A 1 36 ? -11.669 -2.435 -11.303 1.00 62.24 36 LYS A N 14
ATOM 24242 C CA . LYS A 1 36 ? -10.493 -1.624 -11.652 1.00 31.43 36 LYS A CA 14
ATOM 24243 C C . LYS A 1 36 ? -10.579 -0.215 -11.049 1.00 32.24 36 LYS A C 14
ATOM 24244 O O . LYS A 1 36 ? -9.644 0.250 -10.388 1.00 12.32 36 LYS A O 14
ATOM 24263 N N . SER A 1 37 ? -11.707 0.456 -11.275 1.00 34.25 37 SER A N 14
ATOM 24264 C CA . SER A 1 37 ? -11.933 1.804 -10.739 1.00 3.34 37 SER A CA 14
ATOM 24265 C C . SER A 1 37 ? -11.844 1.815 -9.207 1.00 35.00 37 SER A C 14
ATOM 24266 O O . SER A 1 37 ? -11.353 2.774 -8.617 1.00 33.52 37 SER A O 14
ATOM 24274 N N . GLY A 1 38 ? -12.307 0.738 -8.570 1.00 62.31 38 GLY A N 14
ATOM 24275 C CA . GLY A 1 38 ? -12.199 0.618 -7.118 1.00 1.45 38 GLY A CA 14
ATOM 24276 C C . GLY A 1 38 ? -10.750 0.634 -6.633 1.00 2.10 38 GLY A C 14
ATOM 24277 O O . GLY A 1 38 ? -10.412 1.317 -5.660 1.00 72.03 38 GLY A O 14
ATOM 24281 N N . ALA A 1 39 ? -9.891 -0.116 -7.324 1.00 13.53 39 ALA A N 14
ATOM 24282 C CA . ALA A 1 39 ? -8.457 -0.152 -7.012 1.00 23.34 39 ALA A CA 14
ATOM 24283 C C . ALA A 1 39 ? -7.791 1.209 -7.264 1.00 5.34 39 ALA A C 14
ATOM 24284 O O . ALA A 1 39 ? -7.012 1.702 -6.443 1.00 23.12 39 ALA A O 14
ATOM 24291 N N . MET A 1 40 ? -8.104 1.814 -8.407 1.00 21.01 40 MET A N 14
ATOM 24292 C CA . MET A 1 40 ? -7.561 3.130 -8.756 1.00 72.31 40 MET A CA 14
ATOM 24293 C C . MET A 1 40 ? -7.987 4.195 -7.731 1.00 2.11 40 MET A C 14
ATOM 24294 O O . MET A 1 40 ? -7.163 4.978 -7.256 1.00 64.03 40 MET A O 14
ATOM 24308 N N . ASN A 1 41 ? -9.271 4.204 -7.371 1.00 21.10 41 ASN A N 14
ATOM 24309 C CA . ASN A 1 41 ? -9.754 5.060 -6.281 1.00 15.25 41 ASN A CA 14
ATOM 24310 C C . ASN A 1 41 ? -9.035 4.730 -4.964 1.00 65.52 41 ASN A C 14
ATOM 24311 O O . ASN A 1 41 ? -8.854 5.600 -4.110 1.00 73.53 41 ASN A O 14
ATOM 24322 N N . GLY A 1 42 ? -8.635 3.466 -4.804 1.00 3.25 42 GLY A N 14
ATOM 24323 C CA . GLY A 1 42 ? -7.792 3.078 -3.680 1.00 20.12 42 GLY A CA 14
ATOM 24324 C C . GLY A 1 42 ? -6.472 3.841 -3.665 1.00 53.12 42 GLY A C 14
ATOM 24325 O O . GLY A 1 42 ? -5.987 4.241 -2.604 1.00 0.43 42 GLY A O 14
ATOM 24329 N N . ILE A 1 43 ? -5.901 4.062 -4.853 1.00 51.23 43 ILE A N 14
ATOM 24330 C CA . ILE A 1 43 ? -4.683 4.873 -4.992 1.00 72.14 43 ILE A CA 14
ATOM 24331 C C . ILE A 1 43 ? -4.943 6.315 -4.529 1.00 41.11 43 ILE A C 14
ATOM 24332 O O . ILE A 1 43 ? -4.173 6.882 -3.751 1.00 74.41 43 ILE A O 14
ATOM 24348 N N . GLU A 1 44 ? -6.044 6.896 -5.007 1.00 74.32 44 GLU A N 14
ATOM 24349 C CA . GLU A 1 44 ? -6.480 8.223 -4.555 1.00 53.05 44 GLU A CA 14
ATOM 24350 C C . GLU A 1 44 ? -6.631 8.252 -3.021 1.00 22.04 44 GLU A C 14
ATOM 24351 O O . GLU A 1 44 ? -6.269 9.230 -2.363 1.00 23.44 44 GLU A O 14
ATOM 24363 N N . SER A 1 45 ? -7.160 7.161 -2.463 1.00 53.14 45 SER A N 14
ATOM 24364 C CA . SER A 1 45 ? -7.308 7.021 -1.005 1.00 73.32 45 SER A CA 14
ATOM 24365 C C . SER A 1 45 ? -5.944 7.036 -0.300 1.00 70.41 45 SER A C 14
ATOM 24366 O O . SER A 1 45 ? -5.801 7.623 0.772 1.00 55.51 45 SER A O 14
ATOM 24374 N N . VAL A 1 46 ? -4.946 6.380 -0.902 1.00 31.45 46 VAL A N 14
ATOM 24375 C CA . VAL A 1 46 ? -3.574 6.409 -0.373 1.00 61.01 46 VAL A CA 14
ATOM 24376 C C . VAL A 1 46 ? -3.079 7.855 -0.243 1.00 51.31 46 VAL A C 14
ATOM 24377 O O . VAL A 1 46 ? -2.516 8.243 0.779 1.00 14.00 46 VAL A O 14
ATOM 24390 N N . GLN A 1 47 ? -3.321 8.652 -1.285 1.00 51.34 47 GLN A N 14
ATOM 24391 C CA . GLN A 1 47 ? -2.949 10.072 -1.288 1.00 42.10 47 GLN A CA 14
ATOM 24392 C C . GLN A 1 47 ? -3.590 10.825 -0.108 1.00 63.34 47 GLN A C 14
ATOM 24393 O O . GLN A 1 47 ? -2.930 11.607 0.579 1.00 62.14 47 GLN A O 14
ATOM 24407 N N . THR A 1 48 ? -4.880 10.579 0.120 1.00 60.03 48 THR A N 14
ATOM 24408 C CA . THR A 1 48 ? -5.610 11.191 1.242 1.00 40.43 48 THR A CA 14
ATOM 24409 C C . THR A 1 48 ? -5.109 10.684 2.605 1.00 42.13 48 THR A C 14
ATOM 24410 O O . THR A 1 48 ? -5.002 11.452 3.564 1.00 13.51 48 THR A O 14
ATOM 24421 N N . ASN A 1 49 ? -4.801 9.393 2.680 1.00 64.32 49 ASN A N 14
ATOM 24422 C CA . ASN A 1 49 ? -4.443 8.740 3.950 1.00 5.33 49 ASN A CA 14
ATOM 24423 C C . ASN A 1 49 ? -2.972 8.954 4.357 1.00 4.55 49 ASN A C 14
ATOM 24424 O O . ASN A 1 49 ? -2.652 8.916 5.541 1.00 4.15 49 ASN A O 14
ATOM 24435 N N . SER A 1 50 ? -2.083 9.150 3.384 1.00 4.23 50 SER A N 14
ATOM 24436 C CA . SER A 1 50 ? -0.641 9.334 3.663 1.00 71.53 50 SER A CA 14
ATOM 24437 C C . SER A 1 50 ? -0.352 10.372 4.780 1.00 20.11 50 SER A C 14
ATOM 24438 O O . SER A 1 50 ? 0.436 10.099 5.691 1.00 40.12 50 SER A O 14
ATOM 24446 N N . PRO A 1 51 ? -0.962 11.582 4.740 1.00 52.10 51 PRO A N 14
ATOM 24447 C CA . PRO A 1 51 ? -0.804 12.571 5.828 1.00 15.45 51 PRO A CA 14
ATOM 24448 C C . PRO A 1 51 ? -1.558 12.172 7.114 1.00 2.32 51 PRO A C 14
ATOM 24449 O O . PRO A 1 51 ? -1.344 12.756 8.181 1.00 1.31 51 PRO A O 14
ATOM 24460 N N . ILE A 1 52 ? -2.434 11.177 7.004 1.00 71.31 52 ILE A N 14
ATOM 24461 C CA . ILE A 1 52 ? -3.230 10.697 8.139 1.00 22.21 52 ILE A CA 14
ATOM 24462 C C . ILE A 1 52 ? -2.648 9.390 8.710 1.00 43.31 52 ILE A C 14
ATOM 24463 O O . ILE A 1 52 ? -3.006 8.290 8.279 1.00 62.02 52 ILE A O 14
ATOM 24479 N N . GLU A 1 53 ? -1.752 9.513 9.688 1.00 43.21 53 GLU A N 14
ATOM 24480 C CA . GLU A 1 53 ? -1.093 8.344 10.283 1.00 20.11 53 GLU A CA 14
ATOM 24481 C C . GLU A 1 53 ? -2.106 7.428 10.993 1.00 23.23 53 GLU A C 14
ATOM 24482 O O . GLU A 1 53 ? -1.820 6.262 11.269 1.00 3.43 53 GLU A O 14
ATOM 24494 N N . ALA A 1 54 ? -3.297 7.960 11.264 1.00 13.54 54 ALA A N 14
ATOM 24495 C CA . ALA A 1 54 ? -4.381 7.185 11.882 1.00 60.45 54 ALA A CA 14
ATOM 24496 C C . ALA A 1 54 ? -4.906 6.077 10.947 1.00 13.11 54 ALA A C 14
ATOM 24497 O O . ALA A 1 54 ? -5.768 5.289 11.332 1.00 12.21 54 ALA A O 14
ATOM 24504 N N . ARG A 1 55 ? -4.412 6.042 9.707 1.00 23.45 55 ARG A N 14
ATOM 24505 C CA . ARG A 1 55 ? -4.752 4.963 8.765 1.00 12.20 55 ARG A CA 14
ATOM 24506 C C . ARG A 1 55 ? -3.574 3.999 8.554 1.00 72.43 55 ARG A C 14
ATOM 24507 O O . ARG A 1 55 ? -3.714 2.967 7.891 1.00 71.43 55 ARG A O 14
ATOM 24528 N N . TYR A 1 56 ? -2.417 4.337 9.126 1.00 72.20 56 TYR A N 14
ATOM 24529 C CA . TYR A 1 56 ? -1.264 3.431 9.140 1.00 64.32 56 TYR A CA 14
ATOM 24530 C C . TYR A 1 56 ? -1.364 2.465 10.328 1.00 54.41 56 TYR A C 14
ATOM 24531 O O . TYR A 1 56 ? -0.893 2.762 11.429 1.00 43.13 56 TYR A O 14
ATOM 24549 N N . ALA A 1 57 ? -2.002 1.323 10.101 1.00 65.23 57 ALA A N 14
ATOM 24550 C CA . ALA A 1 57 ? -2.227 0.332 11.154 1.00 71.33 57 ALA A CA 14
ATOM 24551 C C . ALA A 1 57 ? -0.906 -0.194 11.739 1.00 74.43 57 ALA A C 14
ATOM 24552 O O . ALA A 1 57 ? -0.199 -0.979 11.102 1.00 21.03 57 ALA A O 14
ATOM 24559 N N . LYS A 1 58 ? -0.571 0.260 12.947 1.00 55.33 58 LYS A N 14
ATOM 24560 C CA . LYS A 1 58 ? 0.616 -0.227 13.656 1.00 23.15 58 LYS A CA 14
ATOM 24561 C C . LYS A 1 58 ? 0.317 -1.597 14.281 1.00 4.31 58 LYS A C 14
ATOM 24562 O O . LYS A 1 58 ? -0.433 -1.691 15.258 1.00 52.15 58 LYS A O 14
ATOM 24581 N N . GLU A 1 59 ? 0.905 -2.659 13.728 1.00 54.00 59 GLU A N 14
ATOM 24582 C CA . GLU A 1 59 ? 0.586 -4.029 14.162 1.00 62.23 59 GLU A CA 14
ATOM 24583 C C . GLU A 1 59 ? 1.841 -4.912 14.223 1.00 44.50 59 GLU A C 14
ATOM 24584 O O . GLU A 1 59 ? 2.698 -4.864 13.338 1.00 43.41 59 GLU A O 14
ATOM 24596 N N . VAL A 1 60 ? 1.947 -5.717 15.280 1.00 21.42 60 VAL A N 14
ATOM 24597 C CA . VAL A 1 60 ? 3.087 -6.626 15.461 1.00 44.44 60 VAL A CA 14
ATOM 24598 C C . VAL A 1 60 ? 2.638 -8.094 15.442 1.00 41.10 60 VAL A C 14
ATOM 24599 O O . VAL A 1 60 ? 1.780 -8.504 16.227 1.00 52.22 60 VAL A O 14
ATOM 24612 N N . ALA A 1 61 ? 3.228 -8.882 14.546 1.00 71.11 61 ALA A N 14
ATOM 24613 C CA . ALA A 1 61 ? 2.893 -10.306 14.417 1.00 13.34 61 ALA A CA 14
ATOM 24614 C C . ALA A 1 61 ? 3.258 -11.101 15.680 1.00 74.40 61 ALA A C 14
ATOM 24615 O O . ALA A 1 61 ? 4.106 -10.681 16.473 1.00 71.12 61 ALA A O 14
ATOM 24622 N N . LYS A 1 62 ? 2.628 -12.263 15.852 1.00 71.11 62 LYS A N 14
ATOM 24623 C CA . LYS A 1 62 ? 2.871 -13.108 17.028 1.00 0.24 62 LYS A CA 14
ATOM 24624 C C . LYS A 1 62 ? 4.343 -13.561 17.102 1.00 61.21 62 LYS A C 14
ATOM 24625 O O . LYS A 1 62 ? 4.843 -13.902 18.171 1.00 31.22 62 LYS A O 14
ATOM 24644 N N . ASN A 1 63 ? 5.034 -13.542 15.960 1.00 31.33 63 ASN A N 14
ATOM 24645 C CA . ASN A 1 63 ? 6.474 -13.855 15.904 1.00 60.33 63 ASN A CA 14
ATOM 24646 C C . ASN A 1 63 ? 7.339 -12.681 16.409 1.00 22.14 63 ASN A C 14
ATOM 24647 O O . ASN A 1 63 ? 8.552 -12.660 16.189 1.00 5.43 63 ASN A O 14
ATOM 24658 N N . ASP A 1 64 ? 6.708 -11.707 17.076 1.00 62.52 64 ASP A N 14
ATOM 24659 C CA . ASP A 1 64 ? 7.398 -10.506 17.574 1.00 3.04 64 ASP A CA 14
ATOM 24660 C C . ASP A 1 64 ? 7.934 -9.640 16.418 1.00 73.20 64 ASP A C 14
ATOM 24661 O O . ASP A 1 64 ? 8.823 -8.808 16.607 1.00 54.41 64 ASP A O 14
ATOM 24670 N N . LYS A 1 65 ? 7.365 -9.824 15.229 1.00 25.44 65 LYS A N 14
ATOM 24671 C CA . LYS A 1 65 ? 7.792 -9.093 14.029 1.00 25.24 65 LYS A CA 14
ATOM 24672 C C . LYS A 1 65 ? 6.866 -7.895 13.741 1.00 72.34 65 LYS A C 14
ATOM 24673 O O . LYS A 1 65 ? 5.697 -8.076 13.395 1.00 63.51 65 LYS A O 14
ATOM 24692 N N . PRO A 1 66 ? 7.373 -6.651 13.898 1.00 53.14 66 PRO A N 14
ATOM 24693 C CA . PRO A 1 66 ? 6.575 -5.433 13.669 1.00 41.53 66 PRO A CA 14
ATOM 24694 C C . PRO A 1 66 ? 6.394 -5.079 12.179 1.00 10.35 66 PRO A C 14
ATOM 24695 O O . PRO A 1 66 ? 7.334 -5.151 11.385 1.00 52.52 66 PRO A O 14
ATOM 24706 N N . TYR A 1 67 ? 5.173 -4.693 11.812 1.00 3.14 67 TYR A N 14
ATOM 24707 C CA . TYR A 1 67 ? 4.854 -4.260 10.445 1.00 42.24 67 TYR A CA 14
ATOM 24708 C C . TYR A 1 67 ? 3.784 -3.159 10.462 1.00 1.54 67 TYR A C 14
ATOM 24709 O O . TYR A 1 67 ? 3.370 -2.693 11.528 1.00 23.43 67 TYR A O 14
ATOM 24727 N N . PHE A 1 68 ? 3.356 -2.722 9.282 1.00 42.42 68 PHE A N 14
ATOM 24728 C CA . PHE A 1 68 ? 2.289 -1.725 9.182 1.00 21.14 68 PHE A CA 14
ATOM 24729 C C . PHE A 1 68 ? 1.412 -1.959 7.944 1.00 52.02 68 PHE A C 14
ATOM 24730 O O . PHE A 1 68 ? 1.883 -2.428 6.900 1.00 64.35 68 PHE A O 14
ATOM 24747 N N . ASN A 1 69 ? 0.129 -1.646 8.080 1.00 62.44 69 ASN A N 14
ATOM 24748 C CA . ASN A 1 69 ? -0.820 -1.726 6.966 1.00 25.33 69 ASN A CA 14
ATOM 24749 C C . ASN A 1 69 ? -1.484 -0.369 6.718 1.00 75.13 69 ASN A C 14
ATOM 24750 O O . ASN A 1 69 ? -1.508 0.495 7.593 1.00 35.23 69 ASN A O 14
ATOM 24761 N N . LEU A 1 70 ? -2.025 -0.190 5.523 1.00 43.12 70 LEU A N 14
ATOM 24762 C CA . LEU A 1 70 ? -2.727 1.040 5.167 1.00 51.31 70 LEU A CA 14
ATOM 24763 C C . LEU A 1 70 ? -4.172 0.730 4.742 1.00 34.45 70 LEU A C 14
ATOM 24764 O O . LEU A 1 70 ? -4.407 0.076 3.718 1.00 11.02 70 LEU A O 14
ATOM 24780 N N . LYS A 1 71 ? -5.135 1.171 5.554 1.00 34.22 71 LYS A N 14
ATOM 24781 C CA . LYS A 1 71 ? -6.562 0.999 5.241 1.00 73.13 71 LYS A CA 14
ATOM 24782 C C . LYS A 1 71 ? -7.187 2.300 4.723 1.00 35.30 71 LYS A C 14
ATOM 24783 O O . LYS A 1 71 ? -6.686 3.394 4.980 1.00 30.24 71 LYS A O 14
ATOM 24802 N N . ALA A 1 72 ? -8.290 2.166 3.990 1.00 5.20 72 ALA A N 14
ATOM 24803 C CA . ALA A 1 72 ? -9.060 3.322 3.519 1.00 23.25 72 ALA A CA 14
ATOM 24804 C C . ALA A 1 72 ? -10.402 3.432 4.261 1.00 64.11 72 ALA A C 14
ATOM 24805 O O . ALA A 1 72 ? -10.747 2.564 5.065 1.00 2.14 72 ALA A O 14
ATOM 24812 N N . ALA A 1 73 ? -11.159 4.490 3.975 1.00 74.03 73 ALA A N 14
ATOM 24813 C CA . ALA A 1 73 ? -12.424 4.773 4.678 1.00 73.43 73 ALA A CA 14
ATOM 24814 C C . ALA A 1 73 ? -13.381 3.565 4.717 1.00 43.12 73 ALA A C 14
ATOM 24815 O O . ALA A 1 73 ? -14.038 3.321 5.729 1.00 0.12 73 ALA A O 14
ATOM 24822 N N . ASN A 1 74 ? -13.458 2.815 3.617 1.00 3.42 74 ASN A N 14
ATOM 24823 C CA . ASN A 1 74 ? -14.352 1.644 3.531 1.00 0.51 74 ASN A CA 14
ATOM 24824 C C . ASN A 1 74 ? -13.722 0.380 4.152 1.00 23.12 74 ASN A C 14
ATOM 24825 O O . ASN A 1 74 ? -14.174 -0.738 3.898 1.00 33.42 74 ASN A O 14
ATOM 24836 N N . HIS A 1 75 ? -12.670 0.574 4.951 1.00 54.32 75 HIS A N 14
ATOM 24837 C CA . HIS A 1 75 ? -12.014 -0.518 5.701 1.00 12.32 75 HIS A CA 14
ATOM 24838 C C . HIS A 1 75 ? -11.291 -1.502 4.767 1.00 71.51 75 HIS A C 14
ATOM 24839 O O . HIS A 1 75 ? -10.920 -2.607 5.165 1.00 70.32 75 HIS A O 14
ATOM 24854 N N . GLN A 1 76 ? -11.076 -1.073 3.533 1.00 60.21 76 GLN A N 14
ATOM 24855 C CA . GLN A 1 76 ? -10.393 -1.888 2.527 1.00 22.52 76 GLN A CA 14
ATOM 24856 C C . GLN A 1 76 ? -8.870 -1.832 2.714 1.00 5.01 76 GLN A C 14
ATOM 24857 O O . GLN A 1 76 ? -8.330 -0.840 3.217 1.00 34.43 76 GLN A O 14
ATOM 24871 N N . ILE A 1 77 ? -8.181 -2.890 2.301 1.00 72.32 77 ILE A N 14
ATOM 24872 C CA . ILE A 1 77 ? -6.721 -2.938 2.388 1.00 70.32 77 ILE A CA 14
ATOM 24873 C C . ILE A 1 77 ? -6.082 -2.325 1.135 1.00 4.33 77 ILE A C 14
ATOM 24874 O O . ILE A 1 77 ? -6.016 -2.961 0.084 1.00 21.24 77 ILE A O 14
ATOM 24890 N N . ILE A 1 78 ? -5.631 -1.077 1.242 1.00 51.41 78 ILE A N 14
ATOM 24891 C CA . ILE A 1 78 ? -4.957 -0.410 0.120 1.00 15.24 78 ILE A CA 14
ATOM 24892 C C . ILE A 1 78 ? -3.432 -0.546 0.230 1.00 54.31 78 ILE A C 14
ATOM 24893 O O . ILE A 1 78 ? -2.699 -0.190 -0.693 1.00 42.42 78 ILE A O 14
ATOM 24909 N N . GLY A 1 79 ? -2.957 -1.057 1.365 1.00 12.32 79 GLY A N 14
ATOM 24910 C CA . GLY A 1 79 ? -1.535 -1.328 1.522 1.00 64.43 79 GLY A CA 14
ATOM 24911 C C . GLY A 1 79 ? -1.219 -2.343 2.621 1.00 55.54 79 GLY A C 14
ATOM 24912 O O . GLY A 1 79 ? -1.794 -2.297 3.706 1.00 35.31 79 GLY A O 14
ATOM 24916 N N . THR A 1 80 ? -0.310 -3.271 2.328 1.00 60.23 80 THR A N 14
ATOM 24917 C CA . THR A 1 80 ? 0.218 -4.210 3.333 1.00 21.12 80 THR A CA 14
ATOM 24918 C C . THR A 1 80 ? 1.741 -4.330 3.202 1.00 43.00 80 THR A C 14
ATOM 24919 O O . THR A 1 80 ? 2.247 -4.668 2.131 1.00 63.12 80 THR A O 14
ATOM 24930 N N . SER A 1 81 ? 2.469 -4.035 4.279 1.00 71.34 81 SER A N 14
ATOM 24931 C CA . SER A 1 81 ? 3.936 -4.164 4.272 1.00 1.30 81 SER A CA 14
ATOM 24932 C C . SER A 1 81 ? 4.382 -5.537 4.790 1.00 20.05 81 SER A C 14
ATOM 24933 O O . SER A 1 81 ? 3.560 -6.372 5.180 1.00 72.55 81 SER A O 14
ATOM 24941 N N . GLN A 1 82 ? 5.689 -5.764 4.789 1.00 64.14 82 GLN A N 14
ATOM 24942 C CA . GLN A 1 82 ? 6.263 -7.015 5.288 1.00 74.33 82 GLN A CA 14
ATOM 24943 C C . GLN A 1 82 ? 6.588 -6.915 6.786 1.00 20.25 82 GLN A C 14
ATOM 24944 O O . GLN A 1 82 ? 6.745 -5.823 7.332 1.00 43.54 82 GLN A O 14
ATOM 24958 N N . MET A 1 83 ? 6.689 -8.062 7.447 1.00 64.43 83 MET A N 14
ATOM 24959 C CA . MET A 1 83 ? 7.034 -8.099 8.871 1.00 22.13 83 MET A CA 14
ATOM 24960 C C . MET A 1 83 ? 8.546 -7.916 9.082 1.00 73.10 83 MET A C 14
ATOM 24961 O O . MET A 1 83 ? 9.351 -8.774 8.713 1.00 31.21 83 MET A O 14
ATOM 24975 N N . TYR A 1 84 ? 8.924 -6.779 9.662 1.00 24.13 84 TYR A N 14
ATOM 24976 C CA . TYR A 1 84 ? 10.335 -6.449 9.897 1.00 44.41 84 TYR A CA 14
ATOM 24977 C C . TYR A 1 84 ? 10.847 -7.061 11.213 1.00 42.01 84 TYR A C 14
ATOM 24978 O O . TYR A 1 84 ? 10.141 -7.820 11.879 1.00 43.52 84 TYR A O 14
ATOM 24996 N N . SER A 1 85 ? 12.087 -6.735 11.571 1.00 34.04 85 SER A N 14
ATOM 24997 C CA . SER A 1 85 ? 12.670 -7.145 12.861 1.00 33.03 85 SER A CA 14
ATOM 24998 C C . SER A 1 85 ? 13.012 -5.909 13.706 1.00 63.50 85 SER A C 14
ATOM 24999 O O . SER A 1 85 ? 12.682 -5.840 14.891 1.00 63.30 85 SER A O 14
ATOM 25007 N N . SER A 1 86 ? 13.681 -4.935 13.086 1.00 31.34 86 SER A N 14
ATOM 25008 C CA . SER A 1 86 ? 14.013 -3.663 13.750 1.00 33.25 86 SER A CA 14
ATOM 25009 C C . SER A 1 86 ? 12.955 -2.593 13.445 1.00 74.04 86 SER A C 14
ATOM 25010 O O . SER A 1 86 ? 12.469 -2.489 12.316 1.00 33.55 86 SER A O 14
ATOM 25018 N N . THR A 1 87 ? 12.615 -1.785 14.449 1.00 75.54 87 THR A N 14
ATOM 25019 C CA . THR A 1 87 ? 11.551 -0.780 14.308 1.00 63.35 87 THR A CA 14
ATOM 25020 C C . THR A 1 87 ? 11.950 0.364 13.367 1.00 55.05 87 THR A C 14
ATOM 25021 O O . THR A 1 87 ? 11.132 0.833 12.581 1.00 10.11 87 THR A O 14
ATOM 25032 N N . ALA A 1 88 ? 13.209 0.801 13.441 1.00 42.01 88 ALA A N 14
ATOM 25033 C CA . ALA A 1 88 ? 13.686 1.935 12.629 1.00 34.32 88 ALA A CA 14
ATOM 25034 C C . ALA A 1 88 ? 13.438 1.716 11.130 1.00 74.12 88 ALA A C 14
ATOM 25035 O O . ALA A 1 88 ? 12.930 2.601 10.447 1.00 73.44 88 ALA A O 14
ATOM 25042 N N . ALA A 1 89 ? 13.796 0.538 10.623 1.00 61.24 89 ALA A N 14
ATOM 25043 C CA . ALA A 1 89 ? 13.532 0.190 9.221 1.00 74.12 89 ALA A CA 14
ATOM 25044 C C . ALA A 1 89 ? 12.026 0.261 8.899 1.00 60.23 89 ALA A C 14
ATOM 25045 O O . ALA A 1 89 ? 11.625 0.715 7.825 1.00 71.12 89 ALA A O 14
ATOM 25052 N N . ARG A 1 90 ? 11.204 -0.181 9.850 1.00 50.15 90 ARG A N 14
ATOM 25053 C CA . ARG A 1 90 ? 9.741 -0.129 9.715 1.00 61.23 90 ARG A CA 14
ATOM 25054 C C . ARG A 1 90 ? 9.255 1.330 9.605 1.00 51.42 90 ARG A C 14
ATOM 25055 O O . ARG A 1 90 ? 8.456 1.665 8.728 1.00 44.41 90 ARG A O 14
ATOM 25076 N N . ASP A 1 91 ? 9.735 2.190 10.504 1.00 13.54 91 ASP A N 14
ATOM 25077 C CA . ASP A 1 91 ? 9.390 3.617 10.478 1.00 43.13 91 ASP A CA 14
ATOM 25078 C C . ASP A 1 91 ? 9.922 4.309 9.213 1.00 62.15 91 ASP A C 14
ATOM 25079 O O . ASP A 1 91 ? 9.229 5.127 8.611 1.00 60.25 91 ASP A O 14
ATOM 25088 N N . ASN A 1 92 ? 11.153 3.984 8.811 1.00 30.24 92 ASN A N 14
ATOM 25089 C CA . ASN A 1 92 ? 11.711 4.496 7.551 1.00 70.41 92 ASN A CA 14
ATOM 25090 C C . ASN A 1 92 ? 10.833 4.083 6.364 1.00 72.23 92 ASN A C 14
ATOM 25091 O O . ASN A 1 92 ? 10.691 4.830 5.389 1.00 35.22 92 ASN A O 14
ATOM 25102 N N . GLY A 1 93 ? 10.236 2.896 6.457 1.00 5.24 93 GLY A N 14
ATOM 25103 C CA . GLY A 1 93 ? 9.241 2.484 5.480 1.00 60.23 93 GLY A CA 14
ATOM 25104 C C . GLY A 1 93 ? 8.036 3.421 5.463 1.00 75.54 93 GLY A C 14
ATOM 25105 O O . GLY A 1 93 ? 7.685 3.967 4.418 1.00 64.24 93 GLY A O 14
ATOM 25109 N N . ILE A 1 94 ? 7.432 3.640 6.638 1.00 44.23 94 ILE A N 14
ATOM 25110 C CA . ILE A 1 94 ? 6.286 4.557 6.781 1.00 55.40 94 ILE A CA 14
ATOM 25111 C C . ILE A 1 94 ? 6.614 5.961 6.241 1.00 12.31 94 ILE A C 14
ATOM 25112 O O . ILE A 1 94 ? 5.825 6.561 5.510 1.00 63.14 94 ILE A O 14
ATOM 25128 N N . LYS A 1 95 ? 7.788 6.471 6.606 1.00 10.01 95 LYS A N 14
ATOM 25129 C CA . LYS A 1 95 ? 8.281 7.753 6.091 1.00 61.32 95 LYS A CA 14
ATOM 25130 C C . LYS A 1 95 ? 8.292 7.766 4.553 1.00 35.15 95 LYS A C 14
ATOM 25131 O O . LYS A 1 95 ? 7.807 8.709 3.917 1.00 45.44 95 LYS A O 14
ATOM 25150 N N . SER A 1 96 ? 8.828 6.697 3.964 1.00 65.12 96 SER A N 14
ATOM 25151 C CA . SER A 1 96 ? 8.836 6.538 2.504 1.00 71.40 96 SER A CA 14
ATOM 25152 C C . SER A 1 96 ? 7.408 6.537 1.941 1.00 32.43 96 SER A C 14
ATOM 25153 O O . SER A 1 96 ? 7.172 6.990 0.823 1.00 41.11 96 SER A O 14
ATOM 25161 N N . VAL A 1 97 ? 6.456 6.030 2.726 1.00 55.14 97 VAL A N 14
ATOM 25162 C CA . VAL A 1 97 ? 5.049 5.993 2.309 1.00 41.43 97 VAL A CA 14
ATOM 25163 C C . VAL A 1 97 ? 4.417 7.392 2.342 1.00 22.43 97 VAL A C 14
ATOM 25164 O O . VAL A 1 97 ? 3.893 7.856 1.343 1.00 53.55 97 VAL A O 14
ATOM 25177 N N . MET A 1 98 ? 4.474 8.059 3.496 1.00 32.51 98 MET A N 14
ATOM 25178 C CA . MET A 1 98 ? 3.843 9.377 3.660 1.00 73.00 98 MET A CA 14
ATOM 25179 C C . MET A 1 98 ? 4.338 10.387 2.606 1.00 31.45 98 MET A C 14
ATOM 25180 O O . MET A 1 98 ? 3.580 11.240 2.142 1.00 32.35 98 MET A O 14
ATOM 25194 N N . GLU A 1 99 ? 5.615 10.284 2.231 1.00 55.30 99 GLU A N 14
ATOM 25195 C CA . GLU A 1 99 ? 6.204 11.202 1.247 1.00 52.11 99 GLU A CA 14
ATOM 25196 C C . GLU A 1 99 ? 5.918 10.752 -0.202 1.00 42.45 99 GLU A C 14
ATOM 25197 O O . GLU A 1 99 ? 5.688 11.579 -1.083 1.00 41.10 99 GLU A O 14
ATOM 25209 N N . ASN A 1 100 ? 5.935 9.441 -0.449 1.00 44.33 100 ASN A N 14
ATOM 25210 C CA . ASN A 1 100 ? 5.739 8.903 -1.809 1.00 14.21 100 ASN A CA 14
ATOM 25211 C C . ASN A 1 100 ? 4.293 8.442 -2.060 1.00 35.21 100 ASN A C 14
ATOM 25212 O O . ASN A 1 100 ? 3.943 8.061 -3.174 1.00 31.05 100 ASN A O 14
ATOM 25223 N N . GLY A 1 101 ? 3.463 8.494 -1.025 1.00 4.42 101 GLY A N 14
ATOM 25224 C CA . GLY A 1 101 ? 2.079 8.035 -1.130 1.00 40.32 101 GLY A CA 14
ATOM 25225 C C . GLY A 1 101 ? 1.096 9.154 -1.446 1.00 11.23 101 GLY A C 14
ATOM 25226 O O . GLY A 1 101 ? -0.110 8.994 -1.281 1.00 42.14 101 GLY A O 14
ATOM 25230 N N . LYS A 1 102 ? 1.617 10.290 -1.899 1.00 11.44 102 LYS A N 14
ATOM 25231 C CA . LYS A 1 102 ? 0.784 11.430 -2.292 1.00 75.35 102 LYS A CA 14
ATOM 25232 C C . LYS A 1 102 ? 1.183 11.944 -3.686 1.00 64.01 102 LYS A C 14
ATOM 25233 O O . LYS A 1 102 ? 1.043 13.126 -3.999 1.00 11.13 102 LYS A O 14
ATOM 25252 N N . THR A 1 103 ? 1.664 11.024 -4.524 1.00 63.42 103 THR A N 14
ATOM 25253 C CA . THR A 1 103 ? 2.036 11.342 -5.913 1.00 32.51 103 THR A CA 14
ATOM 25254 C C . THR A 1 103 ? 0.959 10.871 -6.899 1.00 32.24 103 THR A C 14
ATOM 25255 O O . THR A 1 103 ? 0.131 10.018 -6.574 1.00 23.23 103 THR A O 14
ATOM 25266 N N . THR A 1 104 ? 0.978 11.430 -8.104 1.00 72.01 104 THR A N 14
ATOM 25267 C CA . THR A 1 104 ? -0.009 11.089 -9.139 1.00 2.23 104 THR A CA 14
ATOM 25268 C C . THR A 1 104 ? 0.572 10.137 -10.193 1.00 31.11 104 THR A C 14
ATOM 25269 O O . THR A 1 104 ? -0.105 9.785 -11.160 1.00 75.41 104 THR A O 14
ATOM 25280 N N . THR A 1 105 ? 1.826 9.725 -10.008 1.00 44.01 105 THR A N 14
ATOM 25281 C CA . THR A 1 105 ? 2.499 8.825 -10.959 1.00 3.42 105 THR A CA 14
ATOM 25282 C C . THR A 1 105 ? 2.000 7.376 -10.826 1.00 13.31 105 THR A C 14
ATOM 25283 O O . THR A 1 105 ? 2.358 6.664 -9.885 1.00 35.31 105 THR A O 14
ATOM 25294 N N . ILE A 1 106 ? 1.169 6.947 -11.775 1.00 33.43 106 ILE A N 14
ATOM 25295 C CA . ILE A 1 106 ? 0.586 5.599 -11.752 1.00 40.42 106 ILE A CA 14
ATOM 25296 C C . ILE A 1 106 ? 0.983 4.787 -13.001 1.00 10.14 106 ILE A C 14
ATOM 25297 O O . ILE A 1 106 ? 0.887 5.270 -14.131 1.00 73.43 106 ILE A O 14
ATOM 25313 N N . LYS A 1 107 ? 1.438 3.554 -12.785 1.00 63.31 107 LYS A N 14
ATOM 25314 C CA . LYS A 1 107 ? 1.775 2.636 -13.880 1.00 53.30 107 LYS A CA 14
ATOM 25315 C C . LYS A 1 107 ? 0.663 1.592 -14.079 1.00 62.05 107 LYS A C 14
ATOM 25316 O O . LYS A 1 107 ? 0.506 0.676 -13.270 1.00 52.43 107 LYS A O 14
ATOM 25335 N N . ASP A 1 108 ? -0.122 1.744 -15.143 1.00 10.53 108 ASP A N 14
ATOM 25336 C CA . ASP A 1 108 ? -1.203 0.803 -15.444 1.00 34.31 108 ASP A CA 14
ATOM 25337 C C . ASP A 1 108 ? -0.675 -0.399 -16.245 1.00 43.43 108 ASP A C 14
ATOM 25338 O O . ASP A 1 108 ? -0.228 -0.254 -17.387 1.00 22.21 108 ASP A O 14
ATOM 25347 N N . LEU A 1 109 ? -0.727 -1.580 -15.640 1.00 13.34 109 LEU A N 14
ATOM 25348 C CA . LEU A 1 109 ? -0.271 -2.818 -16.285 1.00 52.24 109 LEU A CA 14
ATOM 25349 C C . LEU A 1 109 ? -1.457 -3.733 -16.645 1.00 51.11 109 LEU A C 14
ATOM 25350 O O . LEU A 1 109 ? -1.274 -4.914 -16.951 1.00 73.23 109 LEU A O 14
ATOM 25366 N N . THR A 1 110 ? -2.673 -3.183 -16.618 1.00 34.25 110 THR A N 14
ATOM 25367 C CA . THR A 1 110 ? -3.883 -3.971 -16.902 1.00 31.55 110 THR A CA 14
ATOM 25368 C C . THR A 1 110 ? -4.394 -3.751 -18.333 1.00 61.13 110 THR A C 14
ATOM 25369 O O . THR A 1 110 ? -5.210 -4.527 -18.831 1.00 4.44 110 THR A O 14
ATOM 25380 N N . LEU A 1 111 ? -3.912 -2.697 -18.992 1.00 22.44 111 LEU A N 14
ATOM 25381 C CA . LEU A 1 111 ? -4.295 -2.411 -20.385 1.00 43.03 111 LEU A CA 14
ATOM 25382 C C . LEU A 1 111 ? -3.730 -3.456 -21.371 1.00 64.34 111 LEU A C 14
ATOM 25383 O O . LEU A 1 111 ? -4.119 -3.491 -22.541 1.00 4.25 111 LEU A O 14
ATOM 25399 N N . GLU A 1 112 ? -2.808 -4.294 -20.900 1.00 60.20 112 GLU A N 14
ATOM 25400 C CA . GLU A 1 112 ? -2.219 -5.353 -21.731 1.00 60.02 112 GLU A CA 14
ATOM 25401 C C . GLU A 1 112 ? -3.136 -6.585 -21.831 1.00 32.51 112 GLU A C 14
ATOM 25402 O O . GLU A 1 112 ? -3.815 -6.950 -20.871 1.00 1.31 112 GLU A O 14
ATOM 25414 N N . HIS A 1 113 ? -3.117 -7.239 -22.992 1.00 12.44 113 HIS A N 14
ATOM 25415 C CA . HIS A 1 113 ? -4.015 -8.369 -23.276 1.00 43.35 113 HIS A CA 14
ATOM 25416 C C . HIS A 1 113 ? -3.278 -9.721 -23.252 1.00 2.15 113 HIS A C 14
ATOM 25417 O O . HIS A 1 113 ? -2.249 -9.891 -23.907 1.00 41.12 113 HIS A O 14
ATOM 25432 N N . HIS A 1 114 ? -3.832 -10.673 -22.491 1.00 63.13 114 HIS A N 14
ATOM 25433 C CA . HIS A 1 114 ? -3.284 -12.034 -22.356 1.00 60.42 114 HIS A CA 14
ATOM 25434 C C . HIS A 1 114 ? -1.863 -12.032 -21.765 1.00 61.31 114 HIS A C 14
ATOM 25435 O O . HIS A 1 114 ? -0.883 -11.756 -22.461 1.00 64.42 114 HIS A O 14
ATOM 25450 N N . HIS A 1 115 ? -1.762 -12.355 -20.476 1.00 23.53 115 HIS A N 14
ATOM 25451 C CA . HIS A 1 115 ? -0.477 -12.350 -19.769 1.00 31.23 115 HIS A CA 14
ATOM 25452 C C . HIS A 1 115 ? -0.558 -13.123 -18.438 1.00 3.00 115 HIS A C 14
ATOM 25453 O O . HIS A 1 115 ? -1.103 -12.625 -17.450 1.00 52.40 115 HIS A O 14
ATOM 25468 N N . HIS A 1 116 ? -0.024 -14.348 -18.422 1.00 64.34 116 HIS A N 14
ATOM 25469 C CA . HIS A 1 116 ? -0.003 -15.168 -17.197 1.00 70.04 116 HIS A CA 14
ATOM 25470 C C . HIS A 1 116 ? 0.766 -14.470 -16.052 1.00 34.05 116 HIS A C 14
ATOM 25471 O O . HIS A 1 116 ? 2.002 -14.435 -16.034 1.00 50.23 116 HIS A O 14
ATOM 25486 N N . HIS A 1 117 ? 0.016 -13.903 -15.109 1.00 51.53 117 HIS A N 14
ATOM 25487 C CA . HIS A 1 117 ? 0.593 -13.159 -13.980 1.00 34.20 117 HIS A CA 14
ATOM 25488 C C . HIS A 1 117 ? -0.216 -13.388 -12.688 1.00 63.32 117 HIS A C 14
ATOM 25489 O O . HIS A 1 117 ? -1.373 -12.977 -12.590 1.00 21.20 117 HIS A O 14
ATOM 25504 N N . HIS A 1 118 ? 0.399 -14.045 -11.704 1.00 43.34 118 HIS A N 14
ATOM 25505 C CA . HIS A 1 118 ? -0.261 -14.331 -10.415 1.00 22.30 118 HIS A CA 14
ATOM 25506 C C . HIS A 1 118 ? -0.541 -13.051 -9.596 1.00 42.21 118 HIS A C 14
ATOM 25507 O O . HIS A 1 118 ? 0.421 -12.331 -9.251 1.00 39.32 118 HIS A O 14
ATOM 25523 N N . MET A 1 1 ? 12.460 13.411 -7.846 1.00 60.24 1 MET A N 15
ATOM 25524 C CA . MET A 1 1 ? 12.038 11.982 -7.839 1.00 11.11 1 MET A CA 15
ATOM 25525 C C . MET A 1 1 ? 10.902 11.744 -6.836 1.00 33.20 1 MET A C 15
ATOM 25526 O O . MET A 1 1 ? 10.530 12.646 -6.083 1.00 14.11 1 MET A O 15
ATOM 25542 N N . SER A 1 2 ? 10.349 10.530 -6.833 1.00 2.23 2 SER A N 15
ATOM 25543 C CA . SER A 1 2 ? 9.271 10.167 -5.899 1.00 3.14 2 SER A CA 15
ATOM 25544 C C . SER A 1 2 ? 8.943 8.673 -5.975 1.00 74.31 2 SER A C 15
ATOM 25545 O O . SER A 1 2 ? 9.641 7.897 -6.631 1.00 74.23 2 SER A O 15
ATOM 25553 N N . GLY A 1 3 ? 7.883 8.271 -5.278 1.00 1.41 3 GLY A N 15
ATOM 25554 C CA . GLY A 1 3 ? 7.375 6.911 -5.400 1.00 64.43 3 GLY A CA 15
ATOM 25555 C C . GLY A 1 3 ? 6.323 6.783 -6.499 1.00 4.42 3 GLY A C 15
ATOM 25556 O O . GLY A 1 3 ? 6.003 7.764 -7.177 1.00 0.23 3 GLY A O 15
ATOM 25560 N N . TRP A 1 4 ? 5.785 5.581 -6.684 1.00 31.42 4 TRP A N 15
ATOM 25561 C CA . TRP A 1 4 ? 4.749 5.347 -7.700 1.00 70.44 4 TRP A CA 15
ATOM 25562 C C . TRP A 1 4 ? 3.953 4.067 -7.410 1.00 51.34 4 TRP A C 15
ATOM 25563 O O . TRP A 1 4 ? 4.416 3.181 -6.690 1.00 74.04 4 TRP A O 15
ATOM 25584 N N . TYR A 1 5 ? 2.755 3.973 -7.984 1.00 61.33 5 TYR A N 15
ATOM 25585 C CA . TYR A 1 5 ? 1.903 2.786 -7.826 1.00 61.54 5 TYR A CA 15
ATOM 25586 C C . TYR A 1 5 ? 1.887 1.950 -9.111 1.00 3.40 5 TYR A C 15
ATOM 25587 O O . TYR A 1 5 ? 1.568 2.458 -10.183 1.00 13.25 5 TYR A O 15
ATOM 25605 N N . GLU A 1 6 ? 2.226 0.670 -9.001 1.00 22.12 6 GLU A N 15
ATOM 25606 C CA . GLU A 1 6 ? 2.167 -0.246 -10.147 1.00 24.11 6 GLU A CA 15
ATOM 25607 C C . GLU A 1 6 ? 0.930 -1.150 -10.071 1.00 54.42 6 GLU A C 15
ATOM 25608 O O . GLU A 1 6 ? 0.859 -2.065 -9.246 1.00 51.11 6 GLU A O 15
ATOM 25620 N N . LEU A 1 7 ? -0.045 -0.870 -10.927 1.00 42.11 7 LEU A N 15
ATOM 25621 C CA . LEU A 1 7 ? -1.281 -1.653 -11.001 1.00 72.11 7 LEU A CA 15
ATOM 25622 C C . LEU A 1 7 ? -1.156 -2.794 -12.022 1.00 35.05 7 LEU A C 15
ATOM 25623 O O . LEU A 1 7 ? -1.025 -2.552 -13.218 1.00 62.44 7 LEU A O 15
ATOM 25639 N N . SER A 1 8 ? -1.206 -4.038 -11.559 1.00 53.32 8 SER A N 15
ATOM 25640 C CA . SER A 1 8 ? -1.129 -5.192 -12.466 1.00 32.11 8 SER A CA 15
ATOM 25641 C C . SER A 1 8 ? -2.238 -6.207 -12.173 1.00 2.13 8 SER A C 15
ATOM 25642 O O . SER A 1 8 ? -2.757 -6.280 -11.057 1.00 40.12 8 SER A O 15
ATOM 25650 N N . LYS A 1 9 ? -2.606 -6.986 -13.188 1.00 40.23 9 LYS A N 15
ATOM 25651 C CA . LYS A 1 9 ? -3.675 -7.979 -13.049 1.00 12.24 9 LYS A CA 15
ATOM 25652 C C . LYS A 1 9 ? -3.099 -9.395 -12.875 1.00 40.14 9 LYS A C 15
ATOM 25653 O O . LYS A 1 9 ? -2.292 -9.852 -13.687 1.00 14.42 9 LYS A O 15
ATOM 25672 N N . SER A 1 10 ? -3.520 -10.083 -11.816 1.00 72.03 10 SER A N 15
ATOM 25673 C CA . SER A 1 10 ? -3.047 -11.447 -11.532 1.00 32.43 10 SER A CA 15
ATOM 25674 C C . SER A 1 10 ? -3.720 -12.487 -12.445 1.00 42.21 10 SER A C 15
ATOM 25675 O O . SER A 1 10 ? -4.631 -12.165 -13.211 1.00 74.41 10 SER A O 15
ATOM 25683 N N . SER A 1 11 ? -3.275 -13.741 -12.344 1.00 70.34 11 SER A N 15
ATOM 25684 C CA . SER A 1 11 ? -3.789 -14.835 -13.192 1.00 43.21 11 SER A CA 15
ATOM 25685 C C . SER A 1 11 ? -5.306 -15.027 -13.027 1.00 64.32 11 SER A C 15
ATOM 25686 O O . SER A 1 11 ? -5.995 -15.434 -13.963 1.00 34.43 11 SER A O 15
ATOM 25694 N N . ASN A 1 12 ? -5.819 -14.719 -11.836 1.00 34.11 12 ASN A N 15
ATOM 25695 C CA . ASN A 1 12 ? -7.256 -14.845 -11.539 1.00 12.34 12 ASN A CA 15
ATOM 25696 C C . ASN A 1 12 ? -8.050 -13.607 -12.001 1.00 42.15 12 ASN A C 15
ATOM 25697 O O . ASN A 1 12 ? -9.192 -13.397 -11.585 1.00 30.50 12 ASN A O 15
ATOM 25708 N N . ASP A 1 13 ? -7.426 -12.793 -12.857 1.00 42.12 13 ASP A N 15
ATOM 25709 C CA . ASP A 1 13 ? -8.058 -11.598 -13.436 1.00 60.02 13 ASP A CA 15
ATOM 25710 C C . ASP A 1 13 ? -8.434 -10.544 -12.381 1.00 34.23 13 ASP A C 15
ATOM 25711 O O . ASP A 1 13 ? -9.195 -9.616 -12.665 1.00 73.51 13 ASP A O 15
ATOM 25720 N N . GLN A 1 14 ? -7.889 -10.671 -11.176 1.00 33.31 14 GLN A N 15
ATOM 25721 C CA . GLN A 1 14 ? -8.083 -9.649 -10.145 1.00 33.43 14 GLN A CA 15
ATOM 25722 C C . GLN A 1 14 ? -6.946 -8.622 -10.184 1.00 32.24 14 GLN A C 15
ATOM 25723 O O . GLN A 1 14 ? -5.782 -8.970 -10.401 1.00 32.14 14 GLN A O 15
ATOM 25737 N N . PHE A 1 15 ? -7.294 -7.358 -9.981 1.00 2.51 15 PHE A N 15
ATOM 25738 C CA . PHE A 1 15 ? -6.338 -6.257 -10.114 1.00 13.50 15 PHE A CA 15
ATOM 25739 C C . PHE A 1 15 ? -5.739 -5.861 -8.758 1.00 64.23 15 PHE A C 15
ATOM 25740 O O . PHE A 1 15 ? -6.451 -5.751 -7.761 1.00 23.03 15 PHE A O 15
ATOM 25757 N N . LYS A 1 16 ? -4.428 -5.649 -8.732 1.00 14.33 16 LYS A N 15
ATOM 25758 C CA . LYS A 1 16 ? -3.726 -5.224 -7.517 1.00 75.32 16 LYS A CA 15
ATOM 25759 C C . LYS A 1 16 ? -2.725 -4.106 -7.830 1.00 72.22 16 LYS A C 15
ATOM 25760 O O . LYS A 1 16 ? -2.294 -3.952 -8.975 1.00 11.55 16 LYS A O 15
ATOM 25779 N N . PHE A 1 17 ? -2.347 -3.336 -6.814 1.00 30.13 17 PHE A N 15
ATOM 25780 C CA . PHE A 1 17 ? -1.353 -2.272 -6.990 1.00 31.00 17 PHE A CA 15
ATOM 25781 C C . PHE A 1 17 ? -0.286 -2.314 -5.886 1.00 4.32 17 PHE A C 15
ATOM 25782 O O . PHE A 1 17 ? -0.581 -2.607 -4.725 1.00 11.31 17 PHE A O 15
ATOM 25799 N N . VAL A 1 18 ? 0.959 -2.029 -6.262 1.00 1.11 18 VAL A N 15
ATOM 25800 C CA . VAL A 1 18 ? 2.072 -1.987 -5.309 1.00 33.23 18 VAL A CA 15
ATOM 25801 C C . VAL A 1 18 ? 2.755 -0.609 -5.317 1.00 4.24 18 VAL A C 15
ATOM 25802 O O . VAL A 1 18 ? 3.083 -0.072 -6.374 1.00 12.22 18 VAL A O 15
ATOM 25815 N N . LEU A 1 19 ? 2.950 -0.035 -4.134 1.00 4.55 19 LEU A N 15
ATOM 25816 C CA . LEU A 1 19 ? 3.592 1.277 -4.002 1.00 51.10 19 LEU A CA 15
ATOM 25817 C C . LEU A 1 19 ? 5.110 1.136 -3.808 1.00 51.24 19 LEU A C 15
ATOM 25818 O O . LEU A 1 19 ? 5.577 0.659 -2.769 1.00 75.24 19 LEU A O 15
ATOM 25834 N N . LYS A 1 20 ? 5.873 1.551 -4.816 1.00 51.33 20 LYS A N 15
ATOM 25835 C CA . LYS A 1 20 ? 7.337 1.478 -4.770 1.00 72.12 20 LYS A CA 15
ATOM 25836 C C . LYS A 1 20 ? 7.957 2.851 -4.468 1.00 53.40 20 LYS A C 15
ATOM 25837 O O . LYS A 1 20 ? 7.547 3.868 -5.030 1.00 44.10 20 LYS A O 15
ATOM 25856 N N . ALA A 1 21 ? 8.950 2.869 -3.581 1.00 2.42 21 ALA A N 15
ATOM 25857 C CA . ALA A 1 21 ? 9.627 4.113 -3.190 1.00 65.53 21 ALA A CA 15
ATOM 25858 C C . ALA A 1 21 ? 10.999 4.258 -3.870 1.00 43.40 21 ALA A C 15
ATOM 25859 O O . ALA A 1 21 ? 11.849 3.384 -3.735 1.00 23.44 21 ALA A O 15
ATOM 25866 N N . GLY A 1 22 ? 11.190 5.355 -4.609 1.00 61.42 22 GLY A N 15
ATOM 25867 C CA . GLY A 1 22 ? 12.502 5.699 -5.174 1.00 21.30 22 GLY A CA 15
ATOM 25868 C C . GLY A 1 22 ? 13.198 4.569 -5.942 1.00 53.14 22 GLY A C 15
ATOM 25869 O O . GLY A 1 22 ? 13.106 4.489 -7.168 1.00 44.01 22 GLY A O 15
ATOM 25873 N N . ASN A 1 23 ? 13.885 3.688 -5.213 1.00 24.13 23 ASN A N 15
ATOM 25874 C CA . ASN A 1 23 ? 14.701 2.626 -5.824 1.00 61.01 23 ASN A CA 15
ATOM 25875 C C . ASN A 1 23 ? 13.838 1.487 -6.388 1.00 4.33 23 ASN A C 15
ATOM 25876 O O . ASN A 1 23 ? 14.342 0.574 -7.046 1.00 64.22 23 ASN A O 15
ATOM 25887 N N . GLY A 1 24 ? 12.539 1.541 -6.119 1.00 55.40 24 GLY A N 15
ATOM 25888 C CA . GLY A 1 24 ? 11.624 0.521 -6.619 1.00 45.13 24 GLY A CA 15
ATOM 25889 C C . GLY A 1 24 ? 11.263 -0.530 -5.576 1.00 1.23 24 GLY A C 15
ATOM 25890 O O . GLY A 1 24 ? 10.702 -1.577 -5.911 1.00 40.42 24 GLY A O 15
ATOM 25894 N N . GLU A 1 25 ? 11.590 -0.258 -4.315 1.00 31.34 25 GLU A N 15
ATOM 25895 C CA . GLU A 1 25 ? 11.228 -1.153 -3.212 1.00 24.04 25 GLU A CA 15
ATOM 25896 C C . GLU A 1 25 ? 9.759 -0.948 -2.808 1.00 43.22 25 GLU A C 15
ATOM 25897 O O . GLU A 1 25 ? 9.321 0.180 -2.573 1.00 54.12 25 GLU A O 15
ATOM 25909 N N . VAL A 1 26 ? 9.004 -2.041 -2.742 1.00 41.14 26 VAL A N 15
ATOM 25910 C CA . VAL A 1 26 ? 7.574 -1.977 -2.431 1.00 71.42 26 VAL A CA 15
ATOM 25911 C C . VAL A 1 26 ? 7.330 -1.764 -0.929 1.00 2.01 26 VAL A C 15
ATOM 25912 O O . VAL A 1 26 ? 7.500 -2.682 -0.128 1.00 25.32 26 VAL A O 15
ATOM 25925 N N . ILE A 1 27 ? 6.929 -0.553 -0.553 1.00 13.40 27 ILE A N 15
ATOM 25926 C CA . ILE A 1 27 ? 6.628 -0.245 0.850 1.00 23.13 27 ILE A CA 15
ATOM 25927 C C . ILE A 1 27 ? 5.210 -0.699 1.239 1.00 44.42 27 ILE A C 15
ATOM 25928 O O . ILE A 1 27 ? 5.005 -1.275 2.308 1.00 23.31 27 ILE A O 15
ATOM 25944 N N . LEU A 1 28 ? 4.233 -0.440 0.368 1.00 64.25 28 LEU A N 15
ATOM 25945 C CA . LEU A 1 28 ? 2.831 -0.815 0.629 1.00 62.23 28 LEU A CA 15
ATOM 25946 C C . LEU A 1 28 ? 2.237 -1.657 -0.516 1.00 45.13 28 LEU A C 15
ATOM 25947 O O . LEU A 1 28 ? 2.490 -1.400 -1.692 1.00 4.34 28 LEU A O 15
ATOM 25963 N N . THR A 1 29 ? 1.449 -2.667 -0.151 1.00 43.12 29 THR A N 15
ATOM 25964 C CA . THR A 1 29 ? 0.706 -3.499 -1.115 1.00 63.54 29 THR A CA 15
ATOM 25965 C C . THR A 1 29 ? -0.735 -3.715 -0.622 1.00 31.10 29 THR A C 15
ATOM 25966 O O . THR A 1 29 ? -0.973 -3.806 0.582 1.00 24.14 29 THR A O 15
ATOM 25977 N N . SER A 1 30 ? -1.698 -3.783 -1.539 1.00 53.34 30 SER A N 15
ATOM 25978 C CA . SER A 1 30 ? -3.108 -3.978 -1.154 1.00 65.52 30 SER A CA 15
ATOM 25979 C C . SER A 1 30 ? -3.611 -5.390 -1.510 1.00 12.43 30 SER A C 15
ATOM 25980 O O . SER A 1 30 ? -2.822 -6.288 -1.812 1.00 64.12 30 SER A O 15
ATOM 25988 N N . GLU A 1 31 ? -4.928 -5.578 -1.439 1.00 15.13 31 GLU A N 15
ATOM 25989 C CA . GLU A 1 31 ? -5.574 -6.858 -1.756 1.00 14.45 31 GLU A CA 15
ATOM 25990 C C . GLU A 1 31 ? -5.764 -7.061 -3.265 1.00 32.12 31 GLU A C 15
ATOM 25991 O O . GLU A 1 31 ? -5.327 -6.254 -4.087 1.00 73.15 31 GLU A O 15
ATOM 26003 N N . LEU A 1 32 ? -6.429 -8.160 -3.611 1.00 21.13 32 LEU A N 15
ATOM 26004 C CA . LEU A 1 32 ? -6.819 -8.438 -4.996 1.00 62.01 32 LEU A CA 15
ATOM 26005 C C . LEU A 1 32 ? -8.250 -7.940 -5.261 1.00 61.33 32 LEU A C 15
ATOM 26006 O O . LEU A 1 32 ? -9.224 -8.492 -4.743 1.00 31.32 32 LEU A O 15
ATOM 26022 N N . TYR A 1 33 ? -8.367 -6.881 -6.053 1.00 11.15 33 TYR A N 15
ATOM 26023 C CA . TYR A 1 33 ? -9.667 -6.286 -6.364 1.00 44.12 33 TYR A CA 15
ATOM 26024 C C . TYR A 1 33 ? -10.366 -7.012 -7.524 1.00 1.41 33 TYR A C 15
ATOM 26025 O O . TYR A 1 33 ? -9.762 -7.269 -8.567 1.00 73.41 33 TYR A O 15
ATOM 26043 N N . THR A 1 34 ? -11.647 -7.330 -7.333 1.00 41.30 34 THR A N 15
ATOM 26044 C CA . THR A 1 34 ? -12.468 -7.980 -8.372 1.00 45.44 34 THR A CA 15
ATOM 26045 C C . THR A 1 34 ? -12.623 -7.108 -9.629 1.00 3.41 34 THR A C 15
ATOM 26046 O O . THR A 1 34 ? -13.040 -7.590 -10.685 1.00 43.21 34 THR A O 15
ATOM 26057 N N . GLY A 1 35 ? -12.303 -5.821 -9.511 1.00 23.43 35 GLY A N 15
ATOM 26058 C CA . GLY A 1 35 ? -12.393 -4.912 -10.650 1.00 33.30 35 GLY A CA 15
ATOM 26059 C C . GLY A 1 35 ? -11.324 -3.822 -10.627 1.00 4.10 35 GLY A C 15
ATOM 26060 O O . GLY A 1 35 ? -10.900 -3.379 -9.556 1.00 22.12 35 GLY A O 15
ATOM 26064 N N . LYS A 1 36 ? -10.891 -3.384 -11.811 1.00 11.25 36 LYS A N 15
ATOM 26065 C CA . LYS A 1 36 ? -9.856 -2.346 -11.923 1.00 41.40 36 LYS A CA 15
ATOM 26066 C C . LYS A 1 36 ? -10.313 -1.023 -11.284 1.00 75.22 36 LYS A C 15
ATOM 26067 O O . LYS A 1 36 ? -9.494 -0.250 -10.778 1.00 54.00 36 LYS A O 15
ATOM 26086 N N . SER A 1 37 ? -11.624 -0.775 -11.305 1.00 11.33 37 SER A N 15
ATOM 26087 C CA . SER A 1 37 ? -12.205 0.416 -10.666 1.00 61.22 37 SER A CA 15
ATOM 26088 C C . SER A 1 37 ? -11.817 0.490 -9.187 1.00 75.52 37 SER A C 15
ATOM 26089 O O . SER A 1 37 ? -11.143 1.426 -8.760 1.00 72.25 37 SER A O 15
ATOM 26097 N N . GLY A 1 38 ? -12.217 -0.525 -8.418 1.00 12.43 38 GLY A N 15
ATOM 26098 C CA . GLY A 1 38 ? -11.911 -0.562 -6.991 1.00 32.04 38 GLY A CA 15
ATOM 26099 C C . GLY A 1 38 ? -10.419 -0.454 -6.699 1.00 70.14 38 GLY A C 15
ATOM 26100 O O . GLY A 1 38 ? -10.016 0.138 -5.695 1.00 10.25 38 GLY A O 15
ATOM 26104 N N . ALA A 1 39 ? -9.602 -1.027 -7.581 1.00 33.02 39 ALA A N 15
ATOM 26105 C CA . ALA A 1 39 ? -8.146 -0.952 -7.452 1.00 34.24 39 ALA A CA 15
ATOM 26106 C C . ALA A 1 39 ? -7.653 0.501 -7.499 1.00 23.53 39 ALA A C 15
ATOM 26107 O O . ALA A 1 39 ? -6.953 0.960 -6.594 1.00 45.14 39 ALA A O 15
ATOM 26114 N N . MET A 1 40 ? -8.038 1.233 -8.549 1.00 14.43 40 MET A N 15
ATOM 26115 C CA . MET A 1 40 ? -7.649 2.643 -8.685 1.00 3.25 40 MET A CA 15
ATOM 26116 C C . MET A 1 40 ? -8.270 3.499 -7.570 1.00 62.34 40 MET A C 15
ATOM 26117 O O . MET A 1 40 ? -7.592 4.344 -6.979 1.00 31.25 40 MET A O 15
ATOM 26131 N N . ASN A 1 41 ? -9.553 3.260 -7.272 1.00 33.43 41 ASN A N 15
ATOM 26132 C CA . ASN A 1 41 ? -10.230 3.932 -6.150 1.00 74.45 41 ASN A CA 15
ATOM 26133 C C . ASN A 1 41 ? -9.394 3.801 -4.864 1.00 2.24 41 ASN A C 15
ATOM 26134 O O . ASN A 1 41 ? -9.245 4.756 -4.094 1.00 64.54 41 ASN A O 15
ATOM 26145 N N . GLY A 1 42 ? -8.844 2.607 -4.645 1.00 33.05 42 GLY A N 15
ATOM 26146 C CA . GLY A 1 42 ? -7.944 2.386 -3.521 1.00 24.11 42 GLY A CA 15
ATOM 26147 C C . GLY A 1 42 ? -6.657 3.201 -3.631 1.00 60.44 42 GLY A C 15
ATOM 26148 O O . GLY A 1 42 ? -6.180 3.751 -2.638 1.00 51.32 42 GLY A O 15
ATOM 26152 N N . ILE A 1 43 ? -6.110 3.304 -4.847 1.00 2.44 43 ILE A N 15
ATOM 26153 C CA . ILE A 1 43 ? -4.855 4.039 -5.075 1.00 23.55 43 ILE A CA 15
ATOM 26154 C C . ILE A 1 43 ? -4.991 5.517 -4.688 1.00 75.43 43 ILE A C 15
ATOM 26155 O O . ILE A 1 43 ? -4.190 6.044 -3.913 1.00 32.33 43 ILE A O 15
ATOM 26171 N N . GLU A 1 44 ? -6.018 6.177 -5.222 1.00 35.43 44 GLU A N 15
ATOM 26172 C CA . GLU A 1 44 ? -6.258 7.593 -4.925 1.00 23.45 44 GLU A CA 15
ATOM 26173 C C . GLU A 1 44 ? -6.568 7.799 -3.437 1.00 54.22 44 GLU A C 15
ATOM 26174 O O . GLU A 1 44 ? -6.172 8.803 -2.838 1.00 30.12 44 GLU A O 15
ATOM 26186 N N . SER A 1 45 ? -7.263 6.835 -2.836 1.00 22.40 45 SER A N 15
ATOM 26187 C CA . SER A 1 45 ? -7.494 6.849 -1.388 1.00 44.31 45 SER A CA 15
ATOM 26188 C C . SER A 1 45 ? -6.161 6.852 -0.628 1.00 2.12 45 SER A C 15
ATOM 26189 O O . SER A 1 45 ? -5.965 7.640 0.297 1.00 52.41 45 SER A O 15
ATOM 26197 N N . VAL A 1 46 ? -5.237 5.978 -1.029 1.00 32.43 46 VAL A N 15
ATOM 26198 C CA . VAL A 1 46 ? -3.900 5.933 -0.420 1.00 31.43 46 VAL A CA 15
ATOM 26199 C C . VAL A 1 46 ? -3.156 7.266 -0.618 1.00 11.33 46 VAL A C 15
ATOM 26200 O O . VAL A 1 46 ? -2.535 7.781 0.309 1.00 13.12 46 VAL A O 15
ATOM 26213 N N . GLN A 1 47 ? -3.246 7.831 -1.823 1.00 70.14 47 GLN A N 15
ATOM 26214 C CA . GLN A 1 47 ? -2.639 9.139 -2.120 1.00 40.34 47 GLN A CA 15
ATOM 26215 C C . GLN A 1 47 ? -3.125 10.222 -1.138 1.00 74.33 47 GLN A C 15
ATOM 26216 O O . GLN A 1 47 ? -2.372 11.127 -0.768 1.00 72.21 47 GLN A O 15
ATOM 26230 N N . THR A 1 48 ? -4.392 10.126 -0.732 1.00 4.42 48 THR A N 15
ATOM 26231 C CA . THR A 1 48 ? -4.983 11.088 0.212 1.00 34.12 48 THR A CA 15
ATOM 26232 C C . THR A 1 48 ? -4.609 10.779 1.675 1.00 41.32 48 THR A C 15
ATOM 26233 O O . THR A 1 48 ? -4.263 11.684 2.436 1.00 73.24 48 THR A O 15
ATOM 26244 N N . ASN A 1 49 ? -4.683 9.504 2.068 1.00 13.44 49 ASN A N 15
ATOM 26245 C CA . ASN A 1 49 ? -4.470 9.114 3.475 1.00 25.42 49 ASN A CA 15
ATOM 26246 C C . ASN A 1 49 ? -2.983 9.047 3.871 1.00 11.00 49 ASN A C 15
ATOM 26247 O O . ASN A 1 49 ? -2.644 9.292 5.025 1.00 41.34 49 ASN A O 15
ATOM 26258 N N . SER A 1 50 ? -2.103 8.716 2.923 1.00 34.51 50 SER A N 15
ATOM 26259 C CA . SER A 1 50 ? -0.661 8.555 3.218 1.00 64.44 50 SER A CA 15
ATOM 26260 C C . SER A 1 50 ? -0.055 9.769 3.958 1.00 74.54 50 SER A C 15
ATOM 26261 O O . SER A 1 50 ? 0.624 9.592 4.969 1.00 62.35 50 SER A O 15
ATOM 26269 N N . PRO A 1 51 ? -0.264 11.020 3.476 1.00 75.04 51 PRO A N 15
ATOM 26270 C CA . PRO A 1 51 ? 0.241 12.216 4.181 1.00 11.51 51 PRO A CA 15
ATOM 26271 C C . PRO A 1 51 ? -0.425 12.430 5.557 1.00 21.20 51 PRO A C 15
ATOM 26272 O O . PRO A 1 51 ? 0.095 13.164 6.403 1.00 44.03 51 PRO A O 15
ATOM 26283 N N . ILE A 1 52 ? -1.573 11.787 5.772 1.00 35.21 52 ILE A N 15
ATOM 26284 C CA . ILE A 1 52 ? -2.301 11.877 7.043 1.00 52.32 52 ILE A CA 15
ATOM 26285 C C . ILE A 1 52 ? -1.911 10.715 7.969 1.00 71.23 52 ILE A C 15
ATOM 26286 O O . ILE A 1 52 ? -2.486 9.626 7.894 1.00 42.32 52 ILE A O 15
ATOM 26302 N N . GLU A 1 53 ? -0.929 10.948 8.842 1.00 34.14 53 GLU A N 15
ATOM 26303 C CA . GLU A 1 53 ? -0.412 9.891 9.723 1.00 54.24 53 GLU A CA 15
ATOM 26304 C C . GLU A 1 53 ? -1.532 9.217 10.530 1.00 51.01 53 GLU A C 15
ATOM 26305 O O . GLU A 1 53 ? -1.485 8.019 10.771 1.00 2.51 53 GLU A O 15
ATOM 26317 N N . ALA A 1 54 ? -2.547 9.998 10.915 1.00 50.24 54 ALA A N 15
ATOM 26318 C CA . ALA A 1 54 ? -3.666 9.513 11.751 1.00 34.11 54 ALA A CA 15
ATOM 26319 C C . ALA A 1 54 ? -4.309 8.205 11.231 1.00 24.20 54 ALA A C 15
ATOM 26320 O O . ALA A 1 54 ? -5.051 7.536 11.956 1.00 23.31 54 ALA A O 15
ATOM 26327 N N . ARG A 1 55 ? -4.027 7.845 9.982 1.00 42.21 55 ARG A N 15
ATOM 26328 C CA . ARG A 1 55 ? -4.541 6.598 9.396 1.00 62.51 55 ARG A CA 15
ATOM 26329 C C . ARG A 1 55 ? -3.603 5.406 9.666 1.00 14.44 55 ARG A C 15
ATOM 26330 O O . ARG A 1 55 ? -3.787 4.318 9.114 1.00 2.24 55 ARG A O 15
ATOM 26351 N N . TYR A 1 56 ? -2.626 5.613 10.549 1.00 15.30 56 TYR A N 15
ATOM 26352 C CA . TYR A 1 56 ? -1.628 4.590 10.889 1.00 10.22 56 TYR A CA 15
ATOM 26353 C C . TYR A 1 56 ? -2.253 3.350 11.557 1.00 1.12 56 TYR A C 15
ATOM 26354 O O . TYR A 1 56 ? -3.223 3.453 12.314 1.00 55.23 56 TYR A O 15
ATOM 26372 N N . ALA A 1 57 ? -1.691 2.183 11.265 1.00 63.23 57 ALA A N 15
ATOM 26373 C CA . ALA A 1 57 ? -2.003 0.953 12.001 1.00 13.22 57 ALA A CA 15
ATOM 26374 C C . ALA A 1 57 ? -0.718 0.156 12.260 1.00 51.22 57 ALA A C 15
ATOM 26375 O O . ALA A 1 57 ? -0.207 -0.520 11.367 1.00 43.31 57 ALA A O 15
ATOM 26382 N N . LYS A 1 58 ? -0.187 0.256 13.478 1.00 45.55 58 LYS A N 15
ATOM 26383 C CA . LYS A 1 58 ? 1.076 -0.404 13.826 1.00 62.11 58 LYS A CA 15
ATOM 26384 C C . LYS A 1 58 ? 0.831 -1.883 14.174 1.00 55.13 58 LYS A C 15
ATOM 26385 O O . LYS A 1 58 ? 0.241 -2.199 15.209 1.00 12.42 58 LYS A O 15
ATOM 26404 N N . GLU A 1 59 ? 1.292 -2.784 13.305 1.00 12.42 59 GLU A N 15
ATOM 26405 C CA . GLU A 1 59 ? 0.986 -4.220 13.427 1.00 21.24 59 GLU A CA 15
ATOM 26406 C C . GLU A 1 59 ? 2.242 -5.070 13.703 1.00 33.41 59 GLU A C 15
ATOM 26407 O O . GLU A 1 59 ? 3.371 -4.649 13.439 1.00 74.33 59 GLU A O 15
ATOM 26419 N N . VAL A 1 60 ? 2.030 -6.274 14.236 1.00 24.15 60 VAL A N 15
ATOM 26420 C CA . VAL A 1 60 ? 3.110 -7.251 14.446 1.00 70.53 60 VAL A CA 15
ATOM 26421 C C . VAL A 1 60 ? 2.656 -8.659 14.023 1.00 22.33 60 VAL A C 15
ATOM 26422 O O . VAL A 1 60 ? 1.616 -9.145 14.471 1.00 42.23 60 VAL A O 15
ATOM 26435 N N . ALA A 1 61 ? 3.436 -9.307 13.162 1.00 23.33 61 ALA A N 15
ATOM 26436 C CA . ALA A 1 61 ? 3.097 -10.647 12.662 1.00 73.04 61 ALA A CA 15
ATOM 26437 C C . ALA A 1 61 ? 3.298 -11.735 13.731 1.00 44.03 61 ALA A C 15
ATOM 26438 O O . ALA A 1 61 ? 4.018 -11.539 14.714 1.00 43.41 61 ALA A O 15
ATOM 26445 N N . LYS A 1 62 ? 2.672 -12.893 13.519 1.00 32.12 62 LYS A N 15
ATOM 26446 C CA . LYS A 1 62 ? 2.793 -14.025 14.448 1.00 32.51 62 LYS A CA 15
ATOM 26447 C C . LYS A 1 62 ? 4.234 -14.563 14.473 1.00 11.41 62 LYS A C 15
ATOM 26448 O O . LYS A 1 62 ? 4.680 -15.139 15.467 1.00 34.22 62 LYS A O 15
ATOM 26467 N N . ASN A 1 63 ? 4.961 -14.350 13.376 1.00 63.14 63 ASN A N 15
ATOM 26468 C CA . ASN A 1 63 ? 6.385 -14.712 13.289 1.00 72.23 63 ASN A CA 15
ATOM 26469 C C . ASN A 1 63 ? 7.288 -13.647 13.947 1.00 3.53 63 ASN A C 15
ATOM 26470 O O . ASN A 1 63 ? 8.487 -13.581 13.668 1.00 0.03 63 ASN A O 15
ATOM 26481 N N . ASP A 1 64 ? 6.692 -12.808 14.806 1.00 61.01 64 ASP A N 15
ATOM 26482 C CA . ASP A 1 64 ? 7.425 -11.784 15.568 1.00 45.51 64 ASP A CA 15
ATOM 26483 C C . ASP A 1 64 ? 7.998 -10.667 14.670 1.00 11.30 64 ASP A C 15
ATOM 26484 O O . ASP A 1 64 ? 8.768 -9.822 15.130 1.00 3.25 64 ASP A O 15
ATOM 26493 N N . LYS A 1 65 ? 7.601 -10.654 13.401 1.00 3.44 65 LYS A N 15
ATOM 26494 C CA . LYS A 1 65 ? 8.080 -9.643 12.449 1.00 70.42 65 LYS A CA 15
ATOM 26495 C C . LYS A 1 65 ? 7.114 -8.444 12.377 1.00 21.41 65 LYS A C 15
ATOM 26496 O O . LYS A 1 65 ? 5.933 -8.608 12.065 1.00 63.32 65 LYS A O 15
ATOM 26515 N N . PRO A 1 66 ? 7.602 -7.219 12.665 1.00 24.44 66 PRO A N 15
ATOM 26516 C CA . PRO A 1 66 ? 6.759 -6.011 12.683 1.00 43.51 66 PRO A CA 15
ATOM 26517 C C . PRO A 1 66 ? 6.403 -5.478 11.281 1.00 22.50 66 PRO A C 15
ATOM 26518 O O . PRO A 1 66 ? 7.223 -5.503 10.359 1.00 12.25 66 PRO A O 15
ATOM 26529 N N . TYR A 1 67 ? 5.172 -4.989 11.137 1.00 11.54 67 TYR A N 15
ATOM 26530 C CA . TYR A 1 67 ? 4.717 -4.356 9.894 1.00 32.24 67 TYR A CA 15
ATOM 26531 C C . TYR A 1 67 ? 3.618 -3.326 10.201 1.00 71.13 67 TYR A C 15
ATOM 26532 O O . TYR A 1 67 ? 3.316 -3.064 11.365 1.00 71.21 67 TYR A O 15
ATOM 26550 N N . PHE A 1 68 ? 3.046 -2.709 9.178 1.00 52.31 68 PHE A N 15
ATOM 26551 C CA . PHE A 1 68 ? 1.960 -1.746 9.388 1.00 63.21 68 PHE A CA 15
ATOM 26552 C C . PHE A 1 68 ? 0.910 -1.802 8.271 1.00 34.11 68 PHE A C 15
ATOM 26553 O O . PHE A 1 68 ? 1.188 -2.228 7.145 1.00 22.40 68 PHE A O 15
ATOM 26570 N N . ASN A 1 69 ? -0.307 -1.386 8.601 1.00 14.21 69 ASN A N 15
ATOM 26571 C CA . ASN A 1 69 ? -1.391 -1.296 7.621 1.00 61.01 69 ASN A CA 15
ATOM 26572 C C . ASN A 1 69 ? -1.898 0.147 7.505 1.00 41.42 69 ASN A C 15
ATOM 26573 O O . ASN A 1 69 ? -1.799 0.932 8.448 1.00 73.23 69 ASN A O 15
ATOM 26584 N N . LEU A 1 70 ? -2.441 0.488 6.343 1.00 20.23 70 LEU A N 15
ATOM 26585 C CA . LEU A 1 70 ? -3.031 1.810 6.121 1.00 14.41 70 LEU A CA 15
ATOM 26586 C C . LEU A 1 70 ? -4.550 1.687 5.935 1.00 63.15 70 LEU A C 15
ATOM 26587 O O . LEU A 1 70 ? -5.019 1.017 5.007 1.00 30.31 70 LEU A O 15
ATOM 26603 N N . LYS A 1 71 ? -5.311 2.315 6.832 1.00 31.21 71 LYS A N 15
ATOM 26604 C CA . LYS A 1 71 ? -6.775 2.287 6.762 1.00 74.05 71 LYS A CA 15
ATOM 26605 C C . LYS A 1 71 ? -7.336 3.660 6.368 1.00 52.44 71 LYS A C 15
ATOM 26606 O O . LYS A 1 71 ? -6.836 4.695 6.806 1.00 2.23 71 LYS A O 15
ATOM 26625 N N . ALA A 1 72 ? -8.372 3.660 5.537 1.00 70.42 72 ALA A N 15
ATOM 26626 C CA . ALA A 1 72 ? -9.087 4.894 5.182 1.00 11.40 72 ALA A CA 15
ATOM 26627 C C . ALA A 1 72 ? -10.165 5.224 6.231 1.00 60.12 72 ALA A C 15
ATOM 26628 O O . ALA A 1 72 ? -10.355 4.469 7.183 1.00 51.15 72 ALA A O 15
ATOM 26635 N N . ALA A 1 73 ? -10.864 6.349 6.058 1.00 35.21 73 ALA A N 15
ATOM 26636 C CA . ALA A 1 73 ? -11.909 6.778 7.008 1.00 64.43 73 ALA A CA 15
ATOM 26637 C C . ALA A 1 73 ? -12.952 5.674 7.279 1.00 70.30 73 ALA A C 15
ATOM 26638 O O . ALA A 1 73 ? -13.428 5.515 8.405 1.00 24.32 73 ALA A O 15
ATOM 26645 N N . ASN A 1 74 ? -13.289 4.903 6.245 1.00 14.24 74 ASN A N 15
ATOM 26646 C CA . ASN A 1 74 ? -14.264 3.806 6.370 1.00 72.12 74 ASN A CA 15
ATOM 26647 C C . ASN A 1 74 ? -13.654 2.588 7.100 1.00 2.31 74 ASN A C 15
ATOM 26648 O O . ASN A 1 74 ? -14.286 1.543 7.215 1.00 33.33 74 ASN A O 15
ATOM 26659 N N . HIS A 1 75 ? -12.410 2.739 7.567 1.00 12.33 75 HIS A N 15
ATOM 26660 C CA . HIS A 1 75 ? -11.685 1.687 8.312 1.00 5.31 75 HIS A CA 15
ATOM 26661 C C . HIS A 1 75 ? -11.248 0.544 7.380 1.00 10.02 75 HIS A C 15
ATOM 26662 O O . HIS A 1 75 ? -10.802 -0.512 7.832 1.00 53.14 75 HIS A O 15
ATOM 26677 N N . GLN A 1 76 ? -11.361 0.779 6.079 1.00 33.24 76 GLN A N 15
ATOM 26678 C CA . GLN A 1 76 ? -11.035 -0.225 5.061 1.00 11.51 76 GLN A CA 15
ATOM 26679 C C . GLN A 1 76 ? -9.515 -0.398 4.903 1.00 34.15 76 GLN A C 15
ATOM 26680 O O . GLN A 1 76 ? -8.746 0.546 5.103 1.00 61.54 76 GLN A O 15
ATOM 26694 N N . ILE A 1 77 ? -9.086 -1.602 4.539 1.00 51.32 77 ILE A N 15
ATOM 26695 C CA . ILE A 1 77 ? -7.660 -1.887 4.346 1.00 4.33 77 ILE A CA 15
ATOM 26696 C C . ILE A 1 77 ? -7.205 -1.500 2.930 1.00 42.42 77 ILE A C 15
ATOM 26697 O O . ILE A 1 77 ? -7.446 -2.231 1.965 1.00 5.43 77 ILE A O 15
ATOM 26713 N N . ILE A 1 78 ? -6.559 -0.344 2.806 1.00 52.30 78 ILE A N 15
ATOM 26714 C CA . ILE A 1 78 ? -6.062 0.122 1.504 1.00 54.21 78 ILE A CA 15
ATOM 26715 C C . ILE A 1 78 ? -4.551 -0.117 1.353 1.00 32.21 78 ILE A C 15
ATOM 26716 O O . ILE A 1 78 ? -4.020 -0.102 0.242 1.00 71.04 78 ILE A O 15
ATOM 26732 N N . GLY A 1 79 ? -3.859 -0.339 2.475 1.00 31.42 79 GLY A N 15
ATOM 26733 C CA . GLY A 1 79 ? -2.421 -0.603 2.420 1.00 15.33 79 GLY A CA 15
ATOM 26734 C C . GLY A 1 79 ? -1.941 -1.662 3.415 1.00 33.20 79 GLY A C 15
ATOM 26735 O O . GLY A 1 79 ? -2.381 -1.699 4.564 1.00 15.11 79 GLY A O 15
ATOM 26739 N N . THR A 1 80 ? -1.044 -2.534 2.959 1.00 3.32 80 THR A N 15
ATOM 26740 C CA . THR A 1 80 ? -0.377 -3.525 3.825 1.00 71.23 80 THR A CA 15
ATOM 26741 C C . THR A 1 80 ? 1.123 -3.585 3.504 1.00 42.22 80 THR A C 15
ATOM 26742 O O . THR A 1 80 ? 1.507 -3.812 2.359 1.00 0.24 80 THR A O 15
ATOM 26753 N N . SER A 1 81 ? 1.972 -3.374 4.509 1.00 22.42 81 SER A N 15
ATOM 26754 C CA . SER A 1 81 ? 3.423 -3.279 4.280 1.00 33.33 81 SER A CA 15
ATOM 26755 C C . SER A 1 81 ? 4.120 -4.643 4.324 1.00 13.04 81 SER A C 15
ATOM 26756 O O . SER A 1 81 ? 3.506 -5.678 4.594 1.00 51.00 81 SER A O 15
ATOM 26764 N N . GLN A 1 82 ? 5.423 -4.618 4.057 1.00 62.14 82 GLN A N 15
ATOM 26765 C CA . GLN A 1 82 ? 6.277 -5.800 4.200 1.00 3.31 82 GLN A CA 15
ATOM 26766 C C . GLN A 1 82 ? 6.425 -6.187 5.679 1.00 32.02 82 GLN A C 15
ATOM 26767 O O . GLN A 1 82 ? 6.379 -5.325 6.557 1.00 2.35 82 GLN A O 15
ATOM 26781 N N . MET A 1 83 ? 6.589 -7.476 5.956 1.00 75.31 83 MET A N 15
ATOM 26782 C CA . MET A 1 83 ? 6.986 -7.915 7.300 1.00 65.04 83 MET A CA 15
ATOM 26783 C C . MET A 1 83 ? 8.482 -7.631 7.531 1.00 64.51 83 MET A C 15
ATOM 26784 O O . MET A 1 83 ? 9.352 -8.398 7.115 1.00 23.33 83 MET A O 15
ATOM 26798 N N . TYR A 1 84 ? 8.767 -6.504 8.187 1.00 22.44 84 TYR A N 15
ATOM 26799 C CA . TYR A 1 84 ? 10.140 -5.995 8.314 1.00 53.31 84 TYR A CA 15
ATOM 26800 C C . TYR A 1 84 ? 10.965 -6.729 9.382 1.00 53.21 84 TYR A C 15
ATOM 26801 O O . TYR A 1 84 ? 10.447 -7.519 10.174 1.00 54.22 84 TYR A O 15
ATOM 26819 N N . SER A 1 85 ? 12.266 -6.449 9.382 1.00 70.13 85 SER A N 15
ATOM 26820 C CA . SER A 1 85 ? 13.208 -7.040 10.341 1.00 0.42 85 SER A CA 15
ATOM 26821 C C . SER A 1 85 ? 13.396 -6.140 11.569 1.00 41.14 85 SER A C 15
ATOM 26822 O O . SER A 1 85 ? 13.649 -6.621 12.673 1.00 14.42 85 SER A O 15
ATOM 26830 N N . SER A 1 86 ? 13.277 -4.830 11.365 1.00 72.11 86 SER A N 15
ATOM 26831 C CA . SER A 1 86 ? 13.442 -3.853 12.451 1.00 62.22 86 SER A CA 15
ATOM 26832 C C . SER A 1 86 ? 12.174 -3.022 12.659 1.00 10.32 86 SER A C 15
ATOM 26833 O O . SER A 1 86 ? 11.566 -2.543 11.697 1.00 1.45 86 SER A O 15
ATOM 26841 N N . THR A 1 87 ? 11.778 -2.841 13.921 1.00 15.13 87 THR A N 15
ATOM 26842 C CA . THR A 1 87 ? 10.620 -1.998 14.255 1.00 45.33 87 THR A CA 15
ATOM 26843 C C . THR A 1 87 ? 10.879 -0.542 13.859 1.00 34.32 87 THR A C 15
ATOM 26844 O O . THR A 1 87 ? 9.962 0.183 13.461 1.00 4.02 87 THR A O 15
ATOM 26855 N N . ALA A 1 88 ? 12.142 -0.129 13.954 1.00 50.23 88 ALA A N 15
ATOM 26856 C CA . ALA A 1 88 ? 12.557 1.206 13.527 1.00 42.11 88 ALA A CA 15
ATOM 26857 C C . ALA A 1 88 ? 12.343 1.387 12.019 1.00 10.32 88 ALA A C 15
ATOM 26858 O O . ALA A 1 88 ? 11.810 2.400 11.576 1.00 21.25 88 ALA A O 15
ATOM 26865 N N . ALA A 1 89 ? 12.752 0.386 11.237 1.00 0.31 89 ALA A N 15
ATOM 26866 C CA . ALA A 1 89 ? 12.525 0.396 9.785 1.00 53.42 89 ALA A CA 15
ATOM 26867 C C . ALA A 1 89 ? 11.026 0.380 9.457 1.00 11.20 89 ALA A C 15
ATOM 26868 O O . ALA A 1 89 ? 10.591 0.929 8.446 1.00 11.44 89 ALA A O 15
ATOM 26875 N N . ARG A 1 90 ? 10.241 -0.259 10.325 1.00 1.55 90 ARG A N 15
ATOM 26876 C CA . ARG A 1 90 ? 8.781 -0.289 10.182 1.00 14.53 90 ARG A CA 15
ATOM 26877 C C . ARG A 1 90 ? 8.191 1.125 10.345 1.00 74.53 90 ARG A C 15
ATOM 26878 O O . ARG A 1 90 ? 7.362 1.567 9.543 1.00 23.44 90 ARG A O 15
ATOM 26899 N N . ASP A 1 91 ? 8.629 1.832 11.386 1.00 34.21 91 ASP A N 15
ATOM 26900 C CA . ASP A 1 91 ? 8.211 3.220 11.611 1.00 2.50 91 ASP A CA 15
ATOM 26901 C C . ASP A 1 91 ? 8.710 4.136 10.479 1.00 14.51 91 ASP A C 15
ATOM 26902 O O . ASP A 1 91 ? 7.958 4.953 9.941 1.00 44.34 91 ASP A O 15
ATOM 26911 N N . ASN A 1 92 ? 9.986 3.992 10.127 1.00 4.33 92 ASN A N 15
ATOM 26912 C CA . ASN A 1 92 ? 10.564 4.717 8.992 1.00 53.44 92 ASN A CA 15
ATOM 26913 C C . ASN A 1 92 ? 9.797 4.411 7.697 1.00 14.33 92 ASN A C 15
ATOM 26914 O O . ASN A 1 92 ? 9.679 5.264 6.819 1.00 0.24 92 ASN A O 15
ATOM 26925 N N . GLY A 1 93 ? 9.279 3.187 7.590 1.00 54.30 93 GLY A N 15
ATOM 26926 C CA . GLY A 1 93 ? 8.412 2.827 6.475 1.00 63.32 93 GLY A CA 15
ATOM 26927 C C . GLY A 1 93 ? 7.145 3.679 6.427 1.00 21.55 93 GLY A C 15
ATOM 26928 O O . GLY A 1 93 ? 6.746 4.153 5.361 1.00 0.23 93 GLY A O 15
ATOM 26932 N N . ILE A 1 94 ? 6.517 3.875 7.591 1.00 4.02 94 ILE A N 15
ATOM 26933 C CA . ILE A 1 94 ? 5.341 4.755 7.709 1.00 5.45 94 ILE A CA 15
ATOM 26934 C C . ILE A 1 94 ? 5.669 6.177 7.210 1.00 63.23 94 ILE A C 15
ATOM 26935 O O . ILE A 1 94 ? 4.906 6.788 6.462 1.00 52.44 94 ILE A O 15
ATOM 26951 N N . LYS A 1 95 ? 6.824 6.691 7.617 1.00 20.22 95 LYS A N 15
ATOM 26952 C CA . LYS A 1 95 ? 7.291 8.002 7.156 1.00 23.53 95 LYS A CA 15
ATOM 26953 C C . LYS A 1 95 ? 7.610 7.987 5.648 1.00 44.32 95 LYS A C 15
ATOM 26954 O O . LYS A 1 95 ? 7.330 8.950 4.927 1.00 54.32 95 LYS A O 15
ATOM 26973 N N . SER A 1 96 ? 8.173 6.877 5.172 1.00 15.51 96 SER A N 15
ATOM 26974 C CA . SER A 1 96 ? 8.504 6.724 3.749 1.00 64.13 96 SER A CA 15
ATOM 26975 C C . SER A 1 96 ? 7.248 6.785 2.864 1.00 3.55 96 SER A C 15
ATOM 26976 O O . SER A 1 96 ? 7.285 7.344 1.766 1.00 73.11 96 SER A O 15
ATOM 26984 N N . VAL A 1 97 ? 6.140 6.205 3.333 1.00 63.31 97 VAL A N 15
ATOM 26985 C CA . VAL A 1 97 ? 4.884 6.240 2.572 1.00 62.32 97 VAL A CA 15
ATOM 26986 C C . VAL A 1 97 ? 4.194 7.611 2.675 1.00 13.30 97 VAL A C 15
ATOM 26987 O O . VAL A 1 97 ? 3.498 8.027 1.752 1.00 74.43 97 VAL A O 15
ATOM 27000 N N . MET A 1 98 ? 4.391 8.329 3.785 1.00 21.04 98 MET A N 15
ATOM 27001 C CA . MET A 1 98 ? 3.893 9.710 3.881 1.00 55.44 98 MET A CA 15
ATOM 27002 C C . MET A 1 98 ? 4.523 10.594 2.787 1.00 63.32 98 MET A C 15
ATOM 27003 O O . MET A 1 98 ? 3.845 11.413 2.163 1.00 12.41 98 MET A O 15
ATOM 27017 N N . GLU A 1 99 ? 5.824 10.414 2.561 1.00 74.13 99 GLU A N 15
ATOM 27018 C CA . GLU A 1 99 ? 6.547 11.154 1.514 1.00 34.12 99 GLU A CA 15
ATOM 27019 C C . GLU A 1 99 ? 6.228 10.646 0.093 1.00 44.42 99 GLU A C 15
ATOM 27020 O O . GLU A 1 99 ? 5.867 11.428 -0.790 1.00 25.21 99 GLU A O 15
ATOM 27032 N N . ASN A 1 100 ? 6.365 9.338 -0.128 1.00 14.04 100 ASN A N 15
ATOM 27033 C CA . ASN A 1 100 ? 6.230 8.761 -1.479 1.00 11.32 100 ASN A CA 15
ATOM 27034 C C . ASN A 1 100 ? 4.774 8.429 -1.859 1.00 34.35 100 ASN A C 15
ATOM 27035 O O . ASN A 1 100 ? 4.419 8.472 -3.034 1.00 44.42 100 ASN A O 15
ATOM 27046 N N . GLY A 1 101 ? 3.940 8.104 -0.874 1.00 62.12 101 GLY A N 15
ATOM 27047 C CA . GLY A 1 101 ? 2.553 7.711 -1.148 1.00 5.23 101 GLY A CA 15
ATOM 27048 C C . GLY A 1 101 ? 1.719 8.812 -1.805 1.00 23.21 101 GLY A C 15
ATOM 27049 O O . GLY A 1 101 ? 0.811 8.536 -2.589 1.00 52.30 101 GLY A O 15
ATOM 27053 N N . LYS A 1 102 ? 2.036 10.066 -1.501 1.00 53.41 102 LYS A N 15
ATOM 27054 C CA . LYS A 1 102 ? 1.314 11.214 -2.071 1.00 70.41 102 LYS A CA 15
ATOM 27055 C C . LYS A 1 102 ? 1.770 11.523 -3.516 1.00 3.11 102 LYS A C 15
ATOM 27056 O O . LYS A 1 102 ? 1.895 12.689 -3.913 1.00 60.55 102 LYS A O 15
ATOM 27075 N N . THR A 1 103 ? 1.981 10.473 -4.308 1.00 33.12 103 THR A N 15
ATOM 27076 C CA . THR A 1 103 ? 2.399 10.612 -5.715 1.00 53.15 103 THR A CA 15
ATOM 27077 C C . THR A 1 103 ? 1.231 10.375 -6.682 1.00 51.14 103 THR A C 15
ATOM 27078 O O . THR A 1 103 ? 0.376 9.522 -6.441 1.00 10.31 103 THR A O 15
ATOM 27089 N N . THR A 1 104 ? 1.209 11.121 -7.785 1.00 40.52 104 THR A N 15
ATOM 27090 C CA . THR A 1 104 ? 0.169 10.964 -8.813 1.00 52.21 104 THR A CA 15
ATOM 27091 C C . THR A 1 104 ? 0.647 10.066 -9.965 1.00 72.31 104 THR A C 15
ATOM 27092 O O . THR A 1 104 ? -0.073 9.849 -10.941 1.00 43.33 104 THR A O 15
ATOM 27103 N N . THR A 1 105 ? 1.865 9.540 -9.841 1.00 14.12 105 THR A N 15
ATOM 27104 C CA . THR A 1 105 ? 2.445 8.663 -10.866 1.00 60.34 105 THR A CA 15
ATOM 27105 C C . THR A 1 105 ? 1.987 7.204 -10.688 1.00 3.30 105 THR A C 15
ATOM 27106 O O . THR A 1 105 ? 2.420 6.508 -9.768 1.00 15.45 105 THR A O 15
ATOM 27117 N N . ILE A 1 106 ? 1.100 6.751 -11.575 1.00 45.32 106 ILE A N 15
ATOM 27118 C CA . ILE A 1 106 ? 0.540 5.393 -11.505 1.00 62.21 106 ILE A CA 15
ATOM 27119 C C . ILE A 1 106 ? 0.852 4.586 -12.780 1.00 52.23 106 ILE A C 15
ATOM 27120 O O . ILE A 1 106 ? 0.403 4.939 -13.873 1.00 12.21 106 ILE A O 15
ATOM 27136 N N . LYS A 1 107 ? 1.630 3.512 -12.641 1.00 14.33 107 LYS A N 15
ATOM 27137 C CA . LYS A 1 107 ? 1.918 2.610 -13.768 1.00 63.21 107 LYS A CA 15
ATOM 27138 C C . LYS A 1 107 ? 0.779 1.600 -13.983 1.00 61.10 107 LYS A C 15
ATOM 27139 O O . LYS A 1 107 ? 0.507 0.770 -13.116 1.00 20.34 107 LYS A O 15
ATOM 27158 N N . ASP A 1 108 ? 0.117 1.667 -15.133 1.00 51.50 108 ASP A N 15
ATOM 27159 C CA . ASP A 1 108 ? -0.898 0.669 -15.486 1.00 3.23 108 ASP A CA 15
ATOM 27160 C C . ASP A 1 108 ? -0.265 -0.511 -16.252 1.00 33.01 108 ASP A C 15
ATOM 27161 O O . ASP A 1 108 ? 0.032 -0.416 -17.447 1.00 35.22 108 ASP A O 15
ATOM 27170 N N . LEU A 1 109 ? -0.057 -1.616 -15.540 1.00 64.14 109 LEU A N 15
ATOM 27171 C CA . LEU A 1 109 ? 0.576 -2.816 -16.101 1.00 21.10 109 LEU A CA 15
ATOM 27172 C C . LEU A 1 109 ? -0.456 -3.920 -16.406 1.00 42.03 109 LEU A C 15
ATOM 27173 O O . LEU A 1 109 ? -0.088 -5.056 -16.729 1.00 60.31 109 LEU A O 15
ATOM 27189 N N . THR A 1 110 ? -1.744 -3.590 -16.307 1.00 30.44 110 THR A N 15
ATOM 27190 C CA . THR A 1 110 ? -2.812 -4.579 -16.540 1.00 72.14 110 THR A CA 15
ATOM 27191 C C . THR A 1 110 ? -3.021 -4.848 -18.035 1.00 54.50 110 THR A C 15
ATOM 27192 O O . THR A 1 110 ? -3.499 -5.916 -18.422 1.00 65.41 110 THR A O 15
ATOM 27203 N N . LEU A 1 111 ? -2.657 -3.874 -18.870 1.00 71.42 111 LEU A N 15
ATOM 27204 C CA . LEU A 1 111 ? -2.813 -3.996 -20.327 1.00 2.42 111 LEU A CA 15
ATOM 27205 C C . LEU A 1 111 ? -2.084 -5.228 -20.885 1.00 23.44 111 LEU A C 15
ATOM 27206 O O . LEU A 1 111 ? -2.647 -5.985 -21.679 1.00 73.04 111 LEU A O 15
ATOM 27222 N N . GLU A 1 112 ? -0.837 -5.429 -20.467 1.00 51.51 112 GLU A N 15
ATOM 27223 C CA . GLU A 1 112 ? -0.041 -6.574 -20.931 1.00 22.22 112 GLU A CA 15
ATOM 27224 C C . GLU A 1 112 ? 1.126 -6.882 -19.978 1.00 43.34 112 GLU A C 15
ATOM 27225 O O . GLU A 1 112 ? 1.544 -6.030 -19.194 1.00 62.22 112 GLU A O 15
ATOM 27237 N N . HIS A 1 113 ? 1.630 -8.114 -20.055 1.00 63.32 113 HIS A N 15
ATOM 27238 C CA . HIS A 1 113 ? 2.854 -8.520 -19.350 1.00 75.14 113 HIS A CA 15
ATOM 27239 C C . HIS A 1 113 ? 3.320 -9.912 -19.813 1.00 1.14 113 HIS A C 15
ATOM 27240 O O . HIS A 1 113 ? 2.899 -10.941 -19.277 1.00 20.22 113 HIS A O 15
ATOM 27255 N N . HIS A 1 114 ? 4.170 -9.931 -20.842 1.00 51.01 114 HIS A N 15
ATOM 27256 C CA . HIS A 1 114 ? 4.694 -11.185 -21.399 1.00 10.21 114 HIS A CA 15
ATOM 27257 C C . HIS A 1 114 ? 5.829 -11.759 -20.536 1.00 33.43 114 HIS A C 15
ATOM 27258 O O . HIS A 1 114 ? 6.723 -11.033 -20.096 1.00 62.40 114 HIS A O 15
ATOM 27273 N N . HIS A 1 115 ? 5.799 -13.071 -20.307 1.00 13.20 115 HIS A N 15
ATOM 27274 C CA . HIS A 1 115 ? 6.782 -13.717 -19.430 1.00 41.33 115 HIS A CA 15
ATOM 27275 C C . HIS A 1 115 ? 6.902 -15.221 -19.713 1.00 60.33 115 HIS A C 15
ATOM 27276 O O . HIS A 1 115 ? 6.074 -15.804 -20.413 1.00 2.52 115 HIS A O 15
ATOM 27291 N N . HIS A 1 116 ? 7.941 -15.837 -19.157 1.00 64.23 116 HIS A N 15
ATOM 27292 C CA . HIS A 1 116 ? 8.091 -17.297 -19.175 1.00 73.22 116 HIS A CA 15
ATOM 27293 C C . HIS A 1 116 ? 7.939 -17.875 -17.760 1.00 3.15 116 HIS A C 15
ATOM 27294 O O . HIS A 1 116 ? 7.686 -17.142 -16.798 1.00 44.02 116 HIS A O 15
ATOM 27309 N N . HIS A 1 117 ? 8.080 -19.192 -17.641 1.00 3.05 117 HIS A N 15
ATOM 27310 C CA . HIS A 1 117 ? 8.073 -19.864 -16.336 1.00 50.53 117 HIS A CA 15
ATOM 27311 C C . HIS A 1 117 ? 8.934 -21.134 -16.374 1.00 10.43 117 HIS A C 15
ATOM 27312 O O . HIS A 1 117 ? 8.840 -21.931 -17.306 1.00 30.21 117 HIS A O 15
ATOM 27327 N N . HIS A 1 118 ? 9.773 -21.315 -15.359 1.00 75.43 118 HIS A N 15
ATOM 27328 C CA . HIS A 1 118 ? 10.643 -22.499 -15.278 1.00 2.03 118 HIS A CA 15
ATOM 27329 C C . HIS A 1 118 ? 10.092 -23.544 -14.286 1.00 14.02 118 HIS A C 15
ATOM 27330 O O . HIS A 1 118 ? 9.797 -23.180 -13.128 1.00 37.45 118 HIS A O 15
ATOM 27346 N N . MET A 1 1 ? 13.625 10.389 -8.056 1.00 71.32 1 MET A N 16
ATOM 27347 C CA . MET A 1 1 ? 14.080 9.898 -6.721 1.00 51.01 1 MET A CA 16
ATOM 27348 C C . MET A 1 1 ? 12.903 9.717 -5.741 1.00 61.13 1 MET A C 16
ATOM 27349 O O . MET A 1 1 ? 13.111 9.440 -4.558 1.00 54.42 1 MET A O 16
ATOM 27365 N N . SER A 1 2 ? 11.671 9.873 -6.233 1.00 53.33 2 SER A N 16
ATOM 27366 C CA . SER A 1 2 ? 10.465 9.687 -5.405 1.00 52.34 2 SER A CA 16
ATOM 27367 C C . SER A 1 2 ? 9.760 8.365 -5.749 1.00 24.10 2 SER A C 16
ATOM 27368 O O . SER A 1 2 ? 10.223 7.609 -6.606 1.00 43.45 2 SER A O 16
ATOM 27376 N N . GLY A 1 3 ? 8.636 8.100 -5.087 1.00 62.30 3 GLY A N 16
ATOM 27377 C CA . GLY A 1 3 ? 7.926 6.835 -5.271 1.00 5.51 3 GLY A CA 16
ATOM 27378 C C . GLY A 1 3 ? 6.825 6.885 -6.329 1.00 22.04 3 GLY A C 16
ATOM 27379 O O . GLY A 1 3 ? 6.641 7.899 -7.016 1.00 42.25 3 GLY A O 16
ATOM 27383 N N . TRP A 1 4 ? 6.087 5.781 -6.456 1.00 2.51 4 TRP A N 16
ATOM 27384 C CA . TRP A 1 4 ? 5.008 5.671 -7.444 1.00 23.32 4 TRP A CA 16
ATOM 27385 C C . TRP A 1 4 ? 4.093 4.467 -7.160 1.00 42.52 4 TRP A C 16
ATOM 27386 O O . TRP A 1 4 ? 4.408 3.608 -6.333 1.00 62.34 4 TRP A O 16
ATOM 27407 N N . TYR A 1 5 ? 2.961 4.414 -7.861 1.00 13.53 5 TYR A N 16
ATOM 27408 C CA . TYR A 1 5 ? 2.023 3.286 -7.760 1.00 30.10 5 TYR A CA 16
ATOM 27409 C C . TYR A 1 5 ? 2.108 2.402 -9.011 1.00 64.04 5 TYR A C 16
ATOM 27410 O O . TYR A 1 5 ? 2.215 2.911 -10.125 1.00 40.53 5 TYR A O 16
ATOM 27428 N N . GLU A 1 6 ? 2.052 1.087 -8.835 1.00 2.12 6 GLU A N 16
ATOM 27429 C CA . GLU A 1 6 ? 1.965 0.165 -9.974 1.00 21.45 6 GLU A CA 16
ATOM 27430 C C . GLU A 1 6 ? 0.819 -0.840 -9.788 1.00 3.22 6 GLU A C 16
ATOM 27431 O O . GLU A 1 6 ? 0.868 -1.712 -8.921 1.00 73.21 6 GLU A O 16
ATOM 27443 N N . LEU A 1 7 ? -0.224 -0.691 -10.603 1.00 22.12 7 LEU A N 16
ATOM 27444 C CA . LEU A 1 7 ? -1.384 -1.585 -10.564 1.00 42.01 7 LEU A CA 16
ATOM 27445 C C . LEU A 1 7 ? -1.199 -2.763 -11.525 1.00 0.53 7 LEU A C 16
ATOM 27446 O O . LEU A 1 7 ? -1.065 -2.571 -12.730 1.00 13.30 7 LEU A O 16
ATOM 27462 N N . SER A 1 8 ? -1.211 -3.981 -11.004 1.00 30.41 8 SER A N 16
ATOM 27463 C CA . SER A 1 8 ? -1.003 -5.169 -11.843 1.00 71.10 8 SER A CA 16
ATOM 27464 C C . SER A 1 8 ? -2.115 -6.203 -11.652 1.00 25.33 8 SER A C 16
ATOM 27465 O O . SER A 1 8 ? -2.810 -6.207 -10.636 1.00 63.03 8 SER A O 16
ATOM 27473 N N . LYS A 1 9 ? -2.288 -7.070 -12.646 1.00 43.55 9 LYS A N 16
ATOM 27474 C CA . LYS A 1 9 ? -3.319 -8.110 -12.600 1.00 61.15 9 LYS A CA 16
ATOM 27475 C C . LYS A 1 9 ? -2.828 -9.349 -11.826 1.00 74.30 9 LYS A C 16
ATOM 27476 O O . LYS A 1 9 ? -1.629 -9.612 -11.747 1.00 12.44 9 LYS A O 16
ATOM 27495 N N . SER A 1 10 ? -3.765 -10.102 -11.252 1.00 24.25 10 SER A N 16
ATOM 27496 C CA . SER A 1 10 ? -3.434 -11.269 -10.421 1.00 42.15 10 SER A CA 16
ATOM 27497 C C . SER A 1 10 ? -3.818 -12.592 -11.102 1.00 44.25 10 SER A C 16
ATOM 27498 O O . SER A 1 10 ? -4.389 -12.605 -12.194 1.00 10.41 10 SER A O 16
ATOM 27506 N N . SER A 1 11 ? -3.514 -13.701 -10.430 1.00 14.11 11 SER A N 16
ATOM 27507 C CA . SER A 1 11 ? -3.790 -15.049 -10.954 1.00 60.40 11 SER A CA 16
ATOM 27508 C C . SER A 1 11 ? -5.286 -15.281 -11.204 1.00 4.32 11 SER A C 16
ATOM 27509 O O . SER A 1 11 ? -5.664 -16.050 -12.089 1.00 64.03 11 SER A O 16
ATOM 27517 N N . ASN A 1 12 ? -6.129 -14.618 -10.416 1.00 54.24 12 ASN A N 16
ATOM 27518 C CA . ASN A 1 12 ? -7.591 -14.722 -10.564 1.00 73.02 12 ASN A CA 16
ATOM 27519 C C . ASN A 1 12 ? -8.140 -13.690 -11.565 1.00 63.33 12 ASN A C 16
ATOM 27520 O O . ASN A 1 12 ? -9.333 -13.393 -11.556 1.00 23.04 12 ASN A O 16
ATOM 27531 N N . ASP A 1 13 ? -7.263 -13.135 -12.410 1.00 31.31 13 ASP A N 16
ATOM 27532 C CA . ASP A 1 13 ? -7.648 -12.084 -13.369 1.00 73.15 13 ASP A CA 16
ATOM 27533 C C . ASP A 1 13 ? -8.090 -10.793 -12.635 1.00 50.01 13 ASP A C 16
ATOM 27534 O O . ASP A 1 13 ? -8.574 -9.840 -13.247 1.00 2.35 13 ASP A O 16
ATOM 27543 N N . GLN A 1 14 ? -7.880 -10.770 -11.316 1.00 61.42 14 GLN A N 16
ATOM 27544 C CA . GLN A 1 14 ? -8.208 -9.607 -10.478 1.00 64.34 14 GLN A CA 16
ATOM 27545 C C . GLN A 1 14 ? -7.088 -8.552 -10.529 1.00 10.31 14 GLN A C 16
ATOM 27546 O O . GLN A 1 14 ? -6.124 -8.698 -11.276 1.00 34.25 14 GLN A O 16
ATOM 27560 N N . PHE A 1 15 ? -7.209 -7.497 -9.726 1.00 1.13 15 PHE A N 16
ATOM 27561 C CA . PHE A 1 15 ? -6.237 -6.392 -9.743 1.00 1.41 15 PHE A CA 16
ATOM 27562 C C . PHE A 1 15 ? -5.691 -6.089 -8.341 1.00 53.40 15 PHE A C 16
ATOM 27563 O O . PHE A 1 15 ? -6.426 -6.132 -7.359 1.00 62.25 15 PHE A O 16
ATOM 27580 N N . LYS A 1 16 ? -4.398 -5.783 -8.258 1.00 31.21 16 LYS A N 16
ATOM 27581 C CA . LYS A 1 16 ? -3.788 -5.310 -7.009 1.00 63.13 16 LYS A CA 16
ATOM 27582 C C . LYS A 1 16 ? -2.666 -4.305 -7.309 1.00 13.22 16 LYS A C 16
ATOM 27583 O O . LYS A 1 16 ? -1.865 -4.506 -8.229 1.00 10.34 16 LYS A O 16
ATOM 27602 N N . PHE A 1 17 ? -2.615 -3.218 -6.545 1.00 55.33 17 PHE A N 16
ATOM 27603 C CA . PHE A 1 17 ? -1.605 -2.173 -6.758 1.00 63.23 17 PHE A CA 16
ATOM 27604 C C . PHE A 1 17 ? -0.537 -2.174 -5.655 1.00 54.10 17 PHE A C 16
ATOM 27605 O O . PHE A 1 17 ? -0.814 -2.487 -4.495 1.00 12.34 17 PHE A O 16
ATOM 27622 N N . VAL A 1 18 ? 0.690 -1.828 -6.036 1.00 31.03 18 VAL A N 16
ATOM 27623 C CA . VAL A 1 18 ? 1.807 -1.751 -5.094 1.00 1.43 18 VAL A CA 16
ATOM 27624 C C . VAL A 1 18 ? 2.423 -0.341 -5.068 1.00 5.22 18 VAL A C 16
ATOM 27625 O O . VAL A 1 18 ? 2.622 0.286 -6.109 1.00 54.41 18 VAL A O 16
ATOM 27638 N N . LEU A 1 19 ? 2.706 0.155 -3.867 1.00 22.14 19 LEU A N 16
ATOM 27639 C CA . LEU A 1 19 ? 3.330 1.469 -3.692 1.00 1.11 19 LEU A CA 16
ATOM 27640 C C . LEU A 1 19 ? 4.841 1.328 -3.462 1.00 71.53 19 LEU A C 16
ATOM 27641 O O . LEU A 1 19 ? 5.281 0.812 -2.427 1.00 65.13 19 LEU A O 16
ATOM 27657 N N . LYS A 1 20 ? 5.629 1.776 -4.436 1.00 33.04 20 LYS A N 16
ATOM 27658 C CA . LYS A 1 20 ? 7.091 1.729 -4.339 1.00 71.24 20 LYS A CA 16
ATOM 27659 C C . LYS A 1 20 ? 7.666 3.064 -3.852 1.00 63.13 20 LYS A C 16
ATOM 27660 O O . LYS A 1 20 ? 7.173 4.133 -4.210 1.00 74.52 20 LYS A O 16
ATOM 27679 N N . ALA A 1 21 ? 8.710 2.992 -3.028 1.00 24.33 21 ALA A N 16
ATOM 27680 C CA . ALA A 1 21 ? 9.413 4.194 -2.565 1.00 12.44 21 ALA A CA 16
ATOM 27681 C C . ALA A 1 21 ? 10.471 4.640 -3.587 1.00 43.02 21 ALA A C 16
ATOM 27682 O O . ALA A 1 21 ? 10.668 3.984 -4.612 1.00 20.22 21 ALA A O 16
ATOM 27689 N N . GLY A 1 22 ? 11.168 5.742 -3.293 1.00 61.44 22 GLY A N 16
ATOM 27690 C CA . GLY A 1 22 ? 12.211 6.252 -4.189 1.00 42.41 22 GLY A CA 16
ATOM 27691 C C . GLY A 1 22 ? 13.303 5.231 -4.518 1.00 31.42 22 GLY A C 16
ATOM 27692 O O . GLY A 1 22 ? 14.057 5.399 -5.479 1.00 72.42 22 GLY A O 16
ATOM 27696 N N . ASN A 1 23 ? 13.387 4.168 -3.721 1.00 63.24 23 ASN A N 16
ATOM 27697 C CA . ASN A 1 23 ? 14.361 3.095 -3.954 1.00 72.52 23 ASN A CA 16
ATOM 27698 C C . ASN A 1 23 ? 13.849 2.079 -5.000 1.00 1.42 23 ASN A C 16
ATOM 27699 O O . ASN A 1 23 ? 14.511 1.082 -5.290 1.00 75.44 23 ASN A O 16
ATOM 27710 N N . GLY A 1 24 ? 12.675 2.344 -5.573 1.00 45.20 24 GLY A N 16
ATOM 27711 C CA . GLY A 1 24 ? 12.076 1.418 -6.531 1.00 62.43 24 GLY A CA 16
ATOM 27712 C C . GLY A 1 24 ? 11.662 0.099 -5.889 1.00 72.12 24 GLY A C 16
ATOM 27713 O O . GLY A 1 24 ? 11.688 -0.954 -6.525 1.00 2.42 24 GLY A O 16
ATOM 27717 N N . GLU A 1 25 ? 11.272 0.170 -4.620 1.00 63.45 25 GLU A N 16
ATOM 27718 C CA . GLU A 1 25 ? 10.926 -1.021 -3.836 1.00 12.42 25 GLU A CA 16
ATOM 27719 C C . GLU A 1 25 ? 9.550 -0.873 -3.176 1.00 43.30 25 GLU A C 16
ATOM 27720 O O . GLU A 1 25 ? 9.216 0.191 -2.651 1.00 2.14 25 GLU A O 16
ATOM 27732 N N . VAL A 1 26 ? 8.759 -1.943 -3.207 1.00 13.00 26 VAL A N 16
ATOM 27733 C CA . VAL A 1 26 ? 7.397 -1.921 -2.660 1.00 31.35 26 VAL A CA 16
ATOM 27734 C C . VAL A 1 26 ? 7.391 -1.866 -1.123 1.00 32.14 26 VAL A C 16
ATOM 27735 O O . VAL A 1 26 ? 7.855 -2.788 -0.452 1.00 12.34 26 VAL A O 16
ATOM 27748 N N . ILE A 1 27 ? 6.858 -0.776 -0.576 1.00 3.21 27 ILE A N 16
ATOM 27749 C CA . ILE A 1 27 ? 6.697 -0.630 0.876 1.00 73.02 27 ILE A CA 16
ATOM 27750 C C . ILE A 1 27 ? 5.252 -0.953 1.309 1.00 50.54 27 ILE A C 16
ATOM 27751 O O . ILE A 1 27 ? 5.011 -1.422 2.424 1.00 11.35 27 ILE A O 16
ATOM 27767 N N . LEU A 1 28 ? 4.297 -0.705 0.407 1.00 43.23 28 LEU A N 16
ATOM 27768 C CA . LEU A 1 28 ? 2.875 -1.022 0.644 1.00 53.41 28 LEU A CA 16
ATOM 27769 C C . LEU A 1 28 ? 2.321 -1.913 -0.480 1.00 74.25 28 LEU A C 16
ATOM 27770 O O . LEU A 1 28 ? 2.412 -1.572 -1.656 1.00 41.20 28 LEU A O 16
ATOM 27786 N N . THR A 1 29 ? 1.742 -3.053 -0.110 1.00 34.14 29 THR A N 16
ATOM 27787 C CA . THR A 1 29 ? 1.151 -3.985 -1.086 1.00 3.32 29 THR A CA 16
ATOM 27788 C C . THR A 1 29 ? -0.350 -4.182 -0.822 1.00 1.44 29 THR A C 16
ATOM 27789 O O . THR A 1 29 ? -0.747 -4.578 0.272 1.00 65.44 29 THR A O 16
ATOM 27800 N N . SER A 1 30 ? -1.185 -3.890 -1.815 1.00 23.31 30 SER A N 16
ATOM 27801 C CA . SER A 1 30 ? -2.634 -4.116 -1.687 1.00 74.23 30 SER A CA 16
ATOM 27802 C C . SER A 1 30 ? -3.007 -5.544 -2.109 1.00 41.05 30 SER A C 16
ATOM 27803 O O . SER A 1 30 ? -2.147 -6.319 -2.534 1.00 0.04 30 SER A O 16
ATOM 27811 N N . GLU A 1 31 ? -4.289 -5.888 -2.000 1.00 22.43 31 GLU A N 16
ATOM 27812 C CA . GLU A 1 31 ? -4.750 -7.244 -2.330 1.00 3.41 31 GLU A CA 16
ATOM 27813 C C . GLU A 1 31 ? -5.783 -7.243 -3.476 1.00 31.43 31 GLU A C 16
ATOM 27814 O O . GLU A 1 31 ? -5.891 -6.275 -4.225 1.00 74.05 31 GLU A O 16
ATOM 27826 N N . LEU A 1 32 ? -6.531 -8.338 -3.616 1.00 75.54 32 LEU A N 16
ATOM 27827 C CA . LEU A 1 32 ? -7.303 -8.605 -4.840 1.00 31.44 32 LEU A CA 16
ATOM 27828 C C . LEU A 1 32 ? -8.631 -7.821 -4.942 1.00 71.34 32 LEU A C 16
ATOM 27829 O O . LEU A 1 32 ? -9.564 -8.036 -4.165 1.00 24.54 32 LEU A O 16
ATOM 27845 N N . TYR A 1 33 ? -8.701 -6.920 -5.926 1.00 15.12 33 TYR A N 16
ATOM 27846 C CA . TYR A 1 33 ? -9.955 -6.256 -6.323 1.00 42.44 33 TYR A CA 16
ATOM 27847 C C . TYR A 1 33 ? -10.493 -6.884 -7.622 1.00 72.22 33 TYR A C 16
ATOM 27848 O O . TYR A 1 33 ? -9.717 -7.227 -8.514 1.00 40.23 33 TYR A O 16
ATOM 27866 N N . THR A 1 34 ? -11.811 -7.032 -7.736 1.00 14.00 34 THR A N 16
ATOM 27867 C CA . THR A 1 34 ? -12.423 -7.603 -8.953 1.00 21.31 34 THR A CA 16
ATOM 27868 C C . THR A 1 34 ? -12.570 -6.564 -10.078 1.00 71.11 34 THR A C 16
ATOM 27869 O O . THR A 1 34 ? -12.827 -6.917 -11.231 1.00 21.21 34 THR A O 16
ATOM 27880 N N . GLY A 1 35 ? -12.411 -5.286 -9.741 1.00 53.21 35 GLY A N 16
ATOM 27881 C CA . GLY A 1 35 ? -12.511 -4.224 -10.739 1.00 13.02 35 GLY A CA 16
ATOM 27882 C C . GLY A 1 35 ? -11.404 -3.183 -10.608 1.00 74.40 35 GLY A C 16
ATOM 27883 O O . GLY A 1 35 ? -10.985 -2.845 -9.500 1.00 60.20 35 GLY A O 16
ATOM 27887 N N . LYS A 1 36 ? -10.937 -2.661 -11.742 1.00 52.41 36 LYS A N 16
ATOM 27888 C CA . LYS A 1 36 ? -9.870 -1.654 -11.753 1.00 21.13 36 LYS A CA 16
ATOM 27889 C C . LYS A 1 36 ? -10.337 -0.335 -11.117 1.00 52.15 36 LYS A C 16
ATOM 27890 O O . LYS A 1 36 ? -9.560 0.355 -10.458 1.00 11.22 36 LYS A O 16
ATOM 27909 N N . SER A 1 37 ? -11.610 0.004 -11.315 1.00 50.23 37 SER A N 16
ATOM 27910 C CA . SER A 1 37 ? -12.191 1.233 -10.752 1.00 35.32 37 SER A CA 16
ATOM 27911 C C . SER A 1 37 ? -12.021 1.287 -9.226 1.00 74.43 37 SER A C 16
ATOM 27912 O O . SER A 1 37 ? -11.547 2.283 -8.683 1.00 12.32 37 SER A O 16
ATOM 27920 N N . GLY A 1 38 ? -12.402 0.205 -8.542 1.00 2.42 38 GLY A N 16
ATOM 27921 C CA . GLY A 1 38 ? -12.231 0.130 -7.092 1.00 52.42 38 GLY A CA 16
ATOM 27922 C C . GLY A 1 38 ? -10.766 0.088 -6.667 1.00 63.14 38 GLY A C 16
ATOM 27923 O O . GLY A 1 38 ? -10.396 0.652 -5.637 1.00 54.22 38 GLY A O 16
ATOM 27927 N N . ALA A 1 39 ? -9.929 -0.585 -7.458 1.00 24.23 39 ALA A N 16
ATOM 27928 C CA . ALA A 1 39 ? -8.483 -0.619 -7.205 1.00 41.22 39 ALA A CA 16
ATOM 27929 C C . ALA A 1 39 ? -7.883 0.797 -7.238 1.00 50.43 39 ALA A C 16
ATOM 27930 O O . ALA A 1 39 ? -7.202 1.224 -6.303 1.00 55.42 39 ALA A O 16
ATOM 27937 N N . MET A 1 40 ? -8.153 1.529 -8.320 1.00 61.41 40 MET A N 16
ATOM 27938 C CA . MET A 1 40 ? -7.706 2.920 -8.445 1.00 71.00 40 MET A CA 16
ATOM 27939 C C . MET A 1 40 ? -8.357 3.796 -7.365 1.00 23.54 40 MET A C 16
ATOM 27940 O O . MET A 1 40 ? -7.705 4.664 -6.783 1.00 35.21 40 MET A O 16
ATOM 27954 N N . ASN A 1 41 ? -9.639 3.543 -7.094 1.00 74.24 41 ASN A N 16
ATOM 27955 C CA . ASN A 1 41 ? -10.354 4.201 -5.991 1.00 44.30 41 ASN A CA 16
ATOM 27956 C C . ASN A 1 41 ? -9.545 4.058 -4.690 1.00 1.31 41 ASN A C 16
ATOM 27957 O O . ASN A 1 41 ? -9.423 5.008 -3.907 1.00 53.31 41 ASN A O 16
ATOM 27968 N N . GLY A 1 42 ? -8.995 2.864 -4.470 1.00 11.15 42 GLY A N 16
ATOM 27969 C CA . GLY A 1 42 ? -8.080 2.642 -3.359 1.00 71.52 42 GLY A CA 16
ATOM 27970 C C . GLY A 1 42 ? -6.821 3.504 -3.452 1.00 24.32 42 GLY A C 16
ATOM 27971 O O . GLY A 1 42 ? -6.373 4.059 -2.450 1.00 10.43 42 GLY A O 16
ATOM 27975 N N . ILE A 1 43 ? -6.268 3.639 -4.662 1.00 43.23 43 ILE A N 16
ATOM 27976 C CA . ILE A 1 43 ? -5.060 4.452 -4.880 1.00 42.03 43 ILE A CA 16
ATOM 27977 C C . ILE A 1 43 ? -5.303 5.919 -4.486 1.00 12.30 43 ILE A C 16
ATOM 27978 O O . ILE A 1 43 ? -4.513 6.518 -3.752 1.00 43.41 43 ILE A O 16
ATOM 27994 N N . GLU A 1 44 ? -6.406 6.488 -4.970 1.00 64.23 44 GLU A N 16
ATOM 27995 C CA . GLU A 1 44 ? -6.805 7.850 -4.597 1.00 43.12 44 GLU A CA 16
ATOM 27996 C C . GLU A 1 44 ? -6.944 7.975 -3.072 1.00 74.54 44 GLU A C 16
ATOM 27997 O O . GLU A 1 44 ? -6.584 8.997 -2.478 1.00 21.12 44 GLU A O 16
ATOM 28009 N N . SER A 1 45 ? -7.466 6.919 -2.446 1.00 2.35 45 SER A N 16
ATOM 28010 C CA . SER A 1 45 ? -7.590 6.867 -0.984 1.00 73.15 45 SER A CA 16
ATOM 28011 C C . SER A 1 45 ? -6.206 6.868 -0.314 1.00 14.33 45 SER A C 16
ATOM 28012 O O . SER A 1 45 ? -6.005 7.524 0.706 1.00 42.20 45 SER A O 16
ATOM 28020 N N . VAL A 1 46 ? -5.253 6.135 -0.899 1.00 54.24 46 VAL A N 16
ATOM 28021 C CA . VAL A 1 46 ? -3.868 6.126 -0.408 1.00 14.34 46 VAL A CA 16
ATOM 28022 C C . VAL A 1 46 ? -3.256 7.534 -0.474 1.00 3.13 46 VAL A C 16
ATOM 28023 O O . VAL A 1 46 ? -2.678 8.014 0.500 1.00 0.43 46 VAL A O 16
ATOM 28036 N N . GLN A 1 47 ? -3.405 8.195 -1.625 1.00 2.54 47 GLN A N 16
ATOM 28037 C CA . GLN A 1 47 ? -2.956 9.588 -1.795 1.00 32.40 47 GLN A CA 16
ATOM 28038 C C . GLN A 1 47 ? -3.585 10.515 -0.739 1.00 64.20 47 GLN A C 16
ATOM 28039 O O . GLN A 1 47 ? -2.961 11.474 -0.278 1.00 22.45 47 GLN A O 16
ATOM 28053 N N . THR A 1 48 ? -4.826 10.221 -0.359 1.00 52.11 48 THR A N 16
ATOM 28054 C CA . THR A 1 48 ? -5.532 10.997 0.672 1.00 4.22 48 THR A CA 16
ATOM 28055 C C . THR A 1 48 ? -5.008 10.668 2.082 1.00 4.11 48 THR A C 16
ATOM 28056 O O . THR A 1 48 ? -4.874 11.547 2.928 1.00 65.14 48 THR A O 16
ATOM 28067 N N . ASN A 1 49 ? -4.702 9.392 2.319 1.00 11.03 49 ASN A N 16
ATOM 28068 C CA . ASN A 1 49 ? -4.263 8.921 3.643 1.00 4.34 49 ASN A CA 16
ATOM 28069 C C . ASN A 1 49 ? -2.769 9.180 3.903 1.00 75.02 49 ASN A C 16
ATOM 28070 O O . ASN A 1 49 ? -2.363 9.336 5.050 1.00 20.23 49 ASN A O 16
ATOM 28081 N N . SER A 1 50 ? -1.960 9.206 2.846 1.00 62.22 50 SER A N 16
ATOM 28082 C CA . SER A 1 50 ? -0.498 9.381 2.976 1.00 11.24 50 SER A CA 16
ATOM 28083 C C . SER A 1 50 ? -0.109 10.526 3.943 1.00 13.31 50 SER A C 16
ATOM 28084 O O . SER A 1 50 ? 0.727 10.327 4.820 1.00 51.25 50 SER A O 16
ATOM 28092 N N . PRO A 1 51 ? -0.687 11.746 3.800 1.00 72.42 51 PRO A N 16
ATOM 28093 C CA . PRO A 1 51 ? -0.433 12.841 4.752 1.00 41.24 51 PRO A CA 16
ATOM 28094 C C . PRO A 1 51 ? -1.190 12.664 6.086 1.00 34.42 51 PRO A C 16
ATOM 28095 O O . PRO A 1 51 ? -0.793 13.215 7.116 1.00 71.21 51 PRO A O 16
ATOM 28106 N N . ILE A 1 52 ? -2.275 11.886 6.059 1.00 45.34 52 ILE A N 16
ATOM 28107 C CA . ILE A 1 52 ? -3.107 11.657 7.248 1.00 44.44 52 ILE A CA 16
ATOM 28108 C C . ILE A 1 52 ? -2.697 10.362 7.971 1.00 72.41 52 ILE A C 16
ATOM 28109 O O . ILE A 1 52 ? -3.190 9.275 7.660 1.00 3.23 52 ILE A O 16
ATOM 28125 N N . GLU A 1 53 ? -1.795 10.495 8.940 1.00 61.30 53 GLU A N 16
ATOM 28126 C CA . GLU A 1 53 ? -1.255 9.347 9.685 1.00 31.21 53 GLU A CA 16
ATOM 28127 C C . GLU A 1 53 ? -2.362 8.458 10.281 1.00 53.52 53 GLU A C 16
ATOM 28128 O O . GLU A 1 53 ? -2.273 7.236 10.244 1.00 31.21 53 GLU A O 16
ATOM 28140 N N . ALA A 1 54 ? -3.416 9.081 10.799 1.00 2.51 54 ALA A N 16
ATOM 28141 C CA . ALA A 1 54 ? -4.457 8.371 11.562 1.00 72.54 54 ALA A CA 16
ATOM 28142 C C . ALA A 1 54 ? -5.293 7.379 10.717 1.00 72.14 54 ALA A C 16
ATOM 28143 O O . ALA A 1 54 ? -6.306 6.868 11.189 1.00 70.32 54 ALA A O 16
ATOM 28150 N N . ARG A 1 55 ? -4.876 7.099 9.485 1.00 30.30 55 ARG A N 16
ATOM 28151 C CA . ARG A 1 55 ? -5.586 6.136 8.628 1.00 72.32 55 ARG A CA 16
ATOM 28152 C C . ARG A 1 55 ? -4.812 4.808 8.492 1.00 63.12 55 ARG A C 16
ATOM 28153 O O . ARG A 1 55 ? -5.212 3.915 7.739 1.00 64.22 55 ARG A O 16
ATOM 28174 N N . TYR A 1 56 ? -3.710 4.679 9.235 1.00 13.22 56 TYR A N 16
ATOM 28175 C CA . TYR A 1 56 ? -2.915 3.442 9.230 1.00 24.35 56 TYR A CA 16
ATOM 28176 C C . TYR A 1 56 ? -3.401 2.458 10.310 1.00 15.13 56 TYR A C 16
ATOM 28177 O O . TYR A 1 56 ? -4.170 2.818 11.204 1.00 72.53 56 TYR A O 16
ATOM 28195 N N . ALA A 1 57 ? -2.937 1.217 10.227 1.00 52.50 57 ALA A N 16
ATOM 28196 C CA . ALA A 1 57 ? -3.274 0.185 11.213 1.00 72.04 57 ALA A CA 16
ATOM 28197 C C . ALA A 1 57 ? -2.001 -0.421 11.821 1.00 52.04 57 ALA A C 16
ATOM 28198 O O . ALA A 1 57 ? -1.296 -1.196 11.174 1.00 25.15 57 ALA A O 16
ATOM 28205 N N . LYS A 1 58 ? -1.710 -0.041 13.063 1.00 25.33 58 LYS A N 16
ATOM 28206 C CA . LYS A 1 58 ? -0.492 -0.476 13.758 1.00 64.24 58 LYS A CA 16
ATOM 28207 C C . LYS A 1 58 ? -0.640 -1.909 14.295 1.00 72.52 58 LYS A C 16
ATOM 28208 O O . LYS A 1 58 ? -1.606 -2.220 14.997 1.00 3.14 58 LYS A O 16
ATOM 28227 N N . GLU A 1 59 ? 0.313 -2.782 13.953 1.00 62.04 59 GLU A N 16
ATOM 28228 C CA . GLU A 1 59 ? 0.282 -4.176 14.413 1.00 71.24 59 GLU A CA 16
ATOM 28229 C C . GLU A 1 59 ? 1.651 -4.869 14.261 1.00 32.03 59 GLU A C 16
ATOM 28230 O O . GLU A 1 59 ? 2.432 -4.558 13.359 1.00 12.32 59 GLU A O 16
ATOM 28242 N N . VAL A 1 60 ? 1.937 -5.811 15.162 1.00 5.21 60 VAL A N 16
ATOM 28243 C CA . VAL A 1 60 ? 3.181 -6.591 15.116 1.00 14.13 60 VAL A CA 16
ATOM 28244 C C . VAL A 1 60 ? 2.870 -8.091 15.003 1.00 4.45 60 VAL A C 16
ATOM 28245 O O . VAL A 1 60 ? 1.955 -8.596 15.658 1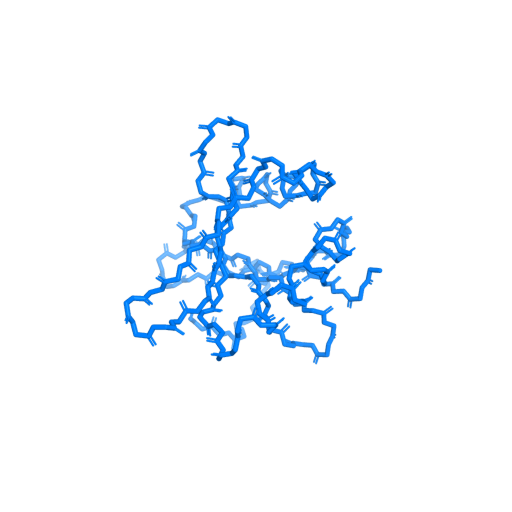.00 42.22 60 VAL A O 16
ATOM 28258 N N . ALA A 1 61 ? 3.623 -8.800 14.164 1.00 53.52 61 ALA A N 16
ATOM 28259 C CA . ALA A 1 61 ? 3.410 -10.240 13.957 1.00 12.25 61 ALA A CA 16
ATOM 28260 C C . ALA A 1 61 ? 4.058 -11.083 15.070 1.00 70.21 61 ALA A C 16
ATOM 28261 O O . ALA A 1 61 ? 5.039 -10.669 15.688 1.00 33.03 61 ALA A O 16
ATOM 28268 N N . LYS A 1 62 ? 3.517 -12.284 15.296 1.00 23.52 62 LYS A N 16
ATOM 28269 C CA . LYS A 1 62 ? 4.039 -13.195 16.328 1.00 0.52 62 LYS A CA 16
ATOM 28270 C C . LYS A 1 62 ? 5.490 -13.611 16.034 1.00 3.23 62 LYS A C 16
ATOM 28271 O O . LYS A 1 62 ? 6.200 -14.096 16.915 1.00 74.22 62 LYS A O 16
ATOM 28290 N N . ASN A 1 63 ? 5.916 -13.429 14.787 1.00 45.14 63 ASN A N 16
ATOM 28291 C CA . ASN A 1 63 ? 7.303 -13.712 14.384 1.00 3.04 63 ASN A CA 16
ATOM 28292 C C . ASN A 1 63 ? 8.238 -12.536 14.717 1.00 33.50 63 ASN A C 16
ATOM 28293 O O . ASN A 1 63 ? 9.376 -12.489 14.247 1.00 42.31 63 ASN A O 16
ATOM 28304 N N . ASP A 1 64 ? 7.745 -11.594 15.528 1.00 62.12 64 ASP A N 16
ATOM 28305 C CA . ASP A 1 64 ? 8.503 -10.395 15.919 1.00 31.31 64 ASP A CA 16
ATOM 28306 C C . ASP A 1 64 ? 8.759 -9.470 14.715 1.00 34.43 64 ASP A C 16
ATOM 28307 O O . ASP A 1 64 ? 9.635 -8.601 14.752 1.00 42.25 64 ASP A O 16
ATOM 28316 N N . LYS A 1 65 ? 7.967 -9.659 13.663 1.00 63.41 65 LYS A N 16
ATOM 28317 C CA . LYS A 1 65 ? 8.036 -8.829 12.458 1.00 5.22 65 LYS A CA 16
ATOM 28318 C C . LYS A 1 65 ? 7.005 -7.687 12.516 1.00 20.11 65 LYS A C 16
ATOM 28319 O O . LYS A 1 65 ? 5.797 -7.922 12.413 1.00 42.22 65 LYS A O 16
ATOM 28338 N N . PRO A 1 66 ? 7.464 -6.436 12.705 1.00 73.01 66 PRO A N 16
ATOM 28339 C CA . PRO A 1 66 ? 6.576 -5.266 12.761 1.00 32.15 66 PRO A CA 16
ATOM 28340 C C . PRO A 1 66 ? 6.093 -4.813 11.372 1.00 14.13 66 PRO A C 16
ATOM 28341 O O . PRO A 1 66 ? 6.875 -4.737 10.423 1.00 1.21 66 PRO A O 16
ATOM 28352 N N . TYR A 1 67 ? 4.802 -4.500 11.261 1.00 4.13 67 TYR A N 16
ATOM 28353 C CA . TYR A 1 67 ? 4.226 -4.023 9.997 1.00 1.35 67 TYR A CA 16
ATOM 28354 C C . TYR A 1 67 ? 3.005 -3.127 10.257 1.00 21.13 67 TYR A C 16
ATOM 28355 O O . TYR A 1 67 ? 2.700 -2.795 11.404 1.00 41.43 67 TYR A O 16
ATOM 28373 N N . PHE A 1 68 ? 2.339 -2.697 9.188 1.00 51.00 68 PHE A N 16
ATOM 28374 C CA . PHE A 1 68 ? 1.117 -1.899 9.315 1.00 42.20 68 PHE A CA 16
ATOM 28375 C C . PHE A 1 68 ? 0.219 -2.042 8.075 1.00 33.24 68 PHE A C 16
ATOM 28376 O O . PHE A 1 68 ? 0.700 -2.261 6.959 1.00 23.44 68 PHE A O 16
ATOM 28393 N N . ASN A 1 69 ? -1.090 -1.922 8.281 1.00 53.24 69 ASN A N 16
ATOM 28394 C CA . ASN A 1 69 ? -2.060 -1.964 7.180 1.00 61.54 69 ASN A CA 16
ATOM 28395 C C . ASN A 1 69 ? -2.599 -0.554 6.898 1.00 13.21 69 ASN A C 16
ATOM 28396 O O . ASN A 1 69 ? -2.633 0.291 7.787 1.00 43.35 69 ASN A O 16
ATOM 28407 N N . LEU A 1 70 ? -3.020 -0.303 5.667 1.00 73.21 70 LEU A N 16
ATOM 28408 C CA . LEU A 1 70 ? -3.567 1.005 5.290 1.00 42.43 70 LEU A CA 16
ATOM 28409 C C . LEU A 1 70 ? -5.061 0.887 4.959 1.00 12.11 70 LEU A C 16
ATOM 28410 O O . LEU A 1 70 ? -5.461 0.092 4.099 1.00 21.22 70 LEU A O 16
ATOM 28426 N N . LYS A 1 71 ? -5.883 1.672 5.654 1.00 24.04 71 LYS A N 16
ATOM 28427 C CA . LYS A 1 71 ? -7.341 1.618 5.483 1.00 51.23 71 LYS A CA 16
ATOM 28428 C C . LYS A 1 71 ? -7.903 2.960 4.994 1.00 1.51 71 LYS A C 16
ATOM 28429 O O . LYS A 1 71 ? -7.400 4.025 5.347 1.00 51.53 71 LYS A O 16
ATOM 28448 N N . ALA A 1 72 ? -8.950 2.903 4.176 1.00 12.44 72 ALA A N 16
ATOM 28449 C CA . ALA A 1 72 ? -9.665 4.114 3.764 1.00 75.55 72 ALA A CA 16
ATOM 28450 C C . ALA A 1 72 ? -10.638 4.566 4.862 1.00 0.32 72 ALA A C 16
ATOM 28451 O O . ALA A 1 72 ? -10.797 3.883 5.875 1.00 24.31 72 ALA A O 16
ATOM 28458 N N . ALA A 1 73 ? -11.301 5.700 4.657 1.00 45.53 73 ALA A N 16
ATOM 28459 C CA . ALA A 1 73 ? -12.205 6.265 5.671 1.00 14.33 73 ALA A CA 16
ATOM 28460 C C . ALA A 1 73 ? -13.315 5.283 6.094 1.00 31.13 73 ALA A C 16
ATOM 28461 O O . ALA A 1 73 ? -13.699 5.231 7.261 1.00 72.30 73 ALA A O 16
ATOM 28468 N N . ASN A 1 74 ? -13.818 4.494 5.143 1.00 32.43 74 ASN A N 16
ATOM 28469 C CA . ASN A 1 74 ? -14.869 3.500 5.431 1.00 40.32 74 ASN A CA 16
ATOM 28470 C C . ASN A 1 74 ? -14.286 2.245 6.127 1.00 51.34 74 ASN A C 16
ATOM 28471 O O . ASN A 1 74 ? -14.995 1.268 6.366 1.00 35.43 74 ASN A O 16
ATOM 28482 N N . HIS A 1 75 ? -12.983 2.291 6.439 1.00 24.13 75 HIS A N 16
ATOM 28483 C CA . HIS A 1 75 ? -12.276 1.218 7.177 1.00 41.52 75 HIS A CA 16
ATOM 28484 C C . HIS A 1 75 ? -11.978 -0.002 6.288 1.00 41.23 75 HIS A C 16
ATOM 28485 O O . HIS A 1 75 ? -11.666 -1.085 6.785 1.00 54.00 75 HIS A O 16
ATOM 28500 N N . GLN A 1 76 ? -12.050 0.193 4.979 1.00 43.22 76 GLN A N 16
ATOM 28501 C CA . GLN A 1 76 ? -11.752 -0.870 4.011 1.00 60.23 76 GLN A CA 16
ATOM 28502 C C . GLN A 1 76 ? -10.235 -1.007 3.792 1.00 74.22 76 GLN A C 16
ATOM 28503 O O . GLN A 1 76 ? -9.506 -0.011 3.784 1.00 75.34 76 GLN A O 16
ATOM 28517 N N . ILE A 1 77 ? -9.764 -2.239 3.618 1.00 51.24 77 ILE A N 16
ATOM 28518 C CA . ILE A 1 77 ? -8.340 -2.499 3.384 1.00 70.10 77 ILE A CA 16
ATOM 28519 C C . ILE A 1 77 ? -7.925 -2.079 1.966 1.00 22.25 77 ILE A C 16
ATOM 28520 O O . ILE A 1 77 ? -8.330 -2.699 0.978 1.00 11.34 77 ILE A O 16
ATOM 28536 N N . ILE A 1 78 ? -7.135 -1.012 1.871 1.00 61.23 78 ILE A N 16
ATOM 28537 C CA . ILE A 1 78 ? -6.627 -0.539 0.575 1.00 32.50 78 ILE A CA 16
ATOM 28538 C C . ILE A 1 78 ? -5.130 -0.843 0.414 1.00 44.14 78 ILE A C 16
ATOM 28539 O O . ILE A 1 78 ? -4.588 -0.772 -0.685 1.00 54.04 78 ILE A O 16
ATOM 28555 N N . GLY A 1 79 ? -4.464 -1.180 1.517 1.00 72.52 79 GLY A N 16
ATOM 28556 C CA . GLY A 1 79 ? -3.047 -1.515 1.457 1.00 31.54 79 GLY A CA 16
ATOM 28557 C C . GLY A 1 79 ? -2.569 -2.335 2.653 1.00 61.21 79 GLY A C 16
ATOM 28558 O O . GLY A 1 79 ? -3.179 -2.313 3.721 1.00 73.53 79 GLY A O 16
ATOM 28562 N N . THR A 1 80 ? -1.483 -3.079 2.467 1.00 4.14 80 THR A N 16
ATOM 28563 C CA . THR A 1 80 ? -0.846 -3.843 3.550 1.00 4.12 80 THR A CA 16
ATOM 28564 C C . THR A 1 80 ? 0.674 -3.883 3.354 1.00 51.33 80 THR A C 16
ATOM 28565 O O . THR A 1 80 ? 1.160 -4.299 2.304 1.00 21.34 80 THR A O 16
ATOM 28576 N N . SER A 1 81 ? 1.429 -3.430 4.354 1.00 5.31 81 SER A N 16
ATOM 28577 C CA . SER A 1 81 ? 2.897 -3.392 4.253 1.00 51.40 81 SER A CA 16
ATOM 28578 C C . SER A 1 81 ? 3.514 -4.789 4.410 1.00 22.01 81 SER A C 16
ATOM 28579 O O . SER A 1 81 ? 2.830 -5.749 4.769 1.00 10.51 81 SER A O 16
ATOM 28587 N N . GLN A 1 82 ? 4.812 -4.890 4.144 1.00 54.32 82 GLN A N 16
ATOM 28588 C CA . GLN A 1 82 ? 5.526 -6.171 4.218 1.00 62.24 82 GLN A CA 16
ATOM 28589 C C . GLN A 1 82 ? 6.040 -6.445 5.642 1.00 32.54 82 GLN A C 16
ATOM 28590 O O . GLN A 1 82 ? 6.251 -5.522 6.429 1.00 74.34 82 GLN A O 16
ATOM 28604 N N . MET A 1 83 ? 6.246 -7.718 5.971 1.00 24.41 83 MET A N 16
ATOM 28605 C CA . MET A 1 83 ? 6.706 -8.099 7.313 1.00 13.24 83 MET A CA 16
ATOM 28606 C C . MET A 1 83 ? 8.224 -7.890 7.479 1.00 63.11 83 MET A C 16
ATOM 28607 O O . MET A 1 83 ? 9.023 -8.824 7.318 1.00 71.44 83 MET A O 16
ATOM 28621 N N . TYR A 1 84 ? 8.607 -6.650 7.791 1.00 45.32 84 TYR A N 16
ATOM 28622 C CA . TYR A 1 84 ? 10.015 -6.291 8.013 1.00 42.52 84 TYR A CA 16
ATOM 28623 C C . TYR A 1 84 ? 10.608 -7.035 9.220 1.00 32.14 84 TYR A C 16
ATOM 28624 O O . TYR A 1 84 ? 9.897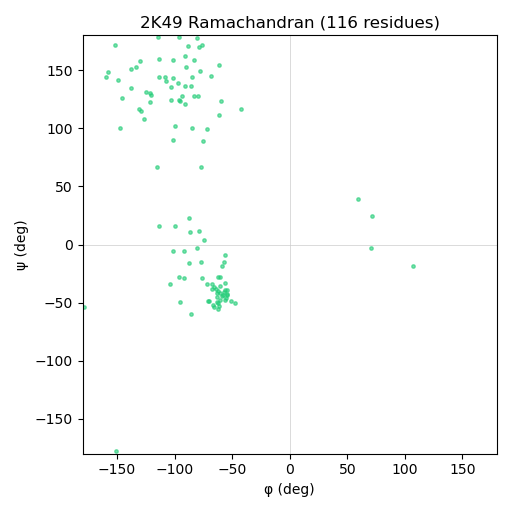 -7.389 10.159 1.00 25.21 84 TYR A O 16
ATOM 28642 N N . SER A 1 85 ? 11.920 -7.266 9.194 1.00 54.11 85 SER A N 16
ATOM 28643 C CA . SER A 1 85 ? 12.605 -7.976 10.288 1.00 52.04 85 SER A CA 16
ATOM 28644 C C . SER A 1 85 ? 13.281 -7.007 11.269 1.00 45.45 85 SER A C 16
ATOM 28645 O O . SER A 1 85 ? 14.152 -7.404 12.046 1.00 1.03 85 SER A O 16
ATOM 28653 N N . SER A 1 86 ? 12.888 -5.735 11.225 1.00 74.41 86 SER A N 16
ATOM 28654 C CA . SER A 1 86 ? 13.379 -4.738 12.188 1.00 63.24 86 SER A CA 16
ATOM 28655 C C . SER A 1 86 ? 12.421 -3.547 12.303 1.00 65.34 86 SER A C 16
ATOM 28656 O O . SER A 1 86 ? 11.869 -3.079 11.303 1.00 21.15 86 SER A O 16
ATOM 28664 N N . THR A 1 87 ? 12.222 -3.062 13.527 1.00 60.31 87 THR A N 16
ATOM 28665 C CA . THR A 1 87 ? 11.405 -1.864 13.767 1.00 13.25 87 THR A CA 16
ATOM 28666 C C . THR A 1 87 ? 11.967 -0.648 13.023 1.00 3.41 87 THR A C 16
ATOM 28667 O O . THR A 1 87 ? 11.217 0.179 12.512 1.00 12.45 87 THR A O 16
ATOM 28678 N N . ALA A 1 88 ? 13.296 -0.561 12.962 1.00 22.51 88 ALA A N 16
ATOM 28679 C CA . ALA A 1 88 ? 13.982 0.529 12.259 1.00 34.51 88 ALA A CA 16
ATOM 28680 C C . ALA A 1 88 ? 13.632 0.559 10.760 1.00 52.12 88 ALA A C 16
ATOM 28681 O O . ALA A 1 88 ? 13.268 1.606 10.220 1.00 72.21 88 ALA A O 16
ATOM 28688 N N . ALA A 1 89 ? 13.730 -0.593 10.092 1.00 5.02 89 ALA A N 16
ATOM 28689 C CA . ALA A 1 89 ? 13.404 -0.685 8.662 1.00 12.15 89 ALA A CA 16
ATOM 28690 C C . ALA A 1 89 ? 11.930 -0.351 8.403 1.00 54.53 89 ALA A C 16
ATOM 28691 O O . ALA A 1 89 ? 11.600 0.370 7.458 1.00 73.52 89 ALA A O 16
ATOM 28698 N N . ARG A 1 90 ? 11.055 -0.882 9.255 1.00 31.23 90 ARG A N 16
ATOM 28699 C CA . ARG A 1 90 ? 9.617 -0.606 9.174 1.00 13.11 90 ARG A CA 16
ATOM 28700 C C . ARG A 1 90 ? 9.348 0.890 9.418 1.00 32.31 90 ARG A C 16
ATOM 28701 O O . ARG A 1 90 ? 8.514 1.501 8.748 1.00 23.15 90 ARG A O 16
ATOM 28722 N N . ASP A 1 91 ? 10.064 1.471 10.380 1.00 31.14 91 ASP A N 16
ATOM 28723 C CA . ASP A 1 91 ? 9.924 2.892 10.707 1.00 70.51 91 ASP A CA 16
ATOM 28724 C C . ASP A 1 91 ? 10.319 3.771 9.509 1.00 43.43 91 ASP A C 16
ATOM 28725 O O . ASP A 1 91 ? 9.555 4.641 9.081 1.00 33.53 91 ASP A O 16
ATOM 28734 N N . ASN A 1 92 ? 11.514 3.530 8.966 1.00 32.21 92 ASN A N 16
ATOM 28735 C CA . ASN A 1 92 ? 11.953 4.201 7.738 1.00 32.23 92 ASN A CA 16
ATOM 28736 C C . ASN A 1 92 ? 10.976 3.924 6.585 1.00 0.03 92 ASN A C 16
ATOM 28737 O O . ASN A 1 92 ? 10.811 4.747 5.683 1.00 52.14 92 ASN A O 16
ATOM 28748 N N . GLY A 1 93 ? 10.333 2.756 6.625 1.00 74.10 93 GLY A N 16
ATOM 28749 C CA . GLY A 1 93 ? 9.270 2.449 5.676 1.00 3.33 93 GLY A CA 16
ATOM 28750 C C . GLY A 1 93 ? 8.099 3.420 5.791 1.00 20.23 93 GLY A C 16
ATOM 28751 O O . GLY A 1 93 ? 7.619 3.946 4.787 1.00 73.13 93 GLY A O 16
ATOM 28755 N N . ILE A 1 94 ? 7.647 3.675 7.021 1.00 55.31 94 ILE A N 16
ATOM 28756 C CA . ILE A 1 94 ? 6.575 4.650 7.267 1.00 31.52 94 ILE A CA 16
ATOM 28757 C C . ILE A 1 94 ? 6.985 6.055 6.792 1.00 1.34 94 ILE A C 16
ATOM 28758 O O . ILE A 1 94 ? 6.208 6.751 6.138 1.00 1.21 94 ILE A O 16
ATOM 28774 N N . LYS A 1 95 ? 8.216 6.463 7.117 1.00 4.04 95 LYS A N 16
ATOM 28775 C CA . LYS A 1 95 ? 8.777 7.720 6.596 1.00 34.44 95 LYS A CA 16
ATOM 28776 C C . LYS A 1 95 ? 8.708 7.749 5.058 1.00 73.20 95 LYS A C 16
ATOM 28777 O O . LYS A 1 95 ? 8.352 8.767 4.451 1.00 23.14 95 LYS A O 16
ATOM 28796 N N . SER A 1 96 ? 9.037 6.618 4.439 1.00 3.35 96 SER A N 16
ATOM 28797 C CA . SER A 1 96 ? 8.946 6.472 2.982 1.00 5.45 96 SER A CA 16
ATOM 28798 C C . SER A 1 96 ? 7.505 6.662 2.492 1.00 62.24 96 SER A C 16
ATOM 28799 O O . SER A 1 96 ? 7.276 7.222 1.424 1.00 44.05 96 SER A O 16
ATOM 28807 N N . VAL A 1 97 ? 6.536 6.187 3.272 1.00 65.13 97 VAL A N 16
ATOM 28808 C CA . VAL A 1 97 ? 5.117 6.368 2.940 1.00 75.44 97 VAL A CA 16
ATOM 28809 C C . VAL A 1 97 ? 4.702 7.847 3.050 1.00 51.23 97 VAL A C 16
ATOM 28810 O O . VAL A 1 97 ? 3.921 8.349 2.241 1.00 61.50 97 VAL A O 16
ATOM 28823 N N . MET A 1 98 ? 5.239 8.545 4.048 1.00 11.21 98 MET A N 16
ATOM 28824 C CA . MET A 1 98 ? 4.926 9.967 4.257 1.00 21.45 98 MET A CA 16
ATOM 28825 C C . MET A 1 98 ? 5.424 10.841 3.089 1.00 42.10 98 MET A C 16
ATOM 28826 O O . MET A 1 98 ? 4.773 11.816 2.712 1.00 45.23 98 MET A O 16
ATOM 28840 N N . GLU A 1 99 ? 6.587 10.495 2.534 1.00 42.32 99 GLU A N 16
ATOM 28841 C CA . GLU A 1 99 ? 7.166 11.252 1.411 1.00 31.30 99 GLU A CA 16
ATOM 28842 C C . GLU A 1 99 ? 6.764 10.663 0.044 1.00 43.41 99 GLU A C 16
ATOM 28843 O O . GLU A 1 99 ? 6.186 11.349 -0.795 1.00 35.52 99 GLU A O 16
ATOM 28855 N N . ASN A 1 100 ? 7.073 9.385 -0.167 1.00 35.24 100 ASN A N 16
ATOM 28856 C CA . ASN A 1 100 ? 6.839 8.728 -1.463 1.00 65.12 100 ASN A CA 16
ATOM 28857 C C . ASN A 1 100 ? 5.373 8.301 -1.639 1.00 2.41 100 ASN A C 16
ATOM 28858 O O . ASN A 1 100 ? 4.913 8.088 -2.759 1.00 2.43 100 ASN A O 16
ATOM 28869 N N . GLY A 1 101 ? 4.649 8.163 -0.529 1.00 61.24 101 GLY A N 16
ATOM 28870 C CA . GLY A 1 101 ? 3.269 7.688 -0.586 1.00 63.25 101 GLY A CA 16
ATOM 28871 C C . GLY A 1 101 ? 2.309 8.676 -1.244 1.00 75.10 101 GLY A C 16
ATOM 28872 O O . GLY A 1 101 ? 1.369 8.274 -1.923 1.00 22.33 101 GLY A O 16
ATOM 28876 N N . LYS A 1 102 ? 2.555 9.968 -1.051 1.00 65.04 102 LYS A N 16
ATOM 28877 C CA . LYS A 1 102 ? 1.696 11.029 -1.606 1.00 1.21 102 LYS A CA 16
ATOM 28878 C C . LYS A 1 102 ? 2.014 11.322 -3.088 1.00 71.23 102 LYS A C 16
ATOM 28879 O O . LYS A 1 102 ? 1.751 12.417 -3.587 1.00 23.41 102 LYS A O 16
ATOM 28898 N N . THR A 1 103 ? 2.551 10.328 -3.790 1.00 72.05 103 THR A N 16
ATOM 28899 C CA . THR A 1 103 ? 2.932 10.479 -5.203 1.00 72.31 103 THR A CA 16
ATOM 28900 C C . THR A 1 103 ? 1.716 10.472 -6.143 1.00 45.13 103 THR A C 16
ATOM 28901 O O . THR A 1 103 ? 0.709 9.811 -5.885 1.00 45.54 103 THR A O 16
ATOM 28912 N N . THR A 1 104 ? 1.822 11.210 -7.243 1.00 33.25 104 THR A N 16
ATOM 28913 C CA . THR A 1 104 ? 0.763 11.255 -8.263 1.00 61.52 104 THR A CA 16
ATOM 28914 C C . THR A 1 104 ? 1.152 10.449 -9.511 1.00 44.15 104 THR A C 16
ATOM 28915 O O . THR A 1 104 ? 0.466 10.497 -10.533 1.00 54.33 104 THR A O 16
ATOM 28926 N N . THR A 1 105 ? 2.253 9.703 -9.419 1.00 53.22 105 THR A N 16
ATOM 28927 C CA . THR A 1 105 ? 2.728 8.869 -10.531 1.00 33.43 105 THR A CA 16
ATOM 28928 C C . THR A 1 105 ? 2.103 7.467 -10.474 1.00 74.31 105 THR A C 16
ATOM 28929 O O . THR A 1 105 ? 2.499 6.635 -9.657 1.00 61.30 105 THR A O 16
ATOM 28940 N N . ILE A 1 106 ? 1.120 7.212 -11.337 1.00 21.50 106 ILE A N 16
ATOM 28941 C CA . ILE A 1 106 ? 0.436 5.913 -11.372 1.00 43.33 106 ILE A CA 16
ATOM 28942 C C . ILE A 1 106 ? 0.785 5.140 -12.654 1.00 54.20 106 ILE A C 16
ATOM 28943 O O . ILE A 1 106 ? 0.609 5.639 -13.766 1.00 30.11 106 ILE A O 16
ATOM 28959 N N . LYS A 1 107 ? 1.286 3.922 -12.488 1.00 42.20 107 LYS A N 16
ATOM 28960 C CA . LYS A 1 107 ? 1.684 3.073 -13.614 1.00 15.21 107 LYS A CA 16
ATOM 28961 C C . LYS A 1 107 ? 0.769 1.845 -13.727 1.00 61.01 107 LYS A C 16
ATOM 28962 O O . LYS A 1 107 ? 0.722 1.006 -12.823 1.00 50.34 107 LYS A O 16
ATOM 28981 N N . ASP A 1 108 ? 0.034 1.743 -14.831 1.00 33.45 108 ASP A N 16
ATOM 28982 C CA . ASP A 1 108 ? -0.828 0.585 -15.068 1.00 73.33 108 ASP A CA 16
ATOM 28983 C C . ASP A 1 108 ? -0.036 -0.560 -15.721 1.00 0.11 108 ASP A C 16
ATOM 28984 O O . ASP A 1 108 ? 0.481 -0.425 -16.833 1.00 35.53 108 ASP A O 16
ATOM 28993 N N . LEU A 1 109 ? 0.057 -1.682 -15.014 1.00 42.04 109 LEU A N 16
ATOM 28994 C CA . LEU A 1 109 ? 0.735 -2.881 -15.519 1.00 74.10 109 LEU A CA 16
ATOM 28995 C C . LEU A 1 109 ? -0.279 -3.947 -15.970 1.00 44.04 109 LEU A C 16
ATOM 28996 O O . LEU A 1 109 ? 0.104 -5.049 -16.366 1.00 63.42 109 LEU A O 16
ATOM 29012 N N . THR A 1 110 ? -1.573 -3.615 -15.911 1.00 53.34 110 THR A N 16
ATOM 29013 C CA . THR A 1 110 ? -2.640 -4.577 -16.240 1.00 51.43 110 THR A CA 16
ATOM 29014 C C . THR A 1 110 ? -2.871 -4.673 -17.750 1.00 50.54 110 THR A C 16
ATOM 29015 O O . THR A 1 110 ? -3.221 -5.736 -18.267 1.00 52.40 110 THR A O 16
ATOM 29026 N N . LEU A 1 111 ? -2.689 -3.556 -18.451 1.00 4.53 111 LEU A N 16
ATOM 29027 C CA . LEU A 1 111 ? -2.814 -3.533 -19.912 1.00 62.23 111 LEU A CA 16
ATOM 29028 C C . LEU A 1 111 ? -1.695 -4.351 -20.575 1.00 24.20 111 LEU A C 16
ATOM 29029 O O . LEU A 1 111 ? -1.858 -4.870 -21.681 1.00 62.52 111 LEU A O 16
ATOM 29045 N N . GLU A 1 112 ? -0.564 -4.461 -19.886 1.00 41.35 112 GLU A N 16
ATOM 29046 C CA . GLU A 1 112 ? 0.583 -5.216 -20.389 1.00 63.10 112 GLU A CA 16
ATOM 29047 C C . GLU A 1 112 ? 0.406 -6.718 -20.133 1.00 70.40 112 GLU A C 16
ATOM 29048 O O . GLU A 1 112 ? 0.545 -7.190 -19.001 1.00 31.14 112 GLU A O 16
ATOM 29060 N N . HIS A 1 113 ? 0.101 -7.474 -21.185 1.00 25.54 113 HIS A N 16
ATOM 29061 C CA . HIS A 1 113 ? -0.069 -8.922 -21.058 1.00 30.32 113 HIS A CA 16
ATOM 29062 C C . HIS A 1 113 ? 1.297 -9.622 -20.922 1.00 25.40 113 HIS A C 16
ATOM 29063 O O . HIS A 1 113 ? 1.810 -10.215 -21.873 1.00 11.03 113 HIS A O 16
ATOM 29078 N N . HIS A 1 114 ? 1.885 -9.521 -19.733 1.00 22.11 114 HIS A N 16
ATOM 29079 C CA . HIS A 1 114 ? 3.213 -10.081 -19.460 1.00 14.33 114 HIS A CA 16
ATOM 29080 C C . HIS A 1 114 ? 3.229 -10.851 -18.128 1.00 52.44 114 HIS A C 16
ATOM 29081 O O . HIS A 1 114 ? 3.185 -10.249 -17.052 1.00 22.44 114 HIS A O 16
ATOM 29096 N N . HIS A 1 115 ? 3.298 -12.179 -18.205 1.00 61.50 115 HIS A N 16
ATOM 29097 C CA . HIS A 1 115 ? 3.285 -13.024 -17.004 1.00 65.13 115 HIS A CA 16
ATOM 29098 C C . HIS A 1 115 ? 4.668 -13.074 -16.327 1.00 70.43 115 HIS A C 16
ATOM 29099 O O . HIS A 1 115 ? 5.700 -13.148 -16.994 1.00 61.14 115 HIS A O 16
ATOM 29114 N N . HIS A 1 116 ? 4.674 -13.045 -14.997 1.00 71.12 116 HIS A N 16
ATOM 29115 C CA . HIS A 1 116 ? 5.921 -13.028 -14.223 1.00 13.44 116 HIS A CA 16
ATOM 29116 C C . HIS A 1 116 ? 6.408 -14.455 -13.921 1.00 2.05 116 HIS A C 16
ATOM 29117 O O . HIS A 1 116 ? 5.821 -15.157 -13.096 1.00 31.41 116 HIS A O 16
ATOM 29132 N N . HIS A 1 117 ? 7.482 -14.876 -14.588 1.00 42.30 117 HIS A N 16
ATOM 29133 C CA . HIS A 1 117 ? 8.059 -16.213 -14.367 1.00 2.10 117 HIS A CA 16
ATOM 29134 C C . HIS A 1 117 ? 9.584 -16.141 -14.178 1.00 3.33 117 HIS A C 16
ATOM 29135 O O . HIS A 1 117 ? 10.305 -15.646 -15.045 1.00 62.44 117 HIS A O 16
ATOM 29150 N N . HIS A 1 118 ? 10.067 -16.642 -13.043 1.00 50.53 118 HIS A N 16
ATOM 29151 C CA . HIS A 1 118 ? 11.512 -16.704 -12.773 1.00 3.23 118 HIS A CA 16
ATOM 29152 C C . HIS A 1 118 ? 12.178 -17.869 -13.541 1.00 23.33 118 HIS A C 16
ATOM 29153 O O . HIS A 1 118 ? 12.667 -17.640 -14.667 1.00 37.96 118 HIS A O 16
ATOM 29169 N N . MET A 1 1 ? 13.182 9.684 -8.874 1.00 41.23 1 MET A N 17
ATOM 29170 C CA . MET A 1 1 ? 13.592 9.904 -7.460 1.00 53.44 1 MET A CA 17
ATOM 29171 C C . MET A 1 1 ? 12.406 9.724 -6.498 1.00 32.23 1 MET A C 17
ATOM 29172 O O . MET A 1 1 ? 12.565 9.203 -5.396 1.00 14.52 1 MET A O 17
ATOM 29188 N N . SER A 1 2 ? 11.223 10.165 -6.920 1.00 63.45 2 SER A N 17
ATOM 29189 C CA . SER A 1 2 ? 9.995 9.983 -6.129 1.00 52.41 2 SER A CA 17
ATOM 29190 C C . SER A 1 2 ? 9.379 8.603 -6.383 1.00 3.22 2 SER A C 17
ATOM 29191 O O . SER A 1 2 ? 9.623 7.988 -7.423 1.00 72.12 2 SER A O 17
ATOM 29199 N N . GLY A 1 3 ? 8.591 8.114 -5.429 1.00 50.02 3 GLY A N 17
ATOM 29200 C CA . GLY A 1 3 ? 7.936 6.817 -5.590 1.00 12.30 3 GLY A CA 17
ATOM 29201 C C . GLY A 1 3 ? 6.854 6.805 -6.670 1.00 21.31 3 GLY A C 17
ATOM 29202 O O . GLY A 1 3 ? 6.588 7.826 -7.308 1.00 32.05 3 GLY A O 17
ATOM 29206 N N . TRP A 1 4 ? 6.225 5.647 -6.877 1.00 62.20 4 TRP A N 17
ATOM 29207 C CA . TRP A 1 4 ? 5.152 5.514 -7.874 1.00 20.31 4 TRP A CA 17
ATOM 29208 C C . TRP A 1 4 ? 4.274 4.277 -7.613 1.00 3.42 4 TRP A C 17
ATOM 29209 O O . TRP A 1 4 ? 4.632 3.396 -6.829 1.00 73.15 4 TRP A O 17
ATOM 29230 N N . TYR A 1 5 ? 3.120 4.228 -8.277 1.00 0.01 5 TYR A N 17
ATOM 29231 C CA . TYR A 1 5 ? 2.197 3.092 -8.171 1.00 75.25 5 TYR A CA 17
ATOM 29232 C C . TYR A 1 5 ? 2.226 2.241 -9.445 1.00 2.42 5 TYR A C 17
ATOM 29233 O O . TYR A 1 5 ? 2.174 2.774 -10.553 1.00 2.44 5 TYR A O 17
ATOM 29251 N N . GLU A 1 6 ? 2.307 0.924 -9.292 1.00 2.30 6 GLU A N 17
ATOM 29252 C CA . GLU A 1 6 ? 2.186 0.011 -10.437 1.00 12.41 6 GLU A CA 17
ATOM 29253 C C . GLU A 1 6 ? 1.057 -1.012 -10.213 1.00 42.21 6 GLU A C 17
ATOM 29254 O O . GLU A 1 6 ? 1.141 -1.874 -9.338 1.00 5.21 6 GLU A O 17
ATOM 29266 N N . LEU A 1 7 ? -0.006 -0.885 -11.010 1.00 54.20 7 LEU A N 17
ATOM 29267 C CA . LEU A 1 7 ? -1.209 -1.724 -10.880 1.00 31.31 7 LEU A CA 17
ATOM 29268 C C . LEU A 1 7 ? -1.158 -2.929 -11.829 1.00 75.32 7 LEU A C 17
ATOM 29269 O O . LEU A 1 7 ? -1.207 -2.768 -13.044 1.00 54.00 7 LEU A O 17
ATOM 29285 N N . SER A 1 8 ? -1.087 -4.138 -11.280 1.00 54.32 8 SER A N 17
ATOM 29286 C CA . SER A 1 8 ? -1.000 -5.353 -12.104 1.00 20.11 8 SER A CA 17
ATOM 29287 C C . SER A 1 8 ? -2.236 -6.253 -11.949 1.00 22.52 8 SER A C 17
ATOM 29288 O O . SER A 1 8 ? -2.981 -6.153 -10.971 1.00 0.41 8 SER A O 17
ATOM 29296 N N . LYS A 1 9 ? -2.457 -7.121 -12.939 1.00 55.55 9 LYS A N 17
ATOM 29297 C CA . LYS A 1 9 ? -3.595 -8.050 -12.926 1.00 34.34 9 LYS A CA 17
ATOM 29298 C C . LYS A 1 9 ? -3.231 -9.377 -12.227 1.00 55.34 9 LYS A C 17
ATOM 29299 O O . LYS A 1 9 ? -2.073 -9.799 -12.222 1.00 13.44 9 LYS A O 17
ATOM 29318 N N . SER A 1 10 ? -4.231 -10.017 -11.630 1.00 51.21 10 SER A N 17
ATOM 29319 C CA . SER A 1 10 ? -4.064 -11.342 -11.014 1.00 61.31 10 SER A CA 17
ATOM 29320 C C . SER A 1 10 ? -4.580 -12.453 -11.935 1.00 62.30 10 SER A C 17
ATOM 29321 O O . SER A 1 10 ? -5.308 -12.188 -12.894 1.00 75.31 10 SER A O 17
ATOM 29329 N N . SER A 1 11 ? -4.221 -13.702 -11.629 1.00 13.51 11 SER A N 17
ATOM 29330 C CA . SER A 1 11 ? -4.712 -14.866 -12.389 1.00 14.53 11 SER A CA 17
ATOM 29331 C C . SER A 1 11 ? -6.246 -14.933 -12.366 1.00 15.23 11 SER A C 17
ATOM 29332 O O . SER A 1 11 ? -6.870 -15.499 -13.261 1.00 55.50 11 SER A O 17
ATOM 29340 N N . ASN A 1 12 ? -6.843 -14.346 -11.329 1.00 33.00 12 ASN A N 17
ATOM 29341 C CA . ASN A 1 12 ? -8.307 -14.287 -11.187 1.00 15.15 12 ASN A CA 17
ATOM 29342 C C . ASN A 1 12 ? -8.910 -13.102 -11.966 1.00 21.44 12 ASN A C 17
ATOM 29343 O O . ASN A 1 12 ? -10.110 -12.837 -11.867 1.00 54.15 12 ASN A O 17
ATOM 29354 N N . ASP A 1 13 ? -8.071 -12.397 -12.730 1.00 0.42 13 ASP A N 17
ATOM 29355 C CA . ASP A 1 13 ? -8.461 -11.155 -13.421 1.00 23.12 13 ASP A CA 17
ATOM 29356 C C . ASP A 1 13 ? -8.753 -10.011 -12.431 1.00 54.20 13 ASP A C 17
ATOM 29357 O O . ASP A 1 13 ? -9.142 -8.915 -12.834 1.00 72.14 13 ASP A O 17
ATOM 29366 N N . GLN A 1 14 ? -8.546 -10.265 -11.137 1.00 14.40 14 GLN A N 17
ATOM 29367 C CA . GLN A 1 14 ? -8.702 -9.223 -10.116 1.00 22.32 14 GLN A CA 17
ATOM 29368 C C . GLN A 1 14 ? -7.444 -8.341 -10.054 1.00 62.23 14 GLN A C 17
ATOM 29369 O O . GLN A 1 14 ? -6.353 -8.777 -10.429 1.00 74.30 14 GLN A O 17
ATOM 29383 N N . PHE A 1 15 ? -7.590 -7.111 -9.575 1.00 74.35 15 PHE A N 17
ATOM 29384 C CA . PHE A 1 15 ? -6.517 -6.112 -9.689 1.00 44.23 15 PHE A CA 17
ATOM 29385 C C . PHE A 1 15 ? -5.778 -5.863 -8.361 1.00 73.12 15 PHE A C 17
ATOM 29386 O O . PHE A 1 15 ? -6.356 -5.962 -7.280 1.00 3.31 15 PHE A O 17
ATOM 29403 N N . LYS A 1 16 ? -4.486 -5.548 -8.467 1.00 50.11 16 LYS A N 17
ATOM 29404 C CA . LYS A 1 16 ? -3.637 -5.253 -7.302 1.00 20.13 16 LYS A CA 17
ATOM 29405 C C . LYS A 1 16 ? -2.624 -4.148 -7.645 1.00 54.31 16 LYS A C 17
ATOM 29406 O O . LYS A 1 16 ? -2.139 -4.078 -8.773 1.00 21.11 16 LYS A O 17
ATOM 29425 N N . PHE A 1 17 ? -2.299 -3.285 -6.687 1.00 42.25 17 PHE A N 17
ATOM 29426 C CA . PHE A 1 17 ? -1.304 -2.230 -6.929 1.00 73.14 17 PHE A CA 17
ATOM 29427 C C . PHE A 1 17 ? -0.241 -2.181 -5.825 1.00 23.15 17 PHE A C 17
ATOM 29428 O O . PHE A 1 17 ? -0.517 -2.462 -4.655 1.00 33.41 17 PHE A O 17
ATOM 29445 N N . VAL A 1 18 ? 0.982 -1.829 -6.211 1.00 51.22 18 VAL A N 17
ATOM 29446 C CA . VAL A 1 18 ? 2.093 -1.722 -5.266 1.00 75.42 18 VAL A CA 17
ATOM 29447 C C . VAL A 1 18 ? 2.704 -0.312 -5.273 1.00 15.10 18 VAL A C 17
ATOM 29448 O O . VAL A 1 18 ? 2.933 0.276 -6.332 1.00 1.11 18 VAL A O 17
ATOM 29461 N N . LEU A 1 19 ? 2.943 0.230 -4.082 1.00 32.04 19 LEU A N 17
ATOM 29462 C CA . LEU A 1 19 ? 3.600 1.532 -3.936 1.00 24.23 19 LEU A CA 17
ATOM 29463 C C . LEU A 1 19 ? 5.116 1.355 -3.770 1.00 30.52 19 LEU A C 17
ATOM 29464 O O . LEU A 1 19 ? 5.585 0.796 -2.772 1.00 61.15 19 LEU A O 17
ATOM 29480 N N . LYS A 1 20 ? 5.873 1.824 -4.756 1.00 61.31 20 LYS A N 17
ATOM 29481 C CA . LYS A 1 20 ? 7.331 1.699 -4.747 1.00 41.23 20 LYS A CA 17
ATOM 29482 C C . LYS A 1 20 ? 8.007 3.015 -4.346 1.00 5.05 20 LYS A C 17
ATOM 29483 O O . LYS A 1 20 ? 7.477 4.097 -4.591 1.00 33.03 20 LYS A O 17
ATOM 29502 N N . ALA A 1 21 ? 9.179 2.905 -3.728 1.00 43.10 21 ALA A N 17
ATOM 29503 C CA . ALA A 1 21 ? 9.910 4.067 -3.210 1.00 11.34 21 ALA A CA 17
ATOM 29504 C C . ALA A 1 21 ? 11.205 4.337 -3.991 1.00 52.45 21 ALA A C 17
ATOM 29505 O O . ALA A 1 21 ? 12.034 3.442 -4.142 1.00 11.55 21 ALA A O 17
ATOM 29512 N N . GLY A 1 22 ? 11.360 5.573 -4.480 1.00 72.23 22 GLY A N 17
ATOM 29513 C CA . GLY A 1 22 ? 12.616 6.023 -5.097 1.00 42.51 22 GLY A CA 17
ATOM 29514 C C . GLY A 1 22 ? 13.200 5.091 -6.167 1.00 70.41 22 GLY A C 17
ATOM 29515 O O . GLY A 1 22 ? 13.023 5.317 -7.364 1.00 41.43 22 GLY A O 17
ATOM 29519 N N . ASN A 1 23 ? 13.907 4.052 -5.727 1.00 14.23 23 ASN A N 17
ATOM 29520 C CA . ASN A 1 23 ? 14.614 3.137 -6.635 1.00 41.22 23 ASN A CA 17
ATOM 29521 C C . ASN A 1 23 ? 13.692 2.030 -7.175 1.00 1.22 23 ASN A C 17
ATOM 29522 O O . ASN A 1 23 ? 14.064 1.287 -8.088 1.00 31.51 23 ASN A O 17
ATOM 29533 N N . GLY A 1 24 ? 12.489 1.931 -6.617 1.00 44.22 24 GLY A N 17
ATOM 29534 C CA . GLY A 1 24 ? 11.534 0.914 -7.056 1.00 64.42 24 GLY A CA 17
ATOM 29535 C C . GLY A 1 24 ? 11.282 -0.173 -6.016 1.00 13.31 24 GLY A C 17
ATOM 29536 O O . GLY A 1 24 ? 10.755 -1.240 -6.344 1.00 42.34 24 GLY A O 17
ATOM 29540 N N . GLU A 1 25 ? 11.657 0.088 -4.766 1.00 71.43 25 GLU A N 17
ATOM 29541 C CA . GLU A 1 25 ? 11.405 -0.859 -3.673 1.00 31.12 25 GLU A CA 17
ATOM 29542 C C . GLU A 1 25 ? 9.947 -0.764 -3.187 1.00 12.41 25 GLU A C 17
ATOM 29543 O O . GLU A 1 25 ? 9.458 0.321 -2.880 1.00 74.04 25 GLU A O 17
ATOM 29555 N N . VAL A 1 26 ? 9.260 -1.902 -3.115 1.00 13.53 26 VAL A N 17
ATOM 29556 C CA . VAL A 1 26 ? 7.843 -1.928 -2.724 1.00 55.23 26 VAL A CA 17
ATOM 29557 C C . VAL A 1 26 ? 7.666 -1.841 -1.199 1.00 24.45 26 VAL A C 17
ATOM 29558 O O . VAL A 1 26 ? 8.090 -2.733 -0.463 1.00 24.20 26 VAL A O 17
ATOM 29571 N N . ILE A 1 27 ? 7.037 -0.763 -0.730 1.00 4.24 27 ILE A N 17
ATOM 29572 C CA . ILE A 1 27 ? 6.738 -0.596 0.701 1.00 13.03 27 ILE A CA 17
ATOM 29573 C C . ILE A 1 27 ? 5.287 -0.998 1.035 1.00 74.32 27 ILE A C 17
ATOM 29574 O O . ILE A 1 27 ? 5.008 -1.515 2.122 1.00 41.51 27 ILE A O 17
ATOM 29590 N N . LEU A 1 28 ? 4.369 -0.760 0.092 1.00 14.31 28 LEU A N 17
ATOM 29591 C CA . LEU A 1 28 ? 2.937 -1.079 0.272 1.00 75.51 28 LEU A CA 17
ATOM 29592 C C . LEU A 1 28 ? 2.413 -1.978 -0.861 1.00 55.24 28 LEU A C 17
ATOM 29593 O O . LEU A 1 28 ? 2.547 -1.649 -2.039 1.00 12.13 28 LEU A O 17
ATOM 29609 N N . THR A 1 29 ? 1.812 -3.107 -0.494 1.00 63.41 29 THR A N 17
ATOM 29610 C CA . THR A 1 29 ? 1.155 -4.000 -1.464 1.00 60.41 29 THR A CA 17
ATOM 29611 C C . THR A 1 29 ? -0.326 -4.189 -1.106 1.00 1.42 29 THR A C 17
ATOM 29612 O O . THR A 1 29 ? -0.657 -4.492 0.040 1.00 53.45 29 THR A O 17
ATOM 29623 N N . SER A 1 30 ? -1.217 -3.998 -2.078 1.00 34.52 30 SER A N 17
ATOM 29624 C CA . SER A 1 30 ? -2.666 -4.134 -1.841 1.00 62.40 30 SER A CA 17
ATOM 29625 C C . SER A 1 30 ? -3.165 -5.545 -2.173 1.00 71.32 30 SER A C 17
ATOM 29626 O O . SER A 1 30 ? -2.559 -6.262 -2.974 1.00 11.22 30 SER A O 17
ATOM 29634 N N . GLU A 1 31 ? -4.282 -5.937 -1.564 1.00 25.20 31 GLU A N 17
ATOM 29635 C CA . GLU A 1 31 ? -4.935 -7.210 -1.886 1.00 32.11 31 GLU A CA 17
ATOM 29636 C C . GLU A 1 31 ? -5.719 -7.116 -3.212 1.00 12.33 31 GLU A C 17
ATOM 29637 O O . GLU A 1 31 ? -5.555 -6.163 -3.977 1.00 21.14 31 GLU A O 17
ATOM 29649 N N . LEU A 1 32 ? -6.554 -8.120 -3.489 1.00 14.04 32 LEU A N 17
ATOM 29650 C CA . LEU A 1 32 ? -7.281 -8.201 -4.766 1.00 11.04 32 LEU A CA 17
ATOM 29651 C C . LEU A 1 32 ? -8.561 -7.347 -4.780 1.00 30.03 32 LEU A C 17
ATOM 29652 O O . LEU A 1 32 ? -9.409 -7.451 -3.890 1.00 31.44 32 LEU A O 17
ATOM 29668 N N . TYR A 1 33 ? -8.694 -6.510 -5.809 1.00 34.20 33 TYR A N 17
ATOM 29669 C CA . TYR A 1 33 ? -9.902 -5.697 -6.019 1.00 62.12 33 TYR A CA 17
ATOM 29670 C C . TYR A 1 33 ? -10.802 -6.301 -7.110 1.00 54.15 33 TYR A C 17
ATOM 29671 O O . TYR A 1 33 ? -10.313 -6.791 -8.131 1.00 62.42 33 TYR A O 17
ATOM 29689 N N . THR A 1 34 ? -12.117 -6.247 -6.892 1.00 41.15 34 THR A N 17
ATOM 29690 C CA . THR A 1 34 ? -13.097 -6.765 -7.862 1.00 5.34 34 THR A CA 17
ATOM 29691 C C . THR A 1 34 ? -13.183 -5.885 -9.117 1.00 74.32 34 THR A C 17
ATOM 29692 O O . THR A 1 34 ? -13.264 -6.390 -10.242 1.00 74.44 34 THR A O 17
ATOM 29703 N N . GLY A 1 35 ? -13.191 -4.569 -8.916 1.00 31.52 35 GLY A N 17
ATOM 29704 C CA . GLY A 1 35 ? -13.251 -3.627 -10.032 1.00 30.22 35 GLY A CA 17
ATOM 29705 C C . GLY A 1 35 ? -11.956 -2.839 -10.224 1.00 44.21 35 GLY A C 17
ATOM 29706 O O . GLY A 1 35 ? -11.340 -2.396 -9.253 1.00 70.14 35 GLY A O 17
ATOM 29710 N N . LYS A 1 36 ? -11.549 -2.649 -11.482 1.00 51.31 36 LYS A N 17
ATOM 29711 C CA . LYS A 1 36 ? -10.333 -1.889 -11.801 1.00 32.30 36 LYS A CA 17
ATOM 29712 C C . LYS A 1 36 ? -10.441 -0.444 -11.289 1.00 24.24 36 LYS A C 17
ATOM 29713 O O . LYS A 1 36 ? -9.503 0.089 -10.690 1.00 52.52 36 LYS A O 17
ATOM 29732 N N . SER A 1 37 ? -11.597 0.178 -11.526 1.00 32.15 37 SER A N 17
ATOM 29733 C CA . SER A 1 37 ? -11.869 1.531 -11.021 1.00 71.45 37 SER A CA 17
ATOM 29734 C C . SER A 1 37 ? -11.790 1.574 -9.488 1.00 65.22 37 SER A C 17
ATOM 29735 O O . SER A 1 37 ? -11.336 2.562 -8.907 1.00 35.13 37 SER A O 17
ATOM 29743 N N . GLY A 1 38 ? -12.230 0.492 -8.839 1.00 2.13 38 GLY A N 17
ATOM 29744 C CA . GLY A 1 38 ? -12.094 0.367 -7.391 1.00 70.23 38 GLY A CA 17
ATOM 29745 C C . GLY A 1 38 ? -10.635 0.335 -6.935 1.00 52.34 38 GLY A C 17
ATOM 29746 O O . GLY A 1 38 ? -10.275 0.958 -5.934 1.00 14.52 38 GLY A O 17
ATOM 29750 N N . ALA A 1 39 ? -9.793 -0.390 -7.677 1.00 53.05 39 ALA A N 17
ATOM 29751 C CA . ALA A 1 39 ? -8.349 -0.430 -7.407 1.00 51.35 39 ALA A CA 17
ATOM 29752 C C . ALA A 1 39 ? -7.733 0.972 -7.525 1.00 10.43 39 ALA A C 17
ATOM 29753 O O . ALA A 1 39 ? -6.987 1.418 -6.650 1.00 22.12 39 ALA A O 17
ATOM 29760 N N . MET A 1 40 ? -8.066 1.664 -8.613 1.00 52.03 40 MET A N 17
ATOM 29761 C CA . MET A 1 40 ? -7.643 3.055 -8.806 1.00 24.32 40 MET A CA 17
ATOM 29762 C C . MET A 1 40 ? -8.121 3.927 -7.632 1.00 73.01 40 MET A C 17
ATOM 29763 O O . MET A 1 40 ? -7.351 4.700 -7.062 1.00 12.21 40 MET A O 17
ATOM 29777 N N . ASN A 1 41 ? -9.399 3.775 -7.270 1.00 43.53 41 ASN A N 17
ATOM 29778 C CA . ASN A 1 41 ? -9.974 4.456 -6.102 1.00 14.12 41 ASN A CA 17
ATOM 29779 C C . ASN A 1 41 ? -9.129 4.191 -4.847 1.00 11.41 41 ASN A C 17
ATOM 29780 O O . ASN A 1 41 ? -8.919 5.082 -4.024 1.00 15.20 41 ASN A O 17
ATOM 29791 N N . GLY A 1 42 ? -8.655 2.955 -4.710 1.00 32.13 42 GLY A N 17
ATOM 29792 C CA . GLY A 1 42 ? -7.737 2.617 -3.630 1.00 73.21 42 GLY A CA 17
ATOM 29793 C C . GLY A 1 42 ? -6.475 3.474 -3.651 1.00 1.02 42 GLY A C 17
ATOM 29794 O O . GLY A 1 42 ? -6.024 3.950 -2.609 1.00 41.03 42 GLY A O 17
ATOM 29798 N N . ILE A 1 43 ? -5.919 3.696 -4.845 1.00 34.02 43 ILE A N 17
ATOM 29799 C CA . ILE A 1 43 ? -4.731 4.548 -5.002 1.00 41.24 43 ILE A CA 17
ATOM 29800 C C . ILE A 1 43 ? -5.038 5.989 -4.569 1.00 44.43 43 ILE A C 17
ATOM 29801 O O . ILE A 1 43 ? -4.284 6.600 -3.806 1.00 61.10 43 ILE A O 17
ATOM 29817 N N . GLU A 1 44 ? -6.160 6.516 -5.058 1.00 70.24 44 GLU A N 17
ATOM 29818 C CA . GLU A 1 44 ? -6.652 7.841 -4.652 1.00 72.40 44 GLU A CA 17
ATOM 29819 C C . GLU A 1 44 ? -6.726 7.951 -3.118 1.00 72.51 44 GLU A C 17
ATOM 29820 O O . GLU A 1 44 ? -6.329 8.962 -2.521 1.00 51.31 44 GLU A O 17
ATOM 29832 N N . SER A 1 45 ? -7.237 6.891 -2.493 1.00 42.44 45 SER A N 17
ATOM 29833 C CA . SER A 1 45 ? -7.346 6.812 -1.030 1.00 51.12 45 SER A CA 17
ATOM 29834 C C . SER A 1 45 ? -5.960 6.843 -0.367 1.00 31.21 45 SER A C 17
ATOM 29835 O O . SER A 1 45 ? -5.752 7.551 0.615 1.00 24.40 45 SER A O 17
ATOM 29843 N N . VAL A 1 46 ? -5.013 6.077 -0.914 1.00 22.22 46 VAL A N 17
ATOM 29844 C CA . VAL A 1 46 ? -3.641 6.046 -0.383 1.00 63.01 46 VAL A CA 17
ATOM 29845 C C . VAL A 1 46 ? -3.001 7.443 -0.410 1.00 12.42 46 VAL A C 17
ATOM 29846 O O . VAL A 1 46 ? -2.363 7.858 0.555 1.00 54.53 46 VAL A O 17
ATOM 29859 N N . GLN A 1 47 ? -3.193 8.168 -1.513 1.00 1.13 47 GLN A N 17
ATOM 29860 C CA . GLN A 1 47 ? -2.671 9.538 -1.643 1.00 25.34 47 GLN A CA 17
ATOM 29861 C C . GLN A 1 47 ? -3.242 10.469 -0.553 1.00 74.25 47 GLN A C 17
ATOM 29862 O O . GLN A 1 47 ? -2.526 11.294 0.016 1.00 41.24 47 GLN A O 17
ATOM 29876 N N . THR A 1 48 ? -4.542 10.338 -0.279 1.00 74.11 48 THR A N 17
ATOM 29877 C CA . THR A 1 48 ? -5.199 11.131 0.777 1.00 42.23 48 THR A CA 17
ATOM 29878 C C . THR A 1 48 ? -4.720 10.723 2.182 1.00 42.24 48 THR A C 17
ATOM 29879 O O . THR A 1 48 ? -4.532 11.566 3.059 1.00 14.11 48 THR A O 17
ATOM 29890 N N . ASN A 1 49 ? -4.519 9.424 2.380 1.00 61.43 49 ASN A N 17
ATOM 29891 C CA . ASN A 1 49 ? -4.138 8.870 3.687 1.00 33.24 49 ASN A CA 17
ATOM 29892 C C . ASN A 1 49 ? -2.630 8.991 3.981 1.00 10.33 49 ASN A C 17
ATOM 29893 O O . ASN A 1 49 ? -2.229 9.038 5.139 1.00 52.21 49 ASN A O 17
ATOM 29904 N N . SER A 1 50 ? -1.800 9.015 2.937 1.00 23.12 50 SER A N 17
ATOM 29905 C CA . SER A 1 50 ? -0.328 9.083 3.094 1.00 70.52 50 SER A CA 17
ATOM 29906 C C . SER A 1 50 ? 0.136 10.164 4.103 1.00 14.53 50 SER A C 17
ATOM 29907 O O . SER A 1 50 ? 0.938 9.873 4.991 1.00 42.45 50 SER A O 17
ATOM 29915 N N . PRO A 1 51 ? -0.349 11.428 3.994 1.00 0.11 51 PRO A N 17
ATOM 29916 C CA . PRO A 1 51 ? 0.015 12.494 4.947 1.00 61.22 51 PRO A CA 17
ATOM 29917 C C . PRO A 1 51 ? -0.811 12.454 6.251 1.00 33.50 51 PRO A C 17
ATOM 29918 O O . PRO A 1 51 ? -0.746 13.376 7.069 1.00 50.51 51 PRO A O 17
ATOM 29929 N N . ILE A 1 52 ? -1.586 11.384 6.429 1.00 43.22 52 ILE A N 17
ATOM 29930 C CA . ILE A 1 52 ? -2.444 11.210 7.611 1.00 45.43 52 ILE A CA 17
ATOM 29931 C C . ILE A 1 52 ? -2.286 9.793 8.195 1.00 32.41 52 ILE A C 17
ATOM 29932 O O . ILE A 1 52 ? -2.997 8.866 7.796 1.00 31.23 52 ILE A O 17
ATOM 29948 N N . GLU A 1 53 ? -1.363 9.622 9.141 1.00 41.54 53 GLU A N 17
ATOM 29949 C CA . GLU A 1 53 ? -1.094 8.295 9.711 1.00 71.53 53 GLU A CA 17
ATOM 29950 C C . GLU A 1 53 ? -2.347 7.707 10.380 1.00 35.25 53 GLU A C 17
ATOM 29951 O O . GLU A 1 53 ? -2.502 6.497 10.450 1.00 63.44 53 GLU A O 17
ATOM 29963 N N . ALA A 1 54 ? -3.248 8.583 10.834 1.00 54.43 54 ALA A N 17
ATOM 29964 C CA . ALA A 1 54 ? -4.447 8.186 11.600 1.00 72.21 54 ALA A CA 17
ATOM 29965 C C . ALA A 1 54 ? -5.254 7.035 10.954 1.00 71.32 54 ALA A C 17
ATOM 29966 O O . ALA A 1 54 ? -6.025 6.357 11.632 1.00 3.35 54 ALA A O 17
ATOM 29973 N N . ARG A 1 55 ? -5.072 6.813 9.654 1.00 13.22 55 ARG A N 17
ATOM 29974 C CA . ARG A 1 55 ? -5.756 5.716 8.946 1.00 31.32 55 ARG A CA 17
ATOM 29975 C C . ARG A 1 55 ? -4.996 4.377 9.089 1.00 33.14 55 ARG A C 17
ATOM 29976 O O . ARG A 1 55 ? -5.312 3.389 8.415 1.00 14.43 55 ARG A O 17
ATOM 29997 N N . TYR A 1 56 ? -4.019 4.348 9.993 1.00 54.35 56 TYR A N 17
ATOM 29998 C CA . TYR A 1 56 ? -3.128 3.193 10.162 1.00 43.33 56 TYR A CA 17
ATOM 29999 C C . TYR A 1 56 ? -3.788 2.017 10.899 1.00 41.51 56 TYR A C 17
ATOM 30000 O O . TYR A 1 56 ? -4.842 2.153 11.527 1.00 3.41 56 TYR A O 17
ATOM 30018 N N . ALA A 1 57 ? -3.132 0.864 10.819 1.00 44.12 57 ALA A N 17
ATOM 30019 C CA . ALA A 1 57 ? -3.466 -0.297 11.645 1.00 74.14 57 ALA A CA 17
ATOM 30020 C C . ALA A 1 57 ? -2.204 -1.140 11.893 1.00 71.21 57 ALA A C 17
ATOM 30021 O O . ALA A 1 57 ? -1.790 -1.914 11.030 1.00 12.15 57 ALA A O 17
ATOM 30028 N N . LYS A 1 58 ? -1.587 -0.983 13.069 1.00 22.21 58 LYS A N 17
ATOM 30029 C CA . LYS A 1 58 ? -0.295 -1.630 13.357 1.00 23.01 58 LYS A CA 17
ATOM 30030 C C . LYS A 1 58 ? -0.473 -3.046 13.936 1.00 44.24 58 LYS A C 17
ATOM 30031 O O . LYS A 1 58 ? -1.398 -3.307 14.711 1.00 64.43 58 LYS A O 17
ATOM 30050 N N . GLU A 1 59 ? 0.423 -3.957 13.550 1.00 2.25 59 GLU A N 17
ATOM 30051 C CA . GLU A 1 59 ? 0.396 -5.341 14.038 1.00 32.31 59 GLU A CA 17
ATOM 30052 C C . GLU A 1 59 ? 1.789 -5.990 13.942 1.00 64.51 59 GLU A C 17
ATOM 30053 O O . GLU A 1 59 ? 2.510 -5.802 12.961 1.00 2.40 59 GLU A O 17
ATOM 30065 N N . VAL A 1 60 ? 2.167 -6.749 14.969 1.00 62.22 60 VAL A N 17
ATOM 30066 C CA . VAL A 1 60 ? 3.464 -7.436 14.995 1.00 73.00 60 VAL A CA 17
ATOM 30067 C C . VAL A 1 60 ? 3.280 -8.960 15.037 1.00 14.52 60 VAL A C 17
ATOM 30068 O O . VAL A 1 60 ? 2.696 -9.499 15.978 1.00 50.52 60 VAL A O 17
ATOM 30081 N N . ALA A 1 61 ? 3.776 -9.647 14.012 1.00 11.24 61 ALA A N 17
ATOM 30082 C CA . ALA A 1 61 ? 3.670 -11.110 13.937 1.00 23.43 61 ALA A CA 17
ATOM 30083 C C . ALA A 1 61 ? 4.612 -11.803 14.942 1.00 41.05 61 ALA A C 17
ATOM 30084 O O . ALA A 1 61 ? 5.616 -11.221 15.367 1.00 71.21 61 ALA A O 17
ATOM 30091 N N . LYS A 1 62 ? 4.300 -13.059 15.290 1.00 22.32 62 LYS A N 17
ATOM 30092 C CA . LYS A 1 62 ? 5.018 -13.794 16.352 1.00 10.22 62 LYS A CA 17
ATOM 30093 C C . LYS A 1 62 ? 6.544 -13.822 16.118 1.00 24.44 62 LYS A C 17
ATOM 30094 O O . LYS A 1 62 ? 7.327 -13.713 17.066 1.00 64.03 62 LYS A O 17
ATOM 30113 N N . ASN A 1 63 ? 6.964 -13.938 14.859 1.00 40.45 63 ASN A N 17
ATOM 30114 C CA . ASN A 1 63 ? 8.397 -13.972 14.509 1.00 33.41 63 ASN A CA 17
ATOM 30115 C C . ASN A 1 63 ? 9.068 -12.591 14.661 1.00 65.52 63 ASN A C 17
ATOM 30116 O O . ASN A 1 63 ? 10.066 -12.308 13.990 1.00 34.11 63 ASN A O 17
ATOM 30127 N N . ASP A 1 64 ? 8.536 -11.743 15.543 1.00 55.10 64 ASP A N 17
ATOM 30128 C CA . ASP A 1 64 ? 9.009 -10.365 15.678 1.00 23.55 64 ASP A CA 17
ATOM 30129 C C . ASP A 1 64 ? 8.978 -9.661 14.315 1.00 62.51 64 ASP A C 17
ATOM 30130 O O . ASP A 1 64 ? 9.999 -9.190 13.813 1.00 53.24 64 ASP A O 17
ATOM 30139 N N . LYS A 1 65 ? 7.799 -9.645 13.696 1.00 24.23 65 LYS A N 17
ATOM 30140 C CA . LYS A 1 65 ? 7.622 -9.035 12.373 1.00 55.23 65 LYS A CA 17
ATOM 30141 C C . LYS A 1 65 ? 6.682 -7.820 12.458 1.00 73.24 65 LYS A C 17
ATOM 30142 O O . LYS A 1 65 ? 5.466 -7.961 12.321 1.00 63.21 65 LYS A O 17
ATOM 30161 N N . PRO A 1 66 ? 7.221 -6.620 12.728 1.00 20.04 66 PRO A N 17
ATOM 30162 C CA . PRO A 1 66 ? 6.408 -5.399 12.797 1.00 74.52 66 PRO A CA 17
ATOM 30163 C C . PRO A 1 66 ? 5.948 -4.903 11.413 1.00 65.24 66 PRO A C 17
ATOM 30164 O O . PRO A 1 66 ? 6.756 -4.727 10.496 1.00 11.32 66 PRO A O 17
ATOM 30175 N N . TYR A 1 67 ? 4.644 -4.686 11.265 1.00 2.11 67 TYR A N 17
ATOM 30176 C CA . TYR A 1 67 ? 4.089 -4.129 10.032 1.00 2.03 67 TYR A CA 17
ATOM 30177 C C . TYR A 1 67 ? 2.742 -3.444 10.301 1.00 64.13 67 TYR A C 17
ATOM 30178 O O . TYR A 1 67 ? 2.258 -3.432 11.432 1.00 1.41 67 TYR A O 17
ATOM 30196 N N . PHE A 1 68 ? 2.153 -2.851 9.269 1.00 64.51 68 PHE A N 17
ATOM 30197 C CA . PHE A 1 68 ? 0.846 -2.201 9.409 1.00 52.32 68 PHE A CA 17
ATOM 30198 C C . PHE A 1 68 ? 0.033 -2.266 8.106 1.00 21.24 68 PHE A C 17
ATOM 30199 O O . PHE A 1 68 ? 0.588 -2.405 7.011 1.00 42.44 68 PHE A O 17
ATOM 30216 N N . ASN A 1 69 ? -1.284 -2.176 8.235 1.00 62.15 69 ASN A N 17
ATOM 30217 C CA . ASN A 1 69 ? -2.174 -2.063 7.076 1.00 20.40 69 ASN A CA 17
ATOM 30218 C C . ASN A 1 69 ? -2.720 -0.634 6.962 1.00 53.22 69 ASN A C 17
ATOM 30219 O O . ASN A 1 69 ? -2.802 0.094 7.956 1.00 42.42 69 ASN A O 17
ATOM 30230 N N . LEU A 1 70 ? -3.097 -0.243 5.755 1.00 62.22 70 LEU A N 17
ATOM 30231 C CA . LEU A 1 70 ? -3.661 1.084 5.515 1.00 73.54 70 LEU A CA 17
ATOM 30232 C C . LEU A 1 70 ? -5.139 0.975 5.123 1.00 61.03 70 LEU A C 17
ATOM 30233 O O . LEU A 1 70 ? -5.493 0.273 4.164 1.00 32.14 70 LEU A O 17
ATOM 30249 N N . LYS A 1 71 ? -5.993 1.654 5.882 1.00 30.43 71 LYS A N 17
ATOM 30250 C CA . LYS A 1 71 ? -7.437 1.650 5.636 1.00 71.55 71 LYS A CA 17
ATOM 30251 C C . LYS A 1 71 ? -7.918 3.011 5.110 1.00 13.40 71 LYS A C 17
ATOM 30252 O O . LYS A 1 71 ? -7.338 4.048 5.422 1.00 73.52 71 LYS A O 17
ATOM 30271 N N . ALA A 1 72 ? -8.975 2.999 4.304 1.00 55.33 72 ALA A N 17
ATOM 30272 C CA . ALA A 1 72 ? -9.641 4.240 3.890 1.00 14.24 72 ALA A CA 17
ATOM 30273 C C . ALA A 1 72 ? -10.710 4.642 4.920 1.00 23.44 72 ALA A C 17
ATOM 30274 O O . ALA A 1 72 ? -10.945 3.915 5.887 1.00 70.21 72 ALA A O 17
ATOM 30281 N N . ALA A 1 73 ? -11.359 5.788 4.711 1.00 71.14 73 ALA A N 17
ATOM 30282 C CA . ALA A 1 73 ? -12.388 6.283 5.642 1.00 52.14 73 ALA A CA 17
ATOM 30283 C C . ALA A 1 73 ? -13.456 5.216 5.959 1.00 15.12 73 ALA A C 17
ATOM 30284 O O . ALA A 1 73 ? -13.868 5.062 7.110 1.00 74.41 73 ALA A O 17
ATOM 30291 N N . ASN A 1 74 ? -13.881 4.466 4.943 1.00 63.41 74 ASN A N 17
ATOM 30292 C CA . ASN A 1 74 ? -14.891 3.408 5.123 1.00 65.31 74 ASN A CA 17
ATOM 30293 C C . ASN A 1 74 ? -14.280 2.132 5.754 1.00 15.35 74 ASN A C 17
ATOM 30294 O O . ASN A 1 74 ? -14.894 1.065 5.745 1.00 33.53 74 ASN A O 17
ATOM 30305 N N . HIS A 1 75 ? -13.058 2.254 6.277 1.00 40.43 75 HIS A N 17
ATOM 30306 C CA . HIS A 1 75 ? -12.381 1.168 7.018 1.00 3.31 75 HIS A CA 17
ATOM 30307 C C . HIS A 1 75 ? -12.016 -0.016 6.113 1.00 22.40 75 HIS A C 17
ATOM 30308 O O . HIS A 1 75 ? -11.722 -1.114 6.588 1.00 33.44 75 HIS A O 17
ATOM 30323 N N . GLN A 1 76 ? -12.004 0.230 4.812 1.00 13.24 76 GLN A N 17
ATOM 30324 C CA . GLN A 1 76 ? -11.660 -0.792 3.821 1.00 54.35 76 GLN A CA 17
ATOM 30325 C C . GLN A 1 76 ? -10.135 -0.954 3.708 1.00 3.44 76 GLN A C 17
ATOM 30326 O O . GLN A 1 76 ? -9.391 0.028 3.798 1.00 13.23 76 GLN A O 17
ATOM 30340 N N . ILE A 1 77 ? -9.669 -2.188 3.523 1.00 14.05 77 ILE A N 17
ATOM 30341 C CA . ILE A 1 77 ? -8.232 -2.453 3.388 1.00 11.12 77 ILE A CA 17
ATOM 30342 C C . ILE A 1 77 ? -7.733 -2.066 1.987 1.00 53.21 77 ILE A C 17
ATOM 30343 O O . ILE A 1 77 ? -7.991 -2.769 1.010 1.00 23.43 77 ILE A O 17
ATOM 30359 N N . ILE A 1 78 ? -7.029 -0.938 1.895 1.00 70.22 78 ILE A N 17
ATOM 30360 C CA . ILE A 1 78 ? -6.516 -0.456 0.606 1.00 2.43 78 ILE A CA 17
ATOM 30361 C C . ILE A 1 78 ? -5.028 -0.793 0.418 1.00 61.44 78 ILE A C 17
ATOM 30362 O O . ILE A 1 78 ? -4.536 -0.853 -0.710 1.00 72.40 78 ILE A O 17
ATOM 30378 N N . GLY A 1 79 ? -4.307 -1.006 1.520 1.00 74.43 79 GLY A N 17
ATOM 30379 C CA . GLY A 1 79 ? -2.888 -1.346 1.414 1.00 14.40 79 GLY A CA 17
ATOM 30380 C C . GLY A 1 79 ? -2.359 -2.177 2.579 1.00 52.21 79 GLY A C 17
ATOM 30381 O O . GLY A 1 79 ? -2.861 -2.093 3.697 1.00 41.40 79 GLY A O 17
ATOM 30385 N N . THR A 1 80 ? -1.341 -2.989 2.307 1.00 62.52 80 THR A N 17
ATOM 30386 C CA . THR A 1 80 ? -0.654 -3.773 3.345 1.00 53.41 80 THR A CA 17
ATOM 30387 C C . THR A 1 80 ? 0.871 -3.613 3.222 1.00 73.32 80 THR A C 17
ATOM 30388 O O . THR A 1 80 ? 1.457 -3.970 2.202 1.00 12.40 80 THR A O 17
ATOM 30399 N N . SER A 1 81 ? 1.511 -3.061 4.256 1.00 43.23 81 SER A N 17
ATOM 30400 C CA . SER A 1 81 ? 2.968 -2.820 4.219 1.00 2.31 81 SER A CA 17
ATOM 30401 C C . SER A 1 81 ? 3.765 -4.118 4.365 1.00 11.11 81 SER A C 17
ATOM 30402 O O . SER A 1 81 ? 3.258 -5.122 4.866 1.00 71.13 81 SER A O 17
ATOM 30410 N N . GLN A 1 82 ? 5.021 -4.079 3.933 1.00 63.11 82 GLN A N 17
ATOM 30411 C CA . GLN A 1 82 ? 5.924 -5.225 4.064 1.00 43.43 82 GLN A CA 17
ATOM 30412 C C . GLN A 1 82 ? 6.346 -5.426 5.533 1.00 3.23 82 GLN A C 17
ATOM 30413 O O . GLN A 1 82 ? 6.381 -4.468 6.316 1.00 31.34 82 GLN A O 17
ATOM 30427 N N . MET A 1 83 ? 6.657 -6.670 5.906 1.00 44.44 83 MET A N 17
ATOM 30428 C CA . MET A 1 83 ? 7.069 -6.980 7.282 1.00 14.41 83 MET A CA 17
ATOM 30429 C C . MET A 1 83 ? 8.592 -6.824 7.459 1.00 72.52 83 MET A C 17
ATOM 30430 O O . MET A 1 83 ? 9.382 -7.410 6.716 1.00 41.00 83 MET A O 17
ATOM 30444 N N . TYR A 1 84 ? 8.996 -6.031 8.448 1.00 24.34 84 TYR A N 17
ATOM 30445 C CA . TYR A 1 84 ? 10.419 -5.746 8.685 1.00 51.11 84 TYR A CA 17
ATOM 30446 C C . TYR A 1 84 ? 10.992 -6.581 9.840 1.00 53.52 84 TYR A C 17
ATOM 30447 O O . TYR A 1 84 ? 10.272 -7.323 10.512 1.00 31.33 84 TYR A O 17
ATOM 30465 N N . SER A 1 85 ? 12.300 -6.455 10.050 1.00 12.52 85 SER A N 17
ATOM 30466 C CA . SER A 1 85 ? 12.991 -7.151 11.147 1.00 70.34 85 SER A CA 17
ATOM 30467 C C . SER A 1 85 ? 13.248 -6.202 12.326 1.00 53.51 85 SER A C 17
ATOM 30468 O O . SER A 1 85 ? 13.227 -6.615 13.485 1.00 32.41 85 SER A O 17
ATOM 30476 N N . SER A 1 86 ? 13.500 -4.927 12.019 1.00 34.30 86 SER A N 17
ATOM 30477 C CA . SER A 1 86 ? 13.761 -3.910 13.051 1.00 65.12 86 SER A CA 17
ATOM 30478 C C . SER A 1 86 ? 12.576 -2.941 13.192 1.00 13.31 86 SER A C 17
ATOM 30479 O O . SER A 1 86 ? 11.980 -2.520 12.197 1.00 45.21 86 SER A O 17
ATOM 30487 N N . THR A 1 87 ? 12.248 -2.577 14.432 1.00 44.23 87 THR A N 17
ATOM 30488 C CA . THR A 1 87 ? 11.148 -1.639 14.706 1.00 64.33 87 THR A CA 17
ATOM 30489 C C . THR A 1 87 ? 11.460 -0.228 14.188 1.00 51.24 87 THR A C 17
ATOM 30490 O O . THR A 1 87 ? 10.570 0.471 13.701 1.00 12.32 87 THR A O 17
ATOM 30501 N N . ALA A 1 88 ? 12.722 0.188 14.292 1.00 1.44 88 ALA A N 17
ATOM 30502 C CA . ALA A 1 88 ? 13.155 1.489 13.765 1.00 5.34 88 ALA A CA 17
ATOM 30503 C C . ALA A 1 88 ? 13.024 1.546 12.234 1.00 51.32 88 ALA A C 17
AT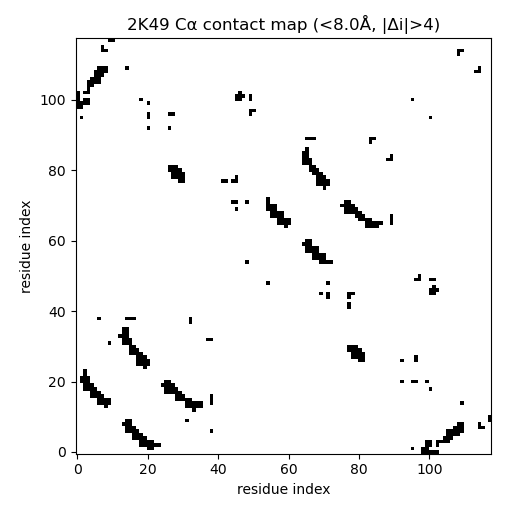OM 30504 O O . ALA A 1 88 ? 12.479 2.503 11.685 1.00 41.12 88 ALA A O 17
ATOM 30511 N N . ALA A 1 89 ? 13.526 0.516 11.553 1.00 54.24 89 ALA A N 17
ATOM 30512 C CA . ALA A 1 89 ? 13.367 0.393 10.097 1.00 21.45 89 ALA A CA 17
ATOM 30513 C C . ALA A 1 89 ? 11.883 0.438 9.691 1.00 20.50 89 ALA A C 17
ATOM 30514 O O . ALA A 1 89 ? 11.519 1.043 8.684 1.00 10.30 89 ALA A O 17
ATOM 30521 N N . ARG A 1 90 ? 11.032 -0.204 10.487 1.00 5.31 90 ARG A N 17
ATOM 30522 C CA . ARG A 1 90 ? 9.581 -0.168 10.269 1.00 14.14 90 ARG A CA 17
ATOM 30523 C C . ARG A 1 90 ? 9.050 1.270 10.437 1.00 55.04 90 ARG A C 17
ATOM 30524 O O . ARG A 1 90 ? 8.307 1.774 9.591 1.00 54.35 90 ARG A O 17
ATOM 30545 N N . ASP A 1 91 ? 9.448 1.912 11.535 1.00 62.03 91 ASP A N 17
ATOM 30546 C CA . ASP A 1 91 ? 9.059 3.294 11.844 1.00 4.01 91 ASP A CA 17
ATOM 30547 C C . ASP A 1 91 ? 9.454 4.253 10.702 1.00 32.42 91 ASP A C 17
ATOM 30548 O O . ASP A 1 91 ? 8.609 4.943 10.123 1.00 21.44 91 ASP A O 17
ATOM 30557 N N . ASN A 1 92 ? 10.743 4.274 10.367 1.00 44.24 92 ASN A N 17
ATOM 30558 C CA . ASN A 1 92 ? 11.240 5.063 9.233 1.00 13.24 92 ASN A CA 17
ATOM 30559 C C . ASN A 1 92 ? 10.599 4.607 7.911 1.00 10.21 92 ASN A C 17
ATOM 30560 O O . ASN A 1 92 ? 10.430 5.398 6.980 1.00 71.54 92 ASN A O 17
ATOM 30571 N N . GLY A 1 93 ? 10.247 3.325 7.839 1.00 71.03 93 GLY A N 17
ATOM 30572 C CA . GLY A 1 93 ? 9.489 2.815 6.705 1.00 35.14 93 GLY A CA 17
ATOM 30573 C C . GLY A 1 93 ? 8.135 3.504 6.556 1.00 33.23 93 GLY A C 17
ATOM 30574 O O . GLY A 1 93 ? 7.707 3.822 5.447 1.00 1.42 93 GLY A O 17
ATOM 30578 N N . ILE A 1 94 ? 7.463 3.746 7.685 1.00 64.11 94 ILE A N 17
ATOM 30579 C CA . ILE A 1 94 ? 6.192 4.483 7.694 1.00 4.40 94 ILE A CA 17
ATOM 30580 C C . ILE A 1 94 ? 6.399 5.917 7.179 1.00 1.50 94 ILE A C 17
ATOM 30581 O O . ILE A 1 94 ? 5.617 6.425 6.374 1.00 1.01 94 ILE A O 17
ATOM 30597 N N . LYS A 1 95 ? 7.470 6.555 7.643 1.00 43.02 95 LYS A N 17
ATOM 30598 C CA . LYS A 1 95 ? 7.862 7.885 7.155 1.00 55.32 95 LYS A CA 17
ATOM 30599 C C . LYS A 1 95 ? 8.111 7.864 5.635 1.00 41.12 95 LYS A C 17
ATOM 30600 O O . LYS A 1 95 ? 7.789 8.820 4.923 1.00 64.22 95 LYS A O 17
ATOM 30619 N N . SER A 1 96 ? 8.678 6.758 5.146 1.00 0.41 96 SER A N 17
ATOM 30620 C CA . SER A 1 96 ? 8.903 6.564 3.706 1.00 63.22 96 SER A CA 17
ATOM 30621 C C . SER A 1 96 ? 7.574 6.469 2.946 1.00 35.03 96 SER A C 17
ATOM 30622 O O . SER A 1 96 ? 7.478 6.875 1.786 1.00 50.34 96 SER A O 17
ATOM 30630 N N . VAL A 1 97 ? 6.548 5.929 3.604 1.00 74.54 97 VAL A N 17
ATOM 30631 C CA . VAL A 1 97 ? 5.194 5.892 3.033 1.00 22.10 97 VAL A CA 17
ATOM 30632 C C . VAL A 1 97 ? 4.605 7.311 2.942 1.00 63.24 97 VAL A C 17
ATOM 30633 O O . VAL A 1 97 ? 3.995 7.683 1.940 1.00 52.31 97 VAL A O 17
ATOM 30646 N N . MET A 1 98 ? 4.802 8.095 4.002 1.00 73.31 98 MET A N 17
ATOM 30647 C CA . MET A 1 98 ? 4.388 9.509 4.024 1.00 41.01 98 MET A CA 17
ATOM 30648 C C . MET A 1 98 ? 5.127 10.328 2.951 1.00 74.31 98 MET A C 17
ATOM 30649 O O . MET A 1 98 ? 4.644 11.366 2.501 1.00 20.40 98 MET A O 17
ATOM 30663 N N . GLU A 1 99 ? 6.324 9.874 2.587 1.00 4.12 99 GLU A N 17
ATOM 30664 C CA . GLU A 1 99 ? 7.137 10.529 1.554 1.00 4.45 99 GLU A CA 17
ATOM 30665 C C . GLU A 1 99 ? 6.684 10.141 0.131 1.00 23.30 99 GLU A C 17
ATOM 30666 O O . GLU A 1 99 ? 6.310 10.995 -0.675 1.00 31.43 99 GLU A O 17
ATOM 30678 N N . ASN A 1 100 ? 6.691 8.841 -0.160 1.00 32.53 100 ASN A N 17
ATOM 30679 C CA . ASN A 1 100 ? 6.423 8.347 -1.520 1.00 11.21 100 ASN A CA 17
ATOM 30680 C C . ASN A 1 100 ? 4.920 8.179 -1.807 1.00 34.01 100 ASN A C 17
ATOM 30681 O O . ASN A 1 100 ? 4.521 8.056 -2.960 1.00 64.12 100 ASN A O 17
ATOM 30692 N N . GLY A 1 101 ? 4.093 8.188 -0.763 1.00 53.00 101 GLY A N 17
ATOM 30693 C CA . GLY A 1 101 ? 2.647 8.038 -0.949 1.00 71.42 101 GLY A CA 17
ATOM 30694 C C . GLY A 1 101 ? 1.987 9.276 -1.558 1.00 71.44 101 GLY A C 17
ATOM 30695 O O . GLY A 1 101 ? 0.808 9.259 -1.908 1.00 71.12 101 GLY A O 17
ATOM 30699 N N . LYS A 1 102 ? 2.760 10.351 -1.688 1.00 72.23 102 LYS A N 17
ATOM 30700 C CA . LYS A 1 102 ? 2.263 11.621 -2.235 1.00 2.11 102 LYS A CA 17
ATOM 30701 C C . LYS A 1 102 ? 2.363 11.661 -3.773 1.00 34.50 102 LYS A C 17
ATOM 30702 O O . LYS A 1 102 ? 2.043 12.675 -4.402 1.00 22.22 102 LYS A O 17
ATOM 30721 N N . THR A 1 103 ? 2.813 10.559 -4.374 1.00 52.20 103 THR A N 17
ATOM 30722 C CA . THR A 1 103 ? 3.056 10.501 -5.827 1.00 51.30 103 THR A CA 17
ATOM 30723 C C . THR A 1 103 ? 1.772 10.252 -6.626 1.00 74.24 103 THR A C 17
ATOM 30724 O O . THR A 1 103 ? 0.860 9.566 -6.166 1.00 41.32 103 THR A O 17
ATOM 30735 N N . THR A 1 104 ? 1.710 10.811 -7.832 1.00 40.23 104 THR A N 17
ATOM 30736 C CA . THR A 1 104 ? 0.569 10.598 -8.734 1.00 21.23 104 THR A CA 17
ATOM 30737 C C . THR A 1 104 ? 0.948 9.722 -9.935 1.00 14.21 104 THR A C 17
ATOM 30738 O O . THR A 1 104 ? 0.109 9.433 -10.790 1.00 3.33 104 THR A O 17
ATOM 30749 N N . THR A 1 105 ? 2.210 9.300 -10.002 1.00 2.22 105 THR A N 17
ATOM 30750 C CA . THR A 1 105 ? 2.686 8.458 -11.108 1.00 43.21 105 THR A CA 17
ATOM 30751 C C . THR A 1 105 ? 2.072 7.053 -11.040 1.00 61.43 105 THR A C 17
ATOM 30752 O O . THR A 1 105 ? 2.529 6.203 -10.275 1.00 50.43 105 THR A O 17
ATOM 30763 N N . ILE A 1 106 ? 1.023 6.821 -11.825 1.00 72.31 106 ILE A N 17
ATOM 30764 C CA . ILE A 1 106 ? 0.349 5.517 -11.849 1.00 14.04 106 ILE A CA 17
ATOM 30765 C C . ILE A 1 106 ? 0.641 4.762 -13.157 1.00 0.12 106 ILE A C 17
ATOM 30766 O O . ILE A 1 106 ? 0.372 5.256 -14.253 1.00 52.12 106 ILE A O 17
ATOM 30782 N N . LYS A 1 107 ? 1.205 3.568 -13.030 1.00 13.14 107 LYS A N 17
ATOM 30783 C CA . LYS A 1 107 ? 1.547 2.731 -14.184 1.00 31.42 107 LYS A CA 17
ATOM 30784 C C . LYS A 1 107 ? 0.618 1.514 -14.274 1.00 73.32 107 LYS A C 17
ATOM 30785 O O . LYS A 1 107 ? 0.562 0.700 -13.351 1.00 53.14 107 LYS A O 17
ATOM 30804 N N . ASP A 1 108 ? -0.110 1.386 -15.379 1.00 12.34 108 ASP A N 17
ATOM 30805 C CA . ASP A 1 108 ? -1.001 0.245 -15.565 1.00 41.11 108 ASP A CA 17
ATOM 30806 C C . ASP A 1 108 ? -0.239 -0.961 -16.130 1.00 53.42 108 ASP A C 17
ATOM 30807 O O . ASP A 1 108 ? 0.211 -0.954 -17.276 1.00 42.33 108 ASP A O 17
ATOM 30816 N N . LEU A 1 109 ? -0.080 -1.984 -15.303 1.00 2.22 109 LEU A N 17
ATOM 30817 C CA . LEU A 1 109 ? 0.553 -3.236 -15.722 1.00 65.41 109 LEU A CA 17
ATOM 30818 C C . LEU A 1 109 ? -0.494 -4.339 -15.943 1.00 41.13 109 LEU A C 17
ATOM 30819 O O . LEU A 1 109 ? -0.146 -5.482 -16.248 1.00 11.11 109 LEU A O 17
ATOM 30835 N N . THR A 1 110 ? -1.778 -3.996 -15.783 1.00 41.21 110 THR A N 17
ATOM 30836 C CA . THR A 1 110 ? -2.865 -4.981 -15.906 1.00 42.20 110 THR A CA 17
ATOM 30837 C C . THR A 1 110 ? -2.968 -5.509 -17.337 1.00 33.54 110 THR A C 17
ATOM 30838 O O . THR A 1 110 ? -3.132 -6.713 -17.555 1.00 2.32 110 THR A O 17
ATOM 30849 N N . LEU A 1 111 ? -2.888 -4.601 -18.305 1.00 34.33 111 LEU A N 17
ATOM 30850 C CA . LEU A 1 111 ? -2.811 -4.982 -19.718 1.00 44.32 111 LEU A CA 17
ATOM 30851 C C . LEU A 1 111 ? -1.558 -5.838 -19.965 1.00 23.15 111 LEU A C 17
ATOM 30852 O O . LEU A 1 111 ? -1.643 -6.975 -20.432 1.00 31.12 111 LEU A O 17
ATOM 30868 N N . GLU A 1 112 ? -0.403 -5.263 -19.636 1.00 31.44 112 GLU A N 17
ATOM 30869 C CA . GLU A 1 112 ? 0.894 -5.951 -19.695 1.00 42.32 112 GLU A CA 17
ATOM 30870 C C . GLU A 1 112 ? 2.003 -5.031 -19.162 1.00 54.34 112 GLU A C 17
ATOM 30871 O O . GLU A 1 112 ? 1.768 -3.846 -18.920 1.00 4.20 112 GLU A O 17
ATOM 30883 N N . HIS A 1 113 ? 3.206 -5.564 -18.974 1.00 45.31 113 HIS A N 17
ATOM 30884 C CA . HIS A 1 113 ? 4.331 -4.738 -18.520 1.00 51.22 113 HIS A CA 17
ATOM 30885 C C . HIS A 1 113 ? 5.557 -4.913 -19.425 1.00 34.32 113 HIS A C 17
ATOM 30886 O O . HIS A 1 113 ? 6.462 -5.694 -19.130 1.00 51.42 113 HIS A O 17
ATOM 30901 N N . HIS A 1 114 ? 5.559 -4.190 -20.539 1.00 1.31 114 HIS A N 17
ATOM 30902 C CA . HIS A 1 114 ? 6.707 -4.154 -21.450 1.00 25.34 114 HIS A CA 17
ATOM 30903 C C . HIS A 1 114 ? 7.943 -3.540 -20.780 1.00 42.41 114 HIS A C 17
ATOM 30904 O O . HIS A 1 114 ? 7.832 -2.586 -20.006 1.00 11.12 114 HIS A O 17
ATOM 30919 N N . HIS A 1 115 ? 9.114 -4.097 -21.085 1.00 72.02 115 HIS A N 17
ATOM 30920 C CA . HIS A 1 115 ? 10.391 -3.568 -20.596 1.00 2.33 115 HIS A CA 17
ATOM 30921 C C . HIS A 1 115 ? 10.476 -3.595 -19.057 1.00 61.21 115 HIS A C 17
ATOM 30922 O O . HIS A 1 115 ? 10.464 -2.553 -18.398 1.00 44.22 115 HIS A O 17
ATOM 30937 N N . HIS A 1 116 ? 10.535 -4.797 -18.489 1.00 12.21 116 HIS A N 17
ATOM 30938 C CA . HIS A 1 116 ? 10.723 -4.973 -17.042 1.00 61.43 116 HIS A CA 17
ATOM 30939 C C . HIS A 1 116 ? 11.891 -5.930 -16.758 1.00 23.41 116 HIS A C 17
ATOM 30940 O O . HIS A 1 116 ? 11.720 -7.149 -16.733 1.00 61.43 116 HIS A O 17
ATOM 30955 N N . HIS A 1 117 ? 13.077 -5.362 -16.560 1.00 2.02 117 HIS A N 17
ATOM 30956 C CA . HIS A 1 117 ? 14.293 -6.147 -16.323 1.00 12.35 117 HIS A CA 17
ATOM 30957 C C . HIS A 1 117 ? 15.429 -5.249 -15.812 1.00 53.31 117 HIS A C 17
ATOM 30958 O O . HIS A 1 117 ? 15.636 -4.151 -16.326 1.00 70.13 117 HIS A O 17
ATOM 30973 N N . HIS A 1 118 ? 16.167 -5.723 -14.809 1.00 31.44 118 HIS A N 17
ATOM 30974 C CA . HIS A 1 118 ? 17.317 -4.971 -14.280 1.00 70.11 118 HIS A CA 17
ATOM 30975 C C . HIS A 1 118 ? 18.508 -5.004 -15.260 1.00 32.43 118 HIS A C 17
ATOM 30976 O O . HIS A 1 118 ? 18.750 -3.985 -15.951 1.00 37.67 118 HIS A O 17
ATOM 30992 N N . MET A 1 1 ? 13.442 10.510 -2.277 1.00 51.14 1 MET A N 18
ATOM 30993 C CA . MET A 1 1 ? 13.111 9.663 -3.457 1.00 60.31 1 MET A CA 18
ATOM 30994 C C . MET A 1 1 ? 11.660 9.858 -3.910 1.00 50.55 1 MET A C 18
ATOM 30995 O O . MET A 1 1 ? 10.789 10.217 -3.116 1.00 24.41 1 MET A O 18
ATOM 31011 N N . SER A 1 2 ? 11.414 9.625 -5.197 1.00 63.10 2 SER A N 18
ATOM 31012 C CA . SER A 1 2 ? 10.059 9.674 -5.762 1.00 75.32 2 SER A CA 18
ATOM 31013 C C . SER A 1 2 ? 9.527 8.259 -6.024 1.00 41.44 2 SER A C 18
ATOM 31014 O O . SER A 1 2 ? 9.980 7.578 -6.945 1.00 61.24 2 SER A O 18
ATOM 31022 N N . GLY A 1 3 ? 8.586 7.817 -5.199 1.00 73.15 3 GLY A N 18
ATOM 31023 C CA . GLY A 1 3 ? 7.994 6.493 -5.372 1.00 5.02 3 GLY A CA 18
ATOM 31024 C C . GLY A 1 3 ? 6.926 6.450 -6.461 1.00 63.30 3 GLY A C 18
ATOM 31025 O O . GLY A 1 3 ? 6.562 7.481 -7.029 1.00 1.11 3 GLY A O 18
ATOM 31029 N N . TRP A 1 4 ? 6.420 5.253 -6.753 1.00 75.42 4 TRP A N 18
ATOM 31030 C CA . TRP A 1 4 ? 5.384 5.082 -7.780 1.00 54.33 4 TRP A CA 18
ATOM 31031 C C . TRP A 1 4 ? 4.465 3.891 -7.461 1.00 55.31 4 TRP A C 18
ATOM 31032 O O . TRP A 1 4 ? 4.820 3.005 -6.677 1.00 33.24 4 TRP A O 18
ATOM 31053 N N . TYR A 1 5 ? 3.286 3.878 -8.083 1.00 64.22 5 TYR A N 18
ATOM 31054 C CA . TYR A 1 5 ? 2.312 2.794 -7.896 1.00 15.23 5 TYR A CA 18
ATOM 31055 C C . TYR A 1 5 ? 2.240 1.896 -9.140 1.00 45.44 5 TYR A C 18
ATOM 31056 O O . TYR A 1 5 ? 2.003 2.378 -10.244 1.00 3.14 5 TYR A O 18
ATOM 31074 N N . GLU A 1 6 ? 2.434 0.593 -8.959 1.00 23.03 6 GLU A N 18
ATOM 31075 C CA . GLU A 1 6 ? 2.281 -0.369 -10.059 1.00 43.45 6 GLU A CA 18
ATOM 31076 C C . GLU A 1 6 ? 0.985 -1.174 -9.917 1.00 45.24 6 GLU A C 18
ATOM 31077 O O . GLU A 1 6 ? 0.858 -2.016 -9.026 1.00 51.22 6 GLU A O 18
ATOM 31089 N N . LEU A 1 7 ? 0.023 -0.905 -10.795 1.00 54.40 7 LEU A N 18
ATOM 31090 C CA . LEU A 1 7 ? -1.245 -1.637 -10.806 1.00 61.32 7 LEU A CA 18
ATOM 31091 C C . LEU A 1 7 ? -1.170 -2.827 -11.772 1.00 4.12 7 LEU A C 18
ATOM 31092 O O . LEU A 1 7 ? -1.139 -2.643 -12.988 1.00 73.10 7 LEU A O 18
ATOM 31108 N N . SER A 1 8 ? -1.142 -4.045 -11.240 1.00 40.05 8 SER A N 18
ATOM 31109 C CA . SER A 1 8 ? -1.063 -5.244 -12.085 1.00 4.41 8 SER A CA 18
ATOM 31110 C C . SER A 1 8 ? -2.297 -6.134 -11.921 1.00 35.23 8 SER A C 18
ATOM 31111 O O . SER A 1 8 ? -2.947 -6.135 -10.873 1.00 70.44 8 SER A O 18
ATOM 31119 N N . LYS A 1 9 ? -2.607 -6.901 -12.964 1.00 44.23 9 LYS A N 18
ATOM 31120 C CA . LYS A 1 9 ? -3.795 -7.761 -12.970 1.00 54.33 9 LYS A CA 18
ATOM 31121 C C . LYS A 1 9 ? -3.414 -9.245 -12.870 1.00 3.42 9 LYS A C 18
ATOM 31122 O O . LYS A 1 9 ? -2.544 -9.725 -13.597 1.00 23.32 9 LYS A O 18
ATOM 31141 N N . SER A 1 10 ? -4.078 -9.965 -11.974 1.00 13.15 10 SER A N 18
ATOM 31142 C CA . SER A 1 10 ? -3.874 -11.413 -11.841 1.00 74.12 10 SER A CA 18
ATOM 31143 C C . SER A 1 10 ? -4.573 -12.178 -12.972 1.00 22.15 10 SER A C 18
ATOM 31144 O O . SER A 1 10 ? -5.442 -11.631 -13.659 1.00 2.14 10 SER A O 18
ATOM 31152 N N . SER A 1 11 ? -4.205 -13.447 -13.153 1.00 14.32 11 SER A N 18
ATOM 31153 C CA . SER A 1 11 ? -4.866 -14.317 -14.141 1.00 44.54 11 SER A CA 18
ATOM 31154 C C . SER A 1 11 ? -6.358 -14.477 -13.809 1.00 43.05 11 SER A C 18
ATOM 31155 O O . SER A 1 11 ? -7.166 -14.842 -14.663 1.00 43.42 11 SER A O 18
ATOM 31163 N N . ASN A 1 12 ? -6.711 -14.184 -12.555 1.00 3.41 12 ASN A N 18
ATOM 31164 C CA . ASN A 1 12 ? -8.108 -14.204 -12.097 1.00 63.34 12 ASN A CA 18
ATOM 31165 C C . ASN A 1 12 ? -8.827 -12.877 -12.428 1.00 34.14 12 ASN A C 18
ATOM 31166 O O . ASN A 1 12 ? -9.939 -12.630 -11.959 1.00 3.42 12 ASN A O 18
ATOM 31177 N N . ASP A 1 13 ? -8.163 -12.027 -13.220 1.00 73.34 13 ASP A N 18
ATOM 31178 C CA . ASP A 1 13 ? -8.680 -10.700 -13.593 1.00 11.01 13 ASP A CA 18
ATOM 31179 C C . ASP A 1 13 ? -8.912 -9.786 -12.376 1.00 43.12 13 ASP A C 18
ATOM 31180 O O . ASP A 1 13 ? -9.617 -8.779 -12.466 1.00 50.35 13 ASP A O 18
ATOM 31189 N N . GLN A 1 14 ? -8.297 -10.126 -11.246 1.00 34.15 14 GLN A N 18
ATOM 31190 C CA . GLN A 1 14 ? -8.349 -9.274 -10.056 1.00 51.41 14 GLN A CA 18
ATOM 31191 C C . GLN A 1 14 ? -7.217 -8.240 -10.087 1.00 32.23 14 GLN A C 18
ATOM 31192 O O . GLN A 1 14 ? -6.075 -8.561 -10.425 1.00 71.41 14 GLN A O 18
ATOM 31206 N N . PHE A 1 15 ? -7.543 -7.003 -9.731 1.00 61.45 15 PHE A N 18
ATOM 31207 C CA . PHE A 1 15 ? -6.599 -5.888 -9.827 1.00 1.34 15 PHE A CA 18
ATOM 31208 C C . PHE A 1 15 ? -6.007 -5.539 -8.455 1.00 11.21 15 PHE A C 18
ATOM 31209 O O . PHE A 1 15 ? -6.718 -5.510 -7.454 1.00 1.41 15 PHE A O 18
ATOM 31226 N N . LYS A 1 16 ? -4.702 -5.280 -8.411 1.00 73.33 16 LYS A N 18
ATOM 31227 C CA . LYS A 1 16 ? -4.036 -4.876 -7.167 1.00 24.42 16 LYS A CA 18
ATOM 31228 C C . LYS A 1 16 ? -2.792 -4.026 -7.463 1.00 52.31 16 LYS A C 18
ATOM 31229 O O . LYS A 1 16 ? -2.056 -4.294 -8.416 1.00 21.12 16 LYS A O 18
ATOM 31248 N N . PHE A 1 17 ? -2.574 -2.993 -6.652 1.00 70.00 17 PHE A N 18
ATOM 31249 C CA . PHE A 1 17 ? -1.451 -2.072 -6.853 1.00 21.20 17 PHE A CA 18
ATOM 31250 C C . PHE A 1 17 ? -0.408 -2.185 -5.730 1.00 64.02 17 PHE A C 18
ATOM 31251 O O . PHE A 1 17 ? -0.743 -2.462 -4.572 1.00 44.23 17 PHE A O 18
ATOM 31268 N N . VAL A 1 18 ? 0.858 -1.978 -6.088 1.00 22.34 18 VAL A N 18
ATOM 31269 C CA . VAL A 1 18 ? 1.958 -1.978 -5.116 1.00 11.31 18 VAL A CA 18
ATOM 31270 C C . VAL A 1 18 ? 2.732 -0.648 -5.149 1.00 15.02 18 VAL A C 18
ATOM 31271 O O . VAL A 1 18 ? 3.118 -0.163 -6.215 1.00 72.14 18 VAL A O 18
ATOM 31284 N N . LEU A 1 19 ? 2.940 -0.055 -3.977 1.00 42.23 19 LEU A N 18
ATOM 31285 C CA . LEU A 1 19 ? 3.709 1.190 -3.862 1.00 50.24 19 LEU A CA 18
ATOM 31286 C C . LEU A 1 19 ? 5.179 0.887 -3.546 1.00 14.22 19 LEU A C 18
ATOM 31287 O O . LEU A 1 19 ? 5.492 0.272 -2.523 1.00 34.34 19 LEU A O 18
ATOM 31303 N N . LYS A 1 20 ? 6.078 1.311 -4.434 1.00 45.21 20 LYS A N 18
ATOM 31304 C CA . LYS A 1 20 ? 7.517 1.084 -4.243 1.00 34.23 20 LYS A CA 18
ATOM 31305 C C . LYS A 1 20 ? 8.280 2.402 -4.063 1.00 21.14 20 LYS A C 18
ATOM 31306 O O . LYS A 1 20 ? 8.173 3.320 -4.879 1.00 64.32 20 LYS A O 18
ATOM 31325 N N . ALA A 1 21 ? 9.059 2.481 -2.985 1.00 23.24 21 ALA A N 18
ATOM 31326 C CA . ALA A 1 21 ? 9.705 3.733 -2.575 1.00 2.32 21 ALA A CA 18
ATOM 31327 C C . ALA A 1 21 ? 11.069 3.962 -3.235 1.00 1.22 21 ALA A C 18
ATOM 31328 O O . ALA A 1 21 ? 12.104 3.646 -2.653 1.00 21.12 21 ALA A O 18
ATOM 31335 N N . GLY A 1 22 ? 11.058 4.506 -4.449 1.00 40.33 22 GLY A N 18
ATOM 31336 C CA . GLY A 1 22 ? 12.293 4.925 -5.122 1.00 43.10 22 GLY A CA 18
ATOM 31337 C C . GLY A 1 22 ? 13.215 3.776 -5.549 1.00 74.34 22 GLY A C 18
ATOM 31338 O O . GLY A 1 22 ? 13.452 3.573 -6.738 1.00 2.21 22 GLY A O 18
ATOM 31342 N N . ASN A 1 23 ? 13.727 3.020 -4.580 1.00 43.43 23 ASN A N 18
ATOM 31343 C CA . ASN A 1 23 ? 14.694 1.942 -4.840 1.00 52.13 23 ASN A CA 18
ATOM 31344 C C . ASN A 1 23 ? 14.034 0.723 -5.507 1.00 42.51 23 ASN A C 18
ATOM 31345 O O . ASN A 1 23 ? 14.710 -0.232 -5.884 1.00 62.51 23 ASN A O 18
ATOM 31356 N N . GLY A 1 24 ? 12.714 0.762 -5.658 1.00 11.32 24 GLY A N 18
ATOM 31357 C CA . GLY A 1 24 ? 11.981 -0.405 -6.134 1.00 45.11 24 GLY A CA 18
ATOM 31358 C C . GLY A 1 24 ? 11.589 -1.337 -4.992 1.00 2.13 24 GLY A C 18
ATOM 31359 O O . GLY A 1 24 ? 11.167 -2.471 -5.218 1.00 61.31 24 GLY A O 18
ATOM 31363 N N . GLU A 1 25 ? 11.737 -0.850 -3.758 1.00 31.31 25 GLU A N 18
ATOM 31364 C CA . GLU A 1 25 ? 11.364 -1.618 -2.564 1.00 33.15 25 GLU A CA 18
ATOM 31365 C C . GLU A 1 25 ? 9.855 -1.508 -2.301 1.00 64.12 25 GLU A C 18
ATOM 31366 O O . GLU A 1 25 ? 9.314 -0.404 -2.177 1.00 11.14 25 GLU A O 18
ATOM 31378 N N . VAL A 1 26 ? 9.178 -2.650 -2.217 1.00 22.25 26 VAL A N 18
ATOM 31379 C CA . VAL A 1 26 ? 7.723 -2.678 -2.028 1.00 74.10 26 VAL A CA 18
ATOM 31380 C C . VAL A 1 26 ? 7.336 -2.368 -0.572 1.00 61.31 26 VAL A C 18
ATOM 31381 O O . VAL A 1 26 ? 7.476 -3.210 0.315 1.00 2.21 26 VAL A O 18
ATOM 31394 N N . ILE A 1 27 ? 6.860 -1.149 -0.329 1.00 71.24 27 ILE A N 18
ATOM 31395 C CA . ILE A 1 27 ? 6.455 -0.740 1.021 1.00 4.14 27 ILE A CA 18
ATOM 31396 C C . ILE A 1 27 ? 4.980 -1.074 1.303 1.00 60.53 27 ILE A C 18
ATOM 31397 O O . ILE A 1 27 ? 4.631 -1.467 2.413 1.00 51.20 27 ILE A O 18
ATOM 31413 N N . LEU A 1 28 ? 4.114 -0.917 0.299 1.00 42.03 28 LEU A N 18
ATOM 31414 C CA . LEU A 1 28 ? 2.686 -1.258 0.450 1.00 31.21 28 LEU A CA 18
ATOM 31415 C C . LEU A 1 28 ? 2.176 -2.151 -0.693 1.00 40.24 28 LEU A C 18
ATOM 31416 O O . LEU A 1 28 ? 2.383 -1.858 -1.870 1.00 12.34 28 LEU A O 18
ATOM 31432 N N . THR A 1 29 ? 1.511 -3.243 -0.326 1.00 14.34 29 THR A N 18
ATOM 31433 C CA . THR A 1 29 ? 0.790 -4.095 -1.282 1.00 51.11 29 THR A CA 18
ATOM 31434 C C . THR A 1 29 ? -0.680 -4.218 -0.868 1.00 33.33 29 THR A C 18
ATOM 31435 O O . THR A 1 29 ? -0.983 -4.696 0.223 1.00 24.53 29 THR A O 18
ATOM 31446 N N . SER A 1 30 ? -1.592 -3.776 -1.725 1.00 40.01 30 SER A N 18
ATOM 31447 C CA . SER A 1 30 ? -3.028 -3.807 -1.402 1.00 13.43 30 SER A CA 18
ATOM 31448 C C . SER A 1 30 ? -3.627 -5.218 -1.567 1.00 42.10 30 SER A C 18
ATOM 31449 O O . SER A 1 30 ? -2.904 -6.190 -1.805 1.00 31.42 30 SER A O 18
ATOM 31457 N N . GLU A 1 31 ? -4.947 -5.332 -1.413 1.00 24.31 31 GLU A N 18
ATOM 31458 C CA . GLU A 1 31 ? -5.637 -6.618 -1.574 1.00 73.25 31 GLU A CA 18
ATOM 31459 C C . GLU A 1 31 ? -6.179 -6.791 -3.004 1.00 45.53 31 GLU A C 18
ATOM 31460 O O . GLU A 1 31 ? -5.941 -5.958 -3.880 1.00 12.54 31 GLU A O 18
ATOM 31472 N N . LEU A 1 32 ? -6.909 -7.879 -3.235 1.00 25.43 32 LEU A N 18
ATOM 31473 C CA . LEU A 1 32 ? -7.440 -8.186 -4.568 1.00 51.32 32 LEU A CA 18
ATOM 31474 C C . LEU A 1 32 ? -8.761 -7.444 -4.845 1.00 71.50 32 LEU A C 18
ATOM 31475 O O . LEU A 1 32 ? -9.800 -7.764 -4.264 1.00 10.41 32 LEU A O 18
ATOM 31491 N N . TYR A 1 33 ? -8.712 -6.447 -5.728 1.00 61.52 33 TYR A N 18
ATOM 31492 C CA . TYR A 1 33 ? -9.913 -5.703 -6.129 1.00 51.41 33 TYR A CA 18
ATOM 31493 C C . TYR A 1 33 ? -10.635 -6.388 -7.296 1.00 54.44 33 TYR A C 18
ATOM 31494 O O . TYR A 1 33 ? -10.005 -6.915 -8.215 1.00 11.41 33 TYR A O 18
ATOM 31512 N N . THR A 1 34 ? -11.964 -6.370 -7.255 1.00 61.13 34 THR A N 18
ATOM 31513 C CA . THR A 1 34 ? -12.785 -6.944 -8.328 1.00 31.32 34 THR A CA 18
ATOM 31514 C C . THR A 1 34 ? -12.947 -5.964 -9.499 1.00 63.21 34 THR A C 18
ATOM 31515 O O . THR A 1 34 ? -13.174 -6.374 -10.640 1.00 4.11 34 THR A O 18
ATOM 31526 N N . GLY A 1 35 ? -12.825 -4.667 -9.213 1.00 22.51 35 GLY A N 18
ATOM 31527 C CA . GLY A 1 35 ? -12.934 -3.644 -10.255 1.00 41.34 35 GLY A CA 18
ATOM 31528 C C . GLY A 1 35 ? -11.673 -2.791 -10.391 1.00 14.11 35 GLY A C 18
ATOM 31529 O O . GLY A 1 35 ? -11.111 -2.337 -9.391 1.00 31.30 35 GLY A O 18
ATOM 31533 N N . LYS A 1 36 ? -11.236 -2.560 -11.630 1.00 64.34 36 LYS A N 18
ATOM 31534 C CA . LYS A 1 36 ? -10.022 -1.772 -11.903 1.00 11.21 36 LYS A CA 18
ATOM 31535 C C . LYS A 1 36 ? -10.132 -0.343 -11.345 1.00 54.01 36 LYS A C 18
ATOM 31536 O O . LYS A 1 36 ? -9.258 0.119 -10.603 1.00 74.10 36 LYS A O 18
ATOM 31555 N N . SER A 1 37 ? -11.211 0.351 -11.709 1.00 52.34 37 SER A N 18
ATOM 31556 C CA . SER A 1 37 ? -11.459 1.719 -11.225 1.00 71.35 37 SER A CA 18
ATOM 31557 C C . SER A 1 37 ? -11.511 1.767 -9.691 1.00 14.23 37 SER A C 18
ATOM 31558 O O . SER A 1 37 ? -11.056 2.731 -9.076 1.00 4.14 37 SER A O 18
ATOM 31566 N N . GLY A 1 38 ? -12.056 0.712 -9.081 1.00 14.05 38 GLY A N 18
ATOM 31567 C CA . GLY A 1 38 ? -12.096 0.615 -7.624 1.00 21.03 38 GLY A CA 18
ATOM 31568 C C . GLY A 1 38 ? -10.706 0.601 -6.992 1.00 4.24 38 GLY A C 18
ATOM 31569 O O . GLY A 1 38 ? -10.479 1.216 -5.947 1.00 52.02 38 GLY A O 18
ATOM 31573 N N . ALA A 1 39 ? -9.772 -0.105 -7.627 1.00 14.12 39 ALA A N 18
ATOM 31574 C CA . ALA A 1 39 ? -8.383 -0.151 -7.158 1.00 62.50 39 ALA A CA 18
ATOM 31575 C C . ALA A 1 39 ? -7.727 1.236 -7.218 1.00 70.03 39 ALA A C 18
ATOM 31576 O O . ALA A 1 39 ? -7.152 1.714 -6.237 1.00 53.24 39 ALA A O 18
ATOM 31583 N N . MET A 1 40 ? -7.831 1.887 -8.373 1.00 73.21 40 MET A N 18
ATOM 31584 C CA . MET A 1 40 ? -7.242 3.215 -8.554 1.00 61.33 40 MET A CA 18
ATOM 31585 C C . MET A 1 40 ? -7.919 4.247 -7.633 1.00 33.33 40 MET A C 18
ATOM 31586 O O . MET A 1 40 ? -7.253 5.117 -7.068 1.00 61.30 40 MET A O 18
ATOM 31600 N N . ASN A 1 41 ? -9.239 4.131 -7.470 1.00 35.24 41 ASN A N 18
ATOM 31601 C CA . ASN A 1 41 ? -9.977 4.951 -6.497 1.00 75.31 41 ASN A CA 18
ATOM 31602 C C . ASN A 1 41 ? -9.389 4.764 -5.088 1.00 3.52 41 ASN A C 18
ATOM 31603 O O . ASN A 1 41 ? -9.262 5.718 -4.314 1.00 14.24 41 ASN A O 18
ATOM 31614 N N . GLY A 1 42 ? -9.028 3.521 -4.768 1.00 51.44 42 GLY A N 18
ATOM 31615 C CA . GLY A 1 42 ? -8.315 3.241 -3.530 1.00 25.31 42 GLY A CA 18
ATOM 31616 C C . GLY A 1 42 ? -7.003 4.014 -3.432 1.00 10.14 42 GLY A C 18
ATOM 31617 O O . GLY A 1 42 ? -6.638 4.499 -2.358 1.00 52.53 42 GLY A O 18
ATOM 31621 N N . ILE A 1 43 ? -6.303 4.150 -4.565 1.00 13.02 43 ILE A N 18
ATOM 31622 C CA . ILE A 1 43 ? -5.050 4.914 -4.612 1.00 23.23 43 ILE A CA 18
ATOM 31623 C C . ILE A 1 43 ? -5.297 6.395 -4.275 1.00 31.13 43 ILE A C 18
ATOM 31624 O O . ILE A 1 43 ? -4.517 7.017 -3.553 1.00 32.31 43 ILE A O 18
ATOM 31640 N N . GLU A 1 44 ? -6.398 6.948 -4.788 1.00 5.50 44 GLU A N 18
ATOM 31641 C CA . GLU A 1 44 ? -6.816 8.312 -4.431 1.00 31.34 44 GLU A CA 18
ATOM 31642 C C . GLU A 1 44 ? -6.912 8.458 -2.904 1.00 41.41 44 GLU A C 18
ATOM 31643 O O . GLU A 1 44 ? -6.381 9.407 -2.309 1.00 43.44 44 GLU A O 18
ATOM 31655 N N . SER A 1 45 ? -7.588 7.495 -2.272 1.00 54.12 45 SER A N 18
ATOM 31656 C CA . SER A 1 45 ? -7.715 7.482 -0.810 1.00 60.02 45 SER A CA 18
ATOM 31657 C C . SER A 1 45 ? -6.339 7.386 -0.137 1.00 35.54 45 SER A C 18
ATOM 31658 O O . SER A 1 45 ? -6.095 8.038 0.874 1.00 32.21 45 SER A O 18
ATOM 31666 N N . VAL A 1 46 ? -5.435 6.583 -0.710 1.00 61.32 46 VAL A N 18
ATOM 31667 C CA . VAL A 1 46 ? -4.054 6.492 -0.210 1.00 54.33 46 VAL A CA 18
ATOM 31668 C C . VAL A 1 46 ? -3.412 7.886 -0.117 1.00 34.44 46 VAL A C 18
ATOM 31669 O O . VAL A 1 46 ? -2.880 8.264 0.926 1.00 44.11 46 VAL A O 18
ATOM 31682 N N . GLN A 1 47 ? -3.485 8.645 -1.211 1.00 54.32 47 GLN A N 18
ATOM 31683 C CA . GLN A 1 47 ? -2.954 10.017 -1.254 1.00 22.21 47 GLN A CA 18
ATOM 31684 C C . GLN A 1 47 ? -3.498 10.853 -0.080 1.00 1.33 47 GLN A C 18
ATOM 31685 O O . GLN A 1 47 ? -2.750 11.551 0.609 1.00 35.20 47 GLN A O 18
ATOM 31699 N N . THR A 1 48 ? -4.812 10.763 0.139 1.00 52.25 48 THR A N 18
ATOM 31700 C CA . THR A 1 48 ? -5.483 11.504 1.226 1.00 32.42 48 THR A CA 18
ATOM 31701 C C . THR A 1 48 ? -5.097 10.971 2.625 1.00 50.13 48 THR A C 18
ATOM 31702 O O . THR A 1 48 ? -4.995 11.731 3.591 1.00 55.31 48 THR A O 18
ATOM 31713 N N . ASN A 1 49 ? -4.890 9.660 2.718 1.00 52.42 49 ASN A N 18
ATOM 31714 C CA . ASN A 1 49 ? -4.620 8.982 3.996 1.00 10.33 49 ASN A CA 18
ATOM 31715 C C . ASN A 1 49 ? -3.147 9.087 4.438 1.00 2.01 49 ASN A C 18
ATOM 31716 O O . ASN A 1 49 ? -2.853 9.024 5.630 1.00 31.55 49 ASN A O 18
ATOM 31727 N N . SER A 1 50 ? -2.234 9.224 3.474 1.00 70.14 50 SER A N 18
ATOM 31728 C CA . SER A 1 50 ? -0.775 9.254 3.741 1.00 70.55 50 SER A CA 18
ATOM 31729 C C . SER A 1 50 ? -0.371 10.132 4.953 1.00 74.41 50 SER A C 18
ATOM 31730 O O . SER A 1 50 ? 0.402 9.688 5.803 1.00 33.53 50 SER A O 18
ATOM 31738 N N . PRO A 1 51 ? -0.861 11.391 5.068 1.00 50.30 51 PRO A N 18
ATOM 31739 C CA . PRO A 1 51 ? -0.503 12.266 6.210 1.00 64.32 51 PRO A CA 18
ATOM 31740 C C . PRO A 1 51 ? -1.143 11.848 7.553 1.00 51.31 51 PRO A C 18
ATOM 31741 O O . PRO A 1 51 ? -0.976 12.534 8.565 1.00 63.14 51 PRO A O 18
ATOM 31752 N N . ILE A 1 52 ? -1.864 10.728 7.569 1.00 61.41 52 ILE A N 18
ATOM 31753 C CA . ILE A 1 52 ? -2.591 10.279 8.771 1.00 24.05 52 ILE A CA 18
ATOM 31754 C C . ILE A 1 52 ? -2.122 8.889 9.244 1.00 43.41 52 ILE A C 18
ATOM 31755 O O . ILE A 1 52 ? -2.442 7.878 8.616 1.00 33.53 52 ILE A O 18
ATOM 31771 N N . GLU A 1 53 ? -1.390 8.826 10.363 1.00 2.20 53 GLU A N 18
ATOM 31772 C CA . GLU A 1 53 ? -0.935 7.530 10.900 1.00 12.11 53 GLU A CA 18
ATOM 31773 C C . GLU A 1 53 ? -2.123 6.669 11.370 1.00 71.05 53 GLU A C 18
ATOM 31774 O O . GLU A 1 53 ? -2.051 5.442 11.371 1.00 41.13 53 GLU A O 18
ATOM 31786 N N . ALA A 1 54 ? -3.219 7.319 11.762 1.00 33.03 54 ALA A N 18
ATOM 31787 C CA . ALA A 1 54 ? -4.449 6.614 12.155 1.00 72.54 54 ALA A CA 18
ATOM 31788 C C . ALA A 1 54 ? -4.987 5.711 11.026 1.00 24.13 54 ALA A C 18
ATOM 31789 O O . ALA A 1 54 ? -5.809 4.823 11.265 1.00 22.00 54 ALA A O 18
ATOM 31796 N N . ARG A 1 55 ? -4.532 5.956 9.798 1.00 5.22 55 ARG A N 18
ATOM 31797 C CA . ARG A 1 55 ? -4.880 5.104 8.653 1.00 32.44 55 ARG A CA 18
ATOM 31798 C C . ARG A 1 55 ? -3.873 3.951 8.494 1.00 31.21 55 ARG A C 18
ATOM 31799 O O . ARG A 1 55 ? -4.187 2.912 7.909 1.00 11.44 55 ARG A O 18
ATOM 31820 N N . TYR A 1 56 ? -2.657 4.156 9.005 1.00 45.04 56 TYR A N 18
ATOM 31821 C CA . TYR A 1 56 ? -1.617 3.120 8.992 1.00 2.13 56 TYR A CA 18
ATOM 31822 C C . TYR A 1 56 ? -1.723 2.219 10.230 1.00 74.03 56 TYR A C 18
ATOM 31823 O O . TYR A 1 56 ? -1.159 2.526 11.284 1.00 12.13 56 TYR A O 18
ATOM 31841 N N . ALA A 1 57 ? -2.451 1.116 10.110 1.00 44.01 57 ALA A N 18
ATOM 31842 C CA . ALA A 1 57 ? -2.553 0.155 11.206 1.00 60.23 57 ALA A CA 18
ATOM 31843 C C . ALA A 1 57 ? -1.212 -0.564 11.409 1.00 33.22 57 ALA A C 18
ATOM 31844 O O . ALA A 1 57 ? -0.883 -1.508 10.689 1.00 33.42 57 ALA A O 18
ATOM 31851 N N . LYS A 1 58 ? -0.435 -0.107 12.389 1.00 51.24 58 LYS A N 18
ATOM 31852 C CA . LYS A 1 58 ? 0.905 -0.652 12.628 1.00 71.14 58 LYS A CA 18
ATOM 31853 C C . LYS A 1 58 ? 0.892 -1.691 13.760 1.00 41.25 58 LYS A C 18
ATOM 31854 O O . LYS A 1 58 ? 0.716 -1.363 14.938 1.00 24.24 58 LYS A O 18
ATOM 31873 N N . GLU A 1 59 ? 1.092 -2.954 13.390 1.00 41.11 59 GLU A N 18
ATOM 31874 C CA . GLU A 1 59 ? 1.023 -4.067 14.340 1.00 42.43 59 GLU A CA 18
ATOM 31875 C C . GLU A 1 59 ? 2.360 -4.806 14.444 1.00 4.52 59 GLU A C 18
ATOM 31876 O O . GLU A 1 59 ? 3.272 -4.591 13.642 1.00 71.15 59 GLU A O 18
ATOM 31888 N N . VAL A 1 60 ? 2.474 -5.671 15.445 1.00 72.14 60 VAL A N 18
ATOM 31889 C CA . VAL A 1 60 ? 3.683 -6.474 15.649 1.00 32.31 60 VAL A CA 18
ATOM 31890 C C . VAL A 1 60 ? 3.360 -7.973 15.605 1.00 72.34 60 VAL A C 18
ATOM 31891 O O . VAL A 1 60 ? 2.626 -8.484 16.452 1.00 70.22 60 VAL A O 18
ATOM 31904 N N . ALA A 1 61 ? 3.900 -8.672 14.609 1.00 62.11 61 ALA A N 18
ATOM 31905 C CA . ALA A 1 61 ? 3.706 -10.120 14.489 1.00 15.11 61 ALA A CA 18
ATOM 31906 C C . ALA A 1 61 ? 4.195 -10.856 15.747 1.00 64.10 61 ALA A C 18
ATOM 31907 O O . ALA A 1 61 ? 5.093 -10.380 16.447 1.00 64.04 61 ALA A O 18
ATOM 31914 N N . LYS A 1 62 ? 3.615 -12.022 16.021 1.00 62.43 62 LYS A N 18
ATOM 31915 C CA . LYS A 1 62 ? 3.960 -12.803 17.219 1.00 40.23 62 LYS A CA 18
ATOM 31916 C C . LYS A 1 62 ? 5.417 -13.295 17.181 1.00 52.10 62 LYS A C 18
ATOM 31917 O O . LYS A 1 62 ? 5.925 -13.841 18.159 1.00 21.34 62 LYS A O 18
ATOM 31936 N N . ASN A 1 63 ? 6.080 -13.086 16.046 1.00 33.22 63 ASN A N 18
ATOM 31937 C CA . ASN A 1 63 ? 7.506 -13.400 15.895 1.00 4.54 63 ASN A CA 18
ATOM 31938 C C . ASN A 1 63 ? 8.379 -12.156 16.161 1.00 3.40 63 ASN A C 18
ATOM 31939 O O . ASN A 1 63 ? 9.551 -12.116 15.780 1.00 10.41 63 ASN A O 18
ATOM 31950 N N . ASP A 1 64 ? 7.793 -11.144 16.816 1.00 32.42 64 ASP A N 18
ATOM 31951 C CA . ASP A 1 64 ? 8.485 -9.878 17.110 1.00 50.54 64 ASP A CA 18
ATOM 31952 C C . ASP A 1 64 ? 8.868 -9.145 15.805 1.00 25.04 64 ASP A C 18
ATOM 31953 O O . ASP A 1 64 ? 9.882 -8.450 15.723 1.00 0.13 64 ASP A O 18
ATOM 31962 N N . LYS A 1 65 ? 8.027 -9.293 14.784 1.00 54.41 65 LYS A N 18
ATOM 31963 C CA . LYS A 1 65 ? 8.257 -8.646 13.488 1.00 60.24 65 LYS A CA 18
ATOM 31964 C C . LYS A 1 65 ? 7.210 -7.551 13.220 1.00 62.43 65 LYS A C 18
ATOM 31965 O O . LYS A 1 65 ? 6.035 -7.844 12.997 1.00 32.42 65 LYS A O 18
ATOM 31984 N N . PRO A 1 66 ? 7.624 -6.273 13.249 1.00 41.31 66 PRO A N 18
ATOM 31985 C CA . PRO A 1 66 ? 6.709 -5.138 13.064 1.00 62.14 66 PRO A CA 18
ATOM 31986 C C . PRO A 1 66 ? 6.326 -4.889 11.592 1.00 54.01 66 PRO A C 18
ATOM 31987 O O . PRO A 1 66 ? 7.156 -4.989 10.688 1.00 30.44 66 PRO A O 18
ATOM 31998 N N . TYR A 1 67 ? 5.055 -4.560 11.370 1.00 54.13 67 TYR A N 18
ATOM 31999 C CA . TYR A 1 67 ? 4.544 -4.226 10.035 1.00 13.31 67 TYR A CA 18
ATOM 32000 C C . TYR A 1 67 ? 3.400 -3.207 10.140 1.00 72.04 67 TYR A C 18
ATOM 32001 O O . TYR A 1 67 ? 2.978 -2.846 11.242 1.00 23.12 67 TYR A O 18
ATOM 32019 N N . PHE A 1 68 ? 2.898 -2.739 9.001 1.00 21.41 68 PHE A N 18
ATOM 32020 C CA . PHE A 1 68 ? 1.773 -1.800 8.997 1.00 43.34 68 PHE A CA 18
ATOM 32021 C C . PHE A 1 68 ? 0.897 -1.964 7.745 1.00 25.11 68 PHE A C 18
ATOM 32022 O O . PHE A 1 68 ? 1.393 -2.191 6.638 1.00 33.04 68 PHE A O 18
ATOM 32039 N N . ASN A 1 69 ? -0.413 -1.872 7.940 1.00 53.32 69 ASN A N 18
ATOM 32040 C CA . ASN A 1 69 ? -1.374 -1.904 6.838 1.00 15.12 69 ASN A CA 18
ATOM 32041 C C . ASN A 1 69 ? -2.049 -0.538 6.671 1.00 30.23 69 ASN A C 18
ATOM 32042 O O . ASN A 1 69 ? -2.192 0.216 7.630 1.00 15.22 69 ASN A O 18
ATOM 32053 N N . LEU A 1 70 ? -2.469 -0.228 5.454 1.00 14.20 70 LEU A N 18
ATOM 32054 C CA . LEU A 1 70 ? -3.132 1.043 5.165 1.00 11.41 70 LEU A CA 18
ATOM 32055 C C . LEU A 1 70 ? -4.605 0.811 4.794 1.00 4.40 70 LEU A C 18
ATOM 32056 O O . LEU A 1 70 ? -4.912 0.072 3.851 1.00 65.42 70 LEU A O 18
ATOM 32072 N N . LYS A 1 71 ? -5.508 1.430 5.552 1.00 40.02 71 LYS A N 18
ATOM 32073 C CA . LYS A 1 71 ? -6.951 1.282 5.331 1.00 43.24 71 LYS A CA 18
ATOM 32074 C C . LYS A 1 71 ? -7.617 2.618 4.969 1.00 70.13 71 LYS A C 18
ATOM 32075 O O . LYS A 1 71 ? -7.260 3.670 5.501 1.00 2.11 71 LYS A O 18
ATOM 32094 N N . ALA A 1 72 ? -8.589 2.564 4.062 1.00 52.30 72 ALA A N 18
ATOM 32095 C CA . ALA A 1 72 ? -9.406 3.735 3.727 1.00 73.21 72 ALA A CA 18
ATOM 32096 C C . ALA A 1 72 ? -10.547 3.918 4.741 1.00 1.21 72 ALA A C 18
ATOM 32097 O O . ALA A 1 72 ? -10.709 3.105 5.651 1.00 45.31 72 ALA A O 18
ATOM 32104 N N . ALA A 1 73 ? -11.338 4.978 4.574 1.00 12.54 73 ALA A N 18
ATOM 32105 C CA . ALA A 1 73 ? -12.441 5.295 5.500 1.00 71.13 73 ALA A CA 18
ATOM 32106 C C . ALA A 1 73 ? -13.385 4.096 5.745 1.00 31.43 73 ALA A C 18
ATOM 32107 O O . ALA A 1 73 ? -13.832 3.868 6.869 1.00 31.23 73 ALA A O 18
ATOM 32114 N N . ASN A 1 74 ? -13.676 3.326 4.694 1.00 65.20 74 ASN A N 18
ATOM 32115 C CA . ASN A 1 74 ? -14.551 2.141 4.805 1.00 50.10 74 ASN A CA 18
ATOM 32116 C C . ASN A 1 74 ? -13.805 0.934 5.430 1.00 33.02 74 ASN A C 18
ATOM 32117 O O . ASN A 1 74 ? -14.299 -0.192 5.421 1.00 73.25 74 ASN A O 18
ATOM 32128 N N . HIS A 1 75 ? -12.602 1.187 5.953 1.00 72.05 75 HIS A N 18
ATOM 32129 C CA . HIS A 1 75 ? -11.779 0.159 6.625 1.00 31.40 75 HIS A CA 18
ATOM 32130 C C . HIS A 1 75 ? -11.232 -0.873 5.625 1.00 45.13 75 HIS A C 18
ATOM 32131 O O . HIS A 1 75 ? -10.714 -1.919 6.014 1.00 14.53 75 HIS A O 18
ATOM 32146 N N . GLN A 1 76 ? -11.342 -0.555 4.340 1.00 32.20 76 GLN A N 18
ATOM 32147 C CA . GLN A 1 76 ? -10.881 -1.441 3.267 1.00 45.55 76 GLN A CA 18
ATOM 32148 C C . GLN A 1 76 ? -9.347 -1.418 3.150 1.00 33.52 76 GLN A C 18
ATOM 32149 O O . GLN A 1 76 ? -8.720 -0.363 3.290 1.00 20.12 76 GLN A O 18
ATOM 32163 N N . ILE A 1 77 ? -8.750 -2.579 2.904 1.00 44.44 77 ILE A N 18
ATOM 32164 C CA . ILE A 1 77 ? -7.300 -2.677 2.734 1.00 23.40 77 ILE A CA 18
ATOM 32165 C C . ILE A 1 77 ? -6.847 -2.052 1.407 1.00 72.22 77 ILE A C 18
ATOM 32166 O O . ILE A 1 77 ? -7.074 -2.603 0.329 1.00 25.14 77 ILE A O 18
ATOM 32182 N N . ILE A 1 78 ? -6.232 -0.878 1.495 1.00 10.44 78 ILE A N 18
ATOM 32183 C CA . ILE A 1 78 ? -5.618 -0.235 0.330 1.00 64.13 78 ILE A CA 18
ATOM 32184 C C . ILE A 1 78 ? -4.087 -0.365 0.382 1.00 71.52 78 ILE A C 18
ATOM 32185 O O . ILE A 1 78 ? -3.382 0.072 -0.526 1.00 71.13 78 ILE A O 18
ATOM 32201 N N . GLY A 1 79 ? -3.583 -0.973 1.459 1.00 2.11 79 GLY A N 18
ATOM 32202 C CA . GLY A 1 79 ? -2.153 -1.239 1.572 1.00 73.32 79 GLY A CA 18
ATOM 32203 C C . GLY A 1 79 ? -1.805 -2.270 2.650 1.00 14.52 79 GLY A C 18
ATOM 32204 O O . GLY A 1 79 ? -2.497 -2.391 3.660 1.00 71.20 79 GLY A O 18
ATOM 32208 N N . THR A 1 80 ? -0.732 -3.024 2.421 1.00 53.25 80 THR A N 18
ATOM 32209 C CA . THR A 1 80 ? -0.196 -3.979 3.409 1.00 1.02 80 THR A CA 18
ATOM 32210 C C . THR A 1 80 ? 1.327 -4.093 3.257 1.00 53.52 80 THR A C 18
ATOM 32211 O O . THR A 1 80 ? 1.820 -4.454 2.189 1.00 71.31 80 THR A O 18
ATOM 32222 N N . SER A 1 81 ? 2.066 -3.779 4.315 1.00 22.44 81 SER A N 18
ATOM 32223 C CA . SER A 1 81 ? 3.537 -3.762 4.253 1.00 54.14 81 SER A CA 18
ATOM 32224 C C . SER A 1 81 ? 4.163 -5.141 4.512 1.00 30.13 81 SER A C 18
ATOM 32225 O O . SER A 1 81 ? 3.470 -6.114 4.826 1.00 23.44 81 SER A O 18
ATOM 32233 N N . GLN A 1 82 ? 5.486 -5.205 4.375 1.00 51.14 82 GLN A N 18
ATOM 32234 C CA . GLN A 1 82 ? 6.257 -6.426 4.637 1.00 12.42 82 GLN A CA 18
ATOM 32235 C C . GLN A 1 82 ? 6.716 -6.462 6.103 1.00 11.44 82 GLN A C 18
ATOM 32236 O O . GLN A 1 82 ? 7.282 -5.489 6.599 1.00 44.14 82 GLN A O 18
ATOM 32250 N N . MET A 1 83 ? 6.466 -7.572 6.797 1.00 34.31 83 MET A N 18
ATOM 32251 C CA . MET A 1 83 ? 6.922 -7.726 8.185 1.00 44.14 83 MET A CA 18
ATOM 32252 C C . MET A 1 83 ? 8.449 -7.547 8.299 1.00 72.01 83 MET A C 18
ATOM 32253 O O . MET A 1 83 ? 9.224 -8.437 7.942 1.00 61.44 83 MET A O 18
ATOM 32267 N N . TYR A 1 84 ? 8.864 -6.384 8.801 1.00 75.41 84 TYR A N 18
ATOM 32268 C CA . TYR A 1 84 ? 10.283 -6.012 8.864 1.00 61.03 84 TYR A CA 18
ATOM 32269 C C . TYR A 1 84 ? 11.049 -6.805 9.936 1.00 33.42 84 TYR A C 18
ATOM 32270 O O . TYR A 1 84 ? 10.455 -7.460 10.797 1.00 73.25 84 TYR A O 18
ATOM 32288 N N . SER A 1 85 ? 12.377 -6.754 9.863 1.00 21.43 85 SER A N 18
ATOM 32289 C CA . SER A 1 85 ? 13.242 -7.408 10.859 1.00 74.13 85 SER A CA 18
ATOM 32290 C C . SER A 1 85 ? 13.472 -6.510 12.083 1.00 74.42 85 SER A C 18
ATOM 32291 O O . SER A 1 85 ? 13.825 -6.993 13.158 1.00 54.44 85 SER A O 18
ATOM 32299 N N . SER A 1 86 ? 13.279 -5.203 11.909 1.00 4.14 86 SER A N 18
ATOM 32300 C CA . SER A 1 86 ? 13.473 -4.233 12.999 1.00 54.11 86 SER A CA 18
ATOM 32301 C C . SER A 1 86 ? 12.396 -3.139 12.966 1.00 70.41 86 SER A C 18
ATOM 32302 O O . SER A 1 86 ? 11.879 -2.799 11.899 1.00 63.31 86 SER A O 18
ATOM 32310 N N . THR A 1 87 ? 12.077 -2.574 14.132 1.00 50.43 87 THR A N 18
ATOM 32311 C CA . THR A 1 87 ? 11.045 -1.526 14.232 1.00 21.34 87 THR A CA 18
ATOM 32312 C C . THR A 1 87 ? 11.489 -0.244 13.526 1.00 43.33 87 THR A C 18
ATOM 32313 O O . THR A 1 87 ? 10.678 0.451 12.914 1.00 45.20 87 THR A O 18
ATOM 32324 N N . ALA A 1 88 ? 12.783 0.065 13.623 1.00 11.31 88 ALA A N 18
ATOM 32325 C CA . ALA A 1 88 ? 13.350 1.245 12.962 1.00 23.41 88 ALA A CA 18
ATOM 32326 C C . ALA A 1 88 ? 13.009 1.267 11.465 1.00 11.14 88 ALA A C 18
ATOM 32327 O O . ALA A 1 88 ? 12.506 2.266 10.952 1.00 43.55 88 ALA A O 18
ATOM 32334 N N . ALA A 1 89 ? 13.264 0.151 10.780 1.00 21.12 89 ALA A N 18
ATOM 32335 C CA . ALA A 1 89 ? 12.908 0.009 9.359 1.00 21.04 89 ALA A CA 18
ATOM 32336 C C . ALA A 1 89 ? 11.398 0.191 9.133 1.00 4.41 89 ALA A C 18
ATOM 32337 O O . ALA A 1 89 ? 10.975 0.749 8.124 1.00 52.33 89 ALA A O 18
ATOM 32344 N N . ARG A 1 90 ? 10.599 -0.287 10.083 1.00 34.03 90 ARG A N 18
ATOM 32345 C CA . ARG A 1 90 ? 9.137 -0.154 10.025 1.00 11.22 90 ARG A CA 18
ATOM 32346 C C . ARG A 1 90 ? 8.720 1.329 9.985 1.00 24.12 90 ARG A C 18
ATOM 32347 O O . ARG A 1 90 ? 7.883 1.732 9.174 1.00 51.11 90 ARG A O 18
ATOM 32368 N N . ASP A 1 91 ? 9.311 2.136 10.865 1.00 4.51 91 ASP A N 18
ATOM 32369 C CA . ASP A 1 91 ? 9.022 3.573 10.903 1.00 34.32 91 ASP A CA 18
ATOM 32370 C C . ASP A 1 91 ? 9.622 4.295 9.685 1.00 4.43 91 ASP A C 18
ATOM 32371 O O . ASP A 1 91 ? 9.003 5.203 9.127 1.00 53.44 91 ASP A O 18
ATOM 32380 N N . ASN A 1 92 ? 10.824 3.882 9.270 1.00 40.11 92 ASN A N 18
ATOM 32381 C CA . ASN A 1 92 ? 11.448 4.426 8.057 1.00 35.44 92 ASN A CA 18
ATOM 32382 C C . ASN A 1 92 ? 10.547 4.186 6.839 1.00 75.42 92 ASN A C 18
ATOM 32383 O O . ASN A 1 92 ? 10.403 5.055 5.972 1.00 4.34 92 ASN A O 18
ATOM 32394 N N . GLY A 1 93 ? 9.949 2.997 6.783 1.00 40.24 93 GLY A N 18
ATOM 32395 C CA . GLY A 1 93 ? 8.982 2.684 5.742 1.00 51.55 93 GLY A CA 18
ATOM 32396 C C . GLY A 1 93 ? 7.811 3.657 5.733 1.00 40.04 93 GLY A C 18
ATOM 32397 O O . GLY A 1 93 ? 7.520 4.267 4.706 1.00 62.21 93 GLY A O 18
ATOM 32401 N N . ILE A 1 94 ? 7.164 3.831 6.891 1.00 12.51 94 ILE A N 18
ATOM 32402 C CA . ILE A 1 94 ? 6.026 4.760 7.025 1.00 33.32 94 ILE A CA 18
ATOM 32403 C C . ILE A 1 94 ? 6.387 6.174 6.525 1.00 44.30 94 ILE A C 18
ATOM 32404 O O . ILE A 1 94 ? 5.622 6.799 5.782 1.00 15.13 94 ILE A O 18
ATOM 32420 N N . LYS A 1 95 ? 7.558 6.666 6.932 1.00 50.03 95 LYS A N 18
ATOM 32421 C CA . LYS A 1 95 ? 8.068 7.960 6.455 1.00 11.31 95 LYS A CA 18
ATOM 32422 C C . LYS A 1 95 ? 8.185 7.970 4.920 1.00 23.21 95 LYS A C 18
ATOM 32423 O O . LYS A 1 95 ? 7.769 8.923 4.251 1.00 4.44 95 LYS A O 18
ATOM 32442 N N . SER A 1 96 ? 8.739 6.889 4.373 1.00 45.41 96 SER A N 18
ATOM 32443 C CA . SER A 1 96 ? 8.867 6.729 2.917 1.00 44.21 96 SER A CA 18
ATOM 32444 C C . SER A 1 96 ? 7.489 6.749 2.238 1.00 61.01 96 SER A C 18
ATOM 32445 O O . SER A 1 96 ? 7.321 7.338 1.170 1.00 14.02 96 SER A O 18
ATOM 32453 N N . VAL A 1 97 ? 6.502 6.111 2.872 1.00 50.22 97 VAL A N 18
ATOM 32454 C CA . VAL A 1 97 ? 5.141 6.052 2.324 1.00 1.13 97 VAL A CA 18
ATOM 32455 C C . VAL A 1 97 ? 4.541 7.453 2.181 1.00 5.20 97 VAL A C 18
ATOM 32456 O O . VAL A 1 97 ? 4.182 7.872 1.081 1.00 41.43 97 VAL A O 18
ATOM 32469 N N . MET A 1 98 ? 4.451 8.177 3.299 1.00 24.31 98 MET A N 18
ATOM 32470 C CA . MET A 1 98 ? 3.840 9.512 3.301 1.00 3.13 98 MET A CA 18
ATOM 32471 C C . MET A 1 98 ? 4.517 10.445 2.287 1.00 65.23 98 MET A C 18
ATOM 32472 O O . MET A 1 98 ? 3.852 11.258 1.656 1.00 42.04 98 MET A O 18
ATOM 32486 N N . GLU A 1 99 ? 5.838 10.319 2.130 1.00 73.32 99 GLU A N 18
ATOM 32487 C CA . GLU A 1 99 ? 6.576 11.116 1.137 1.00 4.11 99 GLU A CA 18
ATOM 32488 C C . GLU A 1 99 ? 6.258 10.689 -0.306 1.00 43.14 99 GLU A C 18
ATOM 32489 O O . GLU A 1 99 ? 6.325 11.503 -1.229 1.00 32.32 99 GLU A O 18
ATOM 32501 N N . ASN A 1 100 ? 5.916 9.419 -0.501 1.00 21.04 100 ASN A N 18
ATOM 32502 C CA . ASN A 1 100 ? 5.531 8.916 -1.827 1.00 31.11 100 ASN A CA 18
ATOM 32503 C C . ASN A 1 100 ? 4.039 9.134 -2.109 1.00 42.35 100 ASN A C 18
ATOM 32504 O O . ASN A 1 100 ? 3.627 9.233 -3.264 1.00 35.24 100 ASN A O 18
ATOM 32515 N N . GLY A 1 101 ? 3.239 9.252 -1.052 1.00 4.24 101 GLY A N 18
ATOM 32516 C CA . GLY A 1 101 ? 1.788 9.368 -1.199 1.00 34.43 101 GLY A CA 18
ATOM 32517 C C . GLY A 1 101 ? 1.312 10.675 -1.849 1.00 41.24 101 GLY A C 18
ATOM 32518 O O . GLY A 1 101 ? 0.145 11.045 -1.719 1.00 71.21 101 GLY A O 18
ATOM 32522 N N . LYS A 1 102 ? 2.211 11.392 -2.522 1.00 20.23 102 LYS A N 18
ATOM 32523 C CA . LYS A 1 102 ? 1.832 12.575 -3.302 1.00 4.35 102 LYS A CA 18
ATOM 32524 C C . LYS A 1 102 ? 1.775 12.247 -4.805 1.00 63.22 102 LYS A C 18
ATOM 32525 O O . LYS A 1 102 ? 1.025 12.869 -5.560 1.00 12.50 102 LYS A O 18
ATOM 32544 N N . THR A 1 103 ? 2.570 11.260 -5.232 1.00 61.22 103 THR A N 18
ATOM 32545 C CA . THR A 1 103 ? 2.730 10.957 -6.664 1.00 73.12 103 THR A CA 18
ATOM 32546 C C . THR A 1 103 ? 1.476 10.320 -7.275 1.00 32.13 103 THR A C 18
ATOM 32547 O O . THR A 1 103 ? 0.836 9.461 -6.671 1.00 54.23 103 THR A O 18
ATOM 32558 N N . THR A 1 104 ? 1.137 10.755 -8.482 1.00 41.44 104 THR A N 18
ATOM 32559 C CA . THR A 1 104 ? 0.031 10.168 -9.246 1.00 44.54 104 THR A CA 18
ATOM 32560 C C . THR A 1 104 ? 0.569 9.236 -10.341 1.00 43.02 104 THR A C 18
ATOM 32561 O O . THR A 1 104 ? -0.163 8.821 -11.241 1.00 51.30 104 THR A O 18
ATOM 32572 N N . THR A 1 105 ? 1.860 8.911 -10.255 1.00 70.51 105 THR A N 18
ATOM 32573 C CA . THR A 1 105 ? 2.514 8.041 -11.240 1.00 4.25 105 THR A CA 18
ATOM 32574 C C . THR A 1 105 ? 2.019 6.590 -11.116 1.00 25.15 105 THR A C 18
ATOM 32575 O O . THR A 1 105 ? 2.601 5.775 -10.392 1.00 43.44 105 THR A O 18
ATOM 32586 N N . ILE A 1 106 ? 0.921 6.287 -11.805 1.00 45.21 106 ILE A N 18
ATOM 32587 C CA . ILE A 1 106 ? 0.326 4.947 -11.779 1.00 43.32 106 ILE A CA 18
ATOM 32588 C C . ILE A 1 106 ? 0.748 4.123 -13.008 1.00 32.13 106 ILE A C 18
ATOM 32589 O O . ILE A 1 106 ? 0.272 4.359 -14.120 1.00 54.51 106 ILE A O 18
ATOM 32605 N N . LYS A 1 107 ? 1.652 3.167 -12.808 1.00 51.04 107 LYS A N 18
ATOM 3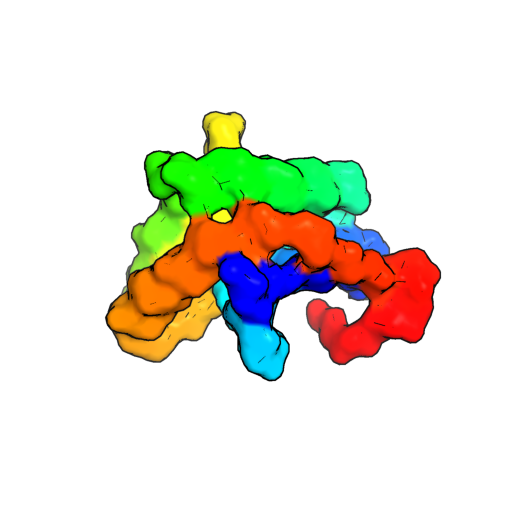2606 C CA . LYS A 1 107 ? 2.051 2.250 -13.878 1.00 11.42 107 LYS A CA 18
ATOM 32607 C C . LYS A 1 107 ? 0.952 1.213 -14.137 1.00 22.31 107 LYS A C 18
ATOM 32608 O O . LYS A 1 107 ? 0.809 0.237 -13.393 1.00 25.33 107 LYS A O 18
ATOM 32627 N N . ASP A 1 108 ? 0.160 1.447 -15.179 1.00 32.15 108 ASP A N 18
ATOM 32628 C CA . ASP A 1 108 ? -0.928 0.542 -15.541 1.00 62.52 108 ASP A CA 18
ATOM 32629 C C . ASP A 1 108 ? -0.375 -0.729 -16.213 1.00 30.03 108 ASP A C 18
ATOM 32630 O O . ASP A 1 108 ? -0.107 -0.747 -17.416 1.00 14.43 108 ASP A O 18
ATOM 32639 N N . LEU A 1 109 ? -0.184 -1.779 -15.424 1.00 25.33 109 LEU A N 18
ATOM 32640 C CA . LEU A 1 109 ? 0.340 -3.050 -15.933 1.00 24.14 109 LEU A CA 18
ATOM 32641 C C . LEU A 1 109 ? -0.787 -4.061 -16.203 1.00 75.20 109 LEU A C 18
ATOM 32642 O O . LEU A 1 109 ? -0.525 -5.218 -16.525 1.00 75.33 109 LEU A O 18
ATOM 32658 N N . THR A 1 110 ? -2.040 -3.621 -16.077 1.00 3.52 110 THR A N 18
ATOM 32659 C CA . THR A 1 110 ? -3.195 -4.517 -16.260 1.00 63.34 110 THR A CA 18
ATOM 32660 C C . THR A 1 110 ? -3.574 -4.667 -17.737 1.00 21.34 110 THR A C 18
ATOM 32661 O O . THR A 1 110 ? -4.197 -5.652 -18.131 1.00 64.25 110 THR A O 18
ATOM 32672 N N . LEU A 1 111 ? -3.181 -3.687 -18.548 1.00 1.21 111 LEU A N 18
ATOM 32673 C CA . LEU A 1 111 ? -3.518 -3.669 -19.977 1.00 33.45 111 LEU A CA 18
ATOM 32674 C C . LEU A 1 111 ? -2.785 -4.766 -20.770 1.00 53.32 111 LEU A C 18
ATOM 32675 O O . LEU A 1 111 ? -3.075 -4.983 -21.950 1.00 61.53 111 LEU A O 18
ATOM 32691 N N . GLU A 1 112 ? -1.838 -5.451 -20.129 1.00 44.44 112 GLU A N 18
ATOM 32692 C CA . GLU A 1 112 ? -1.090 -6.532 -20.781 1.00 3.30 112 GLU A CA 18
ATOM 32693 C C . GLU A 1 112 ? -0.497 -7.512 -19.761 1.00 4.22 112 GLU A C 18
ATOM 32694 O O . GLU A 1 112 ? -0.378 -7.204 -18.572 1.00 33.51 112 GLU A O 18
ATOM 32706 N N . HIS A 1 113 ? -0.111 -8.693 -20.233 1.00 41.40 113 HIS A N 18
ATOM 32707 C CA . HIS A 1 113 ? 0.576 -9.673 -19.391 1.00 33.31 113 HIS A CA 18
ATOM 32708 C C . HIS A 1 113 ? 2.099 -9.453 -19.459 1.00 33.14 113 HIS A C 18
ATOM 32709 O O . HIS A 1 113 ? 2.796 -10.068 -20.270 1.00 23.23 113 HIS A O 18
ATOM 32724 N N . HIS A 1 114 ? 2.604 -8.542 -18.626 1.00 4.25 114 HIS A N 18
ATOM 32725 C CA . HIS A 1 114 ? 4.035 -8.190 -18.631 1.00 34.44 114 HIS A CA 18
ATOM 32726 C C . HIS A 1 114 ? 4.918 -9.359 -18.147 1.00 11.03 114 HIS A C 18
ATOM 32727 O O . HIS A 1 114 ? 4.553 -10.087 -17.224 1.00 21.35 114 HIS A O 18
ATOM 32742 N N . HIS A 1 115 ? 6.083 -9.526 -18.779 1.00 32.51 115 HIS A N 18
ATOM 32743 C CA . HIS A 1 115 ? 6.998 -10.632 -18.456 1.00 34.34 115 HIS A CA 18
ATOM 32744 C C . HIS A 1 115 ? 7.789 -10.347 -17.167 1.00 35.33 115 HIS A C 18
ATOM 32745 O O . HIS A 1 115 ? 8.458 -9.319 -17.051 1.00 55.11 115 HIS A O 18
ATOM 32760 N N . HIS A 1 116 ? 7.715 -11.265 -16.205 1.00 71.32 116 HIS A N 18
ATOM 32761 C CA . HIS A 1 116 ? 8.379 -11.089 -14.907 1.00 74.34 116 HIS A CA 18
ATOM 32762 C C . HIS A 1 116 ? 8.597 -12.441 -14.208 1.00 61.45 116 HIS A C 18
ATOM 32763 O O . HIS A 1 116 ? 7.643 -13.172 -13.956 1.00 42.34 116 HIS A O 18
ATOM 32778 N N . HIS A 1 117 ? 9.853 -12.766 -13.888 1.00 0.22 117 HIS A N 18
ATOM 32779 C CA . HIS A 1 117 ? 10.162 -14.007 -13.160 1.00 52.20 117 HIS A CA 18
ATOM 32780 C C . HIS A 1 117 ? 11.141 -13.759 -11.997 1.00 75.44 117 HIS A C 18
ATOM 32781 O O . HIS A 1 117 ? 11.798 -14.683 -11.518 1.00 70.10 117 HIS A O 18
ATOM 32796 N N . HIS A 1 118 ? 11.240 -12.505 -11.549 1.00 23.45 118 HIS A N 18
ATOM 32797 C CA . HIS A 1 118 ? 12.024 -12.163 -10.349 1.00 3.43 118 HIS A CA 18
ATOM 32798 C C . HIS A 1 118 ? 11.112 -11.632 -9.224 1.00 24.33 118 HIS A C 18
ATOM 32799 O O . HIS A 1 118 ? 11.006 -10.396 -9.060 1.00 38.79 118 HIS A O 18
ATOM 32815 N N . MET A 1 1 ? 15.621 8.930 -6.237 1.00 73.24 1 MET A N 19
ATOM 32816 C CA . MET A 1 1 ? 14.422 8.439 -6.969 1.00 63.22 1 MET A CA 19
ATOM 32817 C C . MET A 1 1 ? 13.226 8.266 -6.023 1.00 31.41 1 MET A C 19
ATOM 32818 O O . MET A 1 1 ? 13.316 7.558 -5.019 1.00 33.14 1 MET A O 19
ATOM 32834 N N . SER A 1 2 ? 12.112 8.919 -6.347 1.00 34.43 2 SER A N 19
ATOM 32835 C CA . SER A 1 2 ? 10.873 8.793 -5.568 1.00 0.54 2 SER A CA 19
ATOM 32836 C C . SER A 1 2 ? 10.088 7.537 -5.975 1.00 34.32 2 SER A C 19
ATOM 32837 O O . SER A 1 2 ? 10.352 6.939 -7.021 1.00 55.35 2 SER A O 19
ATOM 32845 N N . GLY A 1 3 ? 9.120 7.144 -5.151 1.00 50.11 3 GLY A N 19
ATOM 32846 C CA . GLY A 1 3 ? 8.356 5.930 -5.413 1.00 1.51 3 GLY A CA 19
ATOM 32847 C C . GLY A 1 3 ? 7.184 6.129 -6.371 1.00 24.44 3 GLY A C 19
ATOM 32848 O O . GLY A 1 3 ? 6.960 7.229 -6.886 1.00 13.24 3 GLY A O 19
ATOM 32852 N N . TRP A 1 4 ? 6.436 5.050 -6.604 1.00 70.14 4 TRP A N 19
ATOM 32853 C CA . TRP A 1 4 ? 5.293 5.070 -7.523 1.00 24.53 4 TRP A CA 19
ATOM 32854 C C . TRP A 1 4 ? 4.370 3.857 -7.303 1.00 41.22 4 TRP A C 19
ATOM 32855 O O . TRP A 1 4 ? 4.705 2.932 -6.555 1.00 41.22 4 TRP A O 19
ATOM 32876 N N . TYR A 1 5 ? 3.218 3.866 -7.975 1.00 34.42 5 TYR A N 19
ATOM 32877 C CA . TYR A 1 5 ? 2.243 2.767 -7.883 1.00 24.33 5 TYR A CA 19
ATOM 32878 C C . TYR A 1 5 ? 2.244 1.908 -9.160 1.00 41.43 5 TYR A C 19
ATOM 32879 O O . TYR A 1 5 ? 2.206 2.437 -10.269 1.00 11.32 5 TYR A O 19
ATOM 32897 N N . GLU A 1 6 ? 2.284 0.586 -9.000 1.00 23.21 6 GLU A N 19
ATOM 32898 C CA . GLU A 1 6 ? 2.178 -0.341 -10.139 1.00 32.21 6 GLU A CA 19
ATOM 32899 C C . GLU A 1 6 ? 0.907 -1.202 -10.048 1.00 50.24 6 GLU A C 19
ATOM 32900 O O . GLU A 1 6 ? 0.806 -2.100 -9.210 1.00 73.20 6 GLU A O 19
ATOM 32912 N N . LEU A 1 7 ? -0.065 -0.909 -10.913 1.00 73.33 7 LEU A N 19
ATOM 32913 C CA . LEU A 1 7 ? -1.330 -1.660 -10.964 1.00 44.34 7 LEU A CA 19
ATOM 32914 C C . LEU A 1 7 ? -1.285 -2.759 -12.038 1.00 73.44 7 LEU A C 19
ATOM 32915 O O . LEU A 1 7 ? -1.072 -2.475 -13.210 1.00 73.33 7 LEU A O 19
ATOM 32931 N N . SER A 1 8 ? -1.503 -4.009 -11.641 1.00 32.45 8 SER A N 19
ATOM 32932 C CA . SER A 1 8 ? -1.523 -5.134 -12.592 1.00 14.33 8 SER A CA 19
ATOM 32933 C C . SER A 1 8 ? -2.740 -6.033 -12.356 1.00 61.33 8 SER A C 19
ATOM 32934 O O . SER A 1 8 ? -3.180 -6.213 -11.221 1.00 35.22 8 SER A O 19
ATOM 32942 N N . LYS A 1 9 ? -3.286 -6.602 -13.428 1.00 44.30 9 LYS A N 19
ATOM 32943 C CA . LYS A 1 9 ? -4.426 -7.518 -13.313 1.00 34.23 9 LYS A CA 19
ATOM 32944 C C . LYS A 1 9 ? -3.970 -8.980 -13.418 1.00 1.53 9 LYS A C 19
ATOM 32945 O O . LYS A 1 9 ? -3.374 -9.385 -14.416 1.00 15.13 9 LYS A O 19
ATOM 32964 N N . SER A 1 10 ? -4.252 -9.767 -12.383 1.00 62.03 10 SER A N 19
ATOM 32965 C CA . SER A 1 10 ? -3.895 -11.197 -12.373 1.00 12.11 10 SER A CA 19
ATOM 32966 C C . SER A 1 10 ? -4.813 -12.008 -13.299 1.00 43.43 10 SER A C 19
ATOM 32967 O O . SER A 1 10 ? -5.846 -11.513 -13.748 1.00 22.41 10 SER A O 19
ATOM 32975 N N . SER A 1 11 ? -4.447 -13.263 -13.564 1.00 3.13 11 SER A N 19
ATOM 32976 C CA . SER A 1 11 ? -5.265 -14.155 -14.407 1.00 33.35 11 SER A CA 19
ATOM 32977 C C . SER A 1 11 ? -6.641 -14.424 -13.777 1.00 22.14 11 SER A C 19
ATOM 32978 O O . SER A 1 11 ? -7.507 -15.049 -14.388 1.00 31.23 11 SER A O 19
ATOM 32986 N N . ASN A 1 12 ? -6.831 -13.955 -12.545 1.00 3.42 12 ASN A N 19
ATOM 32987 C CA . ASN A 1 12 ? -8.144 -13.985 -11.887 1.00 61.43 12 ASN A CA 19
ATOM 32988 C C . ASN A 1 12 ? -9.063 -12.877 -12.434 1.00 32.44 12 ASN A C 19
ATOM 32989 O O . ASN A 1 12 ? -10.213 -12.746 -12.008 1.00 35.25 12 ASN A O 19
ATOM 33000 N N . ASP A 1 13 ? -8.536 -12.079 -13.369 1.00 34.52 13 ASP A N 19
ATOM 33001 C CA . ASP A 1 13 ? -9.235 -10.908 -13.911 1.00 52.35 13 ASP A CA 19
ATOM 33002 C C . ASP A 1 13 ? -9.475 -9.858 -12.804 1.00 3.25 13 ASP A C 19
ATOM 33003 O O . ASP A 1 13 ? -10.346 -8.995 -12.907 1.00 40.01 13 ASP A O 19
ATOM 33012 N N . GLN A 1 14 ? -8.652 -9.930 -11.754 1.00 21.41 14 GLN A N 19
ATOM 33013 C CA . GLN A 1 14 ? -8.720 -8.994 -10.627 1.00 15.32 14 GLN A CA 19
ATOM 33014 C C . GLN A 1 14 ? -7.493 -8.065 -10.610 1.00 50.32 14 GLN A C 19
ATOM 33015 O O . GLN A 1 14 ? -6.370 -8.495 -10.890 1.00 4.22 14 GLN A O 19
ATOM 33029 N N . PHE A 1 15 ? -7.712 -6.796 -10.270 1.00 34.52 15 PHE A N 19
ATOM 33030 C CA . PHE A 1 15 ? -6.649 -5.781 -10.304 1.00 55.22 15 PHE A CA 19
ATOM 33031 C C . PHE A 1 15 ? -5.987 -5.600 -8.924 1.00 65.13 15 PHE A C 19
ATOM 33032 O O . PHE A 1 15 ? -6.667 -5.522 -7.908 1.00 63.11 15 PHE A O 19
ATOM 33049 N N . LYS A 1 16 ? -4.657 -5.525 -8.903 1.00 11.41 16 LYS A N 19
ATOM 33050 C CA . LYS A 1 16 ? -3.901 -5.314 -7.657 1.00 63.44 16 LYS A CA 19
ATOM 33051 C C . LYS A 1 16 ? -2.737 -4.335 -7.881 1.00 22.50 16 LYS A C 19
ATOM 33052 O O . LYS A 1 16 ? -2.037 -4.410 -8.892 1.00 35.14 16 LYS A O 19
ATOM 33071 N N . PHE A 1 17 ? -2.525 -3.416 -6.941 1.00 52.24 17 PHE A N 19
ATOM 33072 C CA . PHE A 1 17 ? -1.444 -2.428 -7.065 1.00 1.42 17 PHE A CA 19
ATOM 33073 C C . PHE A 1 17 ? -0.418 -2.549 -5.927 1.00 65.10 17 PHE A C 19
ATOM 33074 O O . PHE A 1 17 ? -0.746 -2.949 -4.808 1.00 44.52 17 PHE A O 19
ATOM 33091 N N . VAL A 1 18 ? 0.833 -2.207 -6.231 1.00 43.22 18 VAL A N 19
ATOM 33092 C CA . VAL A 1 18 ? 1.911 -2.208 -5.236 1.00 23.53 18 VAL A CA 19
ATOM 33093 C C . VAL A 1 18 ? 2.635 -0.853 -5.203 1.00 71.22 18 VAL A C 19
ATOM 33094 O O . VAL A 1 18 ? 2.848 -0.226 -6.244 1.00 4.01 18 VAL A O 19
ATOM 33107 N N . LEU A 1 19 ? 2.993 -0.402 -4.004 1.00 43.54 19 LEU A N 19
ATOM 33108 C CA . LEU A 1 19 ? 3.719 0.861 -3.826 1.00 41.52 19 LEU A CA 19
ATOM 33109 C C . LEU A 1 19 ? 5.200 0.601 -3.511 1.00 62.33 19 LEU A C 19
ATOM 33110 O O . LEU A 1 19 ? 5.538 -0.023 -2.498 1.00 12.22 19 LEU A O 19
ATOM 33126 N N . LYS A 1 20 ? 6.079 1.082 -4.385 1.00 2.34 20 LYS A N 19
ATOM 33127 C CA . LYS A 1 20 ? 7.521 0.859 -4.245 1.00 11.34 20 LYS A CA 19
ATOM 33128 C C . LYS A 1 20 ? 8.247 2.127 -3.761 1.00 32.02 20 LYS A C 19
ATOM 33129 O O . LYS A 1 20 ? 7.863 3.244 -4.101 1.00 41.45 20 LYS A O 19
ATOM 33148 N N . ALA A 1 21 ? 9.297 1.936 -2.958 1.00 23.21 21 ALA A N 19
ATOM 33149 C CA . ALA A 1 21 ? 10.032 3.048 -2.334 1.00 31.05 21 ALA A CA 19
ATOM 33150 C C . ALA A 1 21 ? 10.689 3.984 -3.362 1.00 52.20 21 ALA A C 19
ATOM 33151 O O . ALA A 1 21 ? 10.711 5.203 -3.176 1.00 42.13 21 ALA A O 19
ATOM 33158 N N . GLY A 1 22 ? 11.231 3.412 -4.434 1.00 53.43 22 GLY A N 19
ATOM 33159 C CA . GLY A 1 22 ? 11.890 4.215 -5.464 1.00 43.41 22 GLY A CA 19
ATOM 33160 C C . GLY A 1 22 ? 12.917 3.429 -6.278 1.00 33.53 22 GLY A C 19
ATOM 33161 O O . GLY A 1 22 ? 12.980 3.554 -7.500 1.00 14.12 22 GLY A O 19
ATOM 33165 N N . ASN A 1 23 ? 13.729 2.624 -5.597 1.00 72.00 23 ASN A N 19
ATOM 33166 C CA . ASN A 1 23 ? 14.731 1.778 -6.266 1.00 10.44 23 ASN A CA 19
ATOM 33167 C C . ASN A 1 23 ? 14.096 0.500 -6.847 1.00 62.20 23 ASN A C 19
ATOM 33168 O O . ASN A 1 23 ? 14.737 -0.251 -7.585 1.00 70.52 23 ASN A O 19
ATOM 33179 N N . GLY A 1 24 ? 12.829 0.266 -6.509 1.00 23.44 24 GLY A N 19
ATOM 33180 C CA . GLY A 1 24 ? 12.134 -0.948 -6.932 1.00 5.24 24 GLY A CA 19
ATOM 33181 C C . GLY A 1 24 ? 11.602 -1.761 -5.754 1.00 0.02 24 GLY A C 19
ATOM 33182 O O . GLY A 1 24 ? 10.641 -2.517 -5.897 1.00 52.10 24 GLY A O 19
ATOM 33186 N N . GLU A 1 25 ? 12.226 -1.595 -4.589 1.00 14.03 25 GLU A N 19
ATOM 33187 C CA . GLU A 1 25 ? 11.818 -2.304 -3.368 1.00 12.32 25 GLU A CA 19
ATOM 33188 C C . GLU A 1 25 ? 10.375 -1.953 -2.967 1.00 14.24 25 GLU A C 19
ATOM 33189 O O . GLU A 1 25 ? 10.000 -0.780 -2.924 1.00 73.41 25 GLU A O 19
ATOM 33201 N N . VAL A 1 26 ? 9.572 -2.976 -2.676 1.00 3.20 26 VAL A N 19
ATOM 33202 C CA . VAL A 1 26 ? 8.162 -2.780 -2.314 1.00 21.43 26 VAL A CA 19
ATOM 33203 C C . VAL A 1 26 ? 7.991 -2.535 -0.804 1.00 33.35 26 VAL A C 19
ATOM 33204 O O . VAL A 1 26 ? 8.483 -3.306 0.023 1.00 31.12 26 VAL A O 19
ATOM 33217 N N . ILE A 1 27 ? 7.286 -1.458 -0.455 1.00 42.22 27 ILE A N 19
ATOM 33218 C CA . ILE A 1 27 ? 7.014 -1.120 0.951 1.00 40.35 27 ILE A CA 19
ATOM 33219 C C . ILE A 1 27 ? 5.568 -1.470 1.351 1.00 42.52 27 ILE A C 19
ATOM 33220 O O . ILE A 1 27 ? 5.326 -2.038 2.420 1.00 31.42 27 ILE A O 19
ATOM 33236 N N . LEU A 1 28 ? 4.613 -1.126 0.484 1.00 63.33 28 LEU A N 19
ATOM 33237 C CA . LEU A 1 28 ? 3.188 -1.394 0.732 1.00 1.12 28 LEU A CA 19
ATOM 33238 C C . LEU A 1 28 ? 2.571 -2.196 -0.427 1.00 30.12 28 LEU A C 19
ATOM 33239 O O . LEU A 1 28 ? 2.653 -1.794 -1.588 1.00 23.52 28 LEU A O 19
ATOM 33255 N N . THR A 1 29 ? 1.947 -3.323 -0.101 1.00 44.13 29 THR A N 19
ATOM 33256 C CA . THR A 1 29 ? 1.336 -4.202 -1.109 1.00 14.44 29 THR A CA 19
ATOM 33257 C C . THR A 1 29 ? -0.180 -4.315 -0.902 1.00 22.11 29 THR A C 19
ATOM 33258 O O . THR A 1 29 ? -0.647 -4.540 0.216 1.00 15.43 29 THR A O 19
ATOM 33269 N N . SER A 1 30 ? -0.949 -4.148 -1.976 1.00 60.33 30 SER A N 19
ATOM 33270 C CA . SER A 1 30 ? -2.411 -4.298 -1.914 1.00 63.51 30 SER A CA 19
ATOM 33271 C C . SER A 1 30 ? -2.847 -5.688 -2.407 1.00 71.35 30 SER A C 19
ATOM 33272 O O . SER A 1 30 ? -2.012 -6.512 -2.784 1.00 51.43 30 SER A O 19
ATOM 33280 N N . GLU A 1 31 ? -4.156 -5.944 -2.412 1.00 42.05 31 GLU A N 19
ATOM 33281 C CA . GLU A 1 31 ? -4.694 -7.262 -2.796 1.00 34.45 31 GLU A CA 19
ATOM 33282 C C . GLU A 1 31 ? -5.579 -7.183 -4.055 1.00 52.10 31 GLU A C 19
ATOM 33283 O O . GLU A 1 31 ? -5.653 -6.149 -4.716 1.00 3.11 31 GLU A O 19
ATOM 33295 N N . LEU A 1 32 ? -6.245 -8.292 -4.382 1.00 70.13 32 LEU A N 19
ATOM 33296 C CA . LEU A 1 32 ? -7.026 -8.399 -5.625 1.00 71.12 32 LEU A CA 19
ATOM 33297 C C . LEU A 1 32 ? -8.408 -7.721 -5.529 1.00 44.20 32 LEU A C 19
ATOM 33298 O O . LEU A 1 32 ? -9.311 -8.210 -4.848 1.00 64.21 32 LEU A O 19
ATOM 33314 N N . TYR A 1 33 ? -8.563 -6.595 -6.221 1.00 13.24 33 TYR A N 19
ATOM 33315 C CA . TYR A 1 33 ? -9.864 -5.928 -6.363 1.00 45.23 33 TYR A CA 19
ATOM 33316 C C . TYR A 1 33 ? -10.664 -6.538 -7.524 1.00 71.12 33 TYR A C 19
ATOM 33317 O O . TYR A 1 33 ? -10.087 -6.986 -8.515 1.00 4.54 33 TYR A O 19
ATOM 33335 N N . THR A 1 34 ? -11.990 -6.538 -7.405 1.00 11.20 34 THR A N 19
ATOM 33336 C CA . THR A 1 34 ? -12.864 -7.129 -8.432 1.00 74.50 34 THR A CA 19
ATOM 33337 C C . THR A 1 34 ? -12.807 -6.357 -9.761 1.00 15.11 34 THR A C 19
ATOM 33338 O O . THR A 1 34 ? -12.941 -6.943 -10.835 1.00 51.35 34 THR A O 19
ATOM 33349 N N . GLY A 1 35 ? -12.609 -5.042 -9.683 1.00 32.23 35 GLY A N 19
ATOM 33350 C CA . GLY A 1 35 ? -12.563 -4.211 -10.884 1.00 52.53 35 GLY A CA 19
ATOM 33351 C C . GLY A 1 35 ? -11.546 -3.075 -10.790 1.00 44.45 35 GLY A C 19
ATOM 33352 O O . GLY A 1 35 ? -11.058 -2.750 -9.704 1.00 71.31 35 GLY A O 19
ATOM 33356 N N . LYS A 1 36 ? -11.230 -2.460 -11.931 1.00 11.15 36 LYS A N 19
ATOM 33357 C CA . LYS A 1 36 ? -10.234 -1.383 -11.981 1.00 22.04 36 LYS A CA 19
ATOM 33358 C C . LYS A 1 36 ? -10.732 -0.120 -11.259 1.00 60.45 36 LYS A C 19
ATOM 33359 O O . LYS A 1 36 ? -9.935 0.649 -10.720 1.00 74.41 36 LYS A O 19
ATOM 33378 N N . SER A 1 37 ? -12.050 0.085 -11.243 1.00 42.10 37 SER A N 19
ATOM 33379 C CA . SER A 1 37 ? -12.649 1.214 -10.512 1.00 33.00 37 SER A CA 19
ATOM 33380 C C . SER A 1 37 ? -12.265 1.170 -9.028 1.00 1.41 37 SER A C 19
ATOM 33381 O O . SER A 1 37 ? -11.678 2.115 -8.504 1.00 24.31 37 SER A O 19
ATOM 33389 N N . GLY A 1 38 ? -12.588 0.060 -8.365 1.00 51.31 38 GLY A N 19
ATOM 33390 C CA . GLY A 1 38 ? -12.233 -0.110 -6.958 1.00 44.42 38 GLY A CA 19
ATOM 33391 C C . GLY A 1 38 ? -10.727 -0.072 -6.711 1.00 43.31 38 GLY A C 19
ATOM 33392 O O . GLY A 1 38 ? -10.267 0.475 -5.705 1.00 74.11 38 GLY A O 19
ATOM 33396 N N . ALA A 1 39 ? -9.958 -0.652 -7.633 1.00 51.05 39 ALA A N 19
ATOM 33397 C CA . ALA A 1 39 ? -8.494 -0.657 -7.533 1.00 72.11 39 ALA A CA 19
ATOM 33398 C C . ALA A 1 39 ? -7.915 0.768 -7.534 1.00 31.22 39 ALA A C 19
ATOM 33399 O O . ALA A 1 39 ? -7.182 1.152 -6.618 1.00 14.44 39 ALA A O 19
ATOM 33406 N N . MET A 1 40 ? -8.253 1.554 -8.558 1.00 70.24 40 MET A N 19
ATOM 33407 C CA . MET A 1 40 ? -7.802 2.948 -8.638 1.00 41.02 40 MET A CA 19
ATOM 33408 C C . MET A 1 40 ? -8.367 3.766 -7.467 1.00 71.12 40 MET A C 19
ATOM 33409 O O . MET A 1 40 ? -7.653 4.558 -6.847 1.00 63.33 40 MET A O 19
ATOM 33423 N N . ASN A 1 41 ? -9.648 3.543 -7.157 1.00 31.44 41 ASN A N 19
ATOM 33424 C CA . ASN A 1 41 ? -10.292 4.140 -5.979 1.00 42.12 41 ASN A CA 19
ATOM 33425 C C . ASN A 1 41 ? -9.425 3.936 -4.728 1.00 44.34 41 ASN A C 19
ATOM 33426 O O . ASN A 1 41 ? -9.256 4.850 -3.913 1.00 1.43 41 ASN A O 19
ATOM 33437 N N . GLY A 1 42 ? -8.876 2.728 -4.595 1.00 24.44 42 GLY A N 19
ATOM 33438 C CA . GLY A 1 42 ? -7.962 2.423 -3.504 1.00 52.20 42 GLY A CA 19
ATOM 33439 C C . GLY A 1 42 ? -6.649 3.199 -3.593 1.00 63.13 42 GLY A C 19
ATOM 33440 O O . GLY A 1 42 ? -6.127 3.658 -2.578 1.00 73.32 42 GLY A O 19
ATOM 33444 N N . ILE A 1 43 ? -6.125 3.373 -4.811 1.00 1.01 43 ILE A N 19
ATOM 33445 C CA . ILE A 1 43 ? -4.862 4.099 -5.017 1.00 10.14 43 ILE A CA 19
ATOM 33446 C C . ILE A 1 43 ? -5.002 5.572 -4.604 1.00 10.13 43 ILE A C 19
ATOM 33447 O O . ILE A 1 43 ? -4.202 6.096 -3.826 1.00 53.42 43 ILE A O 19
ATOM 33463 N N . GLU A 1 44 ? -6.034 6.231 -5.125 1.00 60.13 44 GLU A N 19
ATOM 33464 C CA . GLU A 1 44 ? -6.323 7.622 -4.766 1.00 71.34 44 GLU A CA 19
ATOM 33465 C C . GLU A 1 44 ? -6.649 7.742 -3.269 1.00 52.50 44 GLU A C 19
ATOM 33466 O O . GLU A 1 44 ? -6.335 8.749 -2.627 1.00 62.41 44 GLU A O 19
ATOM 33478 N N . SER A 1 45 ? -7.270 6.701 -2.713 1.00 73.24 45 SER A N 19
ATOM 33479 C CA . SER A 1 45 ? -7.511 6.634 -1.266 1.00 73.44 45 SER A CA 19
ATOM 33480 C C . SER A 1 45 ? -6.180 6.628 -0.502 1.00 33.14 45 SER A C 19
ATOM 33481 O O . SER A 1 45 ? -6.008 7.373 0.459 1.00 15.44 45 SER A O 19
ATOM 33489 N N . VAL A 1 46 ? -5.229 5.800 -0.954 1.00 52.53 46 VAL A N 19
ATOM 33490 C CA . VAL A 1 46 ? -3.874 5.778 -0.381 1.00 71.31 46 VAL A CA 19
ATOM 33491 C C . VAL A 1 46 ? -3.263 7.186 -0.373 1.00 25.44 46 VAL A C 19
ATOM 33492 O O . VAL A 1 46 ? -2.811 7.671 0.663 1.00 20.04 46 VAL A O 19
ATOM 33505 N N . GLN A 1 47 ? -3.277 7.841 -1.530 1.00 55.53 47 GLN A N 19
ATOM 33506 C CA . GLN A 1 47 ? -2.766 9.213 -1.666 1.00 51.41 47 GLN A CA 19
ATOM 33507 C C . GLN A 1 47 ? -3.421 10.177 -0.655 1.00 12.31 47 GLN A C 19
ATOM 33508 O O . GLN A 1 47 ? -2.779 11.103 -0.157 1.00 20.13 47 GLN A O 19
ATOM 33522 N N . THR A 1 48 ? -4.696 9.949 -0.354 1.00 35.24 48 THR A N 19
ATOM 33523 C CA . THR A 1 48 ? -5.434 10.785 0.611 1.00 23.05 48 THR A CA 19
ATOM 33524 C C . THR A 1 48 ? -5.140 10.380 2.070 1.00 12.32 48 THR A C 19
ATOM 33525 O O . THR A 1 48 ? -5.080 11.224 2.965 1.00 62.21 48 THR A O 19
ATOM 33536 N N . ASN A 1 49 ? -4.959 9.082 2.296 1.00 63.34 49 ASN A N 19
ATOM 33537 C CA . ASN A 1 49 ? -4.770 8.528 3.646 1.00 10.14 49 ASN A CA 19
ATOM 33538 C C . ASN A 1 49 ? -3.316 8.659 4.147 1.00 21.42 49 ASN A C 19
ATOM 33539 O O . ASN A 1 49 ? -3.078 8.760 5.350 1.00 45.03 49 ASN A O 19
ATOM 33550 N N . SER A 1 50 ? -2.357 8.653 3.218 1.00 2.35 50 SER A N 19
ATOM 33551 C CA . SER A 1 50 ? -0.913 8.701 3.550 1.00 42.24 50 SER A CA 19
ATOM 33552 C C . SER A 1 50 ? -0.536 9.838 4.533 1.00 35.23 50 SER A C 19
ATOM 33553 O O . SER A 1 50 ? 0.210 9.602 5.483 1.00 64.54 50 SER A O 19
ATOM 33561 N N . PRO A 1 51 ? -1.016 11.090 4.328 1.00 74.53 51 PRO A N 19
ATOM 33562 C CA . PRO A 1 51 ? -0.704 12.206 5.247 1.00 53.05 51 PRO A CA 19
ATOM 33563 C C . PRO A 1 51 ? -1.478 12.144 6.584 1.00 32.10 51 PRO A C 19
ATOM 33564 O O . PRO A 1 51 ? -1.406 13.075 7.392 1.00 11.34 51 PRO A O 19
ATOM 33575 N N . ILE A 1 52 ? -2.216 11.056 6.814 1.00 45.34 52 ILE A N 19
ATOM 33576 C CA . ILE A 1 52 ? -2.999 10.885 8.046 1.00 30.34 52 ILE A CA 19
ATOM 33577 C C . ILE A 1 52 ? -2.463 9.711 8.891 1.00 14.13 52 ILE A C 19
ATOM 33578 O O . ILE A 1 52 ? -2.636 8.545 8.534 1.00 72.54 52 ILE A O 19
ATOM 33594 N N . GLU A 1 53 ? -1.832 10.028 10.021 1.00 51.21 53 GLU A N 19
ATOM 33595 C CA . GLU A 1 53 ? -1.213 9.009 10.890 1.00 23.33 53 GLU A CA 19
ATOM 33596 C C . GLU A 1 53 ? -2.242 7.974 11.372 1.00 51.21 53 GLU A C 19
ATOM 33597 O O . GLU A 1 53 ? -1.934 6.791 11.516 1.00 12.14 53 GLU A O 19
ATOM 33609 N N . ALA A 1 54 ? -3.468 8.435 11.621 1.00 12.42 54 ALA A N 19
ATOM 33610 C CA . ALA A 1 54 ? -4.541 7.571 12.132 1.00 13.40 54 ALA A CA 19
ATOM 33611 C C . ALA A 1 54 ? -4.951 6.476 11.131 1.00 53.14 54 ALA A C 19
ATOM 33612 O O . ALA A 1 54 ? -5.648 5.525 11.495 1.00 32.31 54 ALA A O 19
ATOM 33619 N N . ARG A 1 55 ? -4.531 6.613 9.875 1.00 71.32 55 ARG A N 19
ATOM 33620 C CA . ARG A 1 55 ? -4.808 5.596 8.853 1.00 1.30 55 ARG A CA 19
ATOM 33621 C C . ARG A 1 55 ? -3.771 4.458 8.903 1.00 60.25 55 ARG A C 19
ATOM 33622 O O . ARG A 1 55 ? -4.005 3.367 8.380 1.00 31.42 55 ARG A O 19
ATOM 33643 N N . TYR A 1 56 ? -2.626 4.729 9.530 1.00 65.33 56 TYR A N 19
ATOM 33644 C CA . TYR A 1 56 ? -1.549 3.741 9.667 1.00 23.22 56 TYR A CA 19
ATOM 33645 C C . TYR A 1 56 ? -1.776 2.835 10.887 1.00 43.13 56 TYR A C 19
ATOM 33646 O O . TYR A 1 56 ? -1.466 3.209 12.021 1.00 41.53 56 TYR A O 19
ATOM 33664 N N . ALA A 1 57 ? -2.326 1.649 10.655 1.00 61.05 57 ALA A N 19
ATOM 33665 C CA . ALA A 1 57 ? -2.574 0.690 11.733 1.00 63.14 57 ALA A CA 19
ATOM 33666 C C . ALA A 1 57 ? -1.324 -0.154 12.030 1.00 12.54 57 ALA A C 19
ATOM 33667 O O . ALA A 1 57 ? -1.023 -1.106 11.307 1.00 2.21 57 ALA A O 19
ATOM 33674 N N . LYS A 1 58 ? -0.597 0.202 13.092 1.00 50.24 58 LYS A N 19
ATOM 33675 C CA . LYS A 1 58 ? 0.621 -0.527 13.482 1.00 22.35 58 LYS A CA 19
ATOM 33676 C C . LYS A 1 58 ? 0.294 -1.843 14.203 1.00 50.24 58 LYS A C 19
ATOM 33677 O O . LYS A 1 58 ? -0.479 -1.865 15.164 1.00 33.55 58 LYS A O 19
ATOM 33696 N N . GLU A 1 59 ? 0.904 -2.932 13.747 1.00 33.01 59 GLU A N 19
ATOM 33697 C CA . GLU A 1 59 ? 0.717 -4.247 14.368 1.00 60.34 59 GLU A CA 19
ATOM 33698 C C . GLU A 1 59 ? 2.041 -5.031 14.386 1.00 52.51 59 GLU A C 19
ATOM 33699 O O . GLU A 1 59 ? 2.863 -4.902 13.476 1.00 54.44 59 GLU A O 19
ATOM 33711 N N . VAL A 1 60 ? 2.251 -5.834 15.425 1.00 23.25 60 VAL A N 19
ATOM 33712 C CA . VAL A 1 60 ? 3.481 -6.626 15.560 1.00 74.23 60 VAL A CA 19
ATOM 33713 C C . VAL A 1 60 ? 3.174 -8.130 15.630 1.00 4.41 60 VAL A C 19
ATOM 33714 O O . VAL A 1 60 ? 2.391 -8.577 16.473 1.00 60.42 60 VAL A O 19
ATOM 33727 N N . ALA A 1 61 ? 3.792 -8.904 14.741 1.00 32.11 61 ALA A N 19
ATOM 33728 C CA . ALA A 1 61 ? 3.633 -10.361 14.735 1.00 12.23 61 ALA A CA 19
ATOM 33729 C C . ALA A 1 61 ? 4.342 -11.002 15.942 1.00 70.33 61 ALA A C 19
ATOM 33730 O O . ALA A 1 61 ? 5.314 -10.451 16.463 1.00 72.41 61 ALA A O 19
ATOM 33737 N N . LYS A 1 62 ? 3.863 -12.172 16.372 1.00 4.52 62 LYS A N 19
ATOM 33738 C CA . LYS A 1 62 ? 4.387 -12.836 17.578 1.00 62.23 62 LYS A CA 19
ATOM 33739 C C . LYS A 1 62 ? 5.920 -12.999 17.548 1.00 11.54 62 LYS A C 19
ATOM 33740 O O . LYS A 1 62 ? 6.568 -13.049 18.598 1.00 51.32 62 LYS A O 19
ATOM 33759 N N . ASN A 1 63 ? 6.494 -13.071 16.347 1.00 43.22 63 ASN A N 19
ATOM 33760 C CA . ASN A 1 63 ? 7.949 -13.220 16.185 1.00 34.41 63 ASN A CA 19
ATOM 33761 C C . ASN A 1 63 ? 8.676 -11.855 16.245 1.00 75.22 63 ASN A C 19
ATOM 33762 O O . ASN A 1 63 ? 9.773 -11.701 15.708 1.00 35.24 63 ASN A O 19
ATOM 33773 N N . ASP A 1 64 ? 8.051 -10.868 16.900 1.00 23.32 64 ASP A N 19
ATOM 33774 C CA . ASP A 1 64 ? 8.643 -9.529 17.078 1.00 74.45 64 ASP A CA 19
ATOM 33775 C C . ASP A 1 64 ? 8.818 -8.809 15.722 1.00 32.23 64 ASP A C 19
ATOM 33776 O O . ASP A 1 64 ? 9.628 -7.892 15.582 1.00 61.15 64 ASP A O 19
ATOM 33785 N N . LYS A 1 65 ? 8.028 -9.221 14.731 1.00 23.00 65 LYS A N 19
ATOM 33786 C CA . LYS A 1 65 ? 8.055 -8.604 13.399 1.00 60.20 65 LYS A CA 19
ATOM 33787 C C . LYS A 1 65 ? 7.032 -7.459 13.287 1.00 62.23 65 LYS A C 19
ATOM 33788 O O . LYS A 1 65 ? 5.831 -7.702 13.154 1.00 21.52 65 LYS A O 19
ATOM 33807 N N . PRO A 1 66 ? 7.493 -6.193 13.344 1.00 5.12 66 PRO A N 19
ATOM 33808 C CA . PRO A 1 66 ? 6.607 -5.024 13.252 1.00 50.32 66 PRO A CA 19
ATOM 33809 C C . PRO A 1 66 ? 6.190 -4.696 11.806 1.00 11.54 66 PRO A C 19
ATOM 33810 O O . PRO A 1 66 ? 6.955 -4.898 10.860 1.00 74.42 66 PRO A O 19
ATOM 33821 N N . TYR A 1 67 ? 4.968 -4.202 11.649 1.00 10.31 67 TYR A N 19
ATOM 33822 C CA . TYR A 1 67 ? 4.459 -3.760 10.347 1.00 31.20 67 TYR A CA 19
ATOM 33823 C C . TYR A 1 67 ? 3.217 -2.876 10.543 1.00 74.22 67 TYR A C 19
ATOM 33824 O O . TYR A 1 67 ? 2.831 -2.588 11.675 1.00 32.04 67 TYR A O 19
ATOM 33842 N N . PHE A 1 68 ? 2.606 -2.422 9.453 1.00 55.23 68 PHE A N 19
ATOM 33843 C CA . PHE A 1 68 ? 1.362 -1.653 9.552 1.00 32.33 68 PHE A CA 19
ATOM 33844 C C . PHE A 1 68 ? 0.464 -1.880 8.330 1.00 31.32 68 PHE A C 19
ATOM 33845 O O . PHE A 1 68 ? 0.924 -2.306 7.265 1.00 54.53 68 PHE A O 19
ATOM 33862 N N . ASN A 1 69 ? -0.820 -1.601 8.496 1.00 14.44 69 ASN A N 19
ATOM 33863 C CA . ASN A 1 69 ? -1.783 -1.670 7.397 1.00 34.54 69 ASN A CA 19
ATOM 33864 C C . ASN A 1 69 ? -2.381 -0.288 7.127 1.00 54.54 69 ASN A C 19
ATOM 33865 O O . ASN A 1 69 ? -2.465 0.548 8.027 1.00 31.52 69 ASN A O 19
ATOM 33876 N N . LEU A 1 70 ? -2.800 -0.054 5.891 1.00 34.44 70 LEU A N 19
ATOM 33877 C CA . LEU A 1 70 ? -3.391 1.229 5.511 1.00 23.04 70 LEU A CA 19
ATOM 33878 C C . LEU A 1 70 ? -4.880 1.062 5.188 1.00 51.31 70 LEU A C 19
ATOM 33879 O O . LEU A 1 70 ? -5.260 0.241 4.343 1.00 73.34 70 LEU A O 19
ATOM 33895 N N . LYS A 1 71 ? -5.717 1.840 5.873 1.00 73.22 71 LYS A N 19
ATOM 33896 C CA . LYS A 1 71 ? -7.170 1.769 5.692 1.00 1.20 71 LYS A CA 19
ATOM 33897 C C . LYS A 1 71 ? -7.774 3.132 5.343 1.00 73.25 71 LYS A C 19
ATOM 33898 O O . LYS A 1 71 ? -7.244 4.180 5.707 1.00 25.51 71 LYS A O 19
ATOM 33917 N N . ALA A 1 72 ? -8.893 3.094 4.633 1.00 42.15 72 ALA A N 19
ATOM 33918 C CA . ALA A 1 72 ? -9.666 4.295 4.311 1.00 11.31 72 ALA A CA 19
ATOM 33919 C C . ALA A 1 72 ? -10.773 4.538 5.353 1.00 11.43 72 ALA A C 19
ATOM 33920 O O . ALA A 1 72 ? -10.931 3.755 6.294 1.00 72.31 72 ALA A O 19
ATOM 33927 N N . ALA A 1 73 ? -11.525 5.628 5.189 1.00 70.22 73 ALA A N 19
ATOM 33928 C CA . ALA A 1 73 ? -12.619 5.978 6.111 1.00 0.13 73 ALA A CA 19
ATOM 33929 C C . ALA A 1 73 ? -13.635 4.831 6.286 1.00 22.45 73 ALA A C 19
ATOM 33930 O O . ALA A 1 73 ? -14.190 4.639 7.369 1.00 13.45 73 ALA A O 19
ATOM 33937 N N . ASN A 1 74 ? -13.877 4.068 5.217 1.00 20.30 74 ASN A N 19
ATOM 33938 C CA . ASN A 1 74 ? -14.792 2.912 5.274 1.00 11.40 74 ASN A CA 19
ATOM 33939 C C . ASN A 1 74 ? -14.186 1.744 6.085 1.00 54.45 74 ASN A C 19
ATOM 33940 O O . ASN A 1 74 ? -14.823 0.710 6.270 1.00 75.42 74 ASN A O 19
ATOM 33951 N N . HIS A 1 75 ? -12.947 1.927 6.555 1.00 12.43 75 HIS A N 19
ATOM 33952 C CA . HIS A 1 75 ? -12.228 0.913 7.351 1.00 2.02 75 HIS A CA 19
ATOM 33953 C C . HIS A 1 75 ? -11.813 -0.285 6.484 1.00 51.34 75 HIS A C 19
ATOM 33954 O O . HIS A 1 75 ? -11.576 -1.386 6.982 1.00 51.24 75 HIS A O 19
ATOM 33969 N N . GLN A 1 76 ? -11.697 -0.038 5.183 1.00 13.02 76 GLN A N 19
ATOM 33970 C CA . GLN A 1 76 ? -11.320 -1.067 4.208 1.00 44.42 76 GLN A CA 19
ATOM 33971 C C . GLN A 1 76 ? -9.788 -1.218 4.117 1.00 15.41 76 GLN A C 19
ATOM 33972 O O . GLN A 1 76 ? -9.056 -0.223 4.139 1.00 2.35 76 GLN A O 19
ATOM 33986 N N . ILE A 1 77 ? -9.307 -2.456 4.026 1.00 44.13 77 ILE A N 19
ATOM 33987 C CA . ILE A 1 77 ? -7.870 -2.720 3.871 1.00 1.31 77 ILE A CA 19
ATOM 33988 C C . ILE A 1 77 ? -7.426 -2.478 2.419 1.00 21.45 77 ILE A C 19
ATOM 33989 O O . ILE A 1 77 ? -7.686 -3.294 1.531 1.00 61.52 77 ILE A O 19
ATOM 34005 N N . ILE A 1 78 ? -6.782 -1.336 2.180 1.00 11.12 78 ILE A N 19
ATOM 34006 C CA . ILE A 1 78 ? -6.280 -0.995 0.840 1.00 42.01 78 ILE A CA 19
ATOM 34007 C C . ILE A 1 78 ? -4.769 -1.249 0.715 1.00 1.11 78 ILE A C 19
ATOM 34008 O O . ILE A 1 78 ? -4.253 -1.451 -0.387 1.00 72.20 78 ILE A O 19
ATOM 34024 N N . GLY A 1 79 ? -4.059 -1.240 1.844 1.00 64.44 79 GLY A N 19
ATOM 34025 C CA . GLY A 1 79 ? -2.616 -1.472 1.823 1.00 43.41 79 GLY A CA 19
ATOM 34026 C C . GLY A 1 79 ? -2.131 -2.355 2.969 1.00 11.43 79 GLY A C 19
ATOM 34027 O O . GLY A 1 79 ? -2.628 -2.260 4.092 1.00 24.12 79 GLY A O 19
ATOM 34031 N N . THR A 1 80 ? -1.161 -3.220 2.685 1.00 3.23 80 THR A N 19
ATOM 34032 C CA . THR A 1 80 ? -0.561 -4.090 3.708 1.00 24.23 80 THR A CA 19
ATOM 34033 C C . THR A 1 80 ? 0.972 -4.085 3.599 1.00 41.32 80 THR A C 19
ATOM 34034 O O . THR A 1 80 ? 1.526 -4.310 2.523 1.00 52.24 80 THR A O 19
ATOM 34045 N N . SER A 1 81 ? 1.656 -3.817 4.711 1.00 33.42 81 SER A N 19
ATOM 34046 C CA . SER A 1 81 ? 3.128 -3.751 4.717 1.00 11.42 81 SER A CA 19
ATOM 34047 C C . SER A 1 81 ? 3.776 -5.124 4.536 1.00 70.30 81 SER A C 19
ATOM 34048 O O . SER A 1 81 ? 3.187 -6.157 4.860 1.00 43.30 81 SER A O 19
ATOM 34056 N N . GLN A 1 82 ? 5.001 -5.121 4.018 1.00 14.10 82 GLN A N 19
ATOM 34057 C CA . GLN A 1 82 ? 5.814 -6.336 3.936 1.00 34.20 82 GLN A CA 19
ATOM 34058 C C . GLN A 1 82 ? 6.457 -6.650 5.301 1.00 40.43 82 GLN A C 19
ATOM 34059 O O . GLN A 1 82 ? 6.254 -5.916 6.274 1.00 52.30 82 GLN A O 19
ATOM 34073 N N . MET A 1 83 ? 7.235 -7.728 5.379 1.00 5.22 83 MET A N 19
ATOM 34074 C CA . MET A 1 83 ? 7.811 -8.157 6.661 1.00 61.15 83 MET A CA 19
ATOM 34075 C C . MET A 1 83 ? 9.021 -7.302 7.079 1.00 72.32 83 MET A C 19
ATOM 34076 O O . MET A 1 83 ? 9.866 -6.947 6.255 1.00 33.25 83 MET A O 19
ATOM 34090 N N . TYR A 1 84 ? 9.082 -6.980 8.368 1.00 1.34 84 TYR A N 19
ATOM 34091 C CA . TYR A 1 84 ? 10.245 -6.312 8.967 1.00 11.54 84 TYR A CA 19
ATOM 34092 C C . TYR A 1 84 ? 10.682 -7.049 10.244 1.00 13.20 84 TYR A C 19
ATOM 34093 O O . TYR A 1 84 ? 10.138 -8.100 10.588 1.00 25.24 84 TYR A O 19
ATOM 34111 N N . SER A 1 85 ? 11.680 -6.506 10.931 1.00 15.23 85 SER A N 19
ATOM 34112 C CA . SER A 1 85 ? 12.126 -7.051 12.226 1.00 0.32 85 SER A CA 19
ATOM 34113 C C . SER A 1 85 ? 12.572 -5.932 13.180 1.00 64.03 85 SER A C 19
ATOM 34114 O O . SER A 1 85 ? 12.478 -6.066 14.400 1.00 42.41 85 SER A O 19
ATOM 34122 N N . SER A 1 86 ? 13.062 -4.829 12.619 1.00 71.01 86 SER A N 19
ATOM 34123 C CA . SER A 1 86 ? 13.439 -3.651 13.411 1.00 22.35 86 SER A CA 19
ATOM 34124 C C . SER A 1 86 ? 12.312 -2.610 13.455 1.00 40.52 86 SER A C 19
ATOM 34125 O O . SER A 1 86 ? 11.707 -2.290 12.430 1.00 61.33 86 SER A O 19
ATOM 34133 N N . THR A 1 87 ? 12.040 -2.078 14.646 1.00 4.41 87 THR A N 19
ATOM 34134 C CA . THR A 1 87 ? 11.042 -1.012 14.808 1.00 44.33 87 THR A CA 19
ATOM 34135 C C . THR A 1 87 ? 11.497 0.276 14.115 1.00 53.11 87 THR A C 19
ATOM 34136 O O . THR A 1 87 ? 10.737 0.894 13.370 1.00 40.02 87 THR A O 19
ATOM 34147 N N . ALA A 1 88 ? 12.751 0.660 14.348 1.00 22.24 88 ALA A N 19
ATOM 34148 C CA . ALA A 1 88 ? 13.334 1.851 13.718 1.00 53.41 88 ALA A CA 19
ATOM 34149 C C . ALA A 1 88 ? 13.257 1.764 12.186 1.00 24.24 88 ALA A C 19
ATOM 34150 O O . ALA A 1 88 ? 12.789 2.691 11.524 1.00 64.01 88 ALA A O 19
ATOM 34157 N N . ALA A 1 89 ? 13.702 0.631 11.635 1.00 20.34 89 ALA A N 19
ATOM 34158 C CA . ALA A 1 89 ? 13.641 0.395 10.188 1.00 1.41 89 ALA A CA 19
ATOM 34159 C C . ALA A 1 89 ? 12.200 0.474 9.665 1.00 62.44 89 ALA A C 19
ATOM 34160 O O . ALA A 1 89 ? 11.958 0.901 8.535 1.00 62.24 89 ALA A O 19
ATOM 34167 N N . ARG A 1 90 ? 11.243 0.071 10.496 1.00 41.10 90 ARG A N 19
ATOM 34168 C CA . ARG A 1 90 ? 9.835 0.108 10.108 1.00 52.21 90 ARG A CA 19
ATOM 34169 C C . ARG A 1 90 ? 9.349 1.562 9.951 1.00 3.31 90 ARG A C 19
ATOM 34170 O O . ARG A 1 90 ? 8.776 1.922 8.918 1.00 2.03 90 ARG A O 19
ATOM 34191 N N . ASP A 1 91 ? 9.580 2.388 10.973 1.00 60.12 91 ASP A N 19
ATOM 34192 C CA . ASP A 1 91 ? 9.200 3.806 10.922 1.00 72.54 91 ASP A CA 19
ATOM 34193 C C . ASP A 1 91 ? 9.902 4.540 9.763 1.00 11.51 91 ASP A C 19
ATOM 34194 O O . ASP A 1 91 ? 9.357 5.492 9.199 1.00 72.02 91 ASP A O 19
ATOM 34203 N N . ASN A 1 92 ? 11.109 4.091 9.405 1.00 60.13 92 ASN A N 19
ATOM 34204 C CA . ASN A 1 92 ? 11.795 4.603 8.210 1.00 64.53 92 ASN A CA 19
ATOM 34205 C C . ASN A 1 92 ? 10.946 4.341 6.954 1.00 1.24 92 ASN A C 19
ATOM 34206 O O . ASN A 1 92 ? 10.692 5.247 6.158 1.00 42.25 92 ASN A O 19
ATOM 34217 N N . GLY A 1 93 ? 10.501 3.094 6.792 1.00 40.11 93 GLY A N 19
ATOM 34218 C CA . GLY A 1 93 ? 9.599 2.749 5.695 1.00 42.44 93 GLY A CA 19
ATOM 34219 C C . GLY A 1 93 ? 8.313 3.576 5.702 1.00 31.42 93 GLY A C 19
ATOM 34220 O O . GLY A 1 93 ? 7.769 3.905 4.645 1.00 12.05 93 GLY A O 19
ATOM 34224 N N . ILE A 1 94 ? 7.822 3.905 6.900 1.00 54.23 94 ILE A N 19
ATOM 34225 C CA . ILE A 1 94 ? 6.650 4.776 7.050 1.00 24.23 94 ILE A CA 19
ATOM 34226 C C . ILE A 1 94 ? 6.930 6.181 6.482 1.00 63.22 94 ILE A C 19
ATOM 34227 O O . ILE A 1 94 ? 6.042 6.828 5.919 1.00 12.53 94 ILE A O 19
ATOM 34243 N N . LYS A 1 95 ? 8.174 6.640 6.616 1.00 72.40 95 LYS A N 19
ATOM 34244 C CA . LYS A 1 95 ? 8.600 7.899 5.992 1.00 64.40 95 LYS A CA 19
ATOM 34245 C C . LYS A 1 95 ? 8.529 7.794 4.461 1.00 54.12 95 LYS A C 19
ATOM 34246 O O . LYS A 1 95 ? 8.005 8.680 3.783 1.00 40.22 95 LYS A O 19
ATOM 34265 N N . SER A 1 96 ? 9.051 6.692 3.928 1.00 43.43 96 SER A N 19
ATOM 34266 C CA . SER A 1 96 ? 9.048 6.453 2.480 1.00 21.53 96 SER A CA 19
ATOM 34267 C C . SER A 1 96 ? 7.627 6.490 1.898 1.00 34.23 96 SER A C 19
ATOM 34268 O O . SER A 1 96 ? 7.368 7.184 0.915 1.00 21.22 96 SER A O 19
ATOM 34276 N N . VAL A 1 97 ? 6.703 5.753 2.517 1.00 41.41 97 VAL A N 19
ATOM 34277 C CA . VAL A 1 97 ? 5.320 5.681 2.025 1.00 52.30 97 VAL A CA 19
ATOM 34278 C C . VAL A 1 97 ? 4.582 7.028 2.140 1.00 62.42 97 VAL A C 19
ATOM 34279 O O . VAL A 1 97 ? 3.880 7.426 1.213 1.00 10.55 97 VAL A O 19
ATOM 34292 N N . MET A 1 98 ? 4.748 7.745 3.258 1.00 60.54 98 MET A N 19
ATOM 34293 C CA . MET A 1 98 ? 4.080 9.047 3.419 1.00 23.31 98 MET A CA 19
ATOM 34294 C C . MET A 1 98 ? 4.556 10.045 2.348 1.00 22.14 98 MET A C 19
ATOM 34295 O O . MET A 1 98 ? 3.815 10.944 1.956 1.00 54.14 98 MET A O 19
ATOM 34309 N N . GLU A 1 99 ? 5.801 9.885 1.885 1.00 30.10 99 GLU A N 19
ATOM 34310 C CA . GLU A 1 99 ? 6.304 10.658 0.740 1.00 34.31 99 GLU A CA 19
ATOM 34311 C C . GLU A 1 99 ? 5.690 10.147 -0.574 1.00 51.31 99 GLU A C 19
ATOM 34312 O O . GLU A 1 99 ? 5.065 10.897 -1.324 1.00 2.05 99 GLU A O 19
ATOM 34324 N N . ASN A 1 100 ? 5.868 8.850 -0.825 1.00 24.42 100 ASN A N 19
ATOM 34325 C CA . ASN A 1 100 ? 5.440 8.217 -2.081 1.00 33.35 100 ASN A CA 19
ATOM 34326 C C . ASN A 1 100 ? 3.908 8.118 -2.193 1.00 41.31 100 ASN A C 19
ATOM 34327 O O . ASN A 1 100 ? 3.379 7.705 -3.223 1.00 52.25 100 ASN A O 19
ATOM 34338 N N . GLY A 1 101 ? 3.206 8.476 -1.124 1.00 70.42 101 GLY A N 19
ATOM 34339 C CA . GLY A 1 101 ? 1.753 8.578 -1.176 1.00 32.03 101 GLY A CA 19
ATOM 34340 C C . GLY A 1 101 ? 1.289 9.945 -1.669 1.00 24.33 101 GLY A C 19
ATOM 34341 O O . GLY A 1 101 ? 0.137 10.122 -2.058 1.00 43.04 101 GLY A O 19
ATOM 34345 N N . LYS A 1 102 ? 2.202 10.914 -1.655 1.00 2.35 102 LYS A N 19
ATOM 34346 C CA . LYS A 1 102 ? 1.901 12.284 -2.087 1.00 13.04 102 LYS A CA 19
ATOM 34347 C C . LYS A 1 102 ? 2.226 12.501 -3.576 1.00 32.05 102 LYS A C 19
ATOM 34348 O O . LYS A 1 102 ? 2.055 13.601 -4.108 1.00 62.03 102 LYS A O 19
ATOM 34367 N N . THR A 1 103 ? 2.690 11.450 -4.250 1.00 24.33 103 THR A N 19
ATOM 34368 C CA . THR A 1 103 ? 3.013 11.535 -5.682 1.00 62.54 103 THR A CA 19
ATOM 34369 C C . THR A 1 103 ? 1.867 11.016 -6.555 1.00 11.33 103 THR A C 19
ATOM 34370 O O . THR A 1 103 ? 1.161 10.075 -6.188 1.00 64.23 103 THR A O 19
ATOM 34381 N N . THR A 1 104 ? 1.685 11.639 -7.714 1.00 14.45 104 THR A N 19
ATOM 34382 C CA . THR A 1 104 ? 0.643 11.229 -8.664 1.00 1.13 104 THR A CA 19
ATOM 34383 C C . THR A 1 104 ? 1.157 10.182 -9.662 1.00 45.25 104 THR A C 19
ATOM 34384 O O . THR A 1 104 ? 0.425 9.769 -10.565 1.00 3.34 104 THR A O 19
ATOM 34395 N N . THR A 1 105 ? 2.410 9.753 -9.502 1.00 72.14 105 THR A N 19
ATOM 34396 C CA . THR A 1 105 ? 3.008 8.754 -10.401 1.00 24.22 105 THR A CA 19
ATOM 34397 C C . THR A 1 105 ? 2.314 7.387 -10.269 1.00 51.24 105 THR A C 19
ATOM 34398 O O . THR A 1 105 ? 2.694 6.553 -9.441 1.00 64.33 105 THR A O 19
ATOM 34409 N N . ILE A 1 106 ? 1.279 7.172 -11.078 1.00 61.41 106 ILE A N 19
ATOM 34410 C CA . ILE A 1 106 ? 0.539 5.905 -11.085 1.00 40.11 106 ILE A CA 19
ATOM 34411 C C . ILE A 1 106 ? 0.733 5.162 -12.418 1.00 73.05 106 ILE A C 19
ATOM 34412 O O . ILE A 1 106 ? 0.281 5.622 -13.470 1.00 24.42 106 ILE A O 19
ATOM 34428 N N . LYS A 1 107 ? 1.419 4.023 -12.372 1.00 53.25 107 LYS A N 19
ATOM 34429 C CA . LYS A 1 107 ? 1.668 3.210 -13.568 1.00 73.12 107 LYS A CA 19
ATOM 34430 C C . LYS A 1 107 ? 0.604 2.120 -13.751 1.00 10.34 107 LYS A C 19
ATOM 34431 O O . LYS A 1 107 ? 0.368 1.304 -12.853 1.00 64.02 107 LYS A O 19
ATOM 34450 N N . ASP A 1 108 ? -0.035 2.111 -14.915 1.00 74.14 108 ASP A N 19
ATOM 34451 C CA . ASP A 1 108 ? -0.934 1.023 -15.287 1.00 3.21 108 ASP A CA 19
ATOM 34452 C C . ASP A 1 108 ? -0.149 -0.089 -15.993 1.00 4.24 108 ASP A C 19
ATOM 34453 O O . ASP A 1 108 ? 0.565 0.159 -16.968 1.00 54.03 108 ASP A O 19
ATOM 34462 N N . LEU A 1 109 ? -0.276 -1.307 -15.489 1.00 71.40 109 LEU A N 19
ATOM 34463 C CA . LEU A 1 109 ? 0.393 -2.469 -16.080 1.00 43.20 109 LEU A CA 19
ATOM 34464 C C . LEU A 1 109 ? -0.642 -3.511 -16.524 1.00 24.53 109 LEU A C 19
ATOM 34465 O O . LEU A 1 109 ? -0.361 -4.707 -16.578 1.00 53.45 109 LEU A O 19
ATOM 34481 N N . THR A 1 110 ? -1.848 -3.044 -16.843 1.00 34.23 110 THR A N 19
ATOM 34482 C CA . THR A 1 110 ? -2.917 -3.926 -17.322 1.00 60.03 110 THR A CA 19
ATOM 34483 C C . THR A 1 110 ? -3.011 -3.874 -18.849 1.00 35.53 110 THR A C 19
ATOM 34484 O O . THR A 1 110 ? -3.224 -4.893 -19.508 1.00 21.23 110 THR A O 19
ATOM 34495 N N . LEU A 1 111 ? -2.847 -2.673 -19.402 1.00 21.24 111 LEU A N 19
ATOM 34496 C CA . LEU A 1 111 ? -2.804 -2.473 -20.856 1.00 13.32 111 LEU A CA 19
ATOM 34497 C C . LEU A 1 111 ? -1.459 -2.939 -21.441 1.00 72.31 111 LEU A C 19
ATOM 34498 O O . LEU A 1 111 ? -1.399 -3.454 -22.561 1.00 52.43 111 LEU A O 19
ATOM 34514 N N . GLU A 1 112 ? -0.386 -2.747 -20.674 1.00 62.40 112 GLU A N 19
ATOM 34515 C CA . GLU A 1 112 ? 0.966 -3.149 -21.094 1.00 24.53 112 GLU A CA 19
ATOM 34516 C C . GLU A 1 112 ? 1.751 -3.742 -19.916 1.00 24.42 112 GLU A C 19
ATOM 34517 O O . GLU A 1 112 ? 1.318 -3.658 -18.770 1.00 43.32 112 GLU A O 19
ATOM 34529 N N . HIS A 1 113 ? 2.904 -4.350 -20.210 1.00 61.33 113 HIS A N 19
ATOM 34530 C CA . HIS A 1 113 ? 3.808 -4.881 -19.175 1.00 3.33 113 HIS A CA 19
ATOM 34531 C C . HIS A 1 113 ? 3.104 -5.916 -18.265 1.00 3.41 113 HIS A C 19
ATOM 34532 O O . HIS A 1 113 ? 3.606 -6.266 -17.194 1.00 70.11 113 HIS A O 19
ATOM 34547 N N . HIS A 1 114 ? 1.965 -6.444 -18.720 1.00 53.23 114 HIS A N 19
ATOM 34548 C CA . HIS A 1 114 ? 1.206 -7.438 -17.947 1.00 14.32 114 HIS A CA 19
ATOM 34549 C C . HIS A 1 114 ? 1.740 -8.858 -18.197 1.00 63.12 114 HIS A C 19
ATOM 34550 O O . HIS A 1 114 ? 1.005 -9.838 -18.104 1.00 3.03 114 HIS A O 19
ATOM 34565 N N . HIS A 1 115 ? 3.035 -8.953 -18.482 1.00 63.11 115 HIS A N 19
ATOM 34566 C CA . HIS A 1 115 ? 3.686 -10.231 -18.785 1.00 20.13 115 HIS A CA 19
ATOM 34567 C C . HIS A 1 115 ? 4.138 -10.948 -17.493 1.00 14.14 115 HIS A C 19
ATOM 34568 O O . HIS A 1 115 ? 4.868 -11.942 -17.538 1.00 62.21 115 HIS A O 19
ATOM 34583 N N . HIS A 1 116 ? 3.682 -10.437 -16.347 1.00 11.44 116 HIS A N 19
ATOM 34584 C CA . HIS A 1 116 ? 4.055 -10.978 -15.032 1.00 61.11 116 HIS A CA 19
ATOM 34585 C C . HIS A 1 116 ? 3.432 -12.359 -14.777 1.00 5.11 116 HIS A C 19
ATOM 34586 O O . HIS A 1 116 ? 2.298 -12.626 -15.175 1.00 43.50 116 HIS A O 19
ATOM 34601 N N . HIS A 1 117 ? 4.181 -13.234 -14.103 1.00 33.30 117 HIS A N 19
ATOM 34602 C CA . HIS A 1 117 ? 3.636 -14.515 -13.646 1.00 54.40 117 HIS A CA 19
ATOM 34603 C C . HIS A 1 117 ? 2.725 -14.290 -12.427 1.00 41.31 117 HIS A C 19
ATOM 34604 O O . HIS A 1 117 ? 1.878 -15.119 -12.109 1.00 64.42 117 HIS A O 19
ATOM 34619 N N . HIS A 1 118 ? 2.928 -13.162 -11.745 1.00 4.41 118 HIS A N 19
ATOM 34620 C CA . HIS A 1 118 ? 2.079 -12.751 -10.615 1.00 62.32 118 HIS A CA 19
ATOM 34621 C C . HIS A 1 118 ? 2.191 -11.229 -10.355 1.00 72.44 118 HIS A C 19
ATOM 34622 O O . HIS A 1 118 ? 1.198 -10.506 -10.574 1.00 37.79 118 HIS A O 19
ATOM 34638 N N . MET A 1 1 ? 8.789 13.655 -2.962 1.00 44.40 1 MET A N 20
ATOM 34639 C CA . MET A 1 1 ? 7.637 13.686 -3.910 1.00 51.45 1 MET A CA 20
ATOM 34640 C C . MET A 1 1 ? 7.737 12.586 -4.982 1.00 3.15 1 MET A C 20
ATOM 34641 O O . MET A 1 1 ? 6.782 12.352 -5.722 1.00 33.55 1 MET A O 20
ATOM 34657 N N . SER A 1 2 ? 8.892 11.921 -5.074 1.00 32.13 2 SER A N 20
ATOM 34658 C CA . SER A 1 2 ? 9.082 10.827 -6.044 1.00 72.13 2 SER A CA 20
ATOM 34659 C C . SER A 1 2 ? 8.270 9.580 -5.661 1.00 65.23 2 SER A C 20
ATOM 34660 O O . SER A 1 2 ? 7.582 9.560 -4.643 1.00 62.45 2 SER A O 20
ATOM 34668 N N . GLY A 1 3 ? 8.359 8.538 -6.488 1.00 21.24 3 GLY A N 20
ATOM 34669 C CA . GLY A 1 3 ? 7.623 7.299 -6.232 1.00 52.33 3 GLY A CA 20
ATOM 34670 C C . GLY A 1 3 ? 6.560 7.015 -7.289 1.00 41.45 3 GLY A C 20
ATOM 34671 O O . GLY A 1 3 ? 6.280 7.865 -8.140 1.00 31.31 3 GLY A O 20
ATOM 34675 N N . TRP A 1 4 ? 5.963 5.824 -7.243 1.00 35.34 4 TRP A N 20
ATOM 34676 C CA . TRP A 1 4 ? 4.916 5.455 -8.205 1.00 54.24 4 TRP A CA 20
ATOM 34677 C C . TRP A 1 4 ? 4.112 4.226 -7.749 1.00 3.04 4 TRP A C 20
ATOM 34678 O O . TRP A 1 4 ? 4.556 3.450 -6.897 1.00 61.53 4 TRP A O 20
ATOM 34699 N N . TYR A 1 5 ? 2.921 4.066 -8.328 1.00 23.43 5 TYR A N 20
ATOM 34700 C CA . TYR A 1 5 ? 2.061 2.905 -8.062 1.00 14.32 5 TYR A CA 20
ATOM 34701 C C . TYR A 1 5 ? 2.001 1.973 -9.285 1.00 54.12 5 TYR A C 20
ATOM 34702 O O . TYR A 1 5 ? 1.670 2.409 -10.390 1.00 42.42 5 TYR A O 20
ATOM 34720 N N . GLU A 1 6 ? 2.313 0.695 -9.088 1.00 24.42 6 GLU A N 20
ATOM 34721 C CA . GLU A 1 6 ? 2.224 -0.303 -10.167 1.00 32.24 6 GLU A CA 20
ATOM 34722 C C . GLU A 1 6 ? 0.955 -1.162 -10.032 1.00 32.42 6 GLU A C 20
ATOM 34723 O O . GLU A 1 6 ? 0.800 -1.910 -9.066 1.00 1.41 6 GLU A O 20
ATOM 34735 N N . LEU A 1 7 ? 0.051 -1.045 -11.003 1.00 23.00 7 LEU A N 20
ATOM 34736 C CA . LEU A 1 7 ? -1.203 -1.812 -11.007 1.00 12.02 7 LEU A CA 20
ATOM 34737 C C . LEU A 1 7 ? -1.085 -3.060 -11.898 1.00 52.01 7 LEU A C 20
ATOM 34738 O O . LEU A 1 7 ? -0.701 -2.964 -13.061 1.00 63.24 7 LEU A O 20
ATOM 34754 N N . SER A 1 8 ? -1.415 -4.230 -11.356 1.00 21.30 8 SER A N 20
ATOM 34755 C CA . SER A 1 8 ? -1.344 -5.487 -12.123 1.00 63.31 8 SER A CA 20
ATOM 34756 C C . SER A 1 8 ? -2.594 -6.354 -11.922 1.00 73.01 8 SER A C 20
ATOM 34757 O O . SER A 1 8 ? -3.304 -6.223 -10.924 1.00 31.14 8 SER A O 20
ATOM 34765 N N . LYS A 1 9 ? -2.853 -7.253 -12.875 1.00 12.21 9 LYS A N 20
ATOM 34766 C CA . LYS A 1 9 ? -4.028 -8.138 -12.821 1.00 24.14 9 LYS A CA 20
ATOM 34767 C C . LYS A 1 9 ? -3.620 -9.607 -12.583 1.00 50.31 9 LYS A C 20
ATOM 34768 O O . LYS A 1 9 ? -2.878 -10.196 -13.371 1.00 72.51 9 LYS A O 20
ATOM 34787 N N . SER A 1 10 ? -4.123 -10.191 -11.498 1.00 41.22 10 SER A N 20
ATOM 34788 C CA . SER A 1 10 ? -3.775 -11.569 -11.102 1.00 21.21 10 SER A CA 20
ATOM 34789 C C . SER A 1 10 ? -4.451 -12.637 -11.987 1.00 54.10 10 SER A C 20
ATOM 34790 O O . SER A 1 10 ? -5.286 -12.325 -12.838 1.00 3.44 10 SER A O 20
ATOM 34798 N N . SER A 1 11 ? -4.080 -13.900 -11.756 1.00 0.22 11 SER A N 20
ATOM 34799 C CA . SER A 1 11 ? -4.634 -15.056 -12.491 1.00 2.23 11 SER A CA 20
ATOM 34800 C C . SER A 1 11 ? -6.172 -15.059 -12.504 1.00 2.14 11 SER A C 20
ATOM 34801 O O . SER A 1 11 ? -6.799 -15.372 -13.518 1.00 72.21 11 SER A O 20
ATOM 34809 N N . ASN A 1 12 ? -6.776 -14.692 -11.377 1.00 54.44 12 ASN A N 20
ATOM 34810 C CA . ASN A 1 12 ? -8.242 -14.675 -11.239 1.00 62.32 12 ASN A CA 20
ATOM 34811 C C . ASN A 1 12 ? -8.847 -13.360 -11.789 1.00 44.03 12 ASN A C 20
ATOM 34812 O O . ASN A 1 12 ? -9.981 -13.002 -11.468 1.00 11.33 12 ASN A O 20
ATOM 34823 N N . ASP A 1 13 ? -8.077 -12.656 -12.628 1.00 31.44 13 ASP A N 20
ATOM 34824 C CA . ASP A 1 13 ? -8.502 -11.383 -13.238 1.00 52.14 13 ASP A CA 20
ATOM 34825 C C . ASP A 1 13 ? -8.807 -10.291 -12.195 1.00 22.13 13 ASP A C 20
ATOM 34826 O O . ASP A 1 13 ? -9.415 -9.267 -12.511 1.00 30.41 13 ASP A O 20
ATOM 34835 N N . GLN A 1 14 ? -8.360 -10.501 -10.963 1.00 71.53 14 GLN A N 20
ATOM 34836 C CA . GLN A 1 14 ? -8.506 -9.500 -9.906 1.00 23.01 14 GLN A CA 20
ATOM 34837 C C . GLN A 1 14 ? -7.344 -8.498 -9.946 1.00 51.10 14 GLN A C 20
ATOM 34838 O O . GLN A 1 14 ? -6.221 -8.850 -10.306 1.00 22.44 14 GLN A O 20
ATOM 34852 N N . PHE A 1 15 ? -7.616 -7.257 -9.566 1.00 24.31 15 PHE A N 20
ATOM 34853 C CA . PHE A 1 15 ? -6.631 -6.177 -9.702 1.00 24.23 15 PHE A CA 20
ATOM 34854 C C . PHE A 1 15 ? -5.961 -5.829 -8.364 1.00 64.53 15 PHE A C 20
ATOM 34855 O O . PHE A 1 15 ? -6.620 -5.730 -7.332 1.00 50.42 15 PHE A O 20
ATOM 34872 N N . LYS A 1 16 ? -4.644 -5.644 -8.403 1.00 14.34 16 LYS A N 20
ATOM 34873 C CA . LYS A 1 16 ? -3.858 -5.280 -7.216 1.00 14.25 16 LYS A CA 20
ATOM 34874 C C . LYS A 1 16 ? -2.819 -4.204 -7.571 1.00 64.34 16 LYS A C 20
ATOM 34875 O O . LYS A 1 16 ? -2.403 -4.097 -8.724 1.00 10.45 16 LYS A O 20
ATOM 34894 N N . PHE A 1 17 ? -2.395 -3.414 -6.587 1.00 5.34 17 PHE A N 20
ATOM 34895 C CA . PHE A 1 17 ? -1.386 -2.370 -6.826 1.00 5.40 17 PHE A CA 20
ATOM 34896 C C . PHE A 1 17 ? -0.320 -2.332 -5.720 1.00 11.13 17 PHE A C 20
ATOM 34897 O O . PHE A 1 17 ? -0.598 -2.626 -4.553 1.00 64.01 17 PHE A O 20
ATOM 34914 N N . VAL A 1 18 ? 0.906 -1.971 -6.101 1.00 61.42 18 VAL A N 20
ATOM 34915 C CA . VAL A 1 18 ? 2.019 -1.850 -5.152 1.00 33.12 18 VAL A CA 20
ATOM 34916 C C . VAL A 1 18 ? 2.633 -0.438 -5.192 1.00 32.45 18 VAL A C 20
ATOM 34917 O O . VAL A 1 18 ? 2.704 0.192 -6.248 1.00 60.14 18 VAL A O 20
ATOM 34930 N N . LEU A 1 19 ? 3.073 0.051 -4.036 1.00 71.32 19 LEU A N 20
ATOM 34931 C CA . LEU A 1 19 ? 3.707 1.370 -3.936 1.00 34.51 19 LEU A CA 20
ATOM 34932 C C . LEU A 1 19 ? 5.216 1.241 -3.695 1.00 34.22 19 LEU A C 20
ATOM 34933 O O . LEU A 1 19 ? 5.655 0.676 -2.687 1.00 61.30 19 LEU A O 20
ATOM 34949 N N . LYS A 1 20 ? 6.006 1.763 -4.632 1.00 24.05 20 LYS A N 20
ATOM 34950 C CA . LYS A 1 20 ? 7.468 1.772 -4.512 1.00 2.12 20 LYS A CA 20
ATOM 34951 C C . LYS A 1 20 ? 7.978 3.183 -4.170 1.00 60.04 20 LYS A C 20
ATOM 34952 O O . LYS A 1 20 ? 7.581 4.169 -4.794 1.00 5.24 20 LYS A O 20
ATOM 34971 N N . ALA A 1 21 ? 8.872 3.263 -3.185 1.00 44.34 21 ALA A N 20
ATOM 34972 C CA . ALA A 1 21 ? 9.323 4.549 -2.624 1.00 52.22 21 ALA A CA 20
ATOM 34973 C C . ALA A 1 21 ? 10.335 5.291 -3.517 1.00 40.03 21 ALA A C 20
ATOM 34974 O O . ALA A 1 21 ? 11.288 5.900 -3.024 1.00 43.31 21 ALA A O 20
ATOM 34981 N N . GLY A 1 22 ? 10.125 5.246 -4.827 1.00 51.32 22 GLY A N 20
ATOM 34982 C CA . GLY A 1 22 ? 10.992 5.967 -5.761 1.00 10.45 22 GLY A CA 20
ATOM 34983 C C . GLY A 1 22 ? 12.302 5.244 -6.061 1.00 61.55 22 GLY A C 20
ATOM 34984 O O . GLY A 1 22 ? 12.717 5.147 -7.214 1.00 72.35 22 GLY A O 20
ATOM 34988 N N . ASN A 1 23 ? 12.951 4.739 -5.019 1.00 43.14 23 ASN A N 20
ATOM 34989 C CA . ASN A 1 23 ? 14.211 4.004 -5.159 1.00 44.22 23 ASN A CA 20
ATOM 34990 C C . ASN A 1 23 ? 13.979 2.568 -5.664 1.00 70.12 23 ASN A C 20
ATOM 34991 O O . ASN A 1 23 ? 14.928 1.844 -5.970 1.00 22.42 23 ASN A O 20
ATOM 35002 N N . GLY A 1 24 ? 12.714 2.162 -5.730 1.00 53.32 24 GLY A N 20
ATOM 35003 C CA . GLY A 1 24 ? 12.367 0.827 -6.209 1.00 32.30 24 GLY A CA 20
ATOM 35004 C C . GLY A 1 24 ? 11.848 -0.092 -5.105 1.00 23.51 24 GLY A C 20
ATOM 35005 O O . GLY A 1 24 ? 11.149 -1.068 -5.380 1.00 4.14 24 GLY A O 20
ATOM 35009 N N . GLU A 1 25 ? 12.172 0.230 -3.852 1.00 63.21 25 GLU A N 20
ATOM 35010 C CA . GLU A 1 25 ? 11.764 -0.596 -2.707 1.00 52.32 25 GLU A CA 20
ATOM 35011 C C . GLU A 1 25 ? 10.245 -0.533 -2.475 1.00 0.01 25 GLU A C 20
ATOM 35012 O O . GLU A 1 25 ? 9.667 0.549 -2.328 1.00 70.01 25 GLU A O 20
ATOM 35024 N N . VAL A 1 26 ? 9.602 -1.700 -2.458 1.00 3.12 26 VAL A N 20
ATOM 35025 C CA . VAL A 1 26 ? 8.157 -1.789 -2.234 1.00 42.03 26 VAL A CA 20
ATOM 35026 C C . VAL A 1 26 ? 7.816 -1.603 -0.748 1.00 42.13 26 VAL A C 20
ATOM 35027 O O . VAL A 1 26 ? 8.232 -2.394 0.098 1.00 34.31 26 VAL A O 20
ATOM 35040 N N . ILE A 1 27 ? 7.068 -0.548 -0.439 1.00 34.22 27 ILE A N 20
ATOM 35041 C CA . ILE A 1 27 ? 6.673 -0.257 0.944 1.00 31.14 27 ILE A CA 20
ATOM 35042 C C . ILE A 1 27 ? 5.216 -0.668 1.228 1.00 23.42 27 ILE A C 20
ATOM 35043 O O . ILE A 1 27 ? 4.895 -1.123 2.327 1.00 25.12 27 ILE A O 20
ATOM 35059 N N . LEU A 1 28 ? 4.333 -0.505 0.240 1.00 72.25 28 LEU A N 20
ATOM 35060 C CA . LEU A 1 28 ? 2.919 -0.902 0.384 1.00 64.03 28 LEU A CA 20
ATOM 35061 C C . LEU A 1 28 ? 2.475 -1.847 -0.741 1.00 34.31 28 LEU A C 20
ATOM 35062 O O . LEU A 1 28 ? 2.923 -1.740 -1.880 1.00 34.13 28 LEU A O 20
ATOM 35078 N N . THR A 1 29 ? 1.591 -2.777 -0.395 1.00 31.35 29 THR A N 20
ATOM 35079 C CA . THR A 1 29 ? 0.957 -3.680 -1.366 1.00 24.13 29 THR A CA 20
ATOM 35080 C C . THR A 1 29 ? -0.488 -3.968 -0.949 1.00 53.24 29 THR A C 20
ATOM 35081 O O . THR A 1 29 ? -0.741 -4.356 0.192 1.00 53.14 29 THR A O 20
ATOM 35092 N N . SER A 1 30 ? -1.436 -3.771 -1.857 1.00 34.13 30 SER A N 20
ATOM 35093 C CA . SER A 1 30 ? -2.846 -4.074 -1.570 1.00 23.30 30 SER A CA 20
ATOM 35094 C C . SER A 1 30 ? -3.242 -5.438 -2.150 1.00 21.44 30 SER A C 20
ATOM 35095 O O . SER A 1 30 ? -2.577 -5.956 -3.050 1.00 11.51 30 SER A O 20
ATOM 35103 N N . GLU A 1 31 ? -4.325 -6.018 -1.634 1.00 23.01 31 GLU A N 20
ATOM 35104 C CA . GLU A 1 31 ? -4.762 -7.352 -2.061 1.00 3.24 31 GLU A CA 20
ATOM 35105 C C . GLU A 1 31 ? -5.679 -7.298 -3.299 1.00 40.11 31 GLU A C 20
ATOM 35106 O O . GLU A 1 31 ? -5.804 -6.264 -3.951 1.00 20.20 31 GLU A O 20
ATOM 35118 N N . LEU A 1 32 ? -6.307 -8.427 -3.620 1.00 10.20 32 LEU A N 20
ATOM 35119 C CA . LEU A 1 32 ? -7.052 -8.573 -4.877 1.00 50.04 32 LEU A CA 20
ATOM 35120 C C . LEU A 1 32 ? -8.436 -7.895 -4.848 1.00 61.51 32 LEU A C 20
ATOM 35121 O O . LEU A 1 32 ? -9.346 -8.337 -4.144 1.00 33.34 32 LEU A O 20
ATOM 35137 N N . TYR A 1 33 ? -8.578 -6.821 -5.626 1.00 5.03 33 TYR A N 20
ATOM 35138 C CA . TYR A 1 33 ? -9.876 -6.168 -5.843 1.00 10.02 33 TYR A CA 20
ATOM 35139 C C . TYR A 1 33 ? -10.655 -6.863 -6.974 1.00 21.23 33 TYR A C 20
ATOM 35140 O O . TYR A 1 33 ? -10.060 -7.414 -7.900 1.00 22.41 33 TYR A O 20
ATOM 35158 N N . THR A 1 34 ? -11.984 -6.820 -6.909 1.00 60.21 34 THR A N 20
ATOM 35159 C CA . THR A 1 34 ? -12.829 -7.424 -7.954 1.00 14.01 34 THR A CA 20
ATOM 35160 C C . THR A 1 34 ? -13.089 -6.454 -9.121 1.00 33.51 34 THR A C 20
ATOM 35161 O O . THR A 1 34 ? -13.841 -6.769 -10.045 1.00 4.53 34 THR A O 20
ATOM 35172 N N . GLY A 1 35 ? -12.462 -5.277 -9.076 1.00 24.43 35 GLY A N 20
ATOM 35173 C CA . GLY A 1 35 ? -12.638 -4.285 -10.135 1.00 60.51 35 GLY A CA 20
ATOM 35174 C C . GLY A 1 35 ? -11.474 -3.301 -10.232 1.00 43.10 35 GLY A C 20
ATOM 35175 O O . GLY A 1 35 ? -10.916 -2.886 -9.211 1.00 1.32 35 GLY A O 20
ATOM 35179 N N . LYS A 1 36 ? -11.106 -2.914 -11.455 1.00 3.12 36 LYS A N 20
ATOM 35180 C CA . LYS A 1 36 ? -9.966 -2.014 -11.671 1.00 43.30 36 LYS A CA 20
ATOM 35181 C C . LYS A 1 36 ? -10.266 -0.588 -11.178 1.00 11.23 36 LYS A C 20
ATOM 35182 O O . LYS A 1 36 ? -9.383 0.097 -10.658 1.00 22.22 36 LYS A O 20
ATOM 35201 N N . SER A 1 37 ? -11.518 -0.151 -11.322 1.00 4.13 37 SER A N 20
ATOM 35202 C CA . SER A 1 37 ? -11.946 1.154 -10.789 1.00 74.13 37 SER A CA 20
ATOM 35203 C C . SER A 1 37 ? -11.805 1.186 -9.264 1.00 41.43 37 SER A C 20
ATOM 35204 O O . SER A 1 37 ? -11.337 2.172 -8.692 1.00 3.41 37 SER A O 20
ATOM 35212 N N . GLY A 1 38 ? -12.200 0.091 -8.612 1.00 11.23 38 GLY A N 20
ATOM 35213 C CA . GLY A 1 38 ? -12.024 -0.032 -7.168 1.00 24.01 38 GLY A CA 20
ATOM 35214 C C . GLY A 1 38 ? -10.554 -0.008 -6.749 1.00 3.13 38 GLY A C 20
ATOM 35215 O O . GLY A 1 38 ? -10.193 0.620 -5.751 1.00 72.24 38 GLY A O 20
ATOM 35219 N N . ALA A 1 39 ? -9.706 -0.692 -7.522 1.00 0.44 39 ALA A N 20
ATOM 35220 C CA . ALA A 1 39 ? -8.259 -0.705 -7.273 1.00 30.44 39 ALA A CA 20
ATOM 35221 C C . ALA A 1 39 ? -7.660 0.709 -7.370 1.00 24.21 39 ALA A C 20
ATOM 35222 O O . ALA A 1 39 ? -6.916 1.142 -6.489 1.00 43.22 39 ALA A O 20
ATOM 35229 N N . MET A 1 40 ? -7.991 1.429 -8.445 1.00 20.20 40 MET A N 20
ATOM 35230 C CA . MET A 1 40 ? -7.547 2.820 -8.605 1.00 50.10 40 MET A CA 20
ATOM 35231 C C . MET A 1 40 ? -8.097 3.703 -7.474 1.00 70.15 40 MET A C 20
ATOM 35232 O O . MET A 1 40 ? -7.372 4.514 -6.897 1.00 53.13 40 MET A O 20
ATOM 35246 N N . ASN A 1 41 ? -9.381 3.530 -7.159 1.00 22.53 41 ASN A N 20
ATOM 35247 C CA . ASN A 1 41 ? -10.006 4.202 -6.016 1.00 55.33 41 ASN A CA 20
ATOM 35248 C C . ASN A 1 41 ? -9.204 3.951 -4.728 1.00 14.15 41 ASN A C 20
ATOM 35249 O O . ASN A 1 41 ? -9.078 4.832 -3.870 1.00 61.43 41 ASN A O 20
ATOM 35260 N N . GLY A 1 42 ? -8.669 2.737 -4.601 1.00 54.50 42 GLY A N 20
ATOM 35261 C CA . GLY A 1 42 ? -7.762 2.426 -3.507 1.00 21.23 42 GLY A CA 20
ATOM 35262 C C . GLY A 1 42 ? -6.502 3.286 -3.548 1.00 73.40 42 GLY A C 20
ATOM 35263 O O . GLY A 1 42 ? -6.059 3.797 -2.519 1.00 55.32 42 GLY A O 20
ATOM 35267 N N . ILE A 1 43 ? -5.946 3.470 -4.750 1.00 43.21 43 ILE A N 20
ATOM 35268 C CA . ILE A 1 43 ? -4.742 4.291 -4.936 1.00 24.42 43 ILE A CA 20
ATOM 35269 C C . ILE A 1 43 ? -5.005 5.739 -4.504 1.00 14.31 43 ILE A C 20
ATOM 35270 O O . ILE A 1 43 ? -4.214 6.330 -3.772 1.00 22.13 43 ILE A O 20
ATOM 35286 N N . GLU A 1 44 ? -6.129 6.301 -4.958 1.00 62.52 44 GLU A N 20
ATOM 35287 C CA . GLU A 1 44 ? -6.546 7.649 -4.542 1.00 35.02 44 GLU A CA 20
ATOM 35288 C C . GLU A 1 44 ? -6.601 7.753 -3.013 1.00 2.43 44 GLU A C 20
ATOM 35289 O O . GLU A 1 44 ? -6.110 8.714 -2.415 1.00 63.34 44 GLU A O 20
ATOM 35301 N N . SER A 1 45 ? -7.203 6.743 -2.390 1.00 55.44 45 SER A N 20
ATOM 35302 C CA . SER A 1 45 ? -7.303 6.675 -0.930 1.00 11.14 45 SER A CA 20
ATOM 35303 C C . SER A 1 45 ? -5.912 6.669 -0.283 1.00 11.02 45 SER A C 20
ATOM 35304 O O . SER A 1 45 ? -5.679 7.355 0.707 1.00 62.53 45 SER A O 20
ATOM 35312 N N . VAL A 1 46 ? -4.983 5.902 -0.856 1.00 21.33 46 VAL A N 20
ATOM 35313 C CA . VAL A 1 46 ? -3.599 5.868 -0.365 1.00 52.53 46 VAL A CA 20
ATOM 35314 C C . VAL A 1 46 ? -2.915 7.237 -0.530 1.00 21.45 46 VAL A C 20
ATOM 35315 O O . VAL A 1 46 ? -2.222 7.704 0.371 1.00 15.33 46 VAL A O 20
ATOM 35328 N N . GLN A 1 47 ? -3.132 7.882 -1.675 1.00 53.01 47 GLN A N 20
ATOM 35329 C CA . GLN A 1 47 ? -2.565 9.215 -1.942 1.00 51.43 47 GLN A CA 20
ATOM 35330 C C . GLN A 1 47 ? -3.060 10.259 -0.923 1.00 1.41 47 GLN A C 20
ATOM 35331 O O . GLN A 1 47 ? -2.314 11.153 -0.521 1.00 15.35 47 GLN A O 20
ATOM 35345 N N . THR A 1 48 ? -4.320 10.144 -0.517 1.00 63.43 48 THR A N 20
ATOM 35346 C CA . THR A 1 48 ? -4.913 11.070 0.465 1.00 34.24 48 THR A CA 20
ATOM 35347 C C . THR A 1 48 ? -4.543 10.695 1.914 1.00 33.12 48 THR A C 20
ATOM 35348 O O . THR A 1 48 ? -4.269 11.567 2.741 1.00 31.42 48 THR A O 20
ATOM 35359 N N . ASN A 1 49 ? -4.528 9.396 2.211 1.00 2.33 49 ASN A N 20
ATOM 35360 C CA . ASN A 1 49 ? -4.277 8.908 3.579 1.00 41.34 49 ASN A CA 20
ATOM 35361 C C . ASN A 1 49 ? -2.782 8.855 3.937 1.00 31.24 49 ASN A C 20
ATOM 35362 O O . ASN A 1 49 ? -2.426 8.994 5.101 1.00 22.42 49 ASN A O 20
ATOM 35373 N N . SER A 1 50 ? -1.910 8.644 2.949 1.00 5.41 50 SER A N 20
ATOM 35374 C CA . SER A 1 50 ? -0.458 8.536 3.208 1.00 75.32 50 SER A CA 20
ATOM 35375 C C . SER A 1 50 ? 0.116 9.769 3.949 1.00 31.02 50 SER A C 20
ATOM 35376 O O . SER A 1 50 ? 0.909 9.605 4.877 1.00 5.45 50 SER A O 20
ATOM 35384 N N . PRO A 1 51 ? -0.259 11.021 3.574 1.00 51.21 51 PRO A N 20
ATOM 35385 C CA . PRO A 1 51 ? 0.145 12.216 4.342 1.00 33.41 51 PRO A CA 20
ATOM 35386 C C . PRO A 1 51 ? -0.662 12.385 5.645 1.00 44.21 51 PRO A C 20
ATOM 35387 O O . PRO A 1 51 ? -0.385 13.278 6.455 1.00 71.35 51 PRO A O 20
ATOM 35398 N N . ILE A 1 52 ? -1.671 11.533 5.837 1.00 71.51 52 ILE A N 20
ATOM 35399 C CA . ILE A 1 52 ? -2.483 11.536 7.059 1.00 2.44 52 ILE A CA 20
ATOM 35400 C C . ILE A 1 52 ? -2.140 10.321 7.937 1.00 63.12 52 ILE A C 20
ATOM 35401 O O . ILE A 1 52 ? -2.807 9.284 7.886 1.00 62.42 52 ILE A O 20
ATOM 35417 N N . GLU A 1 53 ? -1.092 10.462 8.743 1.00 62.22 53 GLU A N 20
ATOM 35418 C CA . GLU A 1 53 ? -0.590 9.361 9.577 1.00 42.04 53 GLU A CA 20
ATOM 35419 C C . GLU A 1 53 ? -1.642 8.917 10.615 1.00 32.45 53 GLU A C 20
ATOM 35420 O O . GLU A 1 53 ? -1.522 7.857 11.212 1.00 40.22 53 GLU A O 20
ATOM 35432 N N . ALA A 1 54 ? -2.692 9.725 10.797 1.00 23.53 54 ALA A N 20
ATOM 35433 C CA . ALA A 1 54 ? -3.814 9.368 11.684 1.00 33.13 54 ALA A CA 20
ATOM 35434 C C . ALA A 1 54 ? -4.548 8.088 11.217 1.00 51.11 54 ALA A C 20
ATOM 35435 O O . ALA A 1 54 ? -5.370 7.530 11.947 1.00 51.05 54 ALA A O 20
ATOM 35442 N N . ARG A 1 55 ? -4.258 7.638 9.993 1.00 54.35 55 ARG A N 20
ATOM 35443 C CA . ARG A 1 55 ? -4.823 6.388 9.454 1.00 42.43 55 ARG A CA 20
ATOM 35444 C C . ARG A 1 55 ? -3.817 5.225 9.580 1.00 72.31 55 ARG A C 20
ATOM 35445 O O . ARG A 1 55 ? -3.921 4.215 8.878 1.00 13.14 55 ARG A O 20
ATOM 35466 N N . TYR A 1 56 ? -2.862 5.384 10.496 1.00 51.21 56 TYR A N 20
ATOM 35467 C CA . TYR A 1 56 ? -1.816 4.382 10.755 1.00 52.20 56 TYR A CA 20
ATOM 35468 C C . TYR A 1 56 ? -2.377 3.034 11.242 1.00 31.43 56 TYR A C 20
ATOM 35469 O O . TYR A 1 56 ? -3.526 2.937 11.680 1.00 22.00 56 TYR A O 20
ATOM 35487 N N . ALA A 1 57 ? -1.531 2.005 11.179 1.00 2.43 57 ALA A N 20
ATOM 35488 C CA . ALA A 1 57 ? -1.830 0.690 11.763 1.00 23.32 57 ALA A CA 20
ATOM 35489 C C . ALA A 1 57 ? -0.557 -0.171 11.833 1.00 43.33 57 ALA A C 20
ATOM 35490 O O . ALA A 1 57 ? -0.058 -0.629 10.807 1.00 21.32 57 ALA A O 20
ATOM 35497 N N . LYS A 1 58 ? -0.022 -0.378 13.036 1.00 72.51 58 LYS A N 20
ATOM 35498 C CA . LYS A 1 58 ? 1.197 -1.183 13.205 1.00 65.23 58 LYS A CA 20
ATOM 35499 C C . LYS A 1 58 ? 0.846 -2.620 13.619 1.00 61.11 58 LYS A C 20
ATOM 35500 O O . LYS A 1 58 ? 0.425 -2.869 14.750 1.00 64.33 58 LYS A O 20
ATOM 35519 N N . GLU A 1 59 ? 1.053 -3.562 12.704 1.00 53.21 59 GLU A N 20
ATOM 35520 C CA . GLU A 1 59 ? 0.635 -4.955 12.899 1.00 43.45 59 GLU A CA 20
ATOM 35521 C C . GLU A 1 59 ? 1.847 -5.898 12.984 1.00 63.51 59 GLU A C 20
ATOM 35522 O O . GLU A 1 59 ? 2.731 -5.864 12.129 1.00 22.34 59 GLU A O 20
ATOM 35534 N N . VAL A 1 60 ? 1.884 -6.743 14.009 1.00 0.21 60 VAL A N 20
ATOM 35535 C CA . VAL A 1 60 ? 2.976 -7.710 14.170 1.00 13.20 60 VAL A CA 20
ATOM 35536 C C . VAL A 1 60 ? 2.507 -9.141 13.859 1.00 23.12 60 VAL A C 20
ATOM 35537 O O . VAL A 1 60 ? 1.694 -9.717 14.589 1.00 51.21 60 VAL A O 20
ATOM 35550 N N . ALA A 1 61 ? 3.021 -9.713 12.769 1.00 72.21 61 ALA A N 20
ATOM 35551 C CA . ALA A 1 61 ? 2.696 -11.093 12.397 1.00 32.43 61 ALA A CA 20
ATOM 35552 C C . ALA A 1 61 ? 3.204 -12.093 13.448 1.00 24.31 61 ALA A C 20
ATOM 35553 O O . ALA A 1 61 ? 4.279 -11.911 14.020 1.00 20.01 61 ALA A O 20
ATOM 35560 N N . LYS A 1 62 ? 2.427 -13.154 13.673 1.00 45.31 62 LYS A N 20
ATOM 35561 C CA . LYS A 1 62 ? 2.716 -14.166 14.710 1.00 25.41 62 LYS A CA 20
ATOM 35562 C C . LYS A 1 62 ? 4.161 -14.715 14.673 1.00 72.22 62 LYS A C 20
ATOM 35563 O O . LYS A 1 62 ? 4.605 -15.354 15.628 1.00 53.20 62 LYS A O 20
ATOM 35582 N N . ASN A 1 63 ? 4.889 -14.482 13.582 1.00 52.23 63 ASN A N 20
ATOM 35583 C CA . ASN A 1 63 ? 6.296 -14.898 13.496 1.00 51.13 63 ASN A CA 20
ATOM 35584 C C . ASN A 1 63 ? 7.249 -13.751 13.886 1.00 34.43 63 ASN A C 20
ATOM 35585 O O . ASN A 1 63 ? 8.416 -13.740 13.480 1.00 23.34 63 ASN A O 20
ATOM 35596 N N . ASP A 1 64 ? 6.754 -12.805 14.691 1.00 52.13 64 ASP A N 20
ATOM 35597 C CA . ASP A 1 64 ? 7.543 -11.641 15.124 1.00 74.34 64 ASP A CA 20
ATOM 35598 C C . ASP A 1 64 ? 7.981 -10.778 13.925 1.00 63.32 64 ASP A C 20
ATOM 35599 O O . ASP A 1 64 ? 9.125 -10.325 13.841 1.00 35.33 64 ASP A O 20
ATOM 35608 N N . LYS A 1 65 ? 7.049 -10.555 13.002 1.00 25.44 65 LYS A N 20
ATOM 35609 C CA . LYS A 1 65 ? 7.291 -9.703 11.828 1.00 72.30 65 LYS A CA 20
ATOM 35610 C C . LYS A 1 65 ? 6.450 -8.417 11.917 1.00 50.43 65 LYS A C 20
ATOM 35611 O O . LYS A 1 65 ? 5.289 -8.396 11.500 1.00 74.44 65 LYS A O 20
ATOM 35630 N N . PRO A 1 66 ? 7.013 -7.338 12.499 1.00 34.21 66 PRO A N 20
ATOM 35631 C CA . PRO A 1 66 ? 6.290 -6.070 12.695 1.00 71.13 66 PRO A CA 20
ATOM 35632 C C . PRO A 1 66 ? 6.185 -5.223 11.415 1.00 11.03 66 PRO A C 20
ATOM 35633 O O . PRO A 1 66 ? 7.127 -4.527 11.032 1.00 12.20 66 PRO A O 20
ATOM 35644 N N . TYR A 1 67 ? 5.034 -5.292 10.759 1.00 72.02 67 TYR A N 20
ATOM 35645 C CA . TYR A 1 67 ? 4.763 -4.489 9.563 1.00 54.21 67 TYR A CA 20
ATOM 35646 C C . TYR A 1 67 ? 3.670 -3.451 9.850 1.00 33.40 67 TYR A C 20
ATOM 35647 O O . TYR A 1 67 ? 3.209 -3.316 10.985 1.00 41.05 67 TYR A O 20
ATOM 35665 N N . PHE A 1 68 ? 3.271 -2.697 8.832 1.00 44.51 68 PHE A N 20
ATOM 35666 C CA . PHE A 1 68 ? 2.184 -1.725 8.990 1.00 34.22 68 PHE A CA 20
ATOM 35667 C C . PHE A 1 68 ? 1.153 -1.833 7.858 1.00 32.13 68 PHE A C 20
ATOM 35668 O O . PHE A 1 68 ? 1.478 -2.214 6.730 1.00 0.50 68 PHE A O 20
ATOM 35685 N N . ASN A 1 69 ? -0.096 -1.510 8.183 1.00 43.42 69 ASN A N 20
ATOM 35686 C CA . ASN A 1 69 ? -1.180 -1.459 7.203 1.00 41.32 69 ASN A CA 20
ATOM 35687 C C . ASN A 1 69 ? -1.724 -0.032 7.077 1.00 11.14 69 ASN A C 20
ATOM 35688 O O . ASN A 1 69 ? -1.664 0.751 8.023 1.00 12.15 69 ASN A O 20
ATOM 35699 N N . LEU A 1 70 ? -2.256 0.294 5.909 1.00 61.11 70 LEU A N 20
ATOM 35700 C CA . LEU A 1 70 ? -2.899 1.589 5.687 1.00 63.25 70 LEU A CA 20
ATOM 35701 C C . LEU A 1 70 ? -4.405 1.403 5.472 1.00 45.33 70 LEU A C 20
ATOM 35702 O O . LEU A 1 70 ? -4.832 0.607 4.624 1.00 23.21 70 LEU A O 20
ATOM 35718 N N . LYS A 1 71 ? -5.205 2.129 6.253 1.00 72.24 71 LYS A N 20
ATOM 35719 C CA . LYS A 1 71 ? -6.668 2.026 6.187 1.00 72.10 71 LYS A CA 20
ATOM 35720 C C . LYS A 1 71 ? -7.313 3.315 5.660 1.00 10.50 71 LYS A C 20
ATOM 35721 O O . LYS A 1 71 ? -6.821 4.418 5.895 1.00 23.22 71 LYS A O 20
ATOM 35740 N N . ALA A 1 72 ? -8.420 3.157 4.944 1.00 44.41 72 ALA A N 20
ATOM 35741 C CA . ALA A 1 72 ? -9.235 4.293 4.502 1.00 65.20 72 ALA A CA 20
ATOM 35742 C C . ALA A 1 72 ? -10.268 4.676 5.580 1.00 12.15 72 ALA A C 20
ATOM 35743 O O . ALA A 1 72 ? -10.335 4.038 6.631 1.00 51.13 72 ALA A O 20
ATOM 35750 N N . ALA A 1 73 ? -11.057 5.721 5.322 1.00 31.43 73 ALA A N 20
ATOM 35751 C CA . ALA A 1 73 ? -12.084 6.188 6.273 1.00 20.13 73 ALA A CA 20
ATOM 35752 C C . ALA A 1 73 ? -13.010 5.050 6.757 1.00 14.04 73 ALA A C 20
ATOM 35753 O O . ALA A 1 73 ? -13.355 4.978 7.935 1.00 21.41 73 ALA A O 20
ATOM 35760 N N . ASN A 1 74 ? -13.389 4.155 5.847 1.00 43.22 74 ASN A N 20
ATOM 35761 C CA . ASN A 1 74 ? -14.252 3.008 6.181 1.00 22.42 74 ASN A CA 20
ATOM 35762 C C . ASN A 1 74 ? -13.454 1.894 6.906 1.00 60.21 74 ASN A C 20
ATOM 35763 O O . ASN A 1 74 ? -13.936 0.776 7.083 1.00 52.22 74 ASN A O 20
ATOM 35774 N N . HIS A 1 75 ? -12.220 2.218 7.308 1.00 10.04 75 HIS A N 20
ATOM 35775 C CA . HIS A 1 75 ? -11.360 1.319 8.105 1.00 13.22 75 HIS A CA 20
ATOM 35776 C C . HIS A 1 75 ? -10.913 0.093 7.292 1.00 74.30 75 HIS A C 20
ATOM 35777 O O . HIS A 1 75 ? -10.491 -0.916 7.851 1.00 72.43 75 HIS A O 20
ATOM 35792 N N . GLN A 1 76 ? -10.980 0.212 5.972 1.00 54.35 76 GLN A N 20
ATOM 35793 C CA . GLN A 1 76 ? -10.648 -0.891 5.060 1.00 42.40 76 GLN A CA 20
ATOM 35794 C C . GLN A 1 76 ? -9.136 -0.944 4.768 1.00 74.25 76 GLN A C 20
ATOM 35795 O O . GLN A 1 76 ? -8.477 0.097 4.675 1.00 35.10 76 GLN A O 20
ATOM 35809 N N . ILE A 1 77 ? -8.589 -2.150 4.620 1.00 72.43 77 ILE A N 20
ATOM 35810 C CA . ILE A 1 77 ? -7.170 -2.318 4.288 1.00 23.12 77 ILE A CA 20
ATOM 35811 C C . ILE A 1 77 ? -6.890 -1.959 2.819 1.00 44.53 77 ILE A C 20
ATOM 35812 O O . ILE A 1 77 ? -7.171 -2.740 1.908 1.00 61.51 77 ILE A O 20
ATOM 35828 N N . ILE A 1 78 ? -6.348 -0.764 2.595 1.00 31.43 78 ILE A N 20
ATOM 35829 C CA . ILE A 1 78 ? -5.957 -0.333 1.249 1.00 20.03 78 ILE A CA 20
ATOM 35830 C C . ILE A 1 78 ? -4.454 -0.544 1.014 1.00 3.15 78 ILE A C 20
ATOM 35831 O O . ILE A 1 78 ? -3.976 -0.477 -0.117 1.00 10.32 78 ILE A O 20
ATOM 35847 N N . GLY A 1 79 ? -3.705 -0.789 2.093 1.00 30.42 79 GLY A N 20
ATOM 35848 C CA . GLY A 1 79 ? -2.279 -1.073 1.960 1.00 75.51 79 GLY A CA 20
ATOM 35849 C C . GLY A 1 79 ? -1.735 -2.019 3.030 1.00 1.33 79 GLY A C 20
ATOM 35850 O O . GLY A 1 79 ? -2.110 -1.929 4.197 1.00 2.45 79 GLY A O 20
ATOM 35854 N N . THR A 1 80 ? -0.852 -2.933 2.624 1.00 70.02 80 THR A N 20
ATOM 35855 C CA . THR A 1 80 ? -0.141 -3.828 3.557 1.00 42.31 80 THR A CA 20
ATOM 35856 C C . THR A 1 80 ? 1.363 -3.846 3.237 1.00 61.25 80 THR A C 20
ATOM 35857 O O . THR A 1 80 ? 1.755 -3.964 2.075 1.00 21.21 80 THR A O 20
ATOM 35868 N N . SER A 1 81 ? 2.204 -3.723 4.263 1.00 41.20 81 SER A N 20
ATOM 35869 C CA . SER A 1 81 ? 3.659 -3.570 4.063 1.00 0.14 81 SER A CA 20
ATOM 35870 C C . SER A 1 81 ? 4.412 -4.915 3.988 1.00 13.14 81 SER A C 20
ATOM 35871 O O . SER A 1 81 ? 3.810 -5.991 3.989 1.00 4.42 81 SER A O 20
ATOM 35879 N N . GLN A 1 82 ? 5.743 -4.830 3.910 1.00 21.12 82 GLN A N 20
ATOM 35880 C CA . GLN A 1 82 ? 6.620 -6.005 3.802 1.00 33.43 82 GLN A CA 20
ATOM 35881 C C . GLN A 1 82 ? 7.026 -6.543 5.191 1.00 33.10 82 GLN A C 20
ATOM 35882 O O . GLN A 1 82 ? 6.425 -6.192 6.208 1.00 64.55 82 GLN A O 20
ATOM 35896 N N . MET A 1 83 ? 8.041 -7.410 5.233 1.00 74.52 83 MET A N 20
ATOM 35897 C CA . MET A 1 83 ? 8.519 -7.969 6.505 1.00 32.51 83 MET A CA 20
ATOM 35898 C C . MET A 1 83 ? 9.670 -7.140 7.105 1.00 31.42 83 MET A C 20
ATOM 35899 O O . MET A 1 83 ? 10.709 -6.941 6.473 1.00 22.23 83 MET A O 20
ATOM 35913 N N . TYR A 1 84 ? 9.465 -6.652 8.324 1.00 55.42 84 TYR A N 20
ATOM 35914 C CA . TYR A 1 84 ? 10.514 -5.952 9.075 1.00 1.24 84 TYR A CA 20
ATOM 35915 C C . TYR A 1 84 ? 10.926 -6.768 10.310 1.00 52.04 84 TYR A C 20
ATOM 35916 O O . TYR A 1 84 ? 10.403 -7.855 10.556 1.00 52.41 84 TYR A O 20
ATOM 35934 N N . SER A 1 85 ? 11.867 -6.232 11.079 1.00 63.13 85 SER A N 20
ATOM 35935 C CA . SER A 1 85 ? 12.261 -6.829 12.365 1.00 43.34 85 SER A CA 20
ATOM 35936 C C . SER A 1 85 ? 12.375 -5.747 13.443 1.00 15.13 85 SER A C 20
ATOM 35937 O O . SER A 1 85 ? 12.028 -5.968 14.605 1.00 0.41 85 SER A O 20
ATOM 35945 N N . SER A 1 86 ? 12.862 -4.577 13.042 1.00 62.52 86 SER A N 20
ATOM 35946 C CA . SER A 1 86 ? 12.946 -3.412 13.931 1.00 34.34 86 SER A CA 20
ATOM 35947 C C . SER A 1 86 ? 11.664 -2.572 13.869 1.00 53.40 86 SER A C 20
ATOM 35948 O O . SER A 1 86 ? 11.148 -2.288 12.784 1.00 54.22 86 SER A O 20
ATOM 35956 N N . THR A 1 87 ? 11.157 -2.166 15.031 1.00 21.40 87 THR A N 20
ATOM 35957 C CA . THR A 1 87 ? 9.963 -1.309 15.092 1.00 64.51 87 THR A CA 20
ATOM 35958 C C . THR A 1 87 ? 10.250 0.075 14.498 1.00 12.31 87 THR A C 20
ATOM 35959 O O . THR A 1 87 ? 9.405 0.661 13.819 1.00 11.04 87 THR A O 20
ATOM 35970 N N . ALA A 1 88 ? 11.459 0.584 14.747 1.00 72.35 88 ALA A N 20
ATOM 35971 C CA . ALA A 1 88 ? 11.881 1.886 14.217 1.00 64.03 88 ALA A CA 20
ATOM 35972 C C . ALA A 1 88 ? 11.949 1.869 12.684 1.00 51.03 88 ALA A C 20
ATOM 35973 O O . ALA A 1 88 ? 11.399 2.748 12.018 1.00 12.12 88 ALA A O 20
ATOM 35980 N N . ALA A 1 89 ? 12.621 0.858 12.126 1.00 64.32 89 ALA A N 20
ATOM 35981 C CA . ALA A 1 89 ? 12.725 0.703 10.666 1.00 71.10 89 ALA A CA 20
ATOM 35982 C C . ALA A 1 89 ? 11.336 0.681 10.006 1.00 1.35 89 ALA A C 20
ATOM 35983 O O . ALA A 1 89 ? 11.125 1.264 8.938 1.00 4.44 89 ALA A O 20
ATOM 35990 N N . ARG A 1 90 ? 10.396 0.007 10.665 1.00 24.05 90 ARG A N 20
ATOM 35991 C CA . ARG A 1 90 ? 8.998 -0.026 10.231 1.00 1.22 90 ARG A CA 20
ATOM 35992 C C . ARG A 1 90 ? 8.413 1.396 10.118 1.00 42.10 90 ARG A C 20
ATOM 35993 O O . ARG A 1 90 ? 7.902 1.791 9.067 1.00 32.45 90 ARG A O 20
ATOM 36014 N N . ASP A 1 91 ? 8.500 2.163 11.206 1.00 63.12 91 ASP A N 20
ATOM 36015 C CA . ASP A 1 91 ? 7.924 3.512 11.250 1.00 42.03 91 ASP A CA 20
ATOM 36016 C C . ASP A 1 91 ? 8.654 4.489 10.306 1.00 43.15 91 ASP A C 20
ATOM 36017 O O . ASP A 1 91 ? 8.039 5.408 9.760 1.00 34.33 91 ASP A O 20
ATOM 36026 N N . ASN A 1 92 ? 9.962 4.296 10.104 1.00 22.13 92 ASN A N 20
ATOM 36027 C CA . ASN A 1 92 ? 10.694 5.063 9.084 1.00 34.11 92 ASN A CA 20
ATOM 36028 C C . ASN A 1 92 ? 10.166 4.731 7.681 1.00 33.41 92 ASN A C 20
ATOM 36029 O O . ASN A 1 92 ? 10.117 5.593 6.798 1.00 10.50 92 ASN A O 20
ATOM 36040 N N . GLY A 1 93 ? 9.768 3.475 7.482 1.00 14.34 93 GLY A N 20
ATOM 36041 C CA . GLY A 1 93 ? 9.076 3.100 6.258 1.00 23.22 93 GLY A CA 20
ATOM 36042 C C . GLY A 1 93 ? 7.797 3.908 6.072 1.00 32.21 93 GLY A C 20
ATOM 36043 O O . GLY A 1 93 ? 7.534 4.432 4.990 1.00 72.51 93 GLY A O 20
ATOM 36047 N N . ILE A 1 94 ? 7.017 4.031 7.149 1.00 54.13 94 ILE A N 20
ATOM 36048 C CA . ILE A 1 94 ? 5.797 4.852 7.151 1.00 13.44 94 ILE A CA 20
ATOM 36049 C C . ILE A 1 94 ? 6.102 6.309 6.755 1.00 64.00 94 ILE A C 20
ATOM 36050 O O . ILE A 1 94 ? 5.340 6.940 6.020 1.00 25.32 94 ILE A O 20
ATOM 36066 N N . LYS A 1 95 ? 7.224 6.838 7.239 1.00 50.45 95 LYS A N 20
ATOM 36067 C CA . LYS A 1 95 ? 7.675 8.178 6.843 1.00 32.03 95 LYS A CA 20
ATOM 36068 C C . LYS A 1 95 ? 7.942 8.233 5.328 1.00 4.55 95 LYS A C 20
ATOM 36069 O O . LYS A 1 95 ? 7.605 9.209 4.651 1.00 31.23 95 LYS A O 20
ATOM 36088 N N . SER A 1 96 ? 8.534 7.168 4.797 1.00 61.34 96 SER A N 20
ATOM 36089 C CA . SER A 1 96 ? 8.741 7.041 3.349 1.00 1.24 96 SER A CA 20
ATOM 36090 C C . SER A 1 96 ? 7.396 6.984 2.608 1.00 25.01 96 SER A C 20
ATOM 36091 O O . SER A 1 96 ? 7.292 7.399 1.454 1.00 0.42 96 SER A O 20
ATOM 36099 N N . VAL A 1 97 ? 6.367 6.468 3.282 1.00 74.33 97 VAL A N 20
ATOM 36100 C CA . VAL A 1 97 ? 5.012 6.404 2.714 1.00 70.43 97 VAL A CA 20
ATOM 36101 C C . VAL A 1 97 ? 4.396 7.803 2.575 1.00 2.03 97 VAL A C 20
ATOM 36102 O O . VAL A 1 97 ? 3.887 8.159 1.517 1.00 1.21 97 VAL A O 20
ATOM 36115 N N . MET A 1 98 ? 4.440 8.600 3.645 1.00 11.33 98 MET A N 20
ATOM 36116 C CA . MET A 1 98 ? 3.912 9.971 3.597 1.00 25.41 98 MET A CA 20
ATOM 36117 C C . MET A 1 98 ? 4.688 10.832 2.584 1.00 14.35 98 MET A C 20
ATOM 36118 O O . MET A 1 98 ? 4.156 11.789 2.032 1.00 33.42 98 MET A O 20
ATOM 36132 N N . GLU A 1 99 ? 5.955 10.487 2.353 1.00 23.35 99 GLU A N 20
ATOM 36133 C CA . GLU A 1 99 ? 6.774 11.177 1.347 1.00 4.11 99 GLU A CA 20
ATOM 36134 C C . GLU A 1 99 ? 6.401 10.766 -0.094 1.00 61.24 99 GLU A C 20
ATOM 36135 O O . GLU A 1 99 ? 6.035 11.607 -0.920 1.00 11.45 99 GLU A O 20
ATOM 36147 N N . ASN A 1 100 ? 6.481 9.470 -0.386 1.00 31.12 100 ASN A N 20
ATOM 36148 C CA . ASN A 1 100 ? 6.351 8.973 -1.766 1.00 32.43 100 ASN A CA 20
ATOM 36149 C C . ASN A 1 100 ? 4.902 8.607 -2.139 1.00 72.15 100 ASN A C 20
ATOM 36150 O O . ASN A 1 100 ? 4.551 8.578 -3.316 1.00 32.30 100 ASN A O 20
ATOM 36161 N N . GLY A 1 101 ? 4.063 8.345 -1.141 1.00 11.34 101 GLY A N 20
ATOM 36162 C CA . GLY A 1 101 ? 2.665 7.988 -1.399 1.00 33.34 101 GLY A CA 20
ATOM 36163 C C . GLY A 1 101 ? 1.846 9.136 -1.991 1.00 23.24 101 GLY A C 20
ATOM 36164 O O . GLY A 1 101 ? 0.735 8.936 -2.483 1.00 63.51 101 GLY A O 20
ATOM 36168 N N . LYS A 1 102 ? 2.407 10.341 -1.946 1.00 42.42 102 LYS A N 20
ATOM 36169 C CA . LYS A 1 102 ? 1.756 11.540 -2.491 1.00 31.34 102 LYS A CA 20
ATOM 36170 C C . LYS A 1 102 ? 2.041 11.719 -3.995 1.00 21.34 102 LYS A C 20
ATOM 36171 O O . LYS A 1 102 ? 1.817 12.794 -4.555 1.00 62.14 102 LYS A O 20
ATOM 36190 N N . THR A 1 103 ? 2.529 10.666 -4.644 1.00 2.34 103 THR A N 20
ATOM 36191 C CA . THR A 1 103 ? 2.822 10.714 -6.084 1.00 34.01 103 THR A CA 20
ATOM 36192 C C . THR A 1 103 ? 1.577 10.441 -6.939 1.00 62.31 103 THR A C 20
ATOM 36193 O O . THR A 1 103 ? 0.766 9.567 -6.627 1.00 41.45 103 THR A O 20
ATOM 36204 N N . THR A 1 104 ? 1.435 11.193 -8.027 1.00 44.31 104 THR A N 20
ATOM 36205 C CA . THR A 1 104 ? 0.336 10.987 -8.982 1.00 72.13 104 THR A CA 20
ATOM 36206 C C . THR A 1 104 ? 0.753 10.044 -10.120 1.00 4.11 104 THR A C 20
ATOM 36207 O O . THR A 1 104 ? 0.001 9.833 -11.074 1.00 72.13 104 THR A O 20
ATOM 36218 N N . THR A 1 105 ? 1.954 9.475 -10.006 1.00 13.31 105 THR A N 20
ATOM 36219 C CA . THR A 1 105 ? 2.506 8.580 -11.036 1.00 33.34 105 THR A CA 20
ATOM 36220 C C . THR A 1 105 ? 1.968 7.148 -10.888 1.00 32.11 105 THR A C 20
ATOM 36221 O O . THR A 1 105 ? 2.342 6.421 -9.966 1.00 1.10 105 THR A O 20
ATOM 36232 N N . ILE A 1 106 ? 1.081 6.749 -11.796 1.00 35.41 106 ILE A N 20
ATOM 36233 C CA . ILE A 1 106 ? 0.487 5.406 -11.779 1.00 55.02 106 ILE A CA 20
ATOM 36234 C C . ILE A 1 106 ? 0.778 4.660 -13.093 1.00 35.41 106 ILE A C 20
ATOM 36235 O O . ILE A 1 106 ? 0.630 5.217 -14.182 1.00 33.33 106 ILE A O 20
ATOM 36251 N N . LYS A 1 107 ? 1.192 3.399 -12.986 1.00 1.11 107 LYS A N 20
ATOM 36252 C CA . LYS A 1 107 ? 1.523 2.584 -14.164 1.00 15.24 107 LYS A CA 20
ATOM 36253 C C . LYS A 1 107 ? 0.571 1.388 -14.300 1.00 42.14 107 LYS A C 20
ATOM 36254 O O . LYS A 1 107 ? 0.461 0.565 -13.386 1.00 21.54 107 LYS A O 20
ATOM 36273 N N . ASP A 1 108 ? -0.118 1.290 -15.436 1.00 24.44 108 ASP A N 20
ATOM 36274 C CA . ASP A 1 108 ? -1.030 0.173 -15.684 1.00 15.22 108 ASP A CA 20
ATOM 36275 C C . ASP A 1 108 ? -0.295 -1.011 -16.336 1.00 10.33 108 ASP A C 20
ATOM 36276 O O . ASP A 1 108 ? 0.284 -0.886 -17.419 1.00 53.44 108 ASP A O 20
ATOM 36285 N N . LEU A 1 109 ? -0.319 -2.157 -15.660 1.00 2.03 109 LEU A N 20
ATOM 36286 C CA . LEU A 1 109 ? 0.263 -3.398 -16.188 1.00 75.53 109 LEU A CA 20
ATOM 36287 C C . LEU A 1 109 ? -0.828 -4.458 -16.424 1.00 44.44 109 LEU A C 20
ATOM 36288 O O . LEU A 1 109 ? -0.539 -5.645 -16.575 1.00 44.11 109 LEU A O 20
ATOM 36304 N N . THR A 1 110 ? -2.086 -4.014 -16.458 1.00 53.03 110 THR A N 20
ATOM 36305 C CA . THR A 1 110 ? -3.228 -4.912 -16.701 1.00 20.25 110 THR A CA 20
ATOM 36306 C C . THR A 1 110 ? -3.547 -4.987 -18.198 1.00 23.44 110 THR A C 20
ATOM 36307 O O . THR A 1 110 ? -3.975 -6.024 -18.709 1.00 41.21 110 THR A O 20
ATOM 36318 N N . LEU A 1 111 ? -3.345 -3.869 -18.888 1.00 12.45 111 LEU A N 20
ATOM 36319 C CA . LEU A 1 111 ? -3.504 -3.798 -20.342 1.00 51.11 111 LEU A CA 20
ATOM 36320 C C . LEU A 1 111 ? -2.224 -4.254 -21.056 1.00 44.15 111 LEU A C 20
ATOM 36321 O O . LEU A 1 111 ? -2.271 -4.847 -22.138 1.00 13.21 111 LEU A O 20
ATOM 36337 N N . GLU A 1 112 ? -1.078 -3.974 -20.437 1.00 34.54 112 GLU A N 20
ATOM 36338 C CA . GLU A 1 112 ? 0.224 -4.268 -21.040 1.00 64.33 112 GLU A CA 20
ATOM 36339 C C . GLU A 1 112 ? 0.758 -5.658 -20.672 1.00 63.21 112 GLU A C 20
ATOM 36340 O O . GLU A 1 112 ? 1.174 -5.913 -19.539 1.00 34.34 112 GLU A O 20
ATOM 36352 N N . HIS A 1 113 ? 0.762 -6.548 -21.662 1.00 0.13 113 HIS A N 20
ATOM 36353 C CA . HIS A 1 113 ? 1.318 -7.895 -21.506 1.00 2.02 113 HIS A CA 20
ATOM 36354 C C . HIS A 1 113 ? 2.438 -8.152 -22.532 1.00 42.31 113 HIS A C 20
ATOM 36355 O O . HIS A 1 113 ? 2.332 -9.034 -23.385 1.00 45.45 113 HIS A O 20
ATOM 36370 N N . HIS A 1 114 ? 3.493 -7.333 -22.464 1.00 53.55 114 HIS A N 20
ATOM 36371 C CA . HIS A 1 114 ? 4.702 -7.526 -23.282 1.00 51.52 114 HIS A CA 20
ATOM 36372 C C . HIS A 1 114 ? 5.947 -7.570 -22.377 1.00 3.31 114 HIS A C 20
ATOM 36373 O O . HIS A 1 114 ? 6.712 -6.608 -22.301 1.00 35.20 114 HIS A O 20
ATOM 36388 N N . HIS A 1 115 ? 6.118 -8.681 -21.661 1.00 22.14 115 HIS A N 20
ATOM 36389 C CA . HIS A 1 115 ? 7.191 -8.815 -20.665 1.00 14.51 115 HIS A CA 20
ATOM 36390 C C . HIS A 1 115 ? 7.323 -10.263 -20.164 1.00 63.15 115 HIS A C 20
ATOM 36391 O O . HIS A 1 115 ? 6.377 -11.046 -20.236 1.00 64.33 115 HIS A O 20
ATOM 36406 N N . HIS A 1 116 ? 8.500 -10.603 -19.643 1.00 1.00 116 HIS A N 20
ATOM 36407 C CA . HIS A 1 116 ? 8.765 -11.952 -19.113 1.00 21.52 116 HIS A CA 20
ATOM 36408 C C . HIS A 1 116 ? 8.846 -11.950 -17.574 1.00 11.13 116 HIS A C 20
ATOM 36409 O O . HIS A 1 116 ? 9.308 -10.983 -16.963 1.00 43.44 116 HIS A O 20
ATOM 36424 N N . HIS A 1 117 ? 8.413 -13.055 -16.961 1.00 62.21 117 HIS A N 20
ATOM 36425 C CA . HIS A 1 117 ? 8.314 -13.168 -15.496 1.00 62.03 117 HIS A CA 20
ATOM 36426 C C . HIS A 1 117 ? 9.696 -13.087 -14.808 1.00 70.44 117 HIS A C 20
ATOM 36427 O O . HIS A 1 117 ? 9.845 -12.447 -13.765 1.00 62.43 117 HIS A O 20
ATOM 36442 N N . HIS A 1 118 ? 10.695 -13.762 -15.380 1.00 23.54 118 HIS A N 20
ATOM 36443 C CA . HIS A 1 118 ? 12.084 -13.692 -14.877 1.00 40.22 118 HIS A CA 20
ATOM 36444 C C . HIS A 1 118 ? 12.974 -12.851 -15.810 1.00 51.50 118 HIS A C 20
ATOM 36445 O O . HIS A 1 118 ? 13.198 -13.279 -16.959 1.00 37.65 118 HIS A O 20
#

Solvent-accessible surface area: 7054 Å² total; per-residue (Å²): 142,74,5,48,2,24,0,14,65,20,112,96,86,34,30,24,6,30,2,13,16,28,132,33,107,53,7,13,50,4,144,69,42,126,30,53,93,35,0,59,92,3,0,101,24,7,48,84,3,13,91,69,110,98,60,123,25,85,96,62,30,192,94,116,65,1,59,10,27,22,43,11,80,124,134,92,91,6,4,42,8,66,130,40,106,55,88,58,36,30,52,72,8,32,123,40,15,65,78,1,0,73,9,118,68,58,95,53,32,17,154,100,165,100,114,151,125,164

Nearest PDB structures (foldseek):
  2k49-assembly1_A  TM=9.412E-01  e=5.914E-23  Shewanella oneidensis MR-1
  2k8e-assembly1_A  TM=9.627E-01  e=2.470E-16  Escherichia coli K-12
  3bid-assembly4_G  TM=9.367E-01  e=3.769E-02  Neisseria meningitidis MC58
  6j7y-assembly1_A  TM=5.940E-01  e=1.341E+00  Homo sapiens
  1mu2-assembly1_B  TM=3.218E-01  e=3.992E-01  Human immunodeficiency virus 2

CATH classification: 2.30.29.80

Organism: Shewanella oneidensis (strain ATCC 700550 / JCM 31522 / CIP 106686 / LMG 19005 / NCIMB 14063 / MR-1) (NCBI:txid211586)

B-factor: mean 37.27, std 18.45, range [0.02, 75.44]

Secondary structure (DSSP, 8-state):
---EEEEEE-TTS-EEEEEE-SSS-EEEE---BSSHHHHHHHHHHHHHHTT-GGGEEEEEETTTEEEEEEE-TT--EEEEB---SSHHHHHHHHHHHHHHTT---EEE-TTTT-----

Radius of gyration: 13.67 Å; Cα contacts (8 Å, |Δi|>4): 224; chains: 1; bounding box: 30×28×39 Å